Protein 1YIR (pdb70)

Foldseek 3Di:
DFAFLADPDFQDALLQFFQQLLVVLQLCVVPPQQWKFKKKKDFVVLPQLQVCQVVLVVVVVVQQVGADDPVLLVLVVPPVLQDPVSSVVSNPAGADCVQWDWDDDPSHTIIMGITGCSRCSSCFQSSQSSSLQSVLCVVPVRDHLVLQVVVLVVQQVVCPVPDDLVLLAQAAEEEEARRQFNGPSNVLSLVVCCVPRRSHHYQFYRRRVSCVVVVHDHDDAHDLVLLQQLCPPDDPNLCSNVVSLVSSCVSRVQPSQEEEQFQPEVVLSLVPCAPVNLVRHQYYEYADDDPVVSCVSVLVSCVVNVHQQQSHEYEYEHQDDVVVSSVSCVVCPPRHRYHYYHYCNRRPDGVPDDTGRMGIGIADMNPGGTGGDGPDDPCVVVVSCVSSVD/DDFFLADDAFQDALLQFFQQLLLVLQLCVVPPQQWKFKKKKDFPPQPALQVLVVVLVVNLVVQQVGADDPVLLVVVVPPVLQDPVSSVCSNPAGQDSVQWDWHDDPNGTIIMGIDGCSRCSSCFQSSQSSSLQSVLCVVPVRHGLVLLLVVLVVQQVVVLVPDDLVLQAQAAEEAEARRQFNGPSNVLSLVVCCVVRRSHHYQFYRRRVSCVVVVHDHDDAHDLVLLQQLCPPDDDNLCSNVVSLVSSCVSRVLPSQEEEQFQPENVLSLVPCAPVNVVSHQYYEYADDDPVVSVVVVLVSCVVNVHQQQSHEYEYEHQDDVVVSSVVSVVCPPRHRYYYYYYCNRRPDGVPDDTTRMGMDIADMNPHGTGTCGNPHPVVVVVSCVSSVD/DFAWLADDDFQPALLQFFQQLLVVLQLCVVPPQQKKFKWKKDFPVQDALQVCQVVLVVVLVVQQPGADDPVLLVLVVPPVQQDPVSSVCSNVAGQDSVQKDWDADPNHTIMMGITGPSRCSSVFQSSQSSSLQSCLCVVPVRHGLVQLVVVLVVLQVVPPVPDDLVLQAQAAEEEEARRQFNGVSNVLVLQLCCVVRRSHHHQYYRRRVSCVVVVHDHDDAHDLVLLQQLCPPDDPLLCSNVVSLVSSCVSRVQPSQEEECFQPEVVLSLVPCAPVNVVRHQEYEYADDDPVVSVVVVLVSCVVNVHQQQSHEYEYEHQDDVVVSSVSCVVCPPSHRYYYYYYCNRRPDGPPDDTTRMGIDIADMNPHGTGGCGPDHPPVSVVSCVSSVD/DFAALADDAFQDALLQFFQQLLVVLQLCVVPPQQKKFKWKKDFPVLPALQVLVVVLVVNVVVQQPGADDPVLLVVVVPPVLQDPVSSVCSNPAGQDCVQWDWHDDPSHTIIMGIDGCSRCSSVFQSSQSSSLQSVLCVVPVRHHLVLLVVVLVVLQVVCLVVDDLVLLAQAAEEAEARRQFNTVSNVLSLVLCCVVRRSHHHQYYRRRVSCVVVVHDRDDAHDLVLLQQLCPPDDPLLCSNVVSLVSSCVSRVLPSQEEEQFQPENVLSLVPCAPVSVVRHQYYEYADDDPVVSVVVVLVSCVVRVHQQQSHEYEYEHQDAVVVSVVVSVVCPVRHRYYYYHYCNRRPDGPPDDTGRMGIGIADMNPDGTGGCGNDHPVVVVVSCVSSVD

Radius of gyration: 48.15 Å; Cα contacts (8 Å, |Δi|>4): 2791; chains: 4; bounding box: 116×134×105 Å

Nearest PDB structures (foldseek):
  1yir-assembly2_B  TM=9.984E-01  e=4.464E-80  Pseudomonas aeruginosa
  3os4-assembly1_A  TM=9.663E-01  e=4.888E-51  Yersinia pestis CO92
  3os4-assembly2_B  TM=9.591E-01  e=9.462E-46  Yersinia pestis CO92
  4hl7-assembly1_A  TM=9.679E-01  e=1.176E-43  Vibrio cholerae O1 biovar El Tor str. N16961
  4hl7-assembly2_B  TM=9.626E-01  e=1.882E-43  Vibrio cholerae O1 biovar El Tor str. N16961

Solvent-accessible surface area: 65249 Å² total; per-residue (Å²): 227,54,66,52,0,25,24,151,90,5,1,16,23,19,3,1,2,5,3,29,7,7,0,0,0,2,0,0,34,74,48,46,65,133,4,49,0,41,11,76,19,112,24,112,77,147,43,84,4,89,160,20,19,92,40,0,111,119,28,16,130,64,0,24,53,18,63,22,32,121,101,23,30,30,37,3,107,167,20,127,53,8,30,115,72,0,10,151,42,7,26,117,8,134,11,38,71,196,44,18,108,24,5,76,83,141,109,99,14,39,2,88,2,118,8,44,0,9,56,0,0,6,0,8,1,7,0,3,1,0,0,1,0,9,6,1,70,63,114,45,92,84,9,23,0,76,60,6,116,110,94,11,82,101,31,4,54,82,0,106,199,78,7,57,85,128,28,18,74,21,0,93,0,4,0,47,2,0,55,55,1,0,0,12,64,1,0,37,13,4,0,39,20,1,92,126,56,18,18,13,44,38,54,0,0,6,0,1,20,0,1,81,118,27,124,26,140,28,28,20,17,0,10,28,9,0,2,12,0,1,4,12,32,25,32,38,14,42,46,2,5,29,29,0,4,62,11,2,12,165,36,10,192,27,99,40,7,26,0,0,1,3,2,2,22,3,53,0,2,14,129,54,1,75,77,117,15,0,137,59,4,76,0,1,24,5,35,8,28,84,32,42,34,7,0,5,34,1,8,19,20,1,109,158,45,70,19,80,14,95,92,17,35,0,14,0,20,59,50,9,26,1,47,105,0,3,140,6,21,94,52,3,85,57,62,2,73,11,21,2,2,0,20,29,86,3,0,5,38,7,60,80,21,125,48,6,46,0,32,10,87,5,35,12,0,59,48,61,48,9,13,95,36,13,57,84,148,131,72,8,61,105,20,0,80,94,25,3,128,117,236,70,158,26,0,19,16,152,101,3,2,11,19,15,3,2,3,3,5,28,8,7,0,1,0,2,0,0,32,71,57,46,67,132,5,39,0,44,10,82,20,112,28,96,62,165,36,77,4,48,97,15,0,34,42,0,48,124,31,27,130,65,2,29,53,21,56,21,30,124,102,22,31,34,32,1,110,163,22,125,53,9,29,114,72,0,8,153,39,3,29,112,8,132,10,48,82,200,48,18,112,23,5,23,67,143,108,113,11,35,3,80,2,117,8,43,0,8,60,0,0,7,4,7,1,5,0,7,0,0,0,1,0,7,3,0,72,56,108,43,90,88,8,47,13,97,54,4,114,120,67,6,64,106,41,0,74,100,0,106,210,84,7,54,87,126,30,19,67,23,0,67,0,4,0,47,1,0,52,69,1,0,0,10,59,0,0,42,11,3,0,39,12,2,94,134,47,19,18,14,37,38,58,0,0,6,0,2,19,0,1,82,115,29,124,30,144,25,33,19,19,0,6,30,8,0,2,13,0,0,8,52,32,67,45,163,20,47,56,1,7,30,29,0,4,52,17,2,15,160,38,11,180,27,100,36,6,26,0,0,1,2,2,1,19,0,73,0,3,16,128,58,2,71,76,107,15,0,137,60,1,73,0,0,23,6,35,9,30,69,32,64,122,8,0,71,77,1,9,58,24,1,107,159,47,71,22,81,13,94,95,19,40,0,13,0,19,61,44,10,26,2,55,104,0,2,144,5,15,90,51,2,84,58,103,3,71,12,23,2,1,0,17,28,70,4,0,4,36,4,61,78,22,110,48,5,44,0,31,11,80,5,34,12,0,65,53,101,55,8,15,95,36,14,47,86,147,125,128,27,69,134,123,0,84,125,32,2,128,123,239,65,92,48,0,20,17,143,84,7,1,15,18,14,1,2,2,4,3,28,4,3,0,0,0,1,0,0,36,71,54,46,68,131,5,44,0,45,8,79,21,115,18,109,62,154,49,83,5,87,162,23,22,93,46,0,108,123,30,18,125,69,0,24,52,17,63,20,36,127,103,20,34,34,32,1,109,163,20,129,56,8,29,114,70,0,10,151,42,4,27,114,8,131,8,44,70,213,47,17,119,24,6,76,75,144,112,93,12,38,2,85,2,124,7,44,0,7,58,0,0,4,0,12,2,6,0,8,1,0,0,1,0,9,3,1,70,65,111,44,88,87,8,27,2,95,53,6,116,102,72,8,76,101,42,0,58,89,0,110,200,82,9,58,85,147,39,19,71,21,0,77,0,4,0,47,2,0,74,63,0,0,0,10,64,0,0,45,11,4,0,37,17,1,87,122,66,18,23,15,44,33,57,0,0,7,0,0,18,0,0,68,111,26,116,28,145,30,31,21,16,0,6,29,7,0,1,12,0,0,3,9,31,24,31,35,14,41,46,1,4,27,28,0,4,56,16,2,17,161,37,11,179,28,101,35,7,26,0,0,2,3,2,1,20,4,66,1,2,17,133,54,1,74,74,105,15,0,131,60,1,74,0,0,23,4,34,10,26,79,37,45,44,8,0,0,67,1,4,13,15,1,70,158,50,70,22,78,12,95,90,17,38,0,13,0,18,60,44,10,33,1,40,102,0,3,131,6,23,89,47,4,90,45,26,4,70,12,22,2,2,0,16,24,82,4,0,5,35,3,65,83,20,117,43,2,39,4,42,10,96,4,29,12,0,58,50,64,54,8,15,96,36,13,58,82,154,132,46,6,60,103,19,0,86,100,25,8,132,117,231,55,75,46,0,25,15,136,103,9,1,8,20,14,2,1,2,4,4,26,4,5,0,0,0,2,0,0,32,73,50,46,65,132,4,49,0,47,10,65,19,123,25,105,64,155,42,82,4,84,163,26,18,99,47,0,113,96,20,24,120,60,1,24,52,23,61,16,33,92,21,26,31,13,32,2,106,101,20,124,54,8,29,114,72,0,10,153,42,2,26,115,7,128,8,46,87,212,50,19,118,28,4,85,74,125,106,97,19,36,1,88,1,124,8,42,0,8,58,0,0,4,3,13,2,7,0,8,1,0,0,1,0,9,6,0,69,62,122,48,94,86,10,27,2,79,74,4,111,114,82,6,62,95,33,0,61,84,0,107,211,81,8,60,88,154,38,13,70,28,0,90,0,3,0,48,2,0,76,70,1,0,0,12,57,1,0,42,6,2,0,36,17,1,84,123,62,18,26,16,46,34,55,0,0,6,0,0,20,0,1,28,38,31,81,25,141,27,30,20,16,0,8,27,8,0,1,14,0,1,6,51,31,66,48,166,25,49,53,1,5,31,29,0,4,60,16,1,16,163,36,10,184,25,101,36,5,26,0,0,1,2,0,0,28,2,79,1,3,14,128,52,2,73,82,114,14,0,140,58,0,78,0,1,25,3,37,10,31,78,23,61,106,9,0,73,67,2,4,54,24,2,110,172,49,71,20,80,12,89,90,22,38,0,14,0,19,54,48,10,34,3,63,96,0,4,102,0,18,92,53,5,96,59,104,3,62,11,20,2,2,0,17,24,80,4,0,4,37,4,67,78,22,128,43,2,45,2,46,10,100,6,36,11,0,62,50,100,62,9,12,94,37,14,53,88,150,137,127,29,75,133,127,0,82,128,32,2,123,125

CATH classification: 3.20.140.10

Secondary structure (DSSP, 8-state):
-PPBS--S-SS-STTSSBHHHHHHHHHHHHH-TT-EEEEEEEETT----GGGHHHHHHHHHHHHH----HHHHHHHHTSTTS-HHHHHHHHH----GGGEEEEEETTEEEEEEEEEHHHHGGGHHHHHHHHHHHHHHHH-TT-BHHHHHHHHHHHHHHHHTTS-HHHHTT-EEEE--STT-S-HHHHHHHHHHHHHH-SSEEEEESBHHHHHHTT--B-----HHHHHHHHHHSB-GGGHHHHHHHHHHHHHTTSS-EEES-SS-HHHHHHH--HHHHHH--EEEE-SS-HHHHHHHHHHHHHHHT--GGGSEEEE-SS--HHHHHHHHHHHTTTSEEEEEE-HHHHS--TT-----EEEEEEEETTEE-----S---HHHHHHHHHHT-/---SS--S-SS-STTSSBHHHHHHHHHHHHH-TT-EEEEEEEETT----GGGHHHHHHHHHHHHH----HHHHHHHHTSTTS-HHHHHHHHH----GGGEEEEEETTEEEEEEEEEHHHHGGGHHHHHHHHHHHHHHHH-TT--HHHHHHHHHHHHHHHHHHS-HHHHHH-EEEE--STT-S-HHHHHHHHHHHHHH-SSEEEEESBHHHHHHTT--B-----HHHHHHTTTSSS-GGGHHHHHHHHHHHHHTTSS-EEE--SS-HHHHHHT--HHHHHH--EEEE-SS-HHHHHHHHHHHHHHTT--GGGSEEEE-SS--HHHHHHHHHHHTTTSEEEEEE-HHHHT--TT-----EEEEEEEETTEE-----S---HHHHHHHHHTT-/-PPBS--S-SS-STTSSBHHHHHHHHHHHHH-TT-EEEEEEEETT----GGGHHHHHHHHHHHHH----HHHHHHHHTSTTS-HHHHHHHHH----GGGEEEEEETTEEEEEEEEEHHHHGGGHHHHHHHHHHHHHHHH-TT-BHHHHHHHHHHHHHHHHHHS-HHHHTT-EEEE--STT-S-HHHHHHHHHHHHHH-SSEEEEESBHHHHHHTT--B-----HHHHHHTTTSSB-GGGHHHHHHHHHHHHHTTSS-EEES-SS-HHHHHHH--HHHHHH--EEEE-SS-HHHHHHHHHHHHHHHT--GGGSEEEE-SS--HHHHHHHHHHHTTTSEEEEEE-HHHHS--TT-PPP-EEEEEEEETTEE-----S---HHHHHHHHHTT-/-PPBS--S-SS-STTSSBHHHHHHHHHHHHH-TT-EEEEEEEETT----GGGHHHHHHHHHHHHH----HHHHHHHHTSTTS-HHHHHHHHH----GGGEEEEEETTEEEEEEEEEHHHHGGGHHHHHHHHHHHHHHHH-TT-BHHHHHHHHHHHHHHHHHHS-HHHHHT-EEEE--STT-S-HHHHHHHHHHHHHH-SSEEEEESBHHHHHHTT--B-----HHHHHHTTTSSS-GGGHHHHHHHHHHHHHTTSS-EEES-SS-HHHHHHT--HHHHHH--EEEE-SS-HHHHHHHHHHHHHHHT--GGGSEEEE-SS--HHHHHHHHHHHTTTSEEEEEE-HHHHS--TT-----EEEEEEEETTEE-----S---HHHHHHHHHTT-

Structure (mmCIF, N/CA/C/O backbone):
data_1YIR
#
_entry.id   1YIR
#
_cell.length_a   222.599
_cell.length_b   113.355
_cell.length_c   93.231
_cell.angle_alpha   90.00
_cell.angle_beta   104.07
_cell.angle_gamma   90.00
#
_symmetry.space_group_name_H-M   'C 1 2 1'
#
loop_
_entity.id
_entity.type
_entity.pdbx_description
1 polymer 'Nicotinate phosphoribosyltransferase 2'
2 non-polymer 'SULFATE ION'
3 water water
#
loop_
_atom_site.group_PDB
_atom_site.id
_atom_site.type_symbol
_atom_site.label_atom_id
_atom_site.label_alt_id
_atom_site.label_comp_id
_atom_site.label_asym_id
_atom_site.label_entity_id
_atom_site.label_seq_id
_atom_site.pdbx_PDB_ins_code
_atom_site.Cartn_x
_atom_site.Cartn_y
_atom_site.Cartn_z
_atom_site.occupancy
_atom_site.B_iso_or_equiv
_atom_site.auth_seq_id
_atom_site.auth_comp_id
_atom_site.auth_asym_id
_atom_site.auth_atom_id
_atom_site.pdbx_PDB_model_num
ATOM 1 N N . LEU A 1 3 ? 1.059 68.624 -46.513 1.00 54.64 3 LEU A N 1
ATOM 2 C CA . LEU A 1 3 ? 2.017 68.119 -47.540 1.00 55.11 3 LEU A CA 1
ATOM 3 C C . LEU A 1 3 ? 3.313 67.645 -46.880 1.00 54.98 3 LEU A C 1
ATOM 4 O O . LEU A 1 3 ? 4.095 66.910 -47.480 1.00 55.99 3 LEU A O 1
ATOM 9 N N . ALA A 1 4 ? 3.529 68.065 -45.637 1.00 54.32 4 ALA A N 1
ATOM 10 C CA . ALA A 1 4 ? 4.725 67.687 -44.888 1.00 53.93 4 ALA A CA 1
ATOM 11 C C . ALA A 1 4 ? 4.696 66.215 -44.471 1.00 53.26 4 ALA A C 1
ATOM 12 O O . ALA A 1 4 ? 3.625 65.612 -44.343 1.00 52.39 4 ALA A O 1
ATOM 14 N N . GLU A 1 5 ? 5.880 65.645 -44.261 1.00 51.99 5 GLU A N 1
ATOM 15 C CA . GLU A 1 5 ? 6.006 64.250 -43.849 1.00 50.78 5 GLU A CA 1
ATOM 16 C C . GLU A 1 5 ? 5.482 64.078 -42.424 1.00 49.35 5 GLU A C 1
ATOM 17 O O . GLU A 1 5 ? 5.991 64.704 -41.489 1.00 49.62 5 GLU A O 1
ATOM 23 N N . SER A 1 6 ? 4.470 63.231 -42.258 1.00 46.34 6 SER A N 1
ATOM 24 C CA . SER A 1 6 ? 3.899 62.991 -40.940 1.00 44.50 6 SER A CA 1
ATOM 25 C C . SER A 1 6 ? 4.968 62.467 -39.992 1.00 43.64 6 SER A C 1
ATOM 26 O O . SER A 1 6 ? 5.864 61.725 -40.397 1.00 42.30 6 SER A O 1
ATOM 29 N N . ALA A 1 7 ? 4.860 62.854 -38.726 1.00 42.82 7 ALA A N 1
ATOM 30 C CA . ALA A 1 7 ? 5.823 62.445 -37.711 1.00 43.08 7 ALA A CA 1
ATOM 31 C C . ALA A 1 7 ? 5.680 60.984 -37.293 1.00 42.24 7 ALA A C 1
ATOM 32 O O . ALA A 1 7 ? 6.586 60.423 -36.674 1.00 42.79 7 ALA A O 1
ATOM 34 N N . PHE A 1 8 ? 4.555 60.366 -37.634 1.00 40.52 8 PHE A N 1
ATOM 35 C CA . PHE A 1 8 ? 4.327 58.979 -37.247 1.00 40.83 8 PHE A CA 1
ATOM 36 C C . PHE A 1 8 ? 4.378 57.973 -38.399 1.00 41.03 8 PHE A C 1
ATOM 37 O O . PHE A 1 8 ? 3.840 58.212 -39.483 1.00 41.04 8 PHE A O 1
ATOM 45 N N . SER A 1 9 ? 5.038 56.846 -38.149 1.00 38.90 9 SER A N 1
ATOM 46 C CA . SER A 1 9 ? 5.163 55.783 -39.136 1.00 38.66 9 SER A CA 1
ATOM 47 C C . SER A 1 9 ? 4.048 54.768 -38.908 1.00 38.39 9 SER A C 1
ATOM 48 O O . SER A 1 9 ? 3.171 54.978 -38.069 1.00 37.53 9 SER A O 1
ATOM 51 N N . GLU A 1 10 ? 4.086 53.668 -39.651 1.00 38.58 10 GLU A N 1
ATOM 52 C CA . GLU A 1 10 ? 3.061 52.638 -39.522 1.00 39.92 10 GLU A CA 1
ATOM 53 C C . GLU A 1 10 ? 3.116 51.922 -38.169 1.00 38.08 10 GLU A C 1
ATOM 54 O O . GLU A 1 10 ? 2.090 51.738 -37.512 1.00 37.25 10 GLU A O 1
ATOM 60 N N . ARG A 1 11 ? 4.313 51.524 -37.754 1.00 36.88 11 ARG A N 1
ATOM 61 C CA . ARG A 1 11 ? 4.489 50.825 -36.484 1.00 36.18 11 ARG A CA 1
ATOM 62 C C . ARG A 1 11 ? 5.221 51.687 -35.458 1.00 34.53 11 ARG A C 1
ATOM 63 O O . ARG A 1 11 ? 6.086 52.489 -35.818 1.00 34.73 11 ARG A O 1
ATOM 71 N N . ILE A 1 12 ? 4.863 51.527 -34.184 1.00 30.96 12 ILE A N 1
ATOM 72 C CA . ILE A 1 12 ? 5.494 52.293 -33.112 1.00 29.90 12 ILE A CA 1
ATOM 73 C C . ILE A 1 12 ? 6.817 51.628 -32.739 1.00 28.33 12 ILE A C 1
ATOM 74 O O . ILE A 1 12 ? 7.881 52.209 -32.947 1.00 27.61 12 ILE A O 1
ATOM 79 N N . VAL A 1 13 ? 6.760 50.419 -32.191 1.00 27.36 13 VAL A N 1
ATOM 80 C CA . VAL A 1 13 ? 7.984 49.693 -31.873 1.00 26.49 13 VAL A CA 1
ATOM 81 C C . VAL A 1 13 ? 8.270 48.926 -33.158 1.00 25.62 13 VAL A C 1
ATOM 82 O O . VAL A 1 13 ? 7.481 48.084 -33.568 1.00 26.70 13 VAL A O 1
ATOM 86 N N . GLN A 1 14 ? 9.392 49.221 -33.799 1.00 24.91 14 GLN A N 1
ATOM 87 C CA . GLN A 1 14 ? 9.705 48.591 -35.072 1.00 25.00 14 GLN A CA 1
ATOM 88 C C . GLN A 1 14 ? 9.884 47.082 -35.033 1.00 26.26 14 GLN A C 1
ATOM 89 O O . GLN A 1 14 ? 9.197 46.356 -35.745 1.00 26.68 14 GLN A O 1
ATOM 95 N N . ASN A 1 15 ? 10.804 46.612 -34.202 1.00 26.12 15 ASN A N 1
ATOM 96 C CA . ASN A 1 15 ? 11.082 45.187 -34.104 1.00 24.49 15 ASN A CA 1
ATOM 97 C C . ASN A 1 15 ? 11.737 44.892 -32.760 1.00 24.72 15 ASN A C 1
ATOM 98 O O . ASN A 1 15 ? 11.683 45.716 -31.848 1.00 21.90 15 ASN A O 1
ATOM 103 N N . LEU A 1 16 ? 12.356 43.723 -32.642 1.00 23.24 16 LEU A N 1
ATOM 104 C CA . LEU A 1 16 ? 13.007 43.329 -31.395 1.00 24.70 16 LEU A CA 1
ATOM 105 C C . LEU A 1 16 ? 14.306 44.091 -31.157 1.00 23.41 16 LEU A C 1
ATOM 106 O O . LEU A 1 16 ? 14.820 44.110 -30.040 1.00 21.97 16 LEU A O 1
ATOM 111 N N . LEU A 1 17 ? 14.825 44.722 -32.208 1.00 22.29 17 LEU A N 1
ATOM 112 C CA . LEU A 1 17 ? 16.053 45.500 -32.117 1.00 22.43 17 LEU A CA 1
ATOM 113 C C . LEU A 1 17 ? 15.795 46.951 -31.728 1.00 22.35 17 LEU A C 1
ATOM 114 O O . LEU A 1 17 ? 16.726 47.663 -31.359 1.00 24.74 17 LEU A O 1
ATOM 119 N N . ASP A 1 18 ? 14.540 47.385 -31.820 1.00 21.56 18 ASP A N 1
ATOM 120 C CA . ASP A 1 18 ? 14.166 48.760 -31.485 1.00 21.10 18 ASP A CA 1
ATOM 121 C C . ASP A 1 18 ? 14.157 48.919 -29.970 1.00 20.07 18 ASP A C 1
ATOM 122 O O . ASP A 1 18 ? 13.102 48.959 -29.334 1.00 16.77 18 ASP A O 1
ATOM 127 N N . THR A 1 19 ? 15.355 49.004 -29.403 1.00 21.49 19 THR A N 1
ATOM 128 C CA . THR A 1 19 ? 15.529 49.129 -27.960 1.00 22.78 19 THR A CA 1
ATOM 129 C C . THR A 1 19 ? 16.957 49.593 -27.714 1.00 23.22 19 THR A C 1
ATOM 130 O O . THR A 1 19 ? 17.718 49.792 -28.667 1.00 24.42 19 THR A O 1
ATOM 134 N N . ASP A 1 20 ? 17.328 49.765 -26.447 1.00 22.78 20 ASP A N 1
ATOM 135 C CA . ASP A 1 20 ? 18.687 50.192 -26.125 1.00 22.88 20 ASP A CA 1
ATOM 136 C C . ASP A 1 20 ? 19.593 48.973 -25.995 1.00 21.87 20 ASP A C 1
ATOM 137 O O . ASP A 1 20 ? 19.232 47.973 -25.377 1.00 21.58 20 ASP A O 1
ATOM 142 N N . PHE A 1 21 ? 20.772 49.071 -26.594 1.00 21.01 21 PHE A N 1
ATOM 143 C CA . PHE A 1 21 ? 21.754 47.994 -26.609 1.00 20.01 21 PHE A CA 1
ATOM 144 C C . PHE A 1 21 ? 22.119 47.389 -25.254 1.00 19.79 21 PHE A C 1
ATOM 145 O O . PHE A 1 21 ? 22.246 46.166 -25.139 1.00 19.15 21 PHE A O 1
ATOM 153 N N . TYR A 1 22 ? 22.298 48.232 -24.238 1.00 20.98 22 TYR A N 1
ATOM 154 C CA . TYR A 1 22 ? 22.689 47.736 -22.920 1.00 21.61 22 TYR A CA 1
ATOM 155 C C . TYR A 1 22 ? 21.619 46.872 -22.274 1.00 20.80 22 TYR A C 1
ATOM 156 O O . TYR A 1 22 ? 21.849 46.270 -21.224 1.00 21.07 22 TYR A O 1
ATOM 165 N N . LYS A 1 23 ? 20.447 46.810 -22.900 1.00 20.19 23 LYS A N 1
ATOM 166 C CA . LYS A 1 23 ? 19.378 45.960 -22.386 1.00 21.19 23 LYS A CA 1
ATOM 167 C C . LYS A 1 23 ? 19.725 44.537 -22.816 1.00 20.54 23 LYS A C 1
ATOM 168 O O . LYS A 1 23 ? 19.470 43.582 -22.088 1.00 20.45 23 LYS A O 1
ATOM 174 N N . LEU A 1 24 ? 20.325 44.414 -23.999 1.00 19.68 24 LEU A N 1
ATOM 175 C CA . LEU A 1 24 ? 20.734 43.113 -24.530 1.00 21.12 24 LEU A CA 1
ATOM 176 C C . LEU A 1 24 ? 21.975 42.586 -23.804 1.00 18.74 24 LEU A C 1
ATOM 177 O O . LEU A 1 24 ? 22.004 41.433 -23.365 1.00 19.02 24 LEU A O 1
ATOM 182 N N . THR A 1 25 ? 23.002 43.423 -23.676 1.00 19.43 25 THR A N 1
ATOM 183 C CA . THR A 1 25 ? 24.225 43.004 -22.989 1.00 17.48 25 THR A CA 1
ATOM 184 C C . THR A 1 25 ? 23.899 42.593 -21.550 1.00 16.89 25 THR A C 1
ATOM 185 O O . THR A 1 25 ? 24.464 41.640 -21.021 1.00 17.22 25 THR A O 1
ATOM 189 N N . MET A 1 26 ? 22.992 43.323 -20.913 1.00 15.44 26 MET A N 1
ATOM 190 C CA . MET A 1 26 ? 22.604 43.001 -19.547 1.00 19.10 26 MET A CA 1
ATOM 191 C C . MET A 1 26 ? 21.796 41.704 -19.542 1.00 19.44 26 MET A C 1
ATOM 192 O O . MET A 1 26 ? 21.960 40.861 -18.666 1.00 19.05 26 MET A O 1
ATOM 197 N N . MET A 1 27 ? 20.920 41.549 -20.530 1.00 20.78 27 MET A N 1
ATOM 198 C CA . MET A 1 27 ? 20.107 40.344 -20.633 1.00 20.59 27 MET A CA 1
ATOM 199 C C . MET A 1 27 ? 20.999 39.112 -20.716 1.00 19.89 27 MET A C 1
ATOM 200 O O . MET A 1 27 ? 20.717 38.082 -20.094 1.00 17.19 27 MET A O 1
ATOM 205 N N . GLN A 1 28 ? 22.074 39.216 -21.490 1.00 17.36 28 GLN A N 1
ATOM 206 C CA . GLN A 1 28 ? 22.997 38.099 -21.614 1.00 19.09 28 GLN A CA 1
ATOM 207 C C . GLN A 1 28 ? 23.640 37.788 -20.271 1.00 18.19 28 GLN A C 1
ATOM 208 O O . GLN A 1 28 ? 23.852 36.628 -19.933 1.00 16.95 28 GLN A O 1
ATOM 214 N N . ALA A 1 29 ? 23.968 38.834 -19.518 1.00 18.40 29 ALA A N 1
ATOM 215 C CA . ALA A 1 29 ? 24.601 38.659 -18.215 1.00 17.97 29 ALA A CA 1
ATOM 216 C C . ALA A 1 29 ? 23.659 37.892 -17.290 1.00 17.72 29 ALA A C 1
ATOM 217 O O . ALA A 1 29 ? 24.096 37.089 -16.466 1.00 18.01 29 ALA A O 1
ATOM 219 N N . VAL A 1 30 ? 22.360 38.147 -17.440 1.00 19.00 30 VAL A N 1
ATOM 220 C CA . VAL A 1 30 ? 21.341 37.481 -16.634 1.00 18.24 30 VAL A CA 1
ATOM 221 C C . VAL A 1 30 ? 21.219 36.006 -17.027 1.00 19.02 30 VAL A C 1
ATOM 222 O O . VAL A 1 30 ? 21.141 35.130 -16.164 1.00 17.54 30 VAL A O 1
ATOM 226 N N . LEU A 1 31 ? 21.207 35.736 -18.328 1.00 17.10 31 LEU A N 1
ATOM 227 C CA . LEU A 1 31 ? 21.095 34.360 -18.806 1.00 18.63 31 LEU A CA 1
ATOM 228 C C . LEU A 1 31 ? 22.226 33.513 -18.215 1.00 19.29 31 LEU A C 1
ATOM 229 O O . LEU A 1 31 ? 21.997 32.423 -17.679 1.00 18.50 31 LEU A O 1
ATOM 234 N N . HIS A 1 32 ? 23.444 34.037 -18.312 1.00 17.92 32 HIS A N 1
ATOM 235 C CA . HIS A 1 32 ? 24.630 33.330 -17.834 1.00 18.93 32 HIS A CA 1
ATOM 236 C C . HIS A 1 32 ? 24.851 33.287 -16.322 1.00 17.96 32 HIS A C 1
ATOM 237 O O . HIS A 1 32 ? 25.446 32.335 -15.817 1.00 19.03 32 HIS A O 1
ATOM 244 N N . ASN A 1 33 ? 24.375 34.296 -15.597 1.00 18.96 33 ASN A N 1
ATOM 245 C CA . ASN A 1 33 ? 24.607 34.352 -14.148 1.00 17.33 33 ASN A CA 1
ATOM 246 C C . ASN A 1 33 ? 23.404 34.220 -13.218 1.00 17.68 33 ASN A C 1
ATOM 247 O O . ASN A 1 33 ? 23.521 33.643 -12.131 1.00 16.13 33 ASN A O 1
ATOM 252 N N . TYR A 1 34 ? 22.259 34.764 -13.615 1.00 15.25 34 TYR A N 1
ATOM 253 C CA . TYR A 1 34 ? 21.071 34.677 -12.766 1.00 16.42 34 TYR A CA 1
ATOM 254 C C . TYR A 1 34 ? 19.859 34.323 -13.615 1.00 17.63 34 TYR A C 1
ATOM 255 O O . TYR A 1 34 ? 18.828 34.993 -13.563 1.00 18.62 34 TYR A O 1
ATOM 264 N N . PRO A 1 35 ? 19.959 33.228 -14.382 1.00 20.39 35 PRO A N 1
ATOM 265 C CA . PRO A 1 35 ? 18.888 32.764 -15.268 1.00 20.26 35 PRO A CA 1
ATOM 266 C C . PRO A 1 35 ? 17.498 32.622 -14.657 1.00 20.50 35 PRO A C 1
ATOM 267 O O . PRO A 1 35 ? 16.504 32.915 -15.317 1.00 20.31 35 PRO A O 1
ATOM 271 N N . ASN A 1 36 ? 17.420 32.182 -13.407 1.00 19.43 36 ASN A N 1
ATOM 272 C CA . ASN A 1 36 ? 16.119 31.990 -12.784 1.00 21.19 36 ASN A CA 1
ATOM 273 C C . ASN A 1 36 ? 15.701 33.067 -11.789 1.00 20.60 36 ASN A C 1
ATOM 274 O O . ASN A 1 36 ? 14.790 32.849 -10.995 1.00 18.39 36 ASN A O 1
ATOM 279 N N . ALA A 1 37 ? 16.352 34.224 -11.825 1.00 19.18 37 ALA A N 1
ATOM 280 C CA . ALA A 1 37 ? 15.989 35.289 -10.900 1.00 19.63 37 ALA A CA 1
ATOM 281 C C . ALA A 1 37 ? 14.660 35.907 -11.334 1.00 21.38 37 ALA A C 1
ATOM 282 O O . ALA A 1 37 ? 14.334 35.936 -12.524 1.00 19.23 37 ALA A O 1
ATOM 284 N N . GLU A 1 38 ? 13.895 36.387 -10.361 1.00 23.30 38 GLU A N 1
ATOM 285 C CA . GLU A 1 38 ? 12.607 37.011 -10.625 1.00 25.64 38 GLU A CA 1
ATOM 286 C C . GLU A 1 38 ? 12.666 38.468 -10.201 1.00 26.15 38 GLU A C 1
ATOM 287 O O . GLU A 1 38 ? 13.355 38.822 -9.238 1.00 25.87 38 GLU A O 1
ATOM 293 N N . VAL A 1 39 ? 11.943 39.314 -10.920 1.00 25.32 39 VAL A N 1
ATOM 294 C CA . VAL A 1 39 ? 11.937 40.733 -10.609 1.00 24.81 39 VAL A CA 1
ATOM 295 C C . VAL A 1 39 ? 10.555 41.347 -10.778 1.00 25.00 39 VAL A C 1
ATOM 296 O O . VAL A 1 39 ? 9.657 40.738 -11.355 1.00 24.60 39 VAL A O 1
ATOM 300 N N . GLU A 1 40 ? 10.399 42.559 -10.258 1.00 22.97 40 GLU A N 1
ATOM 301 C CA . GLU A 1 40 ? 9.148 43.285 -10.359 1.00 23.40 40 GLU A CA 1
ATOM 302 C C . GLU A 1 40 ? 9.436 44.716 -10.774 1.00 24.34 40 GLU A C 1
ATOM 303 O O . GLU A 1 40 ? 10.412 45.321 -10.328 1.00 20.39 40 GLU A O 1
ATOM 309 N N . TRP A 1 41 ? 8.591 45.245 -11.653 1.00 24.75 41 TRP A N 1
ATOM 310 C CA . TRP A 1 41 ? 8.748 46.607 -12.147 1.00 25.78 41 TRP A CA 1
ATOM 311 C C . TRP A 1 41 ? 7.409 47.322 -12.102 1.00 27.32 41 TRP A C 1
ATOM 312 O O . TRP A 1 41 ? 6.351 46.695 -12.101 1.00 24.69 41 TRP A O 1
ATOM 323 N N . GLU A 1 42 ? 7.456 48.645 -12.071 1.00 28.74 42 GLU A N 1
ATOM 324 C CA . GLU A 1 42 ? 6.226 49.406 -12.068 1.00 32.95 42 GLU A CA 1
ATOM 325 C C . GLU A 1 42 ? 6.398 50.728 -12.788 1.00 32.44 42 GLU A C 1
ATOM 326 O O . GLU A 1 42 ? 7.349 51.476 -12.545 1.00 32.36 42 GLU A O 1
ATOM 332 N N . PHE A 1 43 ? 5.479 50.967 -13.714 1.00 31.34 43 PHE A N 1
ATOM 333 C CA . PHE A 1 43 ? 5.439 52.175 -14.513 1.00 31.37 43 PHE A CA 1
ATOM 334 C C . PHE A 1 43 ? 5.015 53.318 -13.603 1.00 32.45 43 PHE A C 1
ATOM 335 O O . PHE A 1 43 ? 4.265 53.115 -12.648 1.00 30.63 43 PHE A O 1
ATOM 343 N N . ARG A 1 44 ? 5.475 54.520 -13.916 1.00 34.78 44 ARG A N 1
ATOM 344 C CA . ARG A 1 44 ? 5.122 55.685 -13.124 1.00 38.03 44 ARG A CA 1
ATOM 345 C C . ARG A 1 44 ? 5.171 56.963 -13.956 1.00 38.64 44 ARG A C 1
ATOM 346 O O . ARG A 1 44 ? 6.132 57.201 -14.688 1.00 38.33 44 ARG A O 1
ATOM 354 N N . CYS A 1 45 ? 4.116 57.768 -13.858 1.00 39.90 45 CYS A N 1
ATOM 355 C CA . CYS A 1 45 ? 4.053 59.044 -14.565 1.00 42.84 45 CYS A CA 1
ATOM 356 C C . CYS A 1 45 ? 4.281 60.094 -13.486 1.00 44.40 45 CYS A C 1
ATOM 357 O O . CYS A 1 45 ? 3.442 60.265 -12.604 1.00 46.13 45 CYS A O 1
ATOM 360 N N . ARG A 1 46 ? 5.410 60.793 -13.547 1.00 45.76 46 ARG A N 1
ATOM 361 C CA . ARG A 1 46 ? 5.728 61.789 -12.529 1.00 48.16 46 ARG A CA 1
ATOM 362 C C . ARG A 1 46 ? 4.970 63.116 -12.519 1.00 48.73 46 ARG A C 1
ATOM 363 O O . ARG A 1 46 ? 5.073 63.861 -11.547 1.00 48.78 46 ARG A O 1
ATOM 371 N N . ASN A 1 47 ? 4.222 63.423 -13.576 1.00 49.89 47 ASN A N 1
ATOM 372 C CA . ASN A 1 47 ? 3.458 64.673 -13.621 1.00 50.70 47 ASN A CA 1
ATOM 373 C C . ASN A 1 47 ? 2.000 64.382 -13.335 1.00 50.54 47 ASN A C 1
ATOM 374 O O . ASN A 1 47 ? 1.169 65.290 -13.320 1.00 49.59 47 ASN A O 1
ATOM 379 N N . GLN A 1 48 ? 1.682 63.113 -13.124 1.00 51.24 48 GLN A N 1
ATOM 380 C CA . GLN A 1 48 ? 0.301 62.733 -12.886 1.00 52.23 48 GLN A CA 1
ATOM 381 C C . GLN A 1 48 ? -0.548 63.154 -14.086 1.00 51.69 48 GLN A C 1
ATOM 382 O O . GLN A 1 48 ? -1.678 63.620 -13.934 1.00 52.44 48 GLN A O 1
ATOM 388 N N . GLU A 1 49 ? 0.018 63.012 -15.280 1.00 50.39 49 GLU A N 1
ATOM 389 C CA . GLU A 1 49 ? -0.697 63.335 -16.510 1.00 48.92 49 GLU A CA 1
ATOM 390 C C . GLU A 1 49 ? -1.738 62.230 -16.676 1.00 48.84 49 GLU A C 1
ATOM 391 O O . GLU A 1 49 ? -1.425 61.055 -16.481 1.00 49.50 49 GLU A O 1
ATOM 397 N N . ASP A 1 50 ? -2.971 62.603 -17.012 1.00 48.02 50 ASP A N 1
ATOM 398 C CA . ASP A 1 50 ? -4.053 61.633 -17.175 1.00 46.71 50 ASP A CA 1
ATOM 399 C C . ASP A 1 50 ? -3.837 60.767 -18.409 1.00 46.17 50 ASP A C 1
ATOM 400 O O . ASP A 1 50 ? -4.084 61.204 -19.531 1.00 46.57 50 ASP A O 1
ATOM 405 N N . LEU A 1 51 ? -3.383 59.536 -18.192 1.00 45.12 51 LEU A N 1
ATOM 406 C CA . LEU A 1 51 ? -3.118 58.600 -19.282 1.00 44.03 51 LEU A CA 1
ATOM 407 C C . LEU A 1 51 ? -4.224 57.569 -19.463 1.00 42.31 51 LEU A C 1
ATOM 408 O O . LEU A 1 51 ? -4.110 56.668 -20.292 1.00 42.66 51 LEU A O 1
ATOM 413 N N . ARG A 1 52 ? -5.297 57.711 -18.695 1.00 40.60 52 ARG A N 1
ATOM 414 C CA . ARG A 1 52 ? -6.413 56.774 -18.751 1.00 39.62 52 ARG A CA 1
ATOM 415 C C . ARG A 1 52 ? -6.998 56.490 -20.129 1.00 39.45 52 ARG A C 1
ATOM 416 O O . ARG A 1 52 ? -7.419 55.367 -20.399 1.00 37.27 52 ARG A O 1
ATOM 424 N N . LEU A 1 53 ? -7.026 57.493 -21.001 1.00 39.53 53 LEU A N 1
ATOM 425 C CA . LEU A 1 53 ? -7.596 57.298 -22.329 1.00 40.31 53 LEU A CA 1
ATOM 426 C C . LEU A 1 53 ? -6.682 56.570 -23.300 1.00 40.31 53 LEU A C 1
ATOM 427 O O . LEU A 1 53 ? -7.083 56.256 -24.420 1.00 41.15 53 LEU A O 1
ATOM 432 N N . TYR A 1 54 ? -5.459 56.292 -22.875 1.00 39.24 54 TYR A N 1
ATOM 433 C CA . TYR A 1 54 ? -4.519 55.604 -23.742 1.00 37.62 54 TYR A CA 1
ATOM 434 C C . TYR A 1 54 ? -4.515 54.100 -23.486 1.00 37.15 54 TYR A C 1
ATOM 435 O O . TYR A 1 54 ? -3.952 53.337 -24.270 1.00 35.91 54 TYR A O 1
ATOM 444 N N . LEU A 1 55 ? -5.151 53.680 -22.394 1.00 35.91 55 LEU A N 1
ATOM 445 C CA . LEU A 1 55 ? -5.194 52.267 -22.031 1.00 34.85 55 LEU A CA 1
ATOM 446 C C . LEU A 1 55 ? -5.505 51.330 -23.202 1.00 34.51 55 LEU A C 1
ATOM 447 O O . LEU A 1 55 ? -4.782 50.361 -23.428 1.00 34.46 55 LEU A O 1
ATOM 452 N N . PRO A 1 56 ? -6.581 51.608 -23.966 1.00 34.73 56 PRO A N 1
ATOM 453 C CA . PRO A 1 56 ? -6.951 50.762 -25.110 1.00 33.56 56 PRO A CA 1
ATOM 454 C C . PRO A 1 56 ? -5.821 50.606 -26.124 1.00 32.78 56 PRO A C 1
ATOM 455 O O . PRO A 1 56 ? -5.460 49.492 -26.507 1.00 32.31 56 PRO A O 1
ATOM 459 N N . ALA A 1 57 ? -5.271 51.732 -26.560 1.00 31.12 57 ALA A N 1
ATOM 460 C CA . ALA A 1 57 ? -4.182 51.722 -27.526 1.00 31.55 57 ALA A CA 1
ATOM 461 C C . ALA A 1 57 ? -2.964 51.015 -26.940 1.00 30.78 57 ALA A C 1
ATOM 462 O O . ALA A 1 57 ? -2.299 50.238 -27.625 1.00 31.61 57 ALA A O 1
ATOM 464 N N . ILE A 1 58 ? -2.674 51.291 -25.670 1.00 30.55 58 ILE A N 1
ATOM 465 C CA . ILE A 1 58 ? -1.535 50.675 -25.001 1.00 29.87 58 ILE A CA 1
ATOM 466 C C . ILE A 1 58 ? -1.670 49.158 -25.069 1.00 29.64 58 ILE A C 1
ATOM 467 O O . ILE A 1 58 ? -0.766 48.470 -25.538 1.00 29.10 58 ILE A O 1
ATOM 472 N N . ARG A 1 59 ? -2.809 48.643 -24.617 1.00 30.86 59 ARG A N 1
ATOM 473 C CA . ARG A 1 59 ? -3.053 47.205 -24.643 1.00 31.24 59 ARG A CA 1
ATOM 474 C C . ARG A 1 59 ? -2.948 46.669 -26.062 1.00 32.15 59 ARG A C 1
ATOM 475 O O . ARG A 1 59 ? -2.485 45.553 -26.289 1.00 32.35 59 ARG A O 1
ATOM 483 N N . GLU A 1 60 ? -3.378 47.478 -27.020 1.00 31.92 60 GLU A N 1
ATOM 484 C CA . GLU A 1 60 ? -3.316 47.080 -28.411 1.00 33.68 60 GLU A CA 1
ATOM 485 C C . GLU A 1 60 ? -1.849 46.903 -28.792 1.00 32.60 60 GLU A C 1
ATOM 486 O O . GLU A 1 60 ? -1.491 45.956 -29.484 1.00 32.65 60 GLU A O 1
ATOM 492 N N . GLN A 1 61 ? -0.998 47.818 -28.338 1.00 32.41 61 GLN A N 1
ATOM 493 C CA . GLN A 1 61 ? 0.427 47.723 -28.634 1.00 32.51 61 GLN A CA 1
ATOM 494 C C . GLN A 1 61 ? 1.046 46.530 -27.921 1.00 32.00 61 GLN A C 1
ATOM 495 O O . GLN A 1 61 ? 2.000 45.934 -28.412 1.00 31.95 61 GLN A O 1
ATOM 501 N N . LEU A 1 62 ? 0.488 46.182 -26.766 1.00 32.67 62 LEU A N 1
ATOM 502 C CA . LEU A 1 62 ? 0.965 45.040 -25.992 1.00 33.20 62 LEU A CA 1
ATOM 503 C C . LEU A 1 62 ? 0.802 43.760 -26.821 1.00 33.55 62 LEU A C 1
ATOM 504 O O . LEU A 1 62 ? 1.695 42.908 -26.845 1.00 33.45 62 LEU A O 1
ATOM 509 N N . GLU A 1 63 ? -0.340 43.628 -27.498 1.00 33.74 63 GLU A N 1
ATOM 510 C CA . GLU A 1 63 ? -0.595 42.463 -28.348 1.00 32.86 63 GLU A CA 1
ATOM 511 C C . GLU A 1 63 ? 0.473 42.427 -29.425 1.00 31.43 63 GLU A C 1
ATOM 512 O O . GLU A 1 63 ? 1.051 41.379 -29.711 1.00 30.56 63 GLU A O 1
ATOM 518 N N . TYR A 1 64 ? 0.721 43.587 -30.025 1.00 30.59 64 TYR A N 1
ATOM 519 C CA . TYR A 1 64 ? 1.719 43.710 -31.073 1.00 30.19 64 TYR A CA 1
ATOM 520 C C . TYR A 1 64 ? 3.063 43.183 -30.571 1.00 29.50 64 TYR A C 1
ATOM 521 O O . TYR A 1 64 ? 3.723 42.394 -31.249 1.00 30.00 64 TYR A O 1
ATOM 530 N N . LEU A 1 65 ? 3.464 43.621 -29.380 1.00 29.39 65 LEU A N 1
ATOM 531 C CA . LEU A 1 65 ? 4.727 43.182 -28.799 1.00 26.92 65 LEU A CA 1
ATOM 532 C C . LEU A 1 65 ? 4.796 41.669 -28.707 1.00 24.80 65 LEU A C 1
ATOM 533 O O . LEU A 1 65 ? 5.807 41.071 -29.041 1.00 25.50 65 LEU A O 1
ATOM 538 N N . ALA A 1 66 ? 3.711 41.055 -28.255 1.00 26.08 66 ALA A N 1
ATOM 539 C CA . ALA A 1 66 ? 3.653 39.605 -28.123 1.00 26.74 66 ALA A CA 1
ATOM 540 C C . ALA A 1 66 ? 3.786 38.918 -29.482 1.00 26.73 66 ALA A C 1
ATOM 541 O O . ALA A 1 66 ? 4.168 37.752 -29.563 1.00 26.17 66 ALA A O 1
ATOM 543 N N . GLY A 1 67 ? 3.479 39.649 -30.548 1.00 27.53 67 GLY A N 1
ATOM 544 C CA . GLY A 1 67 ? 3.574 39.076 -31.878 1.00 25.61 67 GLY A CA 1
ATOM 545 C C . GLY A 1 67 ? 4.978 39.105 -32.455 1.00 24.40 67 GLY A C 1
ATOM 546 O O . GLY A 1 67 ? 5.278 38.372 -33.391 1.00 22.54 67 GLY A O 1
ATOM 547 N N . LEU A 1 68 ? 5.843 39.947 -31.895 1.00 23.71 68 LEU A N 1
ATOM 548 C CA . LEU A 1 68 ? 7.216 40.078 -32.375 1.00 24.35 68 LEU A CA 1
ATOM 549 C C . LEU A 1 68 ? 8.094 38.840 -32.215 1.00 24.21 68 LEU A C 1
ATOM 550 O O . LEU A 1 68 ? 8.158 38.242 -31.142 1.00 24.97 68 LEU A O 1
ATOM 555 N N . ALA A 1 69 ? 8.778 38.482 -33.297 1.00 24.20 69 ALA A N 1
ATOM 556 C CA . ALA A 1 69 ? 9.716 37.366 -33.338 1.00 25.51 69 ALA A CA 1
ATOM 557 C C . ALA A 1 69 ? 10.868 37.945 -34.147 1.00 24.33 69 ALA A C 1
ATOM 558 O O . ALA A 1 69 ? 10.643 38.553 -35.190 1.00 24.85 69 ALA A O 1
ATOM 560 N N . ILE A 1 70 ? 12.093 37.771 -33.668 1.00 24.59 70 ILE A N 1
ATOM 561 C CA . ILE A 1 70 ? 13.250 38.326 -34.351 1.00 25.52 70 ILE A CA 1
ATOM 562 C C . ILE A 1 70 ? 13.457 37.703 -35.725 1.00 25.45 70 ILE A C 1
ATOM 563 O O . ILE A 1 70 ? 13.331 36.490 -35.890 1.00 23.10 70 ILE A O 1
ATOM 568 N N . SER A 1 71 ? 13.755 38.542 -36.716 1.00 25.12 71 SER A N 1
ATOM 569 C CA . SER A 1 71 ? 13.979 38.054 -38.073 1.00 25.51 71 SER A CA 1
ATOM 570 C C . SER A 1 71 ? 15.394 37.489 -38.151 1.00 26.77 71 SER A C 1
ATOM 571 O O . SER A 1 71 ? 16.234 37.780 -37.299 1.00 25.54 71 SER A O 1
ATOM 574 N N . ASP A 1 72 ? 15.658 36.684 -39.172 1.00 26.32 72 ASP A N 1
ATOM 575 C CA . ASP A 1 72 ? 16.976 36.102 -39.321 1.00 27.35 72 ASP A CA 1
ATOM 576 C C . ASP A 1 72 ? 18.037 37.159 -39.606 1.00 26.79 72 ASP A C 1
ATOM 577 O O . ASP A 1 72 ? 19.172 37.038 -39.149 1.00 26.03 72 ASP A O 1
ATOM 582 N N . GLU A 1 73 ? 17.666 38.195 -40.353 1.00 24.58 73 GLU A N 1
ATOM 583 C CA . GLU A 1 73 ? 18.605 39.257 -40.683 1.00 26.17 73 GLU A CA 1
ATOM 584 C C . GLU A 1 73 ? 18.938 40.062 -39.426 1.00 23.17 73 GLU A C 1
ATOM 585 O O . GLU A 1 73 ? 20.074 40.477 -39.221 1.00 21.80 73 GLU A O 1
ATOM 591 N N . GLN A 1 74 ? 17.935 40.274 -38.582 1.00 22.17 74 GLN A N 1
ATOM 592 C CA . GLN A 1 74 ? 18.126 41.007 -37.337 1.00 21.68 74 GLN A CA 1
ATOM 593 C C . GLN A 1 74 ? 19.075 40.234 -36.428 1.00 21.39 74 GLN A C 1
ATOM 594 O O . GLN A 1 74 ? 20.079 40.771 -35.953 1.00 18.59 74 GLN A O 1
ATOM 600 N N . LEU A 1 75 ? 18.751 38.963 -36.206 1.00 20.36 75 LEU A N 1
ATOM 601 C CA . LEU A 1 75 ? 19.557 38.101 -35.345 1.00 20.99 75 LEU A CA 1
ATOM 602 C C . LEU A 1 75 ? 20.989 37.959 -35.859 1.00 22.44 75 LEU A C 1
ATOM 603 O O . LEU A 1 75 ? 21.933 37.918 -35.073 1.00 21.82 75 LEU A O 1
ATOM 608 N N . ALA A 1 76 ? 21.157 37.900 -37.177 1.00 23.32 76 ALA A N 1
ATOM 609 C CA . ALA A 1 76 ? 22.489 37.781 -37.765 1.00 23.18 76 ALA A CA 1
ATOM 610 C C . ALA A 1 76 ? 23.323 39.033 -37.462 1.00 24.10 76 ALA A C 1
ATOM 611 O O . ALA A 1 76 ? 24.534 38.949 -37.234 1.00 24.86 76 ALA A O 1
ATOM 613 N N . PHE A 1 77 ? 22.675 40.194 -37.477 1.00 23.69 77 PHE A N 1
ATOM 614 C CA . PHE A 1 77 ? 23.358 41.452 -37.176 1.00 24.14 77 PHE A CA 1
ATOM 615 C C . PHE A 1 77 ? 23.962 41.344 -35.769 1.00 24.46 77 PHE A C 1
ATOM 616 O O . PHE A 1 77 ? 25.130 41.681 -35.541 1.00 23.27 77 PHE A O 1
ATOM 624 N N . LEU A 1 78 ? 23.150 40.860 -34.833 1.00 24.42 78 LEU A N 1
ATOM 625 C CA . LEU A 1 78 ? 23.569 40.676 -33.446 1.00 25.73 78 LEU A CA 1
ATOM 626 C C . LEU A 1 78 ? 24.651 39.612 -33.353 1.00 25.23 78 LEU A C 1
ATOM 627 O O . LEU A 1 78 ? 25.647 39.769 -32.642 1.00 26.38 78 LEU A O 1
ATOM 632 N N . GLU A 1 79 ? 24.451 38.529 -34.087 1.00 26.22 79 GLU A N 1
ATOM 633 C CA . GLU A 1 79 ? 25.385 37.419 -34.075 1.00 26.32 79 GLU A CA 1
ATOM 634 C C . GLU A 1 79 ? 26.797 37.844 -34.457 1.00 26.16 79 GLU A C 1
ATOM 635 O O . GLU A 1 79 ? 27.777 37.277 -33.969 1.00 24.58 79 GLU A O 1
ATOM 641 N N . ARG A 1 80 ? 26.905 38.851 -35.318 1.00 26.70 80 ARG A N 1
ATOM 642 C CA . ARG A 1 80 ? 28.213 39.331 -35.741 1.00 28.01 80 ARG A CA 1
ATOM 643 C C . ARG A 1 80 ? 28.965 40.077 -34.646 1.00 28.10 80 ARG A C 1
ATOM 644 O O . ARG A 1 80 ? 30.149 40.370 -34.799 1.00 28.70 80 ARG A O 1
ATOM 652 N N . ILE A 1 81 ? 28.280 40.397 -33.550 1.00 26.33 81 ILE A N 1
ATOM 653 C CA . ILE A 1 81 ? 28.920 41.093 -32.434 1.00 26.23 81 ILE A CA 1
ATOM 654 C C . ILE A 1 81 ? 29.620 40.020 -31.602 1.00 26.67 81 ILE A C 1
ATOM 655 O O . ILE A 1 81 ? 28.974 39.190 -30.956 1.00 28.56 81 ILE A O 1
ATOM 660 N N . PRO A 1 82 ? 30.961 40.026 -31.618 1.00 27.33 82 PRO A N 1
ATOM 661 C CA . PRO A 1 82 ? 31.828 39.083 -30.909 1.00 27.79 82 PRO A CA 1
ATOM 662 C C . PRO A 1 82 ? 31.569 38.770 -29.442 1.00 27.64 82 PRO A C 1
ATOM 663 O O . PRO A 1 82 ? 31.814 37.643 -29.018 1.00 30.16 82 PRO A O 1
ATOM 667 N N . PHE A 1 83 ? 31.088 39.734 -28.659 1.00 26.12 83 PHE A N 1
ATOM 668 C CA . PHE A 1 83 ? 30.841 39.444 -27.252 1.00 24.36 83 PHE A CA 1
ATOM 669 C C . PHE A 1 83 ? 29.440 38.901 -26.951 1.00 23.29 83 PHE A C 1
ATOM 670 O O . PHE A 1 83 ? 29.069 38.718 -25.789 1.00 23.58 83 PHE A O 1
ATOM 678 N N . LEU A 1 84 ? 28.662 38.631 -27.996 1.00 24.06 84 LEU A N 1
ATOM 679 C CA . LEU A 1 84 ? 27.331 38.054 -27.808 1.00 23.56 84 LEU A CA 1
ATOM 680 C C . LEU A 1 84 ? 27.480 36.566 -28.097 1.00 23.15 84 LEU A C 1
ATOM 681 O O . LEU A 1 84 ? 27.734 36.172 -29.232 1.00 24.85 84 LEU A O 1
ATOM 686 N N . ALA A 1 85 ? 27.331 35.747 -27.060 1.00 22.53 85 ALA A N 1
ATOM 687 C CA . ALA A 1 85 ? 27.504 34.295 -27.168 1.00 21.51 85 ALA A CA 1
ATOM 688 C C . ALA A 1 85 ? 26.404 33.517 -27.895 1.00 19.78 85 ALA A C 1
ATOM 689 O O . ALA A 1 85 ? 25.227 33.879 -27.854 1.00 17.01 85 ALA A O 1
ATOM 691 N N . PRO A 1 86 ? 26.783 32.414 -28.560 1.00 20.74 86 PRO A N 1
ATOM 692 C CA . PRO A 1 86 ? 25.828 31.576 -29.300 1.00 20.77 86 PRO A CA 1
ATOM 693 C C . PRO A 1 86 ? 24.636 31.077 -28.485 1.00 20.25 86 PRO A C 1
ATOM 694 O O . PRO A 1 86 ? 23.534 30.943 -29.014 1.00 19.10 86 PRO A O 1
ATOM 698 N N . ASP A 1 87 ? 24.834 30.796 -27.200 1.00 19.88 87 ASP A N 1
ATOM 699 C CA . ASP A 1 87 ? 23.698 30.332 -26.414 1.00 19.11 87 ASP A CA 1
ATOM 700 C C . ASP A 1 87 ? 22.716 31.489 -26.268 1.00 18.10 87 ASP A C 1
ATOM 701 O O . ASP A 1 87 ? 21.505 31.294 -26.338 1.00 17.83 87 ASP A O 1
ATOM 706 N N . PHE A 1 88 ? 23.241 32.700 -26.090 1.00 17.70 88 PHE A N 1
ATOM 707 C CA . PHE A 1 88 ? 22.384 33.878 -25.938 1.00 17.11 88 PHE A CA 1
ATOM 708 C C . PHE A 1 88 ? 21.689 34.226 -27.253 1.00 17.09 88 PHE A C 1
ATOM 709 O O . PHE A 1 88 ? 20.519 34.611 -27.262 1.00 17.43 88 PHE A O 1
ATOM 717 N N . ILE A 1 89 ? 22.419 34.104 -28.359 1.00 17.22 89 ILE A N 1
ATOM 718 C CA . ILE A 1 89 ? 21.859 34.382 -29.679 1.00 17.69 89 ILE A CA 1
ATOM 719 C C . ILE A 1 89 ? 20.697 33.411 -29.937 1.00 17.73 89 ILE A C 1
ATOM 720 O O . ILE A 1 89 ? 19.648 33.815 -30.426 1.00 16.94 89 ILE A O 1
ATOM 725 N N . ARG A 1 90 ? 20.876 32.137 -29.595 1.00 18.25 90 ARG A N 1
ATOM 726 C CA . ARG A 1 90 ? 19.802 31.162 -29.792 1.00 19.86 90 ARG A CA 1
ATOM 727 C C . ARG A 1 90 ? 18.601 31.526 -28.925 1.00 20.49 90 ARG A C 1
ATOM 728 O O . ARG A 1 90 ? 17.452 31.405 -29.360 1.00 20.92 90 ARG A O 1
ATOM 736 N N . PHE A 1 91 ? 18.866 31.976 -27.700 1.00 20.63 91 PHE A N 1
ATOM 737 C CA . PHE A 1 91 ? 17.789 32.368 -26.798 1.00 19.81 91 PHE A CA 1
ATOM 738 C C . PHE A 1 91 ? 16.983 33.493 -27.436 1.00 19.04 91 PHE A C 1
ATOM 739 O O . PHE A 1 91 ? 15.752 33.478 -27.413 1.00 17.55 91 PHE A O 1
ATOM 747 N N . LEU A 1 92 ? 17.678 34.483 -27.991 1.00 16.76 92 LEU A N 1
ATOM 748 C CA . LEU A 1 92 ? 16.990 35.598 -28.633 1.00 17.21 92 LEU A CA 1
ATOM 749 C C . LEU A 1 92 ? 16.214 35.089 -29.850 1.00 17.58 92 LEU A C 1
ATOM 750 O O . LEU A 1 92 ? 15.134 35.577 -30.158 1.00 16.33 92 LEU A O 1
ATOM 755 N N . GLY A 1 93 ? 16.770 34.097 -30.532 1.00 16.80 93 GLY A N 1
ATOM 756 C CA . GLY A 1 93 ? 16.097 33.549 -31.695 1.00 20.69 93 GLY A CA 1
ATOM 757 C C . GLY A 1 93 ? 14.748 32.946 -31.339 1.00 20.52 93 GLY A C 1
ATOM 758 O O . GLY A 1 93 ? 13.828 32.961 -32.147 1.00 20.36 93 GLY A O 1
ATOM 759 N N . LEU A 1 94 ? 14.626 32.429 -30.122 1.00 20.97 94 LEU A N 1
ATOM 760 C CA . LEU A 1 94 ? 13.381 31.813 -29.671 1.00 19.10 94 LEU A CA 1
ATOM 761 C C . LEU A 1 94 ? 12.525 32.723 -28.793 1.00 19.42 94 LEU A C 1
ATOM 762 O O . LEU A 1 94 ? 11.383 32.387 -28.493 1.00 18.50 94 LEU A O 1
ATOM 767 N N . PHE A 1 95 ? 13.062 33.872 -28.390 1.00 18.01 95 PHE A N 1
ATOM 768 C CA . PHE A 1 95 ? 12.327 34.773 -27.500 1.00 18.13 95 PHE A CA 1
ATOM 769 C C . PHE A 1 95 ? 11.017 35.372 -28.002 1.00 19.56 95 PHE A C 1
ATOM 770 O O . PHE A 1 95 ? 10.893 35.780 -29.153 1.00 20.98 95 PHE A O 1
ATOM 778 N N . ARG A 1 96 ? 10.053 35.440 -27.092 1.00 19.47 96 ARG A N 1
ATOM 779 C CA . ARG A 1 96 ? 8.742 36.014 -27.350 1.00 21.30 96 ARG A CA 1
ATOM 780 C C . ARG A 1 96 ? 8.299 36.682 -26.054 1.00 21.70 96 ARG A C 1
ATOM 781 O O . ARG A 1 96 ? 8.460 36.118 -24.965 1.00 20.38 96 ARG A O 1
ATOM 789 N N . PHE A 1 97 ? 7.748 37.883 -26.180 1.00 21.98 97 PHE A N 1
ATOM 790 C CA . PHE A 1 97 ? 7.240 38.625 -25.038 1.00 21.17 97 PHE A CA 1
ATOM 791 C C . PHE A 1 97 ? 6.051 37.863 -24.481 1.00 22.28 97 PHE A C 1
ATOM 792 O O . PHE A 1 97 ? 5.201 37.404 -25.233 1.00 23.87 97 PHE A O 1
ATOM 800 N N . ASN A 1 98 ? 6.000 37.717 -23.163 1.00 20.63 98 ASN A N 1
ATOM 801 C CA . ASN A 1 98 ? 4.907 37.007 -22.516 1.00 21.08 98 ASN A CA 1
ATOM 802 C C . ASN A 1 98 ? 3.949 38.014 -21.883 1.00 23.13 98 ASN A C 1
ATOM 803 O O . ASN A 1 98 ? 4.237 38.585 -20.833 1.00 24.10 98 ASN A O 1
ATOM 808 N N . PRO A 1 99 ? 2.782 38.236 -22.509 1.00 25.50 99 PRO A N 1
ATOM 809 C CA . PRO A 1 99 ? 1.821 39.194 -21.954 1.00 26.75 99 PRO A CA 1
ATOM 810 C C . PRO A 1 99 ? 1.393 38.881 -20.524 1.00 26.54 99 PRO A C 1
ATOM 811 O O . PRO A 1 99 ? 0.850 39.740 -19.832 1.00 25.15 99 PRO A O 1
ATOM 815 N N . ARG A 1 100 ? 1.644 37.656 -20.076 1.00 26.98 100 ARG A N 1
ATOM 816 C CA . ARG A 1 100 ? 1.260 37.278 -18.723 1.00 28.47 100 ARG A CA 1
ATOM 817 C C . ARG A 1 100 ? 2.129 37.943 -17.655 1.00 28.00 100 ARG A C 1
ATOM 818 O O . ARG A 1 100 ? 1.771 37.943 -16.479 1.00 28.45 100 ARG A O 1
ATOM 826 N N . TYR A 1 101 ? 3.265 38.510 -18.056 1.00 25.69 101 TYR A N 1
ATOM 827 C CA . TYR A 1 101 ? 4.147 39.170 -17.098 1.00 26.05 101 TYR A CA 1
ATOM 828 C C . TYR A 1 101 ? 3.806 40.652 -16.994 1.00 27.75 101 TYR A C 1
ATOM 829 O O . TYR A 1 101 ? 4.469 41.403 -16.272 1.00 27.74 101 TYR A O 1
ATOM 838 N N . VAL A 1 102 ? 2.767 41.066 -17.712 1.00 27.08 102 VAL A N 1
ATOM 839 C CA . VAL A 1 102 ? 2.353 42.460 -17.709 1.00 29.25 102 VAL A CA 1
ATOM 840 C C . VAL A 1 102 ? 0.929 42.641 -17.202 1.00 30.50 102 VAL A C 1
ATOM 841 O O . VAL A 1 102 ? 0.030 41.880 -17.554 1.00 29.34 102 VAL A O 1
ATOM 845 N N . GLN A 1 103 ? 0.736 43.648 -16.360 1.00 31.73 103 GLN A N 1
ATOM 846 C CA . GLN A 1 103 ? -0.585 43.960 -15.834 1.00 34.40 103 GLN A CA 1
ATOM 847 C C . GLN A 1 103 ? -0.800 45.449 -16.025 1.00 34.37 103 GLN A C 1
ATOM 848 O O . GLN A 1 103 ? -0.022 46.268 -15.537 1.00 33.62 103 GLN A O 1
ATOM 854 N N . THR A 1 104 ? -1.857 45.794 -16.743 1.00 35.01 104 THR A N 1
ATOM 855 C CA . THR A 1 104 ? -2.164 47.184 -17.013 1.00 37.04 104 THR A CA 1
ATOM 856 C C . THR A 1 104 ? -3.653 47.425 -16.821 1.00 38.57 104 THR A C 1
ATOM 857 O O . THR A 1 104 ? -4.471 46.524 -17.029 1.00 39.26 104 THR A O 1
ATOM 861 N N . GLY A 1 105 ? -3.997 48.644 -16.418 1.00 39.06 105 GLY A N 1
ATOM 862 C CA . GLY A 1 105 ? -5.388 48.990 -16.199 1.00 40.15 105 GLY A CA 1
ATOM 863 C C . GLY A 1 105 ? -5.520 50.332 -15.508 1.00 39.78 105 GLY A C 1
ATOM 864 O O . GLY A 1 105 ? -4.637 51.181 -15.616 1.00 40.17 105 GLY A O 1
ATOM 865 N N . ILE A 1 106 ? -6.621 50.522 -14.792 1.00 40.11 106 ILE A N 1
ATOM 866 C CA . ILE A 1 106 ? -6.857 51.769 -14.083 1.00 40.88 106 ILE A CA 1
ATOM 867 C C . ILE A 1 106 ? -7.283 51.516 -12.640 1.00 41.98 106 ILE A C 1
ATOM 868 O O . ILE A 1 106 ? -8.185 50.720 -12.377 1.00 42.62 106 ILE A O 1
ATOM 873 N N . GLU A 1 107 ? -6.606 52.190 -11.714 1.00 43.17 107 GLU A N 1
ATOM 874 C CA . GLU A 1 107 ? -6.883 52.096 -10.280 1.00 43.98 107 GLU A CA 1
ATOM 875 C C . GLU A 1 107 ? -6.778 53.521 -9.762 1.00 43.25 107 GLU A C 1
ATOM 876 O O . GLU A 1 107 ? -5.943 54.287 -10.240 1.00 43.15 107 GLU A O 1
ATOM 882 N N . ASN A 1 108 ? -7.615 53.884 -8.795 1.00 43.46 108 ASN A N 1
ATOM 883 C CA . ASN A 1 108 ? -7.574 55.238 -8.251 1.00 43.93 108 ASN A CA 1
ATOM 884 C C . ASN A 1 108 ? -7.733 56.263 -9.361 1.00 44.23 108 ASN A C 1
ATOM 885 O O . ASN A 1 108 ? -7.223 57.378 -9.255 1.00 45.12 108 ASN A O 1
ATOM 890 N N . ASP A 1 109 ? -8.427 55.885 -10.430 1.00 44.43 109 ASP A N 1
ATOM 891 C CA . ASP A 1 109 ? -8.637 56.790 -11.553 1.00 44.80 109 ASP A CA 1
ATOM 892 C C . ASP A 1 109 ? -7.279 57.211 -12.084 1.00 44.81 109 ASP A C 1
ATOM 893 O O . ASP A 1 109 ? -7.041 58.383 -12.372 1.00 45.61 109 ASP A O 1
ATOM 898 N N . GLU A 1 110 ? -6.395 56.230 -12.216 1.00 44.60 110 GLU A N 1
ATOM 899 C CA . GLU A 1 110 ? -5.042 56.466 -12.686 1.00 43.14 110 GLU A CA 1
ATOM 900 C C . GLU A 1 110 ? -4.574 55.244 -13.470 1.00 42.08 110 GLU A C 1
ATOM 901 O O . GLU A 1 110 ? -4.807 54.105 -13.060 1.00 41.63 110 GLU A O 1
ATOM 907 N N . PHE A 1 111 ? -3.925 55.483 -14.602 1.00 40.40 111 PHE A N 1
ATOM 908 C CA . PHE A 1 111 ? -3.410 54.395 -15.420 1.00 38.09 111 PHE A CA 1
ATOM 909 C C . PHE A 1 111 ? -2.282 53.719 -14.661 1.00 37.99 111 PHE A C 1
ATOM 910 O O . PHE A 1 111 ? -1.516 54.378 -13.958 1.00 36.79 111 PHE A O 1
ATOM 918 N N . PHE A 1 112 ? -2.182 52.403 -14.796 1.00 36.38 112 PHE A N 1
ATOM 919 C CA . PHE A 1 112 ? -1.117 51.670 -14.130 1.00 35.67 112 PHE A CA 1
ATOM 920 C C . PHE A 1 112 ? -0.616 50.533 -15.004 1.00 34.48 112 PHE A C 1
ATOM 921 O O . PHE A 1 112 ? -1.359 49.989 -15.827 1.00 33.26 112 PHE A O 1
ATOM 929 N N . LEU A 1 113 ? 0.654 50.190 -14.818 1.00 32.22 113 LEU A N 1
ATOM 930 C CA . LEU A 1 113 ? 1.283 49.107 -15.551 1.00 31.26 113 LEU A CA 1
ATOM 931 C C . LEU A 1 113 ? 2.367 48.520 -14.655 1.00 31.96 113 LEU A C 1
ATOM 932 O O . LEU A 1 113 ? 3.235 49.239 -14.157 1.00 30.45 113 LEU A O 1
ATOM 937 N N . ARG A 1 114 ? 2.301 47.213 -14.438 1.00 31.58 114 ARG A N 1
ATOM 938 C CA . ARG A 1 114 ? 3.274 46.527 -13.602 1.00 32.48 114 ARG A CA 1
ATOM 939 C C . ARG A 1 114 ? 3.826 45.302 -14.311 1.00 32.05 114 ARG A C 1
ATOM 940 O O . ARG A 1 114 ? 3.155 44.697 -15.150 1.00 31.75 114 ARG A O 1
ATOM 948 N N . LEU A 1 115 ? 5.060 44.948 -13.976 1.00 30.17 115 LEU A N 1
ATOM 949 C CA . LEU A 1 115 ? 5.701 43.780 -14.565 1.00 29.95 115 LEU A CA 1
ATOM 950 C C . LEU A 1 115 ? 6.157 42.875 -13.431 1.00 28.86 115 LEU A C 1
ATOM 951 O O . LEU A 1 115 ? 6.614 43.356 -12.392 1.00 29.21 115 LEU A O 1
ATOM 956 N N . LYS A 1 116 ? 6.011 41.570 -13.629 1.00 28.40 116 LYS A N 1
ATOM 957 C CA . LYS A 1 116 ? 6.442 40.582 -12.647 1.00 27.32 116 LYS A CA 1
ATOM 958 C C . LYS A 1 116 ? 6.726 39.303 -13.421 1.00 26.61 116 LYS A C 1
ATOM 959 O O . LYS A 1 116 ? 5.863 38.811 -14.147 1.00 25.41 116 LYS A O 1
ATOM 965 N N . GLY A 1 117 ? 7.938 38.776 -13.282 1.00 24.81 117 GLY A N 1
ATOM 966 C CA . GLY A 1 117 ? 8.289 37.553 -13.981 1.00 22.21 117 GLY A CA 1
ATOM 967 C C . GLY A 1 117 ? 9.778 37.303 -13.923 1.00 21.96 117 GLY A C 1
ATOM 968 O O . GLY A 1 117 ? 10.498 38.062 -13.268 1.00 21.27 117 GLY A O 1
ATOM 969 N N . PRO A 1 118 ? 10.276 36.240 -14.579 1.00 21.60 118 PRO A N 1
ATOM 970 C CA . PRO A 1 118 ? 11.714 35.964 -14.555 1.00 21.22 118 PRO A CA 1
ATOM 971 C C . PRO A 1 118 ? 12.449 37.166 -15.137 1.00 21.14 118 PRO A C 1
ATOM 972 O O . PRO A 1 118 ? 12.071 37.696 -16.185 1.00 21.41 118 PRO A O 1
ATOM 976 N N . TRP A 1 119 ? 13.491 37.602 -14.445 1.00 20.19 119 TRP A N 1
ATOM 977 C CA . TRP A 1 119 ? 14.275 38.749 -14.882 1.00 21.40 119 TRP A CA 1
ATOM 978 C C . TRP A 1 119 ? 14.691 38.597 -16.345 1.00 21.26 119 TRP A C 1
ATOM 979 O O . TRP A 1 119 ? 14.678 39.563 -17.102 1.00 19.56 119 TRP A O 1
ATOM 990 N N . LEU A 1 120 ? 15.028 37.371 -16.740 1.00 20.01 120 LEU A N 1
ATOM 991 C CA . LEU A 1 120 ? 15.455 37.079 -18.112 1.00 20.75 120 LEU A CA 1
ATOM 992 C C . LEU A 1 120 ? 14.404 37.451 -19.167 1.00 20.11 120 LEU A C 1
ATOM 993 O O . LEU A 1 120 ? 14.736 37.998 -20.220 1.00 16.96 120 LEU A O 1
ATOM 998 N N . HIS A 1 121 ? 13.147 37.137 -18.874 1.00 17.85 121 HIS A N 1
ATOM 999 C CA . HIS A 1 121 ? 12.037 37.375 -19.800 1.00 21.25 121 HIS A CA 1
ATOM 1000 C C . HIS A 1 121 ? 11.346 38.728 -19.722 1.00 21.52 121 HIS A C 1
ATOM 1001 O O . HIS A 1 121 ? 10.601 39.094 -20.637 1.00 23.45 121 HIS A O 1
ATOM 1008 N N . VAL A 1 122 ? 11.583 39.473 -18.646 1.00 20.49 122 VAL A N 1
ATOM 1009 C CA . VAL A 1 122 ? 10.940 40.775 -18.490 1.00 23.01 122 VAL A CA 1
ATOM 1010 C C . VAL A 1 122 ? 11.834 41.972 -18.830 1.00 23.46 122 VAL A C 1
ATOM 1011 O O . VAL A 1 122 ? 11.343 43.057 -19.142 1.00 24.67 122 VAL A O 1
ATOM 1015 N N . ILE A 1 123 ? 13.144 41.762 -18.792 1.00 24.72 123 ILE A N 1
ATOM 1016 C CA . ILE A 1 123 ? 14.099 42.829 -19.056 1.00 26.38 123 ILE A CA 1
ATOM 1017 C C . ILE A 1 123 ? 13.855 43.579 -20.368 1.00 26.84 123 ILE A C 1
ATOM 1018 O O . ILE A 1 123 ? 13.992 44.799 -20.419 1.00 25.84 123 ILE A O 1
ATOM 1023 N N . LEU A 1 124 ? 13.460 42.864 -21.416 1.00 26.39 124 LEU A N 1
ATOM 1024 C CA . LEU A 1 124 ? 13.216 43.493 -22.710 1.00 25.91 124 LEU A CA 1
ATOM 1025 C C . LEU A 1 124 ? 11.970 44.376 -22.809 1.00 26.99 124 LEU A C 1
ATOM 1026 O O . LEU A 1 124 ? 11.812 45.113 -23.779 1.00 25.09 124 LEU A O 1
ATOM 1031 N N . PHE A 1 125 ? 11.086 44.316 -21.816 1.00 28.24 125 PHE A N 1
ATOM 1032 C CA . PHE A 1 125 ? 9.871 45.136 -21.842 1.00 27.87 125 PHE A CA 1
ATOM 1033 C C . PHE A 1 125 ? 10.154 46.628 -21.640 1.00 27.93 125 PHE A C 1
ATOM 1034 O O . PHE A 1 125 ? 9.596 47.476 -22.329 1.00 27.76 125 PHE A O 1
ATOM 1042 N N . GLU A 1 126 ? 11.028 46.928 -20.686 1.00 27.72 126 GLU A N 1
ATOM 1043 C CA . GLU A 1 126 ? 11.381 48.294 -20.301 1.00 28.79 126 GLU A CA 1
ATOM 1044 C C . GLU A 1 126 ? 11.389 49.426 -21.322 1.00 26.31 126 GLU A C 1
ATOM 1045 O O . GLU A 1 126 ? 10.533 50.307 -21.277 1.00 23.90 126 GLU A O 1
ATOM 1051 N N . VAL A 1 127 ? 12.358 49.419 -22.225 1.00 23.39 127 VAL A N 1
ATOM 1052 C CA . VAL A 1 127 ? 12.466 50.490 -23.203 1.00 24.66 127 VAL A CA 1
ATOM 1053 C C . VAL A 1 127 ? 11.282 50.589 -24.161 1.00 25.17 127 VAL A C 1
ATOM 1054 O O . VAL A 1 127 ? 10.651 51.642 -24.254 1.00 24.77 127 VAL A O 1
ATOM 1058 N N . PRO A 1 128 ? 10.955 49.493 -24.876 1.00 25.41 128 PRO A N 1
ATOM 1059 C CA . PRO A 1 128 ? 9.827 49.523 -25.815 1.00 24.35 128 PRO A CA 1
ATOM 1060 C C . PRO A 1 128 ? 8.531 50.039 -25.192 1.00 24.75 128 PRO A C 1
ATOM 1061 O O . PRO A 1 128 ? 7.794 50.790 -25.823 1.00 25.03 128 PRO A O 1
ATOM 1065 N N . LEU A 1 129 ? 8.248 49.642 -23.957 1.00 24.77 129 LEU A N 1
ATOM 1066 C CA . LEU A 1 129 ? 7.032 50.103 -23.299 1.00 25.05 129 LEU A CA 1
ATOM 1067 C C . LEU A 1 129 ? 7.004 51.621 -23.166 1.00 25.52 129 LEU A C 1
ATOM 1068 O O . LEU A 1 129 ? 5.974 52.249 -23.404 1.00 27.30 129 LEU A O 1
ATOM 1073 N N . LEU A 1 130 ? 8.135 52.204 -22.774 1.00 24.42 130 LEU A N 1
ATOM 1074 C CA . LEU A 1 130 ? 8.240 53.650 -22.609 1.00 23.89 130 LEU A CA 1
ATOM 1075 C C . LEU A 1 130 ? 8.109 54.359 -23.956 1.00 23.93 130 LEU A C 1
ATOM 1076 O O . LEU A 1 130 ? 7.307 55.288 -24.106 1.00 23.24 130 LEU A O 1
ATOM 1081 N N . ALA A 1 131 ? 8.897 53.921 -24.935 1.00 23.58 131 ALA A N 1
ATOM 1082 C CA . ALA A 1 131 ? 8.840 54.519 -26.264 1.00 25.61 131 ALA A CA 1
ATOM 1083 C C . ALA A 1 131 ? 7.431 54.379 -26.833 1.00 26.26 131 ALA A C 1
ATOM 1084 O O . ALA A 1 131 ? 6.940 55.263 -27.533 1.00 26.30 131 ALA A O 1
ATOM 1086 N N . MET A 1 132 ? 6.778 53.269 -26.511 1.00 26.38 132 MET A N 1
ATOM 1087 C CA . MET A 1 132 ? 5.440 53.009 -27.011 1.00 28.43 132 MET A CA 1
ATOM 1088 C C . MET A 1 132 ? 4.381 53.886 -26.358 1.00 28.61 132 MET A C 1
ATOM 1089 O O . MET A 1 132 ? 3.523 54.439 -27.046 1.00 27.71 132 MET A O 1
ATOM 1094 N N . ILE A 1 133 ? 4.429 54.003 -25.034 1.00 28.73 133 ILE A N 1
ATOM 1095 C CA . ILE A 1 133 ? 3.463 54.825 -24.314 1.00 29.07 133 ILE A CA 1
ATOM 1096 C C . ILE A 1 133 ? 3.655 56.282 -24.716 1.00 29.89 133 ILE A C 1
ATOM 1097 O O . ILE A 1 133 ? 2.689 57.038 -24.854 1.00 30.43 133 ILE A O 1
ATOM 1102 N N . SER A 1 134 ? 4.910 56.664 -24.919 1.00 30.43 134 SER A N 1
ATOM 1103 C CA . SER A 1 134 ? 5.238 58.018 -25.332 1.00 30.51 134 SER A CA 1
ATOM 1104 C C . SER A 1 134 ? 4.565 58.327 -26.667 1.00 31.48 134 SER A C 1
ATOM 1105 O O . SER A 1 134 ? 3.801 59.290 -26.779 1.00 31.87 134 SER A O 1
ATOM 1108 N N . GLU A 1 135 ? 4.832 57.497 -27.670 1.00 31.29 135 GLU A N 1
ATOM 1109 C CA . GLU A 1 135 ? 4.267 57.707 -28.994 1.00 31.49 135 GLU A CA 1
ATOM 1110 C C . GLU A 1 135 ? 2.744 57.573 -29.085 1.00 31.87 135 GLU A C 1
ATOM 1111 O O . GLU A 1 135 ? 2.126 58.251 -29.905 1.00 31.34 135 GLU A O 1
ATOM 1117 N N . VAL A 1 136 ? 2.116 56.724 -28.273 1.00 31.07 136 VAL A N 1
ATOM 1118 C CA . VAL A 1 136 ? 0.665 56.648 -28.375 1.00 32.45 136 VAL A CA 1
ATOM 1119 C C . VAL A 1 136 ? 0.103 57.953 -27.821 1.00 33.57 136 VAL A C 1
ATOM 1120 O O . VAL A 1 136 ? -0.898 58.459 -28.320 1.00 32.78 136 VAL A O 1
ATOM 1124 N N . ARG A 1 137 ? 0.757 58.508 -26.800 1.00 34.33 137 ARG A N 1
ATOM 1125 C CA . ARG A 1 137 ? 0.286 59.762 -26.219 1.00 33.64 137 ARG A CA 1
ATOM 1126 C C . ARG A 1 137 ? 0.420 60.875 -27.246 1.00 33.85 137 ARG A C 1
ATOM 1127 O O . ARG A 1 137 ? -0.497 61.673 -27.443 1.00 33.31 137 ARG A O 1
ATOM 1135 N N . ASN A 1 138 ? 1.579 60.917 -27.893 1.00 33.13 138 ASN A N 1
ATOM 1136 C CA . ASN A 1 138 ? 1.866 61.929 -28.892 1.00 33.39 138 ASN A CA 1
ATOM 1137 C C . ASN A 1 138 ? 0.992 61.807 -30.132 1.00 34.99 138 ASN A C 1
ATOM 1138 O O . ASN A 1 138 ? 0.695 62.812 -30.782 1.00 34.35 138 ASN A O 1
ATOM 1143 N N . ARG A 1 139 ? 0.583 60.586 -30.465 1.00 34.25 139 ARG A N 1
ATOM 1144 C CA . ARG A 1 139 ? -0.273 60.389 -31.622 1.00 33.37 139 ARG A CA 1
ATOM 1145 C C . ARG A 1 139 ? -1.657 60.921 -31.296 1.00 34.83 139 ARG A C 1
ATOM 1146 O O . ARG A 1 139 ? -2.411 61.311 -32.189 1.00 34.91 139 ARG A O 1
ATOM 1154 N N . ALA A 1 140 ? -1.984 60.945 -30.009 1.00 35.73 140 ALA A N 1
ATOM 1155 C CA . ALA A 1 140 ? -3.277 61.442 -29.565 1.00 37.22 140 ALA A CA 1
ATOM 1156 C C . ALA A 1 140 ? -3.222 62.940 -29.276 1.00 38.09 140 ALA A C 1
ATOM 1157 O O . ALA A 1 140 ? -4.138 63.676 -29.636 1.00 39.71 140 ALA A O 1
ATOM 1159 N N . ARG A 1 141 ? -2.144 63.385 -28.635 1.00 38.44 141 ARG A N 1
ATOM 1160 C CA . ARG A 1 141 ? -1.975 64.793 -28.284 1.00 39.03 141 ARG A CA 1
ATOM 1161 C C . ARG A 1 141 ? -1.567 65.687 -29.448 1.00 38.31 141 ARG A C 1
ATOM 1162 O O . ARG A 1 141 ? -2.018 66.827 -29.541 1.00 37.95 141 ARG A O 1
ATOM 1170 N N . TYR A 1 142 ? -0.715 65.179 -30.330 1.00 36.67 142 TYR A N 1
ATOM 1171 C CA . TYR A 1 142 ? -0.228 65.971 -31.457 1.00 37.22 142 TYR A CA 1
ATOM 1172 C C . TYR A 1 142 ? -0.273 65.224 -32.793 1.00 36.76 142 TYR A C 1
ATOM 1173 O O . TYR A 1 142 ? 0.759 65.022 -33.433 1.00 36.71 142 TYR A O 1
ATOM 1182 N N . PRO A 1 143 ? -1.475 64.831 -33.244 1.00 37.67 143 PRO A N 1
ATOM 1183 C CA . PRO A 1 143 ? -1.658 64.102 -34.507 1.00 37.32 143 PRO A CA 1
ATOM 1184 C C . PRO A 1 143 ? -1.153 64.792 -35.772 1.00 36.54 143 PRO A C 1
ATOM 1185 O O . PRO A 1 143 ? -0.851 64.129 -36.766 1.00 36.28 143 PRO A O 1
ATOM 1189 N N . ALA A 1 144 ? -1.051 66.115 -35.740 1.00 36.81 144 ALA A N 1
ATOM 1190 C CA . ALA A 1 144 ? -0.588 66.859 -36.908 1.00 36.06 144 ALA A CA 1
ATOM 1191 C C . ALA A 1 144 ? 0.926 67.028 -36.924 1.00 36.04 144 ALA A C 1
ATOM 1192 O O . ALA A 1 144 ? 1.494 67.517 -37.904 1.00 35.43 144 ALA A O 1
ATOM 1194 N N . ALA A 1 145 ? 1.579 66.617 -35.840 1.00 35.92 145 ALA A N 1
ATOM 1195 C CA . ALA A 1 145 ? 3.035 66.723 -35.731 1.00 35.17 145 ALA A CA 1
ATOM 1196 C C . ALA A 1 145 ? 3.706 66.205 -36.999 1.00 34.75 145 ALA A C 1
ATOM 1197 O O . ALA A 1 145 ? 3.235 65.245 -37.610 1.00 34.63 145 ALA A O 1
ATOM 1199 N N . THR A 1 146 ? 4.812 66.831 -37.389 1.00 34.32 146 THR A N 1
ATOM 1200 C CA . THR A 1 146 ? 5.515 66.428 -38.602 1.00 35.43 146 THR A CA 1
ATOM 1201 C C . THR A 1 146 ? 7.015 66.271 -38.383 1.00 35.58 146 THR A C 1
ATOM 1202 O O . THR A 1 146 ? 7.592 66.899 -37.492 1.00 35.55 146 THR A O 1
ATOM 1206 N N . VAL A 1 147 ? 7.644 65.436 -39.205 1.00 35.33 147 VAL A N 1
ATOM 1207 C CA . VAL A 1 147 ? 9.081 65.222 -39.114 1.00 35.13 147 VAL A CA 1
ATOM 1208 C C . VAL A 1 147 ? 9.737 66.569 -39.350 1.00 37.44 147 VAL A C 1
ATOM 1209 O O . VAL A 1 147 ? 10.694 66.940 -38.670 1.00 36.33 147 VAL A O 1
ATOM 1213 N N . GLU A 1 148 ? 9.192 67.300 -40.316 1.00 38.52 148 GLU A N 1
ATOM 1214 C CA . GLU A 1 148 ? 9.689 68.617 -40.678 1.00 41.01 148 GLU A CA 1
ATOM 1215 C C . GLU A 1 148 ? 9.998 69.462 -39.441 1.00 39.65 148 GLU A C 1
ATOM 1216 O O . GLU A 1 148 ? 11.089 70.008 -39.309 1.00 39.40 148 GLU A O 1
ATOM 1222 N N . GLN A 1 149 ? 9.027 69.571 -38.543 1.00 38.96 149 GLN A N 1
ATOM 1223 C CA . GLN A 1 149 ? 9.195 70.358 -37.326 1.00 40.07 149 GLN A CA 1
ATOM 1224 C C . GLN A 1 149 ? 10.388 69.875 -36.508 1.00 40.25 149 GLN A C 1
ATOM 1225 O O . GLN A 1 149 ? 11.089 70.670 -35.880 1.00 39.87 149 GLN A O 1
ATOM 1231 N N . ALA A 1 150 ? 10.613 68.565 -36.517 1.00 40.41 150 ALA A N 1
ATOM 1232 C CA . ALA A 1 150 ? 11.726 67.984 -35.777 1.00 39.85 150 ALA A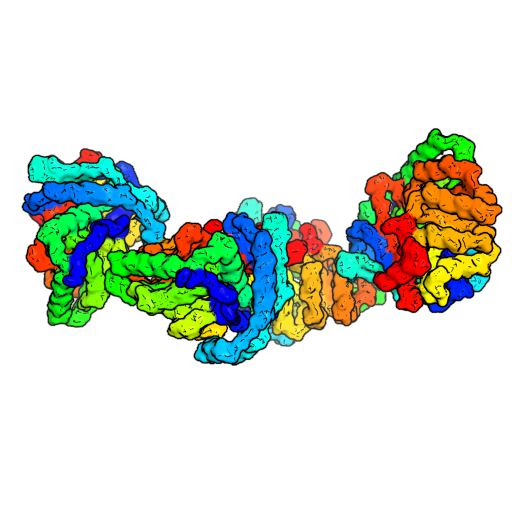 CA 1
ATOM 1233 C C . ALA A 1 150 ? 13.050 68.403 -36.402 1.00 39.50 150 ALA A C 1
ATOM 1234 O O . ALA A 1 150 ? 13.911 68.948 -35.719 1.00 40.56 150 ALA A O 1
ATOM 1236 N N . ARG A 1 151 ? 13.214 68.160 -37.700 1.00 40.05 151 ARG A N 1
ATOM 1237 C CA . ARG A 1 151 ? 14.451 68.537 -38.379 1.00 41.37 151 ARG A CA 1
ATOM 1238 C C . ARG A 1 151 ? 14.757 70.016 -38.165 1.00 42.55 151 ARG A C 1
ATOM 1239 O O . ARG A 1 151 ? 15.918 70.410 -38.066 1.00 42.03 151 ARG A O 1
ATOM 1247 N N . GLU A 1 152 ? 13.708 70.828 -38.100 1.00 42.66 152 GLU A N 1
ATOM 1248 C CA . GLU A 1 152 ? 13.854 72.266 -37.907 1.00 44.03 152 GLU A CA 1
ATOM 1249 C C . GLU A 1 152 ? 14.637 72.589 -36.640 1.00 43.18 152 GLU A C 1
ATOM 1250 O O . GLU A 1 152 ? 15.719 73.176 -36.701 1.00 41.93 152 GLU A O 1
ATOM 1256 N N . ARG A 1 153 ? 14.084 72.204 -35.495 1.00 42.44 153 ARG A N 1
ATOM 1257 C CA . ARG A 1 153 ? 14.726 72.463 -34.212 1.00 41.60 153 ARG A CA 1
ATOM 1258 C C . ARG A 1 153 ? 16.093 71.800 -34.115 1.00 39.96 153 ARG A C 1
ATOM 1259 O O . ARG A 1 153 ? 16.961 72.256 -33.367 1.00 39.07 153 ARG A O 1
ATOM 1267 N N . LEU A 1 154 ? 16.290 70.730 -34.878 1.00 37.98 154 LEU A N 1
ATOM 1268 C CA . LEU A 1 154 ? 17.569 70.037 -34.868 1.00 37.22 154 LEU A CA 1
ATOM 1269 C C . LEU A 1 154 ? 18.597 70.931 -35.550 1.00 37.15 154 LEU A C 1
ATOM 1270 O O . LEU A 1 154 ? 19.728 71.073 -35.080 1.00 37.12 154 LEU A O 1
ATOM 1275 N N . GLN A 1 155 ? 18.191 71.532 -36.664 1.00 37.36 155 GLN A N 1
ATOM 1276 C CA . GLN A 1 155 ? 19.065 72.412 -37.429 1.00 37.37 155 GLN A CA 1
ATOM 1277 C C . GLN A 1 155 ? 19.432 73.645 -36.601 1.00 36.66 155 GLN A C 1
ATOM 1278 O O . GLN A 1 155 ? 20.568 74.105 -36.631 1.00 36.25 155 GLN A O 1
ATOM 1284 N N . GLU A 1 156 ? 18.465 74.171 -35.859 1.00 37.03 156 GLU A N 1
ATOM 1285 C CA . GLU A 1 156 ? 18.703 75.347 -35.026 1.00 39.20 156 GLU A CA 1
ATOM 1286 C C . GLU A 1 156 ? 19.821 75.043 -34.025 1.00 37.97 156 GLU A C 1
ATOM 1287 O O . GLU A 1 156 ? 20.782 75.810 -33.899 1.00 38.09 156 GLU A O 1
ATOM 1293 N N . LYS A 1 157 ? 19.696 73.916 -33.326 1.00 36.09 157 LYS A N 1
ATOM 1294 C CA . LYS A 1 157 ? 20.689 73.516 -32.338 1.00 35.46 157 LYS A CA 1
ATOM 1295 C C . LYS A 1 157 ? 22.042 73.224 -32.968 1.00 34.60 157 LYS A C 1
ATOM 1296 O O . LYS A 1 157 ? 23.083 73.524 -32.385 1.00 33.22 157 LYS A O 1
ATOM 1302 N N . PHE A 1 158 ? 22.032 72.650 -34.163 1.00 34.46 158 PHE A N 1
ATOM 1303 C CA . PHE A 1 158 ? 23.277 72.358 -34.855 1.00 35.53 158 PHE A CA 1
ATOM 1304 C C . PHE A 1 158 ? 23.971 73.669 -35.226 1.00 35.97 158 PHE A C 1
ATOM 1305 O O . PHE A 1 158 ? 25.194 73.785 -35.120 1.00 36.85 158 PHE A O 1
ATOM 1313 N N . ASP A 1 159 ? 23.186 74.655 -35.655 1.00 35.64 159 ASP A N 1
ATOM 1314 C CA . ASP A 1 159 ? 23.737 75.954 -36.026 1.00 36.76 159 ASP A CA 1
ATOM 1315 C C . ASP A 1 159 ? 24.346 76.608 -34.792 1.00 37.34 159 ASP A C 1
ATOM 1316 O O . ASP A 1 159 ? 25.449 77.151 -34.843 1.00 35.94 159 ASP A O 1
ATOM 1321 N N . TRP A 1 160 ? 23.613 76.551 -33.682 1.00 38.23 160 TRP A N 1
ATOM 1322 C CA . TRP A 1 160 ? 24.083 77.121 -32.428 1.00 38.21 160 TRP A CA 1
ATOM 1323 C C . TRP A 1 160 ? 25.456 76.551 -32.090 1.00 38.49 160 TRP A C 1
ATOM 1324 O O . TRP A 1 160 ? 26.386 77.291 -31.771 1.00 37.91 160 TRP A O 1
ATOM 1335 N N . LEU A 1 161 ? 25.578 75.229 -32.167 1.00 38.04 161 LEU A N 1
ATOM 1336 C CA . LEU A 1 161 ? 26.838 74.569 -31.855 1.00 38.46 161 LEU A CA 1
ATOM 1337 C C . LEU A 1 161 ? 27.966 75.055 -32.761 1.00 40.02 161 LEU A C 1
ATOM 1338 O O . LEU A 1 161 ? 29.060 75.370 -32.281 1.00 39.06 161 LEU A O 1
ATOM 1343 N N . ARG A 1 162 ? 27.701 75.115 -34.065 1.00 42.18 162 ARG A N 1
ATOM 1344 C CA . ARG A 1 162 ? 28.695 75.574 -35.038 1.00 45.83 162 ARG A CA 1
ATOM 1345 C C . ARG A 1 162 ? 29.099 77.009 -34.730 1.00 46.66 162 ARG A C 1
ATOM 1346 O O . ARG A 1 162 ? 30.273 77.371 -34.793 1.00 45.44 162 ARG A O 1
ATOM 1354 N N . ARG A 1 163 ? 28.099 77.822 -34.415 1.00 48.34 163 ARG A N 1
ATOM 1355 C CA . ARG A 1 163 ? 28.311 79.222 -34.098 1.00 50.90 163 ARG A CA 1
ATOM 1356 C C . ARG A 1 163 ? 28.430 79.358 -32.587 1.00 51.62 163 ARG A C 1
ATOM 1357 O O . ARG A 1 163 ? 27.621 80.029 -31.945 1.00 52.69 163 ARG A O 1
ATOM 1365 N N . GLU A 1 164 ? 29.439 78.703 -32.023 1.00 51.01 164 GLU A N 1
ATOM 1366 C CA . GLU A 1 164 ? 29.669 78.739 -30.585 1.00 50.54 164 GLU A CA 1
ATOM 1367 C C . GLU A 1 164 ? 30.962 78.020 -30.234 1.00 49.68 164 GLU A C 1
ATOM 1368 O O . GLU A 1 164 ? 31.763 78.509 -29.442 1.00 49.20 164 GLU A O 1
ATOM 1374 N N . ALA A 1 165 ? 31.156 76.853 -30.833 1.00 48.68 165 ALA A N 1
ATOM 1375 C CA . ALA A 1 165 ? 32.346 76.061 -30.583 1.00 48.65 165 ALA A CA 1
ATOM 1376 C C . ALA A 1 165 ? 33.278 76.113 -31.782 1.00 48.24 165 ALA A C 1
ATOM 1377 O O . ALA A 1 165 ? 32.828 76.135 -32.926 1.00 47.71 165 ALA A O 1
ATOM 1379 N N . SER A 1 166 ? 34.578 76.137 -31.515 1.00 47.98 166 SER A N 1
ATOM 1380 C CA . SER A 1 166 ? 35.565 76.168 -32.581 1.00 49.27 166 SER A CA 1
ATOM 1381 C C . SER A 1 166 ? 35.615 74.788 -33.215 1.00 50.44 166 SER A C 1
ATOM 1382 O O . SER A 1 166 ? 35.146 73.811 -32.628 1.00 50.79 166 SER A O 1
ATOM 1385 N N . ALA A 1 167 ? 36.182 74.704 -34.412 1.00 50.67 167 ALA A N 1
ATOM 1386 C CA . ALA A 1 167 ? 36.288 73.427 -35.100 1.00 51.93 167 ALA A CA 1
ATOM 1387 C C . ALA A 1 167 ? 37.214 72.526 -34.297 1.00 52.46 167 ALA A C 1
ATOM 1388 O O . ALA A 1 167 ? 37.089 71.301 -34.326 1.00 53.90 167 ALA A O 1
ATOM 1390 N N . GLU A 1 168 ? 38.140 73.148 -33.573 1.00 51.99 168 GLU A N 1
ATOM 1391 C CA . GLU A 1 168 ? 39.096 72.419 -32.754 1.00 52.28 168 GLU A CA 1
ATOM 1392 C C . GLU A 1 168 ? 38.393 71.734 -31.584 1.00 50.23 168 GLU A C 1
ATOM 1393 O O . GLU A 1 168 ? 38.724 70.603 -31.228 1.00 51.03 168 GLU A O 1
ATOM 1399 N N . GLU A 1 169 ? 37.420 72.415 -30.988 1.00 47.40 169 GLU A N 1
ATOM 1400 C CA . GLU A 1 169 ? 36.679 71.832 -29.879 1.00 45.99 169 GLU A CA 1
ATOM 1401 C C . GLU A 1 169 ? 35.756 70.751 -30.421 1.00 44.48 169 GLU A C 1
ATOM 1402 O O . GLU A 1 169 ? 35.647 69.669 -29.849 1.00 44.26 169 GLU A O 1
ATOM 1408 N N . LEU A 1 170 ? 35.093 71.058 -31.531 1.00 43.25 170 LEU A N 1
ATOM 1409 C CA . LEU A 1 170 ? 34.162 70.128 -32.153 1.00 42.01 170 LEU A CA 1
ATOM 1410 C C . LEU A 1 170 ? 34.823 68.825 -32.583 1.00 41.37 170 LEU A C 1
ATOM 1411 O O . LEU A 1 170 ? 34.163 67.789 -32.655 1.00 41.52 170 LEU A O 1
ATOM 1416 N N . ALA A 1 171 ? 36.121 68.867 -32.860 1.00 39.86 171 ALA A N 1
ATOM 1417 C CA . ALA A 1 171 ? 36.835 67.658 -33.264 1.00 39.11 171 ALA A CA 1
ATOM 1418 C C . ALA A 1 171 ? 36.981 66.701 -32.082 1.00 38.70 171 ALA A C 1
ATOM 1419 O O . ALA A 1 171 ? 37.330 65.533 -32.258 1.00 38.46 171 ALA A O 1
ATOM 1421 N N . GLY A 1 172 ? 36.719 67.202 -30.879 1.00 37.06 172 GLY A N 1
ATOM 1422 C CA . GLY A 1 172 ? 36.846 66.368 -29.699 1.00 35.74 172 GLY A CA 1
ATOM 1423 C C . GLY A 1 172 ? 35.552 66.217 -28.928 1.00 34.17 172 GLY A C 1
ATOM 1424 O O . GLY A 1 172 ? 35.505 65.515 -27.921 1.00 35.81 172 GLY A O 1
ATOM 1425 N N . PHE A 1 173 ? 34.499 66.868 -29.403 1.00 32.30 173 PHE A N 1
ATOM 1426 C CA . PHE A 1 173 ? 33.201 66.807 -28.746 1.00 32.16 173 PHE A CA 1
ATOM 1427 C C . PHE A 1 173 ? 32.478 65.516 -29.145 1.00 32.09 173 PHE A C 1
ATOM 1428 O O . PHE A 1 173 ? 31.787 65.470 -30.162 1.00 32.03 173 PHE A O 1
ATOM 1436 N N . LYS A 1 174 ? 32.645 64.472 -28.337 1.00 31.33 174 LYS A N 1
ATOM 1437 C CA . LYS A 1 174 ? 32.031 63.168 -28.605 1.00 30.17 174 LYS A CA 1
ATOM 1438 C C . LYS A 1 174 ? 30.584 63.068 -28.126 1.00 29.30 174 LYS A C 1
ATOM 1439 O O . LYS A 1 174 ? 30.301 63.171 -26.930 1.00 29.79 174 LYS A O 1
ATOM 1445 N N . MET A 1 175 ? 29.671 62.839 -29.068 1.00 27.22 175 MET A N 1
ATOM 1446 C CA . MET A 1 175 ? 28.251 62.763 -28.753 1.00 25.28 175 MET A CA 1
ATOM 1447 C C . MET A 1 175 ? 27.553 61.487 -29.211 1.00 27.01 175 MET A C 1
ATOM 1448 O O . MET A 1 175 ? 27.807 60.967 -30.306 1.00 26.05 175 MET A O 1
ATOM 1453 N N . ALA A 1 176 ? 26.642 61.003 -28.376 1.00 25.99 176 ALA A N 1
ATOM 1454 C CA . ALA A 1 176 ? 25.896 59.799 -28.694 1.00 26.96 176 ALA A CA 1
ATOM 1455 C C . ALA A 1 176 ? 24.409 60.016 -28.458 1.00 25.77 176 ALA A C 1
ATOM 1456 O O . ALA A 1 176 ? 24.018 60.917 -27.716 1.00 26.51 176 ALA A O 1
ATOM 1458 N N . ASP A 1 177 ? 23.586 59.200 -29.108 1.00 24.93 177 ASP A N 1
ATOM 1459 C CA . ASP A 1 177 ? 22.140 59.264 -28.937 1.00 24.87 177 ASP A CA 1
ATOM 1460 C C . ASP A 1 177 ? 21.716 58.172 -27.960 1.00 24.94 177 ASP A C 1
ATOM 1461 O O . ASP A 1 177 ? 22.059 57.005 -28.136 1.00 25.27 177 ASP A O 1
ATOM 1466 N N . PHE A 1 178 ? 20.968 58.563 -26.935 1.00 24.62 178 PHE A N 1
ATOM 1467 C CA . PHE A 1 178 ? 20.467 57.641 -25.923 1.00 25.57 178 PHE A CA 1
ATOM 1468 C C . PHE A 1 178 ? 18.962 57.874 -25.795 1.00 25.35 178 PHE A C 1
ATOM 1469 O O . PHE A 1 178 ? 18.346 57.423 -24.831 1.00 25.58 178 PHE A O 1
ATOM 1477 N N . GLY A 1 179 ? 18.370 58.556 -26.775 1.00 26.19 179 GLY A N 1
ATOM 1478 C CA . GLY A 1 179 ? 16.955 58.899 -26.688 1.00 25.94 179 GLY A CA 1
ATOM 1479 C C . GLY A 1 179 ? 15.816 58.004 -27.140 1.00 27.00 179 GLY A C 1
ATOM 1480 O O . GLY A 1 179 ? 14.805 58.512 -27.612 1.00 27.80 179 GLY A O 1
ATOM 1481 N N . THR A 1 180 ? 15.937 56.694 -26.969 1.00 26.74 180 THR A N 1
ATOM 1482 C CA . THR A 1 180 ? 14.875 55.782 -27.388 1.00 25.63 180 THR A CA 1
ATOM 1483 C C . THR A 1 180 ? 13.611 55.862 -26.532 1.00 26.54 180 THR A C 1
ATOM 1484 O O . THR A 1 180 ? 12.505 56.079 -27.044 1.00 23.18 180 THR A O 1
ATOM 1488 N N . ARG A 1 181 ? 13.787 55.696 -25.225 1.00 26.60 181 ARG A N 1
ATOM 1489 C CA . ARG A 1 181 ? 12.673 55.659 -24.282 1.00 30.13 181 ARG A CA 1
ATOM 1490 C C . ARG A 1 181 ? 11.618 56.756 -24.277 1.00 31.44 181 ARG A C 1
ATOM 1491 O O . ARG A 1 181 ? 10.439 56.461 -24.075 1.00 32.84 181 ARG A O 1
ATOM 1499 N N . ARG A 1 182 ? 12.001 58.009 -24.480 1.00 33.10 182 ARG A N 1
ATOM 1500 C CA . ARG A 1 182 ? 10.996 59.068 -24.461 1.00 34.70 182 ARG A CA 1
ATOM 1501 C C . ARG A 1 182 ? 10.905 59.845 -25.757 1.00 33.93 182 ARG A C 1
ATOM 1502 O O . ARG A 1 182 ? 10.452 60.993 -25.782 1.00 34.17 182 ARG A O 1
ATOM 1510 N N . ARG A 1 183 ? 11.324 59.200 -26.838 1.00 31.16 183 ARG A N 1
ATOM 1511 C CA . ARG A 1 183 ? 11.283 59.810 -28.152 1.00 28.28 183 ARG A CA 1
ATOM 1512 C C . ARG A 1 183 ? 9.858 60.259 -28.460 1.00 27.07 183 ARG A C 1
ATOM 1513 O O . ARG A 1 183 ? 8.891 59.739 -27.903 1.00 26.15 183 ARG A O 1
ATOM 1521 N N . PHE A 1 184 ? 9.732 61.243 -29.338 1.00 26.28 184 PHE A N 1
ATOM 1522 C CA . PHE A 1 184 ? 8.417 61.730 -29.718 1.00 25.41 184 PHE A CA 1
ATOM 1523 C C . PHE A 1 184 ? 7.712 60.597 -30.462 1.00 23.15 184 PHE A C 1
ATOM 1524 O O . PHE A 1 184 ? 6.556 60.289 -30.193 1.00 22.74 184 PHE A O 1
ATOM 1532 N N . SER A 1 185 ? 8.436 59.977 -31.388 1.00 22.00 185 SER A N 1
ATOM 1533 C CA . SER A 1 185 ? 7.912 58.874 -32.184 1.00 22.92 185 SER A CA 1
ATOM 1534 C C . SER A 1 185 ? 9.100 58.155 -32.798 1.00 23.07 185 SER A C 1
ATOM 1535 O O . SER A 1 185 ? 10.208 58.687 -32.805 1.00 22.15 185 SER A O 1
ATOM 1538 N N . TYR A 1 186 ? 8.879 56.956 -33.330 1.00 23.45 186 TYR A N 1
ATOM 1539 C CA . TYR A 1 186 ? 9.979 56.241 -33.958 1.00 23.20 186 TYR A CA 1
ATOM 1540 C C . TYR A 1 186 ? 10.523 57.033 -35.137 1.00 23.74 186 TYR A C 1
ATOM 1541 O O . TYR A 1 186 ? 11.731 57.205 -35.264 1.00 22.16 186 TYR A O 1
ATOM 1550 N N . ARG A 1 187 ? 9.631 57.493 -36.013 1.00 26.42 187 ARG A N 1
ATOM 1551 C CA . ARG A 1 187 ? 10.057 58.244 -37.199 1.00 27.68 187 ARG A CA 1
ATOM 1552 C C . ARG A 1 187 ? 10.925 59.452 -36.850 1.00 26.00 187 ARG A C 1
ATOM 1553 O O . ARG A 1 187 ? 11.961 59.681 -37.474 1.00 26.14 187 ARG A O 1
ATOM 1561 N N . VAL A 1 188 ? 10.504 60.224 -35.853 1.00 26.50 188 VAL A N 1
ATOM 1562 C CA . VAL A 1 188 ? 11.283 61.386 -35.432 1.00 26.40 188 VAL A CA 1
ATOM 1563 C C . VAL A 1 188 ? 12.669 60.916 -34.980 1.00 26.11 188 VAL A C 1
ATOM 1564 O O . VAL A 1 188 ? 13.696 61.458 -35.404 1.00 24.79 188 VAL A O 1
ATOM 1568 N N . HIS A 1 189 ? 12.689 59.889 -34.131 1.00 26.63 189 HIS A N 1
ATOM 1569 C CA . HIS A 1 189 ? 13.944 59.342 -33.618 1.00 25.61 189 HIS A CA 1
ATOM 1570 C C . HIS A 1 189 ? 14.870 58.974 -34.777 1.00 25.41 189 HIS A C 1
ATOM 1571 O O . HIS A 1 189 ? 16.044 59.342 -34.787 1.00 25.56 189 HIS A O 1
ATOM 1578 N N . GLU A 1 190 ? 14.339 58.254 -35.758 1.00 26.47 190 GLU A N 1
ATOM 1579 C CA . GLU A 1 190 ? 15.130 57.852 -36.916 1.00 29.18 190 GLU A CA 1
ATOM 1580 C C . GLU A 1 190 ? 15.678 59.082 -37.657 1.00 27.47 190 GLU A C 1
ATOM 1581 O O . GLU A 1 190 ? 16.836 59.108 -38.063 1.00 28.25 190 GLU A O 1
ATOM 1587 N N . ALA A 1 191 ? 14.836 60.099 -37.828 1.00 27.16 191 ALA A N 1
ATOM 1588 C CA . ALA A 1 191 ? 15.238 61.325 -38.520 1.00 27.80 191 ALA A CA 1
ATOM 1589 C C . ALA A 1 191 ? 16.341 62.051 -37.745 1.00 27.90 191 ALA A C 1
ATOM 1590 O O . ALA A 1 191 ? 17.350 62.474 -38.315 1.00 27.36 191 ALA A O 1
ATOM 1592 N N . VAL A 1 192 ? 16.143 62.188 -36.440 1.00 26.86 192 VAL A N 1
ATOM 1593 C CA . VAL A 1 192 ? 17.127 62.853 -35.592 1.00 26.20 192 VAL A CA 1
ATOM 1594 C C . VAL A 1 192 ? 18.484 62.166 -35.698 1.00 26.30 192 VAL A C 1
ATOM 1595 O O . VAL A 1 192 ? 19.506 62.813 -35.937 1.00 26.72 192 VAL A O 1
ATOM 1599 N N . VAL A 1 193 ? 18.491 60.848 -35.534 1.00 26.63 193 VAL A N 1
ATOM 1600 C CA . VAL A 1 193 ? 19.739 60.104 -35.597 1.00 25.69 193 VAL A CA 1
ATOM 1601 C C . VAL A 1 193 ? 20.392 60.175 -36.972 1.00 26.87 193 VAL A C 1
ATOM 1602 O O . VAL A 1 193 ? 21.617 60.209 -37.076 1.00 28.44 193 VAL A O 1
ATOM 1606 N N . SER A 1 194 ? 19.591 60.188 -38.030 1.00 28.95 194 SER A N 1
ATOM 1607 C CA . SER A 1 194 ? 20.159 60.299 -39.370 1.00 29.49 194 SER A CA 1
ATOM 1608 C C . SER A 1 194 ? 20.770 61.694 -39.473 1.00 28.55 194 SER A C 1
ATOM 1609 O O . SER A 1 194 ? 21.855 61.873 -40.026 1.00 27.31 194 SER A O 1
ATOM 1612 N N . GLY A 1 195 ? 20.054 62.678 -38.934 1.00 29.46 195 GLY A N 1
ATOM 1613 C CA . GLY A 1 195 ? 20.539 64.049 -38.953 1.00 29.68 195 GLY A CA 1
ATOM 1614 C C . GLY A 1 195 ? 21.869 64.152 -38.233 1.00 30.40 195 GLY A C 1
ATOM 1615 O O . GLY A 1 195 ? 22.788 64.819 -38.702 1.00 30.43 195 GLY A O 1
ATOM 1616 N N . LEU A 1 196 ? 21.976 63.480 -37.090 1.00 30.72 196 LEU A N 1
ATOM 1617 C CA . LEU A 1 196 ? 23.213 63.488 -36.315 1.00 31.31 196 LEU A CA 1
ATOM 1618 C C . LEU A 1 196 ? 24.344 62.885 -37.128 1.00 30.49 196 LEU A C 1
ATOM 1619 O O . LEU A 1 196 ? 25.408 63.482 -37.262 1.00 31.89 196 LEU A O 1
ATOM 1624 N N . LYS A 1 197 ? 24.103 61.701 -37.679 1.00 30.30 197 LYS A N 1
ATOM 1625 C CA . LYS A 1 197 ? 25.112 61.012 -38.475 1.00 31.78 197 LYS A CA 1
ATOM 1626 C C . LYS A 1 197 ? 25.623 61.864 -39.628 1.00 33.34 197 LYS A C 1
ATOM 1627 O O . LYS A 1 197 ? 26.816 61.871 -39.938 1.00 33.09 197 LYS A O 1
ATOM 1633 N N . GLU A 1 198 ? 24.711 62.586 -40.261 1.00 35.64 198 GLU A N 1
ATOM 1634 C CA . GLU A 1 198 ? 25.070 63.400 -41.405 1.00 38.50 198 GLU A CA 1
ATOM 1635 C C . GLU A 1 198 ? 25.523 64.822 -41.111 1.00 38.23 198 GLU A C 1
ATOM 1636 O O . GLU A 1 198 ? 26.502 65.281 -41.693 1.00 39.93 198 GLU A O 1
ATOM 1642 N N . ASP A 1 199 ? 24.845 65.513 -40.201 1.00 38.31 199 ASP A N 1
ATOM 1643 C CA . ASP A 1 199 ? 25.196 66.903 -39.945 1.00 37.42 199 ASP A CA 1
ATOM 1644 C C . ASP A 1 199 ? 25.533 67.352 -38.520 1.00 35.74 199 ASP A C 1
ATOM 1645 O O . ASP A 1 199 ? 25.334 68.522 -38.185 1.00 35.34 199 ASP A O 1
ATOM 1650 N N . PHE A 1 200 ? 26.044 66.456 -37.680 1.00 33.82 200 PHE A N 1
ATOM 1651 C CA . PHE A 1 200 ? 26.411 66.861 -36.322 1.00 31.39 200 PHE A CA 1
ATOM 1652 C C . PHE A 1 200 ? 27.767 67.577 -36.350 1.00 29.82 200 PHE A C 1
ATOM 1653 O O . PHE A 1 200 ? 28.774 67.009 -36.778 1.00 29.37 200 PHE A O 1
ATOM 1661 N N . PRO A 1 201 ? 27.804 68.841 -35.898 1.00 30.10 201 PRO A N 1
ATOM 1662 C CA . PRO A 1 201 ? 29.024 69.657 -35.863 1.00 31.04 201 PRO A CA 1
ATOM 1663 C C . PRO A 1 201 ? 30.191 68.990 -35.140 1.00 31.34 201 PRO A C 1
ATOM 1664 O O . PRO A 1 201 ? 31.350 69.171 -35.523 1.00 31.48 201 PRO A O 1
ATOM 1668 N N . GLY A 1 202 ? 29.883 68.233 -34.090 1.00 30.80 202 GLY A N 1
ATOM 1669 C CA . GLY A 1 202 ? 30.922 67.546 -33.343 1.00 30.91 202 GLY A CA 1
ATOM 1670 C C . GLY A 1 202 ? 31.138 66.144 -33.880 1.00 31.22 202 GLY A C 1
ATOM 1671 O O . GLY A 1 202 ? 30.925 65.902 -35.070 1.00 30.90 202 GLY A O 1
ATOM 1672 N N . CYS A 1 203 ? 31.557 65.227 -33.008 1.00 31.07 203 CYS A N 1
ATOM 1673 C CA . CYS A 1 203 ? 31.796 63.832 -33.384 1.00 32.54 203 CYS A CA 1
ATOM 1674 C C . CYS A 1 203 ? 30.666 62.933 -32.916 1.00 31.47 203 CYS A C 1
ATOM 1675 O O . CYS A 1 203 ? 30.568 62.625 -31.727 1.00 30.30 203 CYS A O 1
ATOM 1678 N N . PHE A 1 204 ? 29.814 62.510 -33.842 1.00 29.42 204 PHE A N 1
ATOM 1679 C CA . PHE A 1 204 ? 28.719 61.621 -33.484 1.00 29.35 204 PHE A CA 1
ATOM 1680 C C . PHE A 1 204 ? 29.346 60.228 -33.374 1.00 29.24 204 PHE A C 1
ATOM 1681 O O . PHE A 1 204 ? 29.877 59.698 -34.352 1.00 27.81 204 PHE A O 1
ATOM 1689 N N . VAL A 1 205 ? 29.305 59.642 -32.181 1.00 28.32 205 VAL A N 1
ATOM 1690 C CA . VAL A 1 205 ? 29.920 58.335 -31.983 1.00 28.50 205 VAL A CA 1
ATOM 1691 C C . VAL A 1 205 ? 28.992 57.139 -32.117 1.00 27.94 205 VAL A C 1
ATOM 1692 O O . VAL A 1 205 ? 29.462 56.010 -32.239 1.00 29.18 205 VAL A O 1
ATOM 1696 N N . GLY A 1 206 ? 27.685 57.370 -32.101 1.00 26.78 206 GLY A N 1
ATOM 1697 C CA . GLY A 1 206 ? 26.774 56.250 -32.237 1.00 26.00 206 GLY A CA 1
ATOM 1698 C C . GLY A 1 206 ? 25.418 56.412 -31.583 1.00 26.17 206 GLY A C 1
ATOM 1699 O O . GLY A 1 206 ? 25.024 57.505 -31.177 1.00 28.67 206 GLY A O 1
ATOM 1700 N N . THR A 1 207 ? 24.697 55.301 -31.482 1.00 24.04 207 THR A N 1
ATOM 1701 C CA . THR A 1 207 ? 23.378 55.307 -30.885 1.00 23.75 207 THR A CA 1
ATOM 1702 C C . THR A 1 207 ? 23.204 54.083 -30.001 1.00 24.23 207 THR A C 1
ATOM 1703 O O . THR A 1 207 ? 23.872 53.063 -30.192 1.00 24.22 207 THR A O 1
ATOM 1707 N N . SER A 1 208 ? 22.318 54.195 -29.021 1.00 23.92 208 SER A N 1
ATOM 1708 C CA . SER A 1 208 ? 22.055 53.085 -28.124 1.00 24.00 208 SER A CA 1
ATOM 1709 C C . SER A 1 208 ? 20.976 52.208 -28.755 1.00 24.40 208 SER A C 1
ATOM 1710 O O . SER A 1 208 ? 20.793 51.053 -28.376 1.00 24.90 208 SER A O 1
ATOM 1713 N N . ASN A 1 209 ? 20.269 52.765 -29.730 1.00 22.92 209 ASN A N 1
ATOM 1714 C CA . ASN A 1 209 ? 19.206 52.031 -30.397 1.00 22.74 209 ASN A CA 1
ATOM 1715 C C . ASN A 1 209 ? 19.811 51.049 -31.387 1.00 21.73 209 ASN A C 1
ATOM 1716 O O . ASN A 1 209 ? 20.423 51.445 -32.383 1.00 18.81 209 ASN A O 1
ATOM 1721 N N . VAL A 1 210 ? 19.642 49.761 -31.103 1.00 22.30 210 VAL A N 1
ATOM 1722 C CA . VAL A 1 210 ? 20.214 48.730 -31.958 1.00 23.82 210 VAL A CA 1
ATOM 1723 C C . VAL A 1 210 ? 19.666 48.762 -33.378 1.00 21.49 210 VAL A C 1
ATOM 1724 O O . VAL A 1 210 ? 20.425 48.653 -34.334 1.00 22.85 210 VAL A O 1
ATOM 1728 N N . HIS A 1 211 ? 18.355 48.912 -33.516 1.00 23.59 211 HIS A N 1
ATOM 1729 C CA . HIS A 1 211 ? 17.738 48.946 -34.839 1.00 23.65 211 HIS A CA 1
ATOM 1730 C C . HIS A 1 211 ? 18.336 50.057 -35.702 1.00 24.59 211 HIS A C 1
ATOM 1731 O O . HIS A 1 211 ? 18.693 49.830 -36.859 1.00 24.94 211 HIS A O 1
ATOM 1738 N N . LEU A 1 212 ? 18.462 51.255 -35.138 1.00 24.36 212 LEU A N 1
ATOM 1739 C CA . LEU A 1 212 ? 19.022 52.365 -35.898 1.00 24.18 212 LEU A CA 1
ATOM 1740 C C . LEU A 1 212 ? 20.500 52.152 -36.147 1.00 23.73 212 LEU A C 1
ATOM 1741 O O . LEU A 1 212 ? 21.038 52.611 -37.155 1.00 25.93 212 LEU A O 1
ATOM 1746 N N . ALA A 1 213 ? 21.161 51.448 -35.237 1.00 23.81 213 ALA A N 1
ATOM 1747 C CA . ALA A 1 213 ? 22.581 51.171 -35.402 1.00 24.22 213 ALA A CA 1
ATOM 1748 C C . ALA A 1 213 ? 22.747 50.262 -36.620 1.00 24.70 213 ALA A C 1
ATOM 1749 O O . ALA A 1 213 ? 23.695 50.407 -37.395 1.00 26.01 213 ALA A O 1
ATOM 1751 N N . ARG A 1 214 ? 21.827 49.319 -36.789 1.00 26.22 214 ARG A N 1
ATOM 1752 C CA . ARG A 1 214 ? 21.899 48.431 -37.942 1.00 27.98 214 ARG A CA 1
ATOM 1753 C C . ARG A 1 214 ? 21.456 49.201 -39.183 1.00 28.94 214 ARG A C 1
ATOM 1754 O O . ARG A 1 214 ? 22.169 49.245 -40.185 1.00 29.57 214 ARG A O 1
ATOM 1762 N N . LYS A 1 215 ? 20.275 49.804 -39.093 1.00 30.07 215 LYS A N 1
ATOM 1763 C CA . LYS A 1 215 ? 19.683 50.583 -40.180 1.00 32.71 215 LYS A CA 1
ATOM 1764 C C . LYS A 1 215 ? 20.608 51.662 -40.750 1.00 33.14 215 LYS A C 1
ATOM 1765 O O . LYS A 1 215 ? 20.774 51.765 -41.965 1.00 33.02 215 LYS A O 1
ATOM 1771 N N . LEU A 1 216 ? 21.207 52.461 -39.872 1.00 33.54 216 LEU A N 1
ATOM 1772 C CA . LEU A 1 216 ? 22.090 53.544 -40.297 1.00 32.95 216 LEU A CA 1
ATOM 1773 C C . LEU A 1 216 ? 23.576 53.211 -40.270 1.00 33.75 216 LEU A C 1
ATOM 1774 O O . LEU A 1 216 ? 24.415 54.064 -40.561 1.00 35.20 216 LEU A O 1
ATOM 1779 N N . ASP A 1 217 ? 23.903 51.974 -39.921 1.00 34.90 217 ASP A N 1
ATOM 1780 C CA . ASP A 1 217 ? 25.292 51.544 -39.869 1.00 34.27 217 ASP A CA 1
ATOM 1781 C C . ASP A 1 217 ? 26.101 52.362 -38.865 1.00 33.75 217 ASP A C 1
ATOM 1782 O O . ASP A 1 217 ? 27.132 52.944 -39.202 1.00 34.79 217 ASP A O 1
ATOM 1787 N N . LEU A 1 218 ? 25.620 52.392 -37.627 1.00 31.60 218 LEU A N 1
ATOM 1788 C CA . LEU A 1 218 ? 26.280 53.112 -36.547 1.00 31.28 218 LEU A CA 1
ATOM 1789 C C . LEU A 1 218 ? 26.668 52.120 -35.447 1.00 31.29 218 LEU A C 1
ATOM 1790 O O . LEU A 1 218 ? 26.093 51.035 -35.345 1.00 30.42 218 LEU A O 1
ATOM 1795 N N . LYS A 1 219 ? 27.642 52.496 -34.627 1.00 29.94 219 LYS A N 1
ATOM 1796 C CA . LYS A 1 219 ? 28.084 51.636 -33.537 1.00 29.49 219 LYS A CA 1
ATOM 1797 C C . LYS A 1 219 ? 27.031 51.605 -32.427 1.00 28.27 219 LYS A C 1
ATOM 1798 O O . LYS A 1 219 ? 26.596 52.655 -31.947 1.00 27.47 219 LYS A O 1
ATOM 1804 N N . PRO A 1 220 ? 26.580 50.402 -32.027 1.00 27.37 220 PRO A N 1
ATOM 1805 C CA . PRO A 1 220 ? 25.581 50.347 -30.957 1.00 26.23 220 PRO A CA 1
ATOM 1806 C C . PRO A 1 220 ? 26.291 50.663 -29.639 1.00 26.19 220 PRO A C 1
ATOM 1807 O O . PRO A 1 220 ? 27.352 50.117 -29.358 1.00 26.89 220 PRO A O 1
ATOM 1811 N N . LEU A 1 221 ? 25.710 51.544 -28.833 1.00 26.91 221 LEU A N 1
ATOM 1812 C CA . LEU A 1 221 ? 26.347 51.939 -27.580 1.00 27.22 221 LEU A CA 1
ATOM 1813 C C . LEU A 1 221 ? 25.557 51.558 -26.335 1.00 27.64 221 LEU A C 1
ATOM 1814 O O . LEU A 1 221 ? 24.335 51.434 -26.375 1.00 27.12 221 LEU A O 1
ATOM 1819 N N . GLY A 1 222 ? 26.258 51.376 -25.220 1.00 30.74 222 GLY A N 1
ATOM 1820 C CA . GLY A 1 222 ? 25.564 51.017 -23.997 1.00 35.45 222 GLY A CA 1
ATOM 1821 C C . GLY A 1 222 ? 26.425 50.448 -22.888 1.00 37.86 222 GLY A C 1
ATOM 1822 O O . GLY A 1 222 ? 27.080 49.414 -23.050 1.00 39.03 222 GLY A O 1
ATOM 1823 N N . THR A 1 223 ? 26.402 51.129 -21.748 1.00 38.01 223 THR A N 1
ATOM 1824 C CA . THR A 1 223 ? 27.167 50.726 -20.572 1.00 39.92 223 THR A CA 1
ATOM 1825 C C . THR A 1 223 ? 26.393 49.661 -19.783 1.00 38.11 223 THR A C 1
ATOM 1826 O O . THR A 1 223 ? 26.076 48.589 -20.303 1.00 40.15 223 THR A O 1
ATOM 1830 N N . MET A 1 224 ? 26.119 49.961 -18.519 1.00 35.54 224 MET A N 1
ATOM 1831 C CA . MET A 1 224 ? 25.355 49.077 -17.656 1.00 32.12 224 MET A CA 1
ATOM 1832 C C . MET A 1 224 ? 24.247 49.957 -17.105 1.00 30.25 224 MET A C 1
ATOM 1833 O O . MET A 1 224 ? 24.365 51.177 -17.134 1.00 29.87 224 MET A O 1
ATOM 1838 N N . ALA A 1 225 ? 23.170 49.349 -16.622 1.00 28.27 225 ALA A N 1
ATOM 1839 C CA . ALA A 1 225 ? 22.055 50.121 -16.094 1.00 26.16 225 ALA A CA 1
ATOM 1840 C C . ALA A 1 225 ? 21.940 49.987 -14.584 1.00 23.75 225 ALA A C 1
ATOM 1841 O O . ALA A 1 225 ? 22.514 49.080 -13.989 1.00 22.81 225 ALA A O 1
ATOM 1843 N N . HIS A 1 226 ? 21.203 50.905 -13.967 1.00 21.99 226 HIS A N 1
ATOM 1844 C CA . HIS A 1 226 ? 21.021 50.880 -12.522 1.00 21.09 226 HIS A CA 1
ATOM 1845 C C . HIS A 1 226 ? 20.467 49.532 -12.112 1.00 20.35 226 HIS A C 1
ATOM 1846 O O . HIS A 1 226 ? 20.852 48.969 -11.087 1.00 19.69 226 HIS A O 1
ATOM 1853 N N . GLU A 1 227 ? 19.556 49.037 -12.944 1.00 19.62 227 GLU A N 1
ATOM 1854 C CA . GLU A 1 227 ? 18.884 47.761 -12.765 1.00 19.92 227 GLU A CA 1
ATOM 1855 C C . GLU A 1 227 ? 19.849 46.663 -12.311 1.00 18.84 227 GLU A C 1
ATOM 1856 O O . GLU A 1 227 ? 19.589 45.954 -11.340 1.00 19.18 227 GLU A O 1
ATOM 1862 N N . TRP A 1 228 ? 20.964 46.540 -13.020 1.00 18.50 228 TRP A N 1
ATOM 1863 C CA . TRP A 1 228 ? 21.972 45.535 -12.710 1.00 19.19 228 TRP A CA 1
ATOM 1864 C C . TRP A 1 228 ? 22.493 45.689 -11.280 1.00 19.08 228 TRP A C 1
ATOM 1865 O O . TRP A 1 228 ? 22.591 44.717 -10.526 1.00 19.41 228 TRP A O 1
ATOM 1876 N N . LEU A 1 229 ? 22.815 46.920 -10.912 1.00 18.77 229 LEU A N 1
ATOM 1877 C CA . LEU A 1 229 ? 23.323 47.224 -9.580 1.00 19.30 229 LEU A CA 1
ATOM 1878 C C . LEU A 1 229 ? 22.244 47.020 -8.509 1.00 19.01 229 LEU A C 1
ATOM 1879 O O . LEU A 1 229 ? 22.517 46.481 -7.443 1.00 17.63 229 LEU A O 1
ATOM 1884 N N . MET A 1 230 ? 21.018 47.439 -8.808 1.00 18.92 230 MET A N 1
ATOM 1885 C CA . MET A 1 230 ? 19.895 47.313 -7.881 1.00 18.23 230 MET A CA 1
ATOM 1886 C C . MET A 1 230 ? 19.532 45.862 -7.553 1.00 18.53 230 MET A C 1
ATOM 1887 O O . MET A 1 230 ? 19.312 45.516 -6.394 1.00 18.29 230 MET A O 1
ATOM 1892 N N . ALA A 1 231 ? 19.476 45.016 -8.579 1.00 18.35 231 ALA A N 1
ATOM 1893 C CA . ALA A 1 231 ? 19.123 43.616 -8.398 1.00 17.11 231 ALA A CA 1
ATOM 1894 C C . ALA A 1 231 ? 20.036 42.900 -7.409 1.00 16.32 231 ALA A C 1
ATOM 1895 O O . ALA A 1 231 ? 19.574 42.104 -6.595 1.00 13.49 231 ALA A O 1
ATOM 1897 N N . HIS A 1 232 ? 21.331 43.192 -7.476 1.00 15.84 232 HIS A N 1
ATOM 1898 C CA . HIS A 1 232 ? 22.293 42.548 -6.589 1.00 16.59 232 HIS A CA 1
ATOM 1899 C C . HIS A 1 232 ? 22.032 42.773 -5.114 1.00 17.32 232 HIS A C 1
ATOM 1900 O O . HIS A 1 232 ? 22.619 42.092 -4.262 1.00 18.14 232 HIS A O 1
ATOM 1907 N N . GLN A 1 233 ? 21.133 43.706 -4.812 1.00 16.28 233 GLN A N 1
ATOM 1908 C CA . GLN A 1 233 ? 20.766 43.993 -3.428 1.00 16.72 233 GLN A CA 1
ATOM 1909 C C . GLN A 1 233 ? 19.943 42.844 -2.847 1.00 15.50 233 GLN A C 1
ATOM 1910 O O . GLN A 1 233 ? 19.727 42.782 -1.634 1.00 16.28 233 GLN A O 1
ATOM 1916 N N . GLN A 1 234 ? 19.477 41.935 -3.704 1.00 16.85 234 GLN A N 1
ATOM 1917 C CA . GLN A 1 234 ? 18.688 40.801 -3.226 1.00 17.40 234 GLN A CA 1
ATOM 1918 C C . GLN A 1 234 ? 19.132 39.451 -3.793 1.00 16.98 234 GLN A C 1
ATOM 1919 O O . GLN A 1 234 ? 18.684 38.405 -3.321 1.00 17.76 234 GLN A O 1
ATOM 1925 N N . LEU A 1 235 ? 20.014 39.476 -4.789 1.00 15.62 235 LEU A N 1
ATOM 1926 C CA . LEU A 1 235 ? 20.496 38.253 -5.429 1.00 17.38 235 LEU A CA 1
ATOM 1927 C C . LEU A 1 235 ? 21.394 37.343 -4.585 1.00 17.12 235 LEU A C 1
ATOM 1928 O O . LEU A 1 235 ? 21.596 36.180 -4.940 1.00 15.78 235 LEU A O 1
ATOM 1933 N N . GLY A 1 236 ? 21.946 37.839 -3.485 1.00 16.94 236 GLY A N 1
ATOM 1934 C CA . GLY A 1 236 ? 22.797 36.963 -2.693 1.00 17.33 236 GLY A CA 1
ATOM 1935 C C . GLY A 1 236 ? 23.749 37.572 -1.674 1.00 17.13 236 GLY A C 1
ATOM 1936 O O . GLY A 1 236 ? 23.792 37.116 -0.535 1.00 17.49 236 GLY A O 1
ATOM 1937 N N . PRO A 1 237 ? 24.532 38.593 -2.037 1.00 17.82 237 PRO A N 1
ATOM 1938 C CA . PRO A 1 237 ? 25.453 39.168 -1.047 1.00 18.74 237 PRO A CA 1
ATOM 1939 C C . PRO A 1 237 ? 24.834 40.152 -0.062 1.00 19.54 237 PRO A C 1
ATOM 1940 O O . PRO A 1 237 ? 23.715 40.624 -0.265 1.00 18.05 237 PRO A O 1
ATOM 1944 N N . ARG A 1 238 ? 25.577 40.461 1.000 1.00 19.81 238 ARG A N 1
ATOM 1945 C CA . ARG A 1 238 ? 25.131 41.433 1.992 1.00 21.03 238 ARG A CA 1
ATOM 1946 C C . ARG A 1 238 ? 24.799 42.708 1.244 1.00 21.28 238 ARG A C 1
ATOM 1947 O O . ARG A 1 238 ? 25.391 42.992 0.210 1.00 21.16 238 ARG A O 1
ATOM 1955 N N . LEU A 1 239 ? 23.874 43.490 1.783 1.00 20.80 239 LEU A N 1
ATOM 1956 C CA . LEU A 1 239 ? 23.481 44.746 1.155 1.00 20.65 239 LEU A CA 1
ATOM 1957 C C . LEU A 1 239 ? 24.713 45.632 0.920 1.00 20.20 239 LEU A C 1
ATOM 1958 O O . LEU A 1 239 ? 24.904 46.183 -0.165 1.00 18.80 239 LEU A O 1
ATOM 1963 N N . ILE A 1 240 ? 25.556 45.745 1.940 1.00 19.91 240 ILE A N 1
ATOM 1964 C CA . ILE A 1 240 ? 26.763 46.556 1.857 1.00 21.64 240 ILE A CA 1
ATOM 1965 C C . ILE A 1 240 ? 27.746 46.075 0.774 1.00 22.45 240 ILE A C 1
ATOM 1966 O O . ILE A 1 240 ? 28.591 46.846 0.323 1.00 21.04 240 ILE A O 1
ATOM 1971 N N . ASP A 1 241 ? 27.634 44.814 0.347 1.00 21.33 241 ASP A N 1
ATOM 1972 C CA . ASP A 1 241 ? 28.529 44.286 -0.696 1.00 21.25 241 ASP A CA 1
ATOM 1973 C C . ASP A 1 241 ? 27.863 44.212 -2.068 1.00 20.72 241 ASP A C 1
ATOM 1974 O O . ASP A 1 241 ? 28.520 43.926 -3.068 1.00 20.75 241 ASP A O 1
ATOM 1979 N N . SER A 1 242 ? 26.563 44.466 -2.112 1.00 19.78 242 SER A N 1
ATOM 1980 C CA . SER A 1 242 ? 25.807 44.381 -3.357 1.00 20.45 242 SER A CA 1
ATOM 1981 C C . SER A 1 242 ? 26.388 45.141 -4.546 1.00 20.56 242 SER A C 1
ATOM 1982 O O . SER A 1 242 ? 26.421 44.622 -5.666 1.00 18.54 242 SER A O 1
ATOM 1985 N N . GLN A 1 243 ? 26.854 46.362 -4.313 1.00 19.22 243 GLN A N 1
ATOM 1986 C CA . GLN A 1 243 ? 27.403 47.170 -5.398 1.00 19.13 243 GLN A CA 1
ATOM 1987 C C . GLN A 1 243 ? 28.700 46.576 -5.950 1.00 18.12 243 GLN A C 1
ATOM 1988 O O . GLN A 1 243 ? 28.879 46.474 -7.163 1.00 17.12 243 GLN A O 1
ATOM 1994 N N . SER A 1 244 ? 29.597 46.157 -5.065 1.00 17.74 244 SER A N 1
ATOM 1995 C CA . SER A 1 244 ? 30.847 45.560 -5.515 1.00 17.66 244 SER A CA 1
ATOM 1996 C C . SER A 1 244 ? 30.592 44.203 -6.189 1.00 16.07 244 SER A C 1
ATOM 1997 O O . SER A 1 244 ? 31.287 43.832 -7.131 1.00 15.03 244 SER A O 1
ATOM 2000 N N . ALA A 1 245 ? 29.594 43.470 -5.706 1.00 16.83 245 ALA A N 1
ATOM 2001 C CA . ALA A 1 245 ? 29.262 42.166 -6.282 1.00 17.50 245 ALA A CA 1
ATOM 2002 C C . ALA A 1 245 ? 28.729 42.345 -7.703 1.00 15.62 245 ALA A C 1
ATOM 2003 O O . ALA A 1 245 ? 29.031 41.547 -8.587 1.00 17.80 245 ALA A O 1
ATOM 2005 N N . ALA A 1 246 ? 27.937 43.393 -7.919 1.00 14.40 246 ALA A N 1
ATOM 2006 C CA . ALA A 1 246 ? 27.390 43.670 -9.244 1.00 15.25 246 ALA A CA 1
ATOM 2007 C C . ALA A 1 246 ? 28.505 43.970 -10.250 1.00 14.77 246 ALA A C 1
ATOM 2008 O O . ALA A 1 246 ? 28.471 43.490 -11.384 1.00 13.95 246 ALA A O 1
ATOM 2010 N N . LEU A 1 247 ? 29.489 44.765 -9.829 1.00 14.99 247 LEU A N 1
ATOM 2011 C CA . LEU A 1 247 ? 30.605 45.129 -10.698 1.00 15.66 247 LEU A CA 1
ATOM 2012 C C . LEU A 1 247 ? 31.462 43.914 -10.975 1.00 16.49 247 LEU A C 1
ATOM 2013 O O . LEU A 1 247 ? 31.951 43.727 -12.085 1.00 12.97 247 LEU A O 1
ATOM 2018 N N . ASP A 1 248 ? 31.650 43.101 -9.940 1.00 16.38 248 ASP A N 1
ATOM 2019 C CA . ASP A 1 248 ? 32.456 41.894 -10.037 1.00 18.80 248 ASP A CA 1
ATOM 2020 C C . ASP A 1 248 ? 31.861 40.919 -11.052 1.00 18.54 248 ASP A C 1
ATOM 2021 O O . ASP A 1 248 ? 32.583 40.326 -11.863 1.00 15.03 248 ASP A O 1
ATOM 2026 N N . CYS A 1 249 ? 30.542 40.748 -11.003 1.00 18.04 249 CYS A N 1
ATOM 2027 C CA . CYS A 1 249 ? 29.879 39.839 -11.933 1.00 19.70 249 CYS A CA 1
ATOM 2028 C C . CYS A 1 249 ? 29.975 40.390 -13.360 1.00 18.68 249 CYS A C 1
ATOM 2029 O O . CYS A 1 249 ? 30.177 39.639 -14.314 1.00 18.67 249 CYS A O 1
ATOM 2032 N N . TRP A 1 250 ? 29.859 41.706 -13.505 1.00 19.49 250 TRP A N 1
ATOM 2033 C CA . TRP A 1 250 ? 29.930 42.311 -14.834 1.00 19.82 250 TRP A CA 1
ATOM 2034 C C . TRP A 1 250 ? 31.286 42.082 -15.488 1.00 20.43 250 TRP A C 1
ATOM 2035 O O . TRP A 1 250 ? 31.373 41.667 -16.652 1.00 19.20 250 TRP A O 1
ATOM 2046 N N . VAL A 1 251 ? 32.344 42.340 -14.729 1.00 21.08 251 VAL A N 1
ATOM 2047 C CA . VAL A 1 251 ? 33.702 42.185 -15.228 1.00 23.97 251 VAL A CA 1
ATOM 2048 C C . VAL A 1 251 ? 34.023 40.710 -15.494 1.00 24.57 251 VAL A C 1
ATOM 2049 O O . VAL A 1 251 ? 34.741 40.372 -16.438 1.00 24.22 251 VAL A O 1
ATOM 2053 N N . ARG A 1 252 ? 33.467 39.831 -14.671 1.00 24.78 252 ARG A N 1
ATOM 2054 C CA . ARG A 1 252 ? 33.669 38.402 -14.835 1.00 26.74 252 ARG A CA 1
ATOM 2055 C C . ARG A 1 252 ? 32.921 37.923 -16.086 1.00 26.30 252 ARG A C 1
ATOM 2056 O O . ARG A 1 252 ? 33.340 36.979 -16.756 1.00 23.71 252 ARG A O 1
ATOM 2064 N N . GLU A 1 253 ? 31.814 38.581 -16.404 1.00 24.36 253 GLU A N 1
ATOM 2065 C CA . GLU A 1 253 ? 31.040 38.208 -17.591 1.00 24.66 253 GLU A CA 1
ATOM 2066 C C . GLU A 1 253 ? 31.706 38.713 -18.872 1.00 22.56 253 GLU A C 1
ATOM 2067 O O . GLU A 1 253 ? 31.901 37.954 -19.825 1.00 21.28 253 GLU A O 1
ATOM 2073 N N . TYR A 1 254 ? 32.077 39.989 -18.879 1.00 21.01 254 TYR A N 1
ATOM 2074 C CA . TYR A 1 254 ? 32.667 40.595 -20.063 1.00 20.19 254 TYR A CA 1
ATOM 2075 C C . TYR A 1 254 ? 34.181 40.781 -20.113 1.00 20.24 254 TYR A C 1
ATOM 2076 O O . TYR A 1 254 ? 34.706 41.403 -21.040 1.00 18.30 254 TYR A O 1
ATOM 2085 N N . ARG A 1 255 ? 34.871 40.240 -19.115 1.00 20.08 255 ARG A N 1
ATOM 2086 C CA . ARG A 1 255 ? 36.329 40.278 -19.051 1.00 20.52 255 ARG A CA 1
ATOM 2087 C C . ARG A 1 255 ? 37.001 41.575 -19.524 1.00 20.97 255 ARG A C 1
ATOM 2088 O O . ARG A 1 255 ? 37.977 41.529 -20.274 1.00 21.88 255 ARG A O 1
ATOM 2096 N N . GLY A 1 256 ? 36.491 42.725 -19.107 1.00 21.03 256 GLY A N 1
ATOM 2097 C CA . GLY A 1 256 ? 37.126 43.967 -19.516 1.00 22.18 256 GLY A CA 1
ATOM 2098 C C . GLY A 1 256 ? 36.413 44.781 -20.581 1.00 23.94 256 GLY A C 1
ATOM 2099 O O . GLY A 1 256 ? 36.718 45.957 -20.749 1.00 24.17 256 GLY A O 1
ATOM 2100 N N . LEU A 1 257 ? 35.478 44.167 -21.305 1.00 23.26 257 LEU A N 1
ATOM 2101 C CA . LEU A 1 257 ? 34.725 44.876 -22.340 1.00 22.30 257 LEU A CA 1
ATOM 2102 C C . LEU A 1 257 ? 33.535 45.569 -21.678 1.00 21.45 257 LEU A C 1
ATOM 2103 O O . LEU A 1 257 ? 33.178 45.241 -20.549 1.00 21.22 257 LEU A O 1
ATOM 2108 N N . LEU A 1 258 ? 32.929 46.525 -22.377 1.00 21.53 258 LEU A N 1
ATOM 2109 C CA . LEU A 1 258 ? 31.779 47.257 -21.848 1.00 22.93 258 LEU A CA 1
ATOM 2110 C C . LEU A 1 258 ? 32.115 47.743 -20.436 1.00 23.96 258 LEU A C 1
ATOM 2111 O O . LEU A 1 258 ? 31.316 47.608 -19.510 1.00 26.31 258 LEU A O 1
ATOM 2116 N N . GLY A 1 259 ? 33.298 48.330 -20.290 1.00 23.27 259 GLY A N 1
ATOM 2117 C CA . GLY A 1 259 ? 33.743 48.782 -18.985 1.00 23.75 259 GLY A CA 1
ATOM 2118 C C . GLY A 1 259 ? 33.448 50.185 -18.485 1.00 23.18 259 GLY A C 1
ATOM 2119 O O . GLY A 1 259 ? 34.354 50.861 -18.012 1.00 23.81 259 GLY A O 1
ATOM 2120 N N . ILE A 1 260 ? 32.202 50.635 -18.581 1.00 23.08 260 ILE A N 1
ATOM 2121 C CA . ILE A 1 260 ? 31.841 51.953 -18.057 1.00 21.48 260 ILE A CA 1
ATOM 2122 C C . ILE A 1 260 ? 30.833 51.694 -16.934 1.00 21.53 260 ILE A C 1
ATOM 2123 O O . ILE A 1 260 ? 29.756 51.159 -17.182 1.00 19.61 260 ILE A O 1
ATOM 2128 N N . ALA A 1 261 ? 31.181 52.063 -15.703 1.00 20.62 261 ALA A N 1
ATOM 2129 C CA . ALA A 1 261 ? 30.291 51.828 -14.562 1.00 20.65 261 ALA A CA 1
ATOM 2130 C C . ALA A 1 261 ? 29.539 53.056 -14.056 1.00 20.40 261 ALA A C 1
ATOM 2131 O O . ALA A 1 261 ? 30.064 54.162 -14.080 1.00 22.93 261 ALA A O 1
ATOM 2133 N N . LEU A 1 262 ? 28.308 52.843 -13.598 1.00 21.30 262 LEU A N 1
ATOM 2134 C CA . LEU A 1 262 ? 27.473 53.908 -13.042 1.00 22.34 262 LEU A CA 1
ATOM 2135 C C . LEU A 1 262 ? 27.907 54.044 -11.595 1.00 21.85 262 LEU A C 1
ATOM 2136 O O . LEU A 1 262 ? 28.188 53.038 -10.940 1.00 20.97 262 LEU A O 1
ATOM 2141 N N . THR A 1 263 ? 27.951 55.272 -11.087 1.00 19.73 263 THR A N 1
ATOM 2142 C CA . THR A 1 263 ? 28.391 55.488 -9.711 1.00 19.49 263 THR A CA 1
ATOM 2143 C C . THR A 1 263 ? 27.294 55.892 -8.735 1.00 19.65 263 THR A C 1
ATOM 2144 O O . THR A 1 263 ? 27.544 55.972 -7.529 1.00 18.42 263 THR A O 1
ATOM 2148 N N . ASP A 1 264 ? 26.082 56.125 -9.226 1.00 18.65 264 ASP A N 1
ATOM 2149 C CA . ASP A 1 264 ? 25.038 56.608 -8.329 1.00 21.42 264 ASP A CA 1
ATOM 2150 C C . ASP A 1 264 ? 23.877 55.710 -7.916 1.00 20.57 264 ASP A C 1
ATOM 2151 O O . ASP A 1 264 ? 22.855 56.217 -7.469 1.00 22.99 264 ASP A O 1
ATOM 2156 N N . CYS A 1 265 ? 24.014 54.395 -8.047 1.00 20.30 265 CYS A N 1
ATOM 2157 C CA . CYS A 1 265 ? 22.929 53.518 -7.618 1.00 21.86 265 CYS A CA 1
ATOM 2158 C C . CYS A 1 265 ? 22.665 53.808 -6.137 1.00 21.09 265 CYS A C 1
ATOM 2159 O O . CYS A 1 265 ? 21.532 53.728 -5.669 1.00 21.03 265 CYS A O 1
ATOM 2162 N N . ILE A 1 266 ? 23.732 54.131 -5.408 1.00 20.73 266 ILE A N 1
ATOM 2163 C CA . ILE A 1 266 ? 23.645 54.483 -3.993 1.00 20.57 266 ILE A CA 1
ATOM 2164 C C . ILE A 1 266 ? 24.002 55.972 -3.990 1.00 20.71 266 ILE A C 1
ATOM 2165 O O . ILE A 1 266 ? 23.126 56.818 -4.145 1.00 22.34 266 ILE A O 1
ATOM 2170 N N . THR A 1 267 ? 25.283 56.287 -3.823 1.00 19.12 267 THR A N 1
ATOM 2171 C CA . THR A 1 267 ? 25.763 57.665 -3.884 1.00 19.93 267 THR A CA 1
ATOM 2172 C C . THR A 1 267 ? 27.171 57.560 -4.438 1.00 20.82 267 THR A C 1
ATOM 2173 O O . THR A 1 267 ? 27.856 56.562 -4.204 1.00 20.92 267 THR A O 1
ATOM 2177 N N . THR A 1 268 ? 27.614 58.572 -5.174 1.00 19.10 268 THR A N 1
ATOM 2178 C CA . THR A 1 268 ? 28.953 58.510 -5.729 1.00 19.68 268 THR A CA 1
ATOM 2179 C C . THR A 1 268 ? 30.000 58.335 -4.615 1.00 20.62 268 THR A C 1
ATOM 2180 O O . THR A 1 268 ? 30.970 57.598 -4.788 1.00 19.70 268 THR A O 1
ATOM 2184 N N . ASP A 1 269 ? 29.804 58.987 -3.469 1.00 22.15 269 ASP A N 1
ATOM 2185 C CA . ASP A 1 269 ? 30.760 58.842 -2.360 1.00 23.13 269 ASP A CA 1
ATOM 2186 C C . ASP A 1 269 ? 30.883 57.370 -1.967 1.00 23.49 269 ASP A C 1
ATOM 2187 O O . ASP A 1 269 ? 31.984 56.844 -1.839 1.00 24.65 269 ASP A O 1
ATOM 2192 N N . ALA A 1 270 ? 29.743 56.712 -1.770 1.00 22.76 270 ALA A N 1
ATOM 2193 C CA . ALA A 1 270 ? 29.722 55.301 -1.384 1.00 23.73 270 ALA A CA 1
ATOM 2194 C C . ALA A 1 270 ? 30.363 54.412 -2.460 1.00 23.98 270 ALA A C 1
ATOM 2195 O O . ALA A 1 270 ? 31.108 53.477 -2.157 1.00 23.45 270 ALA A O 1
ATOM 2197 N N . PHE A 1 271 ? 30.077 54.711 -3.720 1.00 22.89 271 PHE A N 1
ATOM 2198 C CA . PHE A 1 271 ? 30.640 53.947 -4.823 1.00 23.69 271 PHE A CA 1
ATOM 2199 C C . PHE A 1 271 ? 32.167 54.061 -4.813 1.00 24.57 271 PHE A C 1
ATOM 2200 O O . PHE A 1 271 ? 32.891 53.063 -4.914 1.00 23.12 271 PHE A O 1
ATOM 2208 N N . LEU A 1 272 ? 32.647 55.294 -4.692 1.00 25.04 272 LEU A N 1
ATOM 2209 C CA . LEU A 1 272 ? 34.077 55.573 -4.691 1.00 26.27 272 LEU A CA 1
ATOM 2210 C C . LEU A 1 272 ? 34.842 54.911 -3.550 1.00 26.51 272 LEU A C 1
ATOM 2211 O O . LEU A 1 272 ? 35.994 54.517 -3.720 1.00 25.46 272 LEU A O 1
ATOM 2216 N N . ARG A 1 273 ? 34.214 54.788 -2.388 1.00 28.25 273 ARG A N 1
ATOM 2217 C CA . ARG A 1 273 ? 34.891 54.163 -1.263 1.00 30.84 273 ARG A CA 1
ATOM 2218 C C . ARG A 1 273 ? 35.177 52.701 -1.574 1.00 30.64 273 ARG A C 1
ATOM 2219 O O . ARG A 1 273 ? 36.144 52.134 -1.068 1.00 29.69 273 ARG A O 1
ATOM 2227 N N . ASP A 1 274 ? 34.342 52.100 -2.419 1.00 30.21 274 ASP A N 1
ATOM 2228 C CA . ASP A 1 274 ? 34.505 50.698 -2.788 1.00 29.47 274 ASP A CA 1
ATOM 2229 C C . ASP A 1 274 ? 35.099 50.466 -4.172 1.00 27.98 274 ASP A C 1
ATOM 2230 O O . ASP A 1 274 ? 35.270 49.323 -4.591 1.00 28.37 274 ASP A O 1
ATOM 2235 N N . PHE A 1 275 ? 35.414 51.541 -4.883 1.00 26.45 275 PHE A N 1
ATOM 2236 C CA . PHE A 1 275 ? 35.976 51.423 -6.225 1.00 25.38 275 PHE A CA 1
ATOM 2237 C C . PHE A 1 275 ? 37.492 51.329 -6.074 1.00 25.39 275 PHE A C 1
ATOM 2238 O O . PHE A 1 275 ? 38.228 52.237 -6.468 1.00 25.26 275 PHE A O 1
ATOM 2246 N N . ASP A 1 276 ? 37.953 50.223 -5.496 1.00 24.31 276 ASP A N 1
ATOM 2247 C CA . ASP A 1 276 ? 39.378 50.030 -5.268 1.00 23.35 276 ASP A CA 1
ATOM 2248 C C . ASP A 1 276 ? 40.193 49.816 -6.538 1.00 22.74 276 ASP A C 1
ATOM 2249 O O . ASP A 1 276 ? 39.652 49.795 -7.644 1.00 23.66 276 ASP A O 1
ATOM 2254 N N . LEU A 1 277 ? 41.502 49.667 -6.362 1.00 21.82 277 LEU A N 1
ATOM 2255 C CA . LEU A 1 277 ? 42.434 49.486 -7.471 1.00 22.16 277 LEU A CA 1
ATOM 2256 C C . LEU A 1 277 ? 42.003 48.407 -8.461 1.00 20.25 277 LEU A C 1
ATOM 2257 O O . LEU A 1 277 ? 42.103 48.596 -9.672 1.00 21.57 277 LEU A O 1
ATOM 2262 N N . TYR A 1 278 ? 41.529 47.277 -7.947 1.00 20.37 278 TYR A N 1
ATOM 2263 C CA . TYR A 1 278 ? 41.074 46.179 -8.799 1.00 20.02 278 TYR A CA 1
ATOM 2264 C C . TYR A 1 278 ? 40.044 46.695 -9.810 1.00 19.64 278 TYR A C 1
ATOM 2265 O O . TYR A 1 278 ? 40.245 46.583 -11.020 1.00 20.48 278 TYR A O 1
ATOM 2274 N N . PHE A 1 279 ? 38.949 47.268 -9.312 1.00 20.08 279 PHE A N 1
ATOM 2275 C CA . PHE A 1 279 ? 37.895 47.807 -10.181 1.00 20.17 279 PHE A CA 1
ATOM 2276 C C . PHE A 1 279 ? 38.376 48.987 -11.028 1.00 20.04 279 PHE A C 1
ATOM 2277 O O . PHE A 1 279 ? 38.057 49.075 -12.213 1.00 21.09 279 PHE A O 1
ATOM 2285 N N . ALA A 1 280 ? 39.140 49.892 -10.421 1.00 19.96 280 ALA A N 1
ATOM 2286 C CA . ALA A 1 280 ? 39.641 51.070 -11.135 1.00 20.82 280 ALA A CA 1
ATOM 2287 C C . ALA A 1 280 ? 40.501 50.715 -12.349 1.00 21.42 280 ALA A C 1
ATOM 2288 O O . ALA A 1 280 ? 40.472 51.423 -13.358 1.00 21.30 280 ALA A O 1
ATOM 2290 N N . LYS A 1 281 ? 41.262 49.625 -12.254 1.00 21.05 281 LYS A N 1
ATOM 2291 C CA . LYS A 1 281 ? 42.107 49.178 -13.365 1.00 21.74 281 LYS A CA 1
ATOM 2292 C C . LYS A 1 281 ? 41.280 48.521 -14.465 1.00 22.99 281 LYS A C 1
ATOM 2293 O O . LYS A 1 281 ? 41.507 48.750 -15.655 1.00 23.62 281 LYS A O 1
ATOM 2299 N N . LEU A 1 282 ? 40.320 47.698 -14.061 1.00 22.08 282 LEU A N 1
ATOM 2300 C CA . LEU A 1 282 ? 39.474 46.990 -15.013 1.00 22.02 282 LEU A CA 1
ATOM 2301 C C . LEU A 1 282 ? 38.557 47.896 -15.829 1.00 23.32 282 LEU A C 1
ATOM 2302 O O . LEU A 1 282 ? 38.542 47.831 -17.056 1.00 23.82 282 LEU A O 1
ATOM 2307 N N . PHE A 1 283 ? 37.799 48.747 -15.154 1.00 24.21 283 PHE A N 1
ATOM 2308 C CA . PHE A 1 283 ? 36.880 49.644 -15.840 1.00 24.64 283 PHE A CA 1
ATOM 2309 C C . PHE A 1 283 ? 37.572 50.781 -16.589 1.00 25.19 283 PHE A C 1
ATOM 2310 O O . PHE A 1 283 ? 38.508 51.392 -16.082 1.00 26.27 283 PHE A O 1
ATOM 2318 N N . ASP A 1 284 ? 37.106 51.059 -17.805 1.00 25.88 284 ASP A N 1
ATOM 2319 C CA . ASP A 1 284 ? 37.687 52.129 -18.605 1.00 26.76 284 ASP A CA 1
ATOM 2320 C C . ASP A 1 284 ? 37.172 53.495 -18.166 1.00 26.17 284 ASP A C 1
ATOM 2321 O O . ASP A 1 284 ? 37.743 54.524 -18.523 1.00 26.39 284 ASP A O 1
ATOM 2326 N N . GLY A 1 285 ? 36.094 53.510 -17.395 1.00 24.79 285 GLY A N 1
ATOM 2327 C CA . GLY A 1 285 ? 35.558 54.783 -16.958 1.00 23.49 285 GLY A CA 1
ATOM 2328 C C . GLY A 1 285 ? 34.247 54.730 -16.204 1.00 23.35 285 GLY A C 1
ATOM 2329 O O . GLY A 1 285 ? 33.764 53.657 -15.835 1.00 21.65 285 GLY A O 1
ATOM 2330 N N . LEU A 1 286 ? 33.660 55.905 -15.996 1.00 22.96 286 LEU A N 1
ATOM 2331 C CA . LEU A 1 286 ? 32.415 56.022 -15.252 1.00 23.67 286 LEU A CA 1
ATOM 2332 C C . LEU A 1 286 ? 31.394 56.912 -15.951 1.00 23.78 286 LEU A C 1
ATOM 2333 O O . LEU A 1 286 ? 31.746 57.746 -16.791 1.00 22.34 286 LEU A O 1
ATOM 2338 N N . ARG A 1 287 ? 30.126 56.727 -15.594 1.00 23.93 287 ARG A N 1
ATOM 2339 C CA . ARG A 1 287 ? 29.051 57.518 -16.171 1.00 26.24 287 ARG A CA 1
ATOM 2340 C C . ARG A 1 287 ? 28.306 58.320 -15.109 1.00 26.30 287 ARG A C 1
ATOM 2341 O O . ARG A 1 287 ? 27.921 57.799 -14.058 1.00 25.63 287 ARG A O 1
ATOM 2349 N N . HIS A 1 288 ? 28.105 59.598 -15.403 1.00 25.95 288 HIS A N 1
ATOM 2350 C CA . HIS A 1 288 ? 27.406 60.505 -14.505 1.00 25.46 288 HIS A CA 1
ATOM 2351 C C . HIS A 1 288 ? 25.929 60.507 -14.860 1.00 26.01 288 HIS A C 1
ATOM 2352 O O . HIS A 1 288 ? 25.575 60.665 -16.025 1.00 25.92 288 HIS A O 1
ATOM 2359 N N . ASP A 1 289 ? 25.067 60.336 -13.862 1.00 26.70 289 ASP A N 1
ATOM 2360 C CA . ASP A 1 289 ? 23.634 60.313 -14.120 1.00 27.44 289 ASP A CA 1
ATOM 2361 C C . ASP A 1 289 ? 22.791 61.119 -13.136 1.00 27.44 289 ASP A C 1
ATOM 2362 O O . ASP A 1 289 ? 21.566 61.136 -13.247 1.00 27.30 289 ASP A O 1
ATOM 2367 N N . SER A 1 290 ? 23.433 61.779 -12.174 1.00 27.19 290 SER A N 1
ATOM 2368 C CA . SER A 1 290 ? 22.707 62.592 -11.197 1.00 27.03 290 SER A CA 1
ATOM 2369 C C . SER A 1 290 ? 23.646 63.503 -10.409 1.00 27.48 290 SER A C 1
ATOM 2370 O O . SER A 1 290 ? 24.843 63.233 -10.295 1.00 25.93 290 SER A O 1
ATOM 2373 N N . GLY A 1 291 ? 23.090 64.584 -9.868 1.00 27.42 291 GLY A N 1
ATOM 2374 C CA . GLY A 1 291 ? 23.887 65.524 -9.100 1.00 26.91 291 GLY A CA 1
ATOM 2375 C C . GLY A 1 291 ? 24.668 66.434 -10.028 1.00 26.52 291 GLY A C 1
ATOM 2376 O O . GLY A 1 291 ? 24.579 66.309 -11.245 1.00 26.28 291 GLY A O 1
ATOM 2377 N N . ASP A 1 292 ? 25.440 67.352 -9.464 1.00 26.41 292 ASP A N 1
ATOM 2378 C CA . ASP A 1 292 ? 26.217 68.261 -10.287 1.00 26.26 292 ASP A CA 1
ATOM 2379 C C . ASP A 1 292 ? 27.315 67.510 -11.021 1.00 24.36 292 ASP A C 1
ATOM 2380 O O . ASP A 1 292 ? 28.106 66.796 -10.412 1.00 25.28 292 ASP A O 1
ATOM 2385 N N . PRO A 1 293 ? 27.400 67.695 -12.343 1.00 25.22 293 PRO A N 1
ATOM 2386 C CA . PRO A 1 293 ? 28.410 67.023 -13.167 1.00 23.64 293 PRO A CA 1
ATOM 2387 C C . PRO A 1 293 ? 29.867 67.391 -12.889 1.00 23.39 293 PRO A C 1
ATOM 2388 O O . PRO A 1 293 ? 30.751 66.541 -12.990 1.00 23.52 293 PRO A O 1
ATOM 2392 N N . LEU A 1 294 ? 30.125 68.650 -12.553 1.00 20.76 294 LEU A N 1
ATOM 2393 C CA . LEU A 1 294 ? 31.496 69.085 -12.313 1.00 21.31 294 LEU A CA 1
ATOM 2394 C C . LEU A 1 294 ? 32.035 68.662 -10.952 1.00 20.68 294 LEU A C 1
ATOM 2395 O O . LEU A 1 294 ? 33.219 68.354 -10.816 1.00 21.54 294 LEU A O 1
ATOM 2400 N N . LEU A 1 295 ? 31.174 68.645 -9.945 1.00 20.09 295 LEU A N 1
ATOM 2401 C CA . LEU A 1 295 ? 31.596 68.213 -8.620 1.00 22.59 295 LEU A CA 1
ATOM 2402 C C . LEU A 1 295 ? 31.842 66.708 -8.726 1.00 22.72 295 LEU A C 1
ATOM 2403 O O . LEU A 1 295 ? 32.813 66.188 -8.184 1.00 20.98 295 LEU A O 1
ATOM 2408 N N . TRP A 1 296 ? 30.959 66.017 -9.449 1.00 23.72 296 TRP A N 1
ATOM 2409 C CA . TRP A 1 296 ? 31.084 64.572 -9.651 1.00 23.11 296 TRP A CA 1
ATOM 2410 C C . TRP A 1 296 ? 32.443 64.266 -10.276 1.00 22.85 296 TRP A C 1
ATOM 2411 O O . TRP A 1 296 ? 33.146 63.362 -9.840 1.00 22.07 296 TRP A O 1
ATOM 2422 N N . ALA A 1 297 ? 32.814 65.036 -11.296 1.00 23.77 297 ALA A N 1
ATOM 2423 C CA . ALA A 1 297 ? 34.098 64.842 -11.969 1.00 23.09 297 ALA A CA 1
ATOM 2424 C C . ALA A 1 297 ? 35.277 65.027 -11.006 1.00 22.06 297 ALA A C 1
ATOM 2425 O O . ALA A 1 297 ? 36.238 64.262 -11.046 1.00 23.34 297 ALA A O 1
ATOM 2427 N N . GLU A 1 298 ? 35.200 66.035 -10.141 1.00 21.82 298 GLU A N 1
ATOM 2428 C CA . GLU A 1 298 ? 36.265 66.291 -9.171 1.00 21.48 298 GLU A CA 1
ATOM 2429 C C . GLU A 1 298 ? 36.466 65.082 -8.271 1.00 21.43 298 GLU A C 1
ATOM 2430 O O . GLU A 1 298 ? 37.599 64.706 -7.949 1.00 22.16 298 GLU A O 1
ATOM 2436 N N . LYS A 1 299 ? 35.359 64.485 -7.850 1.00 20.05 299 LYS A N 1
ATOM 2437 C CA . LYS A 1 299 ? 35.414 63.318 -6.983 1.00 20.32 299 LYS A CA 1
ATOM 2438 C C . LYS A 1 299 ? 36.003 62.110 -7.706 1.00 19.31 299 LYS A C 1
ATOM 2439 O O . LYS A 1 299 ? 36.882 61.439 -7.167 1.00 19.03 299 LYS A O 1
ATOM 2445 N N . THR A 1 300 ? 35.527 61.827 -8.919 1.00 18.95 300 THR A N 1
ATOM 2446 C CA . THR A 1 300 ? 36.051 60.686 -9.666 1.00 19.67 300 THR A CA 1
ATOM 2447 C C . THR A 1 300 ? 37.526 60.899 -10.012 1.00 20.42 300 THR A C 1
ATOM 2448 O O . THR A 1 300 ? 38.352 60.000 -9.829 1.00 19.81 300 THR A O 1
ATOM 2452 N N . ILE A 1 301 ? 37.869 62.088 -10.497 1.00 20.72 301 ILE A N 1
ATOM 2453 C CA . ILE A 1 301 ? 39.262 62.375 -10.837 1.00 21.12 301 ILE A CA 1
ATOM 2454 C C . ILE A 1 301 ? 40.169 62.301 -9.607 1.00 21.55 301 ILE A C 1
ATOM 2455 O O . ILE A 1 301 ? 41.270 61.765 -9.673 1.00 23.57 301 ILE A O 1
ATOM 2460 N N . ALA A 1 302 ? 39.708 62.844 -8.486 1.00 23.13 302 ALA A N 1
ATOM 2461 C CA . ALA A 1 302 ? 40.496 62.815 -7.258 1.00 24.28 302 ALA A CA 1
ATOM 2462 C C . ALA A 1 302 ? 40.753 61.375 -6.817 1.00 24.07 302 ALA A C 1
ATOM 2463 O O . ALA A 1 302 ? 41.846 61.047 -6.357 1.00 22.74 302 ALA A O 1
ATOM 2465 N N . HIS A 1 303 ? 39.738 60.524 -6.954 1.00 23.36 303 HIS A N 1
ATOM 2466 C CA . HIS A 1 303 ? 39.858 59.122 -6.567 1.00 23.29 303 HIS A CA 1
ATOM 2467 C C . HIS A 1 303 ? 40.898 58.408 -7.437 1.00 23.47 303 HIS A C 1
ATOM 2468 O O . HIS A 1 303 ? 41.704 57.622 -6.939 1.00 22.06 303 HIS A O 1
ATOM 2475 N N . TYR A 1 304 ? 40.876 58.666 -8.742 1.00 22.37 304 TYR A N 1
ATOM 2476 C CA . TYR A 1 304 ? 41.855 58.041 -9.619 1.00 23.75 304 TYR A CA 1
ATOM 2477 C C . TYR A 1 304 ? 43.264 58.434 -9.168 1.00 24.99 304 TYR A C 1
ATOM 2478 O O . TYR A 1 304 ? 44.153 57.589 -9.054 1.00 25.76 304 TYR A O 1
ATOM 2487 N N . LEU A 1 305 ? 43.458 59.720 -8.900 1.00 25.28 305 LEU A N 1
ATOM 2488 C CA . LEU A 1 305 ? 44.759 60.206 -8.474 1.00 26.39 305 LEU A CA 1
ATOM 2489 C C . LEU A 1 305 ? 45.275 59.530 -7.213 1.00 26.58 305 LEU A C 1
ATOM 2490 O O . LEU A 1 305 ? 46.437 59.134 -7.157 1.00 28.06 305 LEU A O 1
ATOM 2495 N N . LYS A 1 306 ? 44.427 59.381 -6.203 1.00 27.32 306 LYS A N 1
ATOM 2496 C CA . LYS A 1 306 ? 44.890 58.739 -4.988 1.00 29.42 306 LYS A CA 1
ATOM 2497 C C . LYS A 1 306 ? 45.241 57.271 -5.208 1.00 29.62 306 LYS A C 1
ATOM 2498 O O . LYS A 1 306 ? 46.111 56.737 -4.524 1.00 29.47 306 LYS A O 1
ATOM 2504 N N . LEU A 1 307 ? 44.575 56.619 -6.158 1.00 28.19 307 LEU A N 1
ATOM 2505 C CA . LEU A 1 307 ? 44.871 55.219 -6.449 1.00 27.59 307 LEU A CA 1
ATOM 2506 C C . LEU A 1 307 ? 46.138 55.108 -7.298 1.00 28.18 307 LEU A C 1
ATOM 2507 O O . LEU A 1 307 ? 46.650 54.012 -7.521 1.00 29.47 307 LEU A O 1
ATOM 2512 N N . GLY A 1 308 ? 46.638 56.246 -7.775 1.00 29.51 308 GLY A N 1
ATOM 2513 C CA . GLY A 1 308 ? 47.842 56.246 -8.590 1.00 26.61 308 GLY A CA 1
ATOM 2514 C C . GLY A 1 308 ? 47.539 56.010 -10.057 1.00 27.13 308 GLY A C 1
ATOM 2515 O O . GLY A 1 308 ? 48.419 55.632 -10.835 1.00 26.96 308 GLY A O 1
ATOM 2516 N N . ILE A 1 309 ? 46.284 56.245 -10.433 1.00 25.73 309 ILE A N 1
ATOM 2517 C CA . ILE A 1 309 ? 45.827 56.057 -11.805 1.00 24.46 309 ILE A CA 1
ATOM 2518 C C . ILE A 1 309 ? 45.805 57.381 -12.566 1.00 25.19 309 ILE A C 1
ATOM 2519 O O . ILE A 1 309 ? 45.287 58.381 -12.067 1.00 25.74 309 ILE A O 1
ATOM 2524 N N . ASP A 1 310 ? 46.375 57.376 -13.770 1.00 25.91 310 ASP A N 1
ATOM 2525 C CA . ASP A 1 310 ? 46.427 58.563 -14.618 1.00 28.04 310 ASP A CA 1
ATOM 2526 C C . ASP A 1 310 ? 45.058 58.823 -15.232 1.00 26.78 310 ASP A C 1
ATOM 2527 O O . ASP A 1 310 ? 44.619 58.096 -16.117 1.00 28.88 310 ASP A O 1
ATOM 2532 N N . PRO A 1 311 ? 44.373 59.883 -14.777 1.00 26.66 311 PRO A N 1
ATOM 2533 C CA . PRO A 1 311 ? 43.043 60.251 -15.269 1.00 26.26 311 PRO A CA 1
ATOM 2534 C C . PRO A 1 311 ? 42.913 60.253 -16.785 1.00 26.66 311 PRO A C 1
ATOM 2535 O O . PRO A 1 311 ? 41.881 59.853 -17.326 1.00 26.62 311 PRO A O 1
ATOM 2539 N N . LEU A 1 312 ? 43.955 60.701 -17.474 1.00 26.64 312 LEU A N 1
ATOM 2540 C CA . LEU A 1 312 ? 43.901 60.762 -18.926 1.00 27.87 312 LEU A CA 1
ATOM 2541 C C . LEU A 1 312 ? 43.855 59.409 -19.615 1.00 28.19 312 LEU A C 1
ATOM 2542 O O . LEU A 1 312 ? 43.838 59.345 -20.841 1.00 28.44 312 LEU A O 1
ATOM 2547 N N . THR A 1 313 ? 43.840 58.327 -18.840 1.00 28.41 313 THR A N 1
ATOM 2548 C CA . THR A 1 313 ? 43.751 56.996 -19.436 1.00 27.64 313 THR A CA 1
ATOM 2549 C C . THR A 1 313 ? 42.337 56.473 -19.215 1.00 27.48 313 THR A C 1
ATOM 2550 O O . THR A 1 313 ? 41.999 55.375 -19.650 1.00 27.24 313 THR A O 1
ATOM 2554 N N . LYS A 1 314 ? 41.514 57.272 -18.538 1.00 26.29 314 LYS A N 1
ATOM 2555 C CA . LYS A 1 314 ? 40.134 56.888 -18.247 1.00 24.87 314 LYS A CA 1
ATOM 2556 C C . LYS A 1 314 ? 39.115 57.778 -18.958 1.00 23.94 314 LYS A C 1
ATOM 2557 O O . LYS A 1 314 ? 39.466 58.801 -19.550 1.00 24.20 314 LYS A O 1
ATOM 2563 N N . THR A 1 315 ? 37.849 57.386 -18.891 1.00 23.45 315 THR A N 1
ATOM 2564 C CA . THR A 1 315 ? 36.787 58.140 -19.542 1.00 23.24 315 THR A CA 1
ATOM 2565 C C . THR A 1 315 ? 35.576 58.401 -18.665 1.00 22.89 315 THR A C 1
ATOM 2566 O O . THR A 1 315 ? 35.136 57.537 -17.910 1.00 22.18 315 THR A O 1
ATOM 2570 N N . LEU A 1 316 ? 35.032 59.605 -18.779 1.00 22.94 316 LEU A N 1
ATOM 2571 C CA . LEU A 1 316 ? 33.843 59.969 -18.028 1.00 23.43 316 LEU A CA 1
ATOM 2572 C C . LEU A 1 316 ? 32.737 60.236 -19.046 1.00 22.73 316 LEU A C 1
ATOM 2573 O O . LEU A 1 316 ? 32.919 61.004 -19.989 1.00 23.59 316 LEU A O 1
ATOM 2578 N N . VAL A 1 317 ? 31.598 59.581 -18.856 1.00 23.10 317 VAL A N 1
ATOM 2579 C CA . VAL A 1 317 ? 30.454 59.725 -19.750 1.00 22.42 317 VAL A CA 1
ATOM 2580 C C . VAL A 1 317 ? 29.343 60.459 -19.005 1.00 22.71 317 VAL A C 1
ATOM 2581 O O . VAL A 1 317 ? 28.942 60.044 -17.919 1.00 22.44 317 VAL A O 1
ATOM 2585 N N . PHE A 1 318 ? 28.865 61.554 -19.588 1.00 23.07 318 PHE A N 1
ATOM 2586 C CA . PHE A 1 318 ? 27.799 62.359 -18.984 1.00 23.60 318 PHE A CA 1
ATOM 2587 C C . PHE A 1 318 ? 26.492 62.143 -19.749 1.00 23.59 318 PHE A C 1
ATOM 2588 O O . PHE A 1 318 ? 26.464 62.234 -20.971 1.00 24.25 318 PHE A O 1
ATOM 2596 N N . SER A 1 319 ? 25.409 61.859 -19.039 1.00 25.46 319 SER A N 1
ATOM 2597 C CA . SER A 1 319 ? 24.133 61.634 -19.711 1.00 27.59 319 SER A CA 1
ATOM 2598 C C . SER A 1 319 ? 22.939 61.967 -18.832 1.00 27.77 319 SER A C 1
ATOM 2599 O O . SER A 1 319 ? 21.898 61.316 -18.925 1.00 27.67 319 SER A O 1
ATOM 2602 N N . ASP A 1 320 ? 23.078 62.983 -17.986 1.00 29.59 320 ASP A N 1
ATOM 2603 C CA . ASP A 1 320 ? 21.981 63.370 -17.106 1.00 30.74 320 ASP A CA 1
ATOM 2604 C C . ASP A 1 320 ? 21.145 64.519 -17.676 1.00 31.52 320 ASP A C 1
ATOM 2605 O O . ASP A 1 320 ? 21.396 65.685 -17.381 1.00 32.23 320 ASP A O 1
ATOM 2610 N N . GLY A 1 321 ? 20.154 64.177 -18.496 1.00 30.91 321 GLY A N 1
ATOM 2611 C CA . GLY A 1 321 ? 19.285 65.184 -19.087 1.00 30.11 321 GLY A CA 1
ATOM 2612 C C . GLY A 1 321 ? 20.041 66.324 -19.736 1.00 30.00 321 GLY A C 1
ATOM 2613 O O . GLY A 1 321 ? 19.728 67.499 -19.530 1.00 29.33 321 GLY A O 1
ATOM 2614 N N . LEU A 1 322 ? 21.039 65.976 -20.532 1.00 29.07 322 LEU A N 1
ATOM 2615 C CA . LEU A 1 322 ? 21.855 66.975 -21.202 1.00 30.34 322 LEU A CA 1
ATOM 2616 C C . LEU A 1 322 ? 21.243 67.526 -22.476 1.00 30.81 322 LEU A C 1
ATOM 2617 O O . LEU A 1 322 ? 20.364 66.916 -23.085 1.00 30.26 322 LEU A O 1
ATOM 2622 N N . ASP A 1 323 ? 21.723 68.707 -22.847 1.00 31.54 323 ASP A N 1
ATOM 2623 C CA . ASP A 1 323 ? 21.332 69.380 -24.074 1.00 32.62 323 ASP A CA 1
ATOM 2624 C C . ASP A 1 323 ? 22.692 69.813 -24.604 1.00 32.13 323 ASP A C 1
ATOM 2625 O O . ASP A 1 323 ? 23.697 69.634 -23.915 1.00 32.49 323 ASP A O 1
ATOM 2630 N N . LEU A 1 324 ? 22.757 70.360 -25.809 1.00 31.54 324 LEU A N 1
ATOM 2631 C CA . LEU A 1 324 ? 24.057 70.746 -26.343 1.00 33.72 324 LEU A CA 1
ATOM 2632 C C . LEU A 1 324 ? 24.816 71.764 -25.490 1.00 33.53 324 LEU A C 1
ATOM 2633 O O . LEU A 1 324 ? 26.017 71.607 -25.258 1.00 35.09 324 LEU A O 1
ATOM 2638 N N . PRO A 1 325 ? 24.132 72.817 -25.010 1.00 32.82 325 PRO A N 1
ATOM 2639 C CA . PRO A 1 325 ? 24.821 73.819 -24.187 1.00 32.23 325 PRO A CA 1
ATOM 2640 C C . PRO A 1 325 ? 25.430 73.225 -22.920 1.00 30.59 325 PRO A C 1
ATOM 2641 O O . PRO A 1 325 ? 26.626 73.362 -22.681 1.00 31.11 325 PRO A O 1
ATOM 2645 N N . ARG A 1 326 ? 24.603 72.573 -22.108 1.00 29.17 326 ARG A N 1
ATOM 2646 C CA . ARG A 1 326 ? 25.090 71.972 -20.872 1.00 29.55 326 ARG A CA 1
ATOM 2647 C C . ARG A 1 326 ? 26.208 70.966 -21.127 1.00 28.77 326 ARG A C 1
ATOM 2648 O O . ARG A 1 326 ? 27.152 70.870 -20.348 1.00 27.76 326 ARG A O 1
ATOM 2656 N N . ALA A 1 327 ? 26.101 70.226 -22.226 1.00 27.96 327 ALA A N 1
ATOM 2657 C CA . ALA A 1 327 ? 27.110 69.235 -22.567 1.00 28.20 327 ALA A CA 1
ATOM 2658 C C . ALA A 1 327 ? 28.413 69.907 -22.976 1.00 28.39 327 ALA A C 1
ATOM 2659 O O . ALA A 1 327 ? 29.497 69.438 -22.628 1.00 28.77 327 ALA A O 1
ATOM 2661 N N . LEU A 1 328 ? 28.306 71.007 -23.715 1.00 27.73 328 LEU A N 1
ATOM 2662 C CA . LEU A 1 328 ? 29.490 71.729 -24.169 1.00 28.51 328 LEU A CA 1
ATOM 2663 C C . LEU A 1 328 ? 30.234 72.343 -22.988 1.00 28.79 328 LEU A C 1
ATOM 2664 O O . LEU A 1 328 ? 31.466 72.332 -22.946 1.00 27.67 328 LEU A O 1
ATOM 2669 N N . LYS A 1 329 ? 29.481 72.871 -22.027 1.00 28.82 329 LYS A N 1
ATOM 2670 C CA . LYS A 1 329 ? 30.086 73.476 -20.849 1.00 31.24 329 LYS A CA 1
ATOM 2671 C C . LYS A 1 329 ? 30.938 72.460 -20.098 1.00 30.20 329 LYS A C 1
ATOM 2672 O O . LYS A 1 329 ? 32.055 72.764 -19.673 1.00 30.33 329 LYS A O 1
ATOM 2678 N N . ILE A 1 330 ? 30.413 71.248 -19.945 1.00 28.50 330 ILE A N 1
ATOM 2679 C CA . ILE A 1 330 ? 31.145 70.200 -19.246 1.00 26.16 330 ILE A CA 1
ATOM 2680 C C . ILE A 1 330 ? 32.426 69.860 -19.993 1.00 26.69 330 ILE A C 1
ATOM 2681 O O . ILE A 1 330 ? 33.485 69.708 -19.392 1.00 27.05 330 ILE A O 1
ATOM 2686 N N . TYR A 1 331 ? 32.323 69.747 -21.311 1.00 27.61 331 TYR A N 1
ATOM 2687 C CA . TYR A 1 331 ? 33.473 69.426 -22.143 1.00 27.87 331 TYR A CA 1
ATOM 2688 C C . TYR A 1 331 ? 34.569 70.474 -22.006 1.00 28.72 331 TYR A C 1
ATOM 2689 O O . TYR A 1 331 ? 35.746 70.149 -21.835 1.00 27.97 331 TYR A O 1
ATOM 2698 N N . ARG A 1 332 ? 34.178 71.736 -22.094 1.00 29.63 332 ARG A N 1
ATOM 2699 C CA . ARG A 1 332 ? 35.137 72.819 -21.992 1.00 30.41 332 ARG A CA 1
ATOM 2700 C C . ARG A 1 332 ? 35.798 72.809 -20.627 1.00 30.69 332 ARG A C 1
ATOM 2701 O O . ARG A 1 332 ? 36.998 73.044 -20.506 1.00 31.39 332 ARG A O 1
ATOM 2709 N N . ALA A 1 333 ? 35.019 72.505 -19.600 1.00 29.77 333 ALA A N 1
ATOM 2710 C CA . ALA A 1 333 ? 35.555 72.474 -18.248 1.00 30.67 333 ALA A CA 1
ATOM 2711 C C . ALA A 1 333 ? 36.536 71.330 -17.998 1.00 30.42 333 ALA A C 1
ATOM 2712 O O . ALA A 1 333 ? 37.595 71.537 -17.408 1.00 29.43 333 ALA A O 1
ATOM 2714 N N . LEU A 1 334 ? 36.198 70.132 -18.464 1.00 30.00 334 LEU A N 1
ATOM 2715 C CA . LEU A 1 334 ? 37.038 68.965 -18.217 1.00 30.91 334 LEU A CA 1
ATOM 2716 C C . LEU A 1 334 ? 38.010 68.537 -19.310 1.00 32.93 334 LEU A C 1
ATOM 2717 O O . LEU A 1 334 ? 38.919 67.752 -19.046 1.00 34.22 334 LEU A O 1
ATOM 2722 N N . GLN A 1 335 ? 37.831 69.028 -20.531 1.00 34.19 335 GLN A N 1
ATOM 2723 C CA . GLN A 1 335 ? 38.734 68.638 -21.611 1.00 36.96 335 GLN A CA 1
ATOM 2724 C C . GLN A 1 335 ? 40.167 68.887 -21.148 1.00 36.57 335 GLN A C 1
ATOM 2725 O O . GLN A 1 335 ? 40.456 69.916 -20.546 1.00 39.41 335 GLN A O 1
ATOM 2731 N N . GLY A 1 336 ? 41.058 67.937 -21.406 1.00 35.50 336 GLY A N 1
ATOM 2732 C CA . GLY A 1 336 ? 42.440 68.109 -20.991 1.00 34.48 336 GLY A CA 1
ATOM 2733 C C . GLY A 1 336 ? 42.802 67.453 -19.667 1.00 34.91 336 GLY A C 1
ATOM 2734 O O . GLY A 1 336 ? 43.974 67.163 -19.421 1.00 34.50 336 GLY A O 1
ATOM 2735 N N . ARG A 1 337 ? 41.811 67.218 -18.809 1.00 33.26 337 ARG A N 1
ATOM 2736 C CA . ARG A 1 337 ? 42.060 66.589 -17.511 1.00 31.41 337 ARG A CA 1
ATOM 2737 C C . ARG A 1 337 ? 41.734 65.103 -17.540 1.00 28.34 337 ARG A C 1
ATOM 2738 O O . ARG A 1 337 ? 42.364 64.305 -16.845 1.00 26.61 337 ARG A O 1
ATOM 2746 N N . ILE A 1 338 ? 40.733 64.748 -18.337 1.00 26.16 338 ILE A N 1
ATOM 2747 C CA . ILE A 1 338 ? 40.282 63.369 -18.452 1.00 25.03 338 ILE A CA 1
ATOM 2748 C C . ILE A 1 338 ? 39.422 63.209 -19.708 1.00 25.78 338 ILE A C 1
ATOM 2749 O O . ILE A 1 338 ? 38.766 64.157 -20.140 1.00 24.85 338 ILE A O 1
ATOM 2754 N N . ASN A 1 339 ? 39.425 62.019 -20.301 1.00 27.52 339 ASN A N 1
ATOM 2755 C CA . ASN A 1 339 ? 38.623 61.796 -21.498 1.00 27.06 339 ASN A CA 1
ATOM 2756 C C . ASN A 1 339 ? 37.155 61.896 -21.141 1.00 26.78 339 ASN A C 1
ATOM 2757 O O . ASN A 1 339 ? 36.720 61.379 -20.108 1.00 25.62 339 ASN A O 1
ATOM 2762 N N . VAL A 1 340 ? 36.387 62.559 -21.999 1.00 25.94 340 VAL A N 1
ATOM 2763 C CA . VAL A 1 340 ? 34.961 62.709 -21.758 1.00 25.38 340 VAL A CA 1
ATOM 2764 C C . VAL A 1 340 ? 34.179 62.486 -23.045 1.00 25.58 340 VAL A C 1
ATOM 2765 O O . VAL A 1 340 ? 34.684 62.734 -24.140 1.00 24.81 340 VAL A O 1
ATOM 2769 N N . SER A 1 341 ? 32.952 62.002 -22.899 1.00 24.70 341 SER A N 1
ATOM 2770 C CA . SER A 1 341 ? 32.061 61.756 -24.028 1.00 25.81 341 SER A CA 1
ATOM 2771 C C . SER A 1 341 ? 30.690 62.077 -23.473 1.00 25.61 341 SER A C 1
ATOM 2772 O O . SER A 1 341 ? 30.521 62.143 -22.252 1.00 27.31 341 SER A O 1
ATOM 2775 N N . PHE A 1 342 ? 29.707 62.272 -24.343 1.00 25.20 342 PHE A N 1
ATOM 2776 C CA . PHE A 1 342 ? 28.377 62.628 -23.873 1.00 24.79 342 PHE A CA 1
ATOM 2777 C C . PHE A 1 342 ? 27.242 61.856 -24.515 1.00 26.15 342 PHE A C 1
ATOM 2778 O O . PHE A 1 342 ? 27.378 61.302 -25.608 1.00 25.53 342 PHE A O 1
ATOM 2786 N N . GLY A 1 343 ? 26.116 61.829 -23.814 1.00 24.98 343 GLY A N 1
ATOM 2787 C CA . GLY A 1 343 ? 24.947 61.144 -24.321 1.00 26.69 343 GLY A CA 1
ATOM 2788 C C . GLY A 1 343 ? 23.713 61.995 -24.108 1.00 26.71 343 GLY A C 1
ATOM 2789 O O . GLY A 1 343 ? 23.419 62.407 -22.987 1.00 28.01 343 GLY A O 1
ATOM 2790 N N . ILE A 1 344 ? 22.996 62.285 -25.186 1.00 26.85 344 ILE A N 1
ATOM 2791 C CA . ILE A 1 344 ? 21.784 63.075 -25.069 1.00 26.39 344 ILE A CA 1
ATOM 2792 C C . ILE A 1 344 ? 20.570 62.231 -25.432 1.00 26.78 344 ILE A C 1
ATOM 2793 O O . ILE A 1 344 ? 20.573 61.500 -26.425 1.00 24.85 344 ILE A O 1
ATOM 2798 N N . GLY A 1 345 ? 19.530 62.334 -24.615 1.00 27.51 345 GLY A N 1
ATOM 2799 C CA . GLY A 1 345 ? 18.332 61.559 -24.861 1.00 30.72 345 GLY A CA 1
ATOM 2800 C C . GLY A 1 345 ? 17.160 62.332 -25.422 1.00 33.48 345 GLY A C 1
ATOM 2801 O O . GLY A 1 345 ? 17.157 62.723 -26.589 1.00 34.79 345 GLY A O 1
ATOM 2802 N N . THR A 1 346 ? 16.162 62.603 -24.599 1.00 35.49 346 THR A N 1
ATOM 2803 C CA . THR A 1 346 ? 14.912 63.240 -24.977 1.00 37.80 346 THR A CA 1
ATOM 2804 C C . THR A 1 346 ? 15.172 64.612 -25.573 1.00 37.47 346 THR A C 1
ATOM 2805 O O . THR A 1 346 ? 14.341 65.054 -26.437 1.00 37.23 346 THR A O 1
ATOM 2809 N N . HIS A 1 347 ? 16.164 65.381 -25.174 1.00 36.69 347 HIS A N 1
ATOM 2810 C CA . HIS A 1 347 ? 16.389 66.714 -25.730 1.00 37.40 347 HIS A CA 1
ATOM 2811 C C . HIS A 1 347 ? 16.774 66.632 -27.205 1.00 38.00 347 HIS A C 1
ATOM 2812 O O . HIS A 1 347 ? 16.923 67.654 -27.877 1.00 37.62 347 HIS A O 1
ATOM 2819 N N . PHE A 1 348 ? 16.930 65.406 -27.696 1.00 37.72 348 PHE A N 1
ATOM 2820 C CA . PHE A 1 348 ? 17.287 65.151 -29.088 1.00 38.08 348 PHE A CA 1
ATOM 2821 C C . PHE A 1 348 ? 16.128 64.501 -29.829 1.00 37.49 348 PHE A C 1
ATOM 2822 O O . PHE A 1 348 ? 15.733 64.942 -30.910 1.00 38.62 348 PHE A O 1
ATOM 2830 N N . THR A 1 349 ? 15.593 63.444 -29.227 1.00 35.52 349 THR A N 1
ATOM 2831 C CA . THR A 1 349 ? 14.515 62.665 -29.810 1.00 33.39 349 THR A CA 1
ATOM 2832 C C . THR A 1 349 ? 13.095 63.160 -29.546 1.00 32.60 349 THR A C 1
ATOM 2833 O O . THR A 1 349 ? 12.143 62.641 -30.126 1.00 31.96 349 THR A O 1
ATOM 2837 N N . CYS A 1 350 ? 12.937 64.144 -28.670 1.00 31.10 350 CYS A N 1
ATOM 2838 C CA . CYS A 1 350 ? 11.606 64.669 -28.401 1.00 31.16 350 CYS A CA 1
ATOM 2839 C C . CYS A 1 350 ? 11.639 66.173 -28.176 1.00 31.42 350 CYS A C 1
ATOM 2840 O O . CYS A 1 350 ? 11.310 66.662 -27.095 1.00 30.82 350 CYS A O 1
ATOM 2843 N N . ASP A 1 351 ? 12.050 66.897 -29.211 1.00 32.12 351 ASP A N 1
ATOM 2844 C CA . ASP A 1 351 ? 12.118 68.351 -29.173 1.00 33.61 351 ASP A CA 1
ATOM 2845 C C . ASP A 1 351 ? 11.273 68.902 -30.325 1.00 33.85 351 ASP A C 1
ATOM 2846 O O . ASP A 1 351 ? 11.796 69.240 -31.389 1.00 32.70 351 ASP A O 1
ATOM 2851 N N . LEU A 1 352 ? 9.963 68.962 -30.108 1.00 35.80 352 LEU A N 1
ATOM 2852 C CA . LEU A 1 352 ? 9.022 69.471 -31.107 1.00 37.71 352 LEU A CA 1
ATOM 2853 C C . LEU A 1 352 ? 8.393 70.756 -30.591 1.00 38.08 352 LEU A C 1
ATOM 2854 O O . LEU A 1 352 ? 8.085 70.868 -29.402 1.00 38.44 352 LEU A O 1
ATOM 2859 N N . PRO A 1 353 ? 8.193 71.745 -31.476 1.00 38.25 353 PRO A N 1
ATOM 2860 C CA . PRO A 1 353 ? 7.589 73.006 -31.040 1.00 38.75 353 PRO A CA 1
ATOM 2861 C C . PRO A 1 353 ? 6.249 72.782 -30.340 1.00 38.71 353 PRO A C 1
ATOM 2862 O O . PRO A 1 353 ? 5.391 72.059 -30.846 1.00 40.51 353 PRO A O 1
ATOM 2866 N N . GLY A 1 354 ? 6.089 73.388 -29.168 1.00 37.71 354 GLY A N 1
ATOM 2867 C CA . GLY A 1 354 ? 4.851 73.258 -28.418 1.00 37.31 354 GLY A CA 1
ATOM 2868 C C . GLY A 1 354 ? 4.597 71.912 -27.762 1.00 37.21 354 GLY A C 1
ATOM 2869 O O . GLY A 1 354 ? 3.549 71.713 -27.149 1.00 37.43 354 GLY A O 1
ATOM 2870 N N . VAL A 1 355 ? 5.542 70.985 -27.879 1.00 37.54 355 VAL A N 1
ATOM 2871 C CA . VAL A 1 355 ? 5.371 69.664 -27.276 1.00 37.36 355 VAL A CA 1
ATOM 2872 C C . VAL A 1 355 ? 6.257 69.445 -26.056 1.00 36.44 355 VAL A C 1
ATOM 2873 O O . VAL A 1 355 ? 7.438 69.783 -26.063 1.00 35.78 355 VAL A O 1
ATOM 2877 N N . GLU A 1 356 ? 5.683 68.873 -25.006 1.00 37.06 356 GLU A N 1
ATOM 2878 C CA . GLU A 1 356 ? 6.452 68.603 -23.801 1.00 38.56 356 GLU A CA 1
ATOM 2879 C C . GLU A 1 356 ? 6.607 67.100 -23.632 1.00 37.08 356 GLU A C 1
ATOM 2880 O O . GLU A 1 356 ? 5.617 66.370 -23.576 1.00 36.72 356 GLU A O 1
ATOM 2886 N N . PRO A 1 357 ? 7.858 66.616 -23.551 1.00 37.11 357 PRO A N 1
ATOM 2887 C CA . PRO A 1 357 ? 8.118 65.181 -23.389 1.00 36.70 357 PRO A CA 1
ATOM 2888 C C . PRO A 1 357 ? 7.359 64.607 -22.202 1.00 36.90 357 PRO A C 1
ATOM 2889 O O . PRO A 1 357 ? 7.094 65.311 -21.225 1.00 36.95 357 PRO A O 1
ATOM 2893 N N . MET A 1 358 ? 6.998 63.332 -22.291 1.00 36.75 358 MET A N 1
ATOM 2894 C CA . MET A 1 358 ? 6.294 62.686 -21.194 1.00 36.75 358 MET A CA 1
ATOM 2895 C C . MET A 1 358 ? 7.296 62.446 -20.076 1.00 37.23 358 MET A C 1
ATOM 2896 O O . MET A 1 358 ? 8.478 62.204 -20.334 1.00 36.72 358 MET A O 1
ATOM 2901 N N . ASN A 1 359 ? 6.830 62.524 -18.835 1.00 35.62 359 ASN A N 1
ATOM 2902 C CA . ASN A 1 359 ? 7.701 62.283 -17.696 1.00 34.01 359 ASN A CA 1
ATOM 2903 C C . ASN A 1 359 ? 7.288 60.933 -17.142 1.00 33.52 359 ASN A C 1
ATOM 2904 O O . ASN A 1 359 ? 6.541 60.846 -16.167 1.00 33.96 359 ASN A O 1
ATOM 2909 N N . ILE A 1 360 ? 7.776 59.878 -17.784 1.00 32.08 360 ILE A N 1
ATOM 2910 C CA . ILE A 1 360 ? 7.439 58.524 -17.383 1.00 31.08 360 ILE A CA 1
ATOM 2911 C C . ILE A 1 360 ? 8.658 57.638 -17.188 1.00 30.51 360 ILE A C 1
ATOM 2912 O O . ILE A 1 360 ? 9.726 57.878 -17.755 1.00 28.21 360 ILE A O 1
ATOM 2917 N N . VAL A 1 361 ? 8.476 56.599 -16.386 1.00 30.57 361 VAL A N 1
ATOM 2918 C CA . VAL A 1 361 ? 9.547 55.662 -16.109 1.00 31.76 361 VAL A CA 1
ATOM 2919 C C . VAL A 1 361 ? 8.979 54.297 -15.743 1.00 31.11 361 VAL A C 1
ATOM 2920 O O . VAL A 1 361 ? 7.817 54.176 -15.340 1.00 31.80 361 VAL A O 1
ATOM 2924 N N . VAL A 1 362 ? 9.804 53.272 -15.915 1.00 29.86 362 VAL A N 1
ATOM 2925 C CA . VAL A 1 362 ? 9.439 51.905 -15.558 1.00 30.35 362 VAL A CA 1
ATOM 2926 C C . VAL A 1 362 ? 10.597 51.483 -14.671 1.00 30.63 362 VAL A C 1
ATOM 2927 O O . VAL A 1 362 ? 11.630 51.036 -15.161 1.00 30.69 362 VAL A O 1
ATOM 2931 N N . LYS A 1 363 ? 10.426 51.648 -13.366 1.00 31.62 363 LYS A N 1
ATOM 2932 C CA . LYS A 1 363 ? 11.482 51.324 -12.415 1.00 31.88 363 LYS A CA 1
ATOM 2933 C C . LYS A 1 363 ? 11.357 49.968 -11.743 1.00 30.81 363 LYS A C 1
ATOM 2934 O O . LYS A 1 363 ? 10.258 49.514 -11.432 1.00 29.90 363 LYS A O 1
ATOM 2940 N N . MET A 1 364 ? 12.503 49.331 -11.520 1.00 29.62 364 MET A N 1
ATOM 2941 C CA . MET A 1 364 ? 12.544 48.037 -10.861 1.00 27.85 364 MET A CA 1
ATOM 2942 C C . MET A 1 364 ? 12.178 48.288 -9.411 1.00 26.30 364 MET A C 1
ATOM 2943 O O . MET A 1 364 ? 12.704 49.209 -8.787 1.00 26.28 364 MET A O 1
ATOM 2948 N N . SER A 1 365 ? 11.280 47.474 -8.874 1.00 24.03 365 SER A N 1
ATOM 2949 C CA . SER A 1 365 ? 10.849 47.645 -7.496 1.00 22.76 365 SER A CA 1
ATOM 2950 C C . SER A 1 365 ? 11.250 46.492 -6.576 1.00 22.10 365 SER A C 1
ATOM 2951 O O . SER A 1 365 ? 11.337 46.664 -5.360 1.00 21.31 365 SER A O 1
ATOM 2954 N N . ALA A 1 366 ? 11.498 45.319 -7.148 1.00 20.06 366 ALA A N 1
ATOM 2955 C CA . ALA A 1 366 ? 11.872 44.176 -6.329 1.00 19.23 366 ALA A CA 1
ATOM 2956 C C . ALA A 1 366 ? 12.621 43.126 -7.118 1.00 19.88 366 ALA A C 1
ATOM 2957 O O . ALA A 1 366 ? 12.607 43.124 -8.346 1.00 20.30 366 ALA A O 1
ATOM 2959 N N . CYS A 1 367 ? 13.285 42.236 -6.392 1.00 20.46 367 CYS A N 1
ATOM 2960 C CA . CYS A 1 367 ? 14.038 41.143 -6.985 1.00 21.93 367 CYS A CA 1
ATOM 2961 C C . CYS A 1 367 ? 13.881 39.983 -6.026 1.00 21.96 367 CYS A C 1
ATOM 2962 O O . CYS A 1 367 ? 14.118 40.122 -4.833 1.00 21.72 367 CYS A O 1
ATOM 2965 N N . ASN A 1 368 ? 13.455 38.849 -6.565 1.00 23.62 368 ASN A N 1
ATOM 2966 C CA . ASN A 1 368 ? 13.224 37.642 -5.790 1.00 23.98 368 ASN A CA 1
ATOM 2967 C C . ASN A 1 368 ? 12.370 37.871 -4.544 1.00 25.62 368 ASN A C 1
ATOM 2968 O O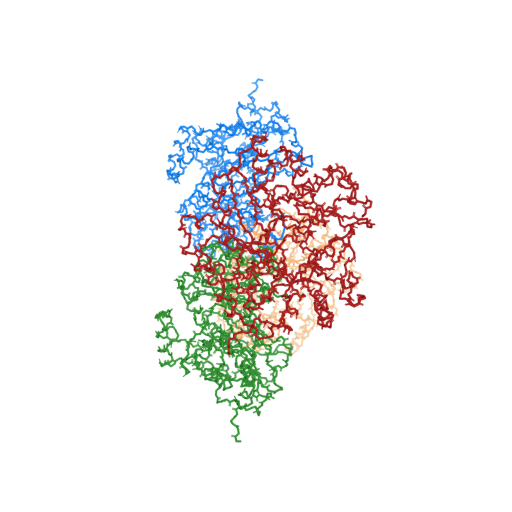 . ASN A 1 368 ? 12.690 37.400 -3.454 1.00 27.11 368 ASN A O 1
ATOM 2973 N N . GLY A 1 369 ? 11.272 38.599 -4.732 1.00 27.40 369 GLY A N 1
ATOM 2974 C CA . GLY A 1 369 ? 10.338 38.868 -3.650 1.00 26.44 369 GLY A CA 1
ATOM 2975 C C . GLY A 1 369 ? 10.755 39.883 -2.605 1.00 27.95 369 GLY A C 1
ATOM 2976 O O . GLY A 1 369 ? 10.117 39.993 -1.552 1.00 26.98 369 GLY A O 1
ATOM 2977 N N . HIS A 1 370 ? 11.813 40.636 -2.878 1.00 26.93 370 HIS A N 1
ATOM 2978 C CA . HIS A 1 370 ? 12.274 41.618 -1.909 1.00 26.81 370 HIS A CA 1
ATOM 2979 C C . HIS A 1 370 ? 12.662 42.934 -2.550 1.00 25.53 370 HIS A C 1
ATOM 2980 O O . HIS A 1 370 ? 13.152 42.978 -3.675 1.00 24.09 370 HIS A O 1
ATOM 2987 N N . PRO A 1 371 ? 12.461 44.032 -1.822 1.00 24.32 371 PRO A N 1
ATOM 2988 C CA . PRO A 1 371 ? 12.779 45.360 -2.338 1.00 23.46 371 PRO A CA 1
ATOM 2989 C C . PRO A 1 371 ? 14.219 45.637 -2.734 1.00 22.41 371 PRO A C 1
ATOM 2990 O O . PRO A 1 371 ? 15.161 45.075 -2.173 1.00 23.66 371 PRO A O 1
ATOM 2994 N N . VAL A 1 372 ? 14.354 46.495 -3.741 1.00 20.43 372 VAL A N 1
ATOM 2995 C CA . VAL A 1 372 ? 15.640 46.977 -4.223 1.00 21.68 372 VAL A CA 1
ATOM 2996 C C . VAL A 1 372 ? 15.365 48.462 -4.409 1.00 22.38 372 VAL A C 1
ATOM 2997 O O . VAL A 1 372 ? 14.201 48.870 -4.537 1.00 20.85 372 VAL A O 1
ATOM 3001 N N . ALA A 1 373 ? 16.408 49.281 -4.408 1.00 22.54 373 ALA A N 1
ATOM 3002 C CA . ALA A 1 373 ? 16.190 50.706 -4.573 1.00 23.15 373 ALA A CA 1
ATOM 3003 C C . ALA A 1 373 ? 17.410 51.431 -5.094 1.00 23.64 373 ALA A C 1
ATOM 3004 O O . ALA A 1 373 ? 18.522 50.911 -5.063 1.00 22.78 373 ALA A O 1
ATOM 3006 N N . LYS A 1 374 ? 17.172 52.638 -5.590 1.00 25.37 374 LYS A N 1
ATOM 3007 C CA . LYS A 1 374 ? 18.224 53.506 -6.091 1.00 24.70 374 LYS A CA 1
ATOM 3008 C C . LYS A 1 374 ? 18.101 54.784 -5.269 1.00 24.59 374 LYS A C 1
ATOM 3009 O O . LYS A 1 374 ? 16.995 55.256 -5.006 1.00 21.50 374 LYS A O 1
ATOM 3015 N N . ILE A 1 375 ? 19.230 55.336 -4.851 1.00 25.05 375 ILE A N 1
ATOM 3016 C CA . ILE A 1 375 ? 19.207 56.568 -4.079 1.00 26.36 375 ILE A CA 1
ATOM 3017 C C . ILE A 1 375 ? 19.653 57.727 -4.969 1.00 26.14 375 ILE A C 1
ATOM 3018 O O . ILE A 1 375 ? 18.933 58.709 -5.118 1.00 26.83 375 ILE A O 1
ATOM 3023 N N . SER A 1 376 ? 20.829 57.589 -5.570 1.00 27.30 376 SER A N 1
ATOM 3024 C CA . SER A 1 376 ? 21.397 58.602 -6.460 1.00 28.83 376 SER A CA 1
ATOM 3025 C C . SER A 1 376 ? 21.871 59.816 -5.674 1.00 30.12 376 SER A C 1
ATOM 3026 O O . SER A 1 376 ? 21.589 59.941 -4.483 1.00 28.01 376 SER A O 1
ATOM 3029 N N . ASP A 1 377 ? 22.584 60.708 -6.356 1.00 31.53 377 ASP A N 1
ATOM 3030 C CA . ASP A 1 377 ? 23.102 61.919 -5.733 1.00 35.04 377 ASP A CA 1
ATOM 3031 C C . ASP A 1 377 ? 22.087 63.068 -5.763 1.00 38.01 377 ASP A C 1
ATOM 3032 O O . ASP A 1 377 ? 22.387 64.179 -5.330 1.00 37.54 377 ASP A O 1
ATOM 3037 N N . THR A 1 378 ? 20.888 62.795 -6.269 1.00 40.79 378 THR A N 1
ATOM 3038 C CA . THR A 1 378 ? 19.842 63.812 -6.356 1.00 44.41 378 THR A CA 1
ATOM 3039 C C . THR A 1 378 ? 18.891 63.753 -5.166 1.00 46.16 378 THR A C 1
ATOM 3040 O O . THR A 1 378 ? 18.668 62.690 -4.589 1.00 46.76 378 THR A O 1
ATOM 3044 N N . PRO A 1 379 ? 18.331 64.906 -4.808 1.00 49.47 379 PRO A N 1
ATOM 3045 C CA . PRO A 1 379 ? 17.393 64.998 -3.692 1.00 50.88 379 PRO A CA 1
ATOM 3046 C C . PRO A 1 379 ? 15.996 64.544 -4.117 1.00 52.09 379 PRO A C 1
ATOM 3047 O O . PRO A 1 379 ? 15.723 63.345 -4.230 1.00 52.90 379 PRO A O 1
ATOM 3049 N N . PRO A 1 387 ? 9.981 52.419 2.307 1.00 44.95 387 PRO A N 1
ATOM 3050 C CA . PRO A 1 387 ? 9.849 51.593 3.513 1.00 44.79 387 PRO A CA 1
ATOM 3051 C C . PRO A 1 387 ? 11.085 51.605 4.417 1.00 43.38 387 PRO A C 1
ATOM 3052 O O . PRO A 1 387 ? 11.910 52.520 4.362 1.00 42.55 387 PRO A O 1
ATOM 3056 N N . ASP A 1 388 ? 11.197 50.574 5.250 1.00 42.03 388 ASP A N 1
ATOM 3057 C CA . ASP A 1 388 ? 12.322 50.435 6.156 1.00 40.09 388 ASP A CA 1
ATOM 3058 C C . ASP A 1 388 ? 13.559 49.957 5.394 1.00 38.91 388 ASP A C 1
ATOM 3059 O O . ASP A 1 388 ? 14.678 50.089 5.883 1.00 38.89 388 ASP A O 1
ATOM 3064 N N . PHE A 1 389 ? 13.357 49.391 4.203 1.00 36.15 389 PHE A N 1
ATOM 3065 C CA . PHE A 1 389 ? 14.479 48.898 3.406 1.00 34.09 389 PHE A CA 1
ATOM 3066 C C . PHE A 1 389 ? 15.433 50.028 3.052 1.00 32.88 389 PHE A C 1
ATOM 3067 O O . PHE A 1 389 ? 16.647 49.895 3.200 1.00 32.99 389 PHE A O 1
ATOM 3075 N N . ILE A 1 390 ? 14.874 51.133 2.570 1.00 32.43 390 ILE A N 1
ATOM 3076 C CA . ILE A 1 390 ? 15.672 52.293 2.185 1.00 32.82 390 ILE A CA 1
ATOM 3077 C C . ILE A 1 390 ? 16.447 52.867 3.374 1.00 32.19 390 ILE A C 1
ATOM 3078 O O . ILE A 1 390 ? 17.557 53.384 3.220 1.00 31.34 390 ILE A O 1
ATOM 3083 N N . HIS A 1 391 ? 15.858 52.764 4.558 1.00 31.81 391 HIS A N 1
ATOM 3084 C CA . HIS A 1 391 ? 16.496 53.260 5.769 1.00 32.21 391 HIS A CA 1
ATOM 3085 C C . HIS A 1 391 ? 17.739 52.422 6.081 1.00 31.63 391 HIS A C 1
ATOM 3086 O O . HIS A 1 391 ? 18.821 52.968 6.286 1.00 30.30 391 HIS A O 1
ATOM 3093 N N . TYR A 1 392 ? 17.588 51.099 6.104 1.00 31.12 392 TYR A N 1
ATOM 3094 C CA . TYR A 1 392 ? 18.723 50.225 6.390 1.00 30.11 392 TYR A CA 1
ATOM 3095 C C . TYR A 1 392 ? 19.768 50.327 5.281 1.00 30.20 392 TYR A C 1
ATOM 3096 O O . TYR A 1 392 ? 20.965 50.274 5.555 1.00 29.75 392 TYR A O 1
ATOM 3105 N N . LEU A 1 393 ? 19.317 50.480 4.035 1.00 28.15 393 LEU A N 1
ATOM 3106 C CA . LEU A 1 393 ? 20.236 50.594 2.903 1.00 26.84 393 LEU A CA 1
ATOM 3107 C C . LEU A 1 393 ? 21.102 51.839 3.069 1.00 26.99 393 LEU A C 1
ATOM 3108 O O . LEU A 1 393 ? 22.319 51.784 2.899 1.00 26.36 393 LEU A O 1
ATOM 3113 N N . LYS A 1 394 ? 20.469 52.963 3.392 1.00 27.61 394 LYS A N 1
ATOM 3114 C CA . LYS A 1 394 ? 21.205 54.207 3.585 1.00 28.37 394 LYS A CA 1
ATOM 3115 C C . LYS A 1 394 ? 22.130 54.032 4.772 1.00 27.63 394 LYS A C 1
ATOM 3116 O O . LYS A 1 394 ? 23.273 54.477 4.750 1.00 25.60 394 LYS A O 1
ATOM 3122 N N . HIS A 1 395 ? 21.635 53.364 5.807 1.00 27.47 395 HIS A N 1
ATOM 3123 C CA . HIS A 1 395 ? 22.446 53.160 6.994 1.00 26.91 395 HIS A CA 1
ATOM 3124 C C . HIS A 1 395 ? 23.737 52.382 6.749 1.00 27.02 395 HIS A C 1
ATOM 3125 O O . HIS A 1 395 ? 24.822 52.855 7.115 1.00 25.10 395 HIS A O 1
ATOM 3132 N N . VAL A 1 396 ? 23.642 51.204 6.135 1.00 24.34 396 VAL A N 1
ATOM 3133 C CA . VAL A 1 396 ? 24.853 50.420 5.901 1.00 24.28 396 VAL A CA 1
ATOM 3134 C C . VAL A 1 396 ? 25.819 51.126 4.963 1.00 25.33 396 VAL A C 1
ATOM 3135 O O . VAL A 1 396 ? 27.033 50.936 5.063 1.00 26.66 396 VAL A O 1
ATOM 3139 N N . PHE A 1 397 ? 25.298 51.940 4.051 1.00 23.73 397 PHE A N 1
ATOM 3140 C CA . PHE A 1 397 ? 26.183 52.654 3.139 1.00 25.63 397 PHE A CA 1
ATOM 3141 C C . PHE A 1 397 ? 26.536 54.022 3.707 1.00 27.75 397 PHE A C 1
ATOM 3142 O O . PHE A 1 397 ? 27.312 54.771 3.114 1.00 27.28 397 PHE A O 1
ATOM 3150 N N . 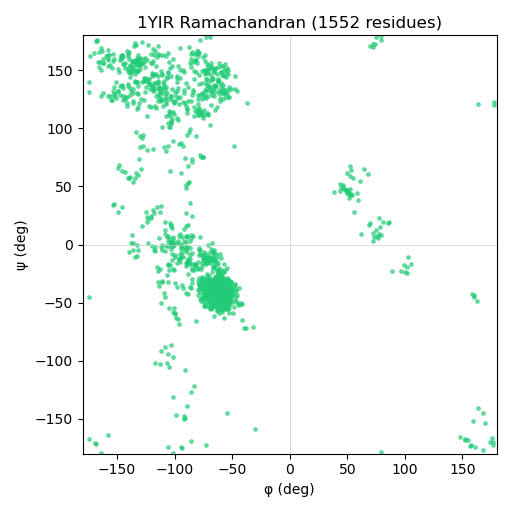GLN A 1 398 ? 25.966 54.327 4.869 1.00 30.80 398 GLN A N 1
ATOM 3151 C CA . GLN A 1 398 ? 26.200 55.596 5.540 1.00 34.06 398 GLN A CA 1
ATOM 3152 C C . GLN A 1 398 ? 25.558 56.686 4.680 1.00 36.25 398 GLN A C 1
ATOM 3153 O O . GLN A 1 398 ? 26.214 57.605 4.188 1.00 37.61 398 GLN A O 1
ATOM 3159 N N . VAL A 1 399 ? 24.241 56.528 4.540 1.00 37.57 399 VAL A N 1
ATOM 3160 C CA . VAL A 1 399 ? 23.308 57.358 3.774 1.00 39.20 399 VAL A CA 1
ATOM 3161 C C . VAL A 1 399 ? 23.705 57.643 2.338 1.00 40.60 399 VAL A C 1
ATOM 3162 O O . VAL A 1 399 ? 23.535 58.802 1.899 1.00 42.84 399 VAL A O 1
ATOM 3166 N N . LEU B 1 3 ? 25.618 92.528 -17.491 1.00 75.13 3 LEU B N 1
ATOM 3167 C CA . LEU B 1 3 ? 25.655 93.786 -16.689 1.00 74.90 3 LEU B CA 1
ATOM 3168 C C . LEU B 1 3 ? 24.726 93.694 -15.479 1.00 73.85 3 LEU B C 1
ATOM 3169 O O . LEU B 1 3 ? 23.587 93.235 -15.592 1.00 74.68 3 LEU B O 1
ATOM 3174 N N . ALA B 1 4 ? 25.221 94.133 -14.324 1.00 71.32 4 ALA B N 1
ATOM 3175 C CA . ALA B 1 4 ? 24.451 94.108 -13.083 1.00 67.32 4 ALA B CA 1
ATOM 3176 C C . ALA B 1 4 ? 25.246 94.808 -11.996 1.00 63.87 4 ALA B C 1
ATOM 3177 O O . ALA B 1 4 ? 26.461 94.647 -11.927 1.00 63.35 4 ALA B O 1
ATOM 3179 N N . GLU B 1 5 ? 24.567 95.590 -11.157 1.00 60.15 5 GLU B N 1
ATOM 3180 C CA . GLU B 1 5 ? 25.241 96.301 -10.070 1.00 55.01 5 GLU B CA 1
ATOM 3181 C C . GLU B 1 5 ? 25.008 95.649 -8.708 1.00 50.54 5 GLU B C 1
ATOM 3182 O O . GLU B 1 5 ? 24.413 96.230 -7.795 1.00 49.82 5 GLU B O 1
ATOM 3188 N N . SER B 1 6 ? 25.494 94.418 -8.608 1.00 44.54 6 SER B N 1
ATOM 3189 C CA . SER B 1 6 ? 25.413 93.615 -7.401 1.00 38.60 6 SER B CA 1
ATOM 3190 C C . SER B 1 6 ? 26.792 93.700 -6.755 1.00 34.17 6 SER B C 1
ATOM 3191 O O . SER B 1 6 ? 27.684 94.366 -7.281 1.00 31.32 6 SER B O 1
ATOM 3194 N N . ALA B 1 7 ? 26.970 93.018 -5.631 1.00 30.89 7 ALA B N 1
ATOM 3195 C CA . ALA B 1 7 ? 28.253 93.032 -4.934 1.00 29.19 7 ALA B CA 1
ATOM 3196 C C . ALA B 1 7 ? 29.355 92.342 -5.735 1.00 28.20 7 ALA B C 1
ATOM 3197 O O . ALA B 1 7 ? 30.530 92.430 -5.378 1.00 28.06 7 ALA B O 1
ATOM 3199 N N . PHE B 1 8 ? 28.981 91.668 -6.821 1.00 27.11 8 PHE B N 1
ATOM 3200 C CA . PHE B 1 8 ? 29.958 90.951 -7.634 1.00 27.75 8 PHE B CA 1
ATOM 3201 C C . PHE B 1 8 ? 30.160 91.559 -9.013 1.00 30.72 8 PHE B C 1
ATOM 3202 O O . PHE B 1 8 ? 29.202 91.901 -9.704 1.00 29.76 8 PHE B O 1
ATOM 3210 N N . SER B 1 9 ? 31.421 91.684 -9.410 1.00 32.14 9 SER B N 1
ATOM 3211 C CA . SER B 1 9 ? 31.760 92.247 -10.709 1.00 34.72 9 SER B CA 1
ATOM 3212 C C . SER B 1 9 ? 32.205 91.141 -11.656 1.00 34.47 9 SER B C 1
ATOM 3213 O O . SER B 1 9 ? 32.144 89.961 -11.314 1.00 34.50 9 SER B O 1
ATOM 3216 N N . GLU B 1 10 ? 32.650 91.536 -12.844 1.00 35.96 10 GLU B N 1
ATOM 3217 C CA . GLU B 1 10 ? 33.122 90.603 -13.864 1.00 36.72 10 GLU B CA 1
ATOM 3218 C C . GLU B 1 10 ? 34.297 89.764 -13.359 1.00 34.91 10 GLU B C 1
ATOM 3219 O O . GLU B 1 10 ? 34.236 88.533 -13.347 1.00 34.23 10 GLU B O 1
ATOM 3225 N N . ARG B 1 11 ? 35.358 90.452 -12.946 1.00 31.52 11 ARG B N 1
ATOM 3226 C CA . ARG B 1 11 ? 36.574 89.823 -12.436 1.00 29.86 11 ARG B CA 1
ATOM 3227 C C . ARG B 1 11 ? 36.588 89.778 -10.910 1.00 26.47 11 ARG B C 1
ATOM 3228 O O . ARG B 1 11 ? 35.970 90.609 -10.249 1.00 24.78 11 ARG B O 1
ATOM 3236 N N . ILE B 1 12 ? 37.303 88.805 -10.360 1.00 24.81 12 ILE B N 1
ATOM 3237 C CA . ILE B 1 12 ? 37.418 88.674 -8.911 1.00 24.63 12 ILE B CA 1
ATOM 3238 C C . ILE B 1 12 ? 38.733 89.341 -8.539 1.00 24.15 12 ILE B C 1
ATOM 3239 O O . ILE B 1 12 ? 38.747 90.346 -7.837 1.00 24.92 12 ILE B O 1
ATOM 3244 N N . VAL B 1 13 ? 39.837 88.782 -9.016 1.00 23.35 13 VAL B N 1
ATOM 3245 C CA . VAL B 1 13 ? 41.148 89.377 -8.784 1.00 22.33 13 VAL B CA 1
ATOM 3246 C C . VAL B 1 13 ? 41.286 90.325 -9.975 1.00 23.46 13 VAL B C 1
ATOM 3247 O O . VAL B 1 13 ? 41.298 89.889 -11.130 1.00 26.11 13 VAL B O 1
ATOM 3251 N N . GLN B 1 14 ? 41.370 91.618 -9.695 1.00 21.97 14 GLN B N 1
ATOM 3252 C CA . GLN B 1 14 ? 41.430 92.622 -10.749 1.00 22.19 14 GLN B CA 1
ATOM 3253 C C . GLN B 1 14 ? 42.658 92.617 -11.641 1.00 21.91 14 GLN B C 1
ATOM 3254 O O . GLN B 1 14 ? 42.544 92.702 -12.867 1.00 19.96 14 GLN B O 1
ATOM 3260 N N . ASN B 1 15 ? 43.831 92.539 -11.024 1.00 21.17 15 ASN B N 1
ATOM 3261 C CA . ASN B 1 15 ? 45.082 92.546 -11.765 1.00 19.61 15 ASN B CA 1
ATOM 3262 C C . ASN B 1 15 ? 46.212 92.180 -10.812 1.00 19.27 15 ASN B C 1
ATOM 3263 O O . ASN B 1 15 ? 45.957 91.770 -9.677 1.00 19.36 15 ASN B O 1
ATOM 3268 N N . LEU B 1 16 ? 47.453 92.314 -11.266 1.00 19.87 16 LEU B N 1
ATOM 3269 C CA . LEU B 1 16 ? 48.598 91.971 -10.423 1.00 22.05 16 LEU B CA 1
ATOM 3270 C C . LEU B 1 16 ? 48.750 92.886 -9.214 1.00 19.94 16 LEU B C 1
ATOM 3271 O O . LEU B 1 16 ? 49.496 92.571 -8.296 1.00 19.35 16 LEU B O 1
ATOM 3276 N N . LEU B 1 17 ? 48.051 94.014 -9.223 1.00 19.80 17 LEU B N 1
ATOM 3277 C CA . LEU B 1 17 ? 48.124 94.970 -8.124 1.00 19.37 17 LEU B CA 1
ATOM 3278 C C . LEU B 1 17 ? 47.088 94.674 -7.047 1.00 20.62 17 LEU B C 1
ATOM 3279 O O . LEU B 1 17 ? 47.175 95.192 -5.927 1.00 20.94 17 LEU B O 1
ATOM 3284 N N . ASP B 1 18 ? 46.106 93.840 -7.383 1.00 19.69 18 ASP B N 1
ATOM 3285 C CA . ASP B 1 18 ? 45.050 93.507 -6.431 1.00 20.44 18 ASP B CA 1
ATOM 3286 C C . ASP B 1 18 ? 45.587 92.534 -5.383 1.00 19.01 18 ASP B C 1
ATOM 3287 O O . ASP B 1 18 ? 45.295 91.334 -5.412 1.00 15.07 18 ASP B O 1
ATOM 3292 N N . THR B 1 19 ? 46.373 93.073 -4.456 1.00 17.27 19 THR B N 1
ATOM 3293 C CA . THR B 1 19 ? 46.990 92.276 -3.402 1.00 16.93 19 THR B CA 1
ATOM 3294 C C . THR B 1 19 ? 47.557 93.210 -2.337 1.00 16.88 19 THR B C 1
ATOM 3295 O O . THR B 1 19 ? 47.531 94.428 -2.500 1.00 19.20 19 THR B O 1
ATOM 3299 N N . ASP B 1 20 ? 48.084 92.652 -1.254 1.00 16.61 20 ASP B N 1
ATOM 3300 C CA . ASP B 1 20 ? 48.629 93.494 -0.196 1.00 17.17 20 ASP B CA 1
ATOM 3301 C C . ASP B 1 20 ? 50.072 93.929 -0.459 1.00 17.16 20 ASP B C 1
ATOM 3302 O O . ASP B 1 20 ? 50.938 93.122 -0.804 1.00 17.10 20 ASP B O 1
ATOM 3307 N N . PHE B 1 21 ? 50.302 95.230 -0.311 1.00 14.47 21 PHE B N 1
ATOM 3308 C CA . PHE B 1 21 ? 51.603 95.839 -0.545 1.00 16.39 21 PHE B CA 1
ATOM 3309 C C . PHE B 1 21 ? 52.781 95.136 0.121 1.00 16.94 21 PHE B C 1
ATOM 3310 O O . PHE B 1 21 ? 53.833 94.996 -0.490 1.00 17.06 21 PHE B O 1
ATOM 3318 N N . TYR B 1 22 ? 52.618 94.693 1.364 1.00 18.04 22 TYR B N 1
ATOM 3319 C CA . TYR B 1 22 ? 53.733 94.047 2.043 1.00 20.58 22 TYR B CA 1
ATOM 3320 C C . TYR B 1 22 ? 54.154 92.740 1.375 1.00 20.78 22 TYR B C 1
ATOM 3321 O O . TYR B 1 22 ? 55.232 92.218 1.649 1.00 19.29 22 TYR B O 1
ATOM 3330 N N . LYS B 1 23 ? 53.317 92.217 0.484 1.00 21.49 23 LYS B N 1
ATOM 3331 C CA . LYS B 1 23 ? 53.670 90.987 -0.221 1.00 22.88 23 LYS B CA 1
ATOM 3332 C C . LYS B 1 23 ? 54.710 91.312 -1.287 1.00 22.10 23 LYS B C 1
ATOM 3333 O O . LYS B 1 23 ? 55.585 90.498 -1.584 1.00 22.15 23 LYS B O 1
ATOM 3339 N N . LEU B 1 24 ? 54.610 92.516 -1.845 1.00 22.39 24 LEU B N 1
ATOM 3340 C CA . LEU B 1 24 ? 55.545 92.983 -2.862 1.00 21.73 24 LEU B CA 1
ATOM 3341 C C . LEU B 1 24 ? 56.881 93.369 -2.230 1.00 20.29 24 LEU B C 1
ATOM 3342 O O . LEU B 1 24 ? 57.942 93.055 -2.765 1.00 21.14 24 LEU B O 1
ATOM 3347 N N . THR B 1 25 ? 56.835 94.065 -1.100 1.00 18.28 25 THR B N 1
ATOM 3348 C CA . THR B 1 25 ? 58.075 94.471 -0.447 1.00 17.96 25 THR B CA 1
ATOM 3349 C C . THR B 1 25 ? 58.845 93.241 0.016 1.00 17.68 25 THR B C 1
ATOM 3350 O O . THR B 1 25 ? 60.071 93.206 -0.063 1.00 19.57 25 THR B O 1
ATOM 3354 N N . MET B 1 26 ? 58.131 92.229 0.498 1.00 17.41 26 MET B N 1
ATOM 3355 C CA . MET B 1 26 ? 58.797 91.013 0.939 1.00 19.70 26 MET B CA 1
ATOM 3356 C C . MET B 1 26 ? 59.376 90.281 -0.269 1.00 20.69 26 MET B C 1
ATOM 3357 O O . MET B 1 26 ? 60.488 89.759 -0.216 1.00 20.54 26 MET B O 1
ATOM 3362 N N . MET B 1 27 ? 58.617 90.260 -1.360 1.00 21.78 27 MET B N 1
ATOM 3363 C CA . MET B 1 27 ? 59.048 89.607 -2.593 1.00 21.66 27 MET B CA 1
ATOM 3364 C C . MET B 1 27 ? 60.376 90.178 -3.085 1.00 20.79 27 MET B C 1
ATOM 3365 O O . MET B 1 27 ? 61.272 89.429 -3.484 1.00 19.71 27 MET B O 1
ATOM 3370 N N . GLN B 1 28 ? 60.508 91.502 -3.058 1.00 19.54 28 GLN B N 1
ATOM 3371 C CA . GLN B 1 28 ? 61.750 92.121 -3.497 1.00 19.23 28 GLN B CA 1
ATOM 3372 C C . GLN B 1 28 ? 62.899 91.669 -2.593 1.00 19.04 28 GLN B C 1
ATOM 3373 O O . GLN B 1 28 ? 64.002 91.379 -3.072 1.00 18.12 28 GLN B O 1
ATOM 3379 N N . ALA B 1 29 ? 62.639 91.609 -1.289 1.00 18.44 29 ALA B N 1
ATOM 3380 C CA . ALA B 1 29 ? 63.651 91.165 -0.339 1.00 16.44 29 ALA B CA 1
ATOM 3381 C C . ALA B 1 29 ? 64.065 89.728 -0.673 1.00 16.20 29 ALA B C 1
ATOM 3382 O O . ALA B 1 29 ? 65.240 89.374 -0.582 1.00 17.26 29 ALA B O 1
ATOM 3384 N N . VAL B 1 30 ? 63.095 88.902 -1.057 1.00 15.24 30 VAL B N 1
ATOM 3385 C CA . VAL B 1 30 ? 63.374 87.510 -1.419 1.00 17.22 30 VAL B CA 1
ATOM 3386 C C . VAL B 1 30 ? 64.222 87.451 -2.701 1.00 17.75 30 VAL B C 1
ATOM 3387 O O . VAL B 1 30 ? 65.196 86.702 -2.785 1.00 18.75 30 VAL B O 1
ATOM 3391 N N . LEU B 1 31 ? 63.849 88.244 -3.699 1.00 18.27 31 LEU B N 1
ATOM 3392 C CA . LEU B 1 31 ? 64.588 88.292 -4.964 1.00 17.54 31 LEU B CA 1
ATOM 3393 C C . LEU B 1 31 ? 66.053 88.651 -4.683 1.00 16.75 31 LEU B C 1
ATOM 3394 O O . LEU B 1 31 ? 66.977 88.012 -5.185 1.00 12.27 31 LEU B O 1
ATOM 3399 N N . HIS B 1 32 ? 66.255 89.678 -3.863 1.00 16.13 32 HIS B N 1
ATOM 3400 C CA . HIS B 1 32 ? 67.605 90.149 -3.543 1.00 17.93 32 HIS B CA 1
ATOM 3401 C C . HIS B 1 32 ? 68.418 89.312 -2.558 1.00 16.42 32 HIS B C 1
ATOM 3402 O O . HIS B 1 32 ? 69.644 89.264 -2.652 1.00 14.88 32 HIS B O 1
ATOM 3409 N N . ASN B 1 33 ? 67.746 88.642 -1.627 1.00 17.73 33 ASN B N 1
ATOM 3410 C CA . ASN B 1 33 ? 68.454 87.873 -0.612 1.00 18.04 33 ASN B CA 1
ATOM 3411 C C . ASN B 1 33 ? 68.346 86.360 -0.666 1.00 19.52 33 ASN B C 1
ATOM 3412 O O . ASN B 1 33 ? 69.286 85.665 -0.285 1.00 17.56 33 ASN B O 1
ATOM 3417 N N . TYR B 1 34 ? 67.214 85.833 -1.124 1.00 18.56 34 TYR B N 1
ATOM 3418 C CA . TYR B 1 34 ? 67.068 84.378 -1.200 1.00 18.60 34 TYR B CA 1
ATOM 3419 C C . TYR B 1 34 ? 66.366 84.001 -2.502 1.00 19.02 34 TYR B C 1
ATOM 3420 O O . TYR B 1 34 ? 65.327 83.351 -2.483 1.00 17.01 34 TYR B O 1
ATOM 3429 N N . PRO B 1 35 ? 66.944 84.392 -3.652 1.00 18.87 35 PRO B N 1
ATOM 3430 C CA . PRO B 1 35 ? 66.342 84.093 -4.955 1.00 19.62 35 PRO B CA 1
ATOM 3431 C C . PRO B 1 35 ? 66.006 82.644 -5.275 1.00 19.71 35 PRO B C 1
ATOM 3432 O O . PRO B 1 35 ? 65.006 82.382 -5.941 1.00 18.93 35 PRO B O 1
ATOM 3436 N N . ASN B 1 36 ? 66.820 81.704 -4.812 1.00 20.56 36 ASN B N 1
ATOM 3437 C CA . ASN B 1 36 ? 66.560 80.299 -5.114 1.00 23.43 36 ASN B CA 1
ATOM 3438 C C . ASN B 1 36 ? 65.932 79.513 -3.972 1.00 22.78 36 ASN B C 1
ATOM 3439 O O . ASN B 1 36 ? 65.898 78.285 -4.013 1.00 21.65 36 ASN B O 1
ATOM 3444 N N . ALA B 1 37 ? 65.428 80.210 -2.959 1.00 21.18 37 ALA B N 1
ATOM 3445 C CA . ALA B 1 37 ? 64.794 79.535 -1.830 1.00 21.41 37 ALA B CA 1
ATOM 3446 C C . ALA B 1 37 ? 63.489 78.860 -2.265 1.00 21.58 37 ALA B C 1
ATOM 3447 O O . ALA B 1 37 ? 62.823 79.310 -3.197 1.00 21.56 37 ALA B O 1
ATOM 3449 N N . GLU B 1 38 ? 63.133 77.777 -1.587 1.00 21.25 38 GLU B N 1
ATOM 3450 C CA . GLU B 1 38 ? 61.912 77.037 -1.891 1.00 22.64 38 GLU B CA 1
ATOM 3451 C C . GLU B 1 38 ? 61.009 77.035 -0.667 1.00 21.37 38 GLU B C 1
ATOM 3452 O O . GLU B 1 38 ? 61.496 77.039 0.461 1.00 20.96 38 GLU B O 1
ATOM 3458 N N . VAL B 1 39 ? 59.697 77.033 -0.890 1.00 22.95 39 VAL B N 1
ATOM 3459 C CA . VAL B 1 39 ? 58.737 77.002 0.211 1.00 22.99 39 VAL B CA 1
ATOM 3460 C C . VAL B 1 39 ? 57.490 76.205 -0.154 1.00 22.92 39 VAL B C 1
ATOM 3461 O O . VAL B 1 39 ? 57.224 75.938 -1.330 1.00 23.28 39 VAL B O 1
ATOM 3465 N N . GLU B 1 40 ? 56.732 75.827 0.870 1.00 22.74 40 GLU B N 1
ATOM 3466 C CA . GLU B 1 40 ? 55.503 75.070 0.697 1.00 23.49 40 GLU B CA 1
ATOM 3467 C C . GLU B 1 40 ? 54.406 75.678 1.568 1.00 25.52 40 GLU B C 1
ATOM 3468 O O . GLU B 1 40 ? 54.652 76.090 2.708 1.00 24.26 40 GLU B O 1
ATOM 3474 N N . TRP B 1 41 ? 53.197 75.731 1.021 1.00 25.82 41 TRP B N 1
ATOM 3475 C CA . TRP B 1 41 ? 52.049 76.289 1.723 1.00 27.62 41 TRP B CA 1
ATOM 3476 C C . TRP B 1 41 ? 50.863 75.336 1.710 1.00 27.66 41 TRP B C 1
ATOM 3477 O O . TRP B 1 41 ? 50.737 74.479 0.834 1.00 26.11 41 TRP B O 1
ATOM 3488 N N . GLU B 1 42 ? 49.985 75.514 2.685 1.00 26.90 42 GLU B N 1
ATOM 3489 C CA . GLU B 1 42 ? 48.779 74.717 2.791 1.00 28.36 42 GLU B CA 1
ATOM 3490 C C . GLU B 1 42 ? 47.620 75.647 3.111 1.00 27.71 42 GLU B C 1
ATOM 3491 O O . GLU B 1 42 ? 47.729 76.525 3.977 1.00 25.11 42 GLU B O 1
ATOM 3497 N N . PHE B 1 43 ? 46.521 75.463 2.387 1.00 27.16 43 PHE B N 1
ATOM 3498 C CA . PHE B 1 43 ? 45.311 76.241 2.604 1.00 28.18 43 PHE B CA 1
ATOM 3499 C C . PHE B 1 43 ? 44.587 75.553 3.748 1.00 29.16 43 PHE B C 1
ATOM 3500 O O . PHE B 1 43 ? 44.699 74.341 3.922 1.00 27.76 43 PHE B O 1
ATOM 3508 N N . ARG B 1 44 ? 43.847 76.319 4.535 1.00 30.87 44 ARG B N 1
ATOM 3509 C CA . ARG B 1 44 ? 43.118 75.718 5.628 1.00 32.89 44 ARG B CA 1
ATOM 3510 C C . ARG B 1 44 ? 41.865 76.492 5.985 1.00 34.25 44 ARG B C 1
ATOM 3511 O O . ARG B 1 44 ? 41.899 77.711 6.167 1.00 33.68 44 ARG B O 1
ATOM 3519 N N . CYS B 1 45 ? 40.754 75.768 6.058 1.00 33.05 45 CYS B N 1
ATOM 3520 C CA . CYS B 1 45 ? 39.475 76.346 6.427 1.00 34.16 45 CYS B CA 1
ATOM 3521 C C . CYS B 1 45 ? 39.249 75.902 7.868 1.00 35.30 45 CYS B C 1
ATOM 3522 O O . CYS B 1 45 ? 39.053 74.715 8.133 1.00 34.60 45 CYS B O 1
ATOM 3525 N N . ARG B 1 46 ? 39.305 76.845 8.801 1.00 37.86 46 ARG B N 1
ATOM 3526 C CA . ARG B 1 46 ? 39.118 76.515 10.209 1.00 41.20 46 ARG B CA 1
ATOM 3527 C C . ARG B 1 46 ? 37.654 76.312 10.558 1.00 42.60 46 ARG B C 1
ATOM 3528 O O . ARG B 1 46 ? 37.327 75.879 11.659 1.00 43.08 46 ARG B O 1
ATOM 3536 N N . ASN B 1 47 ? 36.783 76.624 9.605 1.00 44.39 47 ASN B N 1
ATOM 3537 C CA . ASN B 1 47 ? 35.339 76.519 9.781 1.00 46.13 47 ASN B CA 1
ATOM 3538 C C . ASN B 1 47 ? 34.768 75.139 9.515 1.00 46.15 47 ASN B C 1
ATOM 3539 O O . ASN B 1 47 ? 33.680 74.809 9.989 1.00 46.10 47 ASN B O 1
ATOM 3544 N N . GLN B 1 48 ? 35.495 74.337 8.751 1.00 45.84 48 GLN B N 1
ATOM 3545 C CA . GLN B 1 48 ? 35.012 73.012 8.402 1.00 46.64 48 GLN B CA 1
ATOM 3546 C C . GLN B 1 48 ? 33.839 73.204 7.436 1.00 44.81 48 GLN B C 1
ATOM 3547 O O . GLN B 1 48 ? 33.018 72.308 7.244 1.00 45.37 48 GLN B O 1
ATOM 3553 N N . GLU B 1 49 ? 33.760 74.394 6.847 1.00 42.05 49 GLU B N 1
ATOM 3554 C CA . GLU B 1 49 ? 32.717 74.706 5.874 1.00 38.18 49 GLU B CA 1
ATOM 3555 C C . GLU B 1 49 ? 33.037 73.889 4.620 1.00 37.11 49 GLU B C 1
ATOM 3556 O O . GLU B 1 49 ? 34.192 73.819 4.208 1.00 37.12 49 GLU B O 1
ATOM 3562 N N . ASP B 1 50 ? 32.028 73.271 4.015 1.00 34.65 50 ASP B N 1
ATOM 3563 C CA . ASP B 1 50 ? 32.261 72.454 2.823 1.00 33.36 50 ASP B CA 1
ATOM 3564 C C . ASP B 1 50 ? 32.519 73.315 1.592 1.00 31.38 50 ASP B C 1
ATOM 3565 O O . ASP B 1 50 ? 31.642 74.044 1.150 1.00 31.91 50 ASP B O 1
ATOM 3570 N N . LEU B 1 51 ? 33.717 73.211 1.030 1.00 29.08 51 LEU B N 1
ATOM 3571 C CA . LEU B 1 51 ? 34.084 74.000 -0.140 1.00 27.30 51 LEU B CA 1
ATOM 3572 C C . LEU B 1 51 ? 34.244 73.187 -1.425 1.00 27.49 51 LEU B C 1
ATOM 3573 O O . LEU B 1 51 ? 34.531 73.749 -2.481 1.00 26.28 51 LEU B O 1
ATOM 3578 N N . ARG B 1 52 ? 34.053 71.873 -1.348 1.00 27.22 52 ARG B N 1
ATOM 3579 C CA . ARG B 1 52 ? 34.206 71.021 -2.530 1.00 26.80 52 ARG B CA 1
ATOM 3580 C C . ARG B 1 52 ? 33.447 71.510 -3.762 1.00 27.00 52 ARG B C 1
ATOM 3581 O O . ARG B 1 52 ? 33.978 71.502 -4.878 1.00 26.53 52 ARG B O 1
ATOM 3589 N N . LEU B 1 53 ? 32.208 71.938 -3.563 1.00 27.03 53 LEU B N 1
ATOM 3590 C CA . LEU B 1 53 ? 31.394 72.410 -4.674 1.00 26.64 53 LEU B CA 1
ATOM 3591 C C . LEU B 1 53 ? 31.952 73.643 -5.370 1.00 26.16 53 LEU B C 1
ATOM 3592 O O . LEU B 1 53 ? 31.480 74.023 -6.444 1.00 25.65 53 LEU B O 1
ATOM 3597 N N . TYR B 1 54 ? 32.962 74.273 -4.779 1.00 24.72 54 TYR B N 1
ATOM 3598 C CA . TYR B 1 54 ? 33.532 75.464 -5.400 1.00 23.33 54 TYR B CA 1
ATOM 3599 C C . TYR B 1 54 ? 34.743 75.172 -6.271 1.00 22.77 54 TYR B C 1
ATOM 3600 O O . TYR B 1 54 ? 35.269 76.071 -6.929 1.00 22.40 54 TYR B O 1
ATOM 3609 N N . LEU B 1 55 ? 35.173 73.913 -6.294 1.00 21.63 55 LEU B N 1
ATOM 3610 C CA . LEU B 1 55 ? 36.340 73.530 -7.081 1.00 22.50 55 LEU B CA 1
ATOM 3611 C C . LEU B 1 55 ? 36.286 73.965 -8.539 1.00 22.84 55 LEU B C 1
ATOM 3612 O O . LEU B 1 55 ? 37.244 74.533 -9.052 1.00 23.84 55 LEU B O 1
ATOM 3617 N N . PRO B 1 56 ? 35.168 73.702 -9.231 1.00 24.17 56 PRO B N 1
ATOM 3618 C CA . PRO B 1 56 ? 35.080 74.109 -10.638 1.00 23.91 56 PRO B CA 1
ATOM 3619 C C . PRO B 1 56 ? 35.366 75.601 -10.829 1.00 24.04 56 PRO B C 1
ATOM 3620 O O . PRO B 1 56 ? 36.182 75.983 -11.665 1.00 23.05 56 PRO B O 1
ATOM 3624 N N . ALA B 1 57 ? 34.694 76.434 -10.041 1.00 22.84 57 ALA B N 1
ATOM 3625 C CA . ALA B 1 57 ? 34.864 77.881 -10.121 1.00 23.16 57 ALA B CA 1
ATOM 3626 C C . ALA B 1 57 ? 36.287 78.302 -9.767 1.00 23.27 57 ALA B C 1
ATOM 3627 O O . ALA B 1 57 ? 36.852 79.216 -10.379 1.00 24.81 57 ALA B O 1
ATOM 3629 N N . ILE B 1 58 ? 36.856 77.638 -8.769 1.00 22.51 58 ILE B N 1
ATOM 3630 C CA . ILE B 1 58 ? 38.208 77.939 -8.322 1.00 23.10 58 ILE B CA 1
ATOM 3631 C C . ILE B 1 58 ? 39.216 77.646 -9.435 1.00 23.83 58 ILE B C 1
ATOM 3632 O O . ILE B 1 58 ? 40.127 78.438 -9.677 1.00 23.24 58 ILE B O 1
ATOM 3637 N N . ARG B 1 59 ? 39.041 76.527 -10.131 1.00 24.71 59 ARG B N 1
ATOM 3638 C CA . ARG B 1 59 ? 39.950 76.189 -11.221 1.00 25.81 59 ARG B CA 1
ATOM 3639 C C . ARG B 1 59 ? 39.856 77.223 -12.339 1.00 25.32 59 ARG B C 1
ATOM 3640 O O . ARG B 1 59 ? 40.866 77.590 -12.943 1.00 24.94 59 ARG B O 1
ATOM 3648 N N . GLU B 1 60 ? 38.643 77.694 -12.610 1.00 26.44 60 GLU B N 1
ATOM 3649 C CA . GLU B 1 60 ? 38.450 78.697 -13.648 1.00 27.14 60 GLU B CA 1
ATOM 3650 C C . GLU B 1 60 ? 39.283 79.924 -13.274 1.00 25.53 60 GLU B C 1
ATOM 3651 O O . GLU B 1 60 ? 39.977 80.498 -14.109 1.00 25.12 60 GLU B O 1
ATOM 3657 N N . GLN B 1 61 ? 39.215 80.309 -12.004 1.00 24.24 61 GLN B N 1
ATOM 3658 C CA . GLN B 1 61 ? 39.959 81.464 -11.514 1.00 24.07 61 GLN B CA 1
ATOM 3659 C C . GLN B 1 61 ? 41.461 81.214 -11.601 1.00 23.70 61 GLN B C 1
ATOM 3660 O O . GLN B 1 61 ? 42.237 82.122 -11.907 1.00 22.86 61 GLN B O 1
ATOM 3666 N N . LEU B 1 62 ? 41.869 79.979 -11.337 1.00 23.75 62 LEU B N 1
ATOM 3667 C CA . LEU B 1 62 ? 43.276 79.629 -11.415 1.00 25.29 62 LEU B CA 1
ATOM 3668 C C . LEU B 1 62 ? 43.781 79.889 -12.837 1.00 25.14 62 LEU B C 1
ATOM 3669 O O . LEU B 1 62 ? 44.883 80.406 -13.020 1.00 24.39 62 LEU B O 1
ATOM 3674 N N . GLU B 1 63 ? 42.972 79.547 -13.840 1.00 26.29 63 GLU B N 1
ATOM 3675 C CA . GLU B 1 63 ? 43.349 79.783 -15.236 1.00 28.36 63 GLU B CA 1
ATOM 3676 C C . GLU B 1 63 ? 43.448 81.284 -15.478 1.00 27.35 63 GLU B C 1
ATOM 3677 O O . GLU B 1 63 ? 44.364 81.763 -16.154 1.00 26.70 63 GLU B O 1
ATOM 3683 N N . TYR B 1 64 ? 42.485 82.023 -14.940 1.00 26.94 64 TYR B N 1
ATOM 3684 C CA . TYR B 1 64 ? 42.494 83.472 -15.078 1.00 26.18 64 TYR B CA 1
ATOM 3685 C C . TYR B 1 64 ? 43.831 83.970 -14.521 1.00 24.88 64 TYR B C 1
ATOM 3686 O O . TYR B 1 64 ? 44.531 84.747 -15.168 1.00 23.69 64 TYR B O 1
ATOM 3695 N N . LEU B 1 65 ? 44.193 83.505 -13.329 1.00 23.94 65 LEU B N 1
ATOM 3696 C CA . LEU B 1 65 ? 45.458 83.921 -12.726 1.00 23.97 65 LEU B CA 1
ATOM 3697 C C . LEU B 1 65 ? 46.655 83.653 -13.639 1.00 23.93 65 LEU B C 1
ATOM 3698 O O . LEU B 1 65 ? 47.563 84.475 -13.728 1.00 22.35 65 LEU B O 1
ATOM 3703 N N . ALA B 1 66 ? 46.653 82.508 -14.319 1.00 23.41 66 ALA B N 1
ATOM 3704 C CA . ALA B 1 66 ? 47.754 82.149 -15.214 1.00 23.08 66 ALA B CA 1
ATOM 3705 C C . ALA B 1 66 ? 47.847 83.065 -16.432 1.00 22.06 66 ALA B C 1
ATOM 3706 O O . ALA B 1 66 ? 48.894 83.151 -17.084 1.00 19.23 66 ALA B O 1
ATOM 3708 N N . GLY B 1 67 ? 46.751 83.749 -16.742 1.00 22.04 67 GLY B N 1
ATOM 3709 C CA . GLY B 1 67 ? 46.747 84.638 -17.890 1.00 21.47 67 GLY B CA 1
ATOM 3710 C C . GLY B 1 67 ? 47.088 86.067 -17.533 1.00 22.60 67 GLY B C 1
ATOM 3711 O O . GLY B 1 67 ? 47.274 86.907 -18.409 1.00 22.36 67 GLY B O 1
ATOM 3712 N N . LEU B 1 68 ? 47.190 86.336 -16.237 1.00 22.48 68 LEU B N 1
ATOM 3713 C CA . LEU B 1 68 ? 47.493 87.676 -15.740 1.00 23.61 68 LEU B CA 1
ATOM 3714 C C . LEU B 1 68 ? 48.908 88.163 -16.070 1.00 22.34 68 LEU B C 1
ATOM 3715 O O . LEU B 1 68 ? 49.882 87.444 -15.865 1.00 23.51 68 LEU B O 1
ATOM 3720 N N . ALA B 1 69 ? 49.006 89.386 -16.582 1.00 21.32 69 ALA B N 1
ATOM 3721 C CA . ALA B 1 69 ? 50.285 90.008 -16.927 1.00 23.25 69 ALA B CA 1
ATOM 3722 C C . ALA B 1 69 ? 50.162 91.499 -16.625 1.00 24.24 69 ALA B C 1
ATOM 3723 O O . ALA B 1 69 ? 49.268 92.168 -17.145 1.00 24.17 69 ALA B O 1
ATOM 3725 N N . ILE B 1 70 ? 51.061 92.021 -15.795 1.00 23.23 70 ILE B N 1
ATOM 3726 C CA . ILE B 1 70 ? 51.007 93.426 -15.402 1.00 24.72 70 ILE B CA 1
ATOM 3727 C C . ILE B 1 70 ? 51.059 94.403 -16.574 1.00 24.28 70 ILE B C 1
ATOM 3728 O O . ILE B 1 70 ? 51.830 94.225 -17.513 1.00 25.09 70 ILE B O 1
ATOM 3733 N N . SER B 1 71 ? 50.217 95.431 -16.521 1.00 22.89 71 SER B N 1
ATOM 3734 C CA . SER B 1 71 ? 50.163 96.436 -17.581 1.00 23.59 71 SER B CA 1
ATOM 3735 C C . SER B 1 71 ? 51.261 97.469 -17.374 1.00 25.00 71 SER B C 1
ATOM 3736 O O . SER B 1 71 ? 51.739 97.651 -16.256 1.00 24.54 71 SER B O 1
ATOM 3739 N N . ASP B 1 72 ? 51.649 98.161 -18.442 1.00 25.73 72 ASP B N 1
ATOM 3740 C CA . ASP B 1 72 ? 52.693 99.175 -18.327 1.00 27.88 72 ASP B CA 1
ATOM 3741 C C . ASP B 1 72 ? 52.347 100.238 -17.292 1.00 27.65 72 ASP B C 1
ATOM 3742 O O . ASP B 1 72 ? 53.209 100.675 -16.532 1.00 27.68 72 ASP B O 1
ATOM 3747 N N . GLU B 1 73 ? 51.084 100.652 -17.262 1.00 27.31 73 GLU B N 1
ATOM 3748 C CA . GLU B 1 73 ? 50.644 101.676 -16.321 1.00 27.77 73 GLU B CA 1
ATOM 3749 C C . GLU B 1 73 ? 50.681 101.181 -14.876 1.00 24.47 73 GLU B C 1
ATOM 3750 O O . GLU B 1 73 ? 51.016 101.930 -13.964 1.00 25.48 73 GLU B O 1
ATOM 3756 N N . GLN B 1 74 ? 50.327 99.919 -14.667 1.00 23.24 74 GLN B N 1
ATOM 3757 C CA . GLN B 1 74 ? 50.347 99.347 -13.324 1.00 21.91 74 GLN B CA 1
ATOM 3758 C C . GLN B 1 74 ? 51.786 99.257 -12.830 1.00 20.29 74 GLN B C 1
ATOM 3759 O O . GLN B 1 74 ? 52.081 99.601 -11.686 1.00 20.82 74 GLN B O 1
ATOM 3765 N N . LEU B 1 75 ? 52.676 98.792 -13.703 1.00 19.77 75 LEU B N 1
ATOM 3766 C CA . LEU B 1 75 ? 54.084 98.647 -13.360 1.00 19.68 75 LEU B CA 1
ATOM 3767 C C . LEU B 1 75 ? 54.725 100.017 -13.128 1.00 21.31 75 LEU B C 1
ATOM 3768 O O . LEU B 1 75 ? 55.576 100.171 -12.252 1.00 20.94 75 LEU B O 1
ATOM 3773 N N . ALA B 1 76 ? 54.311 101.007 -13.915 1.00 21.26 76 ALA B N 1
ATOM 3774 C CA . ALA B 1 76 ? 54.847 102.352 -13.785 1.00 22.56 76 ALA B CA 1
ATOM 3775 C C . ALA B 1 76 ? 54.461 102.930 -12.429 1.00 23.63 76 ALA B C 1
ATOM 3776 O O . ALA B 1 76 ? 55.214 103.706 -11.839 1.00 24.32 76 ALA B O 1
ATOM 3778 N N . PHE B 1 77 ? 53.287 102.554 -11.935 1.00 22.96 77 PHE B N 1
ATOM 3779 C CA . PHE B 1 77 ? 52.841 103.024 -10.628 1.00 22.23 77 PHE B CA 1
ATOM 3780 C C . PHE B 1 77 ? 53.849 102.526 -9.590 1.00 22.29 77 PHE B C 1
ATOM 3781 O O . PHE B 1 77 ? 54.253 103.254 -8.679 1.00 21.87 77 PHE B O 1
ATOM 3789 N N . LEU B 1 78 ? 54.241 101.268 -9.739 1.00 22.35 78 LEU B N 1
ATOM 3790 C CA . LEU B 1 78 ? 55.198 100.639 -8.836 1.00 23.64 78 LEU B CA 1
ATOM 3791 C C . LEU B 1 78 ? 56.584 101.266 -8.990 1.00 24.13 78 LEU B C 1
ATOM 3792 O O . LEU B 1 78 ? 57.279 101.542 -8.002 1.00 22.31 78 LEU B O 1
ATOM 3797 N N . GLU B 1 79 ? 56.972 101.497 -10.237 1.00 22.80 79 GLU B N 1
ATOM 3798 C CA . GLU B 1 79 ? 58.274 102.066 -10.547 1.00 25.70 79 GLU B CA 1
ATOM 3799 C C . GLU B 1 79 ? 58.499 103.420 -9.853 1.00 25.15 79 GLU B C 1
ATOM 3800 O O . GLU B 1 79 ? 59.631 103.769 -9.512 1.00 24.33 79 GLU B O 1
ATOM 3806 N N . ARG B 1 80 ? 57.420 104.167 -9.627 1.00 25.27 80 ARG B N 1
ATOM 3807 C CA . ARG B 1 80 ? 57.526 105.469 -8.980 1.00 25.33 80 ARG B CA 1
ATOM 3808 C C . ARG B 1 80 ? 57.761 105.394 -7.472 1.00 24.98 80 ARG B C 1
ATOM 3809 O O . ARG B 1 80 ? 58.089 106.398 -6.842 1.00 24.52 80 ARG B O 1
ATOM 3817 N N . ILE B 1 81 ? 57.579 104.215 -6.882 1.00 24.65 81 ILE B N 1
ATOM 3818 C CA . ILE B 1 81 ? 57.830 104.058 -5.457 1.00 24.03 81 ILE B CA 1
ATOM 3819 C C . ILE B 1 81 ? 59.351 103.925 -5.369 1.00 23.83 81 ILE B C 1
ATOM 3820 O O . ILE B 1 81 ? 59.929 102.930 -5.806 1.00 21.76 81 ILE B O 1
ATOM 3825 N N . PRO B 1 82 ? 60.016 104.935 -4.792 1.00 22.85 82 PRO B N 1
ATOM 3826 C CA . PRO B 1 82 ? 61.476 104.979 -4.646 1.00 23.27 82 PRO B CA 1
ATOM 3827 C C . PRO B 1 82 ? 62.226 103.760 -4.118 1.00 24.55 82 PRO B C 1
ATOM 3828 O O . PRO B 1 82 ? 63.344 103.489 -4.559 1.00 24.58 82 PRO B O 1
ATOM 3832 N N . PHE B 1 83 ? 61.638 103.013 -3.191 1.00 23.85 83 PHE B N 1
ATOM 3833 C CA . PHE B 1 83 ? 62.361 101.872 -2.656 1.00 23.24 83 PHE B CA 1
ATOM 3834 C C . PHE B 1 83 ? 62.129 100.533 -3.356 1.00 23.71 83 PHE B C 1
ATOM 3835 O O . PHE B 1 83 ? 62.499 99.488 -2.830 1.00 24.88 83 PHE B O 1
ATOM 3843 N N . LEU B 1 84 ? 61.520 100.560 -4.541 1.00 23.61 84 LEU B N 1
ATOM 3844 C CA . LEU B 1 84 ? 61.324 99.332 -5.316 1.00 22.17 84 LEU B CA 1
ATOM 3845 C C . LEU B 1 84 ? 62.380 99.435 -6.416 1.00 22.91 84 LEU B C 1
ATOM 3846 O O . LEU B 1 84 ? 62.323 100.324 -7.264 1.00 22.41 84 LEU B O 1
ATOM 3851 N N . ALA B 1 85 ? 63.356 98.533 -6.381 1.00 21.65 85 ALA B N 1
ATOM 3852 C CA . ALA B 1 85 ? 64.479 98.545 -7.321 1.00 21.07 85 ALA B CA 1
ATOM 3853 C C . ALA B 1 85 ? 64.184 98.115 -8.759 1.00 19.45 85 ALA B C 1
ATOM 3854 O O . ALA B 1 85 ? 63.313 97.291 -9.005 1.00 18.78 85 ALA B O 1
ATOM 3856 N N . PRO B 1 86 ? 64.939 98.660 -9.728 1.00 20.32 86 PRO B N 1
ATOM 3857 C CA . PRO B 1 86 ? 64.769 98.346 -11.151 1.00 20.54 86 PRO B CA 1
ATOM 3858 C C . PRO B 1 86 ? 64.807 96.867 -11.517 1.00 19.86 86 PRO B C 1
ATOM 3859 O O . PRO B 1 86 ? 64.020 96.414 -12.357 1.00 18.22 86 PRO B O 1
ATOM 3863 N N . ASP B 1 87 ? 65.704 96.104 -10.898 1.00 17.45 87 ASP B N 1
ATOM 3864 C CA . ASP B 1 87 ? 65.769 94.684 -11.221 1.00 18.99 87 ASP B CA 1
ATOM 3865 C C . ASP B 1 87 ? 64.465 94.025 -10.781 1.00 18.86 87 ASP B C 1
ATOM 3866 O O . ASP B 1 87 ? 63.968 93.108 -11.432 1.00 18.37 87 ASP B O 1
ATOM 3871 N N . PHE B 1 88 ? 63.900 94.512 -9.684 1.00 17.95 88 PHE B N 1
ATOM 3872 C CA . PHE B 1 88 ? 62.644 93.967 -9.187 1.00 18.46 88 PHE B CA 1
ATOM 3873 C C . PHE B 1 88 ? 61.488 94.367 -10.101 1.00 18.74 88 PHE B C 1
ATOM 3874 O O . PHE B 1 88 ? 60.615 93.556 -10.405 1.00 18.37 88 PHE B O 1
ATOM 3882 N N . ILE B 1 89 ? 61.487 95.623 -10.533 1.00 19.00 89 ILE B N 1
ATOM 3883 C CA . ILE B 1 89 ? 60.442 96.127 -11.418 1.00 20.25 89 ILE B CA 1
ATOM 3884 C C . ILE B 1 89 ? 60.400 95.298 -12.707 1.00 21.80 89 ILE B C 1
ATOM 3885 O O . ILE B 1 89 ? 59.323 94.911 -13.170 1.00 22.02 89 ILE B O 1
ATOM 3890 N N . ARG B 1 90 ? 61.571 95.015 -13.278 1.00 22.11 90 ARG B N 1
ATOM 3891 C CA . ARG B 1 90 ? 61.633 94.220 -14.499 1.00 21.85 90 ARG B CA 1
ATOM 3892 C C . ARG B 1 90 ? 61.125 92.813 -14.225 1.00 21.87 90 ARG B C 1
ATOM 3893 O O . ARG B 1 90 ? 60.445 92.214 -15.062 1.00 22.07 90 ARG B O 1
ATOM 3901 N N . PHE B 1 91 ? 61.443 92.287 -13.048 1.00 20.59 91 PHE B N 1
ATOM 3902 C CA . PHE B 1 91 ? 60.984 90.951 -12.698 1.00 20.14 91 PHE B CA 1
ATOM 3903 C C . PHE B 1 91 ? 59.454 90.904 -12.732 1.00 18.28 91 PHE B C 1
ATOM 3904 O O . PHE B 1 91 ? 58.866 89.974 -13.287 1.00 16.88 91 PHE B O 1
ATOM 3912 N N . LEU B 1 92 ? 58.810 91.900 -12.126 1.00 17.86 92 LEU B N 1
ATOM 3913 C CA . LEU B 1 92 ? 57.350 91.949 -12.116 1.00 16.60 92 LEU B CA 1
ATOM 3914 C C . LEU B 1 92 ? 56.822 92.086 -13.540 1.00 18.79 92 LEU B C 1
ATOM 3915 O O . LEU B 1 92 ? 55.800 91.500 -13.890 1.00 19.61 92 LEU B O 1
ATOM 3920 N N . GLY B 1 93 ? 57.526 92.855 -14.360 1.00 17.15 93 GLY B N 1
ATOM 3921 C CA . GLY B 1 93 ? 57.091 93.030 -15.731 1.00 20.93 93 GLY B CA 1
ATOM 3922 C C . GLY B 1 93 ? 57.078 91.729 -16.514 1.00 22.60 93 GLY B C 1
ATOM 3923 O O . GLY B 1 93 ? 56.326 91.588 -17.473 1.00 23.49 93 GLY B O 1
ATOM 3924 N N . LEU B 1 94 ? 57.900 90.769 -16.102 1.00 22.32 94 LEU B N 1
ATOM 3925 C CA . LEU B 1 94 ? 57.979 89.482 -16.789 1.00 21.58 94 LEU B CA 1
ATOM 3926 C C . LEU B 1 94 ? 57.225 88.390 -16.041 1.00 21.56 94 LEU B C 1
ATOM 3927 O O . LEU B 1 94 ? 56.967 87.315 -16.581 1.00 21.47 94 LEU B O 1
ATOM 3932 N N . PHE B 1 95 ? 56.861 88.669 -14.796 1.00 21.46 95 PHE B N 1
ATOM 3933 C CA . PHE B 1 95 ? 56.180 87.671 -13.987 1.00 19.58 95 PHE B CA 1
ATOM 3934 C C . PHE B 1 95 ? 54.845 87.134 -14.489 1.00 19.68 95 PHE B C 1
ATOM 3935 O O . PHE B 1 95 ? 53.980 87.885 -14.941 1.00 19.26 95 PHE B O 1
ATOM 3943 N N . ARG B 1 96 ? 54.699 85.819 -14.378 1.00 18.49 96 ARG B N 1
ATOM 3944 C CA . ARG B 1 96 ? 53.479 85.109 -14.743 1.00 19.45 96 ARG B CA 1
ATOM 3945 C C . ARG B 1 96 ? 53.273 84.037 -13.684 1.00 19.92 96 ARG B C 1
ATOM 3946 O O . ARG B 1 96 ? 54.229 83.372 -13.282 1.00 19.96 96 ARG B O 1
ATOM 3954 N N . PHE B 1 97 ? 52.040 83.880 -13.217 1.00 20.93 97 PHE B N 1
ATOM 3955 C CA . PHE B 1 97 ? 51.734 82.850 -12.229 1.00 22.08 97 PHE B CA 1
ATOM 3956 C C . PHE B 1 97 ? 51.932 81.496 -12.888 1.00 23.04 97 PHE B C 1
ATOM 3957 O O . PHE B 1 97 ? 51.473 81.273 -14.010 1.00 23.72 97 PHE B O 1
ATOM 3965 N N . ASN B 1 98 ? 52.614 80.592 -12.195 1.00 21.73 98 ASN B N 1
ATOM 3966 C CA . ASN B 1 98 ? 52.867 79.260 -12.732 1.00 21.86 98 ASN B CA 1
ATOM 3967 C C . ASN B 1 98 ? 51.833 78.293 -12.165 1.00 21.80 98 ASN B C 1
ATOM 3968 O O . ASN B 1 98 ? 51.877 77.956 -10.983 1.00 20.46 98 ASN B O 1
ATOM 3973 N N . PRO B 1 99 ? 50.886 77.833 -13.001 1.00 22.06 99 PRO B N 1
ATOM 3974 C CA . PRO B 1 99 ? 49.869 76.900 -12.503 1.00 23.01 99 PRO B CA 1
ATOM 3975 C C . PRO B 1 99 ? 50.447 75.614 -11.924 1.00 23.25 99 PRO B C 1
ATOM 3976 O O . PRO B 1 99 ? 49.805 74.950 -11.117 1.00 23.17 99 PRO B O 1
ATOM 3980 N N . ARG B 1 100 ? 51.666 75.267 -12.312 1.00 23.73 100 ARG B N 1
ATOM 3981 C CA . ARG B 1 100 ? 52.280 74.051 -11.798 1.00 25.94 100 ARG B CA 1
ATOM 3982 C C . ARG B 1 100 ? 52.656 74.089 -10.314 1.00 25.98 100 ARG B C 1
ATOM 3983 O O . ARG B 1 100 ? 52.948 73.049 -9.730 1.00 26.27 100 ARG B O 1
ATOM 3991 N N . TYR B 1 101 ? 52.659 75.269 -9.696 1.00 24.86 101 TYR B N 1
ATOM 3992 C CA . TYR B 1 101 ? 53.014 75.343 -8.275 1.00 25.07 101 TYR B CA 1
ATOM 3993 C C . TYR B 1 101 ? 51.790 75.190 -7.385 1.00 26.27 101 TYR B C 1
ATOM 3994 O O . TYR B 1 101 ? 51.901 75.152 -6.158 1.00 25.99 101 TYR B O 1
ATOM 4003 N N . VAL B 1 102 ? 50.623 75.097 -8.009 1.00 25.38 102 VAL B N 1
ATOM 4004 C CA . VAL B 1 102 ? 49.382 74.966 -7.269 1.00 25.26 102 VAL B CA 1
ATOM 4005 C C . VAL B 1 102 ? 48.754 73.601 -7.451 1.00 25.53 102 VAL B C 1
ATOM 4006 O O . VAL B 1 102 ? 48.616 73.115 -8.572 1.00 26.53 102 VAL B O 1
ATOM 4010 N N . GLN B 1 103 ? 48.382 72.987 -6.337 1.00 25.42 103 GLN B N 1
ATOM 4011 C CA . GLN B 1 103 ? 47.717 71.691 -6.347 1.00 26.33 103 GLN B CA 1
ATOM 4012 C C . GLN B 1 103 ? 46.442 71.857 -5.535 1.00 23.29 103 GLN B C 1
ATOM 4013 O O . GLN B 1 103 ? 46.484 72.281 -4.381 1.00 19.57 103 GLN B O 1
ATOM 4019 N N . THR B 1 104 ? 45.309 71.532 -6.141 1.00 22.20 104 THR B N 1
ATOM 4020 C CA . THR B 1 104 ? 44.031 71.660 -5.462 1.00 22.52 104 THR B CA 1
ATOM 4021 C C . THR B 1 104 ? 43.111 70.522 -5.899 1.00 23.53 104 THR B C 1
ATOM 4022 O O . THR B 1 104 ? 43.283 69.957 -6.983 1.00 22.82 104 THR B O 1
ATOM 4026 N N . GLY B 1 105 ? 42.151 70.183 -5.044 1.00 23.57 105 GLY B N 1
ATOM 4027 C CA . GLY B 1 105 ? 41.227 69.106 -5.345 1.00 23.77 105 GLY B CA 1
ATOM 4028 C C . GLY B 1 105 ? 40.507 68.635 -4.099 1.00 24.92 105 GLY B C 1
ATOM 4029 O O . GLY B 1 105 ? 40.143 69.439 -3.244 1.00 26.26 105 GLY B O 1
ATOM 4030 N N . ILE B 1 106 ? 40.311 67.326 -3.988 1.00 25.90 106 ILE B N 1
ATOM 4031 C CA . ILE B 1 106 ? 39.631 66.747 -2.837 1.00 26.92 106 ILE B CA 1
ATOM 4032 C C . ILE B 1 106 ? 40.473 65.666 -2.170 1.00 28.32 106 ILE B C 1
ATOM 4033 O O . ILE B 1 106 ? 41.000 64.770 -2.828 1.00 26.65 106 ILE B O 1
ATOM 4038 N N . GLU B 1 107 ? 40.597 65.767 -0.855 1.00 30.94 107 GLU B N 1
ATOM 4039 C CA . GLU B 1 107 ? 41.334 64.798 -0.059 1.00 32.60 107 GLU B CA 1
ATOM 4040 C C . GLU B 1 107 ? 40.529 64.560 1.206 1.00 33.16 107 GLU B C 1
ATOM 4041 O O . GLU B 1 107 ? 40.042 65.506 1.824 1.00 31.73 107 GLU B O 1
ATOM 4047 N N . ASN B 1 108 ? 40.382 63.294 1.578 1.00 35.80 108 ASN B N 1
ATOM 4048 C CA . ASN B 1 108 ? 39.630 62.924 2.770 1.00 36.52 108 ASN B CA 1
ATOM 4049 C C . ASN B 1 108 ? 38.299 63.670 2.816 1.00 35.44 108 ASN B C 1
ATOM 4050 O O . ASN B 1 108 ? 37.950 64.271 3.834 1.00 35.72 108 ASN B O 1
ATOM 4055 N N . ASP B 1 109 ? 37.571 63.635 1.700 1.00 33.14 109 ASP B N 1
ATOM 4056 C CA . ASP B 1 109 ? 36.269 64.290 1.594 1.00 33.07 109 ASP B CA 1
ATOM 4057 C C . ASP B 1 109 ? 36.370 65.753 1.982 1.00 31.70 109 ASP B C 1
ATOM 4058 O O . ASP B 1 109 ? 35.500 66.288 2.670 1.00 30.80 109 ASP B O 1
ATOM 4063 N N . GLU B 1 110 ? 37.422 66.410 1.518 1.00 30.23 110 GLU B N 1
ATOM 4064 C CA . GLU B 1 110 ? 37.632 67.799 1.878 1.00 29.85 110 GLU B CA 1
ATOM 4065 C C . GLU B 1 110 ? 38.390 68.548 0.790 1.00 28.69 110 GLU B C 1
ATOM 4066 O O . GLU B 1 110 ? 39.317 68.007 0.181 1.00 26.33 110 GLU B O 1
ATOM 4072 N N . PHE B 1 111 ? 37.981 69.785 0.536 1.00 26.43 111 PHE B N 1
ATOM 4073 C CA . PHE B 1 111 ? 38.667 70.611 -0.448 1.00 26.05 111 PHE B CA 1
ATOM 4074 C C . PHE B 1 111 ? 40.053 70.894 0.127 1.00 24.75 111 PHE B C 1
ATOM 4075 O O . PHE B 1 111 ? 40.200 71.080 1.335 1.00 24.39 111 PHE B O 1
ATOM 4083 N N . PHE B 1 112 ? 41.065 70.914 -0.731 1.00 24.14 112 PHE B N 1
ATOM 4084 C CA . PHE B 1 112 ? 42.425 71.208 -0.282 1.00 23.56 112 PHE B CA 1
ATOM 4085 C C . PHE B 1 112 ? 43.131 72.022 -1.356 1.00 22.63 112 PHE B C 1
ATOM 4086 O O . PHE B 1 112 ? 42.749 71.984 -2.522 1.00 23.48 112 PHE B O 1
ATOM 4094 N N . LEU B 1 113 ? 44.150 72.767 -0.948 1.00 21.37 113 LEU B N 1
ATOM 4095 C CA . LEU B 1 113 ? 44.948 73.557 -1.872 1.00 20.33 113 LEU B CA 1
ATOM 4096 C C . LEU B 1 113 ? 46.333 73.713 -1.264 1.00 19.71 113 LEU B C 1
ATOM 4097 O O . LEU B 1 113 ? 46.479 74.067 -0.088 1.00 19.79 113 LEU B O 1
ATOM 4102 N N . ARG B 1 114 ? 47.344 73.414 -2.068 1.00 17.64 114 ARG B N 1
ATOM 4103 C CA . ARG B 1 114 ? 48.722 73.507 -1.635 1.00 19.42 114 ARG B CA 1
ATOM 4104 C C . ARG B 1 114 ? 49.557 74.249 -2.669 1.00 19.11 114 ARG B C 1
ATOM 4105 O O . ARG B 1 114 ? 49.267 74.215 -3.862 1.00 18.76 114 ARG B O 1
ATOM 4113 N N . LEU B 1 115 ? 50.586 74.934 -2.190 1.00 19.24 115 LEU B N 1
ATOM 4114 C CA . LEU B 1 115 ? 51.502 75.670 -3.048 1.00 18.04 115 LEU B CA 1
ATOM 4115 C C . LEU B 1 115 ? 52.880 75.093 -2.769 1.00 18.98 115 LEU B C 1
ATOM 4116 O O . LEU B 1 115 ? 53.200 74.767 -1.624 1.00 17.52 115 LEU B O 1
ATOM 4121 N N . LYS B 1 116 ? 53.687 74.971 -3.814 1.00 17.75 116 LYS B N 1
ATOM 4122 C CA . LYS B 1 116 ? 55.038 74.444 -3.684 1.00 18.94 116 LYS B CA 1
ATOM 4123 C C . LYS B 1 116 ? 55.862 74.966 -4.849 1.00 18.15 116 LYS B C 1
ATOM 4124 O O . LYS B 1 116 ? 55.461 74.851 -6.006 1.00 18.64 116 LYS B O 1
ATOM 4130 N N . GLY B 1 117 ? 57.011 75.555 -4.543 1.00 19.11 117 GLY B N 1
ATOM 4131 C CA . GLY B 1 117 ? 57.856 76.084 -5.595 1.00 17.43 117 GLY B CA 1
ATOM 4132 C C . GLY B 1 117 ? 58.776 77.165 -5.083 1.00 18.98 117 GLY B C 1
ATOM 4133 O O . GLY B 1 117 ? 58.826 77.418 -3.872 1.00 21.73 117 GLY B O 1
ATOM 4134 N N . PRO B 1 118 ? 59.522 77.828 -5.981 1.00 18.01 118 PRO B N 1
ATOM 4135 C CA . PRO B 1 118 ? 60.440 78.890 -5.562 1.00 16.51 118 PRO B CA 1
ATOM 4136 C C . PRO B 1 118 ? 59.679 79.943 -4.772 1.00 17.09 118 PRO B C 1
ATOM 4137 O O . PRO B 1 118 ? 58.664 80.454 -5.230 1.00 17.82 118 PRO B O 1
ATOM 4141 N N . TRP B 1 119 ? 60.172 80.255 -3.580 1.00 16.94 119 TRP B N 1
ATOM 4142 C CA . TRP B 1 119 ? 59.548 81.246 -2.718 1.00 16.34 119 TRP B CA 1
ATOM 4143 C C . TRP B 1 119 ? 59.188 82.491 -3.535 1.00 17.12 119 TRP B C 1
ATOM 4144 O O . TRP B 1 119 ? 58.055 82.968 -3.498 1.00 17.51 119 TRP B O 1
ATOM 4155 N N . LEU B 1 120 ? 60.164 82.980 -4.292 1.00 16.01 120 LEU B N 1
ATOM 4156 C CA . LEU B 1 120 ? 60.038 84.170 -5.138 1.00 18.40 120 LEU B CA 1
ATOM 4157 C C . LEU B 1 120 ? 58.843 84.129 -6.091 1.00 20.40 120 LEU B C 1
ATOM 4158 O O . LEU B 1 120 ? 58.181 85.143 -6.316 1.00 21.17 120 LEU B O 1
ATOM 4163 N N . HIS B 1 121 ? 58.585 82.954 -6.656 1.00 19.40 121 HIS B N 1
ATOM 4164 C CA . HIS B 1 121 ? 57.511 82.766 -7.617 1.00 19.29 121 HIS B CA 1
ATOM 4165 C C . HIS B 1 121 ? 56.152 82.403 -7.052 1.00 18.00 121 HIS B C 1
ATOM 4166 O O . HIS B 1 121 ? 55.153 82.546 -7.742 1.00 19.82 121 HIS B O 1
ATOM 4173 N N . VAL B 1 122 ? 56.101 81.947 -5.806 1.00 17.43 122 VAL B N 1
ATOM 4174 C CA . VAL B 1 122 ? 54.835 81.551 -5.207 1.00 18.04 122 VAL B CA 1
ATOM 4175 C C . VAL B 1 122 ? 54.203 82.581 -4.268 1.00 19.78 122 VAL B C 1
ATOM 4176 O O . VAL B 1 122 ? 52.995 82.560 -4.044 1.00 20.27 122 VAL B O 1
ATOM 4180 N N . ILE B 1 123 ? 55.010 83.490 -3.735 1.00 20.30 123 ILE B N 1
ATOM 4181 C CA . ILE B 1 123 ? 54.515 84.502 -2.804 1.00 22.87 123 ILE B CA 1
ATOM 4182 C C . ILE B 1 123 ? 53.263 85.273 -3.242 1.00 22.83 123 ILE B C 1
ATOM 4183 O O . ILE B 1 123 ? 52.386 85.544 -2.424 1.00 24.09 123 ILE B O 1
ATOM 4188 N N . LEU B 1 124 ? 53.169 85.621 -4.522 1.00 21.93 124 LEU B N 1
ATOM 4189 C CA . LEU B 1 124 ? 52.019 86.374 -5.014 1.00 20.96 124 LEU B CA 1
ATOM 4190 C C . LEU B 1 124 ? 50.697 85.605 -5.069 1.00 21.39 124 LEU B C 1
ATOM 4191 O O . LEU B 1 124 ? 49.643 86.204 -5.283 1.00 22.12 124 LEU B O 1
ATOM 4196 N N . PHE B 1 125 ? 50.743 84.290 -4.879 1.00 21.39 125 PHE B N 1
ATOM 4197 C CA . PHE B 1 125 ? 49.527 83.467 -4.892 1.00 20.96 125 PHE B CA 1
ATOM 4198 C C . PHE B 1 125 ? 48.695 83.648 -3.613 1.00 21.93 125 PHE B C 1
ATOM 4199 O O . PHE B 1 125 ? 47.466 83.655 -3.642 1.00 21.82 125 PHE B O 1
ATOM 4207 N N . GLU B 1 126 ? 49.390 83.785 -2.493 1.00 20.88 126 GLU B N 1
ATOM 4208 C CA . GLU B 1 126 ? 48.778 83.880 -1.173 1.00 22.86 126 GLU B CA 1
ATOM 4209 C C . GLU B 1 126 ? 47.528 84.731 -0.996 1.00 23.33 126 GLU B C 1
ATOM 4210 O O . GLU B 1 126 ? 46.464 84.203 -0.675 1.00 23.77 126 GLU B O 1
ATOM 4216 N N . VAL B 1 127 ? 47.650 86.040 -1.194 1.00 20.42 127 VAL B N 1
ATOM 4217 C CA . VAL B 1 127 ? 46.517 86.938 -1.007 1.00 19.81 127 VAL B CA 1
ATOM 4218 C C . VAL B 1 127 ? 45.397 86.762 -2.021 1.00 19.90 127 VAL B C 1
ATOM 4219 O O . VAL B 1 127 ? 44.249 86.558 -1.640 1.00 19.68 127 VAL B O 1
ATOM 4223 N N . PRO B 1 128 ? 45.704 86.838 -3.325 1.00 20.76 128 PRO B N 1
ATOM 4224 C CA . PRO B 1 128 ? 44.607 86.665 -4.279 1.00 21.52 128 PRO B CA 1
ATOM 4225 C C . PRO B 1 128 ? 43.892 85.316 -4.218 1.00 21.40 128 PRO B C 1
ATOM 4226 O O . PRO B 1 128 ? 42.728 85.236 -4.574 1.00 21.00 128 PRO B O 1
ATOM 4230 N N . LEU B 1 129 ? 44.567 84.261 -3.763 1.00 21.11 129 LEU B N 1
ATOM 4231 C CA . LEU B 1 129 ? 43.903 82.962 -3.660 1.00 21.23 129 LEU B CA 1
ATOM 4232 C C . LEU B 1 129 ? 42.821 83.030 -2.585 1.00 19.46 129 LEU B C 1
ATOM 4233 O O . LEU B 1 129 ? 41.729 82.484 -2.751 1.00 18.80 129 LEU B O 1
ATOM 4238 N N . LEU B 1 130 ? 43.129 83.703 -1.481 1.00 17.96 130 LEU B N 1
ATOM 4239 C CA . LEU B 1 130 ? 42.164 83.846 -0.397 1.00 16.74 130 LEU B CA 1
ATOM 4240 C C . LEU B 1 130 ? 41.024 84.771 -0.819 1.00 17.16 130 LEU B C 1
ATOM 4241 O O . LEU B 1 130 ? 39.857 84.477 -0.578 1.00 17.77 130 LEU B O 1
ATOM 4246 N N . ALA B 1 131 ? 41.360 85.885 -1.456 1.00 15.87 131 ALA B N 1
ATOM 4247 C CA . ALA B 1 131 ? 40.337 86.822 -1.897 1.00 18.16 131 ALA B CA 1
ATOM 4248 C C . ALA B 1 131 ? 39.416 86.149 -2.908 1.00 18.08 131 ALA B C 1
ATOM 4249 O O . ALA B 1 131 ? 38.199 86.346 -2.890 1.00 20.18 131 ALA B O 1
ATOM 4251 N N . MET B 1 132 ? 40.006 85.336 -3.779 1.00 19.37 132 MET B N 1
ATOM 4252 C CA . MET B 1 132 ? 39.257 84.640 -4.813 1.00 20.56 132 MET B CA 1
ATOM 4253 C C . MET B 1 132 ? 38.370 83.516 -4.276 1.00 19.81 132 MET B C 1
ATOM 4254 O O . MET B 1 132 ? 37.231 83.357 -4.710 1.00 18.19 132 MET B O 1
ATOM 4259 N N . ILE B 1 133 ? 38.883 82.731 -3.337 1.00 20.13 133 ILE B N 1
ATOM 4260 C CA . ILE B 1 133 ? 38.088 81.659 -2.761 1.00 19.56 133 ILE B CA 1
ATOM 4261 C C . ILE B 1 133 ? 36.911 82.273 -1.997 1.00 22.70 133 ILE B C 1
ATOM 4262 O O . ILE B 1 133 ? 35.785 81.765 -2.054 1.00 23.69 133 ILE B O 1
ATOM 4267 N N . SER B 1 134 ? 37.169 83.370 -1.288 1.00 21.31 134 SER B N 1
ATOM 4268 C CA . SER B 1 134 ? 36.123 84.035 -0.524 1.00 20.96 134 SER B CA 1
ATOM 4269 C C . SER B 1 134 ? 34.981 84.511 -1.433 1.00 21.89 134 SER B C 1
ATOM 4270 O O . SER B 1 134 ? 33.810 84.221 -1.186 1.00 21.20 134 SER B O 1
ATOM 4273 N N . GLU B 1 135 ? 35.325 85.239 -2.489 1.00 19.64 135 GLU B N 1
ATOM 4274 C CA . GLU B 1 135 ? 34.312 85.739 -3.400 1.00 21.16 135 GLU B CA 1
ATOM 4275 C C . GLU B 1 135 ? 33.573 84.634 -4.168 1.00 21.27 135 GLU B C 1
ATOM 4276 O O . GLU B 1 135 ? 32.370 84.773 -4.436 1.00 18.87 135 GLU B O 1
ATOM 4282 N N . VAL B 1 136 ? 34.264 83.547 -4.525 1.00 20.95 136 VAL B N 1
ATOM 4283 C CA . VAL B 1 136 ? 33.579 82.469 -5.240 1.00 21.81 136 VAL B CA 1
ATOM 4284 C C . VAL B 1 136 ? 32.559 81.841 -4.299 1.00 22.14 136 VAL B C 1
ATOM 4285 O O . VAL B 1 136 ? 31.465 81.462 -4.724 1.00 20.61 136 VAL B O 1
ATOM 4289 N N . ARG B 1 137 ? 32.904 81.750 -3.017 1.00 22.53 137 ARG B N 1
ATOM 4290 C CA . ARG B 1 137 ? 31.969 81.186 -2.049 1.00 23.56 137 ARG B CA 1
ATOM 4291 C C . ARG B 1 137 ? 30.785 82.124 -1.884 1.00 23.15 137 ARG B C 1
ATOM 4292 O O . ARG B 1 137 ? 29.632 81.700 -1.881 1.00 25.30 137 ARG B O 1
ATOM 4300 N N . ASN B 1 138 ? 31.080 83.408 -1.724 1.00 24.86 138 ASN B N 1
ATOM 4301 C CA . ASN B 1 138 ? 30.038 84.407 -1.539 1.00 25.05 138 ASN B CA 1
ATOM 4302 C C . ASN B 1 138 ? 29.113 84.536 -2.752 1.00 24.87 138 ASN B C 1
ATOM 4303 O O . ASN B 1 138 ? 27.924 84.786 -2.597 1.00 24.92 138 ASN B O 1
ATOM 4308 N N . ARG B 1 139 ? 29.653 84.352 -3.951 1.00 26.33 139 ARG B N 1
ATOM 4309 C CA . ARG B 1 139 ? 28.836 84.408 -5.164 1.00 28.34 139 ARG B CA 1
ATOM 4310 C C . ARG B 1 139 ? 27.801 83.273 -5.128 1.00 28.28 139 ARG B C 1
ATOM 4311 O O . ARG B 1 139 ? 26.709 83.391 -5.686 1.00 26.97 139 ARG B O 1
ATOM 4319 N N . ALA B 1 140 ? 28.150 82.173 -4.470 1.00 27.30 140 ALA B N 1
ATOM 4320 C CA . ALA B 1 140 ? 27.246 81.032 -4.393 1.00 28.41 140 ALA B CA 1
ATOM 4321 C C . ALA B 1 140 ? 26.346 81.051 -3.158 1.00 27.95 140 ALA B C 1
ATOM 4322 O O . ALA B 1 140 ? 25.183 80.670 -3.236 1.00 28.31 140 ALA B O 1
ATOM 4324 N N . ARG B 1 141 ? 26.877 81.492 -2.023 1.00 29.54 141 ARG B N 1
ATOM 4325 C CA . ARG B 1 141 ? 26.094 81.549 -0.788 1.00 31.37 141 ARG B CA 1
ATOM 4326 C C . ARG B 1 141 ? 25.140 82.738 -0.747 1.00 31.36 141 ARG B C 1
ATOM 4327 O O . ARG B 1 141 ? 24.024 82.622 -0.237 1.00 31.99 141 ARG B O 1
ATOM 4335 N N . TYR B 1 142 ? 25.578 83.877 -1.282 1.00 29.35 142 TYR B N 1
ATOM 4336 C CA . TYR B 1 142 ? 24.770 85.095 -1.253 1.00 28.33 142 TYR B CA 1
ATOM 4337 C C . TYR B 1 142 ? 24.644 85.746 -2.625 1.00 27.41 142 TYR B C 1
ATOM 4338 O O . TYR B 1 142 ? 25.095 86.872 -2.829 1.00 27.39 142 TYR B O 1
ATOM 4347 N N . PRO B 1 143 ? 23.993 85.054 -3.574 1.00 27.11 143 PRO B N 1
ATOM 4348 C CA . PRO B 1 143 ? 23.778 85.506 -4.955 1.00 25.85 143 PRO B CA 1
ATOM 4349 C C . PRO B 1 143 ? 23.183 86.901 -5.112 1.00 25.05 143 PRO B C 1
ATOM 4350 O O . PRO B 1 143 ? 23.557 87.638 -6.019 1.00 24.37 143 PRO B O 1
ATOM 4354 N N . ALA B 1 144 ? 22.253 87.256 -4.229 1.00 24.93 144 ALA B N 1
ATOM 4355 C CA . ALA B 1 144 ? 21.571 88.549 -4.302 1.00 26.25 144 ALA B CA 1
ATOM 4356 C C . ALA B 1 144 ? 22.215 89.717 -3.545 1.00 25.69 144 ALA B C 1
ATOM 4357 O O . ALA B 1 144 ? 21.622 90.793 -3.459 1.00 26.48 144 ALA B O 1
ATOM 4359 N N . ALA B 1 145 ? 23.412 89.520 -3.000 1.00 24.83 145 ALA B N 1
ATOM 4360 C CA . ALA B 1 145 ? 24.076 90.589 -2.259 1.00 24.50 145 ALA B CA 1
ATOM 4361 C C . ALA B 1 145 ? 24.353 91.786 -3.166 1.00 25.05 145 ALA B C 1
ATOM 4362 O O . ALA B 1 145 ? 24.731 91.629 -4.326 1.00 24.67 145 ALA B O 1
ATOM 4364 N N . THR B 1 146 ? 24.168 92.987 -2.633 1.00 24.61 146 THR B N 1
ATOM 4365 C CA . THR B 1 146 ? 24.401 94.202 -3.408 1.00 25.89 146 THR B CA 1
ATOM 4366 C C . THR B 1 146 ? 25.478 95.066 -2.764 1.00 24.11 146 THR B C 1
ATOM 4367 O O . THR B 1 146 ? 25.717 94.977 -1.560 1.00 24.62 146 THR B O 1
ATOM 4371 N N . VAL B 1 147 ? 26.124 95.906 -3.563 1.00 23.28 147 VAL B N 1
ATOM 4372 C CA . VAL B 1 147 ? 27.149 96.787 -3.031 1.00 24.10 147 VAL B CA 1
ATOM 4373 C C . VAL B 1 147 ? 26.470 97.780 -2.088 1.00 24.06 147 VAL B C 1
ATOM 4374 O O . VAL B 1 147 ? 27.051 98.214 -1.090 1.00 20.81 147 VAL B O 1
ATOM 4378 N N . GLU B 1 148 ? 25.224 98.121 -2.397 1.00 23.20 148 GLU B N 1
ATOM 4379 C CA . GLU B 1 148 ? 24.499 99.064 -1.568 1.00 23.65 148 GLU B CA 1
ATOM 4380 C C . GLU B 1 148 ? 24.398 98.581 -0.119 1.00 23.17 148 GLU B C 1
ATOM 4381 O O . GLU B 1 148 ? 24.503 99.385 0.801 1.00 22.73 148 GLU B O 1
ATOM 4387 N N . GLN B 1 149 ? 24.216 97.277 0.094 1.00 23.51 149 GLN B N 1
ATOM 4388 C CA . GLN B 1 149 ? 24.128 96.750 1.464 1.00 25.18 149 GLN B CA 1
ATOM 4389 C C . GLN B 1 149 ? 25.422 97.004 2.240 1.00 23.26 149 GLN B C 1
ATOM 4390 O O . GLN B 1 149 ? 25.393 97.356 3.421 1.00 23.46 149 GLN B O 1
ATOM 4396 N N . ALA B 1 150 ? 26.555 96.801 1.576 1.00 21.21 150 ALA B N 1
ATOM 4397 C CA . ALA B 1 150 ? 27.850 97.018 2.208 1.00 20.35 150 ALA B CA 1
ATOM 4398 C C . ALA B 1 150 ? 28.012 98.501 2.502 1.00 21.58 150 ALA B C 1
ATOM 4399 O O . ALA B 1 150 ? 28.439 98.885 3.587 1.00 22.35 150 ALA B O 1
ATOM 4401 N N . ARG B 1 151 ? 27.654 99.326 1.522 1.00 21.56 151 ARG B N 1
ATOM 4402 C CA . ARG B 1 151 ? 27.754 100.771 1.633 1.00 21.83 151 ARG B CA 1
ATOM 4403 C C . ARG B 1 151 ? 26.994 101.284 2.869 1.00 24.03 151 ARG B C 1
ATOM 4404 O O . ARG B 1 151 ? 27.512 102.098 3.636 1.00 21.71 151 ARG B O 1
ATOM 4412 N N . GLU B 1 152 ? 25.777 100.788 3.067 1.00 23.96 152 GLU B N 1
ATOM 4413 C CA . GLU B 1 152 ? 24.945 101.187 4.199 1.00 27.70 152 GLU B CA 1
ATOM 4414 C C . GLU B 1 152 ? 25.539 100.793 5.544 1.00 25.68 152 GLU B C 1
ATOM 4415 O O . GLU B 1 152 ? 25.583 101.603 6.477 1.00 24.20 152 GLU B O 1
ATOM 4421 N N . ARG B 1 153 ? 25.974 99.540 5.643 1.00 24.96 153 ARG B N 1
ATOM 4422 C CA . ARG B 1 153 ? 26.573 99.035 6.875 1.00 25.73 153 ARG B CA 1
ATOM 4423 C C . ARG B 1 153 ? 27.757 99.897 7.272 1.00 23.41 153 ARG B C 1
ATOM 4424 O O . ARG B 1 153 ? 27.907 100.266 8.428 1.00 22.97 153 ARG B O 1
ATOM 4432 N N . LEU B 1 154 ? 28.596 100.222 6.299 1.00 23.31 154 LEU B N 1
ATOM 4433 C CA . LEU B 1 154 ? 29.776 101.032 6.563 1.00 23.10 154 LEU B CA 1
ATOM 4434 C C . LEU B 1 154 ? 29.389 102.362 7.215 1.00 23.00 154 LEU B C 1
ATOM 4435 O O . LEU B 1 154 ? 29.882 102.691 8.294 1.00 21.39 154 LEU B O 1
ATOM 4440 N N . GLN B 1 155 ? 28.508 103.123 6.571 1.00 21.32 155 GLN B N 1
ATOM 4441 C CA . GLN B 1 155 ? 28.097 104.412 7.126 1.00 22.51 155 GLN B CA 1
ATOM 4442 C C . GLN B 1 155 ? 27.490 104.239 8.508 1.00 22.20 155 GLN B C 1
ATOM 4443 O O . GLN B 1 155 ? 27.654 105.082 9.379 1.00 22.37 155 GLN B O 1
ATOM 4449 N N . GLU B 1 156 ? 26.795 103.127 8.697 1.00 22.44 156 GLU B N 1
ATOM 4450 C CA . GLU B 1 156 ? 26.165 102.804 9.967 1.00 24.10 156 GLU B CA 1
ATOM 4451 C C . GLU B 1 156 ? 27.240 102.781 11.056 1.00 24.71 156 GLU B C 1
ATOM 4452 O O . GLU B 1 156 ? 27.042 103.308 12.149 1.00 22.44 156 GLU B O 1
ATOM 4458 N N . LYS B 1 157 ? 28.383 102.168 10.750 1.00 23.67 157 LYS B N 1
ATOM 4459 C CA . LYS B 1 157 ? 29.481 102.099 11.703 1.00 23.32 157 LYS B CA 1
ATOM 4460 C C . LYS B 1 157 ? 30.184 103.448 11.837 1.00 24.18 157 LYS B C 1
ATOM 4461 O O . LYS B 1 157 ? 30.666 103.798 12.915 1.00 23.43 157 LYS B O 1
ATOM 4467 N N . PHE B 1 158 ? 30.244 104.212 10.749 1.00 22.86 158 PHE B N 1
ATOM 4468 C CA . PHE B 1 158 ? 30.874 105.527 10.814 1.00 22.48 158 PHE B CA 1
ATOM 4469 C C . PHE B 1 158 ? 30.061 106.417 11.761 1.00 24.31 158 PHE B C 1
ATOM 4470 O O . PHE B 1 158 ? 30.631 107.146 12.575 1.00 24.95 158 PHE B O 1
ATOM 4478 N N . ASP B 1 159 ? 28.731 106.343 11.660 1.00 25.18 159 ASP B N 1
ATOM 4479 C CA . ASP B 1 159 ? 27.857 107.138 12.522 1.00 27.41 159 ASP B CA 1
ATOM 4480 C C . ASP B 1 159 ? 28.176 106.851 13.986 1.00 27.22 159 ASP B C 1
ATOM 4481 O O . ASP B 1 159 ? 28.294 107.769 14.795 1.00 25.23 159 ASP B O 1
ATOM 4486 N N . TRP B 1 160 ? 28.315 105.572 14.326 1.00 26.92 160 TRP B N 1
ATOM 4487 C CA . TRP B 1 160 ? 28.630 105.199 15.701 1.00 27.75 160 TRP B CA 1
ATOM 4488 C C . TRP B 1 160 ? 29.907 105.897 16.172 1.00 26.63 160 TRP B C 1
ATOM 4489 O O . TRP B 1 160 ? 29.924 106.548 17.216 1.00 27.05 160 TRP B O 1
ATOM 4500 N N . LEU B 1 161 ? 30.975 105.756 15.396 1.00 26.62 161 LEU B N 1
ATOM 4501 C CA . LEU B 1 161 ? 32.257 106.366 15.733 1.00 27.84 161 LEU B CA 1
ATOM 4502 C C . LEU B 1 161 ? 32.186 107.886 15.868 1.00 29.71 161 LEU B C 1
ATOM 4503 O O . LEU B 1 161 ? 32.811 108.473 16.759 1.00 29.96 161 LEU B O 1
ATOM 4508 N N . ARG B 1 162 ? 31.429 108.518 14.976 1.00 30.41 162 ARG B N 1
ATOM 4509 C CA . ARG B 1 162 ? 31.287 109.967 14.982 1.00 31.82 162 ARG B CA 1
ATOM 4510 C C . ARG B 1 162 ? 30.579 110.462 16.247 1.00 32.21 162 ARG B C 1
ATOM 4511 O O . ARG B 1 162 ? 30.920 111.515 16.783 1.00 31.04 162 ARG B O 1
ATOM 4519 N N . ARG B 1 163 ? 29.608 109.694 16.732 1.00 34.40 163 ARG B N 1
ATOM 4520 C CA . ARG B 1 163 ? 28.872 110.072 17.934 1.00 36.51 163 ARG B CA 1
ATOM 4521 C C . ARG B 1 163 ? 29.665 109.797 19.214 1.00 35.81 163 ARG B C 1
ATOM 4522 O O . ARG B 1 163 ? 29.660 110.605 20.143 1.00 35.85 163 ARG B O 1
ATOM 4530 N N . GLU B 1 164 ? 30.339 108.650 19.249 1.00 34.29 164 GLU B N 1
ATOM 4531 C CA . GLU B 1 164 ? 31.109 108.219 20.416 1.00 31.68 164 GLU B CA 1
ATOM 4532 C C . GLU B 1 164 ? 32.418 108.958 20.707 1.00 31.43 164 GLU B C 1
ATOM 4533 O O . GLU B 1 164 ? 32.688 109.325 21.849 1.00 32.23 164 GLU B O 1
ATOM 4539 N N . ALA B 1 165 ? 33.232 109.175 19.681 1.00 31.50 165 ALA B N 1
ATOM 4540 C CA . ALA B 1 165 ? 34.520 109.834 19.860 1.00 31.39 165 ALA B CA 1
ATOM 4541 C C . ALA B 1 165 ? 34.473 111.339 19.676 1.00 32.41 165 ALA B C 1
ATOM 4542 O O . ALA B 1 165 ? 33.695 111.854 18.881 1.00 33.17 165 ALA B O 1
ATOM 4544 N N . SER B 1 166 ? 35.325 112.046 20.411 1.00 33.52 166 SER B N 1
ATOM 4545 C CA . SER B 1 166 ? 35.379 113.494 20.308 1.00 34.90 166 SER B CA 1
ATOM 4546 C C . SER B 1 166 ? 36.177 113.873 19.071 1.00 35.24 166 SER B C 1
ATOM 4547 O O . SER B 1 166 ? 36.867 113.034 18.482 1.00 32.63 166 SER B O 1
ATOM 4550 N N . ALA B 1 167 ? 36.080 115.140 18.681 1.00 36.49 167 ALA B N 1
ATOM 4551 C CA . ALA B 1 167 ? 36.802 115.629 17.519 1.00 37.46 167 ALA B CA 1
ATOM 4552 C C . ALA B 1 167 ? 38.290 115.474 17.784 1.00 37.43 167 ALA B C 1
ATOM 4553 O O . ALA B 1 167 ? 39.062 115.144 16.885 1.00 37.63 167 ALA B O 1
ATOM 4555 N N . GLU B 1 168 ? 38.681 115.705 19.033 1.00 37.19 168 GLU B N 1
ATOM 4556 C CA . GLU B 1 168 ? 40.078 115.599 19.437 1.00 37.95 168 GLU B CA 1
ATOM 4557 C C . GLU B 1 168 ? 40.581 114.169 19.283 1.00 35.92 168 GLU B C 1
ATOM 4558 O O . GLU B 1 168 ? 41.679 113.943 18.784 1.00 35.86 168 GLU B O 1
ATOM 4564 N N . GLU B 1 169 ? 39.777 113.204 19.711 1.00 32.36 169 GLU B N 1
ATOM 4565 C CA . GLU B 1 169 ? 40.164 111.805 19.590 1.00 31.96 169 GLU B CA 1
ATOM 4566 C C . GLU B 1 169 ? 40.292 111.394 18.126 1.00 31.24 169 GLU B C 1
ATOM 4567 O O . GLU B 1 169 ? 41.291 110.790 17.728 1.00 30.39 169 GLU B O 1
ATOM 4573 N N . LEU B 1 170 ? 39.282 111.732 17.327 1.00 30.24 170 LEU B N 1
ATOM 4574 C CA . LEU B 1 170 ? 39.269 111.384 15.910 1.00 30.06 170 LEU B CA 1
ATOM 4575 C C . LEU B 1 170 ? 40.465 111.954 15.150 1.00 29.93 170 LEU B C 1
ATOM 4576 O O . LEU B 1 170 ? 40.956 111.342 14.198 1.00 30.11 170 LEU B O 1
ATOM 4581 N N . ALA B 1 171 ? 40.942 113.120 15.578 1.00 27.49 171 ALA B N 1
ATOM 4582 C CA . ALA B 1 171 ? 42.086 113.748 14.933 1.00 26.47 171 ALA B CA 1
ATOM 4583 C C . ALA B 1 171 ? 43.350 112.889 15.059 1.00 27.10 171 ALA B C 1
ATOM 4584 O O . ALA B 1 171 ? 44.248 112.981 14.226 1.00 27.31 171 ALA B O 1
ATOM 4586 N N . GLY B 1 172 ? 43.424 112.062 16.099 1.00 26.33 172 GLY B N 1
ATOM 4587 C CA . GLY B 1 172 ? 44.600 111.223 16.283 1.00 24.78 172 GLY B CA 1
ATOM 4588 C C . GLY B 1 172 ? 44.353 109.728 16.128 1.00 24.55 172 GLY B C 1
ATOM 4589 O O . GLY B 1 172 ? 45.250 108.920 16.367 1.00 24.30 172 GLY B O 1
ATOM 4590 N N . PHE B 1 173 ? 43.139 109.363 15.726 1.00 22.11 173 PHE B N 1
ATOM 4591 C CA . PHE B 1 173 ? 42.749 107.962 15.546 1.00 21.28 173 PHE B CA 1
ATOM 4592 C C . PHE B 1 173 ? 43.075 107.558 14.109 1.00 22.40 173 PHE B C 1
ATOM 4593 O O . PHE B 1 173 ? 42.280 107.773 13.195 1.00 22.21 173 PHE B O 1
ATOM 4601 N N . LYS B 1 174 ? 44.259 106.979 13.927 1.00 21.51 174 LYS B N 1
ATOM 4602 C CA . LYS B 1 174 ? 44.749 106.568 12.614 1.00 20.54 174 LYS B CA 1
ATOM 4603 C C . LYS B 1 174 ? 44.262 105.172 12.211 1.00 21.25 174 LYS B C 1
ATOM 4604 O O . LYS B 1 174 ? 44.502 104.192 12.910 1.00 19.27 174 LYS B O 1
ATOM 4610 N N . MET B 1 175 ? 43.594 105.088 11.067 1.00 20.15 175 MET B N 1
ATOM 4611 C CA . MET B 1 175 ? 43.040 103.820 10.605 1.00 19.70 175 MET B CA 1
ATOM 4612 C C . MET B 1 175 ? 43.454 103.450 9.192 1.00 19.55 175 MET B C 1
ATOM 4613 O O . MET B 1 175 ? 43.556 104.309 8.321 1.00 20.42 175 MET B O 1
ATOM 4618 N N . ALA B 1 176 ? 43.670 102.161 8.966 1.00 20.90 176 ALA B N 1
ATOM 4619 C CA . ALA B 1 176 ? 44.062 101.665 7.651 1.00 20.08 176 ALA B CA 1
ATOM 4620 C C . ALA B 1 176 ? 43.244 100.431 7.275 1.00 20.22 176 ALA B C 1
ATOM 4621 O O . ALA B 1 176 ? 42.707 99.733 8.138 1.00 18.19 176 ALA B O 1
ATOM 4623 N N . ASP B 1 177 ? 43.148 100.173 5.978 1.00 19.90 177 ASP B N 1
ATOM 4624 C CA . ASP B 1 177 ? 42.424 99.008 5.481 1.00 18.32 177 ASP B CA 1
ATOM 4625 C C . ASP B 1 177 ? 43.430 97.911 5.139 1.00 20.11 177 ASP B C 1
ATOM 4626 O O . ASP B 1 177 ? 44.349 98.129 4.348 1.00 19.80 177 ASP B O 1
ATOM 4631 N N . PHE B 1 178 ? 43.259 96.750 5.768 1.00 20.40 178 PHE B N 1
ATOM 4632 C CA . PHE B 1 178 ? 44.105 95.574 5.551 1.00 20.83 178 PHE B CA 1
ATOM 4633 C C . PHE B 1 178 ? 43.174 94.430 5.157 1.00 21.19 178 PHE B C 1
ATOM 4634 O O . PHE B 1 178 ? 43.530 93.270 5.323 1.00 22.81 178 PHE B O 1
ATOM 4642 N N . GLY B 1 179 ? 41.995 94.748 4.632 1.00 20.97 179 GLY B N 1
ATOM 4643 C CA . GLY B 1 179 ? 41.027 93.708 4.318 1.00 21.48 179 GLY B CA 1
ATOM 4644 C C . GLY B 1 179 ? 40.952 92.950 3.004 1.00 21.26 179 GLY B C 1
ATOM 4645 O O . GLY B 1 179 ? 39.937 92.303 2.745 1.00 22.03 179 GLY B O 1
ATOM 4646 N N . THR B 1 180 ? 41.994 92.986 2.183 1.00 21.02 180 THR B N 1
ATOM 4647 C CA . THR B 1 180 ? 41.955 92.274 0.906 1.00 20.59 180 THR B CA 1
ATOM 4648 C C . THR B 1 180 ? 41.625 90.777 0.985 1.00 21.37 180 THR B C 1
ATOM 4649 O O . THR B 1 180 ? 40.686 90.304 0.340 1.00 18.67 180 THR B O 1
ATOM 4653 N N . ARG B 1 181 ? 42.402 90.041 1.778 1.00 21.44 181 ARG B N 1
ATOM 4654 C CA . ARG B 1 181 ? 42.262 88.589 1.880 1.00 24.05 181 ARG B CA 1
ATOM 4655 C C . ARG B 1 181 ? 40.915 87.968 2.216 1.00 24.24 181 ARG B C 1
ATOM 4656 O O . ARG B 1 181 ? 40.602 86.893 1.709 1.00 26.17 181 ARG B O 1
ATOM 4664 N N . ARG B 1 182 ? 40.092 88.611 3.055 1.00 25.53 182 ARG B N 1
ATOM 4665 C CA . ARG B 1 182 ? 38.817 87.989 3.381 1.00 26.75 182 ARG B CA 1
ATOM 4666 C C . ARG B 1 182 ? 37.646 88.875 2.983 1.00 25.11 182 ARG B C 1
ATOM 4667 O O . ARG B 1 182 ? 36.524 88.702 3.516 1.00 23.47 182 ARG B O 1
ATOM 4675 N N . ARG B 1 183 ? 37.852 89.778 2.042 1.00 21.92 183 ARG B N 1
ATOM 4676 C CA . ARG B 1 183 ? 36.785 90.655 1.574 1.00 21.70 183 ARG B CA 1
ATOM 4677 C C . ARG B 1 183 ? 35.638 89.818 1.013 1.00 20.49 183 ARG B C 1
ATOM 4678 O O . ARG B 1 183 ? 35.838 88.690 0.553 1.00 19.16 183 ARG B O 1
ATOM 4686 N N . PHE B 1 184 ? 34.435 90.380 1.062 1.00 20.17 184 PHE B N 1
ATOM 4687 C CA . PHE B 1 184 ? 33.243 89.714 0.559 1.00 19.68 184 PHE B CA 1
ATOM 4688 C C . PHE B 1 184 ? 33.378 89.552 -0.952 1.00 19.04 184 PHE B C 1
ATOM 4689 O O . PHE B 1 184 ? 33.026 88.511 -1.513 1.00 19.58 184 PHE B O 1
ATOM 4697 N N . SER B 1 185 ? 33.899 90.594 -1.595 1.00 18.88 185 SER B N 1
ATOM 4698 C CA . SER B 1 185 ? 34.090 90.627 -3.044 1.00 18.72 185 SER B CA 1
ATOM 4699 C C . SER B 1 185 ? 34.921 91.859 -3.381 1.00 17.63 185 SER B C 1
ATOM 4700 O O . SER B 1 185 ? 35.050 92.753 -2.556 1.00 17.28 185 SER B O 1
ATOM 4703 N N . TYR B 1 186 ? 35.476 91.923 -4.586 1.00 17.09 186 TYR B N 1
ATOM 4704 C CA . TYR B 1 186 ? 36.267 93.096 -4.942 1.00 18.78 186 TYR B CA 1
ATOM 4705 C C . TYR B 1 186 ? 35.422 94.366 -4.898 1.00 21.04 186 TYR B C 1
ATOM 4706 O O . TYR B 1 186 ? 35.860 95.402 -4.396 1.00 20.76 186 TYR B O 1
ATOM 4715 N N . ARG B 1 187 ? 34.214 94.277 -5.438 1.00 20.16 187 ARG B N 1
ATOM 4716 C CA . ARG B 1 187 ? 33.313 95.415 -5.492 1.00 22.36 187 ARG B CA 1
ATOM 4717 C C . ARG B 1 187 ? 33.047 96.019 -4.115 1.00 20.86 187 ARG B C 1
ATOM 4718 O O . ARG B 1 187 ? 33.090 97.239 -3.945 1.00 19.97 187 ARG B O 1
ATOM 4726 N N . VAL B 1 188 ? 32.774 95.168 -3.134 1.00 19.36 188 VAL B N 1
ATOM 4727 C CA . VAL B 1 188 ? 32.524 95.645 -1.781 1.00 18.67 188 VAL B CA 1
ATOM 4728 C C . VAL B 1 188 ? 33.784 96.279 -1.183 1.00 18.22 188 VAL B C 1
ATOM 4729 O O . VAL B 1 188 ? 33.709 97.298 -0.494 1.00 19.83 188 VAL B O 1
ATOM 4733 N N . HIS B 1 189 ? 34.939 95.680 -1.457 1.00 18.43 189 HIS B N 1
ATOM 4734 C CA . HIS B 1 189 ? 36.207 96.191 -0.949 1.00 18.12 189 HIS B CA 1
ATOM 4735 C C . HIS B 1 189 ? 36.444 97.582 -1.520 1.00 18.97 189 HIS B C 1
ATOM 4736 O O . HIS B 1 189 ? 36.884 98.493 -0.820 1.00 19.36 189 HIS B O 1
ATOM 4743 N N . GLU B 1 190 ? 36.147 97.740 -2.804 1.00 19.08 190 GLU B N 1
ATOM 4744 C CA . GLU B 1 190 ? 36.316 99.024 -3.469 1.00 18.92 190 GLU B CA 1
ATOM 4745 C C . GLU B 1 190 ? 35.391 100.058 -2.826 1.00 18.88 190 GLU B C 1
ATOM 4746 O O . GLU B 1 190 ? 35.797 101.179 -2.532 1.00 16.60 190 GLU B O 1
ATOM 4752 N N . ALA B 1 191 ? 34.144 99.662 -2.603 1.00 18.64 191 ALA B N 1
ATOM 4753 C CA . ALA B 1 191 ? 33.152 100.544 -2.002 1.00 18.12 191 ALA B CA 1
ATOM 4754 C C . ALA B 1 191 ? 33.526 100.946 -0.577 1.00 17.71 191 ALA B C 1
ATOM 4755 O O . ALA B 1 191 ? 33.315 102.096 -0.176 1.00 16.28 191 ALA B O 1
ATOM 4757 N N . VAL B 1 192 ? 34.072 99.999 0.185 1.00 17.53 192 VAL B N 1
ATOM 4758 C CA . VAL B 1 192 ? 34.469 100.261 1.566 1.00 18.47 192 VAL B CA 1
ATOM 4759 C C . VAL B 1 192 ? 35.636 101.250 1.622 1.00 19.37 192 VAL B C 1
ATOM 4760 O O . VAL B 1 192 ? 35.628 102.188 2.423 1.00 19.93 192 VAL B O 1
ATOM 4764 N N . VAL B 1 193 ? 36.641 101.045 0.779 1.00 19.59 193 VAL B N 1
ATOM 4765 C CA . VAL B 1 193 ? 37.782 101.951 0.775 1.00 18.39 193 VAL B CA 1
ATOM 4766 C C . VAL B 1 193 ? 37.337 103.312 0.276 1.00 19.68 193 VAL B C 1
ATOM 4767 O O . VAL B 1 193 ? 37.799 104.349 0.760 1.00 17.82 193 VAL B O 1
ATOM 4771 N N . SER B 1 194 ? 36.440 103.305 -0.704 1.00 19.20 194 SER B N 1
ATOM 4772 C CA . SER B 1 194 ? 35.915 104.545 -1.239 1.00 19.85 194 SER B CA 1
ATOM 4773 C C . SER B 1 194 ? 35.258 105.317 -0.084 1.00 18.87 194 SER B C 1
ATOM 4774 O O . SER B 1 194 ? 35.484 106.510 0.077 1.00 19.71 194 SER B O 1
ATOM 4777 N N . GLY B 1 195 ? 34.458 104.617 0.721 1.00 18.64 195 GLY B N 1
ATOM 4778 C CA . GLY B 1 195 ? 33.791 105.243 1.855 1.00 18.04 195 GLY B CA 1
ATOM 4779 C C . GLY B 1 195 ? 34.777 105.788 2.878 1.00 19.88 195 GLY B C 1
ATOM 4780 O O . GLY B 1 195 ? 34.630 106.911 3.366 1.00 17.30 195 GLY B O 1
ATOM 4781 N N . LEU B 1 196 ? 35.784 104.985 3.208 1.00 19.51 196 LEU B N 1
ATOM 4782 C CA . LEU B 1 196 ? 36.808 105.387 4.160 1.00 20.69 196 LEU B CA 1
ATOM 4783 C C . LEU B 1 196 ? 37.496 106.668 3.707 1.00 21.93 196 LEU B C 1
ATOM 4784 O O . LEU B 1 196 ? 37.765 107.554 4.509 1.00 22.48 196 LEU B O 1
ATOM 4789 N N . LYS B 1 197 ? 37.778 106.769 2.416 1.00 23.07 197 LYS B N 1
ATOM 4790 C CA . LYS B 1 197 ? 38.433 107.957 1.886 1.00 24.00 197 LYS B CA 1
ATOM 4791 C C . LYS B 1 197 ? 37.521 109.182 1.948 1.00 25.10 197 LYS B C 1
ATOM 4792 O O . LYS B 1 197 ? 37.968 110.293 2.232 1.00 23.64 197 LYS B O 1
ATOM 4798 N N . GLU B 1 198 ? 36.238 108.964 1.689 1.00 26.25 198 GLU B N 1
ATOM 4799 C CA . GLU B 1 198 ? 35.259 110.040 1.668 1.00 28.37 198 GLU B CA 1
ATOM 4800 C C . GLU B 1 198 ? 34.656 110.427 3.010 1.00 27.68 198 GLU B C 1
ATOM 4801 O O . GLU B 1 198 ? 34.366 111.595 3.239 1.00 28.71 198 GLU B O 1
ATOM 4807 N N . ASP B 1 199 ? 34.492 109.463 3.907 1.00 26.79 199 ASP B N 1
ATOM 4808 C CA . ASP B 1 199 ? 33.779 109.742 5.149 1.00 24.73 199 ASP B CA 1
ATOM 4809 C C . ASP B 1 199 ? 34.296 109.207 6.491 1.00 22.68 199 ASP B C 1
ATOM 4810 O O . ASP B 1 199 ? 33.591 109.320 7.498 1.00 19.22 199 ASP B O 1
ATOM 4815 N N . PHE B 1 200 ? 35.487 108.619 6.542 1.00 20.92 200 PHE B N 1
ATOM 4816 C CA . PHE B 1 200 ? 35.936 108.082 7.831 1.00 21.18 200 PHE B CA 1
ATOM 4817 C C . PHE B 1 200 ? 36.027 109.188 8.881 1.00 18.92 200 PHE B C 1
ATOM 4818 O O . PHE B 1 200 ? 36.729 110.177 8.684 1.00 17.31 200 PHE B O 1
ATOM 4826 N N . PRO B 1 201 ? 35.316 109.036 10.010 1.00 19.10 201 PRO B N 1
ATOM 4827 C CA . PRO B 1 201 ? 35.352 110.062 11.063 1.00 20.87 201 PRO B CA 1
ATOM 4828 C C . PRO B 1 201 ? 36.744 110.321 11.634 1.00 22.45 201 PRO B C 1
ATOM 4829 O O . PRO B 1 201 ? 37.040 111.436 12.073 1.00 21.89 201 PRO B O 1
ATOM 4833 N N . GLY B 1 202 ? 37.597 109.295 11.626 1.00 23.20 202 GLY B N 1
ATOM 4834 C CA . GLY B 1 202 ? 38.949 109.458 12.145 1.00 20.86 202 GLY B CA 1
ATOM 4835 C C . GLY B 1 202 ? 39.917 109.856 11.051 1.00 21.97 202 GLY B C 1
ATOM 4836 O O . GLY B 1 202 ? 39.540 110.562 10.118 1.00 21.36 202 GLY B O 1
ATOM 4837 N N . CYS B 1 203 ? 41.166 109.415 11.167 1.00 20.20 203 CYS B N 1
ATOM 4838 C CA . CYS B 1 203 ? 42.182 109.710 10.161 1.00 22.69 203 CYS B CA 1
ATOM 4839 C C . CYS B 1 203 ? 42.465 108.460 9.328 1.00 21.71 203 CYS B C 1
ATOM 4840 O O . CYS B 1 203 ? 43.124 107.527 9.800 1.00 19.55 203 CYS B O 1
ATOM 4843 N N . PHE B 1 204 ? 41.957 108.431 8.099 1.00 21.11 204 PHE B N 1
ATOM 4844 C CA . PHE B 1 204 ? 42.190 107.288 7.223 1.00 20.61 204 PHE B CA 1
ATOM 4845 C C . PHE B 1 204 ? 43.583 107.452 6.619 1.00 21.31 204 PHE B C 1
ATOM 4846 O O . PHE B 1 204 ? 43.831 108.381 5.855 1.00 19.90 204 PHE B O 1
ATOM 4854 N N . VAL B 1 205 ? 44.492 106.545 6.960 1.00 21.58 205 VAL B N 1
ATOM 4855 C CA . VAL B 1 205 ? 45.861 106.651 6.475 1.00 21.95 205 VAL B CA 1
ATOM 4856 C C . VAL B 1 205 ? 46.172 105.960 5.149 1.00 20.78 205 VAL B C 1
ATOM 4857 O O . VAL B 1 205 ? 47.171 106.277 4.517 1.00 19.86 205 VAL B O 1
ATOM 4861 N N . GLY B 1 206 ? 45.322 105.029 4.722 1.00 19.57 206 GLY B N 1
ATOM 4862 C CA . GLY B 1 206 ? 45.569 104.341 3.465 1.00 18.48 206 GLY B CA 1
ATOM 4863 C C . GLY B 1 206 ? 45.089 102.901 3.436 1.00 17.54 206 GLY B C 1
ATOM 4864 O O . GLY B 1 206 ? 44.322 102.475 4.296 1.00 17.94 206 GLY B O 1
ATOM 4865 N N . THR B 1 207 ? 45.544 102.143 2.443 1.00 18.68 207 THR B N 1
ATOM 4866 C CA . THR B 1 207 ? 45.150 100.749 2.311 1.00 16.92 207 THR B CA 1
ATOM 4867 C C . THR B 1 207 ? 46.334 99.866 1.923 1.00 18.33 207 THR B C 1
ATOM 4868 O O . THR B 1 207 ? 47.299 100.336 1.314 1.00 15.42 207 THR B O 1
ATOM 4872 N N . SER B 1 208 ? 46.259 98.588 2.286 1.00 17.17 208 SER B N 1
ATOM 4873 C CA . SER B 1 208 ? 47.317 97.649 1.949 1.00 18.70 208 SER B CA 1
ATOM 4874 C C . SER B 1 208 ? 47.132 97.168 0.509 1.00 19.34 208 SER B C 1
ATOM 4875 O O . SER B 1 208 ? 48.064 96.653 -0.103 1.00 21.74 208 SER B O 1
ATOM 4878 N N . ASN B 1 209 ? 45.931 97.350 -0.037 1.00 18.88 209 ASN B N 1
ATOM 4879 C CA . ASN B 1 209 ? 45.662 96.917 -1.403 1.00 18.86 209 ASN B CA 1
ATOM 4880 C C . ASN B 1 209 ? 46.251 97.908 -2.395 1.00 19.76 209 ASN B C 1
ATOM 4881 O O . ASN B 1 209 ? 45.819 99.058 -2.474 1.00 21.39 209 ASN B O 1
ATOM 4886 N N . VAL B 1 210 ? 47.232 97.447 -3.164 1.00 19.47 210 VAL B N 1
ATOM 4887 C CA . VAL B 1 210 ? 47.921 98.310 -4.108 1.00 18.85 210 VAL B CA 1
ATOM 4888 C C . VAL B 1 210 ? 47.036 98.820 -5.236 1.00 19.31 210 VAL B C 1
ATOM 4889 O O . VAL B 1 210 ? 47.136 99.981 -5.624 1.00 16.80 210 VAL B O 1
ATOM 4893 N N . HIS B 1 211 ? 46.174 97.957 -5.757 1.00 19.30 211 HIS B N 1
ATOM 4894 C CA . HIS B 1 211 ? 45.279 98.361 -6.827 1.00 19.45 211 HIS B CA 1
ATOM 4895 C C . HIS B 1 211 ? 44.375 99.509 -6.378 1.00 20.03 211 HIS B C 1
ATOM 4896 O O . HIS B 1 211 ? 44.217 100.503 -7.087 1.00 20.71 211 HIS B O 1
ATOM 4903 N N . LEU B 1 212 ? 43.769 99.365 -5.205 1.00 21.00 212 LEU B N 1
ATOM 4904 C CA . LEU B 1 212 ? 42.900 100.414 -4.690 1.00 21.97 212 LEU B CA 1
ATOM 4905 C C . LEU B 1 212 ? 43.698 101.664 -4.320 1.00 21.88 212 LEU B C 1
ATOM 4906 O O . LEU B 1 212 ? 43.188 102.778 -4.427 1.00 20.17 212 LEU B O 1
ATOM 4911 N N . ALA B 1 213 ? 44.948 101.489 -3.901 1.00 21.45 213 ALA B N 1
ATOM 4912 C CA . ALA B 1 213 ? 45.776 102.636 -3.545 1.00 20.72 213 ALA B CA 1
ATOM 4913 C C . ALA B 1 213 ? 45.992 103.490 -4.795 1.00 22.37 213 ALA B C 1
ATOM 4914 O O . ALA B 1 213 ? 45.908 104.714 -4.747 1.00 22.24 213 ALA B O 1
ATOM 4916 N N . ARG B 1 214 ? 46.265 102.835 -5.918 1.00 21.70 214 ARG B N 1
ATOM 4917 C CA . ARG B 1 214 ? 46.472 103.550 -7.170 1.00 24.58 214 ARG B CA 1
ATOM 4918 C C . ARG B 1 214 ? 45.150 104.129 -7.681 1.00 24.18 214 ARG B C 1
ATOM 4919 O O . ARG B 1 214 ? 45.067 105.308 -8.028 1.00 22.15 214 ARG B O 1
ATOM 4927 N N . LYS B 1 215 ? 44.119 103.293 -7.705 1.00 23.06 215 LYS B N 1
ATOM 4928 C CA . LYS B 1 215 ? 42.810 103.697 -8.195 1.00 25.81 215 LYS B CA 1
ATOM 4929 C C . LYS B 1 215 ? 42.163 104.840 -7.420 1.00 25.48 215 LYS B C 1
ATOM 4930 O O . LYS B 1 215 ? 41.563 105.731 -8.021 1.00 24.29 215 LYS B O 1
ATOM 4936 N N . LEU B 1 216 ? 42.273 104.823 -6.094 1.00 25.98 216 LEU B N 1
ATOM 4937 C CA . LEU B 1 216 ? 41.662 105.879 -5.283 1.00 25.04 216 LEU B CA 1
ATOM 4938 C C . LEU B 1 216 ? 42.670 106.905 -4.765 1.00 26.07 216 LEU B C 1
ATOM 4939 O O . LEU B 1 216 ? 42.372 107.688 -3.857 1.00 25.73 216 LEU B O 1
ATOM 4944 N N . ASP B 1 217 ? 43.858 106.910 -5.363 1.00 25.34 217 ASP B N 1
ATOM 4945 C CA . ASP B 1 217 ? 44.907 107.835 -4.969 1.00 27.81 217 ASP B CA 1
ATOM 4946 C C . ASP B 1 217 ? 45.120 107.829 -3.450 1.00 27.57 217 ASP B C 1
ATOM 4947 O O . ASP B 1 217 ? 44.939 108.840 -2.772 1.00 27.01 217 ASP B O 1
ATOM 4952 N N . LEU B 1 218 ? 45.499 106.668 -2.929 1.00 24.47 218 LEU B N 1
ATOM 4953 C CA . LEU B 1 218 ? 45.752 106.496 -1.505 1.00 24.01 218 LEU B CA 1
ATOM 4954 C C . LEU B 1 218 ? 47.145 105.928 -1.337 1.00 23.23 218 LEU B C 1
ATOM 4955 O O . LEU B 1 218 ? 47.707 105.371 -2.273 1.00 23.95 218 LEU B O 1
ATOM 4960 N N . LYS B 1 219 ? 47.699 106.067 -0.141 1.00 22.45 219 LYS B N 1
ATOM 4961 C CA . LYS B 1 219 ? 49.031 105.553 0.132 1.00 23.00 219 LYS B CA 1
ATOM 4962 C C . LYS B 1 219 ? 48.987 104.051 0.402 1.00 20.65 219 LYS B C 1
ATOM 4963 O O . LYS B 1 219 ? 48.199 103.585 1.219 1.00 21.62 219 LYS B O 1
ATOM 4969 N N . PRO B 1 220 ? 49.825 103.269 -0.303 1.00 21.17 220 PRO B N 1
ATOM 4970 C CA . PRO B 1 220 ? 49.859 101.816 -0.105 1.00 19.57 220 PRO B CA 1
ATOM 4971 C C . PRO B 1 220 ? 50.607 101.516 1.186 1.00 20.47 220 PRO B C 1
ATOM 4972 O O . PRO B 1 220 ? 51.708 102.024 1.414 1.00 22.44 220 PRO B O 1
ATOM 4976 N N . LEU B 1 221 ? 50.016 100.688 2.035 1.00 19.89 221 LEU B N 1
ATOM 4977 C CA . LEU B 1 221 ? 50.627 100.382 3.321 1.00 21.37 221 LEU B CA 1
ATOM 4978 C C . LEU B 1 221 ? 50.982 98.911 3.492 1.00 23.75 221 LEU B C 1
ATOM 4979 O O . LEU B 1 221 ? 50.272 98.026 3.014 1.00 21.97 221 LEU B O 1
ATOM 4984 N N . GLY B 1 222 ? 52.076 98.656 4.199 1.00 25.84 222 GLY B N 1
ATOM 4985 C CA . GLY B 1 222 ? 52.501 97.286 4.423 1.00 29.34 222 GLY B CA 1
ATOM 4986 C C . GLY B 1 222 ? 53.686 97.198 5.360 1.00 32.92 222 GLY B C 1
ATOM 4987 O O . GLY B 1 222 ? 54.684 97.908 5.182 1.00 34.80 222 GLY B O 1
ATOM 4988 N N . THR B 1 223 ? 53.581 96.321 6.355 1.00 32.94 223 THR B N 1
ATOM 4989 C CA . THR B 1 223 ? 54.642 96.140 7.332 1.00 33.55 223 THR B CA 1
ATOM 4990 C C . THR B 1 223 ? 55.477 94.885 7.040 1.00 33.39 223 THR B C 1
ATOM 4991 O O . THR B 1 223 ? 55.925 94.662 5.916 1.00 32.55 223 THR B O 1
ATOM 4995 N N . MET B 1 224 ? 55.676 94.073 8.068 1.00 31.77 224 MET B N 1
ATOM 4996 C CA . MET B 1 224 ? 56.460 92.850 7.960 1.00 32.05 224 MET B CA 1
ATOM 4997 C C . MET B 1 224 ? 55.511 91.656 7.970 1.00 28.62 224 MET B C 1
ATOM 4998 O O . MET B 1 224 ? 54.457 91.709 8.591 1.00 29.06 224 MET B O 1
ATOM 5003 N N . ALA B 1 225 ? 55.881 90.586 7.278 1.00 26.22 225 ALA B N 1
ATOM 5004 C CA . ALA B 1 225 ? 55.034 89.403 7.235 1.00 24.61 225 ALA B CA 1
ATOM 5005 C C . ALA B 1 225 ? 55.587 88.268 8.088 1.00 24.55 225 ALA B C 1
ATOM 5006 O O . ALA B 1 225 ? 56.799 88.112 8.223 1.00 25.56 225 ALA B O 1
ATOM 5008 N N . HIS B 1 226 ? 54.683 87.478 8.659 1.00 21.87 226 HIS B N 1
ATOM 5009 C CA . HIS B 1 226 ? 55.065 86.334 9.469 1.00 20.69 226 HIS B CA 1
ATOM 5010 C C . HIS B 1 226 ? 55.956 85.372 8.685 1.00 20.22 226 HIS B C 1
ATOM 5011 O O . HIS B 1 226 ? 56.964 84.890 9.208 1.00 19.18 226 HIS B O 1
ATOM 5018 N N . GLU B 1 227 ? 55.588 85.106 7.432 1.00 18.78 227 GLU B N 1
ATOM 5019 C CA . GLU B 1 227 ? 56.339 84.161 6.600 1.00 19.66 227 GLU B CA 1
ATOM 5020 C C . GLU B 1 227 ? 57.810 84.519 6.445 1.00 18.48 227 GLU B C 1
ATOM 5021 O O . GLU B 1 227 ? 58.654 83.638 6.273 1.00 18.67 227 GLU B O 1
ATOM 5027 N N . TRP B 1 228 ? 58.121 85.810 6.491 1.00 17.94 228 TRP B N 1
ATOM 5028 C CA . TRP B 1 228 ? 59.510 86.242 6.377 1.00 16.87 228 TRP B CA 1
ATOM 5029 C C . TRP B 1 228 ? 60.258 85.749 7.621 1.00 17.77 228 TRP B C 1
ATOM 5030 O O . TRP B 1 228 ? 61.369 85.229 7.528 1.00 17.69 228 TRP B O 1
ATOM 5041 N N . LEU B 1 229 ? 59.632 85.890 8.781 1.00 16.50 229 LEU B N 1
ATOM 5042 C CA . LEU B 1 229 ? 60.245 85.452 10.036 1.00 17.53 229 LEU B CA 1
ATOM 5043 C C . LEU B 1 229 ? 60.300 83.925 10.106 1.00 17.49 229 LEU B C 1
ATOM 5044 O O . LEU B 1 229 ? 61.285 83.348 10.560 1.00 17.73 229 LEU B O 1
ATOM 5049 N N . MET B 1 230 ? 59.242 83.270 9.637 1.00 17.00 230 MET B N 1
ATOM 5050 C CA . MET B 1 230 ? 59.184 81.813 9.656 1.00 17.92 230 MET B CA 1
ATOM 5051 C C . MET B 1 230 ? 60.221 81.172 8.739 1.00 17.45 230 MET B C 1
ATOM 5052 O O . MET B 1 230 ? 60.903 80.227 9.126 1.00 16.44 230 MET B O 1
ATOM 5057 N N . ALA B 1 231 ? 60.333 81.689 7.520 1.00 17.84 231 ALA B N 1
ATOM 5058 C CA . ALA B 1 231 ? 61.271 81.153 6.541 1.00 17.34 231 ALA B CA 1
ATOM 5059 C C . ALA B 1 231 ? 62.712 81.120 7.043 1.00 16.39 231 ALA B C 1
ATOM 5060 O O . ALA B 1 231 ? 63.468 80.207 6.723 1.00 17.03 231 ALA B O 1
ATOM 5062 N N . HIS B 1 232 ? 63.099 82.109 7.832 1.00 16.41 232 HIS B N 1
ATOM 5063 C CA . HIS B 1 232 ? 64.462 82.151 8.341 1.00 14.96 232 HIS B CA 1
ATOM 5064 C C . HIS B 1 232 ? 64.776 81.020 9.320 1.00 15.30 232 HIS B C 1
ATOM 5065 O O . HIS B 1 232 ? 65.920 80.852 9.745 1.00 15.84 232 HIS B O 1
ATOM 5072 N N . GLN B 1 233 ? 63.760 80.232 9.657 1.00 14.83 233 GLN B N 1
ATOM 5073 C CA . GLN B 1 233 ? 63.944 79.101 10.555 1.00 15.61 233 GLN B CA 1
ATOM 5074 C C . GLN B 1 233 ? 64.663 77.964 9.839 1.00 15.58 233 GLN B C 1
ATOM 5075 O O . GLN B 1 233 ? 65.113 77.020 10.477 1.00 16.02 233 GLN B O 1
ATOM 5081 N N . GLN B 1 234 ? 64.781 78.061 8.519 1.00 15.18 234 GLN B N 1
ATOM 5082 C CA . GLN B 1 234 ? 65.464 77.025 7.744 1.00 16.65 234 GLN B CA 1
ATOM 5083 C C . GLN B 1 234 ? 66.438 77.587 6.712 1.00 17.69 234 GLN B C 1
ATOM 5084 O O . GLN B 1 234 ? 67.229 76.841 6.140 1.00 20.28 234 GLN B O 1
ATOM 5090 N N . LEU B 1 235 ? 66.391 78.898 6.491 1.00 18.18 235 LEU B N 1
ATOM 5091 C CA . LEU B 1 235 ? 67.246 79.543 5.499 1.00 17.67 235 LEU B CA 1
ATOM 5092 C C . LEU B 1 235 ? 68.745 79.537 5.765 1.00 18.62 235 LEU B C 1
ATOM 5093 O O . LEU B 1 235 ? 69.528 79.793 4.854 1.00 16.74 235 LEU B O 1
ATOM 5098 N N . GLY B 1 236 ? 69.161 79.277 6.999 1.00 19.73 236 GLY B N 1
ATOM 5099 C CA . GLY B 1 236 ? 70.591 79.261 7.257 1.00 19.70 236 GLY B CA 1
ATOM 5100 C C . GLY B 1 236 ? 71.026 79.426 8.697 1.00 20.00 236 GLY B C 1
ATOM 5101 O O . GLY B 1 236 ? 71.898 78.693 9.173 1.00 17.84 236 GLY B O 1
ATOM 5102 N N . PRO B 1 237 ? 70.445 80.383 9.424 1.00 19.10 237 PRO B N 1
ATOM 5103 C CA . PRO B 1 237 ? 70.877 80.537 10.813 1.00 19.99 237 PRO B CA 1
ATOM 5104 C C . PRO B 1 237 ? 70.365 79.484 11.784 1.00 19.74 237 PRO B C 1
ATOM 5105 O O . PRO B 1 237 ? 69.394 78.771 11.518 1.00 18.99 237 PRO B O 1
ATOM 5109 N N . ARG B 1 238 ? 71.056 79.402 12.914 1.00 17.63 238 ARG B N 1
ATOM 5110 C CA . ARG B 1 238 ? 70.723 78.504 14.005 1.00 18.72 238 ARG B CA 1
ATOM 5111 C C . ARG B 1 238 ? 69.277 78.871 14.379 1.00 19.21 238 ARG B C 1
ATOM 5112 O O . ARG B 1 238 ? 68.887 80.038 14.301 1.00 16.92 238 ARG B O 1
ATOM 5120 N N . LEU B 1 239 ? 68.478 77.889 14.774 1.00 17.97 239 LEU B N 1
ATOM 5121 C CA . LEU B 1 239 ? 67.083 78.158 15.104 1.00 19.84 239 LEU B CA 1
ATOM 5122 C C . LEU B 1 239 ? 66.891 79.308 16.097 1.00 20.78 239 LEU B C 1
ATOM 5123 O O . LEU B 1 239 ? 66.051 80.194 15.896 1.00 22.42 239 LEU B O 1
ATOM 5128 N N . ILE B 1 240 ? 67.681 79.304 17.160 1.00 19.38 240 ILE B N 1
ATOM 5129 C CA . ILE B 1 240 ? 67.583 80.333 18.181 1.00 18.28 240 ILE B CA 1
ATOM 5130 C C . ILE B 1 240 ? 67.912 81.740 17.656 1.00 18.40 240 ILE B C 1
ATOM 5131 O O . ILE B 1 240 ? 67.482 82.733 18.238 1.00 17.83 240 ILE B O 1
ATOM 5136 N N . ASP B 1 241 ? 68.660 81.823 16.556 1.00 17.20 241 ASP B N 1
ATOM 5137 C CA . ASP B 1 241 ? 69.020 83.113 15.965 1.00 18.57 241 ASP B CA 1
ATOM 5138 C C . ASP B 1 241 ? 68.160 83.466 14.745 1.00 18.13 241 ASP B C 1
ATOM 5139 O O . ASP B 1 241 ? 68.328 84.531 14.157 1.00 19.45 241 ASP B O 1
ATOM 5144 N N . SER B 1 242 ? 67.250 82.573 14.367 1.00 18.50 242 SER B N 1
ATOM 5145 C CA . SER B 1 242 ? 66.418 82.773 13.184 1.00 18.53 242 SER B CA 1
ATOM 5146 C C . SER B 1 242 ? 65.605 84.061 13.144 1.00 19.35 242 SER B C 1
ATOM 5147 O O . SER B 1 242 ? 65.569 84.741 12.121 1.00 19.68 242 SER B O 1
ATOM 5150 N N . GLN B 1 243 ? 64.953 84.400 14.246 1.00 17.92 243 GLN B N 1
ATOM 5151 C CA . GLN B 1 243 ? 64.143 85.610 14.295 1.00 18.27 243 GLN B CA 1
ATOM 5152 C C . GLN B 1 243 ? 65.001 86.878 14.188 1.00 19.44 243 GLN B C 1
ATOM 5153 O O . GLN B 1 243 ? 64.636 87.828 13.486 1.00 17.68 243 GLN B O 1
ATOM 5159 N N . SER B 1 244 ? 66.144 86.894 14.867 1.00 18.35 244 SER B N 1
ATOM 5160 C CA . SER B 1 244 ? 67.027 88.057 14.800 1.00 19.15 244 SER B CA 1
ATOM 5161 C C . SER B 1 244 ? 67.621 88.165 13.395 1.00 18.60 244 SER B C 1
ATOM 5162 O O . SER B 1 244 ? 67.807 89.259 12.869 1.00 17.29 244 SER B O 1
ATOM 5165 N N . ALA B 1 245 ? 67.915 87.021 12.785 1.00 18.20 245 ALA B N 1
ATOM 5166 C CA . ALA B 1 245 ? 68.482 87.023 11.441 1.00 17.36 245 ALA B CA 1
ATOM 5167 C C . ALA B 1 245 ? 67.443 87.587 10.487 1.00 15.57 245 ALA B C 1
ATOM 5168 O O . ALA B 1 245 ? 67.777 88.297 9.540 1.00 14.32 245 ALA B O 1
ATOM 5170 N N . ALA B 1 246 ? 66.176 87.271 10.741 1.00 15.83 246 ALA B N 1
ATOM 5171 C CA . ALA B 1 246 ? 65.097 87.772 9.894 1.00 18.42 246 ALA B CA 1
ATOM 5172 C C . ALA B 1 246 ? 65.034 89.301 9.972 1.00 18.29 246 ALA B C 1
ATOM 5173 O O . ALA B 1 246 ? 65.038 89.989 8.946 1.00 20.01 246 ALA B O 1
ATOM 5175 N N . LEU B 1 247 ? 64.972 89.838 11.185 1.00 18.13 247 LEU B N 1
ATOM 5176 C CA . LEU B 1 247 ? 64.924 91.291 11.342 1.00 19.91 247 LEU B CA 1
ATOM 5177 C C . LEU B 1 247 ? 66.159 91.929 10.714 1.00 20.31 247 LEU B C 1
ATOM 5178 O O . LEU B 1 247 ? 66.069 92.954 10.036 1.00 19.19 247 LEU B O 1
ATOM 5183 N N . ASP B 1 248 ? 67.318 91.312 10.930 1.00 21.84 248 ASP B N 1
ATOM 5184 C CA . ASP B 1 248 ? 68.564 91.858 10.400 1.00 21.73 248 ASP B CA 1
ATOM 5185 C C . ASP B 1 248 ? 68.594 91.966 8.880 1.00 20.92 248 ASP B C 1
ATOM 5186 O O . ASP B 1 248 ? 69.039 92.977 8.329 1.00 18.97 248 ASP B O 1
ATOM 5191 N N . CYS B 1 249 ? 68.143 90.917 8.202 1.00 20.74 249 CYS B N 1
ATOM 5192 C CA . CYS B 1 249 ? 68.135 90.913 6.751 1.00 19.23 249 CYS B CA 1
ATOM 5193 C C . CYS B 1 249 ? 67.142 91.950 6.220 1.00 19.58 249 CYS B C 1
ATOM 5194 O O . CYS B 1 249 ? 67.366 92.560 5.181 1.00 21.04 249 CYS B O 1
ATOM 5197 N N . TRP B 1 250 ? 66.051 92.153 6.949 1.00 19.20 250 TRP B N 1
ATOM 5198 C CA . TRP B 1 250 ? 65.032 93.114 6.554 1.00 19.24 250 TRP B CA 1
ATOM 5199 C C . TRP B 1 250 ? 65.582 94.539 6.598 1.00 22.34 250 TRP B C 1
ATOM 5200 O O . TRP B 1 250 ? 65.441 95.306 5.642 1.00 19.52 250 TRP B O 1
ATOM 5211 N N . VAL B 1 251 ? 66.217 94.885 7.713 1.00 22.19 251 VAL B N 1
ATOM 5212 C CA . VAL B 1 251 ? 66.793 96.211 7.874 1.00 24.50 251 VAL B CA 1
ATOM 5213 C C . VAL B 1 251 ? 67.930 96.454 6.886 1.00 24.85 251 VAL B C 1
ATOM 5214 O O . VAL B 1 251 ? 68.152 97.580 6.452 1.00 25.18 251 VAL B O 1
ATOM 5218 N N . ARG B 1 252 ? 68.649 95.400 6.526 1.00 25.93 252 ARG B N 1
ATOM 5219 C CA . ARG B 1 252 ? 69.757 95.545 5.598 1.00 27.29 252 ARG B CA 1
ATOM 5220 C C . ARG B 1 252 ? 69.241 95.716 4.167 1.00 26.40 252 ARG B C 1
ATOM 5221 O O . ARG B 1 252 ? 69.894 96.338 3.324 1.00 26.37 252 ARG B O 1
ATOM 5229 N N . GLU B 1 253 ? 68.062 95.166 3.899 1.00 23.73 253 GLU B N 1
ATOM 5230 C CA . GLU B 1 253 ? 67.460 95.280 2.581 1.00 23.11 253 GLU B CA 1
ATOM 5231 C C . GLU B 1 253 ? 66.870 96.679 2.387 1.00 22.65 253 GLU B C 1
ATOM 5232 O O . GLU B 1 253 ? 67.088 97.314 1.357 1.00 22.18 253 GLU B O 1
ATOM 5238 N N . TYR B 1 254 ? 66.145 97.159 3.392 1.00 21.39 254 TYR B N 1
ATOM 5239 C CA . TYR B 1 254 ? 65.491 98.460 3.309 1.00 22.22 254 TYR B CA 1
ATOM 5240 C C . TYR B 1 254 ? 66.148 99.616 4.048 1.00 22.04 254 TYR B C 1
ATOM 5241 O O . TYR B 1 254 ? 65.641 100.742 4.025 1.00 21.30 254 TYR B O 1
ATOM 5250 N N . ARG B 1 255 ? 67.273 99.332 4.698 1.00 22.70 255 ARG B N 1
ATOM 5251 C CA . ARG B 1 255 ? 68.058 100.336 5.413 1.00 21.01 255 ARG B CA 1
ATOM 5252 C C . ARG B 1 255 ? 67.279 101.325 6.270 1.00 22.65 255 ARG B C 1
ATOM 5253 O O . ARG B 1 255 ? 67.458 102.535 6.130 1.00 23.70 255 ARG B O 1
ATOM 5261 N N . GLY B 1 256 ? 66.420 100.833 7.156 1.00 21.79 256 GLY B N 1
ATOM 5262 C CA . GLY B 1 256 ? 65.673 101.745 8.005 1.00 23.32 256 GLY B CA 1
ATOM 5263 C C . GLY B 1 256 ? 64.232 102.005 7.606 1.00 25.18 256 GLY B C 1
ATOM 5264 O O . GLY B 1 256 ? 63.417 102.372 8.455 1.00 25.71 256 GLY B O 1
ATOM 5265 N N . LEU B 1 257 ? 63.912 101.831 6.325 1.00 23.96 257 LEU B N 1
ATOM 5266 C CA . LEU B 1 257 ? 62.544 102.039 5.844 1.00 24.59 257 LEU B CA 1
ATOM 5267 C C . LEU B 1 257 ? 61.693 100.804 6.139 1.00 24.96 257 LEU B C 1
ATOM 5268 O O . LEU B 1 257 ? 62.225 99.732 6.415 1.00 26.98 257 LEU B O 1
ATOM 5273 N N . LEU B 1 258 ? 60.374 100.954 6.073 1.00 25.72 258 LEU B N 1
ATOM 5274 C CA . LEU B 1 258 ? 59.457 99.839 6.332 1.00 25.50 258 LEU B CA 1
ATOM 5275 C C . LEU B 1 258 ? 59.820 99.199 7.669 1.00 25.23 258 LEU B C 1
ATOM 5276 O O . LEU B 1 258 ? 59.855 97.968 7.799 1.00 26.52 258 LEU B O 1
ATOM 5281 N N . GLY B 1 259 ? 60.066 100.047 8.663 1.00 23.47 259 GLY B N 1
ATOM 5282 C CA . GLY B 1 259 ? 60.470 99.577 9.976 1.00 22.27 259 GLY B CA 1
ATOM 5283 C C . GLY B 1 259 ? 59.441 99.222 11.034 1.00 22.26 259 GLY B C 1
ATOM 5284 O O . GLY B 1 259 ? 59.517 99.726 12.149 1.00 22.79 259 GLY B O 1
ATOM 5285 N N . ILE B 1 260 ? 58.484 98.363 10.700 1.00 20.99 260 ILE B N 1
ATOM 5286 C CA . ILE B 1 260 ? 57.489 97.922 11.669 1.00 22.86 260 ILE B CA 1
ATOM 5287 C C . ILE B 1 260 ? 57.634 96.399 11.770 1.00 23.69 260 ILE B C 1
ATOM 5288 O O . ILE B 1 260 ? 57.453 95.685 10.783 1.00 21.29 260 ILE B O 1
ATOM 5293 N N . ALA B 1 261 ? 57.964 95.901 12.957 1.00 23.06 261 ALA B N 1
ATOM 5294 C CA . ALA B 1 261 ? 58.166 94.463 13.133 1.00 23.21 261 ALA B CA 1
ATOM 5295 C C . ALA B 1 261 ? 57.070 93.711 13.877 1.00 23.62 261 ALA B C 1
ATOM 5296 O O . ALA B 1 261 ? 56.463 94.241 14.802 1.00 24.91 261 ALA B O 1
ATOM 5298 N N . LEU B 1 262 ? 56.820 92.471 13.458 1.00 23.64 262 LEU B N 1
ATOM 5299 C CA . LEU B 1 262 ? 55.844 91.611 14.129 1.00 23.74 262 LEU B CA 1
ATOM 5300 C C . LEU B 1 262 ? 56.604 91.043 15.323 1.00 22.57 262 LEU B C 1
ATOM 5301 O O . LEU B 1 262 ? 57.808 90.820 15.240 1.00 24.45 262 LEU B O 1
ATOM 5306 N N . THR B 1 263 ? 55.907 90.784 16.421 1.00 22.16 263 THR B N 1
ATOM 5307 C CA . THR B 1 263 ? 56.569 90.283 17.614 1.00 22.06 263 THR B CA 1
ATOM 5308 C C . THR B 1 263 ? 56.131 88.897 18.051 1.00 20.87 263 THR B C 1
ATOM 5309 O O . THR B 1 263 ? 56.679 88.351 19.010 1.00 20.56 263 THR B O 1
ATOM 5313 N N . ASP B 1 264 ? 55.173 88.312 17.342 1.00 20.33 264 ASP B N 1
ATOM 5314 C CA . ASP B 1 264 ? 54.657 87.009 17.749 1.00 22.23 264 ASP B CA 1
ATOM 5315 C C . ASP B 1 264 ? 54.930 85.808 16.853 1.00 21.75 264 ASP B C 1
ATOM 5316 O O . ASP B 1 264 ? 54.142 84.869 16.842 1.00 23.76 264 ASP B O 1
ATOM 5321 N N . CYS B 1 265 ? 56.020 85.817 16.096 1.00 20.75 265 CYS B N 1
ATOM 5322 C CA . CYS B 1 265 ? 56.303 84.652 15.271 1.00 21.33 265 CYS B CA 1
ATOM 5323 C C . CYS B 1 265 ? 56.507 83.513 16.274 1.00 22.16 265 CYS B C 1
ATOM 5324 O O . CYS B 1 265 ? 56.037 82.395 16.077 1.00 20.53 265 CYS B O 1
ATOM 5327 N N . ILE B 1 266 ? 57.206 83.822 17.362 1.00 22.26 266 ILE B N 1
ATOM 5328 C CA . ILE B 1 266 ? 57.436 82.862 18.435 1.00 23.86 266 ILE B CA 1
ATOM 5329 C C . ILE B 1 266 ? 56.453 83.297 19.517 1.00 25.51 266 ILE B C 1
ATOM 5330 O O . ILE B 1 266 ? 55.332 82.795 19.586 1.00 27.41 266 ILE B O 1
ATOM 5335 N N . THR B 1 267 ? 56.877 84.237 20.354 1.00 24.51 267 THR B N 1
ATOM 5336 C CA . THR B 1 267 ? 56.024 84.810 21.396 1.00 23.54 267 THR B CA 1
ATOM 5337 C C . THR B 1 267 ? 56.622 86.177 21.637 1.00 22.13 267 THR B C 1
ATOM 5338 O O . THR B 1 267 ? 57.825 86.369 21.435 1.00 22.47 267 THR B O 1
ATOM 5342 N N . THR B 1 268 ? 55.802 87.131 22.059 1.00 21.23 268 THR B N 1
ATOM 5343 C CA . THR B 1 268 ? 56.325 88.463 22.309 1.00 21.24 268 THR B CA 1
ATOM 5344 C C . THR B 1 268 ? 57.427 88.448 23.370 1.00 21.13 268 THR B C 1
ATOM 5345 O O . THR B 1 268 ? 58.449 89.123 23.212 1.00 19.25 268 THR B O 1
ATOM 5349 N N . ASP B 1 269 ? 57.243 87.674 24.437 1.00 22.26 269 ASP B N 1
ATOM 5350 C CA . ASP B 1 269 ? 58.265 87.618 25.479 1.00 23.87 269 ASP B CA 1
ATOM 5351 C C . ASP B 1 269 ? 59.614 87.214 24.892 1.00 23.88 269 ASP B C 1
ATOM 5352 O O . ASP B 1 269 ? 60.644 87.806 25.215 1.00 24.81 269 ASP B O 1
ATOM 5357 N N . ALA B 1 270 ? 59.608 86.213 24.022 1.00 21.66 270 ALA B N 1
ATOM 5358 C CA . ALA B 1 270 ? 60.844 85.763 23.400 1.00 21.57 270 ALA B CA 1
ATOM 5359 C C . ALA B 1 270 ? 61.381 86.882 22.508 1.00 20.19 270 ALA B C 1
ATOM 5360 O O . ALA B 1 270 ? 62.570 87.201 22.535 1.00 21.18 270 ALA B O 1
ATOM 5362 N N . PHE B 1 271 ? 60.495 87.479 21.719 1.00 19.27 271 PHE B N 1
ATOM 5363 C CA . PHE B 1 271 ? 60.887 88.563 20.830 1.00 19.95 271 PHE B CA 1
ATOM 5364 C C . PHE B 1 271 ? 61.589 89.696 21.582 1.00 19.74 271 PHE B C 1
ATOM 5365 O O . PHE B 1 271 ? 62.657 90.154 21.176 1.00 21.09 271 PHE B O 1
ATOM 5373 N N . LEU B 1 272 ? 60.974 90.155 22.667 1.00 20.13 272 LEU B N 1
ATOM 5374 C CA . LEU B 1 272 ? 61.532 91.253 23.464 1.00 21.81 272 LEU B CA 1
ATOM 5375 C C . LEU B 1 272 ? 62.881 90.923 24.095 1.00 21.44 272 LEU B C 1
ATOM 5376 O O . LEU B 1 272 ? 63.749 91.787 24.205 1.00 19.51 272 LEU B O 1
ATOM 5381 N N . ARG B 1 273 ? 63.065 89.679 24.515 1.00 23.86 273 ARG B N 1
ATOM 5382 C CA . ARG B 1 273 ? 64.335 89.304 25.116 1.00 24.93 273 ARG B CA 1
ATOM 5383 C C . ARG B 1 273 ? 65.469 89.561 24.128 1.00 24.26 273 ARG B C 1
ATOM 5384 O O . ARG B 1 273 ? 66.588 89.853 24.533 1.00 24.90 273 ARG B O 1
ATOM 5392 N N . ASP B 1 274 ? 65.185 89.463 22.831 1.00 23.78 274 ASP B N 1
ATOM 5393 C CA . ASP B 1 274 ? 66.222 89.698 21.826 1.00 22.33 274 ASP B CA 1
ATOM 5394 C C . ASP B 1 274 ? 66.099 91.037 21.091 1.00 21.14 274 ASP B C 1
ATOM 5395 O O . ASP B 1 274 ? 66.875 91.324 20.179 1.00 20.23 274 ASP B O 1
ATOM 5400 N N . PHE B 1 275 ? 65.123 91.853 21.474 1.00 21.27 275 PHE B N 1
ATOM 5401 C CA . PHE B 1 275 ? 64.933 93.146 20.825 1.00 22.71 275 PHE B CA 1
ATOM 5402 C C . PHE B 1 275 ? 65.869 94.125 21.516 1.00 22.89 275 PHE B C 1
ATOM 5403 O O . PHE B 1 275 ? 65.435 94.968 22.291 1.00 25.16 275 PHE B O 1
ATOM 5411 N N . ASP B 1 276 ? 67.160 94.003 21.226 1.00 22.74 276 ASP B N 1
ATOM 5412 C CA . ASP B 1 276 ? 68.166 94.860 21.839 1.00 23.89 276 ASP B CA 1
ATOM 5413 C C . ASP B 1 276 ? 68.128 96.283 21.306 1.00 23.76 276 ASP B C 1
ATOM 5414 O O . ASP B 1 276 ? 67.321 96.611 20.435 1.00 23.21 276 ASP B O 1
ATOM 5419 N N . LEU B 1 277 ? 69.000 97.123 21.850 1.00 23.34 277 LEU B N 1
ATOM 5420 C CA . LEU B 1 277 ? 69.084 98.525 21.465 1.00 24.31 277 LEU B CA 1
ATOM 5421 C C . LEU B 1 277 ? 69.262 98.680 19.957 1.00 23.73 277 LEU B C 1
ATOM 5422 O O . LEU B 1 277 ? 68.646 99.544 19.333 1.00 23.91 277 LEU B O 1
ATOM 5427 N N . TYR B 1 278 ? 70.109 97.837 19.377 1.00 23.86 278 TYR B N 1
ATOM 5428 C CA . TYR B 1 278 ? 70.363 97.859 17.937 1.00 23.57 278 TYR B CA 1
ATOM 5429 C C . TYR B 1 278 ? 69.040 97.789 17.166 1.00 23.16 278 TYR B C 1
ATOM 5430 O O . TYR B 1 278 ? 68.753 98.648 16.324 1.00 22.57 278 TYR B O 1
ATOM 5439 N N . PHE B 1 279 ? 68.240 96.763 17.454 1.00 20.77 279 PHE B N 1
ATOM 5440 C CA . PHE B 1 279 ? 66.959 96.597 16.775 1.00 22.00 279 PHE B CA 1
ATOM 5441 C C . PHE B 1 279 ? 65.924 97.646 17.183 1.00 21.68 279 PHE B C 1
ATOM 5442 O O . PHE B 1 279 ? 65.141 98.104 16.350 1.00 21.21 279 PHE B O 1
ATOM 5450 N N . ALA B 1 280 ? 65.909 98.010 18.464 1.00 21.41 280 ALA B N 1
ATOM 5451 C CA . ALA B 1 280 ? 64.941 98.990 18.957 1.00 21.23 280 ALA B CA 1
ATOM 5452 C C . ALA B 1 280 ? 65.164 100.363 18.331 1.00 22.23 280 ALA B C 1
ATOM 5453 O O . ALA B 1 280 ? 64.218 101.129 18.132 1.00 19.63 280 ALA B O 1
ATOM 5455 N N . LYS B 1 281 ? 66.419 100.671 18.019 1.00 21.83 281 LYS B N 1
ATOM 5456 C CA . LYS B 1 281 ? 66.751 101.941 17.394 1.00 22.22 281 LYS B CA 1
ATOM 5457 C C . LYS B 1 281 ? 66.349 101.964 15.923 1.00 22.04 281 LYS B C 1
ATOM 5458 O O . LYS B 1 281 ? 65.753 102.924 15.446 1.00 21.02 281 LYS B O 1
ATOM 5464 N N . LEU B 1 282 ? 66.686 100.901 15.203 1.00 20.54 282 LEU B N 1
ATOM 5465 C CA . LEU B 1 282 ? 66.380 100.822 13.786 1.00 20.28 282 LEU B CA 1
ATOM 5466 C C . LEU B 1 282 ? 64.896 100.814 13.445 1.00 21.73 282 LEU B C 1
ATOM 5467 O O . LEU B 1 282 ? 64.450 101.545 12.562 1.00 22.71 282 LEU B O 1
ATOM 5472 N N . PHE B 1 283 ? 64.133 99.979 14.141 1.00 22.23 283 PHE B N 1
ATOM 5473 C CA . PHE B 1 283 ? 62.706 99.873 13.892 1.00 21.18 283 PHE B CA 1
ATOM 5474 C C . PHE B 1 283 ? 61.910 101.033 14.474 1.00 20.02 283 PHE B C 1
ATOM 5475 O O . PHE B 1 283 ? 62.176 101.497 15.583 1.00 19.39 283 PHE B O 1
ATOM 5483 N N . ASP B 1 284 ? 60.929 101.500 13.712 1.00 21.51 284 ASP B N 1
ATOM 5484 C CA . ASP B 1 284 ? 60.080 102.606 14.140 1.00 20.85 284 ASP B CA 1
ATOM 5485 C C . ASP B 1 284 ? 58.960 102.148 15.046 1.00 19.20 284 ASP B C 1
ATOM 5486 O O . ASP B 1 284 ? 58.343 102.960 15.724 1.00 20.16 284 ASP B O 1
ATOM 5491 N N . GLY B 1 285 ? 58.693 100.848 15.052 1.00 18.87 285 GLY B N 1
ATOM 5492 C CA . GLY B 1 285 ? 57.619 100.340 15.881 1.00 18.54 285 GLY B CA 1
ATOM 5493 C C . GLY B 1 285 ? 57.359 98.855 15.725 1.00 20.03 285 GLY B C 1
ATOM 5494 O O . GLY B 1 285 ? 58.096 98.142 15.035 1.00 18.36 285 GLY B O 1
ATOM 5495 N N . LEU B 1 286 ? 56.282 98.398 16.355 1.00 19.95 286 LEU B N 1
ATOM 5496 C CA . LEU B 1 286 ? 55.923 96.988 16.354 1.00 21.60 286 LEU B CA 1
ATOM 5497 C C . LEU B 1 286 ? 54.446 96.774 16.030 1.00 21.94 286 LEU B C 1
ATOM 5498 O O . LEU B 1 286 ? 53.622 97.663 16.251 1.00 21.33 286 LEU B O 1
ATOM 5503 N N . ARG B 1 287 ? 54.123 95.586 15.524 1.00 20.78 287 ARG B N 1
ATOM 5504 C CA . ARG B 1 287 ? 52.752 95.239 15.187 1.00 20.77 287 ARG B CA 1
ATOM 5505 C C . ARG B 1 287 ? 52.202 94.133 16.085 1.00 20.70 287 ARG B C 1
ATOM 5506 O O . ARG B 1 287 ? 52.858 93.120 16.330 1.00 19.79 287 ARG B O 1
ATOM 5514 N N . HIS B 1 288 ? 50.986 94.341 16.572 1.00 22.91 288 HIS B N 1
ATOM 5515 C CA . HIS B 1 288 ? 50.315 93.373 17.430 1.00 21.92 288 HIS B CA 1
ATOM 5516 C C . HIS B 1 288 ? 49.411 92.490 16.578 1.00 23.88 288 HIS B C 1
ATOM 5517 O O . HIS B 1 288 ? 48.578 92.998 15.833 1.00 23.62 288 HIS B O 1
ATOM 5524 N N . ASP B 1 289 ? 49.560 91.173 16.683 1.00 24.40 289 ASP B N 1
ATOM 5525 C CA . ASP B 1 289 ? 48.720 90.292 15.887 1.00 24.58 289 ASP B CA 1
ATOM 5526 C C . ASP B 1 289 ? 48.087 89.138 16.663 1.00 25.38 289 ASP B C 1
ATOM 5527 O O . ASP B 1 289 ? 47.353 88.336 16.087 1.00 25.95 289 ASP B O 1
ATOM 5532 N N . SER B 1 290 ? 48.360 89.051 17.963 1.00 24.49 290 SER B N 1
ATOM 5533 C CA . SER B 1 290 ? 47.771 87.990 18.776 1.00 24.62 290 SER B CA 1
ATOM 5534 C C . SER B 1 290 ? 47.851 88.311 20.264 1.00 24.90 290 SER B C 1
ATOM 5535 O O . SER B 1 290 ? 48.701 89.090 20.696 1.00 23.81 290 SER B O 1
ATOM 5538 N N . GLY B 1 291 ? 46.957 87.707 21.042 1.00 25.32 291 GLY B N 1
ATOM 5539 C CA . GLY B 1 291 ? 46.940 87.942 22.476 1.00 24.71 291 GLY B CA 1
ATOM 5540 C C . GLY B 1 291 ? 46.270 89.258 22.830 1.00 24.68 291 GLY B C 1
ATOM 5541 O O . GLY B 1 291 ? 45.881 90.022 21.947 1.00 23.22 291 GLY B O 1
ATOM 5542 N N . ASP B 1 292 ? 46.124 89.524 24.124 1.00 24.49 292 ASP B N 1
ATOM 5543 C CA . ASP B 1 292 ? 45.497 90.761 24.579 1.00 24.92 292 ASP B CA 1
ATOM 5544 C C . ASP B 1 292 ? 46.314 91.948 24.080 1.00 22.90 292 ASP B C 1
ATOM 5545 O O . ASP B 1 292 ? 47.514 92.017 24.315 1.00 24.64 292 ASP B O 1
ATOM 5550 N N . PRO B 1 293 ? 45.674 92.901 23.384 1.00 22.36 293 PRO B N 1
ATOM 5551 C CA . PRO B 1 293 ? 46.414 94.059 22.879 1.00 21.17 293 PRO B CA 1
ATOM 5552 C C . PRO B 1 293 ? 46.995 94.973 23.960 1.00 20.75 293 PRO B C 1
ATOM 5553 O O . PRO B 1 293 ? 48.077 95.533 23.779 1.00 18.92 293 PRO B O 1
ATOM 5557 N N . LEU B 1 294 ? 46.292 95.130 25.080 1.00 20.46 294 LEU B N 1
ATOM 5558 C CA . LEU B 1 294 ? 46.795 96.008 26.137 1.00 23.03 294 LEU B CA 1
ATOM 5559 C C . LEU B 1 294 ? 47.912 95.366 26.954 1.00 24.14 294 LEU B C 1
ATOM 5560 O O . LEU B 1 294 ? 48.846 96.046 27.370 1.00 24.53 294 LEU B O 1
ATOM 5565 N N . LEU B 1 295 ? 47.828 94.060 27.182 1.00 25.45 295 LEU B N 1
ATOM 5566 C CA . LEU B 1 295 ? 48.884 93.377 27.924 1.00 26.06 295 LEU B CA 1
ATOM 5567 C C . LEU B 1 295 ? 50.134 93.394 27.042 1.00 25.40 295 LEU B C 1
ATOM 5568 O O . LEU B 1 295 ? 51.254 93.557 27.526 1.00 23.83 295 LEU B O 1
ATOM 5573 N N . TRP B 1 296 ? 49.926 93.254 25.737 1.00 24.29 296 TRP B N 1
ATOM 5574 C CA . TRP B 1 296 ? 51.023 93.268 24.773 1.00 22.26 296 TRP B CA 1
ATOM 5575 C C . TRP B 1 296 ? 51.670 94.646 24.762 1.00 20.53 296 TRP B C 1
ATOM 5576 O O . TRP B 1 296 ? 52.887 94.769 24.843 1.00 21.41 296 TRP B O 1
ATOM 5587 N N . ALA B 1 297 ? 50.847 95.682 24.658 1.00 22.47 297 ALA B N 1
ATOM 5588 C CA . ALA B 1 297 ? 51.353 97.051 24.614 1.00 23.34 297 ALA B CA 1
ATOM 5589 C C . ALA B 1 297 ? 52.225 97.360 25.818 1.00 23.19 297 ALA B C 1
ATOM 5590 O O . ALA B 1 297 ? 53.295 97.954 25.677 1.00 22.10 297 ALA B O 1
ATOM 5592 N N . GLU B 1 298 ? 51.766 96.958 27.001 1.00 23.99 298 GLU B N 1
ATOM 5593 C CA . GLU B 1 298 ? 52.522 97.199 28.231 1.00 27.13 298 GLU B CA 1
ATOM 5594 C C . GLU B 1 298 ? 53.911 96.581 28.157 1.00 26.73 298 GLU B C 1
ATOM 5595 O O . GLU B 1 298 ? 54.895 97.199 28.558 1.00 28.02 298 GLU B O 1
ATOM 5601 N N . LYS B 1 299 ? 53.992 95.363 27.638 1.00 25.65 299 LYS B N 1
ATOM 5602 C CA . LYS B 1 299 ? 55.279 94.691 27.501 1.00 23.92 299 LYS B CA 1
ATOM 5603 C C . LYS B 1 299 ? 56.217 95.533 26.652 1.00 23.29 299 LYS B C 1
ATOM 5604 O O . LYS B 1 299 ? 57.366 95.765 27.034 1.00 22.13 299 LYS B O 1
ATOM 5610 N N . THR B 1 300 ? 55.728 95.997 25.502 1.00 22.89 300 THR B N 1
ATOM 5611 C CA . THR B 1 300 ? 56.552 96.792 24.594 1.00 21.09 300 THR B CA 1
ATOM 5612 C C . THR B 1 300 ? 56.965 98.143 25.176 1.00 21.13 300 THR B C 1
ATOM 5613 O O . THR B 1 300 ? 58.093 98.583 24.973 1.00 21.44 300 THR B O 1
ATOM 5617 N N . ILE B 1 301 ? 56.061 98.799 25.900 1.00 23.73 301 ILE B N 1
ATOM 5618 C CA . ILE B 1 301 ? 56.371 100.097 26.504 1.00 23.56 301 ILE B CA 1
ATOM 5619 C C . ILE B 1 301 ? 57.410 99.957 27.620 1.00 25.45 301 ILE B C 1
ATOM 5620 O O . ILE B 1 301 ? 58.338 100.757 27.715 1.00 27.15 301 ILE B O 1
ATOM 5625 N N . ALA B 1 302 ? 57.248 98.940 28.459 1.00 25.24 302 ALA B N 1
ATOM 5626 C CA . ALA B 1 302 ? 58.182 98.701 29.554 1.00 26.02 302 ALA B CA 1
ATOM 5627 C C . ALA B 1 302 ? 59.561 98.341 28.998 1.00 26.62 302 ALA B C 1
ATOM 5628 O O . ALA B 1 302 ? 60.584 98.671 29.591 1.00 26.95 302 ALA B O 1
ATOM 5630 N N . HIS B 1 303 ? 59.589 97.657 27.859 1.00 26.03 303 HIS B N 1
ATOM 5631 C CA . HIS B 1 303 ? 60.858 97.276 27.255 1.00 24.31 303 HIS B CA 1
ATOM 5632 C C . HIS B 1 303 ? 61.588 98.504 26.690 1.00 22.93 303 HIS B C 1
ATOM 5633 O O . HIS B 1 303 ? 62.797 98.632 26.850 1.00 20.12 303 HIS B O 1
ATOM 5640 N N . TYR B 1 304 ? 60.867 99.402 26.027 1.00 22.19 304 TYR B N 1
ATOM 5641 C CA . TYR B 1 304 ? 61.506 100.601 25.494 1.00 22.77 304 TYR B CA 1
ATOM 5642 C C . TYR B 1 304 ? 62.106 101.422 26.632 1.00 23.34 304 TYR B C 1
ATOM 5643 O O . TYR B 1 304 ? 63.184 102.001 26.496 1.00 22.18 304 TYR B O 1
ATOM 5652 N N . LEU B 1 305 ? 61.397 101.475 27.752 1.00 24.28 305 LEU B N 1
ATOM 5653 C CA . LEU B 1 305 ? 61.872 102.233 28.902 1.00 26.33 305 LEU B CA 1
ATOM 5654 C C . LEU B 1 305 ? 63.164 101.643 29.457 1.00 27.86 305 LEU B C 1
ATOM 5655 O O . LEU B 1 305 ? 64.131 102.371 29.682 1.00 27.51 305 LEU B O 1
ATOM 5660 N N . LYS B 1 306 ? 63.200 100.329 29.660 1.00 29.59 306 LYS B N 1
ATOM 5661 C CA . LYS B 1 306 ? 64.407 99.708 30.192 1.00 32.45 306 LYS B CA 1
ATOM 5662 C C . LYS B 1 306 ? 65.596 99.900 29.254 1.00 32.44 306 LYS B C 1
ATOM 5663 O O . LYS B 1 306 ? 66.748 99.857 29.691 1.00 31.92 306 LYS B O 1
ATOM 5669 N N . LEU B 1 307 ? 65.323 100.123 27.970 1.00 32.28 307 LEU B N 1
ATOM 5670 C CA . LEU B 1 307 ? 66.392 100.344 26.997 1.00 30.18 307 LEU B CA 1
ATOM 5671 C C . LEU B 1 307 ? 66.727 101.832 26.919 1.00 30.68 307 LEU B C 1
ATOM 5672 O O . LEU B 1 307 ? 67.622 102.240 26.175 1.00 32.03 307 LEU B O 1
ATOM 5677 N N . GLY B 1 308 ? 65.996 102.642 27.676 1.00 29.84 308 GLY B N 1
ATOM 5678 C CA . GLY B 1 308 ? 66.248 104.071 27.669 1.00 28.79 308 GLY B CA 1
ATOM 5679 C C . GLY B 1 308 ? 65.693 104.765 26.443 1.00 29.15 308 GLY B C 1
ATOM 5680 O O . GLY B 1 308 ? 66.145 105.842 26.065 1.00 29.38 308 GLY B O 1
ATOM 5681 N N . ILE B 1 309 ? 64.705 104.145 25.812 1.00 29.41 309 ILE B N 1
ATOM 5682 C CA . ILE B 1 309 ? 64.096 104.726 24.627 1.00 27.68 309 ILE B CA 1
ATOM 5683 C C . ILE B 1 309 ? 62.760 105.374 24.968 1.00 27.71 309 ILE B C 1
ATOM 5684 O O . ILE B 1 309 ? 61.940 104.792 25.674 1.00 25.96 309 ILE B O 1
ATOM 5689 N N . ASP B 1 310 ? 62.550 106.588 24.470 1.00 28.04 310 ASP B N 1
ATOM 5690 C CA . ASP B 1 310 ? 61.303 107.308 24.718 1.00 30.78 310 ASP B CA 1
ATOM 5691 C C . ASP B 1 310 ? 60.199 106.673 23.866 1.00 29.93 310 ASP B C 1
ATOM 5692 O O . ASP B 1 310 ? 60.221 106.783 22.642 1.00 30.46 310 ASP B O 1
ATOM 5697 N N . PRO B 1 311 ? 59.218 106.010 24.506 1.00 30.12 311 PRO B N 1
ATOM 5698 C CA . PRO B 1 311 ? 58.106 105.354 23.805 1.00 28.59 311 PRO B CA 1
ATOM 5699 C C . PRO B 1 311 ? 57.382 106.272 22.829 1.00 29.14 311 PRO B C 1
ATOM 5700 O O . PRO B 1 311 ? 56.864 105.820 21.798 1.00 28.02 311 PRO B O 1
ATOM 5704 N N . LEU B 1 312 ? 57.348 107.560 23.157 1.00 27.05 312 LEU B N 1
ATOM 5705 C CA . LEU B 1 312 ? 56.676 108.531 22.313 1.00 27.17 312 LEU B CA 1
ATOM 5706 C C . LEU B 1 312 ? 57.353 108.738 20.969 1.00 26.90 312 LEU B C 1
ATOM 5707 O O . LEU B 1 312 ? 56.824 109.445 20.113 1.00 26.45 312 LEU B O 1
ATOM 5712 N N . THR B 1 313 ? 58.519 108.124 20.779 1.00 25.50 313 THR B N 1
ATOM 5713 C CA . THR B 1 313 ? 59.221 108.232 19.502 1.00 25.22 313 THR B CA 1
ATOM 5714 C C . THR B 1 313 ? 58.976 106.957 18.683 1.00 24.65 313 THR B C 1
ATOM 5715 O O . THR B 1 313 ? 59.468 106.821 17.561 1.00 25.13 313 THR B O 1
ATOM 5719 N N . LYS B 1 314 ? 58.209 106.030 19.254 1.00 23.76 314 LYS B N 1
ATOM 5720 C CA . LYS B 1 314 ? 57.898 104.763 18.592 1.00 21.52 314 LYS B CA 1
ATOM 5721 C C . LYS B 1 314 ? 56.400 104.607 18.338 1.00 21.78 314 LYS B C 1
ATOM 5722 O O . LYS B 1 314 ? 55.580 105.302 18.941 1.00 19.89 314 LYS B O 1
ATOM 5728 N N . THR B 1 315 ? 56.050 103.676 17.455 1.00 21.34 315 THR B N 1
ATOM 5729 C CA . THR B 1 315 ? 54.659 103.445 17.110 1.00 22.20 315 THR B CA 1
ATOM 5730 C C . THR B 1 315 ? 54.234 101.994 17.288 1.00 23.96 315 THR B C 1
ATOM 5731 O O . THR B 1 315 ? 55.013 101.077 17.033 1.00 22.53 315 THR B O 1
ATOM 5735 N N . LEU B 1 316 ? 52.993 101.795 17.731 1.00 22.61 316 LEU B N 1
ATOM 5736 C CA . LEU B 1 316 ? 52.445 100.452 17.885 1.00 21.37 316 LEU B CA 1
ATOM 5737 C C . LEU B 1 316 ? 51.295 100.314 16.880 1.00 21.09 316 LEU B C 1
ATOM 5738 O O . LEU B 1 316 ? 50.412 101.170 16.821 1.00 20.88 316 LEU B O 1
ATOM 5743 N N . VAL B 1 317 ? 51.321 99.242 16.090 1.00 21.01 317 VAL B N 1
ATOM 5744 C CA . VAL B 1 317 ? 50.293 98.983 15.078 1.00 20.25 317 VAL B CA 1
ATOM 5745 C C . VAL B 1 317 ? 49.445 97.791 15.496 1.00 21.80 317 VAL B C 1
ATOM 5746 O O . VAL B 1 317 ? 49.952 96.676 15.653 1.00 21.41 317 VAL B O 1
ATOM 5750 N N . PHE B 1 318 ? 48.152 98.033 15.673 1.00 19.89 318 PHE B N 1
ATOM 5751 C CA . PHE B 1 318 ? 47.218 96.998 16.094 1.00 21.66 318 PHE B CA 1
ATOM 5752 C C . PHE B 1 318 ? 46.390 96.530 14.898 1.00 21.04 318 PHE B C 1
ATOM 5753 O O . PHE B 1 318 ? 45.794 97.345 14.201 1.00 22.15 318 PHE B O 1
ATOM 5761 N N . SER B 1 319 ? 46.342 95.224 14.658 1.00 21.61 319 SER B N 1
ATOM 5762 C CA . SER B 1 319 ? 45.575 94.725 13.517 1.00 23.68 319 SER B CA 1
ATOM 5763 C C . SER B 1 319 ? 45.064 93.299 13.672 1.00 23.21 319 SER B C 1
ATOM 5764 O O . SER B 1 319 ? 44.970 92.565 12.689 1.00 22.78 319 SER B O 1
ATOM 5767 N N . ASP B 1 320 ? 44.715 92.910 14.891 1.00 23.86 320 ASP B N 1
ATOM 5768 C CA . ASP B 1 320 ? 44.228 91.556 15.134 1.00 25.46 320 ASP B CA 1
ATOM 5769 C C . ASP B 1 320 ? 42.708 91.469 15.261 1.00 23.90 320 ASP B C 1
ATOM 5770 O O . ASP B 1 320 ? 42.161 91.572 16.358 1.00 24.67 320 ASP B O 1
ATOM 5775 N N . GLY B 1 321 ? 42.037 91.283 14.128 1.00 23.38 321 GLY B N 1
ATOM 5776 C CA . GLY B 1 321 ? 40.584 91.163 14.107 1.00 23.31 321 GLY B CA 1
ATOM 5777 C C . GLY B 1 321 ? 39.815 92.277 14.787 1.00 21.51 321 GLY B C 1
ATOM 5778 O O . GLY B 1 321 ? 38.840 92.031 15.493 1.00 21.96 321 GLY B O 1
ATOM 5779 N N . LEU B 1 322 ? 40.232 93.512 14.559 1.00 20.79 322 LEU B N 1
ATOM 5780 C CA . LEU B 1 322 ? 39.582 94.654 15.192 1.00 20.75 322 LEU B CA 1
ATOM 5781 C C . LEU B 1 322 ? 38.367 95.180 14.448 1.00 22.41 322 LEU B C 1
ATOM 5782 O O . LEU B 1 322 ? 38.190 94.929 13.257 1.00 18.30 322 LEU B O 1
ATOM 5787 N N . ASP B 1 323 ? 37.529 95.901 15.191 1.00 23.09 323 ASP B N 1
ATOM 5788 C CA . ASP B 1 323 ? 36.356 96.578 14.653 1.00 24.16 323 ASP B CA 1
ATOM 5789 C C . ASP B 1 323 ? 36.502 97.956 15.299 1.00 24.72 323 ASP B C 1
ATOM 5790 O O . ASP B 1 323 ? 37.378 98.134 16.144 1.00 24.60 323 ASP B O 1
ATOM 5795 N N . LEU B 1 324 ? 35.687 98.930 14.917 1.00 25.86 324 LEU B N 1
ATOM 5796 C CA . LEU B 1 324 ? 35.838 100.269 15.482 1.00 28.00 324 LEU B CA 1
ATOM 5797 C C . LEU B 1 324 ? 35.781 100.364 17.006 1.00 27.45 324 LEU B C 1
ATOM 5798 O O . LEU B 1 324 ? 36.601 101.039 17.613 1.00 28.20 324 LEU B O 1
ATOM 5803 N N . PRO B 1 325 ? 34.810 99.699 17.643 1.00 28.80 325 PRO B N 1
ATOM 5804 C CA . PRO B 1 325 ? 34.744 99.781 19.104 1.00 29.31 325 PRO B CA 1
ATOM 5805 C C . PRO B 1 325 ? 36.020 99.304 19.807 1.00 29.05 325 PRO B C 1
ATOM 5806 O O . PRO B 1 325 ? 36.502 99.948 20.737 1.00 30.42 325 PRO B O 1
ATOM 5810 N N . ARG B 1 326 ? 36.566 98.178 19.362 1.00 28.36 326 ARG B N 1
ATOM 5811 C CA . ARG B 1 326 ? 37.776 97.644 19.978 1.00 27.01 326 ARG B CA 1
ATOM 5812 C C . ARG B 1 326 ? 38.997 98.502 19.661 1.00 26.70 326 ARG B C 1
ATOM 5813 O O . ARG B 1 326 ? 39.853 98.714 20.515 1.00 27.55 326 ARG B O 1
ATOM 5821 N N . ALA B 1 327 ? 39.079 99.006 18.437 1.00 23.67 327 ALA B N 1
ATOM 5822 C CA . ALA B 1 327 ? 40.212 99.842 18.071 1.00 22.03 327 ALA B CA 1
ATOM 5823 C C . ALA B 1 327 ? 40.201 101.101 18.924 1.00 22.24 327 ALA B C 1
ATOM 5824 O O . ALA B 1 327 ? 41.244 101.533 19.422 1.00 19.49 327 ALA B O 1
ATOM 5826 N N . LEU B 1 328 ? 39.013 101.681 19.098 1.00 22.22 328 LEU B N 1
ATOM 5827 C CA . LEU B 1 328 ? 38.870 102.901 19.880 1.00 22.45 328 LEU B CA 1
ATOM 5828 C C . LEU B 1 328 ? 39.252 102.700 21.344 1.00 23.36 328 LEU B C 1
ATOM 5829 O O . LEU B 1 328 ? 39.833 103.594 21.955 1.00 23.57 328 LEU B O 1
ATOM 5834 N N . LYS B 1 329 ? 38.926 101.538 21.908 1.00 23.59 329 LYS B N 1
ATOM 5835 C CA . LYS B 1 329 ? 39.286 101.246 23.298 1.00 26.29 329 LYS B CA 1
ATOM 5836 C C . LYS B 1 329 ? 40.804 101.308 23.451 1.00 24.51 329 LYS B C 1
ATOM 5837 O O . LYS B 1 329 ? 41.327 101.963 24.351 1.00 23.77 329 LYS B O 1
ATOM 5843 N N . ILE B 1 330 ? 41.508 100.623 22.558 1.00 22.59 330 ILE B N 1
ATOM 5844 C CA . ILE B 1 330 ? 42.960 100.599 22.598 1.00 22.04 330 ILE B CA 1
ATOM 5845 C C . ILE B 1 330 ? 43.531 102.003 22.497 1.00 21.94 330 ILE B C 1
ATOM 5846 O O . ILE B 1 330 ? 44.429 102.376 23.259 1.00 20.17 330 ILE B O 1
ATOM 5851 N N . TYR B 1 331 ? 43.007 102.784 21.557 1.00 21.11 331 TYR B N 1
ATOM 5852 C CA . TYR B 1 331 ? 43.480 104.149 21.364 1.00 21.60 331 TYR B CA 1
ATOM 5853 C C . TYR B 1 331 ? 43.357 104.966 22.646 1.00 23.02 331 TYR B C 1
ATOM 5854 O O . TYR B 1 331 ? 44.299 105.657 23.048 1.00 20.40 331 TYR B O 1
ATOM 5863 N N . ARG B 1 332 ? 42.189 104.887 23.277 1.00 22.92 332 ARG B N 1
ATOM 5864 C CA . ARG B 1 332 ? 41.925 105.622 24.512 1.00 25.98 332 ARG B CA 1
ATOM 5865 C C . ARG B 1 332 ? 42.839 105.212 25.661 1.00 26.58 332 ARG B C 1
ATOM 5866 O O . ARG B 1 332 ? 43.274 106.054 26.447 1.00 27.64 332 ARG B O 1
ATOM 5874 N N . ALA B 1 333 ? 43.141 103.924 25.758 1.00 25.29 333 ALA B N 1
ATOM 5875 C CA . ALA B 1 333 ? 44.006 103.456 26.832 1.00 25.92 333 ALA B CA 1
ATOM 5876 C C . ALA B 1 333 ? 45.462 103.855 26.645 1.00 25.81 333 ALA B C 1
ATOM 5877 O O . ALA B 1 333 ? 46.156 104.127 27.621 1.00 26.53 333 ALA B O 1
ATOM 5879 N N . LEU B 1 334 ? 45.913 103.923 25.395 1.00 25.65 334 LEU B N 1
ATOM 5880 C CA . LEU B 1 334 ? 47.312 104.219 25.108 1.00 25.47 334 LEU B CA 1
ATOM 5881 C C . LEU B 1 334 ? 47.697 105.589 24.570 1.00 28.11 334 LEU B C 1
ATOM 5882 O O . LEU B 1 334 ? 48.872 105.946 24.613 1.00 29.00 334 LEU B O 1
ATOM 5887 N N . GLN B 1 335 ? 46.750 106.364 24.058 1.00 29.32 335 GLN B N 1
ATOM 5888 C CA . GLN B 1 335 ? 47.123 107.667 23.530 1.00 32.67 335 GLN B CA 1
ATOM 5889 C C . GLN B 1 335 ? 47.842 108.504 24.589 1.00 33.17 335 GLN B C 1
ATOM 5890 O O . GLN B 1 335 ? 47.418 108.578 25.739 1.00 34.37 335 GLN B O 1
ATOM 5896 N N . GLY B 1 336 ? 48.954 109.111 24.197 1.00 32.73 336 GLY B N 1
ATOM 5897 C CA . GLY B 1 336 ? 49.711 109.921 25.131 1.00 32.84 336 GLY B CA 1
ATOM 5898 C C . GLY B 1 336 ? 50.926 109.209 25.703 1.00 33.03 336 GLY B C 1
ATOM 5899 O O . GLY B 1 336 ? 51.876 109.854 26.145 1.00 34.16 336 GLY B O 1
ATOM 5900 N N . ARG B 1 337 ? 50.900 107.881 25.697 1.00 31.42 337 ARG B N 1
ATOM 5901 C CA . ARG B 1 337 ? 52.009 107.095 26.223 1.00 30.14 337 ARG B CA 1
ATOM 5902 C C . ARG B 1 337 ? 52.920 106.644 25.096 1.00 29.87 337 ARG B C 1
ATOM 5903 O O . ARG B 1 337 ? 54.140 106.577 25.255 1.00 30.40 337 ARG B O 1
ATOM 5911 N N . ILE B 1 338 ? 52.314 106.326 23.957 1.00 27.05 338 ILE B N 1
ATOM 5912 C CA . ILE B 1 338 ? 53.054 105.880 22.787 1.00 24.47 338 ILE B CA 1
ATOM 5913 C C . ILE B 1 338 ? 52.197 106.136 21.551 1.00 23.83 338 ILE B C 1
ATOM 5914 O O . ILE B 1 338 ? 50.974 106.211 21.648 1.00 23.98 338 ILE B O 1
ATOM 5919 N N . ASN B 1 339 ? 52.825 106.312 20.395 1.00 24.94 339 ASN B N 1
ATOM 5920 C CA . ASN B 1 339 ? 52.050 106.545 19.182 1.00 25.29 339 ASN B CA 1
ATOM 5921 C C . ASN B 1 339 ? 51.380 105.231 18.793 1.00 24.45 339 ASN B C 1
ATOM 5922 O O . ASN B 1 339 ? 51.968 104.164 18.950 1.00 24.66 339 ASN B O 1
ATOM 5927 N N . VAL B 1 340 ? 50.146 105.306 18.301 1.00 23.66 340 VAL B N 1
ATOM 5928 C CA . VAL B 1 340 ? 49.424 104.103 17.894 1.00 23.79 340 VAL B CA 1
ATOM 5929 C C . VAL B 1 340 ? 48.631 104.336 16.615 1.00 23.92 340 VAL B C 1
ATOM 5930 O O . VAL B 1 340 ? 48.231 105.458 16.320 1.00 23.37 340 VAL B O 1
ATOM 5934 N N . SER B 1 341 ? 48.428 103.265 15.852 1.00 23.45 341 SER B N 1
ATOM 5935 C CA . SER B 1 341 ? 47.652 103.315 14.624 1.00 23.16 341 SER B CA 1
ATOM 5936 C C . SER B 1 341 ? 46.973 101.963 14.524 1.00 22.99 341 SER B C 1
ATOM 5937 O O . SER B 1 341 ? 47.378 101.005 15.184 1.00 22.71 341 SER B O 1
ATOM 5940 N N . PHE B 1 342 ? 45.941 101.875 13.701 1.00 23.06 342 PHE B N 1
ATOM 5941 C CA . PHE B 1 342 ? 45.213 100.628 13.591 1.00 22.47 342 PHE B CA 1
ATOM 5942 C C . PHE B 1 342 ? 44.944 100.193 12.162 1.00 22.52 342 PHE B C 1
ATOM 5943 O O . PHE B 1 342 ? 45.005 100.987 11.227 1.00 21.92 342 PHE B O 1
ATOM 5951 N N . GLY B 1 343 ? 44.650 98.909 12.017 1.00 21.80 343 GLY B N 1
ATOM 5952 C CA . GLY B 1 343 ? 44.338 98.349 10.720 1.00 22.44 343 GLY B CA 1
ATOM 5953 C C . GLY B 1 343 ? 43.176 97.395 10.911 1.00 23.36 343 GLY B C 1
ATOM 5954 O O . GLY B 1 343 ? 43.210 96.543 11.804 1.00 24.54 343 GLY B O 1
ATOM 5955 N N . ILE B 1 344 ? 42.133 97.551 10.105 1.00 21.58 344 ILE B N 1
ATOM 5956 C CA . ILE B 1 344 ? 40.978 96.671 10.193 1.00 22.40 344 ILE B CA 1
ATOM 5957 C C . ILE B 1 344 ? 40.833 95.920 8.879 1.00 24.29 344 ILE B C 1
ATOM 5958 O O . ILE B 1 344 ? 40.956 96.501 7.792 1.00 25.38 344 ILE B O 1
ATOM 5963 N N . GLY B 1 345 ? 40.596 94.618 8.978 1.00 23.37 345 GLY B N 1
ATOM 5964 C CA . GLY B 1 345 ? 40.452 93.821 7.779 1.00 25.03 345 GLY B CA 1
ATOM 5965 C C . GLY B 1 345 ? 39.022 93.402 7.505 1.00 26.39 345 GLY B C 1
ATOM 5966 O O . GLY B 1 345 ? 38.202 94.190 7.028 1.00 26.82 345 GLY B O 1
ATOM 5967 N N . THR B 1 346 ? 38.720 92.152 7.832 1.00 28.27 346 THR B N 1
ATOM 5968 C CA . THR B 1 346 ? 37.402 91.586 7.595 1.00 29.40 346 THR B CA 1
ATOM 5969 C C . THR B 1 346 ? 36.214 92.393 8.131 1.00 28.56 346 THR B C 1
ATOM 5970 O O . THR B 1 346 ? 35.156 92.417 7.505 1.00 27.97 346 THR B O 1
ATOM 5974 N N . HIS B 1 347 ? 36.370 93.056 9.272 1.00 26.44 347 HIS B N 1
ATOM 5975 C CA . HIS B 1 347 ? 35.259 93.827 9.814 1.00 26.36 347 HIS B CA 1
ATOM 5976 C C . HIS B 1 347 ? 34.890 95.018 8.939 1.00 24.80 347 HIS B C 1
ATOM 5977 O O . HIS B 1 347 ? 33.832 95.616 9.113 1.00 25.15 347 HIS B O 1
ATOM 5984 N N . PHE B 1 348 ? 35.766 95.346 7.993 1.00 23.72 348 PHE B N 1
ATOM 5985 C CA . PHE B 1 348 ? 35.534 96.432 7.041 1.00 22.77 348 PHE B CA 1
ATOM 5986 C C . PHE B 1 348 ? 35.046 95.849 5.708 1.00 21.94 348 PHE B C 1
ATOM 5987 O O . PHE B 1 348 ? 33.948 96.152 5.247 1.00 24.20 348 PHE B O 1
ATOM 5995 N N . THR B 1 349 ? 35.879 94.995 5.119 1.00 22.04 349 THR B N 1
ATOM 5996 C CA . THR B 1 349 ? 35.634 94.388 3.810 1.00 21.55 349 THR B CA 1
ATOM 5997 C C . THR B 1 349 ? 34.670 93.213 3.669 1.00 22.16 349 THR B C 1
ATOM 5998 O O . THR B 1 349 ? 34.448 92.735 2.555 1.00 22.44 349 THR B O 1
ATOM 6002 N N . CYS B 1 350 ? 34.115 92.728 4.772 1.00 21.02 350 CYS B N 1
ATOM 6003 C CA . CYS B 1 350 ? 33.151 91.642 4.702 1.00 22.24 350 CYS B CA 1
ATOM 6004 C C . CYS B 1 350 ? 32.170 91.783 5.847 1.00 22.39 350 CYS B C 1
ATOM 6005 O O . CYS B 1 350 ? 32.131 90.953 6.754 1.00 23.67 350 CYS B O 1
ATOM 6008 N N . ASP B 1 351 ? 31.392 92.855 5.804 1.00 23.27 351 ASP B N 1
ATOM 6009 C CA . ASP B 1 351 ? 30.386 93.129 6.825 1.00 24.32 351 ASP B CA 1
ATOM 6010 C C . ASP B 1 351 ? 29.074 93.440 6.113 1.00 24.45 351 ASP B C 1
ATOM 6011 O O . ASP B 1 351 ? 28.741 94.602 5.865 1.00 22.98 351 ASP B O 1
ATOM 6016 N N . LEU B 1 352 ? 28.362 92.374 5.759 1.00 26.06 352 LEU B N 1
ATOM 6017 C CA . LEU B 1 352 ? 27.071 92.446 5.078 1.00 27.27 352 LEU B CA 1
ATOM 6018 C C . LEU B 1 352 ? 26.059 91.812 6.023 1.00 28.76 352 LEU B C 1
ATOM 6019 O O . LEU B 1 352 ? 26.343 90.782 6.642 1.00 26.63 352 LEU B O 1
ATOM 6024 N N . PRO B 1 353 ? 24.862 92.407 6.143 1.00 30.48 353 PRO B N 1
ATOM 6025 C CA . PRO B 1 353 ? 23.855 91.831 7.041 1.00 30.42 353 PRO B CA 1
ATOM 6026 C C . PRO B 1 353 ? 23.541 90.392 6.652 1.00 30.70 353 PRO B C 1
ATOM 6027 O O . PRO B 1 353 ? 23.318 90.096 5.479 1.00 31.12 353 PRO B O 1
ATOM 6031 N N . GLY B 1 354 ? 23.547 89.498 7.634 1.00 31.01 354 GLY B N 1
ATOM 6032 C CA . GLY B 1 354 ? 23.247 88.103 7.363 1.00 31.46 354 GLY B CA 1
ATOM 6033 C C . GLY B 1 354 ? 24.364 87.313 6.703 1.00 32.11 354 GLY B C 1
ATOM 6034 O O . GLY B 1 354 ? 24.174 86.156 6.336 1.00 31.52 354 GLY B O 1
ATOM 6035 N N . VAL B 1 355 ? 25.531 87.929 6.545 1.00 31.53 355 VAL B N 1
ATOM 6036 C CA . VAL B 1 355 ? 26.663 87.251 5.929 1.00 30.14 355 VAL B CA 1
ATOM 6037 C C . VAL B 1 355 ? 27.725 86.929 6.974 1.00 31.80 355 VAL B C 1
ATOM 6038 O O . VAL B 1 355 ? 28.126 87.787 7.761 1.00 33.02 355 VAL B O 1
ATOM 6042 N N . GLU B 1 356 ? 28.164 85.676 6.983 1.00 32.04 356 GLU B N 1
ATOM 6043 C CA . GLU B 1 356 ? 29.179 85.210 7.918 1.00 33.30 356 GLU B CA 1
ATOM 6044 C C . GLU B 1 356 ? 30.489 85.057 7.143 1.00 32.45 356 GLU B C 1
ATOM 6045 O O . GLU B 1 356 ? 30.589 84.224 6.242 1.00 30.86 356 GLU B O 1
ATOM 6051 N N . PRO B 1 357 ? 31.506 85.870 7.477 1.00 31.36 357 PRO B N 1
ATOM 6052 C CA . PRO B 1 357 ? 32.814 85.830 6.810 1.00 29.42 357 PRO B CA 1
ATOM 6053 C C . PRO B 1 357 ? 33.431 84.433 6.808 1.00 28.77 357 PRO B C 1
ATOM 6054 O O . PRO B 1 357 ? 33.238 83.663 7.745 1.00 27.42 357 PRO B O 1
ATOM 6058 N N . MET B 1 358 ? 34.171 84.108 5.754 1.00 26.61 358 MET B N 1
ATOM 6059 C CA . MET B 1 358 ? 34.826 82.812 5.679 1.00 27.38 358 MET B CA 1
ATOM 6060 C C . MET B 1 358 ? 35.966 82.785 6.687 1.00 26.76 358 MET B C 1
ATOM 6061 O O . MET B 1 358 ? 36.511 83.827 7.047 1.00 27.19 358 MET B O 1
ATOM 6066 N N . ASN B 1 359 ? 36.314 81.593 7.153 1.00 26.39 359 ASN B N 1
ATOM 6067 C CA . ASN B 1 359 ? 37.423 81.447 8.086 1.00 27.13 359 ASN B CA 1
ATOM 6068 C C . ASN B 1 359 ? 38.449 80.557 7.385 1.00 26.12 359 ASN B C 1
ATOM 6069 O O . ASN B 1 359 ? 38.510 79.346 7.603 1.00 26.35 359 ASN B O 1
ATOM 6074 N N . ILE B 1 360 ? 39.245 81.181 6.527 1.00 23.82 360 ILE B N 1
ATOM 6075 C CA . ILE B 1 360 ? 40.251 80.477 5.755 1.00 22.13 360 ILE B CA 1
ATOM 6076 C C . ILE B 1 360 ? 41.592 81.179 5.854 1.00 21.82 360 ILE B C 1
ATOM 6077 O O . ILE B 1 360 ? 41.665 82.364 6.179 1.00 21.47 360 ILE B O 1
ATOM 6082 N N . VAL B 1 361 ? 42.648 80.439 5.553 1.00 21.86 361 VAL B N 1
ATOM 6083 C CA . VAL B 1 361 ? 43.995 80.970 5.595 1.00 24.77 361 VAL B CA 1
ATOM 6084 C C . VAL B 1 361 ? 44.912 80.123 4.721 1.00 26.37 361 VAL B C 1
ATOM 6085 O O . VAL B 1 361 ? 44.536 79.034 4.275 1.00 26.94 361 VAL B O 1
ATOM 6089 N N . VAL B 1 362 ? 46.106 80.647 4.470 1.00 28.07 362 VAL B N 1
ATOM 6090 C CA . VAL B 1 362 ? 47.131 79.974 3.680 1.00 30.33 362 VAL B CA 1
ATOM 6091 C C . VAL B 1 362 ? 48.413 80.121 4.484 1.00 30.90 362 VAL B C 1
ATOM 6092 O O . VAL B 1 362 ? 49.081 81.152 4.408 1.00 32.50 362 VAL B O 1
ATOM 6096 N N . LYS B 1 363 ? 48.746 79.091 5.261 1.00 30.47 363 LYS B N 1
ATOM 6097 C CA . LYS B 1 363 ? 49.939 79.116 6.106 1.00 30.71 363 LYS B CA 1
ATOM 6098 C C . LYS B 1 363 ? 51.170 78.419 5.523 1.00 29.57 363 LYS B C 1
ATOM 6099 O O . LYS B 1 363 ? 51.070 77.352 4.909 1.00 27.99 363 LYS B O 1
ATOM 6105 N N . MET B 1 364 ? 52.331 79.036 5.723 1.00 27.37 364 MET B N 1
ATOM 6106 C CA . MET B 1 364 ? 53.588 78.482 5.246 1.00 26.67 364 MET B CA 1
ATOM 6107 C C . MET B 1 364 ? 53.888 77.276 6.122 1.00 25.53 364 MET B C 1
ATOM 6108 O O . MET B 1 364 ? 53.882 77.379 7.343 1.00 27.79 364 MET B O 1
ATOM 6113 N N . SER B 1 365 ? 54.142 76.134 5.499 1.00 25.99 365 SER B N 1
ATOM 6114 C CA . SER B 1 365 ? 54.414 74.916 6.246 1.00 24.70 365 SER B CA 1
ATOM 6115 C C . SER B 1 365 ? 55.876 74.485 6.218 1.00 23.69 365 SER B C 1
ATOM 6116 O O . SER B 1 365 ? 56.337 73.806 7.133 1.00 23.45 365 SER B O 1
ATOM 6119 N N . ALA B 1 366 ? 56.606 74.872 5.174 1.00 22.05 366 ALA B N 1
ATOM 6120 C CA . ALA B 1 366 ? 58.009 74.489 5.071 1.00 21.58 366 ALA B CA 1
ATOM 6121 C C . ALA B 1 366 ? 58.853 75.449 4.242 1.00 20.84 366 ALA B C 1
ATOM 6122 O O . ALA B 1 366 ? 58.327 76.278 3.492 1.00 20.97 366 ALA B O 1
ATOM 6124 N N . CYS B 1 367 ? 60.170 75.328 4.404 1.00 19.13 367 CYS B N 1
ATOM 6125 C CA . CYS B 1 367 ? 61.146 76.134 3.673 1.00 19.70 367 CYS B CA 1
ATOM 6126 C C . CYS B 1 367 ? 62.344 75.238 3.354 1.00 20.77 367 CYS B C 1
ATOM 6127 O O . CYS B 1 367 ? 62.930 74.624 4.246 1.00 19.07 367 CYS B O 1
ATOM 6130 N N . ASN B 1 368 ? 62.691 75.160 2.076 1.00 21.14 368 ASN B N 1
ATOM 6131 C CA . ASN B 1 368 ? 63.793 74.324 1.624 1.00 23.66 368 ASN B CA 1
ATOM 6132 C C . ASN B 1 368 ? 63.686 72.876 2.104 1.00 24.71 368 ASN B C 1
ATOM 6133 O O . ASN B 1 368 ? 64.677 72.274 2.525 1.00 24.80 368 ASN B O 1
ATOM 6138 N N . GLY B 1 369 ? 62.472 72.332 2.035 1.00 25.50 369 GLY B N 1
ATOM 6139 C CA . GLY B 1 369 ? 62.228 70.949 2.413 1.00 25.59 369 GLY B CA 1
ATOM 6140 C C . GLY B 1 369 ? 62.147 70.655 3.896 1.00 25.50 369 GLY B C 1
ATOM 6141 O O . GLY B 1 369 ? 62.102 69.488 4.299 1.00 24.49 369 GLY B O 1
ATOM 6142 N N . HIS B 1 370 ? 62.113 71.703 4.712 1.00 24.58 370 HIS B N 1
ATOM 6143 C CA . HIS B 1 370 ? 62.054 71.523 6.152 1.00 23.08 370 HIS B CA 1
ATOM 6144 C C . HIS B 1 370 ? 60.996 72.408 6.807 1.00 22.00 370 HIS B C 1
ATOM 6145 O O . HIS B 1 370 ? 60.638 73.466 6.290 1.00 20.11 370 HIS B O 1
ATOM 6152 N N . PRO B 1 371 ? 60.489 71.979 7.965 1.00 20.18 371 PRO B N 1
ATOM 6153 C CA . PRO B 1 371 ? 59.456 72.710 8.697 1.00 21.23 371 PRO B CA 1
ATOM 6154 C C . PRO B 1 371 ? 59.795 74.076 9.285 1.00 22.07 371 PRO B C 1
ATOM 6155 O O . PRO B 1 371 ? 60.934 74.357 9.667 1.00 22.94 371 PRO B O 1
ATOM 6159 N N . VAL B 1 372 ? 58.772 74.924 9.326 1.00 22.27 372 VAL B N 1
ATOM 6160 C CA . VAL B 1 372 ? 58.846 76.256 9.912 1.00 20.33 372 VAL B CA 1
ATOM 6161 C C . VAL B 1 372 ? 57.510 76.350 10.634 1.00 21.09 372 VAL B C 1
ATOM 6162 O O . VAL B 1 372 ? 56.590 75.601 10.310 1.00 19.34 372 VAL B O 1
ATOM 6166 N N . ALA B 1 373 ? 57.390 77.246 11.606 1.00 21.07 373 ALA B N 1
ATOM 6167 C CA . ALA B 1 373 ? 56.134 77.364 12.325 1.00 21.36 373 ALA B CA 1
ATOM 6168 C C . ALA B 1 373 ? 55.971 78.690 13.036 1.00 22.01 373 ALA B C 1
ATOM 6169 O O . ALA B 1 373 ? 56.934 79.414 13.259 1.00 20.90 373 ALA B O 1
ATOM 6171 N N . LYS B 1 374 ? 54.725 78.990 13.384 1.00 22.86 374 LYS B N 1
ATOM 6172 C CA . LYS B 1 374 ? 54.391 80.190 14.119 1.00 23.17 374 LYS B CA 1
ATOM 6173 C C . LYS B 1 374 ? 53.777 79.694 15.413 1.00 25.39 374 LYS B C 1
ATOM 6174 O O . LYS B 1 374 ? 52.969 78.765 15.406 1.00 24.66 374 LYS B O 1
ATOM 6180 N N . ILE B 1 375 ? 54.183 80.286 16.527 1.00 25.45 375 ILE B N 1
ATOM 6181 C CA . ILE B 1 375 ? 53.641 79.910 17.818 1.00 25.81 375 ILE B CA 1
ATOM 6182 C C . ILE B 1 375 ? 52.604 80.973 18.194 1.00 26.51 375 ILE B C 1
ATOM 6183 O O . ILE B 1 375 ? 51.432 80.658 18.395 1.00 25.68 375 ILE B O 1
ATOM 6188 N N . SER B 1 376 ? 53.046 82.226 18.250 1.00 26.48 376 SER B N 1
ATOM 6189 C CA . SER B 1 376 ? 52.199 83.378 18.570 1.00 26.77 376 SER B CA 1
ATOM 6190 C C . SER B 1 376 ? 51.795 83.447 20.040 1.00 27.10 376 SER B C 1
ATOM 6191 O O . SER B 1 376 ? 52.072 82.528 20.810 1.00 27.12 376 SER B O 1
ATOM 6194 N N . ASP B 1 377 ? 51.151 84.546 20.431 1.00 28.04 377 ASP B N 1
ATOM 6195 C CA . ASP B 1 377 ? 50.737 84.722 21.819 1.00 30.35 377 ASP B CA 1
ATOM 6196 C C . ASP B 1 377 ? 49.378 84.103 22.161 1.00 32.82 377 ASP B C 1
ATOM 6197 O O . ASP B 1 377 ? 48.869 84.278 23.265 1.00 32.28 377 ASP B O 1
ATOM 6202 N N . THR B 1 378 ? 48.800 83.382 21.205 1.00 34.85 378 THR B N 1
ATOM 6203 C CA . THR B 1 378 ? 47.522 82.703 21.397 1.00 37.95 378 THR B CA 1
ATOM 6204 C C . THR B 1 378 ? 47.802 81.229 21.693 1.00 39.14 378 THR B C 1
ATOM 6205 O O . THR B 1 378 ? 48.460 80.550 20.904 1.00 39.62 378 THR B O 1
ATOM 6209 N N . PRO B 1 379 ? 47.304 80.742 22.825 1.00 40.67 379 PRO B N 1
ATOM 6210 C CA . PRO B 1 379 ? 47.516 79.350 23.233 1.00 40.76 379 PRO B CA 1
ATOM 6211 C C . PRO B 1 379 ? 47.494 78.360 22.065 1.00 39.73 379 PRO B C 1
ATOM 6212 O O . PRO B 1 379 ? 46.528 78.292 21.301 1.00 40.33 379 PRO B O 1
ATOM 6214 N N . PRO B 1 387 ? 55.589 68.328 15.412 1.00 47.77 387 PRO B N 1
ATOM 6215 C CA . PRO B 1 387 ? 56.488 67.188 15.622 1.00 45.98 387 PRO B CA 1
ATOM 6216 C C . PRO B 1 387 ? 57.663 67.540 16.533 1.00 44.52 387 PRO B C 1
ATOM 6217 O O . PRO B 1 387 ? 57.515 68.318 17.476 1.00 44.48 387 PRO B O 1
ATOM 6221 N N . ASP B 1 388 ? 58.823 66.957 16.246 1.00 43.22 388 ASP B N 1
ATOM 6222 C CA . ASP B 1 388 ? 60.029 67.212 17.023 1.00 41.87 388 ASP B CA 1
ATOM 6223 C C . ASP B 1 388 ? 60.488 68.651 16.823 1.00 39.95 388 ASP B C 1
ATOM 6224 O O . ASP B 1 388 ? 61.204 69.199 17.659 1.00 39.15 388 ASP B O 1
ATOM 6229 N N . PHE B 1 389 ? 60.087 69.251 15.705 1.00 38.14 389 PHE B N 1
ATOM 6230 C CA . PHE B 1 389 ? 60.484 70.621 15.401 1.00 33.90 389 PHE B CA 1
ATOM 6231 C C . PHE B 1 389 ? 59.906 71.622 16.386 1.00 33.55 389 PHE B C 1
ATOM 6232 O O . PHE B 1 389 ? 60.643 72.318 17.083 1.00 34.15 389 PHE B O 1
ATOM 6240 N N . ILE B 1 390 ? 58.582 71.691 16.436 1.00 34.13 390 ILE B N 1
ATOM 6241 C CA . ILE B 1 390 ? 57.900 72.619 17.327 1.00 32.82 390 ILE B CA 1
ATOM 6242 C C . ILE B 1 390 ? 58.365 72.450 18.763 1.00 32.61 390 ILE B C 1
ATOM 6243 O O . ILE B 1 390 ? 58.388 73.405 19.540 1.00 32.64 390 ILE B O 1
ATOM 6248 N N . HIS B 1 391 ? 58.758 71.233 19.110 1.00 31.59 391 HIS B N 1
ATOM 6249 C CA . HIS B 1 391 ? 59.234 70.965 20.454 1.00 31.75 391 HIS B CA 1
ATOM 6250 C C . HIS B 1 391 ? 60.622 71.566 20.655 1.00 30.71 391 HIS B C 1
ATOM 6251 O O . HIS B 1 391 ? 60.891 72.197 21.678 1.00 30.74 391 HIS B O 1
ATOM 6258 N N . TYR B 1 392 ? 61.511 71.372 19.686 1.00 27.56 392 TYR B N 1
ATOM 6259 C CA . TYR B 1 392 ? 62.848 71.940 19.810 1.00 27.13 392 TYR B CA 1
ATOM 6260 C C . TYR B 1 392 ? 62.763 73.468 19.691 1.00 24.96 392 TYR B C 1
ATOM 6261 O O . TYR B 1 392 ? 63.484 74.191 20.377 1.00 24.59 392 TYR B O 1
ATOM 6270 N N . LEU B 1 393 ? 61.868 73.950 18.830 1.00 24.44 393 LEU B N 1
ATOM 6271 C CA . LEU B 1 393 ? 61.677 75.389 18.626 1.00 22.96 393 LEU B CA 1
ATOM 6272 C C . LEU B 1 393 ? 61.272 76.060 19.940 1.00 22.59 393 LEU B C 1
ATOM 6273 O O . LEU B 1 393 ? 61.861 77.064 20.358 1.00 20.79 393 LEU B O 1
ATOM 6278 N N . LYS B 1 394 ? 60.259 75.498 20.589 1.00 22.72 394 LYS B N 1
ATOM 6279 C CA . LYS B 1 394 ? 59.793 76.042 21.855 1.00 24.65 394 LYS B CA 1
ATOM 6280 C C . LYS B 1 394 ? 60.900 75.964 22.894 1.00 24.13 394 LYS B C 1
ATOM 6281 O O . LYS B 1 394 ? 61.075 76.879 23.699 1.00 24.21 394 LYS B O 1
ATOM 6287 N N . HIS B 1 395 ? 61.658 74.877 22.869 1.00 23.39 395 HIS B N 1
ATOM 6288 C CA . HIS B 1 395 ? 62.727 74.709 23.837 1.00 24.58 395 HIS B CA 1
ATOM 6289 C C . HIS B 1 395 ? 63.805 75.790 23.767 1.00 25.26 395 HIS B C 1
ATOM 6290 O O . HIS B 1 395 ? 64.107 76.432 24.775 1.00 24.37 395 HIS B O 1
ATOM 6297 N N . VAL B 1 396 ? 64.376 76.011 22.586 1.00 24.49 396 VAL B N 1
ATOM 6298 C CA . VAL B 1 396 ? 65.437 77.004 22.462 1.00 22.59 396 VAL B CA 1
ATOM 6299 C C . VAL B 1 396 ? 64.972 78.426 22.759 1.00 24.26 396 VAL B C 1
ATOM 6300 O O . VAL B 1 396 ? 65.752 79.250 23.227 1.00 24.76 396 VAL B O 1
ATOM 6304 N N . PHE B 1 397 ? 63.704 78.716 22.496 1.00 24.19 397 PHE B N 1
ATOM 6305 C CA . PHE B 1 397 ? 63.174 80.042 22.788 1.00 25.51 397 PHE B CA 1
ATOM 6306 C C . PHE B 1 397 ? 62.493 80.041 24.157 1.00 27.03 397 PHE B C 1
ATOM 6307 O O . PHE B 1 397 ? 61.824 81.006 24.524 1.00 23.85 397 PHE B O 1
ATOM 6315 N N . GLN B 1 398 ? 62.666 78.949 24.897 1.00 29.33 398 GLN B N 1
ATOM 6316 C CA . GLN B 1 398 ? 62.065 78.800 26.220 1.00 32.70 398 GLN B CA 1
ATOM 6317 C C . GLN B 1 398 ? 60.561 79.070 26.142 1.00 33.77 398 GLN B C 1
ATOM 6318 O O . GLN B 1 398 ? 60.062 80.046 26.691 1.00 32.83 398 GLN B O 1
ATOM 6324 N N . VAL B 1 399 ? 59.862 78.163 25.461 1.00 36.22 399 VAL B N 1
ATOM 6325 C CA . VAL B 1 399 ? 58.421 78.209 25.215 1.00 39.41 399 VAL B CA 1
ATOM 6326 C C . VAL B 1 399 ? 57.963 79.534 24.630 1.00 40.78 399 VAL B C 1
ATOM 6327 O O . VAL B 1 399 ? 57.229 80.276 25.316 1.00 43.83 399 VAL B O 1
ATOM 6331 N N . LEU C 1 3 ? 39.966 19.664 58.012 1.00 64.11 3 LEU C N 1
ATOM 6332 C CA . LEU C 1 3 ? 40.231 18.269 57.551 1.00 64.35 3 LEU C CA 1
ATOM 6333 C C . LEU C 1 3 ? 39.528 17.993 56.220 1.00 63.07 3 LEU C C 1
ATOM 6334 O O . LEU C 1 3 ? 39.886 17.060 55.500 1.00 63.06 3 LEU C O 1
ATOM 6339 N N . ALA C 1 4 ? 38.529 18.810 55.899 1.00 60.62 4 ALA C N 1
ATOM 6340 C CA . ALA C 1 4 ? 37.778 18.651 54.657 1.00 58.08 4 ALA C CA 1
ATOM 6341 C C . ALA C 1 4 ? 38.432 19.421 53.512 1.00 55.80 4 ALA C C 1
ATOM 6342 O O . ALA C 1 4 ? 38.634 20.632 53.605 1.00 55.49 4 ALA C O 1
ATOM 6344 N N . GLU C 1 5 ? 38.751 18.711 52.433 1.00 52.89 5 GLU C N 1
ATOM 6345 C CA . GLU C 1 5 ? 39.385 19.317 51.266 1.00 49.95 5 GLU C CA 1
ATOM 6346 C C . GLU C 1 5 ? 38.638 20.556 50.776 1.00 47.51 5 GLU C C 1
ATOM 6347 O O . GLU C 1 5 ? 37.413 20.549 50.652 1.00 46.57 5 GLU C O 1
ATOM 6353 N N . SER C 1 6 ? 39.389 21.619 50.501 1.00 44.76 6 SER C N 1
ATOM 6354 C CA . SER C 1 6 ? 38.816 22.870 50.017 1.00 42.29 6 SER C CA 1
ATOM 6355 C C . SER C 1 6 ? 38.190 22.648 48.645 1.00 41.65 6 SER C C 1
ATOM 6356 O O . SER C 1 6 ? 38.621 21.774 47.895 1.00 41.55 6 SER C O 1
ATOM 6359 N N . ALA C 1 7 ? 37.177 23.442 48.319 1.00 41.78 7 ALA C N 1
ATOM 6360 C CA . ALA C 1 7 ? 36.508 23.315 47.028 1.00 41.61 7 ALA C CA 1
ATOM 6361 C C . ALA C 1 7 ? 37.373 23.918 45.927 1.00 42.23 7 ALA C C 1
ATOM 6362 O O . ALA C 1 7 ? 37.160 23.653 44.743 1.00 40.59 7 ALA C O 1
ATOM 6364 N N . PHE C 1 8 ? 38.359 24.720 46.326 1.00 42.17 8 PHE C N 1
ATOM 6365 C CA . PHE C 1 8 ? 39.245 25.370 45.369 1.00 41.60 8 PHE C CA 1
ATOM 6366 C C . PHE C 1 8 ? 40.611 24.707 45.278 1.00 41.86 8 PHE C C 1
ATOM 6367 O O . PHE C 1 8 ? 41.280 24.502 46.289 1.00 43.66 8 PHE C O 1
ATOM 6375 N N . SER C 1 9 ? 41.024 24.381 44.058 1.00 41.32 9 SER C N 1
ATOM 6376 C CA . SER C 1 9 ? 42.317 23.750 43.820 1.00 39.86 9 SER C CA 1
ATOM 6377 C C . SER C 1 9 ? 43.393 24.824 43.699 1.00 39.65 9 SER C C 1
ATOM 6378 O O . SER C 1 9 ? 43.150 25.994 43.994 1.00 39.12 9 SER C O 1
ATOM 6381 N N . GLU C 1 10 ? 44.580 24.423 43.262 1.00 40.79 10 GLU C N 1
ATOM 6382 C CA . GLU C 1 10 ? 45.687 25.359 43.094 1.00 41.99 10 GLU C CA 1
ATOM 6383 C C . GLU C 1 10 ? 45.439 26.323 41.930 1.00 40.76 10 GLU C C 1
ATOM 6384 O O . GLU C 1 10 ? 45.518 27.541 42.098 1.00 40.97 10 GLU C O 1
ATOM 6390 N N . ARG C 1 11 ? 45.135 25.769 40.757 1.00 38.56 11 ARG C N 1
ATOM 6391 C CA . ARG C 1 11 ? 44.882 26.569 39.556 1.00 36.38 11 ARG C CA 1
ATOM 6392 C C . ARG C 1 11 ? 43.383 26.704 39.276 1.00 34.32 11 ARG C C 1
ATOM 6393 O O . ARG C 1 11 ? 42.585 25.913 39.770 1.00 34.08 11 ARG C O 1
ATOM 6401 N N . ILE C 1 12 ? 43.005 27.712 38.491 1.00 32.23 12 ILE C N 1
ATOM 6402 C CA . ILE C 1 12 ? 41.599 27.916 38.132 1.00 30.17 12 ILE C CA 1
ATOM 6403 C C . ILE C 1 12 ? 41.372 27.268 36.760 1.00 28.66 12 ILE C C 1
ATOM 6404 O O . ILE C 1 12 ? 40.672 26.262 36.656 1.00 26.82 12 ILE C O 1
ATOM 6409 N N . VAL C 1 13 ? 41.959 27.836 35.709 1.00 27.35 13 VAL C N 1
ATOM 6410 C CA . VAL C 1 13 ? 41.839 27.232 34.383 1.00 26.19 13 VAL C CA 1
ATOM 6411 C C . VAL C 1 13 ? 43.032 26.287 34.344 1.00 27.89 13 VAL C C 1
ATOM 6412 O O . VAL C 1 13 ? 44.183 26.727 34.368 1.00 29.94 13 VAL C O 1
ATOM 6416 N N . GLN C 1 14 ? 42.759 24.988 34.308 1.00 27.29 14 GLN C N 1
ATOM 6417 C CA . GLN C 1 14 ? 43.823 23.995 34.339 1.00 26.93 14 GLN C CA 1
ATOM 6418 C C . GLN C 1 14 ? 44.817 24.039 33.197 1.00 27.41 14 GLN C C 1
ATOM 6419 O O . GLN C 1 14 ? 46.019 23.900 33.416 1.00 28.03 14 GLN C O 1
ATOM 6425 N N . ASN C 1 15 ? 44.322 24.231 31.981 1.00 26.04 15 ASN C N 1
ATOM 6426 C CA . ASN C 1 15 ? 45.191 24.251 30.816 1.00 25.43 15 ASN C CA 1
ATOM 6427 C C . ASN C 1 15 ? 44.389 24.629 29.579 1.00 25.93 15 ASN C C 1
ATOM 6428 O O . ASN C 1 15 ? 43.245 25.067 29.685 1.00 25.96 15 ASN C O 1
ATOM 6433 N N . LEU C 1 16 ? 44.982 24.443 28.406 1.00 26.65 16 LEU C N 1
ATOM 6434 C CA . LEU C 1 16 ? 44.307 24.794 27.159 1.00 28.81 16 LEU C CA 1
ATOM 6435 C C . LEU C 1 16 ? 43.122 23.883 26.822 1.00 26.52 16 LEU C C 1
ATOM 6436 O O . LEU C 1 16 ? 42.320 24.204 25.946 1.00 27.20 16 LEU C O 1
ATOM 6441 N N . LEU C 1 17 ? 43.013 22.759 27.525 1.00 25.63 17 LEU C N 1
ATOM 6442 C CA . LEU C 1 17 ? 41.925 21.799 27.316 1.00 24.55 17 LEU C CA 1
ATOM 6443 C C . LEU C 1 17 ? 40.768 22.050 28.278 1.00 24.68 17 LEU C C 1
ATOM 6444 O O . LEU C 1 17 ? 39.691 21.466 28.141 1.00 24.87 17 LEU C O 1
ATOM 6449 N N . ASP C 1 18 ? 40.995 22.908 29.265 1.00 24.93 18 ASP C N 1
ATOM 6450 C CA . ASP C 1 18 ? 39.959 23.230 30.237 1.00 24.01 18 ASP C CA 1
ATOM 6451 C C . ASP C 1 18 ? 38.996 24.192 29.561 1.00 22.64 18 ASP C C 1
ATOM 6452 O O . ASP C 1 18 ? 39.011 25.398 29.827 1.00 21.18 18 ASP C O 1
ATOM 6457 N N . THR C 1 19 ? 38.162 23.646 28.681 1.00 21.97 19 THR C N 1
ATOM 6458 C CA . THR C 1 19 ? 37.200 24.450 27.937 1.00 19.99 19 THR C CA 1
ATOM 6459 C C . THR C 1 19 ? 36.191 23.535 27.231 1.00 20.63 19 THR C C 1
ATOM 6460 O O . THR C 1 19 ? 36.322 22.308 27.270 1.00 19.65 19 THR C O 1
ATOM 6464 N N . ASP C 1 20 ? 35.189 24.125 26.585 1.00 20.56 20 ASP C N 1
ATOM 6465 C CA . ASP C 1 20 ? 34.185 23.313 25.893 1.00 19.83 20 ASP C CA 1
ATOM 6466 C C . ASP C 1 20 ? 34.630 22.903 24.483 1.00 18.61 20 ASP C C 1
ATOM 6467 O O . ASP C 1 20 ? 35.128 23.716 23.694 1.00 18.07 20 ASP C O 1
ATOM 6472 N N . PHE C 1 21 ? 34.442 21.622 24.189 1.00 17.61 21 PHE C N 1
ATOM 6473 C CA . PHE C 1 21 ? 34.836 21.028 22.923 1.00 18.59 21 PHE C CA 1
ATOM 6474 C C . PHE C 1 21 ? 34.356 21.758 21.673 1.00 20.55 21 PHE C C 1
ATOM 6475 O O . PHE C 1 21 ? 35.108 21.876 20.702 1.00 19.98 21 PHE C O 1
ATOM 6483 N N . TYR C 1 22 ? 33.117 22.249 21.688 1.00 19.66 22 TYR C N 1
ATOM 6484 C CA . TYR C 1 22 ? 32.589 22.920 20.506 1.00 21.76 22 TYR C CA 1
ATOM 6485 C C . TYR C 1 22 ? 33.290 24.225 20.156 1.00 20.50 22 TYR C C 1
ATOM 6486 O O . TYR C 1 22 ? 33.103 24.750 19.061 1.00 23.07 22 TYR C O 1
ATOM 6495 N N . LYS C 1 23 ? 34.094 24.750 21.076 1.00 20.77 23 LYS C N 1
ATOM 6496 C CA . LYS C 1 23 ? 34.840 25.977 20.808 1.00 20.63 23 LYS C CA 1
ATOM 6497 C C . LYS C 1 23 ? 35.982 25.557 19.900 1.00 19.71 23 LYS C C 1
ATOM 6498 O O . LYS C 1 23 ? 36.443 26.320 19.050 1.00 20.85 23 LYS C O 1
ATOM 6504 N N . LEU C 1 24 ? 36.440 24.326 20.100 1.00 18.23 24 LEU C N 1
ATOM 6505 C CA . LEU C 1 24 ? 37.522 23.768 19.304 1.00 18.55 24 LEU C CA 1
ATOM 6506 C C . LEU C 1 24 ? 37.024 23.426 17.906 1.00 17.37 24 LEU C C 1
ATOM 6507 O O . LEU C 1 24 ? 37.603 23.856 16.917 1.00 17.88 24 LEU C O 1
ATOM 6512 N N . THR C 1 25 ? 35.943 22.661 17.821 1.00 16.83 25 THR C N 1
ATOM 6513 C CA . THR C 1 25 ? 35.418 22.280 16.515 1.00 17.28 25 THR C CA 1
ATOM 6514 C C . THR C 1 25 ? 35.048 23.521 15.703 1.00 17.27 25 THR C C 1
ATOM 6515 O O . THR C 1 25 ? 35.240 23.553 14.492 1.00 21.14 25 THR C O 1
ATOM 6519 N N . MET C 1 26 ? 34.535 24.552 16.367 1.00 17.86 26 MET C N 1
ATOM 6520 C CA . MET C 1 26 ? 34.175 25.782 15.669 1.00 18.20 26 MET C CA 1
ATOM 6521 C C . MET C 1 26 ? 35.430 26.532 15.226 1.00 18.42 26 MET C C 1
ATOM 6522 O O . MET C 1 26 ? 35.492 27.073 14.120 1.00 18.15 26 MET C O 1
ATOM 6527 N N . MET C 1 27 ? 36.435 26.560 16.093 1.00 17.33 27 MET C N 1
ATOM 6528 C CA . MET C 1 27 ? 37.680 27.250 15.781 1.00 17.71 27 MET C CA 1
ATOM 6529 C C . MET C 1 27 ? 38.324 26.674 14.518 1.00 16.54 27 MET C C 1
ATOM 6530 O O . MET C 1 27 ? 38.862 27.415 13.700 1.00 16.99 27 MET C O 1
ATOM 6535 N N . GLN C 1 28 ? 38.267 25.356 14.357 1.00 17.96 28 GLN C N 1
ATOM 6536 C CA . GLN C 1 28 ? 38.846 24.731 13.173 1.00 17.84 28 GLN C CA 1
ATOM 6537 C C . GLN C 1 28 ? 38.071 25.189 11.943 1.00 16.49 28 GLN C C 1
ATOM 6538 O O . GLN C 1 28 ? 38.656 25.484 10.900 1.00 16.87 28 GLN C O 1
ATOM 6544 N N . ALA C 1 29 ? 36.750 25.238 12.070 1.00 18.45 29 ALA C N 1
ATOM 6545 C CA . ALA C 1 29 ? 35.900 25.682 10.972 1.00 16.47 29 ALA C CA 1
ATOM 6546 C C . ALA C 1 29 ? 36.262 27.119 10.605 1.00 16.39 29 ALA C C 1
ATOM 6547 O O . ALA C 1 29 ? 36.229 27.494 9.433 1.00 17.61 29 ALA C O 1
ATOM 6549 N N . VAL C 1 30 ? 36.609 27.921 11.608 1.00 15.83 30 VAL C N 1
ATOM 6550 C CA . VAL C 1 30 ? 36.978 29.312 11.367 1.00 17.48 30 VAL C CA 1
ATOM 6551 C C . VAL C 1 30 ? 38.319 29.387 10.644 1.00 18.47 30 VAL C C 1
ATOM 6552 O O . VAL C 1 30 ? 38.488 30.172 9.712 1.00 18.67 30 VAL C O 1
ATOM 6556 N N . LEU C 1 31 ? 39.269 28.566 11.083 1.00 17.70 31 LEU C N 1
ATOM 6557 C CA . LEU C 1 31 ? 40.592 28.530 10.473 1.00 18.84 31 LEU C CA 1
ATOM 6558 C C . LEU C 1 31 ? 40.491 28.137 8.997 1.00 18.90 31 LEU C C 1
ATOM 6559 O O . LEU C 1 31 ? 41.154 28.719 8.137 1.00 19.68 31 LEU C O 1
ATOM 6564 N N . HIS C 1 32 ? 39.644 27.156 8.712 1.00 17.48 32 HIS C N 1
ATOM 6565 C CA . HIS C 1 32 ? 39.480 26.657 7.350 1.00 16.99 32 HIS C CA 1
ATOM 6566 C C . HIS C 1 32 ? 38.606 27.506 6.438 1.00 15.36 32 HIS C C 1
ATOM 6567 O O . HIS C 1 32 ? 38.825 27.538 5.229 1.00 16.66 32 HIS C O 1
ATOM 6574 N N . ASN C 1 33 ? 37.643 28.222 7.008 1.00 16.56 33 ASN C N 1
ATOM 6575 C CA . ASN C 1 33 ? 36.715 29.010 6.200 1.00 18.09 33 ASN C CA 1
ATOM 6576 C C . ASN C 1 33 ? 36.748 30.528 6.314 1.00 18.52 33 ASN C C 1
ATOM 6577 O O . ASN C 1 33 ? 36.473 31.226 5.342 1.00 18.04 33 ASN C O 1
ATOM 6582 N N . TYR C 1 34 ? 37.068 31.051 7.490 1.00 20.05 34 TYR C N 1
ATOM 6583 C CA . TYR C 1 34 ? 37.110 32.500 7.671 1.00 19.76 34 TYR C CA 1
ATOM 6584 C C . TYR C 1 34 ? 38.314 32.859 8.529 1.00 19.79 34 TYR C C 1
ATOM 6585 O O . TYR C 1 34 ? 38.182 33.506 9.569 1.00 20.79 34 TYR C O 1
ATOM 6594 N N . PRO C 1 35 ? 39.513 32.458 8.091 1.00 17.92 35 PRO C N 1
ATOM 6595 C CA . PRO C 1 35 ? 40.728 32.744 8.855 1.00 18.42 35 PRO C CA 1
ATOM 6596 C C . PRO C 1 35 ? 41.009 34.196 9.217 1.00 19.25 35 PRO C C 1
ATOM 6597 O O . PRO C 1 35 ? 41.644 34.456 10.241 1.00 20.68 35 PRO C O 1
ATOM 6601 N N . ASN C 1 36 ? 40.540 35.144 8.409 1.00 19.29 36 ASN C N 1
ATOM 6602 C CA . ASN C 1 36 ? 40.829 36.545 8.692 1.00 21.83 36 ASN C CA 1
ATOM 6603 C C . ASN C 1 36 ? 39.666 37.386 9.199 1.00 21.33 36 ASN C C 1
ATOM 6604 O O . ASN C 1 36 ? 39.759 38.614 9.238 1.00 20.29 36 ASN C O 1
ATOM 6609 N N . ALA C 1 37 ? 38.577 36.735 9.589 1.00 19.08 37 ALA C N 1
ATOM 6610 C CA . ALA C 1 37 ? 37.427 37.453 10.117 1.00 20.53 37 ALA C CA 1
ATOM 6611 C C . ALA C 1 37 ? 37.792 38.066 11.468 1.00 21.39 37 ALA C C 1
ATOM 6612 O O . ALA C 1 37 ? 38.661 37.561 12.185 1.00 19.49 37 ALA C O 1
ATOM 6614 N N . GLU C 1 38 ? 37.132 39.161 11.808 1.00 22.22 38 GLU C N 1
ATOM 6615 C CA . GLU C 1 38 ? 37.382 39.834 13.073 1.00 26.11 38 GLU C CA 1
ATOM 6616 C C . GLU C 1 38 ? 36.061 39.903 13.810 1.00 26.44 38 GLU C C 1
ATOM 6617 O O . GLU C 1 38 ? 35.016 40.071 13.189 1.00 26.14 38 GLU C O 1
ATOM 6623 N N . VAL C 1 39 ? 36.100 39.743 15.127 1.00 25.47 39 VAL C N 1
ATOM 6624 C CA . VAL C 1 39 ? 34.883 39.809 15.923 1.00 23.96 39 VAL C CA 1
ATOM 6625 C C . VAL C 1 39 ? 35.097 40.645 17.177 1.00 23.01 39 VAL C C 1
ATOM 6626 O O . VAL C 1 39 ? 36.219 41.035 17.498 1.00 21.17 39 VAL C O 1
ATOM 6630 N N . GLU C 1 40 ? 34.004 40.918 17.872 1.00 22.44 40 GLU C N 1
ATOM 6631 C CA . GLU C 1 40 ? 34.032 41.688 19.098 1.00 25.92 40 GLU C CA 1
ATOM 6632 C C . GLU C 1 40 ? 33.041 41.072 20.079 1.00 26.86 40 GLU C C 1
ATOM 6633 O O . GLU C 1 40 ? 31.945 40.670 19.691 1.00 27.70 40 GLU C O 1
ATOM 6639 N N . TRP C 1 41 ? 33.445 40.985 21.342 1.00 28.48 41 TRP C N 1
ATOM 6640 C CA . TRP C 1 41 ? 32.609 40.422 22.394 1.00 30.22 41 TRP C CA 1
ATOM 6641 C C . TRP C 1 41 ? 32.550 41.385 23.575 1.00 31.11 41 TRP C C 1
ATOM 6642 O O . TRP C 1 41 ? 33.446 42.209 23.759 1.00 29.43 41 TRP C O 1
ATOM 6653 N N . GLU C 1 42 ? 31.495 41.266 24.374 1.00 31.81 42 GLU C N 1
ATOM 6654 C CA . GLU C 1 42 ? 31.322 42.104 25.554 1.00 33.63 42 GLU C CA 1
ATOM 6655 C C . GLU C 1 42 ? 30.952 41.221 26.733 1.00 32.97 42 GLU C C 1
ATOM 6656 O O . GLU C 1 42 ? 30.061 40.381 26.624 1.00 32.77 42 GLU C O 1
ATOM 6662 N N . PHE C 1 43 ? 31.646 41.396 27.851 1.00 32.95 43 PHE C N 1
ATOM 6663 C CA . PHE C 1 43 ? 31.337 40.635 29.055 1.00 34.46 43 PHE C CA 1
ATOM 6664 C C . PHE C 1 43 ? 30.040 41.232 29.583 1.00 36.14 43 PHE C C 1
ATOM 6665 O O . PHE C 1 43 ? 29.706 42.370 29.268 1.00 35.67 43 PHE C O 1
ATOM 6673 N N . ARG C 1 44 ? 29.309 40.475 30.388 1.00 38.20 44 ARG C N 1
ATOM 6674 C CA . ARG C 1 44 ? 28.069 40.995 30.930 1.00 40.12 44 ARG C CA 1
ATOM 6675 C C . ARG C 1 44 ? 27.569 40.190 32.110 1.00 39.99 44 ARG C C 1
ATOM 6676 O O . ARG C 1 44 ? 27.445 38.970 32.036 1.00 38.82 44 ARG C O 1
ATOM 6684 N N . CYS C 1 45 ? 27.295 40.895 33.202 1.00 40.84 45 CYS C N 1
ATOM 6685 C CA . CYS C 1 45 ? 26.771 40.296 34.420 1.00 42.12 45 CYS C CA 1
ATOM 6686 C C . CYS C 1 45 ? 25.343 40.810 34.539 1.00 43.06 45 CYS C C 1
ATOM 6687 O O . CYS C 1 45 ? 25.123 41.955 34.945 1.00 41.91 45 CYS C O 1
ATOM 6690 N N . ARG C 1 46 ? 24.375 39.978 34.170 1.00 44.45 46 ARG C N 1
ATOM 6691 C CA . ARG C 1 46 ? 22.977 40.387 34.234 1.00 46.89 46 ARG C CA 1
ATOM 6692 C C . ARG C 1 46 ? 22.468 40.463 35.663 1.00 48.51 46 ARG C C 1
ATOM 6693 O O . ARG C 1 46 ? 21.377 40.968 35.907 1.00 48.54 46 ARG C O 1
ATOM 6701 N N . ASN C 1 47 ? 23.260 39.953 36.601 1.00 50.57 47 ASN C N 1
ATOM 6702 C CA . ASN C 1 47 ? 22.899 39.987 38.013 1.00 52.26 47 ASN C CA 1
ATOM 6703 C C . ASN C 1 47 ? 23.119 41.403 38.517 1.00 53.42 47 ASN C C 1
ATOM 6704 O O . ASN C 1 47 ? 22.439 41.867 39.432 1.00 53.40 47 ASN C O 1
ATOM 6709 N N . GLN C 1 48 ? 24.085 42.082 37.911 1.00 54.47 48 GLN C N 1
ATOM 6710 C CA . GLN C 1 48 ? 24.416 43.448 38.281 1.00 55.54 48 GLN C CA 1
ATOM 6711 C C . GLN C 1 48 ? 25.194 43.479 39.599 1.00 53.79 48 GLN C C 1
ATOM 6712 O O . GLN C 1 48 ? 25.441 44.552 40.151 1.00 53.45 48 GLN C O 1
ATOM 6718 N N . GLU C 1 49 ? 25.580 42.308 40.106 1.00 51.20 49 GLU C N 1
ATOM 6719 C CA . GLU C 1 49 ? 26.333 42.272 41.354 1.00 49.19 49 GLU C CA 1
ATOM 6720 C C . GLU C 1 49 ? 27.716 42.882 41.145 1.00 48.33 49 GLU C C 1
ATOM 6721 O O . GLU C 1 49 ? 28.338 42.702 40.098 1.00 47.17 49 GLU C O 1
ATOM 6727 N N . ASP C 1 50 ? 28.179 43.611 42.155 1.00 46.75 50 ASP C N 1
ATOM 6728 C CA . ASP C 1 50 ? 29.465 44.300 42.118 1.00 45.25 50 ASP C CA 1
ATOM 6729 C C . ASP C 1 50 ? 30.657 43.355 41.995 1.00 44.68 50 ASP C C 1
ATOM 6730 O O . ASP C 1 50 ? 30.897 42.528 42.873 1.00 43.86 50 ASP C O 1
ATOM 6735 N N . LEU C 1 51 ? 31.401 43.495 40.901 1.00 43.10 51 LEU C N 1
ATOM 6736 C CA . LEU C 1 51 ? 32.575 42.666 40.638 1.00 43.25 51 LEU C CA 1
ATOM 6737 C C . LEU C 1 51 ? 33.878 43.466 40.726 1.00 42.55 51 LEU C C 1
ATOM 6738 O O . LEU C 1 51 ? 34.970 42.903 40.623 1.00 41.93 51 LEU C O 1
ATOM 6743 N N . ARG C 1 52 ? 33.754 44.775 40.928 1.00 43.10 52 ARG C N 1
ATOM 6744 C CA . ARG C 1 52 ? 34.910 45.669 41.003 1.00 42.75 52 ARG C CA 1
ATOM 6745 C C . ARG C 1 52 ? 36.097 45.193 41.828 1.00 41.74 52 ARG C C 1
ATOM 6746 O O . ARG C 1 52 ? 37.240 45.431 41.450 1.00 41.90 52 ARG C O 1
ATOM 6754 N N . LEU C 1 53 ? 35.840 44.526 42.946 1.00 42.80 53 LEU C N 1
ATOM 6755 C CA . LEU C 1 53 ? 36.925 44.052 43.800 1.00 42.91 53 LEU C CA 1
ATOM 6756 C C . LEU C 1 53 ? 37.666 42.851 43.227 1.00 42.53 53 LEU C C 1
ATOM 6757 O O . LEU C 1 53 ? 38.696 42.441 43.766 1.00 43.38 53 LEU C O 1
ATOM 6762 N N . TYR C 1 54 ? 37.149 42.287 42.139 1.00 41.15 54 TYR C N 1
ATOM 6763 C CA . TYR C 1 54 ? 37.779 41.126 41.521 1.00 39.71 54 TYR C CA 1
ATOM 6764 C C . TYR C 1 54 ? 38.711 41.491 40.368 1.00 39.24 54 TYR C C 1
ATOM 6765 O O . TYR C 1 54 ? 39.428 40.635 39.851 1.00 38.79 54 TYR C O 1
ATOM 6774 N N . LEU C 1 55 ? 38.706 42.762 39.976 1.00 38.67 55 LEU C N 1
ATOM 6775 C CA . LEU C 1 55 ? 39.544 43.218 38.876 1.00 37.50 55 LEU C CA 1
ATOM 6776 C C . LEU C 1 55 ? 40.991 42.757 39.007 1.00 37.20 55 LEU C C 1
ATOM 6777 O O . LEU C 1 55 ? 41.535 42.153 38.082 1.00 36.85 55 LEU C O 1
ATOM 6782 N N . PRO C 1 56 ? 41.637 43.033 40.157 1.00 37.48 56 PRO C N 1
ATOM 6783 C CA . PRO C 1 56 ? 43.032 42.623 40.365 1.00 35.64 56 PRO C CA 1
ATOM 6784 C C . PRO C 1 56 ? 43.255 41.134 40.123 1.00 33.42 56 PRO C C 1
ATOM 6785 O O . PRO C 1 56 ? 44.135 40.744 39.357 1.00 33.80 56 PRO C O 1
ATOM 6789 N N . ALA C 1 57 ? 42.460 40.306 40.791 1.00 33.22 57 ALA C N 1
ATOM 6790 C CA . ALA C 1 57 ? 42.570 38.857 40.651 1.00 32.48 57 ALA C CA 1
ATOM 6791 C C . ALA C 1 57 ? 42.266 38.440 39.219 1.00 31.67 57 ALA C C 1
ATOM 6792 O O . ALA C 1 57 ? 42.875 37.512 38.685 1.00 31.16 57 ALA C O 1
ATOM 6794 N N . ILE C 1 58 ? 41.311 39.126 38.603 1.00 30.86 58 ILE C N 1
ATOM 6795 C CA . ILE C 1 58 ? 40.939 38.819 37.232 1.00 30.98 58 ILE C CA 1
ATOM 6796 C C . ILE C 1 58 ? 42.124 39.092 36.310 1.00 31.54 58 ILE C C 1
ATOM 6797 O O . ILE C 1 58 ? 42.439 38.279 35.440 1.00 31.65 58 ILE C O 1
ATOM 6802 N N . ARG C 1 59 ? 42.797 40.220 36.522 1.00 32.51 59 ARG C N 1
ATOM 6803 C CA . ARG C 1 59 ? 43.950 40.574 35.703 1.00 33.25 59 ARG C CA 1
ATOM 6804 C C . ARG C 1 59 ? 45.119 39.615 35.870 1.00 33.07 59 ARG C C 1
ATOM 6805 O O . ARG C 1 59 ? 45.843 39.350 34.910 1.00 33.88 59 ARG C O 1
ATOM 6813 N N . GLU C 1 60 ? 45.310 39.089 37.074 1.00 32.63 60 GLU C N 1
ATOM 6814 C CA . GLU C 1 60 ? 46.403 38.155 37.286 1.00 33.94 60 GLU C CA 1
ATOM 6815 C C . GLU C 1 60 ? 46.124 36.876 36.512 1.00 34.04 60 GLU C C 1
ATOM 6816 O O . GLU C 1 60 ? 47.017 36.331 35.860 1.00 33.10 60 GLU C O 1
ATOM 6822 N N . GLN C 1 61 ? 44.884 36.396 36.587 1.00 33.92 61 GLN C N 1
ATOM 6823 C CA . GLN C 1 61 ? 44.500 35.188 35.865 1.00 33.14 61 GLN C CA 1
ATOM 6824 C C . GLN C 1 61 ? 44.715 35.426 34.378 1.00 32.48 61 GLN C C 1
ATOM 6825 O O . GLN C 1 61 ? 45.149 34.534 33.648 1.00 31.65 61 GLN C O 1
ATOM 6831 N N . LEU C 1 62 ? 44.422 36.648 33.948 1.00 32.29 62 LEU C N 1
ATOM 6832 C CA . LEU C 1 62 ? 44.586 37.048 32.559 1.00 33.01 62 LEU C CA 1
ATOM 6833 C C . LEU C 1 62 ? 46.039 36.786 32.145 1.00 33.99 62 LEU C C 1
ATOM 6834 O O . LEU C 1 62 ? 46.308 36.234 31.072 1.00 32.13 62 LEU C O 1
ATOM 6839 N N . GLU C 1 63 ? 46.979 37.169 33.008 1.00 34.78 63 GLU C N 1
ATOM 6840 C CA . GLU C 1 63 ? 48.399 36.961 32.724 1.00 35.35 63 GLU C CA 1
ATOM 6841 C C . GLU C 1 63 ? 48.709 35.467 32.687 1.00 34.46 63 GLU C C 1
ATOM 6842 O O . GLU C 1 63 ? 49.532 35.013 31.888 1.00 34.32 63 GLU C O 1
ATOM 6848 N N . TYR C 1 64 ? 48.046 34.706 33.555 1.00 32.55 64 TYR C N 1
ATOM 6849 C CA . TYR C 1 64 ? 48.231 33.256 33.607 1.00 32.08 64 TYR C CA 1
ATOM 6850 C C . TYR C 1 64 ? 47.833 32.650 32.257 1.00 29.86 64 TYR C C 1
ATOM 6851 O O . TYR C 1 64 ? 48.549 31.817 31.715 1.00 29.66 64 TYR C O 1
ATOM 6860 N N . LEU C 1 65 ? 46.696 33.076 31.713 1.00 28.94 65 LEU C N 1
ATOM 6861 C CA . LEU C 1 65 ? 46.250 32.561 30.418 1.00 29.24 65 LEU C CA 1
ATOM 6862 C C . LEU C 1 65 ? 47.294 32.866 29.352 1.00 30.14 65 LEU C C 1
ATOM 6863 O O . LEU C 1 65 ? 47.564 32.038 28.477 1.00 29.49 65 LEU C O 1
ATOM 6868 N N . ALA C 1 66 ? 47.874 34.063 29.433 1.00 28.63 66 ALA C N 1
ATOM 6869 C CA . ALA C 1 66 ? 48.890 34.496 28.479 1.00 29.63 66 ALA C CA 1
ATOM 6870 C C . ALA C 1 66 ? 50.096 33.567 28.479 1.00 28.86 66 ALA C C 1
ATOM 6871 O O . ALA C 1 66 ? 50.807 33.457 27.476 1.00 28.93 66 ALA C O 1
ATOM 6873 N N . GLY C 1 67 ? 50.331 32.906 29.610 1.00 28.54 67 GLY C N 1
ATOM 6874 C CA . GLY C 1 67 ? 51.457 31.995 29.712 1.00 26.16 67 GLY C CA 1
ATOM 6875 C C . GLY C 1 67 ? 51.138 30.593 29.224 1.00 26.95 67 GLY C C 1
ATOM 6876 O O . GLY C 1 67 ? 52.041 29.800 28.963 1.00 25.68 67 GLY C O 1
ATOM 6877 N N . LEU C 1 68 ? 49.852 30.289 29.089 1.00 27.14 68 LEU C N 1
ATOM 6878 C CA . LEU C 1 68 ? 49.416 28.970 28.648 1.00 29.29 68 LEU C CA 1
ATOM 6879 C C . LEU C 1 68 ? 49.923 28.563 27.266 1.00 29.70 68 LEU C C 1
ATOM 6880 O O . LEU C 1 68 ? 49.808 29.316 26.298 1.00 29.87 68 LEU C O 1
ATOM 6885 N N . ALA C 1 69 ? 50.474 27.357 27.193 1.00 28.46 69 ALA C N 1
ATOM 6886 C CA . ALA C 1 69 ? 50.985 26.786 25.953 1.00 28.42 69 ALA C CA 1
ATOM 6887 C C . ALA C 1 69 ? 50.640 25.304 26.044 1.00 28.91 69 ALA C C 1
ATOM 6888 O O . ALA C 1 69 ? 50.977 24.652 27.030 1.00 29.45 69 ALA C O 1
ATOM 6890 N N . ILE C 1 70 ? 49.969 24.773 25.026 1.00 28.05 70 ILE C N 1
ATOM 6891 C CA . ILE C 1 70 ? 49.553 23.373 25.042 1.00 27.68 70 ILE C CA 1
ATOM 6892 C C . ILE C 1 70 ? 50.706 22.375 25.172 1.00 27.29 70 ILE C C 1
ATOM 6893 O O . ILE C 1 70 ? 51.760 22.537 24.555 1.00 25.41 70 ILE C O 1
ATOM 6898 N N . SER C 1 71 ? 50.501 21.342 25.985 1.00 26.01 71 SER C N 1
ATOM 6899 C CA . SER C 1 71 ? 51.532 20.329 26.190 1.00 25.96 71 SER C CA 1
ATOM 6900 C C . SER C 1 71 ? 51.471 19.303 25.075 1.00 25.37 71 SER C C 1
ATOM 6901 O O . SER C 1 71 ? 50.482 19.225 24.354 1.00 22.89 71 SER C O 1
ATOM 6904 N N . ASP C 1 72 ? 52.529 18.513 24.937 1.00 27.07 72 ASP C N 1
ATOM 6905 C CA . ASP C 1 72 ? 52.573 17.490 23.901 1.00 30.68 72 ASP C CA 1
ATOM 6906 C C . ASP C 1 72 ? 51.499 16.432 24.148 1.00 30.39 72 ASP C C 1
ATOM 6907 O O . ASP C 1 72 ? 50.841 15.976 23.213 1.00 29.74 72 ASP C O 1
ATOM 6912 N N . GLU C 1 73 ? 51.328 16.050 25.411 1.00 29.97 73 GLU C N 1
ATOM 6913 C CA . GLU C 1 73 ? 50.337 15.047 25.791 1.00 32.00 73 GLU C CA 1
ATOM 6914 C C . GLU C 1 73 ? 48.935 15.551 25.460 1.00 30.08 73 GLU C C 1
ATOM 6915 O O . GLU C 1 73 ? 48.115 14.824 24.898 1.00 30.01 73 GLU C O 1
ATOM 6921 N N . GLN C 1 74 ? 48.673 16.803 25.814 1.00 28.45 74 GLN C N 1
ATOM 6922 C CA . GLN C 1 74 ? 47.379 17.422 25.557 1.00 26.07 74 GLN C CA 1
ATOM 6923 C C . GLN C 1 74 ? 47.094 17.472 24.061 1.00 24.27 74 GLN C C 1
ATOM 6924 O O . GLN C 1 74 ? 46.037 17.049 23.608 1.00 24.80 74 GLN C O 1
ATOM 6930 N N . LEU C 1 75 ? 48.053 17.982 23.300 1.00 23.79 75 LEU C N 1
ATOM 6931 C CA . LEU C 1 75 ? 47.912 18.102 21.856 1.00 22.18 75 LEU C CA 1
ATOM 6932 C C . LEU C 1 75 ? 47.733 16.727 21.223 1.00 22.70 75 LEU C C 1
ATOM 6933 O O . LEU C 1 75 ? 46.936 16.556 20.302 1.00 21.86 75 LEU C O 1
ATOM 6938 N N . ALA C 1 76 ? 48.473 15.745 21.729 1.00 22.21 76 ALA C N 1
ATOM 6939 C CA . ALA C 1 76 ? 48.381 14.390 21.207 1.00 23.08 76 ALA C CA 1
ATOM 6940 C C . ALA C 1 76 ? 46.973 13.839 21.414 1.00 24.57 76 ALA C C 1
ATOM 6941 O O . ALA C 1 76 ? 46.451 13.117 20.561 1.00 25.40 76 ALA C O 1
ATOM 6943 N N . PHE C 1 77 ? 46.360 14.179 22.545 1.00 25.08 77 PHE C N 1
ATOM 6944 C CA . PHE C 1 77 ? 45.002 13.717 22.832 1.00 24.94 77 PHE C CA 1
ATOM 6945 C C . PHE C 1 77 ? 44.057 14.226 21.741 1.00 24.99 77 PHE C C 1
ATOM 6946 O O . PHE C 1 77 ? 43.205 13.486 21.237 1.00 24.77 77 PHE C O 1
ATOM 6954 N N . LEU C 1 78 ? 44.215 15.499 21.388 1.00 24.22 78 LEU C N 1
ATOM 6955 C CA . LEU C 1 78 ? 43.399 16.138 20.361 1.00 23.46 78 LEU C CA 1
ATOM 6956 C C . LEU C 1 78 ? 43.673 15.518 18.994 1.00 24.30 78 LEU C C 1
ATOM 6957 O O . LEU C 1 78 ? 42.753 15.252 18.218 1.00 22.77 78 LEU C O 1
ATOM 6962 N N . GLU C 1 79 ? 44.949 15.278 18.718 1.00 24.64 79 GLU C N 1
ATOM 6963 C CA . GLU C 1 79 ? 45.382 14.717 17.447 1.00 26.92 79 GLU C CA 1
ATOM 6964 C C . GLU C 1 79 ? 44.780 13.346 17.163 1.00 27.09 79 GLU C C 1
ATOM 6965 O O . GLU C 1 79 ? 44.619 12.965 16.007 1.00 26.23 79 GLU C O 1
ATOM 6971 N N . ARG C 1 80 ? 44.445 12.604 18.214 1.00 27.19 80 ARG C N 1
ATOM 6972 C CA . ARG C 1 80 ? 43.848 11.286 18.032 1.00 26.42 80 ARG C CA 1
ATOM 6973 C C . ARG C 1 80 ? 42.381 11.372 17.592 1.00 26.15 80 ARG C C 1
ATOM 6974 O O . ARG C 1 80 ? 41.776 10.366 17.229 1.00 27.43 80 ARG C O 1
ATOM 6982 N N . ILE C 1 81 ? 41.804 12.568 17.633 1.00 25.65 81 ILE C N 1
ATOM 6983 C CA . ILE C 1 81 ? 40.420 12.738 17.202 1.00 24.37 81 ILE C CA 1
ATOM 6984 C C . ILE C 1 81 ? 40.464 12.871 15.681 1.00 23.43 81 ILE C C 1
ATOM 6985 O O . ILE C 1 81 ? 41.023 13.826 15.138 1.00 23.95 81 ILE C O 1
ATOM 6990 N N . PRO C 1 82 ? 39.882 11.893 14.974 1.00 24.08 82 PRO C N 1
ATOM 6991 C CA . PRO C 1 82 ? 39.828 11.823 13.511 1.00 23.90 82 PRO C CA 1
ATOM 6992 C C . PRO C 1 82 ? 39.439 13.096 12.768 1.00 24.01 82 PRO C C 1
ATOM 6993 O O . PRO C 1 82 ? 40.061 13.440 11.760 1.00 25.66 82 PRO C O 1
ATOM 6997 N N . PHE C 1 83 ? 38.430 13.809 13.254 1.00 22.15 83 PHE C N 1
ATOM 6998 C CA . PHE C 1 83 ? 37.996 15.001 12.538 1.00 21.27 83 PHE C CA 1
ATOM 6999 C C . PHE C 1 83 ? 38.742 16.305 12.805 1.00 20.77 83 PHE C C 1
ATOM 7000 O O . PHE C 1 83 ? 38.333 17.358 12.329 1.00 20.87 83 PHE C O 1
ATOM 7008 N N . LEU C 1 84 ? 39.837 16.250 13.553 1.00 20.12 84 LEU C N 1
ATOM 7009 C CA . LEU C 1 84 ? 40.617 17.460 13.776 1.00 20.03 84 LEU C CA 1
ATOM 7010 C C . LEU C 1 84 ? 41.794 17.330 12.818 1.00 21.41 84 LEU C C 1
ATOM 7011 O O . LEU C 1 84 ? 42.621 16.435 12.957 1.00 21.57 84 LEU C O 1
ATOM 7016 N N . ALA C 1 85 ? 41.842 18.219 11.831 1.00 20.96 85 ALA C N 1
ATOM 7017 C CA . ALA C 1 85 ? 42.879 18.208 10.804 1.00 20.42 85 ALA C CA 1
ATOM 7018 C C . ALA C 1 85 ? 44.271 18.622 11.281 1.00 20.07 85 ALA C C 1
ATOM 7019 O O . ALA C 1 85 ? 44.412 19.420 12.203 1.00 20.64 85 ALA C O 1
ATOM 7021 N N . PRO C 1 86 ? 45.323 18.089 10.638 1.00 20.87 86 PRO C N 1
ATOM 7022 C CA . PRO C 1 86 ? 46.706 18.413 11.006 1.00 21.52 86 PRO C CA 1
ATOM 7023 C C . PRO C 1 86 ? 47.066 19.903 10.999 1.00 21.83 86 PRO C C 1
ATOM 7024 O O . PRO C 1 86 ? 47.849 20.347 11.840 1.00 21.58 86 PRO C O 1
ATOM 7028 N N . ASP C 1 87 ? 46.506 20.687 10.077 1.00 19.40 87 ASP C N 1
ATOM 7029 C CA . ASP C 1 87 ? 46.844 22.107 10.068 1.00 19.65 87 ASP C CA 1
ATOM 7030 C C . ASP C 1 87 ? 46.271 22.781 11.307 1.00 19.09 87 ASP C C 1
ATOM 7031 O O . ASP C 1 87 ? 46.848 23.729 11.836 1.00 19.62 87 ASP C O 1
ATOM 7036 N N . PHE C 1 88 ? 45.138 22.275 11.781 1.00 18.12 88 PHE C N 1
ATOM 7037 C CA . PHE C 1 88 ? 44.500 22.824 12.965 1.00 19.51 88 PHE C CA 1
ATOM 7038 C C . PHE C 1 88 ? 45.316 22.413 14.192 1.00 22.26 88 PHE C C 1
ATOM 7039 O O . PHE C 1 88 ? 45.572 23.226 15.084 1.00 22.90 88 PHE C O 1
ATOM 7047 N N . ILE C 1 89 ? 45.713 21.144 14.232 1.00 23.03 89 ILE C N 1
ATOM 7048 C CA . ILE C 1 89 ? 46.511 20.621 15.340 1.00 23.15 89 ILE C CA 1
ATOM 7049 C C . ILE C 1 89 ? 47.798 21.445 15.502 1.00 23.76 89 ILE C C 1
ATOM 7050 O O . ILE C 1 89 ? 48.175 21.816 16.615 1.00 23.60 89 ILE C O 1
ATOM 7055 N N . ARG C 1 90 ? 48.470 21.741 14.394 1.00 24.30 90 ARG C N 1
ATOM 7056 C CA . ARG C 1 90 ? 49.702 22.525 14.471 1.00 24.01 90 ARG C CA 1
ATOM 7057 C C . ARG C 1 90 ? 49.414 23.927 14.987 1.00 23.65 90 ARG C C 1
ATOM 7058 O O . ARG C 1 90 ? 50.160 24.457 15.808 1.00 26.65 90 ARG C O 1
ATOM 7066 N N . PHE C 1 91 ? 48.330 24.528 14.510 1.00 22.67 91 PHE C N 1
ATOM 7067 C CA . PHE C 1 91 ? 47.963 25.869 14.949 1.00 21.37 91 PHE C CA 1
ATOM 7068 C C . PHE C 1 91 ? 47.786 25.875 16.467 1.00 20.35 91 PHE C C 1
ATOM 7069 O O . PHE C 1 91 ? 48.271 26.777 17.156 1.00 19.92 91 PHE C O 1
ATOM 7077 N N . LEU C 1 92 ? 47.077 24.875 16.986 1.00 19.13 92 LEU C N 1
ATOM 7078 C CA . LEU C 1 92 ? 46.872 24.779 18.427 1.00 19.11 92 LEU C CA 1
ATOM 7079 C C . LEU C 1 92 ? 48.230 24.637 19.103 1.00 19.35 92 LEU C C 1
ATOM 7080 O O . LEU C 1 92 ? 48.468 25.216 20.153 1.00 19.93 92 LEU C O 1
ATOM 7085 N N . GLY C 1 93 ? 49.114 23.857 18.491 1.00 19.63 93 GLY C N 1
ATOM 7086 C CA . GLY C 1 93 ? 50.439 23.668 19.047 1.00 21.04 93 GLY C CA 1
ATOM 7087 C C . GLY C 1 93 ? 51.184 24.984 19.190 1.00 22.03 93 GLY C C 1
ATOM 7088 O O . GLY C 1 93 ? 52.006 25.137 20.090 1.00 18.23 93 GLY C O 1
ATOM 7089 N N . LEU C 1 94 ? 50.886 25.939 18.310 1.00 21.00 94 LEU C N 1
ATOM 7090 C CA . LEU C 1 94 ? 51.536 27.249 18.337 1.00 21.02 94 LEU C CA 1
ATOM 7091 C C . LEU C 1 94 ? 50.708 28.352 18.998 1.00 21.54 94 LEU C C 1
ATOM 7092 O O . LEU C 1 94 ? 51.217 29.442 19.262 1.00 21.02 94 LEU C O 1
ATOM 7097 N N . PHE C 1 95 ? 49.440 28.076 19.275 1.00 20.01 95 PHE C N 1
ATOM 7098 C CA . PHE C 1 95 ? 48.583 29.100 19.852 1.00 19.55 95 PHE C CA 1
ATOM 7099 C C . PHE C 1 95 ? 48.985 29.635 21.217 1.00 20.60 95 PHE C C 1
ATOM 7100 O O . PHE C 1 95 ? 49.446 28.896 22.080 1.00 20.22 95 PHE C O 1
ATOM 7108 N N . ARG C 1 96 ? 48.778 30.936 21.389 1.00 21.93 96 ARG C N 1
ATOM 7109 C CA . ARG C 1 96 ? 49.045 31.638 22.639 1.00 23.04 96 ARG C CA 1
ATOM 7110 C C . ARG C 1 96 ? 47.979 32.728 22.758 1.00 23.52 96 ARG C C 1
ATOM 7111 O O . ARG C 1 96 ? 47.658 33.394 21.771 1.00 22.99 96 ARG C O 1
ATOM 7119 N N . PHE C 1 97 ? 47.419 32.899 23.951 1.00 23.63 97 PHE C N 1
ATOM 7120 C CA . PHE C 1 97 ? 46.421 33.941 24.164 1.00 24.05 97 PHE C CA 1
ATOM 7121 C C . PHE C 1 97 ? 47.103 35.300 24.058 1.00 24.86 97 PHE C C 1
ATOM 7122 O O . PHE C 1 97 ? 48.141 35.539 24.679 1.00 23.96 97 PHE C O 1
ATOM 7130 N N . ASN C 1 98 ? 46.505 36.188 23.275 1.00 23.68 98 ASN C N 1
ATOM 7131 C CA . ASN C 1 98 ? 47.047 37.523 23.055 1.00 24.61 98 ASN C CA 1
ATOM 7132 C C . ASN C 1 98 ? 46.383 38.561 23.962 1.00 24.55 98 ASN C C 1
ATOM 7133 O O . ASN C 1 98 ? 45.233 38.944 23.741 1.00 24.03 98 ASN C O 1
ATOM 7138 N N . PRO C 1 99 ? 47.110 39.042 24.986 1.00 24.73 99 PRO C N 1
ATOM 7139 C CA . PRO C 1 99 ? 46.604 40.042 25.939 1.00 25.85 99 PRO C CA 1
ATOM 7140 C C . PRO C 1 99 ? 45.997 41.281 25.280 1.00 25.37 99 PRO C C 1
ATOM 7141 O O . PRO C 1 99 ? 45.058 41.880 25.807 1.00 23.87 99 PRO C O 1
ATOM 7145 N N . ARG C 1 100 ? 46.538 41.660 24.127 1.00 26.60 100 ARG C N 1
ATOM 7146 C CA . ARG C 1 100 ? 46.066 42.839 23.415 1.00 28.38 100 ARG C CA 1
ATOM 7147 C C . ARG C 1 100 ? 44.640 42.746 22.881 1.00 28.75 100 ARG C C 1
ATOM 7148 O O . ARG C 1 100 ? 44.068 43.757 22.472 1.00 29.99 100 ARG C O 1
ATOM 7156 N N . TYR C 1 101 ? 44.057 41.551 22.877 1.00 26.32 101 TYR C N 1
ATOM 7157 C CA . TYR C 1 101 ? 42.691 41.410 22.380 1.00 26.96 101 TYR C CA 1
ATOM 7158 C C . TYR C 1 101 ? 41.681 41.517 23.520 1.00 28.78 101 TYR C C 1
ATOM 7159 O O . TYR C 1 101 ? 40.469 41.424 23.303 1.00 28.78 101 TYR C O 1
ATOM 7168 N N . VAL C 1 102 ? 42.179 41.713 24.735 1.00 30.11 102 VAL C N 1
ATOM 7169 C CA . VAL C 1 102 ? 41.302 41.820 25.892 1.00 31.41 102 VAL C CA 1
ATOM 7170 C C . VAL C 1 102 ? 41.442 43.164 26.586 1.00 33.15 102 VAL C C 1
ATOM 7171 O O . VAL C 1 102 ? 42.548 43.645 26.807 1.00 33.58 102 VAL C O 1
ATOM 7175 N N . GLN C 1 103 ? 40.313 43.771 26.920 1.00 34.56 103 GLN C N 1
ATOM 7176 C CA . GLN C 1 103 ? 40.322 45.038 27.626 1.00 36.37 103 GLN C CA 1
ATOM 7177 C C . GLN C 1 103 ? 39.410 44.886 28.828 1.00 36.60 103 GLN C C 1
ATOM 7178 O O . GLN C 1 103 ? 38.249 44.498 28.699 1.00 35.28 103 GLN C O 1
ATOM 7184 N N . THR C 1 104 ? 39.954 45.173 30.003 1.00 37.81 104 THR C N 1
ATOM 7185 C CA . THR C 1 104 ? 39.202 45.040 31.237 1.00 39.39 104 THR C CA 1
ATOM 7186 C C . THR C 1 104 ? 39.447 46.244 32.145 1.00 40.55 104 THR C C 1
ATOM 7187 O O . THR C 1 104 ? 40.470 46.918 32.032 1.00 39.60 104 THR C O 1
ATOM 7191 N N . GLY C 1 105 ? 38.495 46.513 33.033 1.00 41.34 105 GLY C N 1
ATOM 7192 C CA . GLY C 1 105 ? 38.627 47.637 33.940 1.00 41.76 105 GLY C CA 1
ATOM 7193 C C . GLY C 1 105 ? 37.330 47.952 34.661 1.00 42.53 105 GLY C C 1
ATOM 7194 O O . GLY C 1 105 ? 36.558 47.051 34.999 1.00 41.65 105 GLY C O 1
ATOM 7195 N N . ILE C 1 106 ? 37.089 49.237 34.898 1.00 43.22 106 ILE C N 1
ATOM 7196 C CA . ILE C 1 106 ? 35.878 49.675 35.576 1.00 43.99 106 ILE C CA 1
ATOM 7197 C C . ILE C 1 106 ? 35.333 50.960 34.962 1.00 44.89 106 ILE C C 1
ATOM 7198 O O . ILE C 1 106 ? 36.005 51.989 34.952 1.00 44.97 106 ILE C O 1
ATOM 7203 N N . GLU C 1 107 ? 34.111 50.877 34.441 1.00 46.29 107 GLU C N 1
ATOM 7204 C CA . GLU C 1 107 ? 33.428 52.014 33.827 1.00 46.42 107 GLU C CA 1
ATOM 7205 C C . GLU C 1 107 ? 32.118 52.233 34.565 1.00 46.31 107 GLU C C 1
ATOM 7206 O O . GLU C 1 107 ? 31.422 51.270 34.892 1.00 45.24 107 GLU C O 1
ATOM 7212 N N . ASN C 1 108 ? 31.776 53.494 34.806 1.00 46.47 108 ASN C N 1
ATOM 7213 C CA . ASN C 1 108 ? 30.536 53.823 35.497 1.00 46.85 108 ASN C CA 1
ATOM 7214 C C . ASN C 1 108 ? 30.357 52.938 36.724 1.00 46.09 108 ASN C C 1
ATOM 7215 O O . ASN C 1 108 ? 29.310 52.320 36.903 1.00 45.18 108 ASN C O 1
ATOM 7220 N N . ASP C 1 109 ? 31.393 52.883 37.557 1.00 46.80 109 ASP C N 1
ATOM 7221 C CA . ASP C 1 109 ? 31.383 52.085 38.780 1.00 47.38 109 ASP C CA 1
ATOM 7222 C C . ASP C 1 109 ? 30.932 50.652 38.524 1.00 47.07 109 ASP C C 1
ATOM 7223 O O . ASP C 1 109 ? 30.133 50.096 39.279 1.00 47.19 109 ASP C O 1
ATOM 7228 N N . GLU C 1 110 ? 31.456 50.054 37.459 1.00 45.89 110 GLU C N 1
ATOM 7229 C CA . GLU C 1 110 ? 31.103 48.687 37.109 1.00 43.99 110 GLU C CA 1
ATOM 7230 C C . GLU C 1 110 ? 32.227 47.997 36.338 1.00 41.57 110 GLU C C 1
ATOM 7231 O O . GLU C 1 110 ? 32.827 48.587 35.440 1.00 41.06 110 GLU C O 1
ATOM 7237 N N . PHE C 1 111 ? 32.518 46.752 36.705 1.00 37.84 111 PHE C N 1
ATOM 7238 C CA . PHE C 1 111 ? 33.554 45.979 36.029 1.00 34.68 111 PHE C CA 1
ATOM 7239 C C . PHE C 1 111 ? 33.142 45.767 34.575 1.00 33.87 111 PHE C C 1
ATOM 7240 O O . PHE C 1 111 ? 31.956 45.647 34.269 1.00 32.92 111 PHE C O 1
ATOM 7248 N N . PHE C 1 112 ? 34.123 45.719 33.682 1.00 32.14 112 PHE C N 1
ATOM 7249 C CA . PHE C 1 112 ? 33.838 45.499 32.277 1.00 31.76 112 PHE C CA 1
ATOM 7250 C C . PHE C 1 112 ? 34.969 44.697 31.670 1.00 30.91 112 PHE C C 1
ATOM 7251 O O . PHE C 1 112 ? 36.058 44.622 32.227 1.00 31.52 112 PHE C O 1
ATOM 7259 N N . LEU C 1 113 ? 34.696 44.089 30.524 1.00 29.89 113 LEU C N 1
ATOM 7260 C CA . LEU C 1 113 ? 35.689 43.304 29.812 1.00 27.40 113 LEU C CA 1
ATOM 7261 C C . LEU C 1 113 ? 35.191 43.143 28.395 1.00 27.62 113 LEU C C 1
ATOM 7262 O O . LEU C 1 113 ? 34.035 42.779 28.165 1.00 29.29 113 LEU C O 1
ATOM 7267 N N . ARG C 1 114 ? 36.065 43.433 27.442 1.00 28.21 114 ARG C N 1
ATOM 7268 C CA . ARG C 1 114 ? 35.722 43.326 26.037 1.00 28.68 114 ARG C CA 1
ATOM 7269 C C . ARG C 1 114 ? 36.821 42.616 25.260 1.00 28.10 114 ARG C C 1
ATOM 7270 O O . ARG C 1 114 ? 38.004 42.725 25.593 1.00 28.76 114 ARG C O 1
ATOM 7278 N N . LEU C 1 115 ? 36.417 41.876 24.233 1.00 27.63 115 LEU C N 1
ATOM 7279 C CA . LEU C 1 115 ? 37.350 41.148 23.383 1.00 26.38 115 LEU C CA 1
ATOM 7280 C C . LEU C 1 115 ? 37.240 41.700 21.976 1.00 27.11 115 LEU C C 1
ATOM 7281 O O . LEU C 1 115 ? 36.144 41.992 21.501 1.00 28.15 115 LEU C O 1
ATOM 7286 N N . LYS C 1 116 ? 38.377 41.852 21.311 1.00 27.16 116 LYS C N 1
ATOM 7287 C CA . LYS C 1 116 ? 38.384 42.353 19.946 1.00 26.30 116 LYS C CA 1
ATOM 7288 C C . LYS C 1 116 ? 39.630 41.882 19.220 1.00 24.23 116 LYS C C 1
ATOM 7289 O O . LYS C 1 116 ? 40.749 42.103 19.676 1.00 24.19 116 LYS C O 1
ATOM 7295 N N . GLY C 1 117 ? 39.425 41.216 18.092 1.00 23.50 117 GLY C N 1
ATOM 7296 C CA . GLY C 1 117 ? 40.547 40.727 17.315 1.00 22.46 117 GLY C CA 1
ATOM 7297 C C . GLY C 1 117 ? 40.145 39.630 16.353 1.00 22.11 117 GLY C C 1
ATOM 7298 O O . GLY C 1 117 ? 38.961 39.324 16.217 1.00 22.14 117 GLY C O 1
ATOM 7299 N N . PRO C 1 118 ? 41.115 39.018 15.662 1.00 21.53 118 PRO C N 1
ATOM 7300 C CA . PRO C 1 118 ? 40.784 37.948 14.718 1.00 20.78 118 PRO C CA 1
ATOM 7301 C C . PRO C 1 118 ? 39.928 36.887 15.407 1.00 18.60 118 PRO C C 1
ATOM 7302 O O . PRO C 1 118 ? 40.282 36.371 16.469 1.00 19.51 118 PRO C O 1
ATOM 7306 N N . TRP C 1 119 ? 38.789 36.580 14.803 1.00 18.83 119 TRP C N 1
ATOM 7307 C CA . TRP C 1 119 ? 37.878 35.580 15.339 1.00 17.49 119 TRP C CA 1
ATOM 7308 C C . TRP C 1 119 ? 38.636 34.310 15.745 1.00 18.85 119 TRP C C 1
ATOM 7309 O O . TRP C 1 119 ? 38.419 33.759 16.822 1.00 18.44 119 TRP C O 1
ATOM 7320 N N . LEU C 1 120 ? 39.532 33.861 14.875 1.00 17.24 120 LEU C N 1
ATOM 7321 C CA . LEU C 1 120 ? 40.315 32.654 15.110 1.00 20.29 120 LEU C CA 1
ATOM 7322 C C . LEU C 1 120 ? 41.120 32.710 16.417 1.00 21.77 120 LEU C C 1
ATOM 7323 O O . LEU C 1 120 ? 41.250 31.706 17.116 1.00 20.00 120 LEU C O 1
ATOM 7328 N N . HIS C 1 121 ? 41.653 33.885 16.735 1.00 21.04 121 HIS C N 1
ATOM 7329 C CA . HIS C 1 121 ? 42.480 34.065 17.922 1.00 23.45 121 HIS C CA 1
ATOM 7330 C C . HIS C 1 121 ? 41.744 34.420 19.202 1.00 23.92 121 HIS C C 1
ATOM 7331 O O . HIS C 1 121 ? 42.332 34.349 20.279 1.00 23.92 121 HIS C O 1
ATOM 7338 N N . VAL C 1 122 ? 40.468 34.788 19.101 1.00 23.51 122 VAL C N 1
ATOM 7339 C CA . VAL C 1 122 ? 39.707 35.155 20.288 1.00 24.36 122 VAL C CA 1
ATOM 7340 C C . VAL C 1 122 ? 38.708 34.097 20.781 1.00 25.57 122 VAL C C 1
ATOM 7341 O O . VAL C 1 122 ? 38.268 34.142 21.937 1.00 23.74 122 VAL C O 1
ATOM 7345 N N . ILE C 1 123 ? 38.368 33.140 19.922 1.00 24.64 123 ILE C N 1
ATOM 7346 C CA . ILE C 1 123 ? 37.411 32.101 20.291 1.00 26.87 123 ILE C CA 1
ATOM 7347 C C . ILE C 1 123 ? 37.692 31.422 21.625 1.00 27.33 123 ILE C C 1
ATOM 7348 O O . ILE C 1 123 ? 36.794 31.289 22.454 1.00 27.67 123 ILE C O 1
ATOM 7353 N N . LEU C 1 124 ? 38.931 30.986 21.833 1.00 25.21 124 LEU C N 1
ATOM 7354 C CA . LEU C 1 124 ? 39.274 30.292 23.071 1.00 23.98 124 LEU C CA 1
ATOM 7355 C C . LEU C 1 124 ? 39.110 31.096 24.364 1.00 24.30 124 LEU C C 1
ATOM 7356 O O . LEU C 1 124 ? 39.067 30.514 25.445 1.00 24.61 124 LEU C O 1
ATOM 7361 N N . PHE C 1 125 ? 38.999 32.418 24.261 1.00 24.81 125 PHE C N 1
ATOM 7362 C CA . PHE C 1 125 ? 38.837 33.268 25.447 1.00 26.59 125 PHE C CA 1
ATOM 7363 C C . PHE C 1 125 ? 37.493 33.087 26.157 1.00 27.53 125 PHE C C 1
ATOM 7364 O O . PHE C 1 125 ? 37.423 33.083 27.384 1.00 27.19 125 PHE C O 1
ATOM 7372 N N . GLU C 1 126 ? 36.431 32.956 25.370 1.00 27.16 126 GLU C N 1
ATOM 7373 C CA . GLU C 1 126 ? 35.062 32.825 25.872 1.00 28.74 126 GLU C CA 1
ATOM 7374 C C . GLU C 1 126 ? 34.811 32.005 27.141 1.00 27.46 126 GLU C C 1
ATOM 7375 O O . GLU C 1 126 ? 34.488 32.562 28.192 1.00 27.67 126 GLU C O 1
ATOM 7381 N N . VAL C 1 127 ? 34.932 30.685 27.032 1.00 25.33 127 VAL C N 1
ATOM 7382 C CA . VAL C 1 127 ? 34.672 29.792 28.158 1.00 25.81 127 VAL C CA 1
ATOM 7383 C C . VAL C 1 127 ? 35.613 29.977 29.342 1.00 24.90 127 VAL C C 1
ATOM 7384 O O . VAL C 1 127 ? 35.159 30.159 30.465 1.00 26.01 127 VAL C O 1
ATOM 7388 N N . PRO C 1 128 ? 36.933 29.932 29.110 1.00 26.11 128 PRO C N 1
ATOM 7389 C CA . PRO C 1 128 ? 37.884 30.105 30.210 1.00 25.09 128 PRO C CA 1
ATOM 7390 C C . PRO C 1 128 ? 37.643 31.368 31.030 1.00 25.56 128 PRO C C 1
ATOM 7391 O O . PRO C 1 128 ? 37.701 31.329 32.258 1.00 27.02 128 PRO C O 1
ATOM 7395 N N . LEU C 1 129 ? 37.370 32.483 30.359 1.00 24.77 129 LEU C N 1
ATOM 7396 C CA . LEU C 1 129 ? 37.125 33.736 31.065 1.00 24.72 129 LEU C CA 1
ATOM 7397 C C . LEU C 1 129 ? 35.939 33.648 32.023 1.00 25.08 129 LEU C C 1
ATOM 7398 O O . LEU C 1 129 ? 36.005 34.145 33.146 1.00 25.75 129 LEU C O 1
ATOM 7403 N N . LEU C 1 130 ? 34.853 33.021 31.581 1.00 23.26 130 LEU C N 1
ATOM 7404 C CA . LEU C 1 130 ? 33.679 32.887 32.434 1.00 23.88 130 LEU C CA 1
ATOM 7405 C C . LEU C 1 130 ? 33.953 31.945 33.599 1.00 23.72 130 LEU C C 1
ATOM 7406 O O . LEU C 1 130 ? 33.575 32.229 34.731 1.00 25.22 130 LEU C O 1
ATOM 7411 N N . ALA C 1 131 ? 34.615 30.828 33.325 1.00 23.35 131 ALA C N 1
ATOM 7412 C CA . ALA C 1 131 ? 34.925 29.865 34.374 1.00 23.72 131 ALA C CA 1
ATOM 7413 C C . ALA C 1 131 ? 35.890 30.491 35.372 1.00 24.86 131 ALA C C 1
ATOM 7414 O O . ALA C 1 131 ? 35.802 30.248 36.575 1.00 25.64 131 ALA C O 1
ATOM 7416 N N . MET C 1 132 ? 36.815 31.297 34.864 1.00 25.54 132 MET C N 1
ATOM 7417 C CA . MET C 1 132 ? 37.795 31.945 35.716 1.00 27.40 132 MET C CA 1
ATOM 7418 C C . MET C 1 132 ? 37.161 33.030 36.583 1.00 27.64 132 MET C C 1
ATOM 7419 O O . MET C 1 132 ? 37.428 33.101 37.779 1.00 28.34 132 MET C O 1
ATOM 7424 N N . ILE C 1 133 ? 36.313 33.863 35.990 1.00 28.19 133 ILE C N 1
ATOM 7425 C CA . ILE C 1 133 ? 35.660 34.927 36.745 1.00 27.39 133 ILE C CA 1
ATOM 7426 C C . ILE C 1 133 ? 34.731 34.331 37.797 1.00 29.05 133 ILE C C 1
ATOM 7427 O O . ILE C 1 133 ? 34.587 34.871 38.898 1.00 29.64 133 ILE C O 1
ATOM 7432 N N . SER C 1 134 ? 34.108 33.211 37.458 1.00 28.19 134 SER C N 1
ATOM 7433 C CA . SER C 1 134 ? 33.210 32.546 38.386 1.00 28.45 134 SER C CA 1
ATOM 7434 C C . SER C 1 134 ? 33.989 32.033 39.595 1.00 28.35 134 SER C C 1
ATOM 7435 O O . SER C 1 134 ? 33.580 32.239 40.736 1.00 29.26 134 SER C O 1
ATOM 7438 N N . GLU C 1 135 ? 35.119 31.382 39.350 1.00 28.28 135 GLU C N 1
ATOM 7439 C CA . GLU C 1 135 ? 35.912 30.847 40.442 1.00 28.94 135 GLU C CA 1
ATOM 7440 C C . GLU C 1 135 ? 36.608 31.901 41.301 1.00 30.75 135 GLU C C 1
ATOM 7441 O O . GLU C 1 135 ? 36.817 31.669 42.489 1.00 30.48 135 GLU C O 1
ATOM 7447 N N . VAL C 1 136 ? 36.975 33.049 40.733 1.00 30.46 136 VAL C N 1
ATOM 7448 C CA . VAL C 1 136 ? 37.623 34.059 41.559 1.00 31.13 136 VAL C CA 1
ATOM 7449 C C . VAL C 1 136 ? 36.585 34.625 42.520 1.00 32.15 136 VAL C C 1
ATOM 7450 O O . VAL C 1 136 ? 36.877 34.829 43.693 1.00 32.55 136 VAL C O 1
ATOM 7454 N N . ARG C 1 137 ? 35.369 34.847 42.024 1.00 34.05 137 ARG C N 1
ATOM 7455 C CA . ARG C 1 137 ? 34.285 35.382 42.843 1.00 34.34 137 ARG C CA 1
ATOM 7456 C C . ARG C 1 137 ? 33.916 34.417 43.958 1.00 34.06 137 ARG C C 1
ATOM 7457 O O . ARG C 1 137 ? 33.615 34.831 45.072 1.00 33.80 137 ARG C O 1
ATOM 7465 N N . ASN C 1 138 ? 33.922 33.126 43.649 1.00 34.47 138 ASN C N 1
ATOM 7466 C CA . ASN C 1 138 ? 33.570 32.116 44.637 1.00 35.30 138 ASN C CA 1
ATOM 7467 C C . ASN C 1 138 ? 34.675 31.932 45.667 1.00 36.15 138 ASN C C 1
ATOM 7468 O O . ASN C 1 138 ? 34.406 31.594 46.819 1.00 36.35 138 ASN C O 1
ATOM 7473 N N . ARG C 1 139 ? 35.918 32.154 45.259 1.00 36.99 139 ARG C N 1
ATOM 7474 C CA . ARG C 1 139 ? 37.028 32.026 46.193 1.00 38.79 139 ARG C CA 1
ATOM 7475 C C . ARG C 1 139 ? 36.942 33.141 47.230 1.00 39.18 139 ARG C C 1
ATOM 7476 O O . ARG C 1 139 ? 37.289 32.944 48.394 1.00 40.09 139 ARG C O 1
ATOM 7484 N N . ALA C 1 140 ? 36.458 34.302 46.806 1.00 38.28 140 ALA C N 1
ATOM 7485 C CA . ALA C 1 140 ? 36.326 35.445 47.700 1.00 39.94 140 ALA C CA 1
ATOM 7486 C C . ALA C 1 140 ? 35.008 35.427 48.472 1.00 40.51 140 ALA C C 1
ATOM 7487 O O . ALA C 1 140 ? 34.966 35.795 49.647 1.00 41.21 140 ALA C O 1
ATOM 7489 N N . ARG C 1 141 ? 33.937 34.996 47.813 1.00 40.30 141 ARG C N 1
ATOM 7490 C CA . ARG C 1 141 ? 32.613 34.939 48.430 1.00 41.25 141 ARG C CA 1
ATOM 7491 C C . ARG C 1 141 ? 32.398 33.751 49.359 1.00 40.82 141 ARG C C 1
ATOM 7492 O O . ARG C 1 141 ? 31.733 33.871 50.387 1.00 42.51 141 ARG C O 1
ATOM 7500 N N . TYR C 1 142 ? 32.952 32.602 48.989 1.00 39.62 142 TYR C N 1
ATOM 7501 C CA . TYR C 1 142 ? 32.789 31.385 49.776 1.00 37.44 142 TYR C CA 1
ATOM 7502 C C . TYR C 1 142 ? 34.131 30.681 49.923 1.00 36.69 142 TYR C C 1
ATOM 7503 O O . TYR C 1 142 ? 34.275 29.512 49.570 1.00 35.31 142 TYR C O 1
ATOM 7512 N N . PRO C 1 143 ? 35.131 31.388 50.472 1.00 36.23 143 PRO C N 1
ATOM 7513 C CA . PRO C 1 143 ? 36.481 30.853 50.672 1.00 35.70 143 PRO C CA 1
ATOM 7514 C C . PRO C 1 143 ? 36.567 29.552 51.467 1.00 35.60 143 PRO C C 1
ATOM 7515 O O . PRO C 1 143 ? 37.560 28.828 51.375 1.00 35.06 143 PRO C O 1
ATOM 7519 N N . ALA C 1 144 ? 35.527 29.249 52.238 1.00 37.13 144 ALA C N 1
ATOM 7520 C CA . ALA C 1 144 ? 35.523 28.041 53.055 1.00 37.54 144 ALA C CA 1
ATOM 7521 C C . ALA C 1 144 ? 34.667 26.905 52.499 1.00 37.58 144 ALA C C 1
ATOM 7522 O O . ALA C 1 144 ? 34.303 25.985 53.232 1.00 38.51 144 ALA C O 1
ATOM 7524 N N . ALA C 1 145 ? 34.345 26.959 51.210 1.00 38.05 145 ALA C N 1
ATOM 7525 C CA . ALA C 1 145 ? 33.538 25.906 50.599 1.00 36.59 145 ALA C CA 1
ATOM 7526 C C . ALA C 1 145 ? 34.387 24.652 50.443 1.00 36.48 145 ALA C C 1
ATOM 7527 O O . ALA C 1 145 ? 35.575 24.730 50.130 1.00 35.53 145 ALA C O 1
ATOM 7529 N N . THR C 1 146 ? 33.779 23.494 50.664 1.00 36.27 146 THR C N 1
ATOM 7530 C CA . THR C 1 146 ? 34.503 22.235 50.545 1.00 36.73 146 THR C CA 1
ATOM 7531 C C . THR C 1 146 ? 33.939 21.394 49.408 1.00 37.12 146 THR C C 1
ATOM 7532 O O . THR C 1 146 ? 32.811 21.607 48.961 1.00 36.52 146 THR C O 1
ATOM 7536 N N . VAL C 1 147 ? 34.731 20.434 48.948 1.00 36.86 147 VAL C N 1
ATOM 7537 C CA . VAL C 1 147 ? 34.312 19.550 47.877 1.00 37.34 147 VAL C CA 1
ATOM 7538 C C . VAL C 1 147 ? 33.165 18.665 48.362 1.00 38.60 147 VAL C C 1
ATOM 7539 O O . VAL C 1 147 ? 32.234 18.382 47.607 1.00 38.97 147 VAL C O 1
ATOM 7543 N N . GLU C 1 148 ? 33.233 18.250 49.627 1.00 39.21 148 GLU C N 1
ATOM 7544 C CA . GLU C 1 148 ? 32.214 17.385 50.225 1.00 38.59 148 GLU C CA 1
ATOM 7545 C C . GLU C 1 148 ? 30.815 17.965 50.142 1.00 37.31 148 GLU C C 1
ATOM 7546 O O . GLU C 1 148 ? 29.835 17.228 50.061 1.00 36.46 148 GLU C O 1
ATOM 7552 N N . GLN C 1 149 ? 30.719 19.286 50.182 1.00 36.86 149 GLN C N 1
ATOM 7553 C CA . GLN C 1 149 ? 29.420 19.931 50.102 1.00 38.06 149 GLN C CA 1
ATOM 7554 C C . GLN C 1 149 ? 28.819 19.686 48.724 1.00 37.94 149 GLN C C 1
ATOM 7555 O O . GLN C 1 149 ? 27.640 19.351 48.597 1.00 37.15 149 GLN C O 1
ATOM 7561 N N . ALA C 1 150 ? 29.642 19.854 47.694 1.00 37.56 150 ALA C N 1
ATOM 7562 C CA . ALA C 1 150 ? 29.186 19.648 46.325 1.00 37.83 150 ALA C CA 1
ATOM 7563 C C . ALA C 1 150 ? 28.788 18.193 46.116 1.00 36.91 150 ALA C C 1
ATOM 7564 O O . ALA C 1 150 ? 27.748 17.904 45.528 1.00 35.86 150 ALA C O 1
ATOM 7566 N N . ARG C 1 151 ? 29.622 17.284 46.612 1.00 36.51 151 ARG C N 1
ATOM 7567 C CA . ARG C 1 151 ? 29.388 15.852 46.475 1.00 38.29 151 ARG C CA 1
ATOM 7568 C C . ARG C 1 151 ? 28.103 15.330 47.096 1.00 38.46 151 ARG C C 1
ATOM 7569 O O . ARG C 1 151 ? 27.404 14.522 46.488 1.00 38.10 151 ARG C O 1
ATOM 7577 N N . GLU C 1 152 ? 27.789 15.768 48.308 1.00 38.96 152 GLU C N 1
ATOM 7578 C CA . GLU C 1 152 ? 26.579 15.278 48.944 1.00 41.14 152 GLU C CA 1
ATOM 7579 C C . GLU C 1 152 ? 25.322 15.818 48.268 1.00 39.22 152 GLU C C 1
ATOM 7580 O O . GLU C 1 152 ? 24.278 15.176 48.298 1.00 38.70 152 GLU C O 1
ATOM 7586 N N . ARG C 1 153 ? 25.418 16.988 47.645 1.00 37.92 153 ARG C N 1
ATOM 7587 C CA . ARG C 1 153 ? 24.261 17.542 46.948 1.00 38.44 153 ARG C CA 1
ATOM 7588 C C . ARG C 1 153 ? 24.053 16.756 45.661 1.00 36.63 153 ARG C C 1
ATOM 7589 O O . ARG C 1 153 ? 22.921 16.482 45.265 1.00 36.54 153 ARG C O 1
ATOM 7597 N N . LEU C 1 154 ? 25.156 16.392 45.015 1.00 33.73 154 LEU C N 1
ATOM 7598 C CA . LEU C 1 154 ? 25.100 15.629 43.775 1.00 33.14 154 LEU C CA 1
ATOM 7599 C C . LEU C 1 154 ? 24.418 14.294 44.058 1.00 33.52 154 LEU C C 1
ATOM 7600 O O . LEU C 1 154 ? 23.455 13.919 43.385 1.00 32.71 154 LEU C O 1
ATOM 7605 N N . GLN C 1 155 ? 24.931 13.586 45.061 1.00 32.92 155 GLN C N 1
ATOM 7606 C CA . GLN C 1 155 ? 24.400 12.285 45.442 1.00 34.65 155 GLN C CA 1
ATOM 7607 C C . GLN C 1 155 ? 22.941 12.424 45.863 1.00 34.04 155 GLN C C 1
ATOM 7608 O O . GLN C 1 155 ? 22.125 11.533 45.644 1.00 32.89 155 GLN C O 1
ATOM 7614 N N . GLU C 1 156 ? 22.626 13.561 46.466 1.00 34.51 156 GLU C N 1
ATOM 7615 C CA . GLU C 1 156 ? 21.275 13.851 46.914 1.00 36.16 156 GLU C CA 1
ATOM 7616 C C . GLU C 1 156 ? 20.336 13.827 45.698 1.00 35.56 156 GLU C C 1
ATOM 7617 O O . GLU C 1 156 ? 19.274 13.199 45.725 1.00 35.25 156 GLU C O 1
ATOM 7623 N N . LYS C 1 157 ? 20.742 14.503 44.627 1.00 32.15 157 LYS C N 1
ATOM 7624 C CA . LYS C 1 157 ? 19.937 14.559 43.414 1.00 31.07 157 LYS C CA 1
ATOM 7625 C C . LYS C 1 157 ? 19.906 13.213 42.707 1.00 30.16 157 LYS C C 1
ATOM 7626 O O . LYS C 1 157 ? 18.906 12.866 42.080 1.00 28.24 157 LYS C O 1
ATOM 7632 N N . PHE C 1 158 ? 20.990 12.449 42.823 1.00 30.46 158 PHE C N 1
ATOM 7633 C CA . PHE C 1 158 ? 21.051 11.126 42.210 1.00 29.87 158 PHE C CA 1
ATOM 7634 C C . PHE C 1 158 ? 20.001 10.216 42.845 1.00 31.21 158 PHE C C 1
ATOM 7635 O O . PHE C 1 158 ? 19.328 9.444 42.156 1.00 29.37 158 PHE C O 1
ATOM 7643 N N . ASP C 1 159 ? 19.878 10.306 44.168 1.00 32.42 159 ASP C N 1
ATOM 7644 C CA . ASP C 1 159 ? 18.920 9.489 44.899 1.00 33.98 159 ASP C CA 1
ATOM 7645 C C . ASP C 1 159 ? 17.501 9.825 44.451 1.00 33.99 159 ASP C C 1
ATOM 7646 O O . ASP C 1 159 ? 16.690 8.930 44.208 1.00 35.74 159 ASP C O 1
ATOM 7651 N N . TRP C 1 160 ? 17.208 11.116 44.334 1.00 32.77 160 TRP C N 1
ATOM 7652 C CA . TRP C 1 160 ? 15.885 11.545 43.898 1.00 33.07 160 TRP C CA 1
ATOM 7653 C C . TRP C 1 160 ? 15.528 10.885 42.566 1.00 32.52 160 TRP C C 1
ATOM 7654 O O . TRP C 1 160 ? 14.423 10.378 42.388 1.00 32.74 160 TRP C O 1
ATOM 7665 N N . LEU C 1 161 ? 16.477 10.896 41.634 1.00 32.68 161 LEU C N 1
ATOM 7666 C CA . LEU C 1 161 ? 16.267 10.315 40.312 1.00 32.47 161 LEU C CA 1
ATOM 7667 C C . LEU C 1 161 ? 16.051 8.804 40.336 1.00 32.50 161 LEU C C 1
ATOM 7668 O O . LEU C 1 161 ? 15.158 8.284 39.657 1.00 30.79 161 LEU C O 1
ATOM 7673 N N . ARG C 1 162 ? 16.871 8.104 41.116 1.00 32.19 162 ARG C N 1
ATOM 7674 C CA . ARG C 1 162 ? 16.783 6.652 41.221 1.00 32.71 162 ARG C CA 1
ATOM 7675 C C . ARG C 1 162 ? 15.453 6.217 41.830 1.00 31.55 162 ARG C C 1
ATOM 7676 O O . ARG C 1 162 ? 14.908 5.172 41.481 1.00 31.10 162 ARG C O 1
ATOM 7684 N N . ARG C 1 163 ? 14.939 7.022 42.748 1.00 31.11 163 ARG C N 1
ATOM 7685 C CA . ARG C 1 163 ? 13.682 6.702 43.408 1.00 32.60 163 ARG C CA 1
ATOM 7686 C C . ARG C 1 163 ? 12.451 7.120 42.605 1.00 32.09 163 ARG C C 1
ATOM 7687 O O . ARG C 1 163 ? 11.368 6.578 42.803 1.00 33.01 163 ARG C O 1
ATOM 7695 N N . GLU C 1 164 ? 12.617 8.077 41.700 1.00 31.98 164 GLU C N 1
ATOM 7696 C CA . GLU C 1 164 ? 11.498 8.574 40.906 1.00 31.75 164 GLU C CA 1
ATOM 7697 C C . GLU C 1 164 ? 11.331 7.885 39.557 1.00 30.49 164 GLU C C 1
ATOM 7698 O O . GLU C 1 164 ? 10.209 7.681 39.091 1.00 28.87 164 GLU C O 1
ATOM 7704 N N . ALA C 1 165 ? 12.446 7.523 38.937 1.00 31.06 165 ALA C N 1
ATOM 7705 C CA . ALA C 1 165 ? 12.422 6.883 37.629 1.00 30.91 165 ALA C CA 1
ATOM 7706 C C . ALA C 1 165 ? 12.642 5.383 37.719 1.00 31.74 165 ALA C C 1
ATOM 7707 O O . ALA C 1 165 ? 13.283 4.894 38.647 1.00 32.39 165 ALA C O 1
ATOM 7709 N N . SER C 1 166 ? 12.117 4.654 36.739 1.00 31.22 166 SER C N 1
ATOM 7710 C CA . SER C 1 166 ? 12.272 3.210 36.719 1.00 32.06 166 SER C CA 1
ATOM 7711 C C . SER C 1 166 ? 13.568 2.834 36.019 1.00 32.72 166 SER C C 1
ATOM 7712 O O . SER C 1 166 ? 14.228 3.673 35.404 1.00 31.16 166 SER C O 1
ATOM 7715 N N . ALA C 1 167 ? 13.923 1.560 36.118 1.00 33.90 167 ALA C N 1
ATOM 7716 C CA . ALA C 1 167 ? 15.133 1.052 35.494 1.00 34.16 167 ALA C CA 1
ATOM 7717 C C . ALA C 1 167 ? 15.058 1.254 33.985 1.00 33.97 167 ALA C C 1
ATOM 7718 O O . ALA C 1 167 ? 16.024 1.688 33.365 1.00 33.39 167 ALA C O 1
ATOM 7720 N N . GLU C 1 168 ? 13.903 0.939 33.402 1.00 35.03 168 GLU C N 1
ATOM 7721 C CA . GLU C 1 168 ? 13.707 1.086 31.963 1.00 34.47 168 GLU C CA 1
ATOM 7722 C C . GLU C 1 168 ? 13.891 2.537 31.540 1.00 32.51 168 GLU C C 1
ATOM 7723 O O . GLU C 1 168 ? 14.510 2.818 30.518 1.00 32.14 168 GLU C O 1
ATOM 7729 N N . GLU C 1 169 ? 13.347 3.461 32.323 1.00 31.22 169 GLU C N 1
ATOM 7730 C CA . GLU C 1 169 ? 13.486 4.875 32.005 1.00 30.84 169 GLU C CA 1
ATOM 7731 C C . GLU C 1 169 ? 14.944 5.304 32.103 1.00 30.25 169 GLU C C 1
ATOM 7732 O O . GLU C 1 169 ? 15.469 5.933 31.189 1.00 29.87 169 GLU C O 1
ATOM 7738 N N . LEU C 1 170 ? 15.593 4.948 33.210 1.00 29.81 170 LEU C N 1
ATOM 7739 C CA . LEU C 1 170 ? 16.987 5.309 33.444 1.00 29.44 170 LEU C CA 1
ATOM 7740 C C . LEU C 1 170 ? 17.935 4.832 32.351 1.00 29.58 170 LEU C C 1
ATOM 7741 O O . LEU C 1 170 ? 18.939 5.485 32.062 1.00 30.67 170 LEU C O 1
ATOM 7746 N N . ALA C 1 171 ? 17.619 3.696 31.745 1.00 29.67 171 ALA C N 1
ATOM 7747 C CA . ALA C 1 171 ? 18.448 3.154 30.679 1.00 29.54 171 ALA C CA 1
ATOM 7748 C C . ALA C 1 171 ? 18.289 3.985 29.400 1.00 29.90 171 ALA C C 1
ATOM 7749 O O . ALA C 1 171 ? 19.087 3.869 28.470 1.00 29.77 171 ALA C O 1
ATOM 7751 N N . GLY C 1 172 ? 17.254 4.818 29.350 1.00 28.57 172 GLY C N 1
ATOM 7752 C CA . GLY C 1 172 ? 17.044 5.638 28.169 1.00 28.22 172 GLY C CA 1
ATOM 7753 C C . GLY C 1 172 ? 17.270 7.114 28.432 1.00 27.37 172 GLY C C 1
ATOM 7754 O O . GLY C 1 172 ? 17.168 7.938 27.528 1.00 28.80 172 GLY C O 1
ATOM 7755 N N . PHE C 1 173 ? 17.583 7.448 29.677 1.00 26.35 173 PHE C N 1
ATOM 7756 C CA . PHE C 1 173 ? 17.813 8.836 30.076 1.00 26.36 173 PHE C CA 1
ATOM 7757 C C . PHE C 1 173 ? 19.278 9.226 29.833 1.00 26.16 173 PHE C C 1
ATOM 7758 O O . PHE C 1 173 ? 20.160 8.894 30.628 1.00 27.29 173 PHE C O 1
ATOM 7766 N N . LYS C 1 174 ? 19.522 9.920 28.721 1.00 25.60 174 LYS C N 1
ATOM 7767 C CA . LYS C 1 174 ? 20.861 10.365 28.317 1.00 24.63 174 LYS C CA 1
ATOM 7768 C C . LYS C 1 174 ? 21.209 11.740 28.871 1.00 23.66 174 LYS C C 1
ATOM 7769 O O . LYS C 1 174 ? 20.555 12.727 28.542 1.00 24.55 174 LYS C O 1
ATOM 7775 N N . MET C 1 175 ? 22.265 11.799 29.678 1.00 22.94 175 MET C N 1
ATOM 7776 C CA . MET C 1 175 ? 22.704 13.040 30.316 1.00 23.24 175 MET C CA 1
ATOM 7777 C C . MET C 1 175 ? 24.166 13.390 30.035 1.00 22.74 175 MET C C 1
ATOM 7778 O O . MET C 1 175 ? 25.048 12.535 30.113 1.00 21.90 175 MET C O 1
ATOM 7783 N N . ALA C 1 176 ? 24.413 14.655 29.716 1.00 21.95 176 ALA C N 1
ATOM 7784 C CA . ALA C 1 176 ? 25.766 15.122 29.451 1.00 21.38 176 ALA C CA 1
ATOM 7785 C C . ALA C 1 176 ? 26.066 16.319 30.344 1.00 22.51 176 ALA C C 1
ATOM 7786 O O . ALA C 1 176 ? 25.157 17.038 30.765 1.00 21.82 176 ALA C O 1
ATOM 7788 N N . ASP C 1 177 ? 27.345 16.519 30.647 1.00 22.66 177 ASP C N 1
ATOM 7789 C CA . ASP C 1 177 ? 27.764 17.658 31.456 1.00 21.60 177 ASP C CA 1
ATOM 7790 C C . ASP C 1 177 ? 28.214 18.787 30.535 1.00 21.63 177 ASP C C 1
ATOM 7791 O O . ASP C 1 177 ? 29.135 18.610 29.744 1.00 23.50 177 ASP C O 1
ATOM 7796 N N . PHE C 1 178 ? 27.566 19.941 30.649 1.00 22.15 178 PHE C N 1
ATOM 7797 C CA . PHE C 1 178 ? 27.908 21.121 29.854 1.00 22.23 178 PHE C CA 1
ATOM 7798 C C . PHE C 1 178 ? 28.236 22.278 30.809 1.00 23.06 178 PHE C C 1
ATOM 7799 O O . PHE C 1 178 ? 28.173 23.437 30.411 1.00 22.42 178 PHE C O 1
ATOM 7807 N N . GLY C 1 179 ? 28.607 21.970 32.053 1.00 23.15 179 GLY C N 1
ATOM 7808 C CA . GLY C 1 179 ? 28.846 23.027 33.035 1.00 24.17 179 GLY C CA 1
ATOM 7809 C C . GLY C 1 179 ? 30.184 23.714 33.275 1.00 24.46 179 GLY C C 1
ATOM 7810 O O . GLY C 1 179 ? 30.425 24.211 34.380 1.00 24.41 179 GLY C O 1
ATOM 7811 N N . THR C 1 180 ? 31.048 23.783 32.272 1.00 22.48 180 THR C N 1
ATOM 7812 C CA . THR C 1 180 ? 32.340 24.439 32.464 1.00 21.90 180 THR C CA 1
ATOM 7813 C C . THR C 1 180 ? 32.276 25.930 32.835 1.00 22.33 180 THR C C 1
ATOM 7814 O O . THR C 1 180 ? 32.829 26.349 33.854 1.00 19.47 180 THR C O 1
ATOM 7818 N N . ARG C 1 181 ? 31.596 26.716 32.005 1.00 22.67 181 ARG C N 1
ATOM 7819 C CA . ARG C 1 181 ? 31.524 28.170 32.161 1.00 25.59 181 ARG C CA 1
ATOM 7820 C C . ARG C 1 181 ? 31.079 28.815 33.459 1.00 25.83 181 ARG C C 1
ATOM 7821 O O . ARG C 1 181 ? 31.601 29.871 33.830 1.00 26.88 181 ARG C O 1
ATOM 7829 N N . ARG C 1 182 ? 30.109 28.225 34.141 1.00 26.64 182 ARG C N 1
ATOM 7830 C CA . ARG C 1 182 ? 29.640 28.817 35.389 1.00 29.54 182 ARG C CA 1
ATOM 7831 C C . ARG C 1 182 ? 29.869 27.891 36.567 1.00 28.36 182 ARG C C 1
ATOM 7832 O O . ARG C 1 182 ? 29.135 27.950 37.552 1.00 29.24 182 ARG C O 1
ATOM 7840 N N . ARG C 1 183 ? 30.870 27.026 36.461 1.00 26.97 183 ARG C N 1
ATOM 7841 C CA . ARG C 1 183 ? 31.170 26.096 37.535 1.00 27.76 183 ARG C CA 1
ATOM 7842 C C . ARG C 1 183 ? 31.565 26.871 38.789 1.00 28.47 183 ARG C C 1
ATOM 7843 O O . ARG C 1 183 ? 32.055 28.000 38.704 1.00 28.83 183 ARG C O 1
ATOM 7851 N N . PHE C 1 184 ? 31.331 26.271 39.951 1.00 29.44 184 PHE C N 1
ATOM 7852 C CA . PHE C 1 184 ? 31.688 26.908 41.213 1.00 28.73 184 PHE C CA 1
ATOM 7853 C C . PHE C 1 184 ? 33.198 27.102 41.206 1.00 27.07 184 PHE C C 1
ATOM 7854 O O . PHE C 1 184 ? 33.705 28.183 41.508 1.00 25.72 184 PHE C O 1
ATOM 7862 N N . SER C 1 185 ? 33.904 26.037 40.839 1.00 26.05 185 SER C N 1
ATOM 7863 C CA . SER C 1 185 ? 35.358 26.041 40.764 1.00 26.56 185 SER C CA 1
ATOM 7864 C C . SER C 1 185 ? 35.747 24.818 39.943 1.00 26.98 185 SER C C 1
ATOM 7865 O O . SER C 1 185 ? 34.906 23.956 39.681 1.00 26.92 185 SER C O 1
ATOM 7868 N N . TYR C 1 186 ? 37.009 24.722 39.544 1.00 25.82 186 TYR C N 1
ATOM 7869 C CA . TYR C 1 186 ? 37.426 23.559 38.768 1.00 25.87 186 TYR C CA 1
ATOM 7870 C C . TYR C 1 186 ? 37.342 22.253 39.566 1.00 27.10 186 TYR C C 1
ATOM 7871 O O . TYR C 1 186 ? 36.885 21.234 39.044 1.00 27.60 186 TYR C O 1
ATOM 7880 N N . ARG C 1 187 ? 37.791 22.278 40.819 1.00 26.31 187 ARG C N 1
ATOM 7881 C CA . ARG C 1 187 ? 37.787 21.071 41.644 1.00 27.42 187 ARG C CA 1
ATOM 7882 C C . ARG C 1 187 ? 36.404 20.472 41.813 1.00 26.79 187 ARG C C 1
ATOM 7883 O O . ARG C 1 187 ? 36.237 19.254 41.731 1.00 26.73 187 ARG C O 1
ATOM 7891 N N . VAL C 1 188 ? 35.418 21.327 42.057 1.00 26.49 188 VAL C N 1
ATOM 7892 C CA . VAL C 1 188 ? 34.046 20.870 42.210 1.00 26.76 188 VAL C CA 1
ATOM 7893 C C . VAL C 1 188 ? 33.583 20.273 40.879 1.00 27.33 188 VAL C C 1
ATOM 7894 O O . VAL C 1 188 ? 32.893 19.256 40.856 1.00 27.34 188 VAL C O 1
ATOM 7898 N N . HIS C 1 189 ? 33.983 20.904 39.775 1.00 27.34 189 HIS C N 1
ATOM 7899 C CA . HIS C 1 189 ? 33.613 20.434 38.442 1.00 27.27 189 HIS C CA 1
ATOM 7900 C C . HIS C 1 189 ? 34.164 19.029 38.207 1.00 27.66 189 HIS C C 1
ATOM 7901 O O . HIS C 1 189 ? 33.454 18.150 37.709 1.00 28.59 189 HIS C O 1
ATOM 7908 N N . GLU C 1 190 ? 35.427 18.815 38.568 1.00 27.24 190 GLU C N 1
ATOM 7909 C CA . GLU C 1 190 ? 36.043 17.505 38.390 1.00 26.83 190 GLU C CA 1
ATOM 7910 C C . GLU C 1 190 ? 35.322 16.466 39.247 1.00 26.47 190 GLU C C 1
ATOM 7911 O O . GLU C 1 190 ? 35.066 15.347 38.793 1.00 24.57 190 GLU C O 1
ATOM 7917 N N . ALA C 1 191 ? 34.997 16.839 40.483 1.00 23.95 191 ALA C N 1
ATOM 7918 C CA . ALA C 1 191 ? 34.306 15.926 41.394 1.00 25.11 191 ALA C CA 1
ATOM 7919 C C . ALA C 1 191 ? 32.932 15.555 40.826 1.00 24.18 191 ALA C C 1
ATOM 7920 O O . ALA C 1 191 ? 32.562 14.377 40.780 1.00 22.61 191 ALA C O 1
ATOM 7922 N N . VAL C 1 192 ? 32.189 16.565 40.381 1.00 24.62 192 VAL C N 1
ATOM 7923 C CA . VAL C 1 192 ? 30.867 16.347 39.803 1.00 24.39 192 VAL C CA 1
ATOM 7924 C C . VAL C 1 192 ? 30.924 15.404 38.602 1.00 24.41 192 VAL C C 1
ATOM 7925 O O . VAL C 1 192 ? 30.129 14.467 38.498 1.00 25.50 192 VAL C O 1
ATOM 7929 N N . VAL C 1 193 ? 31.860 15.638 37.692 1.00 25.29 193 VAL C N 1
ATOM 7930 C CA . VAL C 1 193 ? 31.954 14.767 36.526 1.00 25.15 193 VAL C CA 1
ATOM 7931 C C . VAL C 1 193 ? 32.369 13.360 36.932 1.00 25.42 193 VAL C C 1
ATOM 7932 O O . VAL C 1 193 ? 31.849 12.380 36.409 1.00 23.03 193 VAL C O 1
ATOM 7936 N N . SER C 1 194 ? 33.299 13.256 37.875 1.00 25.24 194 SER C N 1
ATOM 7937 C CA . SER C 1 194 ? 33.747 11.948 38.323 1.00 24.73 194 SER C CA 1
ATOM 7938 C C . SER C 1 194 ? 32.566 11.228 38.968 1.00 24.85 194 SER C C 1
ATOM 7939 O O . SER C 1 194 ? 32.392 10.019 38.796 1.00 24.08 194 SER C O 1
ATOM 7942 N N . GLY C 1 195 ? 31.750 11.981 39.702 1.00 24.63 195 GLY C N 1
ATOM 7943 C CA . GLY C 1 195 ? 30.587 11.399 40.350 1.00 26.97 195 GLY C CA 1
ATOM 7944 C C . GLY C 1 195 ? 29.594 10.888 39.324 1.00 27.86 195 GLY C C 1
ATOM 7945 O O . GLY C 1 195 ? 29.118 9.756 39.421 1.00 29.58 195 GLY C O 1
ATOM 7946 N N . LEU C 1 196 ? 29.286 11.724 38.335 1.00 27.71 196 LEU C N 1
ATOM 7947 C CA . LEU C 1 196 ? 28.362 11.351 37.270 1.00 27.58 196 LEU C CA 1
ATOM 7948 C C . LEU C 1 196 ? 28.838 10.074 36.592 1.00 28.38 196 LEU C C 1
ATOM 7949 O O . LEU C 1 196 ? 28.056 9.154 36.352 1.00 25.87 196 LEU C O 1
ATOM 7954 N N . LYS C 1 197 ? 30.129 10.022 36.289 1.00 28.41 197 LYS C N 1
ATOM 7955 C CA . LYS C 1 197 ? 30.693 8.862 35.621 1.00 30.41 197 LYS C CA 1
ATOM 7956 C C . LYS C 1 197 ? 30.536 7.582 36.439 1.00 30.55 197 LYS C C 1
ATOM 7957 O O . LYS C 1 197 ? 30.211 6.518 35.904 1.00 30.45 197 LYS C O 1
ATOM 7963 N N . GLU C 1 198 ? 30.751 7.692 37.740 1.00 31.31 198 GLU C N 1
ATOM 7964 C CA . GLU C 1 198 ? 30.666 6.535 38.616 1.00 33.63 198 GLU C CA 1
ATOM 7965 C C . GLU C 1 198 ? 29.274 6.220 39.151 1.00 32.66 198 GLU C C 1
ATOM 7966 O O . GLU C 1 198 ? 28.914 5.054 39.275 1.00 33.47 198 GLU C O 1
ATOM 7972 N N . ASP C 1 199 ? 28.482 7.245 39.444 1.00 32.14 199 ASP C N 1
ATOM 7973 C CA . ASP C 1 199 ? 27.173 7.005 40.042 1.00 30.54 199 ASP C CA 1
ATOM 7974 C C . ASP C 1 199 ? 25.894 7.518 39.385 1.00 29.25 199 ASP C C 1
ATOM 7975 O O . ASP C 1 199 ? 24.812 7.324 39.940 1.00 27.89 199 ASP C O 1
ATOM 7980 N N . PHE C 1 200 ? 25.976 8.166 38.228 1.00 27.02 200 PHE C N 1
ATOM 7981 C CA . PHE C 1 200 ? 24.737 8.660 37.622 1.00 24.70 200 PHE C CA 1
ATOM 7982 C C . PHE C 1 200 ? 23.776 7.500 37.387 1.00 24.09 200 PHE C C 1
ATOM 7983 O O . PHE C 1 200 ? 24.128 6.511 36.753 1.00 24.72 200 PHE C O 1
ATOM 7991 N N . PRO C 1 201 ? 22.550 7.604 37.918 1.00 24.49 201 PRO C N 1
ATOM 7992 C CA . PRO C 1 201 ? 21.530 6.558 37.765 1.00 25.35 201 PRO C CA 1
ATOM 7993 C C . PRO C 1 201 ? 21.163 6.292 36.302 1.00 25.63 201 PRO C C 1
ATOM 7994 O O . PRO C 1 201 ? 20.828 5.164 35.932 1.00 23.59 201 PRO C O 1
ATOM 7998 N N . GLY C 1 202 ? 21.221 7.336 35.474 1.00 25.37 202 GLY C N 1
ATOM 7999 C CA . GLY C 1 202 ? 20.889 7.175 34.066 1.00 26.15 202 GLY C CA 1
ATOM 8000 C C . GLY C 1 202 ? 22.122 6.830 33.254 1.00 26.38 202 GLY C C 1
ATOM 8001 O O . GLY C 1 202 ? 23.044 6.191 33.768 1.00 24.56 202 GLY C O 1
ATOM 8002 N N . CYS C 1 203 ? 22.137 7.252 31.991 1.00 25.87 203 CYS C N 1
ATOM 8003 C CA . CYS C 1 203 ? 23.261 7.007 31.095 1.00 26.37 203 CYS C CA 1
ATOM 8004 C C . CYS C 1 203 ? 24.038 8.302 30.929 1.00 25.28 203 CYS C C 1
ATOM 8005 O O . CYS C 1 203 ? 23.618 9.196 30.183 1.00 23.50 203 CYS C O 1
ATOM 8008 N N . PHE C 1 204 ? 25.159 8.420 31.628 1.00 22.77 204 PHE C N 1
ATOM 8009 C CA . PHE C 1 204 ? 25.971 9.622 31.511 1.00 22.93 204 PHE C CA 1
ATOM 8010 C C . PHE C 1 204 ? 26.733 9.461 30.205 1.00 22.50 204 PHE C C 1
ATOM 8011 O O . PHE C 1 204 ? 27.571 8.575 30.090 1.00 23.62 204 PHE C O 1
ATOM 8019 N N . VAL C 1 205 ? 26.442 10.303 29.215 1.00 23.06 205 VAL C N 1
ATOM 8020 C CA . VAL C 1 205 ? 27.092 10.158 27.918 1.00 23.12 205 VAL C CA 1
ATOM 8021 C C . VAL C 1 205 ? 28.455 10.813 27.737 1.00 22.42 205 VAL C C 1
ATOM 8022 O O . VAL C 1 205 ? 29.203 10.433 26.840 1.00 23.56 205 VAL C O 1
ATOM 8026 N N . GLY C 1 206 ? 28.792 11.783 28.575 1.00 22.48 206 GLY C N 1
ATOM 8027 C CA . GLY C 1 206 ? 30.087 12.425 28.433 1.00 21.44 206 GLY C CA 1
ATOM 8028 C C . GLY C 1 206 ? 30.092 13.851 28.930 1.00 20.67 206 GLY C C 1
ATOM 8029 O O . GLY C 1 206 ? 29.146 14.293 29.584 1.00 20.87 206 GLY C O 1
ATOM 8030 N N . THR C 1 207 ? 31.155 14.580 28.615 1.00 19.71 207 THR C N 1
ATOM 8031 C CA . THR C 1 207 ? 31.263 15.961 29.048 1.00 19.05 207 THR C CA 1
ATOM 8032 C C . THR C 1 207 ? 31.779 16.866 27.934 1.00 18.43 207 THR C C 1
ATOM 8033 O O . THR C 1 207 ? 32.497 16.418 27.044 1.00 16.02 207 THR C O 1
ATOM 8037 N N . SER C 1 208 ? 31.404 18.141 27.983 1.00 18.62 208 SER C N 1
ATOM 8038 C CA . SER C 1 208 ? 31.854 19.091 26.972 1.00 20.27 208 SER C CA 1
ATOM 8039 C C . SER C 1 208 ? 33.283 19.572 27.266 1.00 20.17 208 SER C C 1
ATOM 8040 O O . SER C 1 208 ? 33.985 20.057 26.373 1.00 18.40 208 SER C O 1
ATOM 8043 N N . ASN C 1 209 ? 33.708 19.429 28.520 1.00 20.71 209 ASN C N 1
ATOM 8044 C CA . ASN C 1 209 ? 35.041 19.853 28.940 1.00 19.15 209 ASN C CA 1
ATOM 8045 C C . ASN C 1 209 ? 36.083 18.854 28.452 1.00 18.92 209 ASN C C 1
ATOM 8046 O O . ASN C 1 209 ? 36.114 17.701 28.884 1.00 21.11 209 ASN C O 1
ATOM 8051 N N . VAL C 1 210 ? 36.941 19.309 27.551 1.00 18.76 210 VAL C N 1
ATOM 8052 C CA . VAL C 1 210 ? 37.963 18.452 26.964 1.00 20.93 210 VAL C CA 1
ATOM 8053 C C . VAL C 1 210 ? 38.977 17.915 27.974 1.00 20.75 210 VAL C C 1
ATOM 8054 O O . VAL C 1 210 ? 39.358 16.751 27.912 1.00 19.24 210 VAL C O 1
ATOM 8058 N N . HIS C 1 211 ? 39.419 18.768 28.892 1.00 23.08 211 HIS C N 1
ATOM 8059 C CA . HIS C 1 211 ? 40.378 18.353 29.905 1.00 24.88 211 HIS C CA 1
ATOM 8060 C C . HIS C 1 211 ? 39.802 17.209 30.735 1.00 25.43 211 HIS C C 1
ATOM 8061 O O . HIS C 1 211 ? 40.461 16.192 30.939 1.00 27.74 211 HIS C O 1
ATOM 8068 N N . LEU C 1 212 ? 38.573 17.374 31.212 1.00 25.50 212 LEU C N 1
ATOM 8069 C CA . LEU C 1 212 ? 37.941 16.327 31.999 1.00 24.70 212 LEU C CA 1
ATOM 8070 C C . LEU C 1 212 ? 37.683 15.108 31.124 1.00 24.71 212 LEU C C 1
ATOM 8071 O O . LEU C 1 212 ? 37.720 13.968 31.598 1.00 25.62 212 LEU C O 1
ATOM 8076 N N . ALA C 1 213 ? 37.444 15.343 29.838 1.00 23.72 213 ALA C N 1
ATOM 8077 C CA . ALA C 1 213 ? 37.201 14.239 28.923 1.00 24.29 213 ALA C CA 1
ATOM 8078 C C . ALA C 1 213 ? 38.445 13.352 28.861 1.00 25.30 213 ALA C C 1
ATOM 8079 O O . ALA C 1 213 ? 38.347 12.126 28.886 1.00 26.73 213 ALA C O 1
ATOM 8081 N N . ARG C 1 214 ? 39.617 13.971 28.780 1.00 25.79 214 ARG C N 1
ATOM 8082 C CA . ARG C 1 214 ? 40.854 13.200 28.732 1.00 27.81 214 ARG C CA 1
ATOM 8083 C C . ARG C 1 214 ? 41.154 12.611 30.108 1.00 27.35 214 ARG C C 1
ATOM 8084 O O . ARG C 1 214 ? 41.404 11.413 30.246 1.00 27.84 214 ARG C O 1
ATOM 8092 N N . LYS C 1 215 ? 41.135 13.473 31.115 1.00 27.26 215 LYS C N 1
ATOM 8093 C CA . LYS C 1 215 ? 41.396 13.080 32.493 1.00 29.22 215 LYS C CA 1
ATOM 8094 C C . LYS C 1 215 ? 40.558 11.862 32.889 1.00 28.20 215 LYS C C 1
ATOM 8095 O O . LYS C 1 215 ? 41.097 10.818 33.249 1.00 25.19 215 LYS C O 1
ATOM 8101 N N . LEU C 1 216 ? 39.238 11.997 32.798 1.00 27.74 216 LEU C N 1
ATOM 8102 C CA . LEU C 1 216 ? 38.329 10.922 33.186 1.00 27.14 216 LEU C CA 1
ATOM 8103 C C . LEU C 1 216 ? 37.987 9.938 32.081 1.00 27.35 216 LEU C C 1
ATOM 8104 O O . LEU C 1 216 ? 37.133 9.070 32.257 1.00 27.98 216 LEU C O 1
ATOM 8109 N N . ASP C 1 217 ? 38.658 10.072 30.944 1.00 27.76 217 ASP C N 1
ATOM 8110 C CA . ASP C 1 217 ? 38.430 9.186 29.812 1.00 27.19 217 ASP C CA 1
ATOM 8111 C C . ASP C 1 217 ? 36.955 9.086 29.421 1.00 26.97 217 ASP C C 1
ATOM 8112 O O . ASP C 1 217 ? 36.360 8.009 29.418 1.00 24.01 217 ASP C O 1
ATOM 8117 N N . LEU C 1 218 ? 36.371 10.231 29.089 1.00 26.60 218 LEU C N 1
ATOM 8118 C CA . LEU C 1 218 ? 34.978 10.297 28.676 1.00 25.72 218 LEU C CA 1
ATOM 8119 C C . LEU C 1 218 ? 34.947 10.842 27.256 1.00 26.49 218 LEU C C 1
ATOM 8120 O O . LEU C 1 218 ? 35.947 11.336 26.750 1.00 25.67 218 LEU C O 1
ATOM 8125 N N . LYS C 1 219 ? 33.792 10.749 26.616 1.00 27.66 219 LYS C N 1
ATOM 8126 C CA . LYS C 1 219 ? 33.645 11.237 25.259 1.00 28.43 219 LYS C CA 1
ATOM 8127 C C . LYS C 1 219 ? 33.499 12.748 25.299 1.00 26.74 219 LYS C C 1
ATOM 8128 O O . LYS C 1 219 ? 32.699 13.277 26.062 1.00 26.76 219 LYS C O 1
ATOM 8134 N N . PRO C 1 220 ? 34.308 13.471 24.513 1.00 26.15 220 PRO C N 1
ATOM 8135 C CA . PRO C 1 220 ? 34.198 14.932 24.507 1.00 25.67 220 PRO C CA 1
ATOM 8136 C C . PRO C 1 220 ? 32.947 15.268 23.688 1.00 25.96 220 PRO C C 1
ATOM 8137 O O . PRO C 1 220 ? 32.781 14.762 22.580 1.00 25.09 220 PRO C O 1
ATOM 8141 N N . LEU C 1 221 ? 32.065 16.102 24.233 1.00 25.80 221 LEU C N 1
ATOM 8142 C CA . LEU C 1 221 ? 30.817 16.439 23.540 1.00 26.44 221 LEU C CA 1
ATOM 8143 C C . LEU C 1 221 ? 30.701 17.902 23.125 1.00 26.55 221 LEU C C 1
ATOM 8144 O O . LEU C 1 221 ? 31.162 18.795 23.839 1.00 24.46 221 LEU C O 1
ATOM 8149 N N . GLY C 1 222 ? 30.071 18.144 21.978 1.00 28.80 222 GLY C N 1
ATOM 8150 C CA . GLY C 1 222 ? 29.910 19.512 21.510 1.00 32.89 222 GLY C CA 1
ATOM 8151 C C . GLY C 1 222 ? 29.227 19.683 20.163 1.00 35.37 222 GLY C C 1
ATOM 8152 O O . GLY C 1 222 ? 29.710 19.183 19.147 1.00 37.72 222 GLY C O 1
ATOM 8153 N N . THR C 1 223 ? 28.106 20.402 20.161 1.00 34.79 223 THR C N 1
ATOM 8154 C CA . THR C 1 223 ? 27.338 20.668 18.944 1.00 35.58 223 THR C CA 1
ATOM 8155 C C . THR C 1 223 ? 27.926 21.904 18.244 1.00 35.52 223 THR C C 1
ATOM 8156 O O . THR C 1 223 ? 29.123 21.950 17.947 1.00 36.97 223 THR C O 1
ATOM 8160 N N . MET C 1 224 ? 27.086 22.890 17.948 1.00 33.09 224 MET C N 1
ATOM 8161 C CA . MET C 1 224 ? 27.571 24.119 17.343 1.00 31.82 224 MET C CA 1
ATOM 8162 C C . MET C 1 224 ? 27.113 25.238 18.256 1.00 29.47 224 MET C C 1
ATOM 8163 O O . MET C 1 224 ? 26.187 25.050 19.046 1.00 27.44 224 MET C O 1
ATOM 8168 N N . ALA C 1 225 ? 27.773 26.387 18.178 1.00 27.14 225 ALA C N 1
ATOM 8169 C CA . ALA C 1 225 ? 27.410 27.509 19.034 1.00 26.39 225 ALA C CA 1
ATOM 8170 C C . ALA C 1 225 ? 26.678 28.619 18.307 1.00 24.50 225 ALA C C 1
ATOM 8171 O O . ALA C 1 225 ? 26.674 28.689 17.081 1.00 22.53 225 ALA C O 1
ATOM 8173 N N . HIS C 1 226 ? 26.069 29.498 19.089 1.00 23.70 226 HIS C N 1
ATOM 8174 C CA . HIS C 1 226 ? 25.333 30.618 18.543 1.00 22.18 226 HIS C CA 1
ATOM 8175 C C . HIS C 1 226 ? 26.229 31.560 17.750 1.00 21.16 226 HIS C C 1
ATOM 8176 O O . HIS C 1 226 ? 25.815 32.075 16.715 1.00 18.73 226 HIS C O 1
ATOM 8183 N N . GLU C 1 227 ? 27.457 31.776 18.220 1.00 19.51 227 GLU C N 1
ATOM 8184 C CA . GLU C 1 227 ? 28.364 32.701 17.536 1.00 21.03 227 GLU C CA 1
ATOM 8185 C C . GLU C 1 227 ? 28.620 32.331 16.083 1.00 19.00 227 GLU C C 1
ATOM 8186 O O . GLU C 1 227 ? 28.836 33.210 15.243 1.00 18.71 227 GLU C O 1
ATOM 8192 N N . TRP C 1 228 ? 28.609 31.034 15.789 1.00 18.17 228 TRP C N 1
ATOM 8193 C CA . TRP C 1 228 ? 28.824 30.575 14.421 1.00 19.18 228 TRP C CA 1
ATOM 8194 C C . TRP C 1 228 ? 27.687 31.103 13.535 1.00 18.73 228 TRP C C 1
ATOM 8195 O O . TRP C 1 228 ? 27.923 31.657 12.459 1.00 19.02 228 TRP C O 1
ATOM 8206 N N . LEU C 1 229 ? 26.455 30.940 14.002 1.00 18.51 229 LEU C N 1
ATOM 8207 C CA . LEU C 1 229 ? 25.287 31.414 13.261 1.00 19.83 229 LEU C CA 1
ATOM 8208 C C . LEU C 1 229 ? 25.254 32.942 13.211 1.00 19.78 229 LEU C C 1
ATOM 8209 O O . LEU C 1 229 ? 24.937 33.534 12.178 1.00 19.83 229 LEU C O 1
ATOM 8214 N N . MET C 1 230 ? 25.594 33.575 14.330 1.00 19.13 230 MET C N 1
ATOM 8215 C CA . MET C 1 230 ? 25.601 35.032 14.412 1.00 19.10 230 MET C CA 1
ATOM 8216 C C . MET C 1 230 ? 26.620 35.682 13.474 1.00 17.16 230 MET C C 1
ATOM 8217 O O . MET C 1 230 ? 26.303 36.637 12.777 1.00 15.26 230 MET C O 1
ATOM 8222 N N . ALA C 1 231 ? 27.843 35.164 13.460 1.00 17.07 231 ALA C N 1
ATOM 8223 C CA . ALA C 1 231 ? 28.892 35.728 12.620 1.00 17.46 231 ALA C CA 1
ATOM 8224 C C . ALA C 1 231 ? 28.511 35.782 11.148 1.00 16.96 231 ALA C C 1
ATOM 8225 O O . ALA C 1 231 ? 28.888 36.715 10.441 1.00 16.97 231 ALA C O 1
ATOM 8227 N N . HIS C 1 232 ? 27.766 34.784 10.688 1.00 17.52 232 HIS C N 1
ATOM 8228 C CA . HIS C 1 232 ? 27.358 34.736 9.287 1.00 19.38 232 HIS C CA 1
ATOM 8229 C C . HIS C 1 232 ? 26.449 35.880 8.857 1.00 18.67 232 HIS C C 1
ATOM 8230 O O . HIS C 1 232 ? 26.172 36.054 7.668 1.00 18.51 232 HIS C O 1
ATOM 8237 N N . GLN C 1 233 ? 26.000 36.668 9.828 1.00 18.72 233 GLN C N 1
ATOM 8238 C CA . GLN C 1 233 ? 25.155 37.821 9.539 1.00 19.06 233 GLN C CA 1
ATOM 8239 C C . GLN C 1 233 ? 26.002 38.940 8.933 1.00 19.49 233 GLN C C 1
ATOM 8240 O O . GLN C 1 233 ? 25.469 39.931 8.426 1.00 19.14 233 GLN C O 1
ATOM 8246 N N . GLN C 1 234 ? 27.322 38.780 8.975 1.00 17.70 234 GLN C N 1
ATOM 8247 C CA . GLN C 1 234 ? 28.212 39.797 8.423 1.00 18.57 234 GLN C CA 1
ATOM 8248 C C . GLN C 1 234 ? 29.360 39.226 7.601 1.00 18.61 234 GLN C C 1
ATOM 8249 O O . GLN C 1 234 ? 30.118 39.976 6.994 1.00 18.87 234 GLN C O 1
ATOM 8255 N N . LEU C 1 235 ? 29.477 37.904 7.565 1.00 17.55 235 LEU C N 1
ATOM 8256 C CA . LEU C 1 235 ? 30.559 37.264 6.822 1.00 19.94 235 LEU C CA 1
ATOM 8257 C C . LEU C 1 235 ? 30.439 37.300 5.302 1.00 20.78 235 LEU C C 1
ATOM 8258 O O . LEU C 1 235 ? 31.427 37.070 4.611 1.00 20.36 235 LEU C O 1
ATOM 8263 N N . GLY C 1 236 ? 29.249 37.579 4.773 1.00 22.56 236 GLY C N 1
ATOM 8264 C CA . GLY C 1 236 ? 29.106 37.620 3.324 1.00 21.25 236 GLY C CA 1
ATOM 8265 C C . GLY C 1 236 ? 27.716 37.487 2.721 1.00 20.18 236 GLY C C 1
ATOM 8266 O O . GLY C 1 236 ? 27.382 38.221 1.791 1.00 20.65 236 GLY C O 1
ATOM 8267 N N . PRO C 1 237 ? 26.880 36.561 3.202 1.00 19.15 237 PRO C N 1
ATOM 8268 C CA . PRO C 1 237 ? 25.545 36.449 2.602 1.00 20.16 237 PRO C CA 1
ATOM 8269 C C . PRO C 1 237 ? 24.536 37.492 3.080 1.00 20.07 237 PRO C C 1
ATOM 8270 O O . PRO C 1 237 ? 24.761 38.169 4.086 1.00 20.33 237 PRO C O 1
ATOM 8274 N N . ARG C 1 238 ? 23.436 37.622 2.340 1.00 20.33 238 ARG C N 1
ATOM 8275 C CA . ARG C 1 238 ? 22.350 38.532 2.719 1.00 21.11 238 ARG C CA 1
ATOM 8276 C C . ARG C 1 238 ? 21.918 38.095 4.107 1.00 20.78 238 ARG C C 1
ATOM 8277 O O . ARG C 1 238 ? 21.981 36.910 4.434 1.00 19.39 238 ARG C O 1
ATOM 8285 N N . LEU C 1 239 ? 21.439 39.043 4.897 1.00 20.09 239 LEU C N 1
ATOM 8286 C CA . LEU C 1 239 ? 20.976 38.757 6.244 1.00 19.23 239 LEU C CA 1
ATOM 8287 C C . LEU C 1 239 ? 19.966 37.599 6.239 1.00 20.02 239 LEU C C 1
ATOM 8288 O O . LEU C 1 239 ? 20.077 36.651 7.025 1.00 18.38 239 LEU C O 1
ATOM 8293 N N . ILE C 1 240 ? 18.993 37.660 5.334 1.00 18.14 240 ILE C N 1
ATOM 8294 C CA . ILE C 1 240 ? 17.973 36.619 5.261 1.00 18.89 240 ILE C CA 1
ATOM 8295 C C . ILE C 1 240 ? 18.525 35.220 4.939 1.00 17.32 240 ILE C C 1
ATOM 8296 O O . ILE C 1 240 ? 17.876 34.224 5.245 1.00 16.09 240 ILE C O 1
ATOM 8301 N N . ASP C 1 241 ? 19.712 35.141 4.328 1.00 19.11 241 ASP C N 1
ATOM 8302 C CA . ASP C 1 241 ? 20.321 33.844 4.005 1.00 18.71 241 ASP C CA 1
ATOM 8303 C C . ASP C 1 241 ? 21.437 33.457 4.981 1.00 18.74 241 ASP C C 1
ATOM 8304 O O . ASP C 1 241 ? 22.056 32.401 4.837 1.00 17.97 241 ASP C O 1
ATOM 8309 N N . SER C 1 242 ? 21.691 34.303 5.972 1.00 19.24 242 SER C N 1
ATOM 8310 C CA . SER C 1 242 ? 22.781 34.067 6.918 1.00 19.61 242 SER C CA 1
ATOM 8311 C C . SER C 1 242 ? 22.729 32.763 7.700 1.00 20.64 242 SER C C 1
ATOM 8312 O O . SER C 1 242 ? 23.751 32.102 7.876 1.00 18.99 242 SER C O 1
ATOM 8315 N N . GLN C 1 243 ? 21.546 32.403 8.176 1.00 20.10 243 GLN C N 1
ATOM 8316 C CA . GLN C 1 243 ? 21.380 31.190 8.958 1.00 20.61 243 GLN C CA 1
ATOM 8317 C C . GLN C 1 243 ? 21.620 29.954 8.092 1.00 20.40 243 GLN C C 1
ATOM 8318 O O . GLN C 1 243 ? 22.314 29.023 8.504 1.00 22.02 243 GLN C O 1
ATOM 8324 N N . SER C 1 244 ? 21.073 29.956 6.881 1.00 20.84 244 SER C N 1
ATOM 8325 C CA . SER C 1 244 ? 21.250 28.833 5.964 1.00 20.00 244 SER C CA 1
ATOM 8326 C C . SER C 1 244 ? 22.705 28.730 5.560 1.00 17.80 244 SER C C 1
ATOM 8327 O O . SER C 1 244 ? 23.252 27.638 5.448 1.00 16.56 244 SER C O 1
ATOM 8330 N N . ALA C 1 245 ? 23.331 29.879 5.337 1.00 16.94 245 ALA C N 1
ATOM 8331 C CA . ALA C 1 245 ? 24.734 29.893 4.954 1.00 15.65 245 ALA C CA 1
ATOM 8332 C C . ALA C 1 245 ? 25.584 29.290 6.070 1.00 15.66 245 ALA C C 1
ATOM 8333 O O . ALA C 1 245 ? 26.535 28.560 5.800 1.00 13.27 245 ALA C O 1
ATOM 8335 N N . ALA C 1 246 ? 25.238 29.590 7.323 1.00 14.66 246 ALA C N 1
ATOM 8336 C CA . ALA C 1 246 ? 26.003 29.073 8.454 1.00 16.16 246 ALA C CA 1
ATOM 8337 C C . ALA C 1 246 ? 25.908 27.560 8.535 1.00 16.60 246 ALA C C 1
ATOM 8338 O O . ALA C 1 246 ? 26.908 26.885 8.789 1.00 17.65 246 ALA C O 1
ATOM 8340 N N . LEU C 1 247 ? 24.705 27.026 8.329 1.00 15.91 247 LEU C N 1
ATOM 8341 C CA . LEU C 1 247 ? 24.505 25.578 8.376 1.00 15.71 247 LEU C CA 1
ATOM 8342 C C . LEU C 1 247 ? 25.229 24.906 7.221 1.00 17.95 247 LEU C C 1
ATOM 8343 O O . LEU C 1 247 ? 25.790 23.819 7.374 1.00 16.45 247 LEU C O 1
ATOM 8348 N N . ASP C 1 248 ? 25.208 25.557 6.060 1.00 17.98 248 ASP C N 1
ATOM 8349 C CA . ASP C 1 248 ? 25.846 25.008 4.868 1.00 18.76 248 ASP C CA 1
ATOM 8350 C C . ASP C 1 248 ? 27.363 24.949 4.999 1.00 17.45 248 ASP C C 1
ATOM 8351 O O . ASP C 1 248 ? 27.991 23.972 4.584 1.00 14.90 248 ASP C O 1
ATOM 8356 N N . CYS C 1 249 ? 27.957 26.002 5.552 1.00 15.20 249 CYS C N 1
ATOM 8357 C CA . CYS C 1 249 ? 29.401 26.011 5.725 1.00 15.46 249 CYS C CA 1
ATOM 8358 C C . CYS C 1 249 ? 29.780 24.932 6.739 1.00 15.32 249 CYS C C 1
ATOM 8359 O O . CYS C 1 249 ? 30.803 24.274 6.593 1.00 15.60 249 CYS C O 1
ATOM 8362 N N . TRP C 1 250 ? 28.939 24.733 7.754 1.00 16.08 250 TRP C N 1
ATOM 8363 C CA . TRP C 1 250 ? 29.221 23.723 8.769 1.00 16.31 250 TRP C CA 1
ATOM 8364 C C . TRP C 1 250 ? 29.202 22.319 8.169 1.00 17.39 250 TRP C C 1
ATOM 8365 O O . TRP C 1 250 ? 30.096 21.508 8.429 1.00 16.91 250 TRP C O 1
ATOM 8376 N N . VAL C 1 251 ? 28.179 22.028 7.374 1.00 17.09 251 VAL C N 1
ATOM 8377 C CA . VAL C 1 251 ? 28.071 20.719 6.745 1.00 19.39 251 VAL C CA 1
ATOM 8378 C C . VAL C 1 251 ? 29.193 20.539 5.720 1.00 20.65 251 VAL C C 1
ATOM 8379 O O . VAL C 1 251 ? 29.700 19.440 5.517 1.00 24.42 251 VAL C O 1
ATOM 8383 N N . ARG C 1 252 ? 29.595 21.634 5.093 1.00 20.98 252 ARG C N 1
ATOM 8384 C CA . ARG C 1 252 ? 30.675 21.594 4.121 1.00 24.81 252 ARG C CA 1
ATOM 8385 C C . ARG C 1 252 ? 31.985 21.258 4.847 1.00 23.53 252 ARG C C 1
ATOM 8386 O O . ARG C 1 252 ? 32.820 20.521 4.340 1.00 23.65 252 ARG C O 1
ATOM 8394 N N . GLU C 1 253 ? 32.152 21.809 6.044 1.00 21.30 253 GLU C N 1
ATOM 8395 C CA . GLU C 1 253 ? 33.351 21.580 6.841 1.00 20.30 253 GLU C CA 1
ATOM 8396 C C . GLU C 1 253 ? 33.459 20.165 7.392 1.00 19.29 253 GLU C C 1
ATOM 8397 O O . GLU C 1 253 ? 34.473 19.501 7.213 1.00 19.13 253 GLU C O 1
ATOM 8403 N N . TYR C 1 254 ? 32.401 19.704 8.047 1.00 17.35 254 TYR C N 1
ATOM 8404 C CA . TYR C 1 254 ? 32.414 18.397 8.671 1.00 19.44 254 TYR C CA 1
ATOM 8405 C C . TYR C 1 254 ? 31.791 17.226 7.914 1.00 20.36 254 TYR C C 1
ATOM 8406 O O . TYR C 1 254 ? 31.759 16.102 8.414 1.00 17.67 254 TYR C O 1
ATOM 8415 N N . ARG C 1 255 ? 31.305 17.495 6.707 1.00 20.25 255 ARG C N 1
ATOM 8416 C CA . ARG C 1 255 ? 30.735 16.458 5.850 1.00 19.73 255 ARG C CA 1
ATOM 8417 C C . ARG C 1 255 ? 29.809 15.453 6.531 1.00 19.04 255 ARG C C 1
ATOM 8418 O O . ARG C 1 255 ? 29.937 14.256 6.311 1.00 18.31 255 ARG C O 1
ATOM 8426 N N . GLY C 1 256 ? 28.877 15.919 7.355 1.00 19.89 256 GLY C N 1
ATOM 8427 C CA . GLY C 1 256 ? 27.969 14.981 7.994 1.00 21.54 256 GLY C CA 1
ATOM 8428 C C . GLY C 1 256 ? 28.232 14.635 9.448 1.00 21.90 256 GLY C C 1
ATOM 8429 O O . GLY C 1 256 ? 27.400 13.990 10.079 1.00 21.83 256 GLY C O 1
ATOM 8430 N N . LEU C 1 257 ? 29.385 15.026 9.983 1.00 21.05 257 LEU C N 1
ATOM 8431 C CA . LEU C 1 257 ? 29.681 14.749 11.389 1.00 21.84 257 LEU C CA 1
ATOM 8432 C C . LEU C 1 257 ? 29.301 15.979 12.203 1.00 20.36 257 LEU C C 1
ATOM 8433 O O . LEU C 1 257 ? 29.029 17.036 11.634 1.00 19.56 257 LEU C O 1
ATOM 8438 N N . LEU C 1 258 ? 29.284 15.839 13.526 1.00 20.75 258 LEU C N 1
ATOM 8439 C CA . LEU C 1 258 ? 28.950 16.949 14.414 1.00 20.67 258 LEU C CA 1
ATOM 8440 C C . LEU C 1 258 ? 27.664 17.600 13.908 1.00 21.99 258 LEU C C 1
ATOM 8441 O O . LEU C 1 258 ? 27.564 18.832 13.819 1.00 22.87 258 LEU C O 1
ATOM 8446 N N . GLY C 1 259 ? 26.681 16.762 13.591 1.00 20.24 259 GLY C N 1
ATOM 8447 C CA . GLY C 1 259 ? 25.429 17.251 13.049 1.00 20.63 259 GLY C CA 1
ATOM 8448 C C . GLY C 1 259 ? 24.255 17.625 13.938 1.00 22.04 259 GLY C C 1
ATOM 8449 O O . GLY C 1 259 ? 23.144 17.147 13.699 1.00 23.02 259 GLY C O 1
ATOM 8450 N N . ILE C 1 260 ? 24.478 18.457 14.955 1.00 20.39 260 ILE C N 1
ATOM 8451 C CA . ILE C 1 260 ? 23.374 18.923 15.802 1.00 20.51 260 ILE C CA 1
ATOM 8452 C C . ILE C 1 260 ? 23.309 20.441 15.609 1.00 20.99 260 ILE C C 1
ATOM 8453 O O . ILE C 1 260 ? 24.273 21.154 15.895 1.00 21.30 260 ILE C O 1
ATOM 8458 N N . ALA C 1 261 ? 22.181 20.943 15.117 1.00 18.86 261 ALA C N 1
ATOM 8459 C CA . ALA C 1 261 ? 22.063 22.380 14.877 1.00 20.02 261 ALA C CA 1
ATOM 8460 C C . ALA C 1 261 ? 21.225 23.121 15.912 1.00 20.31 261 ALA C C 1
ATOM 8461 O O . ALA C 1 261 ? 20.331 22.543 16.523 1.00 21.86 261 ALA C O 1
ATOM 8463 N N . LEU C 1 262 ? 21.537 24.399 16.111 1.00 21.71 262 LEU C N 1
ATOM 8464 C CA . LEU C 1 262 ? 20.791 25.258 17.031 1.00 20.72 262 LEU C CA 1
ATOM 8465 C C . LEU C 1 262 ? 19.685 25.885 16.197 1.00 21.01 262 LEU C C 1
ATOM 8466 O O . LEU C 1 262 ? 19.932 26.282 15.061 1.00 21.91 262 LEU C O 1
ATOM 8471 N N . THR C 1 263 ? 18.481 25.988 16.757 1.00 20.56 263 THR C N 1
ATOM 8472 C CA . THR C 1 263 ? 17.337 26.543 16.031 1.00 20.97 263 THR C CA 1
ATOM 8473 C C . THR C 1 263 ? 16.892 27.929 16.473 1.00 21.33 263 THR C C 1
ATOM 8474 O O . THR C 1 263 ? 15.954 28.481 15.897 1.00 19.00 263 THR C O 1
ATOM 8478 N N . ASP C 1 264 ? 17.546 28.505 17.474 1.00 21.44 264 ASP C N 1
ATOM 8479 C CA . ASP C 1 264 ? 17.092 29.801 17.963 1.00 23.42 264 ASP C CA 1
ATOM 8480 C C . ASP C 1 264 ? 18.012 31.013 17.807 1.00 24.11 264 ASP C C 1
ATOM 8481 O O . ASP C 1 264 ? 17.990 31.914 18.643 1.00 24.45 264 ASP C O 1
ATOM 8486 N N . CYS C 1 265 ? 18.815 31.061 16.750 1.00 23.40 265 CYS C N 1
ATOM 8487 C CA . CYS C 1 265 ? 19.665 32.229 16.572 1.00 22.40 265 CYS C CA 1
ATOM 8488 C C . CYS C 1 265 ? 18.722 33.397 16.281 1.00 22.16 265 CYS C C 1
ATOM 8489 O O . CYS C 1 265 ? 18.930 34.522 16.743 1.00 21.10 265 CYS C O 1
ATOM 8492 N N . ILE C 1 266 ? 17.679 33.109 15.507 1.00 19.94 266 ILE C N 1
ATOM 8493 C CA . ILE C 1 266 ? 16.658 34.094 15.175 1.00 20.47 266 ILE C CA 1
ATOM 8494 C C . ILE C 1 266 ? 15.455 33.614 15.981 1.00 20.89 266 ILE C C 1
ATOM 8495 O O . ILE C 1 266 ? 15.263 34.039 17.112 1.00 20.53 266 ILE C O 1
ATOM 8500 N N . THR C 1 267 ? 14.651 32.729 15.399 1.00 20.91 267 THR C N 1
ATOM 8501 C CA . THR C 1 267 ? 13.518 32.130 16.100 1.00 21.22 267 THR C CA 1
ATOM 8502 C C . THR C 1 267 ? 13.348 30.742 15.501 1.00 21.99 267 THR C C 1
ATOM 8503 O O . THR C 1 267 ? 13.685 30.516 14.338 1.00 22.74 267 THR C O 1
ATOM 8507 N N . THR C 1 268 ? 12.833 29.810 16.290 1.00 21.61 268 THR C N 1
ATOM 8508 C CA . THR C 1 268 ? 12.622 28.461 15.791 1.00 21.80 268 THR C CA 1
ATOM 8509 C C . THR C 1 268 ? 11.731 28.455 14.541 1.00 21.77 268 THR C C 1
ATOM 8510 O O . THR C 1 268 ? 11.979 27.702 13.607 1.00 22.42 268 THR C O 1
ATOM 8514 N N . ASP C 1 269 ? 10.701 29.291 14.508 1.00 21.08 269 ASP C N 1
ATOM 8515 C CA . ASP C 1 269 ? 9.831 29.319 13.330 1.00 21.54 269 ASP C CA 1
ATOM 8516 C C . ASP C 1 269 ? 10.614 29.691 12.080 1.00 22.72 269 ASP C C 1
ATOM 8517 O O . ASP C 1 269 ? 10.451 29.069 11.031 1.00 22.02 269 ASP C O 1
ATOM 8522 N N . ALA C 1 270 ? 11.463 30.706 12.204 1.00 20.55 270 ALA C N 1
ATOM 8523 C CA . ALA C 1 270 ? 12.279 31.169 11.091 1.00 21.21 270 ALA C CA 1
ATOM 8524 C C . ALA C 1 270 ? 13.193 30.038 10.664 1.00 20.74 270 ALA C C 1
ATOM 8525 O O . ALA C 1 270 ? 13.345 29.769 9.470 1.00 19.53 270 ALA C O 1
ATOM 8527 N N . PHE C 1 271 ? 13.787 29.368 11.649 1.00 19.03 271 PHE C N 1
ATOM 8528 C CA . PHE C 1 271 ? 14.684 28.249 11.381 1.00 19.48 271 PHE C CA 1
ATOM 8529 C C . PHE C 1 271 ? 13.985 27.138 10.587 1.00 19.05 271 PHE C C 1
ATOM 8530 O O . PHE C 1 271 ? 14.452 26.735 9.524 1.00 17.38 271 PHE C O 1
ATOM 8538 N N . LEU C 1 272 ? 12.866 26.643 11.107 1.00 17.41 272 LEU C N 1
ATOM 8539 C CA . LEU C 1 272 ? 12.158 25.572 10.430 1.00 18.62 272 LEU C CA 1
ATOM 8540 C C . LEU C 1 272 ? 11.748 25.938 8.999 1.00 20.25 272 LEU C C 1
ATOM 8541 O O . LEU C 1 272 ? 11.733 25.071 8.123 1.00 20.95 272 LEU C O 1
ATOM 8546 N N . ARG C 1 273 ? 11.440 27.208 8.747 1.00 21.39 273 ARG C N 1
ATOM 8547 C CA . ARG C 1 273 ? 11.068 27.615 7.397 1.00 25.18 273 ARG C CA 1
ATOM 8548 C C . ARG C 1 273 ? 12.206 27.323 6.420 1.00 25.34 273 ARG C C 1
ATOM 8549 O O . ARG C 1 273 ? 11.960 26.950 5.280 1.00 26.99 273 ARG C O 1
ATOM 8557 N N . ASP C 1 274 ? 13.448 27.473 6.867 1.00 26.10 274 ASP C N 1
ATOM 8558 C CA . ASP C 1 274 ? 14.588 27.217 5.986 1.00 27.62 274 ASP C CA 1
ATOM 8559 C C . ASP C 1 274 ? 15.279 25.870 6.197 1.00 26.15 274 ASP C C 1
ATOM 8560 O O . ASP C 1 274 ? 16.263 25.561 5.525 1.00 24.47 274 ASP C O 1
ATOM 8565 N N . PHE C 1 275 ? 14.769 25.073 7.130 1.00 24.93 275 PHE C N 1
ATOM 8566 C CA . PHE C 1 275 ? 15.343 23.756 7.392 1.00 23.44 275 PHE C CA 1
ATOM 8567 C C . PHE C 1 275 ? 14.702 22.803 6.390 1.00 22.76 275 PHE C C 1
ATOM 8568 O O . PHE C 1 275 ? 13.883 21.970 6.760 1.00 22.22 275 PHE C O 1
ATOM 8576 N N . ASP C 1 276 ? 15.072 22.926 5.118 1.00 23.07 276 ASP C N 1
ATOM 8577 C CA . ASP C 1 276 ? 14.485 22.075 4.089 1.00 22.02 276 ASP C CA 1
ATOM 8578 C C . ASP C 1 276 ? 14.974 20.629 4.140 1.00 22.16 276 ASP C C 1
ATOM 8579 O O . ASP C 1 276 ? 15.676 20.235 5.069 1.00 21.53 276 ASP C O 1
ATOM 8584 N N . LEU C 1 277 ? 14.592 19.838 3.142 1.00 21.64 277 LEU C N 1
ATOM 8585 C CA . LEU C 1 277 ? 14.962 18.429 3.092 1.00 21.11 277 LEU C CA 1
ATOM 8586 C C . LEU C 1 277 ? 16.476 18.234 3.105 1.00 20.74 277 LEU C C 1
ATOM 8587 O O . LEU C 1 277 ? 16.995 17.350 3.785 1.00 20.54 277 LEU C O 1
ATOM 8592 N N . TYR C 1 278 ? 17.180 19.067 2.349 1.00 19.14 278 TYR C N 1
ATOM 8593 C CA . TYR C 1 278 ? 18.631 18.995 2.275 1.00 18.10 278 TYR C CA 1
ATOM 8594 C C . TYR C 1 278 ? 19.249 19.055 3.679 1.00 17.53 278 TYR C C 1
ATOM 8595 O O . TYR C 1 278 ? 20.005 18.165 4.076 1.00 16.58 278 TYR C O 1
ATOM 8604 N N . PHE C 1 279 ? 18.925 20.103 4.431 1.00 17.32 279 PHE C N 1
ATOM 8605 C CA . PHE C 1 279 ? 19.460 20.243 5.783 1.00 17.95 279 PHE C CA 1
ATOM 8606 C C . PHE C 1 279 ? 18.903 19.192 6.745 1.00 19.51 279 PHE C C 1
ATOM 8607 O O . PHE C 1 279 ? 19.633 18.653 7.576 1.00 19.91 279 PHE C O 1
ATOM 8615 N N . ALA C 1 280 ? 17.610 18.899 6.638 1.00 20.35 280 ALA C N 1
ATOM 8616 C CA . ALA C 1 280 ? 16.994 17.921 7.536 1.00 21.04 280 ALA C CA 1
ATOM 8617 C C . ALA C 1 280 ? 17.596 16.518 7.402 1.00 20.32 280 ALA C C 1
ATOM 8618 O O . ALA C 1 280 ? 17.608 15.749 8.367 1.00 20.53 280 ALA C O 1
ATOM 8620 N N . LYS C 1 281 ? 18.100 16.191 6.213 1.00 20.48 281 LYS C N 1
ATOM 8621 C CA . LYS C 1 281 ? 18.713 14.886 5.968 1.00 20.29 281 LYS C CA 1
ATOM 8622 C C . LYS C 1 281 ? 20.143 14.832 6.505 1.00 21.03 281 LYS C C 1
ATOM 8623 O O . LYS C 1 281 ? 20.551 13.849 7.113 1.00 19.79 281 LYS C O 1
ATOM 8629 N N . LEU C 1 282 ? 20.904 15.893 6.263 1.00 18.81 282 LEU C N 1
ATOM 8630 C CA . LEU C 1 282 ? 22.288 15.954 6.702 1.00 19.43 282 LEU C CA 1
ATOM 8631 C C . LEU C 1 282 ? 22.448 15.959 8.218 1.00 19.41 282 LEU C C 1
ATOM 8632 O O . LEU C 1 282 ? 23.179 15.141 8.769 1.00 19.42 282 LEU C O 1
ATOM 8637 N N . PHE C 1 283 ? 21.766 16.878 8.890 1.00 19.56 283 PHE C N 1
ATOM 8638 C CA . PHE C 1 283 ? 21.858 16.981 10.344 1.00 20.48 283 PHE C CA 1
ATOM 8639 C C . PHE C 1 283 ? 21.215 15.811 11.069 1.00 20.33 283 PHE C C 1
ATOM 8640 O O . PHE C 1 283 ? 20.160 15.320 10.669 1.00 20.31 283 PHE C O 1
ATOM 8648 N N . ASP C 1 284 ? 21.866 15.367 12.140 1.00 21.70 284 ASP C N 1
ATOM 8649 C CA . ASP C 1 284 ? 21.375 14.255 12.942 1.00 21.44 284 ASP C CA 1
ATOM 8650 C C . ASP C 1 284 ? 20.333 14.703 13.957 1.00 21.62 284 ASP C C 1
ATOM 8651 O O . ASP C 1 284 ? 19.601 13.880 14.504 1.00 21.53 284 ASP C O 1
ATOM 8656 N N . GLY C 1 285 ? 20.276 16.003 14.221 1.00 21.13 285 GLY C N 1
ATOM 8657 C CA . GLY C 1 285 ? 19.313 16.491 15.188 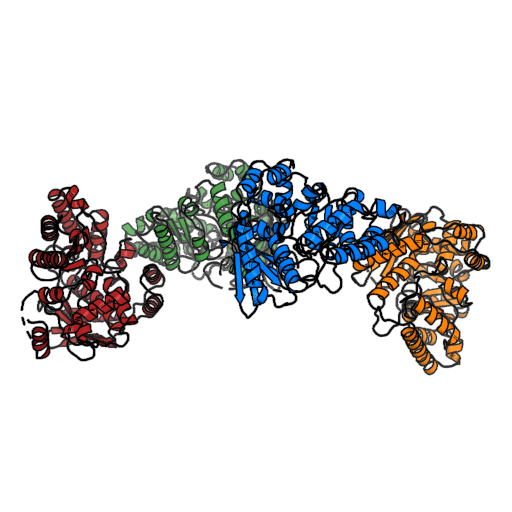1.00 20.16 285 GLY C CA 1
ATOM 8658 C C . GLY C 1 285 ? 19.395 17.975 15.473 1.00 20.72 285 GLY C C 1
ATOM 8659 O O . GLY C 1 285 ? 20.107 18.713 14.796 1.00 19.87 285 GLY C O 1
ATOM 8660 N N . LEU C 1 286 ? 18.674 18.403 16.504 1.00 20.14 286 LEU C N 1
ATOM 8661 C CA . LEU C 1 286 ? 18.614 19.809 16.873 1.00 19.51 286 LEU C CA 1
ATOM 8662 C C . LEU C 1 286 ? 18.763 20.014 18.373 1.00 19.26 286 LEU C C 1
ATOM 8663 O O . LEU C 1 286 ? 18.383 19.148 19.164 1.00 19.37 286 LEU C O 1
ATOM 8668 N N . ARG C 1 287 ? 19.311 21.161 18.762 1.00 17.02 287 ARG C N 1
ATOM 8669 C CA . ARG C 1 287 ? 19.485 21.480 20.174 1.00 19.52 287 ARG C CA 1
ATOM 8670 C C . ARG C 1 287 ? 18.533 22.590 20.599 1.00 19.73 287 ARG C C 1
ATOM 8671 O O . ARG C 1 287 ? 18.385 23.588 19.898 1.00 20.61 287 ARG C O 1
ATOM 8679 N N . HIS C 1 288 ? 17.884 22.400 21.743 1.00 20.13 288 HIS C N 1
ATOM 8680 C CA . HIS C 1 288 ? 16.949 23.387 22.284 1.00 21.40 288 HIS C CA 1
ATOM 8681 C C . HIS C 1 288 ? 17.669 24.235 23.319 1.00 21.47 288 HIS C C 1
ATOM 8682 O O . HIS C 1 288 ? 18.241 23.698 24.263 1.00 21.71 288 HIS C O 1
ATOM 8689 N N . ASP C 1 289 ? 17.626 25.556 23.165 1.00 22.16 289 ASP C N 1
ATOM 8690 C CA . ASP C 1 289 ? 18.316 26.419 24.115 1.00 24.47 289 ASP C CA 1
ATOM 8691 C C . ASP C 1 289 ? 17.487 27.586 24.662 1.00 24.39 289 ASP C C 1
ATOM 8692 O O . ASP C 1 289 ? 17.945 28.317 25.534 1.00 23.77 289 ASP C O 1
ATOM 8697 N N . SER C 1 290 ? 16.272 27.767 24.159 1.00 23.87 290 SER C N 1
ATOM 8698 C CA . SER C 1 290 ? 15.430 28.850 24.652 1.00 24.36 290 SER C CA 1
ATOM 8699 C C . SER C 1 290 ? 13.962 28.543 24.416 1.00 24.50 290 SER C C 1
ATOM 8700 O O . SER C 1 290 ? 13.617 27.779 23.515 1.00 24.41 290 SER C O 1
ATOM 8703 N N . GLY C 1 291 ? 13.103 29.139 25.235 1.00 23.40 291 GLY C N 1
ATOM 8704 C CA . GLY C 1 291 ? 11.677 28.921 25.088 1.00 23.92 291 GLY C CA 1
ATOM 8705 C C . GLY C 1 291 ? 11.169 27.617 25.675 1.00 23.66 291 GLY C C 1
ATOM 8706 O O . GLY C 1 291 ? 11.918 26.834 26.263 1.00 20.40 291 GLY C O 1
ATOM 8707 N N . ASP C 1 292 ? 9.870 27.400 25.513 1.00 22.67 292 ASP C N 1
ATOM 8708 C CA . ASP C 1 292 ? 9.196 26.211 26.011 1.00 23.25 292 ASP C CA 1
ATOM 8709 C C . ASP C 1 292 ? 9.741 24.990 25.276 1.00 21.10 292 ASP C C 1
ATOM 8710 O O . ASP C 1 292 ? 9.561 24.863 24.064 1.00 21.03 292 ASP C O 1
ATOM 8715 N N . PRO C 1 293 ? 10.401 24.072 26.003 1.00 18.89 293 PRO C N 1
ATOM 8716 C CA . PRO C 1 293 ? 10.973 22.860 25.409 1.00 18.00 293 PRO C CA 1
ATOM 8717 C C . PRO C 1 293 ? 9.964 21.946 24.715 1.00 18.27 293 PRO C C 1
ATOM 8718 O O . PRO C 1 293 ? 10.271 21.348 23.687 1.00 18.82 293 PRO C O 1
ATOM 8722 N N . LEU C 1 294 ? 8.764 21.835 25.273 1.00 16.35 294 LEU C N 1
ATOM 8723 C CA . LEU C 1 294 ? 7.755 20.969 24.686 1.00 17.63 294 LEU C CA 1
ATOM 8724 C C . LEU C 1 294 ? 7.115 21.549 23.419 1.00 18.55 294 LEU C C 1
ATOM 8725 O O . LEU C 1 294 ? 6.809 20.804 22.485 1.00 18.28 294 LEU C O 1
ATOM 8730 N N . LEU C 1 295 ? 6.912 22.862 23.367 1.00 17.23 295 LEU C N 1
ATOM 8731 C CA . LEU C 1 295 ? 6.340 23.448 22.151 1.00 19.72 295 LEU C CA 1
ATOM 8732 C C . LEU C 1 295 ? 7.385 23.306 21.044 1.00 20.13 295 LEU C C 1
ATOM 8733 O O . LEU C 1 295 ? 7.067 22.948 19.908 1.00 19.20 295 LEU C O 1
ATOM 8738 N N . TRP C 1 296 ? 8.638 23.590 21.396 1.00 20.13 296 TRP C N 1
ATOM 8739 C CA . TRP C 1 296 ? 9.760 23.476 20.465 1.00 17.69 296 TRP C CA 1
ATOM 8740 C C . TRP C 1 296 ? 9.823 22.059 19.881 1.00 17.81 296 TRP C C 1
ATOM 8741 O O . TRP C 1 296 ? 9.934 21.878 18.669 1.00 18.94 296 TRP C O 1
ATOM 8752 N N . ALA C 1 297 ? 9.745 21.057 20.749 1.00 18.40 297 ALA C N 1
ATOM 8753 C CA . ALA C 1 297 ? 9.800 19.663 20.317 1.00 18.53 297 ALA C CA 1
ATOM 8754 C C . ALA C 1 297 ? 8.661 19.324 19.356 1.00 19.50 297 ALA C C 1
ATOM 8755 O O . ALA C 1 297 ? 8.870 18.632 18.359 1.00 16.43 297 ALA C O 1
ATOM 8757 N N . GLU C 1 298 ? 7.458 19.807 19.655 1.00 18.79 298 GLU C N 1
ATOM 8758 C CA . GLU C 1 298 ? 6.307 19.542 18.798 1.00 20.45 298 GLU C CA 1
ATOM 8759 C C . GLU C 1 298 ? 6.572 20.117 17.408 1.00 20.38 298 GLU C C 1
ATOM 8760 O O . GLU C 1 298 ? 6.359 19.451 16.392 1.00 19.07 298 GLU C O 1
ATOM 8766 N N . LYS C 1 299 ? 7.034 21.360 17.365 1.00 19.86 299 LYS C N 1
ATOM 8767 C CA . LYS C 1 299 ? 7.323 21.994 16.086 1.00 19.45 299 LYS C CA 1
ATOM 8768 C C . LYS C 1 299 ? 8.379 21.220 15.292 1.00 20.10 299 LYS C C 1
ATOM 8769 O O . LYS C 1 299 ? 8.190 20.960 14.106 1.00 17.33 299 LYS C O 1
ATOM 8775 N N . THR C 1 300 ? 9.477 20.828 15.939 1.00 19.92 300 THR C N 1
ATOM 8776 C CA . THR C 1 300 ? 10.532 20.114 15.221 1.00 19.38 300 THR C CA 1
ATOM 8777 C C . THR C 1 300 ? 10.081 18.729 14.773 1.00 19.23 300 THR C C 1
ATOM 8778 O O . THR C 1 300 ? 10.418 18.284 13.674 1.00 19.62 300 THR C O 1
ATOM 8782 N N . ILE C 1 301 ? 9.314 18.048 15.616 1.00 18.87 301 ILE C N 1
ATOM 8783 C CA . ILE C 1 301 ? 8.821 16.725 15.261 1.00 19.68 301 ILE C CA 1
ATOM 8784 C C . ILE C 1 301 ? 7.843 16.825 14.089 1.00 19.87 301 ILE C C 1
ATOM 8785 O O . ILE C 1 301 ? 7.938 16.060 13.136 1.00 22.18 301 ILE C O 1
ATOM 8790 N N . ALA C 1 302 ? 6.911 17.772 14.152 1.00 20.10 302 ALA C N 1
ATOM 8791 C CA . ALA C 1 302 ? 5.945 17.940 13.073 1.00 20.88 302 ALA C CA 1
ATOM 8792 C C . ALA C 1 302 ? 6.646 18.278 11.753 1.00 22.09 302 ALA C C 1
ATOM 8793 O O . ALA C 1 302 ? 6.223 17.836 10.683 1.00 21.47 302 ALA C O 1
ATOM 8795 N N . HIS C 1 303 ? 7.711 19.072 11.828 1.00 19.95 303 HIS C N 1
ATOM 8796 C CA . HIS C 1 303 ? 8.440 19.448 10.628 1.00 19.43 303 HIS C CA 1
A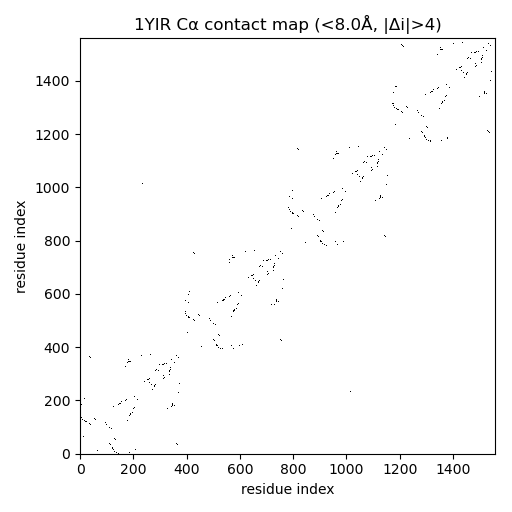TOM 8797 C C . HIS C 1 303 ? 9.073 18.211 9.973 1.00 19.49 303 HIS C C 1
ATOM 8798 O O . HIS C 1 303 ? 9.036 18.060 8.753 1.00 16.84 303 HIS C O 1
ATOM 8805 N N . TYR C 1 304 ? 9.662 17.329 10.779 1.00 18.04 304 TYR C N 1
ATOM 8806 C CA . TYR C 1 304 ? 10.263 16.120 10.234 1.00 17.33 304 TYR C CA 1
ATOM 8807 C C . TYR C 1 304 ? 9.169 15.278 9.559 1.00 18.85 304 TYR C C 1
ATOM 8808 O O . TYR C 1 304 ? 9.349 14.799 8.437 1.00 18.00 304 TYR C O 1
ATOM 8817 N N . LEU C 1 305 ? 8.035 15.105 10.236 1.00 18.20 305 LEU C N 1
ATOM 8818 C CA . LEU C 1 305 ? 6.946 14.311 9.662 1.00 20.19 305 LEU C CA 1
ATOM 8819 C C . LEU C 1 305 ? 6.498 14.932 8.345 1.00 21.73 305 LEU C C 1
ATOM 8820 O O . LEU C 1 305 ? 6.341 14.238 7.345 1.00 22.21 305 LEU C O 1
ATOM 8825 N N . LYS C 1 306 ? 6.309 16.245 8.347 1.00 21.47 306 LYS C N 1
ATOM 8826 C CA . LYS C 1 306 ? 5.899 16.945 7.140 1.00 23.80 306 LYS C CA 1
ATOM 8827 C C . LYS C 1 306 ? 6.879 16.630 6.001 1.00 25.31 306 LYS C C 1
ATOM 8828 O O . LYS C 1 306 ? 6.471 16.407 4.859 1.00 25.36 306 LYS C O 1
ATOM 8834 N N . LEU C 1 307 ? 8.170 16.594 6.320 1.00 23.96 307 LEU C N 1
ATOM 8835 C CA . LEU C 1 307 ? 9.187 16.309 5.313 1.00 22.89 307 LEU C CA 1
ATOM 8836 C C . LEU C 1 307 ? 9.250 14.835 4.951 1.00 22.41 307 LEU C C 1
ATOM 8837 O O . LEU C 1 307 ? 9.937 14.457 4.011 1.00 24.34 307 LEU C O 1
ATOM 8842 N N . GLY C 1 308 ? 8.539 13.998 5.694 1.00 22.25 308 GLY C N 1
ATOM 8843 C CA . GLY C 1 308 ? 8.568 12.579 5.398 1.00 19.50 308 GLY C CA 1
ATOM 8844 C C . GLY C 1 308 ? 9.805 11.920 5.978 1.00 20.13 308 GLY C C 1
ATOM 8845 O O . GLY C 1 308 ? 10.214 10.838 5.541 1.00 15.10 308 GLY C O 1
ATOM 8846 N N . ILE C 1 309 ? 10.417 12.579 6.957 1.00 19.96 309 ILE C N 1
ATOM 8847 C CA . ILE C 1 309 ? 11.601 12.038 7.609 1.00 20.24 309 ILE C CA 1
ATOM 8848 C C . ILE C 1 309 ? 11.186 11.343 8.898 1.00 21.13 309 ILE C C 1
ATOM 8849 O O . ILE C 1 309 ? 10.392 11.876 9.670 1.00 20.33 309 ILE C O 1
ATOM 8854 N N . ASP C 1 310 ? 11.721 10.149 9.124 1.00 22.39 310 ASP C N 1
ATOM 8855 C CA . ASP C 1 310 ? 11.406 9.381 10.329 1.00 23.22 310 ASP C CA 1
ATOM 8856 C C . ASP C 1 310 ? 12.061 10.044 11.545 1.00 21.53 310 ASP C C 1
ATOM 8857 O O . ASP C 1 310 ? 13.283 10.069 11.662 1.00 21.49 310 ASP C O 1
ATOM 8862 N N . PRO C 1 311 ? 11.248 10.596 12.461 1.00 20.92 311 PRO C N 1
ATOM 8863 C CA . PRO C 1 311 ? 11.753 11.263 13.668 1.00 20.96 311 PRO C CA 1
ATOM 8864 C C . PRO C 1 311 ? 12.641 10.368 14.537 1.00 20.31 311 PRO C C 1
ATOM 8865 O O . PRO C 1 311 ? 13.574 10.845 15.188 1.00 19.69 311 PRO C O 1
ATOM 8869 N N . LEU C 1 312 ? 12.355 9.072 14.542 1.00 18.97 312 LEU C N 1
ATOM 8870 C CA . LEU C 1 312 ? 13.131 8.144 15.344 1.00 20.61 312 LEU C CA 1
ATOM 8871 C C . LEU C 1 312 ? 14.564 7.965 14.858 1.00 20.60 312 LEU C C 1
ATOM 8872 O O . LEU C 1 312 ? 15.350 7.272 15.499 1.00 21.09 312 LEU C O 1
ATOM 8877 N N . THR C 1 313 ? 14.909 8.598 13.738 1.00 19.35 313 THR C N 1
ATOM 8878 C CA . THR C 1 313 ? 16.273 8.533 13.218 1.00 19.61 313 THR C CA 1
ATOM 8879 C C . THR C 1 313 ? 16.973 9.842 13.562 1.00 19.94 313 THR C C 1
ATOM 8880 O O . THR C 1 313 ? 18.143 10.040 13.220 1.00 20.85 313 THR C O 1
ATOM 8884 N N . LYS C 1 314 ? 16.253 10.739 14.233 1.00 18.17 314 LYS C N 1
ATOM 8885 C CA . LYS C 1 314 ? 16.816 12.032 14.615 1.00 18.65 314 LYS C CA 1
ATOM 8886 C C . LYS C 1 314 ? 16.881 12.193 16.131 1.00 18.70 314 LYS C C 1
ATOM 8887 O O . LYS C 1 314 ? 16.260 11.431 16.877 1.00 19.52 314 LYS C O 1
ATOM 8893 N N . THR C 1 315 ? 17.626 13.196 16.581 1.00 18.67 315 THR C N 1
ATOM 8894 C CA . THR C 1 315 ? 17.782 13.444 18.006 1.00 20.19 315 THR C CA 1
ATOM 8895 C C . THR C 1 315 ? 17.591 14.905 18.393 1.00 20.57 315 THR C C 1
ATOM 8896 O O . THR C 1 315 ? 18.031 15.813 17.686 1.00 21.66 315 THR C O 1
ATOM 8900 N N . LEU C 1 316 ? 16.916 15.123 19.514 1.00 18.69 316 LEU C N 1
ATOM 8901 C CA . LEU C 1 316 ? 16.706 16.472 20.026 1.00 17.03 316 LEU C CA 1
ATOM 8902 C C . LEU C 1 316 ? 17.518 16.554 21.316 1.00 17.77 316 LEU C C 1
ATOM 8903 O O . LEU C 1 316 ? 17.411 15.684 22.184 1.00 17.46 316 LEU C O 1
ATOM 8908 N N . VAL C 1 317 ? 18.340 17.590 21.427 1.00 17.77 317 VAL C N 1
ATOM 8909 C CA . VAL C 1 317 ? 19.167 17.798 22.607 1.00 17.78 317 VAL C CA 1
ATOM 8910 C C . VAL C 1 317 ? 18.624 18.988 23.397 1.00 18.72 317 VAL C C 1
ATOM 8911 O O . VAL C 1 317 ? 18.462 20.082 22.851 1.00 19.88 317 VAL C O 1
ATOM 8915 N N . PHE C 1 318 ? 18.343 18.770 24.677 1.00 19.21 318 PHE C N 1
ATOM 8916 C CA . PHE C 1 318 ? 17.818 19.827 25.544 1.00 19.09 318 PHE C CA 1
ATOM 8917 C C . PHE C 1 318 ? 18.905 20.273 26.526 1.00 21.23 318 PHE C C 1
ATOM 8918 O O . PHE C 1 318 ? 19.497 19.448 27.232 1.00 20.10 318 PHE C O 1
ATOM 8926 N N . SER C 1 319 ? 19.164 21.576 26.578 1.00 21.51 319 SER C N 1
ATOM 8927 C CA . SER C 1 319 ? 20.197 22.084 27.472 1.00 24.88 319 SER C CA 1
ATOM 8928 C C . SER C 1 319 ? 19.924 23.493 27.984 1.00 25.88 319 SER C C 1
ATOM 8929 O O . SER C 1 319 ? 20.864 24.222 28.297 1.00 25.10 319 SER C O 1
ATOM 8932 N N . ASP C 1 320 ? 18.655 23.881 28.083 1.00 26.90 320 ASP C N 1
ATOM 8933 C CA . ASP C 1 320 ? 18.342 25.229 28.552 1.00 28.12 320 ASP C CA 1
ATOM 8934 C C . ASP C 1 320 ? 18.108 25.311 30.059 1.00 28.49 320 ASP C C 1
ATOM 8935 O O . ASP C 1 320 ? 16.967 25.248 30.524 1.00 27.84 320 ASP C O 1
ATOM 8940 N N . GLY C 1 321 ? 19.199 25.453 30.809 1.00 26.51 321 GLY C N 1
ATOM 8941 C CA . GLY C 1 321 ? 19.117 25.556 32.257 1.00 25.73 321 GLY C CA 1
ATOM 8942 C C . GLY C 1 321 ? 18.318 24.451 32.924 1.00 25.40 321 GLY C C 1
ATOM 8943 O O . GLY C 1 321 ? 17.479 24.718 33.777 1.00 22.64 321 GLY C O 1
ATOM 8944 N N . LEU C 1 322 ? 18.589 23.208 32.549 1.00 24.78 322 LEU C N 1
ATOM 8945 C CA . LEU C 1 322 ? 17.867 22.071 33.110 1.00 26.75 322 LEU C CA 1
ATOM 8946 C C . LEU C 1 322 ? 18.459 21.534 34.412 1.00 26.48 322 LEU C C 1
ATOM 8947 O O . LEU C 1 322 ? 19.635 21.725 34.700 1.00 27.66 322 LEU C O 1
ATOM 8952 N N . ASP C 1 323 ? 17.611 20.877 35.196 1.00 27.31 323 ASP C N 1
ATOM 8953 C CA . ASP C 1 323 ? 18.014 20.217 36.430 1.00 28.07 323 ASP C CA 1
ATOM 8954 C C . ASP C 1 323 ? 17.425 18.829 36.186 1.00 27.92 323 ASP C C 1
ATOM 8955 O O . ASP C 1 323 ? 16.738 18.641 35.183 1.00 26.97 323 ASP C O 1
ATOM 8960 N N . LEU C 1 324 ? 17.671 17.854 37.054 1.00 27.85 324 LEU C N 1
ATOM 8961 C CA . LEU C 1 324 ? 17.142 16.516 36.791 1.00 28.74 324 LEU C CA 1
ATOM 8962 C C . LEU C 1 324 ? 15.627 16.400 36.613 1.00 28.15 324 LEU C C 1
ATOM 8963 O O . LEU C 1 324 ? 15.159 15.755 35.676 1.00 27.73 324 LEU C O 1
ATOM 8968 N N . PRO C 1 325 ? 14.839 17.000 37.515 1.00 27.47 325 PRO C N 1
ATOM 8969 C CA . PRO C 1 325 ? 13.379 16.913 37.382 1.00 26.30 325 PRO C CA 1
ATOM 8970 C C . PRO C 1 325 ? 12.853 17.419 36.034 1.00 25.56 325 PRO C C 1
ATOM 8971 O O . PRO C 1 325 ? 12.046 16.753 35.380 1.00 24.16 325 PRO C O 1
ATOM 8975 N N . ARG C 1 326 ? 13.310 18.595 35.624 1.00 25.00 326 ARG C N 1
ATOM 8976 C CA . ARG C 1 326 ? 12.868 19.168 34.361 1.00 25.57 326 ARG C CA 1
ATOM 8977 C C . ARG C 1 326 ? 13.246 18.301 33.168 1.00 23.67 326 ARG C C 1
ATOM 8978 O O . ARG C 1 326 ? 12.440 18.115 32.255 1.00 25.76 326 ARG C O 1
ATOM 8986 N N . ALA C 1 327 ? 14.462 17.764 33.176 1.00 20.78 327 ALA C N 1
ATOM 8987 C CA . ALA C 1 327 ? 14.913 16.921 32.078 1.00 20.98 327 ALA C CA 1
ATOM 8988 C C . ALA C 1 327 ? 14.070 15.653 32.028 1.00 22.40 327 ALA C C 1
ATOM 8989 O O . ALA C 1 327 ? 13.640 15.222 30.954 1.00 20.33 327 ALA C O 1
ATOM 8991 N N . LEU C 1 328 ? 13.826 15.063 33.195 1.00 22.95 328 LEU C N 1
ATOM 8992 C CA . LEU C 1 328 ? 13.031 13.846 33.269 1.00 23.59 328 LEU C CA 1
ATOM 8993 C C . LEU C 1 328 ? 11.625 14.099 32.733 1.00 23.81 328 LEU C C 1
ATOM 8994 O O . LEU C 1 328 ? 11.057 13.239 32.067 1.00 23.19 328 LEU C O 1
ATOM 8999 N N . LYS C 1 329 ? 11.067 15.276 33.011 1.00 25.36 329 LYS C N 1
ATOM 9000 C CA . LYS C 1 329 ? 9.723 15.605 32.520 1.00 26.11 329 LYS C CA 1
ATOM 9001 C C . LYS C 1 329 ? 9.687 15.637 30.995 1.00 24.55 329 LYS C C 1
ATOM 9002 O O . LYS C 1 329 ? 8.774 15.077 30.378 1.00 24.54 329 LYS C O 1
ATOM 9008 N N . ILE C 1 330 ? 10.672 16.302 30.393 1.00 22.85 330 ILE C N 1
ATOM 9009 C CA . ILE C 1 330 ? 10.749 16.385 28.938 1.00 20.09 330 ILE C CA 1
ATOM 9010 C C . ILE C 1 330 ? 10.854 14.973 28.387 1.00 21.71 330 ILE C C 1
ATOM 9011 O O . ILE C 1 330 ? 10.173 14.616 27.427 1.00 20.55 330 ILE C O 1
ATOM 9016 N N . TYR C 1 331 ? 11.699 14.167 29.023 1.00 20.80 331 TYR C N 1
ATOM 9017 C CA . TYR C 1 331 ? 11.906 12.789 28.611 1.00 21.24 331 TYR C CA 1
ATOM 9018 C C . TYR C 1 331 ? 10.626 11.959 28.630 1.00 21.80 331 TYR C C 1
ATOM 9019 O O . TYR C 1 331 ? 10.350 11.208 27.697 1.00 19.52 331 TYR C O 1
ATOM 9028 N N . ARG C 1 332 ? 9.850 12.084 29.699 1.00 20.66 332 ARG C N 1
ATOM 9029 C CA . ARG C 1 332 ? 8.625 11.310 29.813 1.00 21.85 332 ARG C CA 1
ATOM 9030 C C . ARG C 1 332 ? 7.579 11.725 28.785 1.00 22.84 332 ARG C C 1
ATOM 9031 O O . ARG C 1 332 ? 6.810 10.896 28.291 1.00 22.50 332 ARG C O 1
ATOM 9039 N N . ALA C 1 333 ? 7.568 13.004 28.439 1.00 22.26 333 ALA C N 1
ATOM 9040 C CA . ALA C 1 333 ? 6.609 13.507 27.467 1.00 23.07 333 ALA C CA 1
ATOM 9041 C C . ALA C 1 333 ? 6.918 13.085 26.026 1.00 23.09 333 ALA C C 1
ATOM 9042 O O . ALA C 1 333 ? 6.014 12.721 25.268 1.00 23.16 333 ALA C O 1
ATOM 9044 N N . LEU C 1 334 ? 8.194 13.104 25.657 1.00 21.90 334 LEU C N 1
ATOM 9045 C CA . LEU C 1 334 ? 8.579 12.788 24.286 1.00 21.75 334 LEU C CA 1
ATOM 9046 C C . LEU C 1 334 ? 9.014 11.360 24.000 1.00 22.41 334 LEU C C 1
ATOM 9047 O O . LEU C 1 334 ? 9.132 10.969 22.840 1.00 21.90 334 LEU C O 1
ATOM 9052 N N . GLN C 1 335 ? 9.248 10.578 25.044 1.00 22.74 335 GLN C N 1
ATOM 9053 C CA . GLN C 1 335 ? 9.693 9.203 24.869 1.00 25.43 335 GLN C CA 1
ATOM 9054 C C . GLN C 1 335 ? 8.886 8.468 23.795 1.00 25.45 335 GLN C C 1
ATOM 9055 O O . GLN C 1 335 ? 7.656 8.529 23.772 1.00 26.53 335 GLN C O 1
ATOM 9061 N N . GLY C 1 336 ? 9.601 7.798 22.894 1.00 24.23 336 GLY C N 1
ATOM 9062 C CA . GLY C 1 336 ? 8.966 7.058 21.817 1.00 22.94 336 GLY C CA 1
ATOM 9063 C C . GLY C 1 336 ? 8.693 7.840 20.536 1.00 23.33 336 GLY C C 1
ATOM 9064 O O . GLY C 1 336 ? 8.573 7.254 19.459 1.00 22.60 336 GLY C O 1
ATOM 9065 N N . ARG C 1 337 ? 8.601 9.161 20.637 1.00 21.62 337 ARG C N 1
ATOM 9066 C CA . ARG C 1 337 ? 8.308 9.989 19.469 1.00 21.73 337 ARG C CA 1
ATOM 9067 C C . ARG C 1 337 ? 9.547 10.417 18.691 1.00 21.86 337 ARG C C 1
ATOM 9068 O O . ARG C 1 337 ? 9.470 10.707 17.498 1.00 22.85 337 ARG C O 1
ATOM 9076 N N . ILE C 1 338 ? 10.683 10.465 19.373 1.00 19.96 338 ILE C N 1
ATOM 9077 C CA . ILE C 1 338 ? 11.939 10.869 18.748 1.00 20.44 338 ILE C CA 1
ATOM 9078 C C . ILE C 1 338 ? 13.019 10.626 19.800 1.00 20.91 338 ILE C C 1
ATOM 9079 O O . ILE C 1 338 ? 12.698 10.485 20.978 1.00 21.50 338 ILE C O 1
ATOM 9084 N N . ASN C 1 339 ? 14.283 10.556 19.395 1.00 19.94 339 ASN C N 1
ATOM 9085 C CA . ASN C 1 339 ? 15.339 10.337 20.377 1.00 20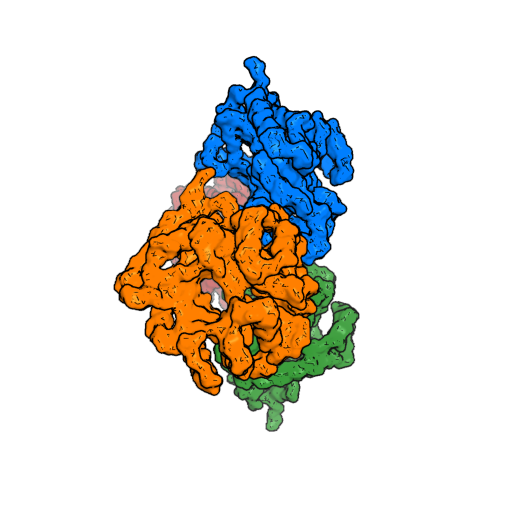.62 339 ASN C CA 1
ATOM 9086 C C . ASN C 1 339 ? 15.626 11.662 21.060 1.00 18.96 339 ASN C C 1
ATOM 9087 O O . ASN C 1 339 ? 15.531 12.719 20.444 1.00 18.53 339 ASN C O 1
ATOM 9092 N N . VAL C 1 340 ? 15.966 11.602 22.339 1.00 17.68 340 VAL C N 1
ATOM 9093 C CA . VAL C 1 340 ? 16.279 12.803 23.107 1.00 18.79 340 VAL C CA 1
ATOM 9094 C C . VAL C 1 340 ? 17.454 12.552 24.043 1.00 17.99 340 VAL C C 1
ATOM 9095 O O . VAL C 1 340 ? 17.674 11.425 24.498 1.00 16.59 340 VAL C O 1
ATOM 9099 N N . SER C 1 341 ? 18.219 13.604 24.306 1.00 17.63 341 SER C N 1
ATOM 9100 C CA . SER C 1 341 ? 19.337 13.529 25.233 1.00 18.72 341 SER C CA 1
ATOM 9101 C C . SER C 1 341 ? 19.352 14.890 25.901 1.00 20.01 341 SER C C 1
ATOM 9102 O O . SER C 1 341 ? 18.759 15.840 25.392 1.00 19.11 341 SER C O 1
ATOM 9105 N N . PHE C 1 342 ? 20.011 14.991 27.045 1.00 20.99 342 PHE C N 1
ATOM 9106 C CA . PHE C 1 342 ? 20.032 16.250 27.756 1.00 20.29 342 PHE C CA 1
ATOM 9107 C C . PHE C 1 342 ? 21.422 16.673 28.164 1.00 19.63 342 PHE C C 1
ATOM 9108 O O . PHE C 1 342 ? 22.329 15.855 28.291 1.00 20.45 342 PHE C O 1
ATOM 9116 N N . GLY C 1 343 ? 21.574 17.970 28.362 1.00 20.69 343 GLY C N 1
ATOM 9117 C CA . GLY C 1 343 ? 22.846 18.518 28.779 1.00 22.62 343 GLY C CA 1
ATOM 9118 C C . GLY C 1 343 ? 22.571 19.465 29.927 1.00 23.99 343 GLY C C 1
ATOM 9119 O O . GLY C 1 343 ? 21.856 20.454 29.765 1.00 23.78 343 GLY C O 1
ATOM 9120 N N . ILE C 1 344 ? 23.107 19.147 31.097 1.00 24.24 344 ILE C N 1
ATOM 9121 C CA . ILE C 1 344 ? 22.919 19.996 32.266 1.00 25.30 344 ILE C CA 1
ATOM 9122 C C . ILE C 1 344 ? 24.243 20.666 32.594 1.00 25.69 344 ILE C C 1
ATOM 9123 O O . ILE C 1 344 ? 25.300 20.045 32.497 1.00 25.20 344 ILE C O 1
ATOM 9128 N N . GLY C 1 345 ? 24.184 21.936 32.977 1.00 27.31 345 GLY C N 1
ATOM 9129 C CA . GLY C 1 345 ? 25.407 22.647 33.290 1.00 29.53 345 GLY C CA 1
ATOM 9130 C C . GLY C 1 345 ? 25.541 23.119 34.723 1.00 29.41 345 GLY C C 1
ATOM 9131 O O . GLY C 1 345 ? 25.846 22.341 35.625 1.00 29.46 345 GLY C O 1
ATOM 9132 N N . THR C 1 346 ? 25.304 24.409 34.919 1.00 31.32 346 THR C N 1
ATOM 9133 C CA . THR C 1 346 ? 25.417 25.040 36.222 1.00 32.55 346 THR C CA 1
ATOM 9134 C C . THR C 1 346 ? 24.659 24.322 37.342 1.00 32.04 346 THR C C 1
ATOM 9135 O O . THR C 1 346 ? 25.098 24.329 38.491 1.00 31.12 346 THR C O 1
ATOM 9139 N N . HIS C 1 347 ? 23.535 23.691 37.019 1.00 31.80 347 HIS C N 1
ATOM 9140 C CA . HIS C 1 347 ? 22.773 22.989 38.044 1.00 32.53 347 HIS C CA 1
ATOM 9141 C C . HIS C 1 347 ? 23.523 21.760 38.560 1.00 33.70 347 HIS C C 1
ATOM 9142 O O . HIS C 1 347 ? 23.149 21.169 39.577 1.00 35.21 347 HIS C O 1
ATOM 9149 N N . PHE C 1 348 ? 24.591 21.390 37.858 1.00 33.17 348 PHE C N 1
ATOM 9150 C CA . PHE C 1 348 ? 25.424 20.249 38.237 1.00 32.41 348 PHE C CA 1
ATOM 9151 C C . PHE C 1 348 ? 26.770 20.728 38.781 1.00 29.88 348 PHE C C 1
ATOM 9152 O O . PHE C 1 348 ? 27.250 20.241 39.806 1.00 30.02 348 PHE C O 1
ATOM 9160 N N . THR C 1 349 ? 27.366 21.688 38.077 1.00 27.97 349 THR C N 1
ATOM 9161 C CA . THR C 1 349 ? 28.675 22.217 38.430 1.00 25.66 349 THR C CA 1
ATOM 9162 C C . THR C 1 349 ? 28.712 23.395 39.396 1.00 25.75 349 THR C C 1
ATOM 9163 O O . THR C 1 349 ? 29.786 23.870 39.748 1.00 25.26 349 THR C O 1
ATOM 9167 N N . CYS C 1 350 ? 27.553 23.887 39.806 1.00 27.36 350 CYS C N 1
ATOM 9168 C CA . CYS C 1 350 ? 27.524 24.983 40.761 1.00 29.32 350 CYS C CA 1
ATOM 9169 C C . CYS C 1 350 ? 26.284 24.868 41.627 1.00 29.35 350 CYS C C 1
ATOM 9170 O O . CYS C 1 350 ? 25.367 25.672 41.535 1.00 30.48 350 CYS C O 1
ATOM 9173 N N . ASP C 1 351 ? 26.266 23.843 42.466 1.00 30.50 351 ASP C N 1
ATOM 9174 C CA . ASP C 1 351 ? 25.148 23.613 43.366 1.00 33.40 351 ASP C CA 1
ATOM 9175 C C . ASP C 1 351 ? 25.667 23.380 44.786 1.00 33.18 351 ASP C C 1
ATOM 9176 O O . ASP C 1 351 ? 25.683 22.249 45.269 1.00 32.62 351 ASP C O 1
ATOM 9181 N N . LEU C 1 352 ? 26.115 24.454 45.431 1.00 34.09 352 LEU C N 1
ATOM 9182 C CA . LEU C 1 352 ? 26.620 24.390 46.801 1.00 36.10 352 LEU C CA 1
ATOM 9183 C C . LEU C 1 352 ? 25.613 25.095 47.703 1.00 37.59 352 LEU C C 1
ATOM 9184 O O . LEU C 1 352 ? 25.089 26.152 47.350 1.00 38.02 352 LEU C O 1
ATOM 9189 N N . PRO C 1 353 ? 25.340 24.524 48.887 1.00 39.67 353 PRO C N 1
ATOM 9190 C CA . PRO C 1 353 ? 24.384 25.112 49.831 1.00 40.48 353 PRO C CA 1
ATOM 9191 C C . PRO C 1 353 ? 24.599 26.606 50.060 1.00 41.37 353 PRO C C 1
ATOM 9192 O O . PRO C 1 353 ? 25.727 27.061 50.259 1.00 41.43 353 PRO C O 1
ATOM 9196 N N . GLY C 1 354 ? 23.509 27.364 50.016 1.00 41.93 354 GLY C N 1
ATOM 9197 C CA . GLY C 1 354 ? 23.592 28.797 50.228 1.00 41.71 354 GLY C CA 1
ATOM 9198 C C . GLY C 1 354 ? 24.434 29.549 49.216 1.00 42.45 354 GLY C C 1
ATOM 9199 O O . GLY C 1 354 ? 24.707 30.734 49.400 1.00 42.19 354 GLY C O 1
ATOM 9200 N N . VAL C 1 355 ? 24.844 28.868 48.148 1.00 42.76 355 VAL C N 1
ATOM 9201 C CA . VAL C 1 355 ? 25.658 29.486 47.105 1.00 42.21 355 VAL C CA 1
ATOM 9202 C C . VAL C 1 355 ? 24.849 29.714 45.834 1.00 42.32 355 VAL C C 1
ATOM 9203 O O . VAL C 1 355 ? 24.294 28.772 45.264 1.00 42.00 355 VAL C O 1
ATOM 9207 N N . GLU C 1 356 ? 24.780 30.961 45.387 1.00 42.13 356 GLU C N 1
ATOM 9208 C CA . GLU C 1 356 ? 24.044 31.270 44.168 1.00 41.79 356 GLU C CA 1
ATOM 9209 C C . GLU C 1 356 ? 25.026 31.469 43.011 1.00 39.57 356 GLU C C 1
ATOM 9210 O O . GLU C 1 356 ? 25.948 32.285 43.097 1.00 37.76 356 GLU C O 1
ATOM 9216 N N . PRO C 1 357 ? 24.851 30.705 41.919 1.00 38.35 357 PRO C N 1
ATOM 9217 C CA . PRO C 1 357 ? 25.727 30.802 40.743 1.00 36.53 357 PRO C CA 1
ATOM 9218 C C . PRO C 1 357 ? 25.736 32.217 40.176 1.00 35.14 357 PRO C C 1
ATOM 9219 O O . PRO C 1 357 ? 24.773 32.961 40.351 1.00 35.01 357 PRO C O 1
ATOM 9223 N N . MET C 1 358 ? 26.823 32.588 39.507 1.00 34.67 358 MET C N 1
ATOM 9224 C CA . MET C 1 358 ? 26.916 33.911 38.902 1.00 33.62 358 MET C CA 1
ATOM 9225 C C . MET C 1 358 ? 26.080 33.967 37.626 1.00 34.30 358 MET C C 1
ATOM 9226 O O . MET C 1 358 ? 25.911 32.967 36.934 1.00 33.04 358 MET C O 1
ATOM 9231 N N . ASN C 1 359 ? 25.554 35.144 37.325 1.00 34.30 359 ASN C N 1
ATOM 9232 C CA . ASN C 1 359 ? 24.756 35.333 36.127 1.00 35.19 359 ASN C CA 1
ATOM 9233 C C . ASN C 1 359 ? 25.622 36.183 35.208 1.00 33.89 359 ASN C C 1
ATOM 9234 O O . ASN C 1 359 ? 25.493 37.408 35.165 1.00 34.26 359 ASN C O 1
ATOM 9239 N N . ILE C 1 360 ? 26.515 35.514 34.487 1.00 32.75 360 ILE C N 1
ATOM 9240 C CA . ILE C 1 360 ? 27.450 36.175 33.588 1.00 32.25 360 ILE C CA 1
ATOM 9241 C C . ILE C 1 360 ? 27.511 35.514 32.212 1.00 32.55 360 ILE C C 1
ATOM 9242 O O . ILE C 1 360 ? 27.326 34.302 32.074 1.00 32.25 360 ILE C O 1
ATOM 9247 N N . VAL C 1 361 ? 27.790 36.324 31.198 1.00 31.37 361 VAL C N 1
ATOM 9248 C CA . VAL C 1 361 ? 27.889 35.837 29.834 1.00 32.16 361 VAL C CA 1
ATOM 9249 C C . VAL C 1 361 ? 28.938 36.649 29.082 1.00 32.92 361 VAL C C 1
ATOM 9250 O O . VAL C 1 361 ? 29.307 37.748 29.501 1.00 31.68 361 VAL C O 1
ATOM 9254 N N . VAL C 1 362 ? 29.435 36.085 27.988 1.00 32.91 362 VAL C N 1
ATOM 9255 C CA . VAL C 1 362 ? 30.397 36.763 27.130 1.00 33.27 362 VAL C CA 1
ATOM 9256 C C . VAL C 1 362 ? 29.778 36.626 25.747 1.00 33.47 362 VAL C C 1
ATOM 9257 O O . VAL C 1 362 ? 30.003 35.628 25.064 1.00 34.49 362 VAL C O 1
ATOM 9261 N N . LYS C 1 363 ? 28.986 37.620 25.346 1.00 32.38 363 LYS C N 1
ATOM 9262 C CA . LYS C 1 363 ? 28.305 37.566 24.057 1.00 32.07 363 LYS C CA 1
ATOM 9263 C C . LYS C 1 363 ? 28.963 38.322 22.910 1.00 30.55 363 LYS C C 1
ATOM 9264 O O . LYS C 1 363 ? 29.560 39.392 23.096 1.00 29.93 363 LYS C O 1
ATOM 9270 N N . MET C 1 364 ? 28.831 37.746 21.718 1.00 27.53 364 MET C N 1
ATOM 9271 C CA . MET C 1 364 ? 29.379 38.325 20.504 1.00 25.88 364 MET C CA 1
ATOM 9272 C C . MET C 1 364 ? 28.524 39.525 20.143 1.00 24.21 364 MET C C 1
ATOM 9273 O O . MET C 1 364 ? 27.299 39.439 20.132 1.00 22.50 364 MET C O 1
ATOM 9278 N N . SER C 1 365 ? 29.171 40.643 19.846 1.00 21.98 365 SER C N 1
ATOM 9279 C CA . SER C 1 365 ? 28.444 41.858 19.516 1.00 22.82 365 SER C CA 1
ATOM 9280 C C . SER C 1 365 ? 28.647 42.340 18.087 1.00 21.65 365 SER C C 1
ATOM 9281 O O . SER C 1 365 ? 27.849 43.120 17.571 1.00 19.61 365 SER C O 1
ATOM 9284 N N . ALA C 1 366 ? 29.708 41.878 17.440 1.00 20.90 366 ALA C N 1
ATOM 9285 C CA . ALA C 1 366 ? 29.966 42.323 16.084 1.00 19.92 366 ALA C CA 1
ATOM 9286 C C . ALA C 1 366 ? 30.927 41.406 15.356 1.00 20.23 366 ALA C C 1
ATOM 9287 O O . ALA C 1 366 ? 31.706 40.680 15.975 1.00 20.37 366 ALA C O 1
ATOM 9289 N N . CYS C 1 367 ? 30.848 41.433 14.031 1.00 19.44 367 CYS C N 1
ATOM 9290 C CA . CYS C 1 367 ? 31.730 40.638 13.189 1.00 21.13 367 CYS C CA 1
ATOM 9291 C C . CYS C 1 367 ? 32.165 41.563 12.064 1.00 21.70 367 CYS C C 1
ATOM 9292 O O . CYS C 1 367 ? 31.335 42.228 11.439 1.00 20.27 367 CYS C O 1
ATOM 9295 N N . ASN C 1 368 ? 33.468 41.624 11.823 1.00 20.94 368 ASN C N 1
ATOM 9296 C CA . ASN C 1 368 ? 34.004 42.487 10.777 1.00 23.55 368 ASN C CA 1
ATOM 9297 C C . ASN C 1 368 ? 33.500 43.937 10.856 1.00 23.47 368 ASN C C 1
ATOM 9298 O O . ASN C 1 368 ? 33.134 44.541 9.844 1.00 21.77 368 ASN C O 1
ATOM 9303 N N . GLY C 1 369 ? 33.480 44.486 12.068 1.00 23.48 369 GLY C N 1
ATOM 9304 C CA . GLY C 1 369 ? 33.059 45.867 12.262 1.00 23.92 369 GLY C CA 1
ATOM 9305 C C . GLY C 1 369 ? 31.583 46.185 12.120 1.00 24.59 369 GLY C C 1
ATOM 9306 O O . GLY C 1 369 ? 31.196 47.357 12.094 1.00 24.15 369 GLY C O 1
ATOM 9307 N N . HIS C 1 370 ? 30.751 45.158 12.023 1.00 25.20 370 HIS C N 1
ATOM 9308 C CA . HIS C 1 370 ? 29.322 45.374 11.894 1.00 25.21 370 HIS C CA 1
ATOM 9309 C C . HIS C 1 370 ? 28.576 44.512 12.902 1.00 24.60 370 HIS C C 1
ATOM 9310 O O . HIS C 1 370 ? 29.072 43.476 13.340 1.00 24.41 370 HIS C O 1
ATOM 9317 N N . PRO C 1 371 ? 27.368 44.934 13.288 1.00 24.02 371 PRO C N 1
ATOM 9318 C CA . PRO C 1 371 ? 26.598 44.169 14.268 1.00 24.26 371 PRO C CA 1
ATOM 9319 C C . PRO C 1 371 ? 26.066 42.809 13.850 1.00 24.42 371 PRO C C 1
ATOM 9320 O O . PRO C 1 371 ? 25.858 42.533 12.666 1.00 25.19 371 PRO C O 1
ATOM 9324 N N . VAL C 1 372 ? 25.887 41.958 14.855 1.00 21.23 372 VAL C N 1
ATOM 9325 C CA . VAL C 1 372 ? 25.325 40.624 14.695 1.00 21.79 372 VAL C CA 1
ATOM 9326 C C . VAL C 1 372 ? 24.447 40.519 15.928 1.00 21.08 372 VAL C C 1
ATOM 9327 O O . VAL C 1 372 ? 24.603 41.304 16.860 1.00 21.78 372 VAL C O 1
ATOM 9331 N N . ALA C 1 373 ? 23.527 39.568 15.955 1.00 21.33 373 ALA C N 1
ATOM 9332 C CA . ALA C 1 373 ? 22.674 39.454 17.123 1.00 20.99 373 ALA C CA 1
ATOM 9333 C C . ALA C 1 373 ? 21.930 38.137 17.215 1.00 21.64 373 ALA C C 1
ATOM 9334 O O . ALA C 1 373 ? 21.731 37.448 16.213 1.00 22.56 373 ALA C O 1
ATOM 9336 N N . LYS C 1 374 ? 21.541 37.790 18.438 1.00 20.75 374 LYS C N 1
ATOM 9337 C CA . LYS C 1 374 ? 20.756 36.591 18.683 1.00 22.59 374 LYS C CA 1
ATOM 9338 C C . LYS C 1 374 ? 19.395 37.087 19.165 1.00 23.02 374 LYS C C 1
ATOM 9339 O O . LYS C 1 374 ? 19.316 37.987 20.002 1.00 23.38 374 LYS C O 1
ATOM 9345 N N . ILE C 1 375 ? 18.329 36.521 18.620 1.00 23.97 375 ILE C N 1
ATOM 9346 C CA . ILE C 1 375 ? 16.987 36.909 19.027 1.00 25.93 375 ILE C CA 1
ATOM 9347 C C . ILE C 1 375 ? 16.457 35.859 20.003 1.00 26.99 375 ILE C C 1
ATOM 9348 O O . ILE C 1 375 ? 16.079 36.182 21.128 1.00 27.21 375 ILE C O 1
ATOM 9353 N N . SER C 1 376 ? 16.471 34.603 19.565 1.00 27.63 376 SER C N 1
ATOM 9354 C CA . SER C 1 376 ? 16.018 33.457 20.352 1.00 28.66 376 SER C CA 1
ATOM 9355 C C . SER C 1 376 ? 14.510 33.455 20.550 1.00 29.39 376 SER C C 1
ATOM 9356 O O . SER C 1 376 ? 13.834 34.427 20.228 1.00 30.53 376 SER C O 1
ATOM 9359 N N . ASP C 1 377 ? 13.993 32.352 21.085 1.00 31.23 377 ASP C N 1
ATOM 9360 C CA . ASP C 1 377 ? 12.566 32.221 21.329 1.00 34.25 377 ASP C CA 1
ATOM 9361 C C . ASP C 1 377 ? 12.170 32.824 22.679 1.00 37.67 377 ASP C C 1
ATOM 9362 O O . ASP C 1 377 ? 11.033 32.671 23.120 1.00 38.55 377 ASP C O 1
ATOM 9367 N N . THR C 1 378 ? 13.110 33.506 23.328 1.00 40.01 378 THR C N 1
ATOM 9368 C CA . THR C 1 378 ? 12.850 34.139 24.619 1.00 43.90 378 THR C CA 1
ATOM 9369 C C . THR C 1 378 ? 12.915 35.660 24.502 1.00 45.63 378 THR C C 1
ATOM 9370 O O . THR C 1 378 ? 13.905 36.212 24.027 1.00 45.96 378 THR C O 1
ATOM 9374 N N . PRO C 1 379 ? 11.855 36.331 24.941 1.00 48.51 379 PRO C N 1
ATOM 9375 C CA . PRO C 1 379 ? 11.788 37.791 24.890 1.00 49.78 379 PRO C CA 1
ATOM 9376 C C . PRO C 1 379 ? 12.887 38.434 25.737 1.00 49.91 379 PRO C C 1
ATOM 9377 O O . PRO C 1 379 ? 13.833 39.022 25.209 1.00 49.88 379 PRO C O 1
ATOM 9379 N N . PRO C 1 387 ? 19.682 48.459 17.508 1.00 38.01 387 PRO C N 1
ATOM 9380 C CA . PRO C 1 387 ? 18.896 49.565 16.949 1.00 36.65 387 PRO C CA 1
ATOM 9381 C C . PRO C 1 387 ? 18.330 49.251 15.559 1.00 35.26 387 PRO C C 1
ATOM 9382 O O . PRO C 1 387 ? 17.414 48.441 15.416 1.00 35.01 387 PRO C O 1
ATOM 9386 N N . ASP C 1 388 ? 18.885 49.889 14.535 1.00 33.05 388 ASP C N 1
ATOM 9387 C CA . ASP C 1 388 ? 18.426 49.670 13.171 1.00 33.04 388 ASP C CA 1
ATOM 9388 C C . ASP C 1 388 ? 18.621 48.224 12.719 1.00 30.83 388 ASP C C 1
ATOM 9389 O O . ASP C 1 388 ? 17.777 47.673 12.012 1.00 28.36 388 ASP C O 1
ATOM 9394 N N . PHE C 1 389 ? 19.735 47.616 13.126 1.00 29.03 389 PHE C N 1
ATOM 9395 C CA . PHE C 1 389 ? 20.051 46.238 12.740 1.00 27.09 389 PHE C CA 1
ATOM 9396 C C . PHE C 1 389 ? 19.006 45.235 13.226 1.00 27.21 389 PHE C C 1
ATOM 9397 O O . PHE C 1 389 ? 18.409 44.515 12.427 1.00 26.06 389 PHE C O 1
ATOM 9405 N N . ILE C 1 390 ? 18.799 45.180 14.538 1.00 27.93 390 ILE C N 1
ATOM 9406 C CA . ILE C 1 390 ? 17.827 44.259 15.122 1.00 29.09 390 ILE C CA 1
ATOM 9407 C C . ILE C 1 390 ? 16.444 44.424 14.491 1.00 28.38 390 ILE C C 1
ATOM 9408 O O . ILE C 1 390 ? 15.724 43.443 14.282 1.00 27.96 390 ILE C O 1
ATOM 9413 N N . HIS C 1 391 ? 16.080 45.665 14.187 1.00 27.32 391 HIS C N 1
ATOM 9414 C CA . HIS C 1 391 ? 14.786 45.946 13.580 1.00 28.26 391 HIS C CA 1
ATOM 9415 C C . HIS C 1 391 ? 14.733 45.423 12.153 1.00 27.60 391 HIS C C 1
ATOM 9416 O O . HIS C 1 391 ? 13.705 44.919 11.710 1.00 27.36 391 HIS C O 1
ATOM 9423 N N . TYR C 1 392 ? 15.842 45.547 11.431 1.00 26.16 392 TYR C N 1
ATOM 9424 C CA . TYR C 1 392 ? 15.889 45.069 10.057 1.00 27.28 392 TYR C CA 1
ATOM 9425 C C . TYR C 1 392 ? 15.979 43.547 10.062 1.00 25.81 392 TYR C C 1
ATOM 9426 O O . TYR C 1 392 ? 15.362 42.883 9.232 1.00 26.24 392 TYR C O 1
ATOM 9435 N N . LEU C 1 393 ? 16.749 43.006 11.004 1.00 23.98 393 LEU C N 1
ATOM 9436 C CA . LEU C 1 393 ? 16.913 41.563 11.127 1.00 23.04 393 LEU C CA 1
ATOM 9437 C C . LEU C 1 393 ? 15.557 40.905 11.382 1.00 23.43 393 LEU C C 1
ATOM 9438 O O . LEU C 1 393 ? 15.206 39.921 10.734 1.00 23.04 393 LEU C O 1
ATOM 9443 N N . LYS C 1 394 ? 14.797 41.455 12.325 1.00 25.15 394 LYS C N 1
ATOM 9444 C CA . LYS C 1 394 ? 13.478 40.925 12.647 1.00 25.52 394 LYS C CA 1
ATOM 9445 C C . LYS C 1 394 ? 12.548 41.022 11.447 1.00 24.85 394 LYS C C 1
ATOM 9446 O O . LYS C 1 394 ? 11.699 40.156 11.231 1.00 24.23 394 LYS C O 1
ATOM 9452 N N . HIS C 1 395 ? 12.709 42.075 10.658 1.00 24.23 395 HIS C N 1
ATOM 9453 C CA . HIS C 1 395 ? 11.857 42.251 9.489 1.00 24.36 395 HIS C CA 1
ATOM 9454 C C . HIS C 1 395 ? 12.078 41.207 8.387 1.00 23.18 395 HIS C C 1
ATOM 9455 O O . HIS C 1 395 ? 11.124 40.591 7.923 1.00 20.16 395 HIS C O 1
ATOM 9462 N N . VAL C 1 396 ? 13.324 40.990 7.977 1.00 21.72 396 VAL C N 1
ATOM 9463 C CA . VAL C 1 396 ? 13.576 40.029 6.907 1.00 23.19 396 VAL C CA 1
ATOM 9464 C C . VAL C 1 396 ? 13.216 38.604 7.306 1.00 23.58 396 VAL C C 1
ATOM 9465 O O . VAL C 1 396 ? 12.830 37.802 6.459 1.00 23.42 396 VAL C O 1
ATOM 9469 N N . PHE C 1 397 ? 13.332 38.293 8.593 1.00 23.53 397 PHE C N 1
ATOM 9470 C CA . PHE C 1 397 ? 12.982 36.962 9.082 1.00 24.24 397 PHE C CA 1
ATOM 9471 C C . PHE C 1 397 ? 11.533 36.929 9.578 1.00 24.96 397 PHE C C 1
ATOM 9472 O O . PHE C 1 397 ? 11.075 35.927 10.137 1.00 22.19 397 PHE C O 1
ATOM 9480 N N . GLN C 1 398 ? 10.819 38.030 9.371 1.00 26.79 398 GLN C N 1
ATOM 9481 C CA . GLN C 1 398 ? 9.426 38.136 9.793 1.00 30.25 398 GLN C CA 1
ATOM 9482 C C . GLN C 1 398 ? 9.311 37.827 11.285 1.00 32.76 398 GLN C C 1
ATOM 9483 O O . GLN C 1 398 ? 8.574 36.941 11.702 1.00 32.63 398 GLN C O 1
ATOM 9489 N N . VAL C 1 399 ? 10.062 38.609 12.060 1.00 35.86 399 VAL C N 1
ATOM 9490 C CA . VAL C 1 399 ? 10.184 38.555 13.520 1.00 40.27 399 VAL C CA 1
ATOM 9491 C C . VAL C 1 399 ? 10.713 37.233 14.043 1.00 41.61 399 VAL C C 1
ATOM 9492 O O . VAL C 1 399 ? 10.269 36.811 15.131 1.00 44.41 399 VAL C O 1
ATOM 9496 N N . LEU D 1 3 ? 6.973 -8.082 39.742 1.00 58.67 3 LEU D N 1
ATOM 9497 C CA . LEU D 1 3 ? 7.922 -7.180 39.024 1.00 57.88 3 LEU D CA 1
ATOM 9498 C C . LEU D 1 3 ? 7.305 -6.634 37.737 1.00 55.39 3 LEU D C 1
ATOM 9499 O O . LEU D 1 3 ? 7.738 -5.602 37.222 1.00 55.45 3 LEU D O 1
ATOM 9504 N N . ALA D 1 4 ? 6.297 -7.332 37.218 1.00 52.39 4 ALA D N 1
ATOM 9505 C CA . ALA D 1 4 ? 5.627 -6.906 35.992 1.00 48.68 4 ALA D CA 1
ATOM 9506 C C . ALA D 1 4 ? 5.060 -5.503 36.174 1.00 45.60 4 ALA D C 1
ATOM 9507 O O . ALA D 1 4 ? 4.627 -5.135 37.265 1.00 45.00 4 ALA D O 1
ATOM 9509 N N . GLU D 1 5 ? 5.065 -4.720 35.103 1.00 42.89 5 GLU D N 1
ATOM 9510 C CA . GLU D 1 5 ? 4.546 -3.364 35.176 1.00 38.82 5 GLU D CA 1
ATOM 9511 C C . GLU D 1 5 ? 3.052 -3.405 35.462 1.00 35.73 5 GLU D C 1
ATOM 9512 O O . GLU D 1 5 ? 2.321 -4.208 34.878 1.00 33.85 5 GLU D O 1
ATOM 9518 N N . SER D 1 6 ? 2.603 -2.543 36.369 1.00 30.42 6 SER D N 1
ATOM 9519 C CA . SER D 1 6 ? 1.190 -2.485 36.712 1.00 27.10 6 SER D CA 1
ATOM 9520 C C . SER D 1 6 ? 0.374 -2.019 35.507 1.00 25.99 6 SER D C 1
ATOM 9521 O O . SER D 1 6 ? 0.869 -1.275 34.661 1.00 25.44 6 SER D O 1
ATOM 9524 N N . ALA D 1 7 ? -0.877 -2.457 35.432 1.00 23.84 7 ALA D N 1
ATOM 9525 C CA . ALA D 1 7 ? -1.745 -2.066 34.329 1.00 24.21 7 ALA D CA 1
ATOM 9526 C C . ALA D 1 7 ? -2.214 -0.630 34.527 1.00 24.67 7 ALA D C 1
ATOM 9527 O O . ALA D 1 7 ? -2.802 -0.026 33.625 1.00 24.13 7 ALA D O 1
ATOM 9529 N N . PHE D 1 8 ? -1.943 -0.076 35.706 1.00 23.50 8 PHE D N 1
ATOM 9530 C CA . PHE D 1 8 ? -2.373 1.284 35.999 1.00 25.20 8 PHE D CA 1
ATOM 9531 C C . PHE D 1 8 ? -1.237 2.302 36.128 1.00 25.97 8 PHE D C 1
ATOM 9532 O O . PHE D 1 8 ? -0.247 2.059 36.818 1.00 26.71 8 PHE D O 1
ATOM 9540 N N . SER D 1 9 ? -1.396 3.431 35.437 1.00 26.09 9 SER D N 1
ATOM 9541 C CA . SER D 1 9 ? -0.433 4.534 35.472 1.00 28.73 9 SER D CA 1
ATOM 9542 C C . SER D 1 9 ? -0.931 5.492 36.557 1.00 29.56 9 SER D C 1
ATOM 9543 O O . SER D 1 9 ? -1.905 5.189 37.242 1.00 30.24 9 SER D O 1
ATOM 9546 N N . GLU D 1 10 ? -0.280 6.638 36.721 1.00 31.86 10 GLU D N 1
ATOM 9547 C CA . GLU D 1 10 ? -0.699 7.591 37.756 1.00 33.30 10 GLU D CA 1
ATOM 9548 C C . GLU D 1 10 ? -1.994 8.318 37.397 1.00 30.72 10 GLU D C 1
ATOM 9549 O O . GLU D 1 10 ? -2.950 8.332 38.175 1.00 30.64 10 GLU D O 1
ATOM 9555 N N . ARG D 1 11 ? -2.019 8.923 36.215 1.00 29.09 11 ARG D N 1
ATOM 9556 C CA . ARG D 1 11 ? -3.197 9.641 35.743 1.00 25.60 11 ARG D CA 1
ATOM 9557 C C . ARG D 1 11 ? -4.139 8.664 35.061 1.00 24.79 11 ARG D C 1
ATOM 9558 O O . ARG D 1 11 ? -3.701 7.640 34.542 1.00 26.99 11 ARG D O 1
ATOM 9566 N N . ILE D 1 12 ? -5.430 8.982 35.066 1.00 22.54 12 ILE D N 1
ATOM 9567 C CA . ILE D 1 12 ? -6.421 8.140 34.417 1.00 20.34 12 ILE D CA 1
ATOM 9568 C C . ILE D 1 12 ? -6.707 8.750 33.054 1.00 20.05 12 ILE D C 1
ATOM 9569 O O . ILE D 1 12 ? -6.453 8.123 32.032 1.00 19.84 12 ILE D O 1
ATOM 9574 N N . VAL D 1 13 ? -7.248 9.963 33.034 1.00 17.76 13 VAL D N 1
ATOM 9575 C CA . VAL D 1 13 ? -7.467 10.655 31.770 1.00 19.14 13 VAL D CA 1
ATOM 9576 C C . VAL D 1 13 ? -6.141 11.408 31.663 1.00 19.03 13 VAL D C 1
ATOM 9577 O O . VAL D 1 13 ? -5.783 12.176 32.556 1.00 19.39 13 VAL D O 1
ATOM 9581 N N . GLN D 1 14 ? -5.404 11.179 30.586 1.00 18.75 14 GLN D N 1
ATOM 9582 C CA . GLN D 1 14 ? -4.094 11.796 30.445 1.00 18.17 14 GLN D CA 1
ATOM 9583 C C . GLN D 1 14 ? -4.087 13.297 30.264 1.00 19.60 14 GLN D C 1
ATOM 9584 O O . GLN D 1 14 ? -3.341 14.010 30.936 1.00 17.32 14 GLN D O 1
ATOM 9590 N N . ASN D 1 15 ? -4.921 13.775 29.353 1.00 16.91 15 ASN D N 1
ATOM 9591 C CA . ASN D 1 15 ? -4.969 15.189 29.057 1.00 17.78 15 ASN D CA 1
ATOM 9592 C C . ASN D 1 15 ? -6.198 15.447 28.196 1.00 17.95 15 ASN D C 1
ATOM 9593 O O . ASN D 1 15 ? -7.016 14.554 27.988 1.00 15.27 15 ASN D O 1
ATOM 9598 N N . LEU D 1 16 ? -6.317 16.661 27.680 1.00 17.95 16 LEU D N 1
ATOM 9599 C CA . LEU D 1 16 ? -7.477 17.027 26.875 1.00 20.26 16 LEU D CA 1
ATOM 9600 C C . LEU D 1 16 ? -7.590 16.275 25.550 1.00 18.54 16 LEU D C 1
ATOM 9601 O O . LEU D 1 16 ? -8.667 16.222 24.959 1.00 18.94 16 LEU D O 1
ATOM 9606 N N . LEU D 1 17 ? -6.486 15.693 25.093 1.00 16.73 17 LEU D N 1
ATOM 9607 C CA . LEU D 1 17 ? -6.460 14.947 23.835 1.00 16.82 17 LEU D CA 1
ATOM 9608 C C . LEU D 1 17 ? -6.866 13.496 24.043 1.00 16.52 17 LEU D C 1
ATOM 9609 O O . LEU D 1 17 ? -7.107 12.773 23.079 1.00 16.79 17 LEU D O 1
ATOM 9614 N N . ASP D 1 18 ? -6.925 13.065 25.302 1.00 18.06 18 ASP D N 1
ATOM 9615 C CA . ASP D 1 18 ? -7.286 11.687 25.619 1.00 17.40 18 ASP D CA 1
ATOM 9616 C C . ASP D 1 18 ? -8.787 11.541 25.486 1.00 17.78 18 ASP D C 1
ATOM 9617 O O . ASP D 1 18 ? -9.522 11.497 26.481 1.00 17.99 18 ASP D O 1
ATOM 9622 N N . THR D 1 19 ? -9.238 11.460 24.241 1.00 15.30 19 THR D N 1
ATOM 9623 C CA . THR D 1 19 ? -10.654 11.339 23.949 1.00 15.85 19 THR D CA 1
ATOM 9624 C C . THR D 1 19 ? -10.779 10.962 22.477 1.00 14.95 19 THR D C 1
ATOM 9625 O O . THR D 1 19 ? -9.773 10.914 21.766 1.00 15.88 19 THR D O 1
ATOM 9629 N N . ASP D 1 20 ? -11.999 10.700 22.020 1.00 14.54 20 ASP D N 1
ATOM 9630 C CA . ASP D 1 20 ? -12.211 10.310 20.631 1.00 17.02 20 ASP D CA 1
ATOM 9631 C C . ASP D 1 20 ? -12.322 11.501 19.684 1.00 16.22 20 ASP D C 1
ATOM 9632 O O . ASP D 1 20 ? -13.108 12.430 19.903 1.00 14.62 20 ASP D O 1
ATOM 9637 N N . PHE D 1 21 ? -11.532 11.439 18.619 1.00 15.79 21 PHE D N 1
ATOM 9638 C CA . PHE D 1 21 ? -11.451 12.490 17.612 1.00 16.75 21 PHE D CA 1
ATOM 9639 C C . PHE D 1 21 ? -12.773 13.036 17.093 1.00 16.74 21 PHE D C 1
ATOM 9640 O O . PHE D 1 21 ? -12.905 14.245 16.895 1.00 18.24 21 PHE D O 1
ATOM 9648 N N . TYR D 1 22 ? -13.757 12.170 16.878 1.00 15.81 22 TYR D N 1
ATOM 9649 C CA . TYR D 1 22 ? -15.028 12.651 16.357 1.00 19.29 22 TYR D CA 1
ATOM 9650 C C . TYR D 1 22 ? -15.795 13.529 17.340 1.00 18.88 22 TYR D C 1
ATOM 9651 O O . TYR D 1 22 ? -16.764 14.179 16.958 1.00 18.46 22 TYR D O 1
ATOM 9660 N N . LYS D 1 23 ? -15.371 13.558 18.601 1.00 20.45 23 LYS D N 1
ATOM 9661 C CA . LYS D 1 23 ? -16.030 14.431 19.574 1.00 20.63 23 LYS D CA 1
ATOM 9662 C C . LYS D 1 23 ? -15.588 15.850 19.222 1.00 20.50 23 LYS D C 1
ATOM 9663 O O . LYS D 1 23 ? -16.354 16.805 19.352 1.00 20.28 23 LYS D O 1
ATOM 9669 N N . LEU D 1 24 ? -14.341 15.964 18.764 1.00 19.16 24 LEU D N 1
ATOM 9670 C CA . LEU D 1 24 ? -13.756 17.240 18.366 1.00 18.83 24 LEU D CA 1
ATOM 9671 C C . LEU D 1 24 ? -14.381 17.781 17.076 1.00 18.69 24 LEU D C 1
ATOM 9672 O O . LEU D 1 24 ? -14.785 18.943 17.020 1.00 21.21 24 LEU D O 1
ATOM 9677 N N . THR D 1 25 ? -14.462 16.940 16.045 1.00 15.20 25 THR D N 1
ATOM 9678 C CA . THR D 1 25 ? -15.031 17.368 14.771 1.00 15.84 25 THR D CA 1
ATOM 9679 C C . THR D 1 25 ? -16.484 17.776 14.953 1.00 14.95 25 THR D C 1
ATOM 9680 O O . THR D 1 25 ? -16.937 18.760 14.373 1.00 14.16 25 THR D O 1
ATOM 9684 N N . MET D 1 26 ? -17.219 17.024 15.767 1.00 15.62 26 MET D N 1
ATOM 9685 C CA . MET D 1 26 ? -18.608 17.369 16.013 1.00 17.88 26 MET D CA 1
ATOM 9686 C C . MET D 1 26 ? -18.675 18.688 16.780 1.00 16.63 26 MET D C 1
ATOM 9687 O O . MET D 1 26 ? -19.492 19.553 16.472 1.00 17.30 26 MET D O 1
ATOM 9692 N N . MET D 1 27 ? -17.803 18.838 17.773 1.00 17.68 27 MET D N 1
ATOM 9693 C CA . MET D 1 27 ? -17.762 20.056 18.584 1.00 15.40 27 MET D CA 1
ATOM 9694 C C . MET D 1 27 ? -17.545 21.295 17.725 1.00 14.83 27 MET D C 1
ATOM 9695 O O . MET D 1 27 ? -18.151 22.346 17.969 1.00 10.90 27 MET D O 1
ATOM 9700 N N . GLN D 1 28 ? -16.677 21.184 16.726 1.00 14.08 28 GLN D N 1
ATOM 9701 C CA . GLN D 1 28 ? -16.434 22.316 15.840 1.00 15.45 28 GLN D CA 1
ATOM 9702 C C . GLN D 1 28 ? -17.702 22.591 15.040 1.00 14.94 28 GLN D C 1
ATOM 9703 O O . GLN D 1 28 ? -18.056 23.740 14.788 1.00 17.11 28 GLN D O 1
ATOM 9709 N N . ALA D 1 29 ? -18.382 21.525 14.635 1.00 16.68 29 ALA D N 1
ATOM 9710 C CA . ALA D 1 29 ? -19.617 21.668 13.872 1.00 16.52 29 ALA D CA 1
ATOM 9711 C C . ALA D 1 29 ? -20.664 22.384 14.737 1.00 15.85 29 ALA D C 1
ATOM 9712 O O . ALA D 1 29 ? -21.455 23.186 14.238 1.00 16.29 29 ALA D O 1
ATOM 9714 N N . VAL D 1 30 ? -20.650 22.107 16.038 1.00 15.07 30 VAL D N 1
ATOM 9715 C CA . VAL D 1 30 ? -21.598 22.728 16.961 1.00 16.22 30 VAL D CA 1
ATOM 9716 C C . VAL D 1 30 ? -21.251 24.205 17.168 1.00 17.71 30 VAL D C 1
ATOM 9717 O O . VAL D 1 30 ? -22.142 25.064 17.220 1.00 17.51 30 VAL D O 1
ATOM 9721 N N . LEU D 1 31 ? -19.956 24.499 17.275 1.00 16.73 31 LEU D N 1
ATOM 9722 C CA . LEU D 1 31 ? -19.506 25.874 17.463 1.00 18.21 31 LEU D CA 1
ATOM 9723 C C . LEU D 1 31 ? -19.912 26.696 16.232 1.00 18.79 31 LEU D C 1
ATOM 9724 O O . LEU D 1 31 ? -20.433 27.805 16.344 1.00 17.87 31 LEU D O 1
ATOM 9729 N N . HIS D 1 32 ? -19.688 26.132 15.053 1.00 17.36 32 HIS D N 1
ATOM 9730 C CA . HIS D 1 32 ? -19.999 26.843 13.822 1.00 17.78 32 HIS D CA 1
ATOM 9731 C C . HIS D 1 32 ? -21.474 26.951 13.470 1.00 17.65 32 HIS D C 1
ATOM 9732 O O . HIS D 1 32 ? -21.889 27.959 12.902 1.00 19.10 32 HIS D O 1
ATOM 9739 N N . ASN D 1 33 ? -22.264 25.937 13.816 1.00 17.19 33 ASN D N 1
ATOM 9740 C CA . ASN D 1 33 ? -23.682 25.921 13.461 1.00 15.85 33 ASN D CA 1
ATOM 9741 C C . ASN D 1 33 ? -24.723 26.078 14.575 1.00 17.00 33 ASN D C 1
ATOM 9742 O O . ASN D 1 33 ? -25.809 26.606 14.324 1.00 15.36 33 ASN D O 1
ATOM 9747 N N . TYR D 1 34 ? -24.422 25.612 15.784 1.00 14.84 34 TYR D N 1
ATOM 9748 C CA . TYR D 1 34 ? -25.382 25.714 16.891 1.00 17.24 34 TYR D CA 1
ATOM 9749 C C . TYR D 1 34 ? -24.668 26.067 18.197 1.00 18.06 34 TYR D C 1
ATOM 9750 O O . TYR D 1 34 ? -24.783 25.349 19.187 1.00 17.80 34 TYR D O 1
ATOM 9759 N N . PRO D 1 35 ? -23.940 27.194 18.218 1.00 17.99 35 PRO D N 1
ATOM 9760 C CA . PRO D 1 35 ? -23.200 27.627 19.408 1.00 18.20 35 PRO D CA 1
ATOM 9761 C C . PRO D 1 35 ? -23.990 27.776 20.709 1.00 17.33 35 PRO D C 1
ATOM 9762 O O . PRO D 1 35 ? -23.473 27.465 21.784 1.00 16.85 35 PRO D O 1
ATOM 9766 N N . ASN D 1 36 ? -25.234 28.233 20.621 1.00 18.11 36 ASN D N 1
ATOM 9767 C CA . ASN D 1 36 ? -26.049 28.428 21.822 1.00 19.27 36 ASN D CA 1
ATOM 9768 C C . ASN D 1 36 ? -27.000 27.276 22.162 1.00 18.11 36 ASN D C 1
ATOM 9769 O O . ASN D 1 36 ? -27.829 27.403 23.063 1.00 16.14 36 ASN D O 1
ATOM 9774 N N . ALA D 1 37 ? -26.889 26.163 21.447 1.00 15.34 37 ALA D N 1
ATOM 9775 C CA . ALA D 1 37 ? -27.762 25.028 21.709 1.00 16.86 37 ALA D CA 1
ATOM 9776 C C . ALA D 1 37 ? -27.478 24.445 23.092 1.00 17.63 37 ALA D C 1
ATOM 9777 O O . ALA D 1 37 ? -26.359 24.504 23.585 1.00 15.65 37 ALA D O 1
ATOM 9779 N N . GLU D 1 38 ? -28.508 23.887 23.714 1.00 18.58 38 GLU D N 1
ATOM 9780 C CA . GLU D 1 38 ? -28.374 23.278 25.023 1.00 20.67 38 GLU D CA 1
ATOM 9781 C C . GLU D 1 38 ? -28.766 21.815 24.895 1.00 20.59 38 GLU D C 1
ATOM 9782 O O . GLU D 1 38 ? -29.650 21.476 24.111 1.00 19.28 38 GLU D O 1
ATOM 9788 N N . VAL D 1 39 ? -28.093 20.952 25.648 1.00 21.61 39 VAL D N 1
ATOM 9789 C CA . VAL D 1 39 ? -28.385 19.525 25.640 1.00 21.99 39 VAL D CA 1
ATOM 9790 C C . VAL D 1 39 ? -28.295 18.967 27.059 1.00 22.49 39 VAL D C 1
ATOM 9791 O O . VAL D 1 39 ? -27.715 19.591 27.946 1.00 22.80 39 VAL D O 1
ATOM 9795 N N . GLU D 1 40 ? -28.881 17.791 27.254 1.00 20.67 40 GLU D N 1
ATOM 9796 C CA . GLU D 1 40 ? -28.878 17.103 28.534 1.00 21.23 40 GLU D CA 1
ATOM 9797 C C . GLU D 1 40 ? -28.479 15.646 28.317 1.00 22.43 40 GLU D C 1
ATOM 9798 O O . GLU D 1 40 ? -28.939 15.002 27.369 1.00 21.72 40 GLU D O 1
ATOM 9804 N N . TRP D 1 41 ? -27.617 15.133 29.192 1.00 22.43 41 TRP D N 1
ATOM 9805 C CA . TRP D 1 41 ? -27.157 13.749 29.104 1.00 25.08 41 TRP D CA 1
ATOM 9806 C C . TRP D 1 41 ? -27.260 13.066 30.455 1.00 25.50 41 TRP D C 1
ATOM 9807 O O . TRP D 1 41 ? -27.352 13.716 31.493 1.00 23.26 41 TRP D O 1
ATOM 9818 N N . GLU D 1 42 ? -27.212 11.743 30.439 1.00 25.62 42 GLU D N 1
ATOM 9819 C CA . GLU D 1 42 ? -27.234 11.005 31.684 1.00 28.61 42 GLU D CA 1
ATOM 9820 C C . GLU D 1 42 ? -26.454 9.714 31.576 1.00 27.21 42 GLU D C 1
ATOM 9821 O O . GLU D 1 42 ? -26.579 8.963 30.605 1.00 26.30 42 GLU D O 1
ATOM 9827 N N . PHE D 1 43 ? -25.609 9.499 32.575 1.00 25.88 43 PHE D N 1
ATOM 9828 C CA . PHE D 1 43 ? -24.797 8.304 32.663 1.00 25.53 43 PHE D CA 1
ATOM 9829 C C . PHE D 1 43 ? -25.745 7.163 32.959 1.00 24.43 43 PHE D C 1
ATOM 9830 O O . PHE D 1 43 ? -26.748 7.343 33.647 1.00 23.30 43 PHE D O 1
ATOM 9838 N N . ARG D 1 44 ? -25.431 5.990 32.434 1.00 25.89 44 ARG D N 1
ATOM 9839 C CA . ARG D 1 44 ? -26.247 4.825 32.704 1.00 25.99 44 ARG D CA 1
ATOM 9840 C C . ARG D 1 44 ? -25.408 3.555 32.685 1.00 25.61 44 ARG D C 1
ATOM 9841 O O . ARG D 1 44 ? -24.605 3.336 31.776 1.00 25.47 44 ARG D O 1
ATOM 9849 N N . CYS D 1 45 ? -25.586 2.737 33.712 1.00 25.40 45 CYS D N 1
ATOM 9850 C CA . CYS D 1 45 ? -24.898 1.463 33.815 1.00 27.11 45 CYS D CA 1
ATOM 9851 C C . CYS D 1 45 ? -25.983 0.428 33.556 1.00 28.58 45 CYS D C 1
ATOM 9852 O O . CYS D 1 45 ? -26.888 0.275 34.367 1.00 27.66 45 CYS D O 1
ATOM 9855 N N . ARG D 1 46 ? -25.912 -0.261 32.422 1.00 31.90 46 ARG D N 1
ATOM 9856 C CA . ARG D 1 46 ? -26.920 -1.266 32.094 1.00 35.62 46 ARG D CA 1
ATOM 9857 C C . ARG D 1 46 ? -26.721 -2.584 32.825 1.00 36.63 46 ARG D C 1
ATOM 9858 O O . ARG D 1 46 ? -27.540 -3.485 32.704 1.00 40.10 46 ARG D O 1
ATOM 9866 N N . ASN D 1 47 ? -25.626 -2.688 33.573 1.00 38.66 47 ASN D N 1
ATOM 9867 C CA . ASN D 1 47 ? -25.307 -3.883 34.361 1.00 38.94 47 ASN D CA 1
ATOM 9868 C C . ASN D 1 47 ? -26.145 -3.863 35.625 1.00 38.01 47 ASN D C 1
ATOM 9869 O O . ASN D 1 47 ? -26.530 -4.903 36.154 1.00 36.49 47 ASN D O 1
ATOM 9874 N N . GLN D 1 48 ? -26.381 -2.650 36.111 1.00 38.23 48 GLN D N 1
ATOM 9875 C CA . GLN D 1 48 ? -27.069 -2.426 37.372 1.00 39.04 48 GLN D CA 1
ATOM 9876 C C . GLN D 1 48 ? -25.947 -2.709 38.386 1.00 37.34 48 GLN D C 1
ATOM 9877 O O . GLN D 1 48 ? -26.188 -2.905 39.575 1.00 37.16 48 GLN D O 1
ATOM 9883 N N . GLU D 1 49 ? -24.712 -2.736 37.878 1.00 34.40 49 GLU D N 1
ATOM 9884 C CA . GLU D 1 49 ? -23.523 -2.960 38.695 1.00 31.76 49 GLU D CA 1
ATOM 9885 C C . GLU D 1 49 ? -23.448 -1.819 39.707 1.00 30.15 49 GLU D C 1
ATOM 9886 O O . GLU D 1 49 ? -23.599 -0.655 39.342 1.00 30.01 49 GLU D O 1
ATOM 9892 N N . ASP D 1 50 ? -23.220 -2.153 40.973 1.00 28.02 50 ASP D N 1
ATOM 9893 C CA . ASP D 1 50 ? -23.163 -1.145 42.029 1.00 27.02 50 ASP D CA 1
ATOM 9894 C C . ASP D 1 50 ? -21.896 -0.296 41.961 1.00 25.63 50 ASP D C 1
ATOM 9895 O O . ASP D 1 50 ? -20.796 -0.792 42.196 1.00 26.73 50 ASP D O 1
ATOM 9900 N N . LEU D 1 51 ? -22.066 0.987 41.648 1.00 23.75 51 LEU D N 1
ATOM 9901 C CA . LEU D 1 51 ? -20.944 1.924 41.525 1.00 23.15 51 LEU D CA 1
ATOM 9902 C C . LEU D 1 51 ? -20.854 2.950 42.665 1.00 22.49 51 LEU D C 1
ATOM 9903 O O . LEU D 1 51 ? -20.050 3.885 42.605 1.00 22.33 51 LEU D O 1
ATOM 9908 N N . ARG D 1 52 ? -21.664 2.774 43.703 1.00 20.72 52 ARG D N 1
ATOM 9909 C CA . ARG D 1 52 ? -21.662 3.713 44.823 1.00 21.47 52 ARG D CA 1
ATOM 9910 C C . ARG D 1 52 ? -20.323 3.928 45.515 1.00 21.57 52 ARG D C 1
ATOM 9911 O O . ARG D 1 52 ? -19.985 5.054 45.873 1.00 21.55 52 ARG D O 1
ATOM 9919 N N . LEU D 1 53 ? -19.555 2.864 45.708 1.00 19.79 53 LEU D N 1
ATOM 9920 C CA . LEU D 1 53 ? -18.277 3.002 46.385 1.00 20.28 53 LEU D CA 1
ATOM 9921 C C . LEU D 1 53 ? -17.202 3.738 45.583 1.00 21.03 53 LEU D C 1
ATOM 9922 O O . LEU D 1 53 ? -16.129 4.030 46.115 1.00 20.25 53 LEU D O 1
ATOM 9927 N N . TYR D 1 54 ? -17.486 4.047 44.318 1.00 19.28 54 TYR D N 1
ATOM 9928 C CA . TYR D 1 54 ? -16.518 4.753 43.478 1.00 19.30 54 TYR D CA 1
ATOM 9929 C C . TYR D 1 54 ? -16.722 6.272 43.458 1.00 19.39 54 TYR D C 1
ATOM 9930 O O . TYR D 1 54 ? -15.947 6.996 42.838 1.00 19.41 54 TYR D O 1
ATOM 9939 N N . LEU D 1 55 ? -17.751 6.750 44.151 1.00 19.59 55 LEU D N 1
ATOM 9940 C CA . LEU D 1 55 ? -18.055 8.175 44.176 1.00 18.77 55 LEU D CA 1
ATOM 9941 C C . LEU D 1 55 ? -16.892 9.099 44.572 1.00 20.71 55 LEU D C 1
ATOM 9942 O O . LEU D 1 55 ? -16.610 10.070 43.869 1.00 19.50 55 LEU D O 1
ATOM 9947 N N . PRO D 1 56 ? -16.204 8.822 45.697 1.00 20.62 56 PRO D N 1
ATOM 9948 C CA . PRO D 1 56 ? -15.090 9.695 46.090 1.00 20.17 56 PRO D CA 1
ATOM 9949 C C . PRO D 1 56 ? -14.042 9.866 44.992 1.00 20.95 56 PRO D C 1
ATOM 9950 O O . PRO D 1 56 ? -13.631 10.990 44.691 1.00 21.57 56 PRO D O 1
ATOM 9954 N N . ALA D 1 57 ? -13.606 8.756 44.401 1.00 18.09 57 ALA D N 1
ATOM 9955 C CA . ALA D 1 57 ? -12.613 8.817 43.334 1.00 17.69 57 ALA D CA 1
ATOM 9956 C C . ALA D 1 57 ? -13.215 9.520 42.111 1.00 17.50 57 ALA D C 1
ATOM 9957 O O . ALA D 1 57 ? -12.569 10.368 41.501 1.00 18.44 57 ALA D O 1
ATOM 9959 N N . ILE D 1 58 ? -14.449 9.177 41.759 1.00 17.68 58 ILE D N 1
ATOM 9960 C CA . ILE D 1 58 ? -15.095 9.812 40.615 1.00 17.64 58 ILE D CA 1
ATOM 9961 C C . ILE D 1 58 ? -15.093 11.335 40.801 1.00 20.34 58 ILE D C 1
ATOM 9962 O O . ILE D 1 58 ? -14.689 12.073 39.898 1.00 20.80 58 ILE D O 1
ATOM 9967 N N . ARG D 1 59 ? -15.517 11.815 41.968 1.00 16.95 59 ARG D N 1
ATOM 9968 C CA . ARG D 1 59 ? -15.511 13.261 42.209 1.00 21.04 59 ARG D CA 1
ATOM 9969 C C . ARG D 1 59 ? -14.117 13.880 42.099 1.00 22.14 59 ARG D C 1
ATOM 9970 O O . ARG D 1 59 ? -13.958 14.991 41.580 1.00 23.00 59 ARG D O 1
ATOM 9978 N N . GLU D 1 60 ? -13.111 13.160 42.579 1.00 19.92 60 GLU D N 1
ATOM 9979 C CA . GLU D 1 60 ? -11.742 13.643 42.530 1.00 21.32 60 GLU D CA 1
ATOM 9980 C C . GLU D 1 60 ? -11.280 13.750 41.077 1.00 21.99 60 GLU D C 1
ATOM 9981 O O . GLU D 1 60 ? -10.535 14.662 40.719 1.00 22.07 60 GLU D O 1
ATOM 9987 N N . GLN D 1 61 ? -11.725 12.816 40.240 1.00 22.44 61 GLN D N 1
ATOM 9988 C CA . GLN D 1 61 ? -11.349 12.839 38.836 1.00 22.28 61 GLN D CA 1
ATOM 9989 C C . GLN D 1 61 ? -12.040 13.984 38.109 1.00 22.50 61 GLN D C 1
ATOM 9990 O O . GLN D 1 61 ? -11.457 14.588 37.210 1.00 20.78 61 GLN D O 1
ATOM 9996 N N . LEU D 1 62 ? -13.278 14.283 38.499 1.00 22.24 62 LEU D N 1
ATOM 9997 C CA . LEU D 1 62 ? -14.021 15.385 37.884 1.00 21.76 62 LEU D CA 1
ATOM 9998 C C . LEU D 1 62 ? -13.254 16.676 38.146 1.00 21.65 62 LEU D C 1
ATOM 9999 O O . LEU D 1 62 ? -13.180 17.552 37.287 1.00 20.99 62 LEU D O 1
ATOM 10004 N N . GLU D 1 63 ? -12.683 16.789 39.342 1.00 21.85 63 GLU D N 1
ATOM 10005 C CA . GLU D 1 63 ? -11.918 17.980 39.701 1.00 20.61 63 GLU D CA 1
ATOM 10006 C C . GLU D 1 63 ? -10.682 18.048 38.832 1.00 19.14 63 GLU D C 1
ATOM 10007 O O . GLU D 1 63 ? -10.322 19.114 38.323 1.00 17.79 63 GLU D O 1
ATOM 10013 N N . TYR D 1 64 ? -10.024 16.901 38.689 1.00 19.39 64 TYR D N 1
ATOM 10014 C CA . TYR D 1 64 ? -8.834 16.801 37.859 1.00 19.61 64 TYR D CA 1
ATOM 10015 C C . TYR D 1 64 ? -9.187 17.337 36.468 1.00 18.61 64 TYR D C 1
ATOM 10016 O O . TYR D 1 64 ? -8.453 18.140 35.896 1.00 19.19 64 TYR D O 1
ATOM 10025 N N . LEU D 1 65 ? -10.324 16.902 35.935 1.00 19.71 65 LEU D N 1
ATOM 10026 C CA . LEU D 1 65 ? -10.765 17.357 34.617 1.00 20.26 65 LEU D CA 1
ATOM 10027 C C . LEU D 1 65 ? -10.978 18.867 34.589 1.00 20.50 65 LEU D C 1
ATOM 10028 O O . LEU D 1 65 ? -10.562 19.536 33.647 1.00 18.01 65 LEU D O 1
ATOM 10033 N N . ALA D 1 66 ? -11.631 19.394 35.622 1.00 20.16 66 ALA D N 1
ATOM 10034 C CA . ALA D 1 66 ? -11.894 20.823 35.704 1.00 21.17 66 ALA D CA 1
ATOM 10035 C C . ALA D 1 66 ? -10.591 21.617 35.777 1.00 19.64 66 ALA D C 1
ATOM 10036 O O . ALA D 1 66 ? -10.587 22.818 35.547 1.00 22.55 66 ALA D O 1
ATOM 10038 N N . GLY D 1 67 ? -9.491 20.946 36.105 1.00 20.10 67 GLY D N 1
ATOM 10039 C CA . GLY D 1 67 ? -8.202 21.621 36.173 1.00 17.32 67 GLY D CA 1
ATOM 10040 C C . GLY D 1 67 ? -7.427 21.539 34.857 1.00 20.05 67 GLY D C 1
ATOM 10041 O O . GLY D 1 67 ? -6.411 22.213 34.682 1.00 15.83 67 GLY D O 1
ATOM 10042 N N . LEU D 1 68 ? -7.903 20.710 33.928 1.00 19.61 68 LEU D N 1
ATOM 10043 C CA . LEU D 1 68 ? -7.236 20.542 32.637 1.00 21.28 68 LEU D CA 1
ATOM 10044 C C . LEU D 1 68 ? -7.329 21.756 31.722 1.00 21.43 68 LEU D C 1
ATOM 10045 O O . LEU D 1 68 ? -8.388 22.365 31.571 1.00 21.04 68 LEU D O 1
ATOM 10050 N N . ALA D 1 69 ? -6.202 22.091 31.108 1.00 20.98 69 ALA D N 1
ATOM 10051 C CA . ALA D 1 69 ? -6.115 23.195 30.166 1.00 21.57 69 ALA D CA 1
ATOM 10052 C C . ALA D 1 69 ? -5.175 22.665 29.093 1.00 22.39 69 ALA D C 1
ATOM 10053 O O . ALA D 1 69 ? -4.046 22.283 29.394 1.00 22.39 69 ALA D O 1
ATOM 10055 N N . ILE D 1 70 ? -5.641 22.624 27.848 1.00 20.47 70 ILE D N 1
ATOM 10056 C CA . ILE D 1 70 ? -4.822 22.104 26.757 1.00 19.72 70 ILE D CA 1
ATOM 10057 C C . ILE D 1 70 ? -3.506 22.888 26.638 1.00 19.03 70 ILE D C 1
ATOM 10058 O O . ILE D 1 70 ? -3.493 24.116 26.703 1.00 18.89 70 ILE D O 1
ATOM 10063 N N . SER D 1 71 ? -2.395 22.170 26.495 1.00 18.74 71 SER D N 1
ATOM 10064 C CA . SER D 1 71 ? -1.088 22.812 26.396 1.00 18.48 71 SER D CA 1
ATOM 10065 C C . SER D 1 71 ? -0.821 23.302 24.985 1.00 18.12 71 SER D C 1
ATOM 10066 O O . SER D 1 71 ? -1.428 22.819 24.031 1.00 18.31 71 SER D O 1
ATOM 10069 N N . ASP D 1 72 ? 0.090 24.261 24.854 1.00 16.72 72 ASP D N 1
ATOM 10070 C CA . ASP D 1 72 ? 0.419 24.803 23.550 1.00 17.01 72 ASP D CA 1
ATOM 10071 C C . ASP D 1 72 ? 0.899 23.718 22.589 1.00 16.52 72 ASP D C 1
ATOM 10072 O O . ASP D 1 72 ? 0.586 23.772 21.402 1.00 15.41 72 ASP D O 1
ATOM 10077 N N . GLU D 1 73 ? 1.652 22.736 23.089 1.00 16.54 73 GLU D N 1
ATOM 10078 C CA . GLU D 1 73 ? 2.160 21.684 22.214 1.00 16.60 73 GLU D CA 1
ATOM 10079 C C . GLU D 1 73 ? 1.055 20.734 21.781 1.00 17.44 73 GLU D C 1
ATOM 10080 O O . GLU D 1 73 ? 1.107 20.164 20.687 1.00 18.44 73 GLU D O 1
ATOM 10086 N N . GLN D 1 74 ? 0.046 20.562 22.628 1.00 17.94 74 GLN D N 1
ATOM 10087 C CA . GLN D 1 74 ? -1.068 19.695 22.274 1.00 18.41 74 GLN D CA 1
ATOM 10088 C C . GLN D 1 74 ? -1.945 20.403 21.247 1.00 18.49 74 GLN D C 1
ATOM 10089 O O . GLN D 1 74 ? -2.435 19.792 20.297 1.00 17.79 74 GLN D O 1
ATOM 10095 N N . LEU D 1 75 ? -2.129 21.702 21.443 1.00 17.55 75 LEU D N 1
ATOM 10096 C CA . LEU D 1 75 ? -2.944 22.502 20.543 1.00 18.15 75 LEU D CA 1
ATOM 10097 C C . LEU D 1 75 ? -2.270 22.618 19.174 1.00 20.18 75 LEU D C 1
ATOM 10098 O O . LEU D 1 75 ? -2.946 22.625 18.144 1.00 18.90 75 LEU D O 1
ATOM 10103 N N . ALA D 1 76 ? -0.939 22.696 19.173 1.00 19.12 76 ALA D N 1
ATOM 10104 C CA . ALA D 1 76 ? -0.167 22.808 17.933 1.00 21.24 76 ALA D CA 1
ATOM 10105 C C . ALA D 1 76 ? -0.375 21.581 17.054 1.00 21.10 76 ALA D C 1
ATOM 10106 O O . ALA D 1 76 ? -0.355 21.675 15.827 1.00 22.81 76 ALA D O 1
ATOM 10108 N N . PHE D 1 77 ? -0.561 20.429 17.689 1.00 19.74 77 PHE D N 1
ATOM 10109 C CA . PHE D 1 77 ? -0.786 19.181 16.969 1.00 18.91 77 PHE D CA 1
ATOM 10110 C C . PHE D 1 77 ? -2.122 19.267 16.242 1.00 18.50 77 PHE D C 1
ATOM 10111 O O . PHE D 1 77 ? -2.222 18.960 15.057 1.00 18.18 77 PHE D O 1
ATOM 10119 N N . LEU D 1 78 ? -3.147 19.678 16.978 1.00 18.43 78 LEU D N 1
ATOM 10120 C CA . LEU D 1 78 ? -4.501 19.813 16.449 1.00 19.22 78 LEU D CA 1
ATOM 10121 C C . LEU D 1 78 ? -4.559 20.864 15.343 1.00 20.50 78 LEU D C 1
ATOM 10122 O O . LEU D 1 78 ? -5.248 20.696 14.328 1.00 20.01 78 LEU D O 1
ATOM 10127 N N . GLU D 1 79 ? -3.828 21.950 15.556 1.00 20.56 79 GLU D N 1
ATOM 10128 C CA . GLU D 1 79 ? -3.792 23.063 14.625 1.00 21.58 79 GLU D CA 1
ATOM 10129 C C . GLU D 1 79 ? -3.303 22.666 13.238 1.00 22.17 79 GLU D C 1
ATOM 10130 O O . GLU D 1 79 ? -3.680 23.287 12.246 1.00 19.98 79 GLU D O 1
ATOM 10136 N N . ARG D 1 80 ? -2.478 21.625 13.169 1.00 23.66 80 ARG D N 1
ATOM 10137 C CA . ARG D 1 80 ? -1.953 21.152 11.892 1.00 24.95 80 ARG D CA 1
ATOM 10138 C C . ARG D 1 80 ? -2.983 20.372 11.074 1.00 23.86 80 ARG D C 1
ATOM 10139 O O . ARG D 1 80 ? -2.764 20.089 9.899 1.00 23.20 80 ARG D O 1
ATOM 10147 N N . ILE D 1 81 ? -4.101 20.012 11.693 1.00 24.57 81 ILE D N 1
ATOM 10148 C CA . ILE D 1 81 ? -5.140 19.278 10.983 1.00 22.79 81 ILE D CA 1
ATOM 10149 C C . ILE D 1 81 ? -5.911 20.311 10.170 1.00 24.02 81 ILE D C 1
ATOM 10150 O O . ILE D 1 81 ? -6.587 21.175 10.726 1.00 24.80 81 ILE D O 1
ATOM 10155 N N . PRO D 1 82 ? -5.810 20.225 8.830 1.00 25.04 82 PRO D N 1
ATOM 10156 C CA . PRO D 1 82 ? -6.432 21.101 7.830 1.00 24.47 82 PRO D CA 1
ATOM 10157 C C . PRO D 1 82 ? -7.869 21.534 8.070 1.00 23.90 82 PRO D C 1
ATOM 10158 O O . PRO D 1 82 ? -8.173 22.723 8.008 1.00 25.15 82 PRO D O 1
ATOM 10162 N N . PHE D 1 83 ? -8.752 20.573 8.328 1.00 22.40 83 PHE D N 1
ATOM 10163 C CA . PHE D 1 83 ? -10.158 20.882 8.538 1.00 21.69 83 PHE D CA 1
ATOM 10164 C C . PHE D 1 83 ? -10.544 21.451 9.906 1.00 22.26 83 PHE D C 1
ATOM 10165 O O . PHE D 1 83 ? -11.733 21.619 10.198 1.00 21.91 83 PHE D O 1
ATOM 10173 N N . LEU D 1 84 ? -9.557 21.750 10.747 1.00 20.61 84 LEU D N 1
ATOM 10174 C CA . LEU D 1 84 ? -9.857 22.349 12.052 1.00 21.23 84 LEU D CA 1
ATOM 10175 C C . LEU D 1 84 ? -9.557 23.838 11.931 1.00 20.12 84 LEU D C 1
ATOM 10176 O O . LEU D 1 84 ? -8.399 24.241 11.859 1.00 21.29 84 LEU D O 1
ATOM 10181 N N . ALA D 1 85 ? -10.615 24.646 11.900 1.00 20.55 85 ALA D N 1
ATOM 10182 C CA . ALA D 1 85 ? -10.505 26.095 11.735 1.00 18.05 85 ALA D CA 1
ATOM 10183 C C . ALA D 1 85 ? -9.889 26.862 12.900 1.00 19.50 85 ALA D C 1
ATOM 10184 O O . ALA D 1 85 ? -9.918 26.408 14.037 1.00 16.34 85 ALA D O 1
ATOM 10186 N N . PRO D 1 86 ? -9.327 28.055 12.618 1.00 20.21 86 PRO D N 1
ATOM 10187 C CA . PRO D 1 86 ? -8.688 28.937 13.601 1.00 20.23 86 PRO D CA 1
ATOM 10188 C C . PRO D 1 86 ? -9.581 29.325 14.775 1.00 20.82 86 PRO D C 1
ATOM 10189 O O . PRO D 1 86 ? -9.133 29.323 15.926 1.00 21.63 86 PRO D O 1
ATOM 10193 N N . ASP D 1 87 ? -10.835 29.677 14.503 1.00 17.61 87 ASP D N 1
ATOM 10194 C CA . ASP D 1 87 ? -11.714 30.063 15.601 1.00 17.35 87 ASP D CA 1
ATOM 10195 C C . ASP D 1 87 ? -11.947 28.889 16.558 1.00 16.26 87 ASP D C 1
ATOM 10196 O O . ASP D 1 87 ? -12.068 29.084 17.758 1.00 15.65 87 ASP D O 1
ATOM 10201 N N . PHE D 1 88 ? -11.980 27.670 16.024 1.00 16.43 88 PHE D N 1
ATOM 10202 C CA . PHE D 1 88 ? -12.180 26.475 16.839 1.00 16.34 88 PHE D CA 1
ATOM 10203 C C . PHE D 1 88 ? -10.924 26.161 17.661 1.00 17.40 88 PHE D C 1
ATOM 10204 O O . PHE D 1 88 ? -11.009 25.759 18.828 1.00 17.29 88 PHE D O 1
ATOM 10212 N N . ILE D 1 89 ? -9.761 26.329 17.041 1.00 16.61 89 ILE D N 1
ATOM 10213 C CA . ILE D 1 89 ? -8.491 26.093 17.713 1.00 18.13 89 ILE D CA 1
ATOM 10214 C C . ILE D 1 89 ? -8.338 27.044 18.894 1.00 17.63 89 ILE D C 1
ATOM 10215 O O . ILE D 1 89 ? -7.842 26.657 19.950 1.00 18.63 89 ILE D O 1
ATOM 10220 N N . ARG D 1 90 ? -8.761 28.287 18.712 1.00 18.05 90 ARG D N 1
ATOM 10221 C CA . ARG D 1 90 ? -8.669 29.272 19.779 1.00 19.09 90 ARG D CA 1
ATOM 10222 C C . ARG D 1 90 ? -9.662 28.935 20.887 1.00 19.53 90 ARG D C 1
ATOM 10223 O O . ARG D 1 90 ? -9.362 29.113 22.071 1.00 18.95 90 ARG D O 1
ATOM 10231 N N . PHE D 1 91 ? -10.840 28.445 20.505 1.00 20.31 91 PHE D N 1
ATOM 10232 C CA . PHE D 1 91 ? -11.849 28.073 21.494 1.00 20.02 91 PHE D CA 1
ATOM 10233 C C . PHE D 1 91 ? -11.282 26.978 22.392 1.00 18.35 91 PHE D C 1
ATOM 10234 O O . PHE D 1 91 ? -11.429 27.023 23.616 1.00 19.18 91 PHE D O 1
ATOM 10242 N N . LEU D 1 92 ? -10.636 25.990 21.779 1.00 15.50 92 LEU D N 1
ATOM 10243 C CA . LEU D 1 92 ? -10.055 24.896 22.547 1.00 15.98 92 LEU D CA 1
ATOM 10244 C C . LEU D 1 92 ? -8.974 25.419 23.474 1.00 15.26 92 LEU D C 1
ATOM 10245 O O . LEU D 1 92 ? -8.854 24.973 24.608 1.00 17.45 92 LEU D O 1
ATOM 10250 N N . GLY D 1 93 ? -8.179 26.362 22.989 1.00 12.41 93 GLY D N 1
ATOM 10251 C CA . GLY D 1 93 ? -7.127 26.910 23.826 1.00 16.77 93 GLY D CA 1
ATOM 10252 C C . GLY D 1 93 ? -7.680 27.516 25.107 1.00 17.21 93 GLY D C 1
ATOM 10253 O O . GLY D 1 93 ? -7.037 27.470 26.156 1.00 18.60 93 GLY D O 1
ATOM 10254 N N . LEU D 1 94 ? -8.892 28.053 25.030 1.00 16.07 94 LEU D N 1
ATOM 10255 C CA . LEU D 1 94 ? -9.527 28.691 26.176 1.00 16.51 94 LEU D CA 1
ATOM 10256 C C . LEU D 1 94 ? -10.480 27.789 26.948 1.00 15.76 94 LEU D C 1
ATOM 10257 O O . LEU D 1 94 ? -10.902 28.130 28.053 1.00 17.06 94 LEU D O 1
ATOM 10262 N N . PHE D 1 95 ? -10.822 26.639 26.380 1.00 15.27 95 PHE D N 1
ATOM 10263 C CA . PHE D 1 95 ? -11.766 25.750 27.038 1.00 15.13 95 PHE D CA 1
ATOM 10264 C C . PHE D 1 95 ? -11.318 25.204 28.389 1.00 15.79 95 PHE D C 1
ATOM 10265 O O . PHE D 1 95 ? -10.156 24.877 28.585 1.00 15.31 95 PHE D O 1
ATOM 10273 N N . ARG D 1 96 ? -12.279 25.109 29.302 1.00 16.76 96 ARG D N 1
ATOM 10274 C CA . ARG D 1 96 ? -12.091 24.558 30.645 1.00 18.81 96 ARG D CA 1
ATOM 10275 C C . ARG D 1 96 ? -13.405 23.843 30.953 1.00 18.72 96 ARG D C 1
ATOM 10276 O O . ARG D 1 96 ? -14.476 24.387 30.687 1.00 19.84 96 ARG D O 1
ATOM 10284 N N . PHE D 1 97 ? -13.337 22.630 31.484 1.00 18.62 97 PHE D N 1
ATOM 10285 C CA . PHE D 1 97 ? -14.548 21.904 31.851 1.00 18.18 97 PHE D CA 1
ATOM 10286 C C . PHE D 1 97 ? -15.252 22.688 32.964 1.00 17.33 97 PHE D C 1
ATOM 10287 O O . PHE D 1 97 ? -14.598 23.161 33.890 1.00 19.39 97 PHE D O 1
ATOM 10295 N N . ASN D 1 98 ? -16.571 22.826 32.880 1.00 15.97 98 ASN D N 1
ATOM 10296 C CA . ASN D 1 98 ? -17.325 23.570 33.891 1.00 16.75 98 ASN D CA 1
ATOM 10297 C C . ASN D 1 98 ? -18.047 22.621 34.853 1.00 17.51 98 ASN D C 1
ATOM 10298 O O . ASN D 1 98 ? -19.044 22.006 34.490 1.00 15.85 98 ASN D O 1
ATOM 10303 N N . PRO D 1 99 ? -17.554 22.500 36.099 1.00 18.05 99 PRO D N 1
ATOM 10304 C CA . PRO D 1 99 ? -18.199 21.607 37.065 1.00 19.37 99 PRO D CA 1
ATOM 10305 C C . PRO D 1 99 ? -19.675 21.896 37.310 1.00 19.48 99 PRO D C 1
ATOM 10306 O O . PRO D 1 99 ? -20.411 21.011 37.744 1.00 18.34 99 PRO D O 1
ATOM 10310 N N . ARG D 1 100 ? -20.122 23.115 37.015 1.00 19.59 100 ARG D N 1
ATOM 10311 C CA . ARG D 1 100 ? -21.530 23.441 37.214 1.00 23.63 100 ARG D CA 1
ATOM 10312 C C . ARG D 1 100 ? -22.433 22.652 36.255 1.00 24.76 100 ARG D C 1
ATOM 10313 O O . ARG D 1 100 ? -23.629 22.512 36.510 1.00 24.98 100 ARG D O 1
ATOM 10321 N N . TYR D 1 101 ? -21.868 22.133 35.163 1.00 20.60 101 TYR D N 1
ATOM 10322 C CA . TYR D 1 101 ? -22.664 21.367 34.201 1.00 22.00 101 TYR D CA 1
ATOM 10323 C C . TYR D 1 101 ? -22.796 19.887 34.535 1.00 23.18 101 TYR D C 1
ATOM 10324 O O . TYR D 1 101 ? -23.487 19.147 33.830 1.00 24.66 101 TYR D O 1
ATOM 10333 N N . VAL D 1 102 ? -22.131 19.455 35.600 1.00 23.75 102 VAL D N 1
ATOM 10334 C CA . VAL D 1 102 ? -22.185 18.059 36.016 1.00 23.73 102 VAL D CA 1
ATOM 10335 C C . VAL D 1 102 ? -22.859 17.896 37.372 1.00 25.88 102 VAL D C 1
ATOM 10336 O O . VAL D 1 102 ? -22.666 18.704 38.282 1.00 25.12 102 VAL D O 1
ATOM 10340 N N . GLN D 1 103 ? -23.667 16.852 37.493 1.00 26.45 103 GLN D N 1
ATOM 10341 C CA . GLN D 1 103 ? -24.344 16.551 38.743 1.00 26.81 103 GLN D CA 1
ATOM 10342 C C . GLN D 1 103 ? -24.116 15.077 38.990 1.00 25.93 103 GLN D C 1
ATOM 10343 O O . GLN D 1 103 ? -24.517 14.234 38.187 1.00 23.12 103 GLN D O 1
ATOM 10349 N N . THR D 1 104 ? -23.447 14.772 40.090 1.00 23.22 104 THR D N 1
ATOM 10350 C CA . THR D 1 104 ? -23.149 13.395 40.413 1.00 24.41 104 THR D CA 1
ATOM 10351 C C . THR D 1 104 ? -23.395 13.141 41.892 1.00 25.15 104 THR D C 1
ATOM 10352 O O . THR D 1 104 ? -23.394 14.073 42.708 1.00 21.96 104 THR D O 1
ATOM 10356 N N . GLY D 1 105 ? -23.613 11.875 42.227 1.00 25.01 105 GLY D N 1
ATOM 10357 C CA . GLY D 1 105 ? -23.866 11.506 43.607 1.00 25.18 105 GLY D CA 1
ATOM 10358 C C . GLY D 1 105 ? -24.567 10.168 43.664 1.00 24.81 105 GLY D C 1
ATOM 10359 O O . GLY D 1 105 ? -24.394 9.338 42.776 1.00 22.66 105 GLY D O 1
ATOM 10360 N N . ILE D 1 106 ? -25.361 9.962 44.707 1.00 27.00 106 ILE D N 1
ATOM 10361 C CA . ILE D 1 106 ? -26.101 8.722 44.882 1.00 28.72 106 ILE D CA 1
ATOM 10362 C C . ILE D 1 106 ? -27.571 9.068 45.023 1.00 30.65 106 ILE D C 1
ATOM 10363 O O . ILE D 1 106 ? -27.957 9.824 45.913 1.00 31.81 106 ILE D O 1
ATOM 10368 N N . GLU D 1 107 ? -28.352 8.728 44.032 1.00 33.58 107 GLU D N 1
ATOM 10369 C CA . GLU D 1 107 ? -29.819 8.797 44.123 1.00 36.78 107 GLU D CA 1
ATOM 10370 C C . GLU D 1 107 ? -30.420 7.395 44.218 1.00 37.59 107 GLU D C 1
ATOM 10371 O O . GLU D 1 107 ? -30.053 6.493 43.451 1.00 41.32 107 GLU D O 1
ATOM 10377 N N . ASN D 1 108 ? -31.344 6.933 44.518 1.00 36.02 108 ASN D N 1
ATOM 10378 C CA . ASN D 1 108 ? -31.965 5.932 45.370 1.00 35.08 108 ASN D CA 1
ATOM 10379 C C . ASN D 1 108 ? -31.232 4.616 45.242 1.00 33.72 108 ASN D C 1
ATOM 10380 O O . ASN D 1 108 ? -31.596 3.750 44.441 1.00 32.82 108 ASN D O 1
ATOM 10385 N N . ASP D 1 109 ? -30.173 4.501 46.035 1.00 31.41 109 ASP D N 1
ATOM 10386 C CA . ASP D 1 109 ? -29.340 3.316 46.083 1.00 30.80 109 ASP D CA 1
ATOM 10387 C C . ASP D 1 109 ? -28.509 3.077 44.830 1.00 29.61 109 ASP D C 1
ATOM 10388 O O . ASP D 1 109 ? -27.998 1.977 44.621 1.00 30.55 109 ASP D O 1
ATOM 10393 N N . GLU D 1 110 ? -28.368 4.106 44.002 1.00 28.00 110 GLU D N 1
ATOM 10394 C CA . GLU D 1 110 ? -27.577 3.991 42.783 1.00 25.61 110 GLU D CA 1
ATOM 10395 C C . GLU D 1 110 ? -26.742 5.233 42.531 1.00 23.04 110 GLU D C 1
ATOM 10396 O O . GLU D 1 110 ? -27.133 6.345 42.888 1.00 21.21 110 GLU D O 1
ATOM 10402 N N . PHE D 1 111 ? -25.587 5.034 41.909 1.00 19.84 111 PHE D N 1
ATOM 10403 C CA . PHE D 1 111 ? -24.720 6.139 41.551 1.00 19.56 111 PHE D CA 1
ATOM 10404 C C . PHE D 1 111 ? -25.403 6.793 40.356 1.00 20.31 111 PHE D C 1
ATOM 10405 O O . PHE D 1 111 ? -26.109 6.128 39.590 1.00 20.57 111 PHE D O 1
ATOM 10413 N N . PHE D 1 112 ? -25.207 8.093 40.197 1.00 20.17 112 PHE D N 1
ATOM 10414 C CA . PHE D 1 112 ? -25.794 8.777 39.064 1.00 18.60 112 PHE D CA 1
ATOM 10415 C C . PHE D 1 112 ? -24.865 9.895 38.648 1.00 18.82 112 PHE D C 1
ATOM 10416 O O . PHE D 1 112 ? -24.016 10.327 39.426 1.00 18.15 112 PHE D O 1
ATOM 10424 N N . LEU D 1 113 ? -25.009 10.325 37.401 1.00 17.13 113 LEU D N 1
ATOM 10425 C CA . LEU D 1 113 ? -24.224 11.418 36.856 1.00 19.60 113 LEU D CA 1
ATOM 10426 C C . LEU D 1 113 ? -25.023 11.960 35.683 1.00 21.21 113 LEU D C 1
ATOM 10427 O O . LEU D 1 113 ? -25.457 11.203 34.810 1.00 21.85 113 LEU D O 1
ATOM 10432 N N . ARG D 1 114 ? -25.241 13.267 35.689 1.00 22.51 114 ARG D N 1
ATOM 10433 C CA . ARG D 1 114 ? -25.993 13.925 34.634 1.00 24.58 114 ARG D CA 1
ATOM 10434 C C . ARG D 1 114 ? -25.248 15.150 34.129 1.00 23.68 114 ARG D C 1
ATOM 10435 O O . ARG D 1 114 ? -24.515 15.799 34.879 1.00 23.92 114 ARG D O 1
ATOM 10443 N N . LEU D 1 115 ? -25.438 15.460 32.852 1.00 22.33 115 LEU D N 1
ATOM 10444 C CA . LEU D 1 115 ? -24.801 16.619 32.249 1.00 21.40 115 LEU D CA 1
ATOM 10445 C C . LEU D 1 115 ? -25.892 17.534 31.704 1.00 19.87 115 LEU D C 1
ATOM 10446 O O . LEU D 1 115 ? -26.864 17.068 31.118 1.00 18.64 115 LEU D O 1
ATOM 10451 N N . LYS D 1 116 ? -25.733 18.836 31.912 1.00 20.19 116 LYS D N 1
ATOM 10452 C CA . LYS D 1 116 ? -26.692 19.817 31.422 1.00 19.45 116 LYS D CA 1
ATOM 10453 C C . LYS D 1 116 ? -25.999 21.147 31.185 1.00 20.66 116 LYS D C 1
ATOM 10454 O O . LYS D 1 116 ? -25.320 21.669 32.064 1.00 21.12 116 LYS D O 1
ATOM 10460 N N . GLY D 1 117 ? -26.172 21.698 29.992 1.00 20.45 117 GLY D N 1
ATOM 10461 C CA . GLY D 1 117 ? -25.556 22.974 29.687 1.00 18.98 117 GLY D CA 1
ATOM 10462 C C . GLY D 1 117 ? -25.401 23.138 28.195 1.00 17.39 117 GLY D C 1
ATOM 10463 O O . GLY D 1 117 ? -25.912 22.318 27.432 1.00 18.39 117 GLY D O 1
ATOM 10464 N N . PRO D 1 118 ? -24.711 24.195 27.741 1.00 16.60 118 PRO D N 1
ATOM 10465 C CA . PRO D 1 118 ? -24.525 24.404 26.306 1.00 15.99 118 PRO D CA 1
ATOM 10466 C C . PRO D 1 118 ? -23.879 23.167 25.688 1.00 15.32 118 PRO D C 1
ATOM 10467 O O . PRO D 1 118 ? -22.890 22.655 26.200 1.00 14.93 118 PRO D O 1
ATOM 10471 N N . TRP D 1 119 ? -24.461 22.687 24.597 1.00 15.60 119 TRP D N 1
ATOM 10472 C CA . TRP D 1 119 ? -23.944 21.528 23.877 1.00 16.10 119 TRP D CA 1
ATOM 10473 C C . TRP D 1 119 ? -22.433 21.671 23.657 1.00 17.38 119 TRP D C 1
ATOM 10474 O O . TRP D 1 119 ? -21.647 20.746 23.915 1.00 16.18 119 TRP D O 1
ATOM 10485 N N . LEU D 1 120 ? -22.044 22.850 23.185 1.00 16.58 120 LEU D N 1
ATOM 10486 C CA . LEU D 1 120 ? -20.651 23.176 22.884 1.00 16.54 120 LEU D CA 1
ATOM 10487 C C . LEU D 1 120 ? -19.693 22.887 24.049 1.00 17.43 120 LEU D C 1
ATOM 10488 O O . LEU D 1 120 ? -18.596 22.367 23.850 1.00 16.19 120 LEU D O 1
ATOM 10493 N N . HIS D 1 121 ? -20.120 23.229 25.261 1.00 16.62 121 HIS D N 1
ATOM 10494 C CA . HIS D 1 121 ? -19.300 23.057 26.456 1.00 18.58 121 HIS D CA 1
ATOM 10495 C C . HIS D 1 121 ? -19.405 21.713 27.175 1.00 18.76 121 HIS D C 1
ATOM 10496 O O . HIS D 1 121 ? -18.577 21.403 28.028 1.00 19.51 121 HIS D O 1
ATOM 10503 N N . VAL D 1 122 ? -20.410 20.914 26.835 1.00 17.60 122 VAL D N 1
ATOM 10504 C CA . VAL D 1 122 ? -20.606 19.638 27.507 1.00 21.03 122 VAL D CA 1
ATOM 10505 C C . VAL D 1 122 ? -20.211 18.414 26.682 1.00 22.00 122 VAL D C 1
ATOM 10506 O O . VAL D 1 122 ? -20.002 17.327 27.220 1.00 22.81 122 VAL D O 1
ATOM 10510 N N . ILE D 1 123 ? -20.082 18.597 25.377 1.00 21.72 123 ILE D N 1
ATOM 10511 C CA . ILE D 1 123 ? -19.743 17.492 24.495 1.00 22.83 123 ILE D CA 1
ATOM 10512 C C . ILE D 1 123 ? -18.452 16.760 24.906 1.00 20.83 123 ILE D C 1
ATOM 10513 O O . ILE D 1 123 ? -18.409 15.530 24.907 1.00 17.18 123 ILE D O 1
ATOM 10518 N N . LEU D 1 124 ? -17.421 17.510 25.288 1.00 18.89 124 LEU D N 1
ATOM 10519 C CA . LEU D 1 124 ? -16.140 16.929 25.683 1.00 19.91 124 LEU D CA 1
ATOM 10520 C C . LEU D 1 124 ? -16.151 16.076 26.966 1.00 21.44 124 LEU D C 1
ATOM 10521 O O . LEU D 1 124 ? -15.186 15.374 27.258 1.00 19.87 124 LEU D O 1
ATOM 10526 N N . PHE D 1 125 ? -17.237 16.129 27.726 1.00 22.04 125 PHE D N 1
ATOM 10527 C CA . PHE D 1 125 ? -17.354 15.339 28.958 1.00 21.77 125 PHE D CA 1
ATOM 10528 C C . PHE D 1 125 ? -17.540 13.842 28.709 1.00 21.50 125 PHE D C 1
ATOM 10529 O O . PHE D 1 125 ? -17.009 13.017 29.443 1.00 24.10 125 PHE D O 1
ATOM 10537 N N . GLU D 1 126 ? -18.296 13.510 27.669 1.00 20.40 126 GLU D N 1
ATOM 10538 C CA . GLU D 1 126 ? -18.652 12.129 27.328 1.00 22.20 126 GLU D CA 1
ATOM 10539 C C . GLU D 1 126 ? -17.653 10.978 27.447 1.00 19.57 126 GLU D C 1
ATOM 10540 O O . GLU D 1 126 ? -17.788 10.109 28.312 1.00 17.41 126 GLU D O 1
ATOM 10546 N N . VAL D 1 127 ? -16.673 10.953 26.551 1.00 17.78 127 VAL D N 1
ATOM 10547 C CA . VAL D 1 127 ? -15.687 9.885 26.526 1.00 18.03 127 VAL D CA 1
ATOM 10548 C C . VAL D 1 127 ? -14.792 9.836 27.760 1.00 18.74 127 VAL D C 1
ATOM 10549 O O . VAL D 1 127 ? -14.593 8.770 28.344 1.00 21.18 127 VAL D O 1
ATOM 10553 N N . PRO D 1 128 ? -14.239 10.987 28.175 1.00 19.40 128 PRO D N 1
ATOM 10554 C CA . PRO D 1 128 ? -13.376 10.994 29.359 1.00 18.42 128 PRO D CA 1
ATOM 10555 C C . PRO D 1 128 ? -14.095 10.458 30.599 1.00 19.21 128 PRO D C 1
ATOM 10556 O O . PRO D 1 128 ? -13.503 9.738 31.399 1.00 20.02 128 PRO D O 1
ATOM 10560 N N . LEU D 1 129 ? -15.371 10.800 30.756 1.00 17.17 129 LEU D N 1
ATOM 10561 C CA . LEU D 1 129 ? -16.121 10.325 31.915 1.00 18.16 129 LEU D CA 1
ATOM 10562 C C . LEU D 1 129 ? -16.237 8.803 31.926 1.00 18.32 129 LEU D C 1
ATOM 10563 O O . LEU D 1 129 ? -16.105 8.173 32.970 1.00 17.85 129 LEU D O 1
ATOM 10568 N N . LEU D 1 130 ? -16.484 8.218 30.758 1.00 17.38 130 LEU D N 1
ATOM 10569 C CA . LEU D 1 130 ? -16.614 6.769 30.652 1.00 17.34 130 LEU D CA 1
ATOM 10570 C C . LEU D 1 130 ? -15.279 6.060 30.875 1.00 16.79 130 LEU D C 1
ATOM 10571 O O . LEU D 1 130 ? -15.208 5.086 31.622 1.00 17.57 130 LEU D O 1
ATOM 10576 N N . ALA D 1 131 ? -14.221 6.551 30.239 1.00 15.90 131 ALA D N 1
ATOM 10577 C CA . ALA D 1 131 ? -12.907 5.931 30.394 1.00 16.74 131 ALA D CA 1
ATOM 10578 C C . ALA D 1 131 ? -12.433 6.041 31.843 1.00 17.01 131 ALA D C 1
ATOM 10579 O O . ALA D 1 131 ? -11.765 5.142 32.363 1.00 16.65 131 ALA D O 1
ATOM 10581 N N . MET D 1 132 ? -12.789 7.140 32.500 1.00 17.72 132 MET D N 1
ATOM 10582 C CA . MET D 1 132 ? -12.395 7.343 33.888 1.00 19.25 132 MET D CA 1
ATOM 10583 C C . MET D 1 132 ? -13.191 6.451 34.842 1.00 20.13 132 MET D C 1
ATOM 10584 O O . MET D 1 132 ? -12.619 5.845 35.752 1.00 21.20 132 MET D O 1
ATOM 10589 N N . ILE D 1 133 ? -14.504 6.364 34.644 1.00 19.37 133 ILE D N 1
ATOM 10590 C CA . ILE D 1 133 ? -15.322 5.519 35.506 1.00 19.71 133 ILE D CA 1
ATOM 10591 C C . ILE D 1 133 ? -14.885 4.070 35.306 1.00 20.24 133 ILE D C 1
ATOM 10592 O O . ILE D 1 133 ? -14.707 3.330 36.270 1.00 20.56 133 ILE D O 1
ATOM 10597 N N . SER D 1 134 ? -14.690 3.662 34.057 1.00 19.19 134 SER D N 1
ATOM 10598 C CA . SER D 1 134 ? -14.238 2.298 33.804 1.00 18.62 134 SER D CA 1
ATOM 10599 C C . SER D 1 134 ? -12.945 2.009 34.573 1.00 18.08 134 SER D C 1
ATOM 10600 O O . SER D 1 134 ? -12.841 1.002 35.276 1.00 16.71 134 SER D O 1
ATOM 10603 N N . GLU D 1 135 ? -11.960 2.892 34.443 1.00 18.93 135 GLU D N 1
ATOM 10604 C CA . GLU D 1 135 ? -10.696 2.675 35.122 1.00 18.78 135 GLU D CA 1
ATOM 10605 C C . GLU D 1 135 ? -10.775 2.737 36.654 1.00 19.63 135 GLU D C 1
ATOM 10606 O O . GLU D 1 135 ? -10.110 1.944 37.330 1.00 17.86 135 GLU D O 1
ATOM 10612 N N . VAL D 1 136 ? -11.569 3.646 37.225 1.00 18.22 136 VAL D N 1
ATOM 10613 C CA . VAL D 1 136 ? -11.646 3.670 38.685 1.00 18.34 136 VAL D CA 1
ATOM 10614 C C . VAL D 1 136 ? -12.197 2.323 39.162 1.00 17.50 136 VAL D C 1
ATOM 10615 O O . VAL D 1 136 ? -11.710 1.762 40.142 1.00 16.37 136 VAL D O 1
ATOM 10619 N N . ARG D 1 137 ? -13.199 1.797 38.459 1.00 19.26 137 ARG D N 1
ATOM 10620 C CA . ARG D 1 137 ? -13.780 0.511 38.835 1.00 18.19 137 ARG D CA 1
ATOM 10621 C C . ARG D 1 137 ? -12.740 -0.601 38.740 1.00 17.31 137 ARG D C 1
ATOM 10622 O O . ARG D 1 137 ? -12.631 -1.441 39.633 1.00 17.02 137 ARG D O 1
ATOM 10630 N N . ASN D 1 138 ? -11.987 -0.614 37.647 1.00 18.08 138 ASN D N 1
ATOM 10631 C CA . ASN D 1 138 ? -10.976 -1.650 37.453 1.00 20.86 138 ASN D CA 1
ATOM 10632 C C . ASN D 1 138 ? -9.837 -1.584 38.461 1.00 21.52 138 ASN D C 1
ATOM 10633 O O . ASN D 1 138 ? -9.291 -2.617 38.846 1.00 21.60 138 ASN D O 1
ATOM 10638 N N . ARG D 1 139 ? -9.477 -0.379 38.894 1.00 20.35 139 ARG D N 1
ATOM 10639 C CA . ARG D 1 139 ? -8.414 -0.243 39.880 1.00 20.12 139 ARG D CA 1
ATOM 10640 C C . ARG D 1 139 ? -8.874 -0.873 41.190 1.00 21.03 139 ARG D C 1
ATOM 10641 O O . ARG D 1 139 ? -8.090 -1.491 41.907 1.00 21.92 139 ARG D O 1
ATOM 10649 N N . ALA D 1 140 ? -10.161 -0.734 41.476 1.00 21.17 140 ALA D N 1
ATOM 10650 C CA . ALA D 1 140 ? -10.756 -1.280 42.687 1.00 22.32 140 ALA D CA 1
ATOM 10651 C C . ALA D 1 140 ? -10.979 -2.785 42.611 1.00 22.13 140 ALA D C 1
ATOM 10652 O O . ALA D 1 140 ? -10.653 -3.518 43.543 1.00 21.82 140 ALA D O 1
ATOM 10654 N N . ARG D 1 141 ? -11.539 -3.233 41.494 1.00 22.62 141 ARG D N 1
ATOM 10655 C CA . ARG D 1 141 ? -11.853 -4.641 41.288 1.00 25.23 141 ARG D CA 1
ATOM 10656 C C . ARG D 1 141 ? -10.680 -5.528 40.894 1.00 25.22 141 ARG D C 1
ATOM 10657 O O . ARG D 1 141 ? -10.635 -6.691 41.278 1.00 24.46 141 ARG D O 1
ATOM 10665 N N . TYR D 1 142 ? -9.734 -4.987 40.133 1.00 24.64 142 TYR D N 1
ATOM 10666 C CA . TYR D 1 142 ? -8.592 -5.777 39.677 1.00 23.61 142 TYR D CA 1
ATOM 10667 C C . TYR D 1 142 ? -7.301 -5.029 39.928 1.00 24.25 142 TYR D C 1
ATOM 10668 O O . TYR D 1 142 ? -6.536 -4.769 39.007 1.00 23.41 142 TYR D O 1
ATOM 10677 N N . PRO D 1 143 ? -7.020 -4.716 41.200 1.00 23.00 143 PRO D N 1
ATOM 10678 C CA . PRO D 1 143 ? -5.814 -3.981 41.574 1.00 23.41 143 PRO D CA 1
ATOM 10679 C C . PRO D 1 143 ? -4.488 -4.596 41.155 1.00 23.45 143 PRO D C 1
ATOM 10680 O O . PRO D 1 143 ? -3.497 -3.883 41.010 1.00 23.32 143 PRO D O 1
ATOM 10684 N N . ALA D 1 144 ? -4.470 -5.905 40.940 1.00 23.40 144 ALA D N 1
ATOM 10685 C CA . ALA D 1 144 ? -3.227 -6.581 40.586 1.00 23.95 144 ALA D CA 1
ATOM 10686 C C . ALA D 1 144 ? -2.987 -6.790 39.095 1.00 23.65 144 ALA D C 1
ATOM 10687 O O . ALA D 1 144 ? -1.963 -7.356 38.711 1.00 24.22 144 ALA D O 1
ATOM 10689 N N . ALA D 1 145 ? -3.912 -6.330 38.257 1.00 22.45 145 ALA D N 1
ATOM 10690 C CA . ALA D 1 145 ? -3.763 -6.491 36.810 1.00 22.66 145 ALA D CA 1
ATOM 10691 C C . ALA D 1 145 ? -2.439 -5.916 36.318 1.00 21.51 145 ALA D C 1
ATOM 10692 O O . ALA D 1 145 ? -1.968 -4.900 36.821 1.00 21.33 145 ALA D O 1
ATOM 10694 N N . THR D 1 146 ? -1.839 -6.572 35.331 1.00 21.40 146 THR D N 1
ATOM 10695 C CA . THR D 1 146 ? -0.570 -6.110 34.777 1.00 22.75 146 THR D CA 1
ATOM 10696 C C . THR D 1 146 ? -0.717 -5.825 33.290 1.00 23.23 146 THR D C 1
ATOM 10697 O O . THR D 1 146 ? -1.601 -6.378 32.634 1.00 24.67 146 THR D O 1
ATOM 10701 N N . VAL D 1 147 ? 0.148 -4.963 32.763 1.00 23.38 147 VAL D N 1
ATOM 10702 C CA . VAL D 1 147 ? 0.126 -4.635 31.344 1.00 26.11 147 VAL D CA 1
ATOM 10703 C C . VAL D 1 147 ? 0.428 -5.902 30.554 1.00 27.30 147 VAL D C 1
ATOM 10704 O O . VAL D 1 147 ? -0.170 -6.153 29.505 1.00 27.26 147 VAL D O 1
ATOM 10708 N N . GLU D 1 148 ? 1.357 -6.700 31.075 1.00 28.11 148 GLU D N 1
ATOM 10709 C CA . GLU D 1 148 ? 1.769 -7.936 30.425 1.00 29.93 148 GLU D CA 1
ATOM 10710 C C . GLU D 1 148 ? 0.580 -8.858 30.171 1.00 28.73 148 GLU D C 1
ATOM 10711 O O . GLU D 1 148 ? 0.497 -9.485 29.118 1.00 27.96 148 GLU D O 1
ATOM 10717 N N . GLN D 1 149 ? -0.343 -8.940 31.126 1.00 27.58 149 GLN D N 1
ATOM 10718 C CA . GLN D 1 149 ? -1.516 -9.788 30.949 1.00 27.72 149 GLN D CA 1
ATOM 10719 C C . GLN D 1 149 ? -2.314 -9.365 29.716 1.00 26.90 149 GLN D C 1
ATOM 10720 O O . GLN D 1 149 ? -2.800 -10.209 28.969 1.00 25.21 149 GLN D O 1
ATOM 10726 N N . ALA D 1 150 ? -2.448 -8.059 29.510 1.00 27.11 150 ALA D N 1
ATOM 10727 C CA . ALA D 1 150 ? -3.193 -7.552 28.359 1.00 26.11 150 ALA D CA 1
ATOM 10728 C C . ALA D 1 150 ? -2.418 -7.815 27.072 1.00 25.31 150 ALA D C 1
ATOM 10729 O O . ALA D 1 150 ? -3.000 -8.205 26.063 1.00 27.00 150 ALA D O 1
ATOM 10731 N N . ARG D 1 151 ? -1.105 -7.613 27.112 1.00 25.39 151 ARG D N 1
ATOM 10732 C CA . ARG D 1 151 ? -0.266 -7.844 25.939 1.00 27.02 151 ARG D CA 1
ATOM 10733 C C . ARG D 1 151 ? -0.287 -9.307 25.500 1.00 27.06 151 ARG D C 1
ATOM 10734 O O . ARG D 1 151 ? -0.289 -9.605 24.304 1.00 25.55 151 ARG D O 1
ATOM 10742 N N . GLU D 1 152 ? -0.304 -10.215 26.470 1.00 27.45 152 GLU D N 1
ATOM 10743 C CA . GLU D 1 152 ? -0.334 -11.644 26.178 1.00 28.43 152 GLU D CA 1
ATOM 10744 C C . GLU D 1 152 ? -1.590 -12.008 25.386 1.00 26.67 152 GLU D C 1
ATOM 10745 O O . GLU D 1 152 ? -1.516 -12.728 24.389 1.00 23.27 152 GLU D O 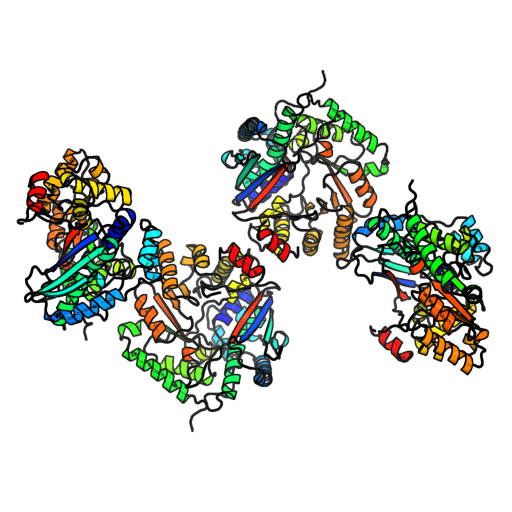1
ATOM 10751 N N . ARG D 1 153 ? -2.741 -11.513 25.836 1.00 25.00 153 ARG D N 1
ATOM 10752 C CA . ARG D 1 153 ? -4.008 -11.768 25.146 1.00 24.96 153 ARG D CA 1
ATOM 10753 C C . ARG D 1 153 ? -3.976 -11.190 23.726 1.00 21.83 153 ARG D C 1
ATOM 10754 O O . ARG D 1 153 ? -4.375 -11.848 22.768 1.00 22.24 153 ARG D O 1
ATOM 10762 N N . LEU D 1 154 ? -3.506 -9.954 23.604 1.00 20.44 154 LEU D N 1
ATOM 10763 C CA . LEU D 1 154 ? -3.444 -9.280 22.305 1.00 22.02 154 LEU D CA 1
ATOM 10764 C C . LEU D 1 154 ? -2.624 -10.106 21.323 1.00 22.68 154 LEU D C 1
ATOM 10765 O O . LEU D 1 154 ? -3.053 -10.370 20.196 1.00 22.71 154 LEU D O 1
ATOM 10770 N N . GLN D 1 155 ? -1.442 -10.515 21.769 1.00 23.51 155 GLN D N 1
ATOM 10771 C CA . GLN D 1 155 ? -0.535 -11.292 20.937 1.00 25.36 155 GLN D CA 1
ATOM 10772 C C . GLN D 1 155 ? -1.142 -12.636 20.538 1.00 25.63 155 GLN D C 1
ATOM 10773 O O . GLN D 1 155 ? -0.928 -13.111 19.426 1.00 23.49 155 GLN D O 1
ATOM 10779 N N . GLU D 1 156 ? -1.897 -13.240 21.451 1.00 25.96 156 GLU D N 1
ATOM 10780 C CA . GLU D 1 156 ? -2.547 -14.520 21.198 1.00 28.37 156 GLU D CA 1
ATOM 10781 C C . GLU D 1 156 ? -3.538 -14.338 20.047 1.00 28.04 156 GLU D C 1
ATOM 10782 O O . GLU D 1 156 ? -3.691 -15.213 19.187 1.00 27.14 156 GLU D O 1
ATOM 10788 N N . LYS D 1 157 ? -4.211 -13.191 20.037 1.00 26.91 157 LYS D N 1
ATOM 10789 C CA . LYS D 1 157 ? -5.174 -12.880 18.993 1.00 24.84 157 LYS D CA 1
ATOM 10790 C C . LYS D 1 157 ? -4.461 -12.631 17.670 1.00 24.06 157 LYS D C 1
ATOM 10791 O O . LYS D 1 157 ? -4.948 -13.025 16.611 1.00 25.01 157 LYS D O 1
ATOM 10797 N N . PHE D 1 158 ? -3.297 -11.996 17.727 1.00 24.47 158 PHE D N 1
ATOM 10798 C CA . PHE D 1 158 ? -2.530 -11.755 16.514 1.00 25.91 158 PHE D CA 1
ATOM 10799 C C . PHE D 1 158 ? -2.062 -13.093 15.929 1.00 27.20 158 PHE D C 1
ATOM 10800 O O . PHE D 1 158 ? -2.186 -13.336 14.721 1.00 26.21 158 PHE D O 1
ATOM 10808 N N . ASP D 1 159 ? -1.531 -13.964 16.783 1.00 26.29 159 ASP D N 1
ATOM 10809 C CA . ASP D 1 159 ? -1.064 -15.266 16.313 1.00 27.69 159 ASP D CA 1
ATOM 10810 C C . ASP D 1 159 ? -2.202 -16.032 15.650 1.00 27.72 159 ASP D C 1
ATOM 10811 O O . ASP D 1 159 ? -2.006 -16.681 14.624 1.00 28.18 159 ASP D O 1
ATOM 10816 N N . TRP D 1 160 ? -3.391 -15.947 16.235 1.00 27.16 160 TRP D N 1
ATOM 10817 C CA . TRP D 1 160 ? -4.559 -16.624 15.679 1.00 28.20 160 TRP D CA 1
ATOM 10818 C C . TRP D 1 160 ? -4.882 -16.094 14.282 1.00 26.86 160 TRP D C 1
ATOM 10819 O O . TRP D 1 160 ? -5.097 -16.867 13.346 1.00 25.31 160 TRP D O 1
ATOM 10830 N N . LEU D 1 161 ? -4.936 -14.772 14.152 1.00 26.86 161 LEU D N 1
ATOM 10831 C CA . LEU D 1 161 ? -5.248 -14.151 12.872 1.00 25.55 161 LEU D CA 1
ATOM 10832 C C . LEU D 1 161 ? -4.207 -14.508 11.828 1.00 26.58 161 LEU D C 1
ATOM 10833 O O . LEU D 1 161 ? -4.537 -14.821 10.681 1.00 25.00 161 LEU D O 1
ATOM 10838 N N . ARG D 1 162 ? -2.947 -14.450 12.238 1.00 26.76 162 ARG D N 1
ATOM 10839 C CA . ARG D 1 162 ? -1.832 -14.745 11.353 1.00 29.78 162 ARG D CA 1
ATOM 10840 C C . ARG D 1 162 ? -1.928 -16.174 10.805 1.00 29.49 162 ARG D C 1
ATOM 10841 O O . ARG D 1 162 ? -1.629 -16.427 9.640 1.00 28.28 162 ARG D O 1
ATOM 10849 N N . ARG D 1 163 ? -2.372 -17.101 11.642 1.00 31.68 163 ARG D N 1
ATOM 10850 C CA . ARG D 1 163 ? -2.492 -18.497 11.234 1.00 33.57 163 ARG D CA 1
ATOM 10851 C C . ARG D 1 163 ? -3.747 -18.779 10.412 1.00 32.80 163 ARG D C 1
ATOM 10852 O O . ARG D 1 163 ? -3.746 -19.648 9.542 1.00 32.96 163 ARG D O 1
ATOM 10860 N N . GLU D 1 164 ? -4.810 -18.030 10.686 1.00 31.80 164 GLU D N 1
ATOM 10861 C CA . GLU D 1 164 ? -6.086 -18.209 10.002 1.00 30.01 164 GLU D CA 1
ATOM 10862 C C . GLU D 1 164 ? -6.228 -17.482 8.668 1.00 29.47 164 GLU D C 1
ATOM 10863 O O . GLU D 1 164 ? -6.949 -17.942 7.781 1.00 28.89 164 GLU D O 1
ATOM 10869 N N . ALA D 1 165 ? -5.554 -16.348 8.520 1.00 28.73 165 ALA D N 1
ATOM 10870 C CA . ALA D 1 165 ? -5.668 -15.574 7.289 1.00 28.78 165 ALA D CA 1
ATOM 10871 C C . ALA D 1 165 ? -4.405 -15.565 6.442 1.00 28.79 165 ALA D C 1
ATOM 10872 O O . ALA D 1 165 ? -3.298 -15.587 6.962 1.00 28.03 165 ALA D O 1
ATOM 10874 N N . SER D 1 166 ? -4.588 -15.519 5.127 1.00 29.54 166 SER D N 1
ATOM 10875 C CA . SER D 1 166 ? -3.469 -15.487 4.193 1.00 29.84 166 SER D CA 1
ATOM 10876 C C . SER D 1 166 ? -2.941 -14.059 4.111 1.00 30.08 166 SER D C 1
ATOM 10877 O O . SER D 1 166 ? -3.668 -13.102 4.387 1.00 28.44 166 SER D O 1
ATOM 10880 N N . ALA D 1 167 ? -1.679 -13.919 3.724 1.00 29.25 167 ALA D N 1
ATOM 10881 C CA . ALA D 1 167 ? -1.062 -12.604 3.602 1.00 30.81 167 ALA D CA 1
ATOM 10882 C C . ALA D 1 167 ? -1.843 -11.744 2.615 1.00 30.86 167 ALA D C 1
ATOM 10883 O O . ALA D 1 167 ? -1.857 -10.519 2.714 1.00 31.47 167 ALA D O 1
ATOM 10885 N N . GLU D 1 168 ? -2.497 -12.397 1.662 1.00 30.22 168 GLU D N 1
ATOM 10886 C CA . GLU D 1 168 ? -3.263 -11.688 0.652 1.00 30.79 168 GLU D CA 1
ATOM 10887 C C . GLU D 1 168 ? -4.480 -10.984 1.249 1.00 29.24 168 GLU D C 1
ATOM 10888 O O . GLU D 1 168 ? -4.673 -9.786 1.032 1.00 27.23 168 GLU D O 1
ATOM 10894 N N . GLU D 1 169 ? -5.299 -11.706 2.009 1.00 26.52 169 GLU D N 1
ATOM 10895 C CA . GLU D 1 169 ? -6.468 -11.067 2.600 1.00 27.73 169 GLU D CA 1
ATOM 10896 C C . GLU D 1 169 ? -6.087 -10.118 3.737 1.00 27.53 169 GLU D C 1
ATOM 10897 O O . GLU D 1 169 ? -6.757 -9.108 3.950 1.00 28.60 169 GLU D O 1
ATOM 10903 N N . LEU D 1 170 ? -5.001 -10.418 4.449 1.00 25.78 170 LEU D N 1
ATOM 10904 C CA . LEU D 1 170 ? -4.562 -9.548 5.529 1.00 26.64 170 LEU D CA 1
ATOM 10905 C C . LEU D 1 170 ? -4.175 -8.170 4.990 1.00 27.23 170 LEU D C 1
ATOM 10906 O O . LEU D 1 170 ? -4.364 -7.155 5.658 1.00 27.56 170 LEU D O 1
ATOM 10911 N N . ALA D 1 171 ? -3.640 -8.135 3.773 1.00 27.16 171 ALA D N 1
ATOM 10912 C CA . ALA D 1 171 ? -3.246 -6.874 3.164 1.00 26.52 171 ALA D CA 1
ATOM 10913 C C . ALA D 1 171 ? -4.447 -5.938 2.992 1.00 26.41 171 ALA D C 1
ATOM 10914 O O . ALA D 1 171 ? -4.291 -4.721 2.995 1.00 28.29 171 ALA D O 1
ATOM 10916 N N . GLY D 1 172 ? -5.641 -6.502 2.840 1.00 24.99 172 GLY D N 1
ATOM 10917 C CA . GLY D 1 172 ? -6.822 -5.674 2.674 1.00 22.83 172 GLY D CA 1
ATOM 10918 C C . GLY D 1 172 ? -7.697 -5.591 3.918 1.00 22.48 172 GLY D C 1
ATOM 10919 O O . GLY D 1 172 ? -8.768 -4.979 3.893 1.00 19.66 172 GLY D O 1
ATOM 10920 N N . PHE D 1 173 ? -7.231 -6.198 5.008 1.00 20.02 173 PHE D N 1
ATOM 10921 C CA . PHE D 1 173 ? -7.962 -6.224 6.273 1.00 19.41 173 PHE D CA 1
ATOM 10922 C C . PHE D 1 173 ? -7.606 -4.972 7.083 1.00 19.63 173 PHE D C 1
ATOM 10923 O O . PHE D 1 173 ? -6.584 -4.931 7.766 1.00 19.58 173 PHE D O 1
ATOM 10931 N N . LYS D 1 174 ? -8.461 -3.959 6.993 1.00 17.64 174 LYS D N 1
ATOM 10932 C CA . LYS D 1 174 ? -8.250 -2.680 7.670 1.00 20.46 174 LYS D CA 1
ATOM 10933 C C . LYS D 1 174 ? -8.917 -2.623 9.032 1.00 19.88 174 LYS D C 1
ATOM 10934 O O . LYS D 1 174 ? -10.133 -2.785 9.148 1.00 21.81 174 LYS D O 1
ATOM 10940 N N . MET D 1 175 ? -8.107 -2.365 10.052 1.00 19.51 175 MET D N 1
ATOM 10941 C CA . MET D 1 175 ? -8.567 -2.316 11.434 1.00 18.21 175 MET D CA 1
ATOM 10942 C C . MET D 1 175 ? -8.140 -1.029 12.114 1.00 18.22 175 MET D C 1
ATOM 10943 O O . MET D 1 175 ? -7.020 -0.552 11.924 1.00 19.03 175 MET D O 1
ATOM 10948 N N . ALA D 1 176 ? -9.044 -0.478 12.913 1.00 18.12 176 ALA D N 1
ATOM 10949 C CA . ALA D 1 176 ? -8.783 0.745 13.653 1.00 18.05 176 ALA D CA 1
ATOM 10950 C C . ALA D 1 176 ? -9.166 0.521 15.105 1.00 18.48 176 ALA D C 1
ATOM 10951 O O . ALA D 1 176 ? -9.935 -0.393 15.418 1.00 16.47 176 ALA D O 1
ATOM 10953 N N . ASP D 1 177 ? -8.630 1.369 15.978 1.00 17.35 177 ASP D N 1
ATOM 10954 C CA . ASP D 1 177 ? -8.924 1.312 17.401 1.00 17.73 177 ASP D CA 1
ATOM 10955 C C . ASP D 1 177 ? -9.965 2.369 17.785 1.00 18.37 177 ASP D C 1
ATOM 10956 O O . ASP D 1 177 ? -9.760 3.563 17.558 1.00 19.05 177 ASP D O 1
ATOM 10961 N N . PHE D 1 178 ? -11.080 1.925 18.355 1.00 18.22 178 PHE D N 1
ATOM 10962 C CA . PHE D 1 178 ? -12.142 2.828 18.813 1.00 19.19 178 PHE D CA 1
ATOM 10963 C C . PHE D 1 178 ? -12.378 2.542 20.300 1.00 19.51 178 PHE D C 1
ATOM 10964 O O . PHE D 1 178 ? -13.416 2.907 20.843 1.00 20.93 178 PHE D O 1
ATOM 10972 N N . GLY D 1 179 ? -11.415 1.908 20.962 1.00 18.06 179 GLY D N 1
ATOM 10973 C CA . GLY D 1 179 ? -11.613 1.530 22.355 1.00 19.55 179 GLY D CA 1
ATOM 10974 C C . GLY D 1 179 ? -11.372 2.432 23.555 1.00 18.20 179 GLY D C 1
ATOM 10975 O O . GLY D 1 179 ? -11.153 1.917 24.650 1.00 17.70 179 GLY D O 1
ATOM 10976 N N . THR D 1 180 ? -11.429 3.749 23.392 1.00 16.87 180 THR D N 1
ATOM 10977 C CA . THR D 1 180 ? -11.197 4.654 24.526 1.00 16.92 180 THR D CA 1
ATOM 10978 C C . THR D 1 180 ? -12.190 4.538 25.692 1.00 19.36 180 THR D C 1
ATOM 10979 O O . THR D 1 180 ? -11.796 4.309 26.839 1.00 18.56 180 THR D O 1
ATOM 10983 N N . ARG D 1 181 ? -13.476 4.685 25.383 1.00 18.17 181 ARG D N 1
ATOM 10984 C CA . ARG D 1 181 ? -14.517 4.709 26.402 1.00 21.23 181 ARG D CA 1
ATOM 10985 C C . ARG D 1 181 ? -14.609 3.616 27.467 1.00 21.39 181 ARG D C 1
ATOM 10986 O O . ARG D 1 181 ? -14.843 3.934 28.635 1.00 22.25 181 ARG D O 1
ATOM 10994 N N . ARG D 1 182 ? -14.429 2.352 27.105 1.00 21.05 182 ARG D N 1
ATOM 10995 C CA . ARG D 1 182 ? -14.514 1.288 28.107 1.00 23.47 182 ARG D CA 1
ATOM 10996 C C . ARG D 1 182 ? -13.206 0.527 28.243 1.00 20.81 182 ARG D C 1
ATOM 10997 O O . ARG D 1 182 ? -13.208 -0.671 28.543 1.00 20.07 182 ARG D O 1
ATOM 11005 N N . ARG D 1 183 ? -12.096 1.204 27.986 1.00 18.11 183 ARG D N 1
ATOM 11006 C CA . ARG D 1 183 ? -10.795 0.561 28.090 1.00 16.98 183 ARG D CA 1
ATOM 11007 C C . ARG D 1 183 ? -10.622 0.102 29.539 1.00 16.35 183 ARG D C 1
ATOM 11008 O O . ARG D 1 183 ? -11.285 0.622 30.438 1.00 17.05 183 ARG D O 1
ATOM 11016 N N . PHE D 1 184 ? -9.771 -0.895 29.758 1.00 16.16 184 PHE D N 1
ATOM 11017 C CA . PHE D 1 184 ? -9.510 -1.387 31.115 1.00 15.68 184 PHE D CA 1
ATOM 11018 C C . PHE D 1 184 ? -8.818 -0.271 31.905 1.00 16.15 184 PHE D C 1
ATOM 11019 O O . PHE D 1 184 ? -9.146 -0.015 33.062 1.00 18.06 184 PHE D O 1
ATOM 11027 N N . SER D 1 185 ? -7.850 0.376 31.264 1.00 15.97 185 SER D N 1
ATOM 11028 C CA . SER D 1 185 ? -7.101 1.486 31.852 1.00 17.75 185 SER D CA 1
ATOM 11029 C C . SER D 1 185 ? -6.361 2.183 30.709 1.00 18.02 185 SER D C 1
ATOM 11030 O O . SER D 1 185 ? -6.255 1.625 29.605 1.00 13.80 185 SER D O 1
ATOM 11033 N N . TYR D 1 186 ? -5.853 3.388 30.960 1.00 15.74 186 TYR D N 1
ATOM 11034 C CA . TYR D 1 186 ? -5.113 4.088 29.919 1.00 15.20 186 TYR D CA 1
ATOM 11035 C C . TYR D 1 186 ? -3.863 3.289 29.531 1.00 18.20 186 TYR D C 1
ATOM 11036 O O . TYR D 1 186 ? -3.565 3.106 28.349 1.00 15.91 186 TYR D O 1
ATOM 11045 N N . ARG D 1 187 ? -3.127 2.825 30.534 1.00 18.11 187 ARG D N 1
ATOM 11046 C CA . ARG D 1 187 ? -1.896 2.084 30.282 1.00 20.32 187 ARG D CA 1
ATOM 11047 C C . ARG D 1 187 ? -2.121 0.901 29.356 1.00 19.31 187 ARG D C 1
ATOM 11048 O O . ARG D 1 187 ? -1.342 0.665 28.438 1.00 19.62 187 ARG D O 1
ATOM 11056 N N . VAL D 1 188 ? -3.188 0.151 29.599 1.00 19.68 188 VAL D N 1
ATOM 11057 C CA . VAL D 1 188 ? -3.493 -0.987 28.751 1.00 17.48 188 VAL D CA 1
ATOM 11058 C C . VAL D 1 188 ? -3.908 -0.498 27.371 1.00 17.39 188 VAL D C 1
ATOM 11059 O O . VAL D 1 188 ? -3.585 -1.124 26.364 1.00 19.40 188 VAL D O 1
ATOM 11063 N N . HIS D 1 189 ? -4.616 0.626 27.317 1.00 18.89 189 HIS D N 1
ATOM 11064 C CA . HIS D 1 189 ? -5.046 1.171 26.025 1.00 17.64 189 HIS D CA 1
ATOM 11065 C C . HIS D 1 189 ? -3.804 1.508 25.206 1.00 17.35 189 HIS D C 1
ATOM 11066 O O . HIS D 1 189 ? -3.714 1.188 24.027 1.00 16.88 189 HIS D O 1
ATOM 11073 N N . GLU D 1 190 ? -2.837 2.144 25.854 1.00 17.88 190 GLU D N 1
ATOM 11074 C CA . GLU D 1 190 ? -1.608 2.536 25.190 1.00 20.27 190 GLU D CA 1
ATOM 11075 C C . GLU D 1 190 ? -0.819 1.337 24.677 1.00 21.33 190 GLU D C 1
ATOM 11076 O O . GLU D 1 190 ? -0.340 1.340 23.540 1.00 21.18 190 GLU D O 1
ATOM 11082 N N . ALA D 1 191 ? -0.678 0.317 25.520 1.00 21.00 191 ALA D N 1
ATOM 11083 C CA . ALA D 1 191 ? 0.074 -0.875 25.142 1.00 20.84 191 ALA D CA 1
ATOM 11084 C C . ALA D 1 191 ? -0.587 -1.601 23.975 1.00 20.93 191 ALA D C 1
ATOM 11085 O O . ALA D 1 191 ? 0.091 -2.101 23.081 1.00 20.97 191 ALA D O 1
ATOM 11087 N N . VAL D 1 192 ? -1.915 -1.647 23.981 1.00 20.78 192 VAL D N 1
ATOM 11088 C CA . VAL D 1 192 ? -2.660 -2.317 22.917 1.00 19.87 192 VAL D CA 1
ATOM 11089 C C . VAL D 1 192 ? -2.512 -1.595 21.576 1.00 20.08 192 VAL D C 1
ATOM 11090 O O . VAL D 1 192 ? -2.216 -2.217 20.551 1.00 18.65 192 VAL D O 1
ATOM 11094 N N . VAL D 1 193 ? -2.713 -0.284 21.576 1.00 19.06 193 VAL D N 1
ATOM 11095 C CA . VAL D 1 193 ? -2.591 0.463 20.333 1.00 17.55 193 VAL D CA 1
ATOM 11096 C C . VAL D 1 193 ? -1.152 0.408 19.831 1.00 17.95 193 VAL D C 1
ATOM 11097 O O . VAL D 1 193 ? -0.905 0.338 18.627 1.00 16.56 193 VAL D O 1
ATOM 11101 N N . SER D 1 194 ? -0.203 0.431 20.759 1.00 17.05 194 SER D N 1
ATOM 11102 C CA . SER D 1 194 ? 1.205 0.358 20.393 1.00 17.44 194 SER D CA 1
ATOM 11103 C C . SER D 1 194 ? 1.484 -1.030 19.798 1.00 18.76 194 SER D C 1
ATOM 11104 O O . SER D 1 194 ? 2.242 -1.164 18.844 1.00 17.44 194 SER D O 1
ATOM 11107 N N . GLY D 1 195 ? 0.864 -2.057 20.375 1.00 19.07 195 GLY D N 1
ATOM 11108 C CA . GLY D 1 195 ? 1.046 -3.408 19.883 1.00 19.03 195 GLY D CA 1
ATOM 11109 C C . GLY D 1 195 ? 0.415 -3.588 18.512 1.00 20.62 195 GLY D C 1
ATOM 11110 O O . GLY D 1 195 ? 0.937 -4.322 17.666 1.00 19.05 195 GLY D O 1
ATOM 11111 N N . LEU D 1 196 ? -0.715 -2.922 18.288 1.00 19.14 196 LEU D N 1
ATOM 11112 C CA . LEU D 1 196 ? -1.406 -3.018 17.006 1.00 20.52 196 LEU D CA 1
ATOM 11113 C C . LEU D 1 196 ? -0.559 -2.384 15.910 1.00 20.16 196 LEU D C 1
ATOM 11114 O O . LEU D 1 196 ? -0.440 -2.933 14.819 1.00 21.01 196 LEU D O 1
ATOM 11119 N N . LYS D 1 197 ? 0.028 -1.229 16.213 1.00 20.06 197 LYS D N 1
ATOM 11120 C CA . LYS D 1 197 ? 0.860 -0.511 15.257 1.00 22.50 197 LYS D CA 1
ATOM 11121 C C . LYS D 1 197 ? 2.071 -1.329 14.842 1.00 22.81 197 LYS D C 1
ATOM 11122 O O . LYS D 1 197 ? 2.403 -1.434 13.660 1.00 21.94 197 LYS D O 1
ATOM 11128 N N . GLU D 1 198 ? 2.729 -1.920 15.826 1.00 24.90 198 GLU D N 1
ATOM 11129 C CA . GLU D 1 198 ? 3.914 -2.699 15.551 1.00 26.25 198 GLU D CA 1
ATOM 11130 C C . GLU D 1 198 ? 3.669 -4.111 15.041 1.00 27.06 198 GLU D C 1
ATOM 11131 O O . GLU D 1 198 ? 4.370 -4.569 14.135 1.00 25.08 198 GLU D O 1
ATOM 11137 N N . ASP D 1 199 ? 2.664 -4.786 15.592 1.00 26.61 199 ASP D N 1
ATOM 11138 C CA . ASP D 1 199 ? 2.412 -6.184 15.244 1.00 25.57 199 ASP D CA 1
ATOM 11139 C C . ASP D 1 199 ? 1.118 -6.638 14.569 1.00 23.49 199 ASP D C 1
ATOM 11140 O O . ASP D 1 199 ? 1.005 -7.817 14.222 1.00 22.69 199 ASP D O 1
ATOM 11145 N N . PHE D 1 200 ? 0.138 -5.760 14.377 1.00 22.52 200 PHE D N 1
ATOM 11146 C CA . PHE D 1 200 ? -1.101 -6.228 13.753 1.00 20.23 200 PHE D CA 1
ATOM 11147 C C . PHE D 1 200 ? -0.827 -6.944 12.423 1.00 20.20 200 PHE D C 1
ATOM 11148 O O . PHE D 1 200 ? -0.157 -6.409 11.543 1.00 19.73 200 PHE D O 1
ATOM 11156 N N . PRO D 1 201 ? -1.341 -8.173 12.268 1.00 19.08 201 PRO D N 1
ATOM 11157 C CA . PRO D 1 201 ? -1.142 -8.950 11.039 1.00 20.51 201 PRO D CA 1
ATOM 11158 C C . PRO D 1 201 ? -1.743 -8.311 9.792 1.00 21.53 201 PRO D C 1
ATOM 11159 O O . PRO D 1 201 ? -1.259 -8.531 8.685 1.00 19.15 201 PRO D O 1
ATOM 11163 N N . GLY D 1 202 ? -2.802 -7.526 9.973 1.00 21.09 202 GLY D N 1
ATOM 11164 C CA . GLY D 1 202 ? -3.431 -6.879 8.839 1.00 19.55 202 GLY D CA 1
ATOM 11165 C C . GLY D 1 202 ? -2.981 -5.441 8.706 1.00 22.19 202 GLY D C 1
ATOM 11166 O O . GLY D 1 202 ? -1.839 -5.116 9.026 1.00 21.42 202 GLY D O 1
ATOM 11167 N N . CYS D 1 203 ? -3.881 -4.576 8.237 1.00 23.49 203 CYS D N 1
ATOM 11168 C CA . CYS D 1 203 ? -3.577 -3.161 8.059 1.00 24.63 203 CYS D CA 1
ATOM 11169 C C . CYS D 1 203 ? -4.200 -2.318 9.149 1.00 22.11 203 CYS D C 1
ATOM 11170 O O . CYS D 1 203 ? -5.393 -2.024 9.106 1.00 21.35 203 CYS D O 1
ATOM 11173 N N . PHE D 1 204 ? -3.389 -1.929 10.121 1.00 21.88 204 PHE D N 1
ATOM 11174 C CA . PHE D 1 204 ? -3.859 -1.093 11.213 1.00 21.97 204 PHE D CA 1
ATOM 11175 C C . PHE D 1 204 ? -3.910 0.316 10.635 1.00 21.78 204 PHE D C 1
ATOM 11176 O O . PHE D 1 204 ? -2.874 0.903 10.340 1.00 21.06 204 PHE D O 1
ATOM 11184 N N . VAL D 1 205 ? -5.109 0.860 10.466 1.00 20.05 205 VAL D N 1
ATOM 11185 C CA . VAL D 1 205 ? -5.226 2.185 9.876 1.00 20.27 205 VAL D CA 1
ATOM 11186 C C . VAL D 1 205 ? -5.209 3.358 10.852 1.00 19.78 205 VAL D C 1
ATOM 11187 O O . VAL D 1 205 ? -4.988 4.491 10.435 1.00 20.14 205 VAL D O 1
ATOM 11191 N N . GLY D 1 206 ? -5.423 3.108 12.141 1.00 17.35 206 GLY D N 1
ATOM 11192 C CA . GLY D 1 206 ? -5.397 4.215 13.084 1.00 17.15 206 GLY D CA 1
ATOM 11193 C C . GLY D 1 206 ? -6.177 4.069 14.382 1.00 17.25 206 GLY D C 1
ATOM 11194 O O . GLY D 1 206 ? -6.634 2.980 14.743 1.00 17.62 206 GLY D O 1
ATOM 11195 N N . THR D 1 207 ? -6.333 5.186 15.090 1.00 16.42 207 THR D N 1
ATOM 11196 C CA . THR D 1 207 ? -7.042 5.186 16.364 1.00 16.31 207 THR D CA 1
ATOM 11197 C C . THR D 1 207 ? -7.933 6.416 16.519 1.00 16.49 207 THR D C 1
ATOM 11198 O O . THR D 1 207 ? -7.630 7.490 15.996 1.00 15.81 207 THR D O 1
ATOM 11202 N N . SER D 1 208 ? -9.042 6.261 17.236 1.00 16.55 208 SER D N 1
ATOM 11203 C CA . SER D 1 208 ? -9.938 7.391 17.452 1.00 16.92 208 SER D CA 1
ATOM 11204 C C . SER D 1 208 ? -9.377 8.271 18.570 1.00 16.29 208 SER D C 1
ATOM 11205 O O . SER D 1 208 ? -9.719 9.453 18.681 1.00 15.93 208 SER D O 1
ATOM 11208 N N . ASN D 1 209 ? -8.497 7.698 19.387 1.00 13.95 209 ASN D N 1
ATOM 11209 C CA . ASN D 1 209 ? -7.911 8.445 20.496 1.00 14.24 209 ASN D CA 1
ATOM 11210 C C . ASN D 1 209 ? -6.834 9.415 20.003 1.00 14.30 209 ASN D C 1
ATOM 11211 O O . ASN D 1 209 ? -5.769 9.006 19.536 1.00 14.69 209 ASN D O 1
ATOM 11216 N N . VAL D 1 210 ? -7.131 10.710 20.104 1.00 15.56 210 VAL D N 1
ATOM 11217 C CA . VAL D 1 210 ? -6.228 11.756 19.637 1.00 15.61 210 VAL D CA 1
ATOM 11218 C C . VAL D 1 210 ? -4.878 11.760 20.348 1.00 16.47 210 VAL D C 1
ATOM 11219 O O . VAL D 1 210 ? -3.840 11.888 19.703 1.00 15.88 210 VAL D O 1
ATOM 11223 N N . HIS D 1 211 ? -4.890 11.614 21.670 1.00 14.78 211 HIS D N 1
ATOM 11224 C CA . HIS D 1 211 ? -3.645 11.584 22.443 1.00 15.13 211 HIS D CA 1
ATOM 11225 C C . HIS D 1 211 ? -2.703 10.484 21.938 1.00 14.16 211 HIS D C 1
ATOM 11226 O O . HIS D 1 211 ? -1.505 10.712 21.761 1.00 12.82 211 HIS D O 1
ATOM 11233 N N . LEU D 1 212 ? -3.248 9.293 21.712 1.00 15.19 212 LEU D N 1
ATOM 11234 C CA . LEU D 1 212 ? -2.442 8.180 21.221 1.00 13.93 212 LEU D CA 1
ATOM 11235 C C . LEU D 1 212 ? -2.051 8.386 19.757 1.00 14.47 212 LEU D C 1
ATOM 11236 O O . LEU D 1 212 ? -0.962 7.986 19.341 1.00 11.42 212 LEU D O 1
ATOM 11241 N N . ALA D 1 213 ? -2.934 9.009 18.976 1.00 15.47 213 ALA D N 1
ATOM 11242 C CA . ALA D 1 213 ? -2.641 9.272 17.569 1.00 16.04 213 ALA D CA 1
ATOM 11243 C C . ALA D 1 213 ? -1.354 10.088 17.513 1.00 18.67 213 ALA D C 1
ATOM 11244 O O . ALA D 1 213 ? -0.427 9.766 16.774 1.00 19.82 213 ALA D O 1
ATOM 11246 N N . ARG D 1 214 ? -1.310 11.142 18.322 1.00 17.66 214 ARG D N 1
ATOM 11247 C CA . ARG D 1 214 ? -0.156 12.035 18.402 1.00 18.67 214 ARG D CA 1
ATOM 11248 C C . ARG D 1 214 ? 1.065 11.376 19.055 1.00 18.37 214 ARG D C 1
ATOM 11249 O O . ARG D 1 214 ? 2.196 11.501 18.574 1.00 17.70 214 ARG D O 1
ATOM 11257 N N . LYS D 1 215 ? 0.835 10.666 20.148 1.00 17.64 215 LYS D N 1
ATOM 11258 C CA . LYS D 1 215 ? 1.926 10.015 20.859 1.00 18.63 215 LYS D CA 1
ATOM 11259 C C . LYS D 1 215 ? 2.585 8.897 20.052 1.00 19.24 215 LYS D C 1
ATOM 11260 O O . LYS D 1 215 ? 3.799 8.705 20.116 1.00 21.01 215 LYS D O 1
ATOM 11266 N N . LEU D 1 216 ? 1.775 8.163 19.298 1.00 20.79 216 LEU D N 1
ATOM 11267 C CA . LEU D 1 216 ? 2.263 7.042 18.513 1.00 18.55 216 LEU D CA 1
ATOM 11268 C C . LEU D 1 216 ? 2.337 7.308 17.020 1.00 18.98 216 LEU D C 1
ATOM 11269 O O . LEU D 1 216 ? 2.607 6.397 16.247 1.00 17.14 216 LEU D O 1
ATOM 11274 N N . ASP D 1 217 ? 2.108 8.555 16.624 1.00 20.72 217 ASP D N 1
ATOM 11275 C CA . ASP D 1 217 ? 2.138 8.945 15.219 1.00 21.67 217 ASP D CA 1
ATOM 11276 C C . ASP D 1 217 ? 1.218 8.040 14.407 1.00 21.37 217 ASP D C 1
ATOM 11277 O O . ASP D 1 217 ? 1.661 7.270 13.553 1.00 20.46 217 ASP D O 1
ATOM 11282 N N . LEU D 1 218 ? -0.071 8.127 14.705 1.00 21.35 218 LEU D N 1
ATOM 11283 C CA . LEU D 1 218 ? -1.082 7.334 14.018 1.00 20.50 218 LEU D CA 1
ATOM 11284 C C . LEU D 1 218 ? -2.133 8.297 13.506 1.00 21.06 218 LEU D C 1
ATOM 11285 O O . LEU D 1 218 ? -2.282 9.400 14.024 1.00 20.55 218 LEU D O 1
ATOM 11290 N N . LYS D 1 219 ? -2.866 7.888 12.485 1.00 21.10 219 LYS D N 1
ATOM 11291 C CA . LYS D 1 219 ? -3.894 8.758 11.945 1.00 21.74 219 LYS D CA 1
ATOM 11292 C C . LYS D 1 219 ? -5.092 8.802 12.899 1.00 20.23 219 LYS D C 1
ATOM 11293 O O . LYS D 1 219 ? -5.604 7.758 13.307 1.00 20.69 219 LYS D O 1
ATOM 11299 N N . PRO D 1 220 ? -5.524 10.011 13.303 1.00 20.24 220 PRO D N 1
ATOM 11300 C CA . PRO D 1 220 ? -6.675 10.140 14.207 1.00 18.98 220 PRO D CA 1
ATOM 11301 C C . PRO D 1 220 ? -7.932 9.893 13.373 1.00 18.32 220 PRO D C 1
ATOM 11302 O O . PRO D 1 220 ? -8.146 10.554 12.362 1.00 17.71 220 PRO D O 1
ATOM 11306 N N . LEU D 1 221 ? -8.759 8.946 13.794 1.00 17.25 221 LEU D N 1
ATOM 11307 C CA . LEU D 1 221 ? -9.947 8.600 13.023 1.00 19.96 221 LEU D CA 1
ATOM 11308 C C . LEU D 1 221 ? -11.258 8.968 13.691 1.00 21.49 221 LEU D C 1
ATOM 11309 O O . LEU D 1 221 ? -11.373 8.964 14.915 1.00 19.47 221 LEU D O 1
ATOM 11314 N N . GLY D 1 222 ? -12.259 9.269 12.874 1.00 24.31 222 GLY D N 1
ATOM 11315 C CA . GLY D 1 222 ? -13.541 9.626 13.437 1.00 30.41 222 GLY D CA 1
ATOM 11316 C C . GLY D 1 222 ? -14.602 10.022 12.443 1.00 34.00 222 GLY D C 1
ATOM 11317 O O . GLY D 1 222 ? -14.434 10.971 11.671 1.00 37.48 222 GLY D O 1
ATOM 11318 N N . THR D 1 223 ? -15.708 9.290 12.492 1.00 35.15 223 THR D N 1
ATOM 11319 C CA . THR D 1 223 ? -16.861 9.519 11.631 1.00 37.67 223 THR D CA 1
ATOM 11320 C C . THR D 1 223 ? -17.774 10.524 12.343 1.00 37.88 223 THR D C 1
ATOM 11321 O O . THR D 1 223 ? -17.300 11.505 12.917 1.00 40.48 223 THR D O 1
ATOM 11325 N N . MET D 1 224 ? -19.081 10.299 12.291 1.00 35.98 224 MET D N 1
ATOM 11326 C CA . MET D 1 224 ? -20.003 11.184 12.985 1.00 34.38 224 MET D CA 1
ATOM 11327 C C . MET D 1 224 ? -20.671 10.375 14.087 1.00 31.41 224 MET D C 1
ATOM 11328 O O . MET D 1 224 ? -20.607 9.148 14.084 1.00 30.18 224 MET D O 1
ATOM 11333 N N . ALA D 1 225 ? -21.289 11.055 15.044 1.00 28.06 225 ALA D N 1
ATOM 11334 C CA . ALA D 1 225 ? -21.922 10.353 16.153 1.00 24.98 225 ALA D CA 1
ATOM 11335 C C . ALA D 1 225 ? -23.440 10.460 16.171 1.00 22.67 225 ALA D C 1
ATOM 11336 O O . ALA D 1 225 ? -24.026 11.313 15.509 1.00 20.43 225 ALA D O 1
ATOM 11338 N N . HIS D 1 226 ? -24.065 9.574 16.937 1.00 20.80 226 HIS D N 1
ATOM 11339 C CA . HIS D 1 226 ? -25.508 9.553 17.068 1.00 20.94 226 HIS D CA 1
ATOM 11340 C C . HIS D 1 226 ? -26.060 10.859 17.643 1.00 20.04 226 HIS D C 1
ATOM 11341 O O . HIS D 1 226 ? -27.110 11.331 17.209 1.00 18.33 226 HIS D O 1
ATOM 11348 N N . GLU D 1 227 ? -25.350 11.447 18.604 1.00 18.75 227 GLU D N 1
ATOM 11349 C CA . GLU D 1 227 ? -25.828 12.681 19.232 1.00 21.22 227 GLU D CA 1
ATOM 11350 C C . GLU D 1 227 ? -26.047 13.807 18.230 1.00 19.34 227 GLU D C 1
ATOM 11351 O O . GLU D 1 227 ? -26.916 14.653 18.426 1.00 19.40 227 GLU D O 1
ATOM 11357 N N . TRP D 1 228 ? -25.262 13.820 17.157 1.00 19.60 228 TRP D N 1
ATOM 11358 C CA . TRP D 1 228 ? -25.410 14.850 16.134 1.00 19.58 228 TRP D CA 1
ATOM 11359 C C . TRP D 1 228 ? -26.748 14.669 15.401 1.00 19.98 228 TRP D C 1
ATOM 11360 O O . TRP D 1 228 ? -27.438 15.638 15.088 1.00 20.37 228 TRP D O 1
ATOM 11371 N N . LEU D 1 229 ? -27.108 13.422 15.129 1.00 18.14 229 LEU D N 1
ATOM 11372 C CA . LEU D 1 229 ? -28.365 13.120 14.453 1.00 18.31 229 LEU D CA 1
ATOM 11373 C C . LEU D 1 229 ? -29.536 13.345 15.417 1.00 19.81 229 LEU D C 1
ATOM 11374 O O . LEU D 1 229 ? -30.584 13.882 15.042 1.00 18.14 229 LEU D O 1
ATOM 11379 N N . MET D 1 230 ? -29.343 12.941 16.666 1.00 18.61 230 MET D N 1
ATOM 11380 C CA . MET D 1 230 ? -30.374 13.084 17.683 1.00 18.69 230 MET D CA 1
ATOM 11381 C C . MET D 1 230 ? -30.703 14.540 17.982 1.00 17.98 230 MET D C 1
ATOM 11382 O O . MET D 1 230 ? -31.868 14.915 18.015 1.00 18.90 230 MET D O 1
ATOM 11387 N N . ALA D 1 231 ? -29.678 15.362 18.193 1.00 17.19 231 ALA D N 1
ATOM 11388 C CA . ALA D 1 231 ? -29.897 16.771 18.493 1.00 17.31 231 ALA D CA 1
ATOM 11389 C C . ALA D 1 231 ? -30.801 17.448 17.472 1.00 16.90 231 ALA D C 1
ATOM 11390 O O . ALA D 1 231 ? -31.640 18.267 17.831 1.00 15.70 231 ALA D O 1
ATOM 11392 N N . HIS D 1 232 ? -30.632 17.109 16.199 1.00 16.47 232 HIS D N 1
ATOM 11393 C CA . HIS D 1 232 ? -31.443 17.722 15.156 1.00 17.17 232 HIS D CA 1
ATOM 11394 C C . HIS D 1 232 ? -32.938 17.488 15.274 1.00 18.49 232 HIS D C 1
ATOM 11395 O O . HIS D 1 232 ? -33.727 18.094 14.538 1.00 18.61 232 HIS D O 1
ATOM 11402 N N . GLN D 1 233 ? -33.326 16.618 16.202 1.00 17.82 233 GLN D N 1
ATOM 11403 C CA . GLN D 1 233 ? -34.732 16.337 16.435 1.00 17.95 233 GLN D CA 1
ATOM 11404 C C . GLN D 1 233 ? -35.383 17.499 17.184 1.00 17.26 233 GLN D C 1
ATOM 11405 O O . GLN D 1 233 ? -36.592 17.517 17.386 1.00 17.04 233 GLN D O 1
ATOM 11411 N N . GLN D 1 234 ? -34.583 18.470 17.611 1.00 17.75 234 GLN D N 1
ATOM 11412 C CA . GLN D 1 234 ? -35.142 19.614 18.320 1.00 16.09 234 GLN D CA 1
ATOM 11413 C C . GLN D 1 234 ? -34.501 20.934 17.919 1.00 15.94 234 GLN D C 1
ATOM 11414 O O . GLN D 1 234 ? -34.968 21.987 18.331 1.00 17.65 234 GLN D O 1
ATOM 11420 N N . LEU D 1 235 ? -33.449 20.888 17.109 1.00 16.96 235 LEU D N 1
ATOM 11421 C CA . LEU D 1 235 ? -32.767 22.113 16.708 1.00 18.06 235 LEU D CA 1
ATOM 11422 C C . LEU D 1 235 ? -33.542 23.021 15.748 1.00 18.62 235 LEU D C 1
ATOM 11423 O O . LEU D 1 235 ? -33.179 24.181 15.577 1.00 15.83 235 LEU D O 1
ATOM 11428 N N . GLY D 1 236 ? -34.598 22.515 15.117 1.00 18.08 236 GLY D N 1
ATOM 11429 C CA . GLY D 1 236 ? -35.333 23.372 14.201 1.00 19.69 236 GLY D CA 1
ATOM 11430 C C . GLY D 1 236 ? -36.186 22.715 13.130 1.00 19.35 236 GLY D C 1
ATOM 11431 O O . GLY D 1 236 ? -37.298 23.163 12.881 1.00 20.45 236 GLY D O 1
ATOM 11432 N N . PRO D 1 237 ? -35.702 21.661 12.464 1.00 20.02 237 PRO D N 1
ATOM 11433 C CA . PRO D 1 237 ? -36.551 21.053 11.434 1.00 20.09 237 PRO D CA 1
ATOM 11434 C C . PRO D 1 237 ? -37.658 20.125 11.929 1.00 20.55 237 PRO D C 1
ATOM 11435 O O . PRO D 1 237 ? -37.654 19.700 13.090 1.00 19.16 237 PRO D O 1
ATOM 11439 N N . ARG D 1 238 ? -38.610 19.833 11.039 1.00 20.65 238 ARG D N 1
ATOM 11440 C CA . ARG D 1 238 ? -39.697 18.903 11.348 1.00 21.19 238 ARG D CA 1
ATOM 11441 C C . ARG D 1 238 ? -39.024 17.614 11.776 1.00 20.36 238 ARG D C 1
ATOM 11442 O O . ARG D 1 238 ? -37.956 17.268 11.261 1.00 18.77 238 ARG D O 1
ATOM 11450 N N . LEU D 1 239 ? -39.659 16.889 12.685 1.00 18.17 239 LEU D N 1
ATOM 11451 C CA . LEU D 1 239 ? -39.105 15.632 13.155 1.00 17.29 239 LEU D CA 1
ATOM 11452 C C . LEU D 1 239 ? -38.764 14.705 11.978 1.00 17.46 239 LEU D C 1
ATOM 11453 O O . LEU D 1 239 ? -37.700 14.084 11.955 1.00 16.15 239 LEU D O 1
ATOM 11458 N N . ILE D 1 240 ? -39.656 14.628 10.993 1.00 17.28 240 ILE D N 1
ATOM 11459 C CA . ILE D 1 240 ? -39.436 13.766 9.835 1.00 18.00 240 ILE D CA 1
ATOM 11460 C C . ILE D 1 240 ? -38.237 14.204 8.962 1.00 18.88 240 ILE D C 1
ATOM 11461 O O . ILE D 1 240 ? -37.711 13.414 8.172 1.00 17.56 240 ILE D O 1
ATOM 11466 N N . ASP D 1 241 ? -37.805 15.456 9.101 1.00 19.23 241 ASP D N 1
ATOM 11467 C CA . ASP D 1 241 ? -36.669 15.957 8.327 1.00 19.12 241 ASP D CA 1
ATOM 11468 C C . ASP D 1 241 ? -35.385 16.028 9.157 1.00 20.48 241 ASP D C 1
ATOM 11469 O O . ASP D 1 241 ? -34.321 16.361 8.625 1.00 18.95 241 ASP D O 1
ATOM 11474 N N . SER D 1 242 ? -35.472 15.716 10.448 1.00 19.95 242 SER D N 1
ATOM 11475 C CA . SER D 1 242 ? -34.301 15.807 11.320 1.00 20.36 242 SER D CA 1
ATOM 11476 C C . SER D 1 242 ? -33.033 15.076 10.842 1.00 19.94 242 SER D C 1
ATOM 11477 O O . SER D 1 242 ? -31.936 15.632 10.908 1.00 18.79 242 SER D O 1
ATOM 11480 N N . GLN D 1 243 ? -33.171 13.845 10.366 1.00 19.23 243 GLN D N 1
ATOM 11481 C CA . GLN D 1 243 ? -32.008 13.094 9.899 1.00 19.65 243 GLN D CA 1
ATOM 11482 C C . GLN D 1 243 ? -31.364 13.750 8.695 1.00 18.62 243 GLN D C 1
ATOM 11483 O O . GLN D 1 243 ? -30.151 13.969 8.668 1.00 19.01 243 GLN D O 1
ATOM 11489 N N . SER D 1 244 ? -32.184 14.048 7.692 1.00 17.91 244 SER D N 1
ATOM 11490 C CA . SER D 1 244 ? -31.695 14.678 6.478 1.00 15.42 244 SER D CA 1
ATOM 11491 C C . SER D 1 244 ? -31.049 16.016 6.803 1.00 14.88 244 SER D C 1
ATOM 11492 O O . SER D 1 244 ? -30.004 16.350 6.249 1.00 13.33 244 SER D O 1
ATOM 11495 N N . ALA D 1 245 ? -31.665 16.774 7.706 1.00 11.94 245 ALA D N 1
ATOM 11496 C CA . ALA D 1 245 ? -31.119 18.070 8.093 1.00 14.23 245 ALA D CA 1
ATOM 11497 C C . ALA D 1 245 ? -29.771 17.861 8.791 1.00 13.06 245 ALA D C 1
ATOM 11498 O O . ALA D 1 245 ? -28.842 18.648 8.621 1.00 13.10 245 ALA D O 1
ATOM 11500 N N . ALA D 1 246 ? -29.659 16.791 9.572 1.00 15.08 246 ALA D N 1
ATOM 11501 C CA . ALA D 1 246 ? -28.405 16.516 10.266 1.00 14.45 246 ALA D CA 1
ATOM 11502 C C . ALA D 1 246 ? -27.287 16.215 9.260 1.00 13.88 246 ALA D C 1
ATOM 11503 O O . ALA D 1 246 ? -26.165 16.709 9.402 1.00 14.38 246 ALA D O 1
ATOM 11505 N N . LEU D 1 247 ? -27.600 15.407 8.248 1.00 14.28 247 LEU D N 1
ATOM 11506 C CA . LEU D 1 247 ? -26.616 15.044 7.229 1.00 15.32 247 LEU D CA 1
ATOM 11507 C C . LEU D 1 247 ? -26.236 16.247 6.385 1.00 16.23 247 LEU D C 1
ATOM 11508 O O . LEU D 1 247 ? -25.074 16.426 6.019 1.00 14.20 247 LEU D O 1
ATOM 11513 N N . ASP D 1 248 ? -27.228 17.075 6.081 1.00 17.95 248 ASP D N 1
ATOM 11514 C CA . ASP D 1 248 ? -27.003 18.269 5.275 1.00 19.90 248 ASP D CA 1
ATOM 11515 C C . ASP D 1 248 ? -26.117 19.271 6.010 1.00 18.64 248 ASP D C 1
ATOM 11516 O O . ASP D 1 248 ? -25.253 19.906 5.400 1.00 17.00 248 ASP D O 1
ATOM 11521 N N . CYS D 1 249 ? -26.335 19.435 7.312 1.00 17.62 249 CYS D N 1
ATOM 11522 C CA . CYS D 1 249 ? -25.503 20.368 8.063 1.00 18.81 249 CYS D CA 1
ATOM 11523 C C . CYS D 1 249 ? -24.071 19.846 8.113 1.00 16.87 249 CYS D C 1
ATOM 11524 O O . CYS D 1 249 ? -23.123 20.606 7.962 1.00 17.67 249 CYS D O 1
ATOM 11527 N N . TRP D 1 250 ? -23.918 18.540 8.305 1.00 18.24 250 TRP D N 1
ATOM 11528 C CA . TRP D 1 250 ? -22.589 17.938 8.369 1.00 18.40 250 TRP D CA 1
ATOM 11529 C C . TRP D 1 250 ? -21.804 18.189 7.086 1.00 20.59 250 TRP D C 1
ATOM 11530 O O . TRP D 1 250 ? -20.654 18.642 7.118 1.00 18.59 250 TRP D O 1
ATOM 11541 N N . VAL D 1 251 ? -22.436 17.900 5.953 1.00 22.02 251 VAL D N 1
ATOM 11542 C CA . VAL D 1 251 ? -21.800 18.090 4.657 1.00 22.42 251 VAL D CA 1
ATOM 11543 C C . VAL D 1 251 ? -21.518 19.558 4.360 1.00 22.19 251 VAL D C 1
ATOM 11544 O O . VAL D 1 251 ? -20.524 19.881 3.719 1.00 23.11 251 VAL D O 1
ATOM 11548 N N . ARG D 1 252 ? -22.386 20.450 4.822 1.00 22.69 252 ARG D N 1
ATOM 11549 C CA . ARG D 1 252 ? -22.174 21.873 4.596 1.00 24.74 252 ARG D CA 1
ATOM 11550 C C . ARG D 1 252 ? -21.009 22.386 5.454 1.00 24.70 252 ARG D C 1
ATOM 11551 O O . ARG D 1 252 ? -20.334 23.353 5.097 1.00 22.67 252 ARG D O 1
ATOM 11559 N N . GLU D 1 253 ? -20.772 21.727 6.585 1.00 23.16 253 GLU D N 1
ATOM 11560 C CA . GLU D 1 253 ? -19.684 22.109 7.482 1.00 21.87 253 GLU D CA 1
ATOM 11561 C C . GLU D 1 253 ? -18.330 21.619 6.979 1.00 21.00 253 GLU D C 1
ATOM 11562 O O . GLU D 1 253 ? -17.363 22.377 6.952 1.00 21.59 253 GLU D O 1
ATOM 11568 N N . TYR D 1 254 ? -18.266 20.352 6.579 1.00 19.66 254 TYR D N 1
ATOM 11569 C CA . TYR D 1 254 ? -17.019 19.768 6.120 1.00 20.27 254 TYR D CA 1
ATOM 11570 C C . TYR D 1 254 ? -16.840 19.629 4.607 1.00 21.25 254 TYR D C 1
ATOM 11571 O O . TYR D 1 254 ? -15.820 19.118 4.143 1.00 19.71 254 TYR D O 1
ATOM 11580 N N . ARG D 1 255 ? -17.827 20.098 3.849 1.00 22.16 255 ARG D N 1
ATOM 11581 C CA . ARG D 1 255 ? -17.781 20.079 2.384 1.00 21.92 255 ARG D CA 1
ATOM 11582 C C . ARG D 1 255 ? -17.286 18.778 1.763 1.00 20.97 255 ARG D C 1
ATOM 11583 O O . ARG D 1 255 ? -16.417 18.807 0.899 1.00 23.34 255 ARG D O 1
ATOM 11591 N N . GLY D 1 256 ? -17.812 17.639 2.192 1.00 20.11 256 GLY D N 1
ATOM 11592 C CA . GLY D 1 256 ? -17.368 16.388 1.599 1.00 21.03 256 GLY D CA 1
ATOM 11593 C C . GLY D 1 256 ? -16.335 15.580 2.368 1.00 21.32 256 GLY D C 1
ATOM 11594 O O . GLY D 1 256 ? -16.147 14.401 2.080 1.00 20.75 256 GLY D O 1
ATOM 11595 N N . LEU D 1 257 ? -15.647 16.194 3.325 1.00 19.72 257 LEU D N 1
ATOM 11596 C CA . LEU D 1 257 ? -14.663 15.457 4.123 1.00 20.31 257 LEU D CA 1
ATOM 11597 C C . LEU D 1 257 ? -15.384 14.769 5.284 1.00 20.38 257 LEU D C 1
ATOM 11598 O O . LEU D 1 257 ? -16.535 15.086 5.573 1.00 20.63 257 LEU D O 1
ATOM 11603 N N . LEU D 1 258 ? -14.715 13.832 5.946 1.00 21.84 258 LEU D N 1
ATOM 11604 C CA . LEU D 1 258 ? -15.324 13.127 7.078 1.00 23.13 258 LEU D CA 1
ATOM 11605 C C . LEU D 1 258 ? -16.686 12.581 6.652 1.00 24.50 258 LEU D C 1
ATOM 11606 O O . LEU D 1 258 ? -17.661 12.655 7.408 1.00 25.32 258 LEU D O 1
ATOM 11611 N N . GLY D 1 259 ? -16.732 12.011 5.449 1.00 23.31 259 GLY D N 1
ATOM 11612 C CA . GLY D 1 259 ? -17.981 11.522 4.894 1.00 22.40 259 GLY D CA 1
ATOM 11613 C C . GLY D 1 259 ? -18.488 10.118 5.158 1.00 21.72 259 GLY D C 1
ATOM 11614 O O . GLY D 1 259 ? -18.795 9.386 4.217 1.00 19.59 259 GLY D O 1
ATOM 11615 N N . ILE D 1 260 ? -18.591 9.742 6.424 1.00 19.86 260 ILE D N 1
ATOM 11616 C CA . ILE D 1 260 ? -19.113 8.432 6.777 1.00 19.05 260 ILE D CA 1
ATOM 11617 C C . ILE D 1 260 ? -20.315 8.671 7.691 1.00 19.41 260 ILE D C 1
ATOM 11618 O O . ILE D 1 260 ? -20.169 9.237 8.770 1.00 16.97 260 ILE D O 1
ATOM 11623 N N . ALA D 1 261 ? -21.496 8.226 7.273 1.00 18.19 261 ALA D N 1
ATOM 11624 C CA . ALA D 1 261 ? -22.699 8.442 8.074 1.00 19.67 261 ALA D CA 1
ATOM 11625 C C . ALA D 1 261 ? -23.215 7.213 8.807 1.00 20.55 261 ALA D C 1
ATOM 11626 O O . ALA D 1 261 ? -22.928 6.079 8.420 1.00 21.22 261 ALA D O 1
ATOM 11628 N N . LEU D 1 262 ? -23.972 7.449 9.878 1.00 20.41 262 LEU D N 1
ATOM 11629 C CA . LEU D 1 262 ? -24.586 6.370 10.662 1.00 20.14 262 LEU D CA 1
ATOM 11630 C C . LEU D 1 262 ? -25.967 6.201 10.055 1.00 18.35 262 LEU D C 1
ATOM 11631 O O . LEU D 1 262 ? -26.539 7.161 9.547 1.00 16.77 262 LEU D O 1
ATOM 11636 N N . THR D 1 263 ? -26.512 4.994 10.109 1.00 17.66 263 THR D N 1
ATOM 11637 C CA . THR D 1 263 ? -27.820 4.748 9.519 1.00 17.37 263 THR D CA 1
ATOM 11638 C C . THR D 1 263 ? -28.872 4.317 10.531 1.00 17.70 263 THR D C 1
ATOM 11639 O O . THR D 1 263 ? -30.039 4.166 10.184 1.00 18.33 263 THR D O 1
ATOM 11643 N N . ASP D 1 264 ? -28.482 4.130 11.781 1.00 17.58 264 ASP D N 1
ATOM 11644 C CA . ASP D 1 264 ? -29.447 3.647 12.747 1.00 18.76 264 ASP D CA 1
ATOM 11645 C C . ASP D 1 264 ? -29.896 4.585 13.859 1.00 19.56 264 ASP D C 1
ATOM 11646 O O . ASP D 1 264 ? -30.183 4.131 14.968 1.00 20.15 264 ASP D O 1
ATOM 11651 N N . CYS D 1 265 ? -29.968 5.883 13.589 1.00 18.99 265 CYS D N 1
ATOM 11652 C CA . CYS D 1 265 ? -30.452 6.783 14.625 1.00 19.95 265 CYS D CA 1
ATOM 11653 C C . CYS D 1 265 ? -31.926 6.439 14.804 1.00 19.22 265 CYS D C 1
ATOM 11654 O O . CYS D 1 265 ? -32.453 6.425 15.923 1.00 20.24 265 CYS D O 1
ATOM 11657 N N . ILE D 1 266 ? -32.585 6.178 13.680 1.00 19.28 266 ILE D N 1
ATOM 11658 C CA . ILE D 1 266 ? -33.987 5.781 13.664 1.00 20.40 266 ILE D CA 1
ATOM 11659 C C . ILE D 1 266 ? -33.883 4.285 13.338 1.00 21.73 266 ILE D C 1
ATOM 11660 O O . ILE D 1 266 ? -33.720 3.461 14.239 1.00 20.60 266 ILE D O 1
ATOM 11665 N N . THR D 1 267 ? -33.977 3.940 12.059 1.00 20.58 267 THR D N 1
ATOM 11666 C CA . THR D 1 267 ? -33.800 2.552 11.615 1.00 20.34 267 THR D CA 1
ATOM 11667 C C . THR D 1 267 ? -33.088 2.658 10.277 1.00 18.69 267 THR D C 1
ATOM 11668 O O . THR D 1 267 ? -33.184 3.678 9.608 1.00 17.98 267 THR D O 1
ATOM 11672 N N . THR D 1 268 ? -32.364 1.624 9.879 1.00 18.81 268 THR D N 1
ATOM 11673 C CA . THR D 1 268 ? -31.671 1.694 8.601 1.00 18.36 268 THR D CA 1
ATOM 11674 C C . THR D 1 268 ? -32.655 1.826 7.431 1.00 18.59 268 THR D C 1
ATOM 11675 O O . THR D 1 268 ? -32.367 2.530 6.458 1.00 20.08 268 THR D O 1
ATOM 11679 N N . ASP D 1 269 ? -33.817 1.175 7.516 1.00 18.38 269 ASP D N 1
ATOM 11680 C CA . ASP D 1 269 ? -34.819 1.281 6.437 1.00 19.17 269 ASP D CA 1
ATOM 11681 C C . ASP D 1 269 ? -35.246 2.736 6.255 1.00 18.48 269 ASP D C 1
ATOM 11682 O O . ASP D 1 269 ? -35.318 3.241 5.130 1.00 19.60 269 ASP D O 1
ATOM 11687 N N . ALA D 1 270 ? -35.536 3.407 7.364 1.00 17.89 270 ALA D N 1
ATOM 11688 C CA . ALA D 1 270 ? -35.944 4.807 7.310 1.00 19.35 270 ALA D CA 1
ATOM 11689 C C . ALA D 1 270 ? -34.824 5.656 6.712 1.00 20.33 270 ALA D C 1
ATOM 11690 O O . ALA D 1 270 ? -35.067 6.484 5.838 1.00 21.00 270 ALA D O 1
ATOM 11692 N N . PHE D 1 271 ? -33.598 5.434 7.182 1.00 21.03 271 PHE D N 1
ATOM 11693 C CA . PHE D 1 271 ? -32.428 6.171 6.697 1.00 21.69 271 PHE D CA 1
ATOM 11694 C C . PHE D 1 271 ? -32.241 6.017 5.187 1.00 21.50 271 PHE D C 1
ATOM 11695 O O . PHE D 1 271 ? -32.073 7.005 4.464 1.00 22.95 271 PHE D O 1
ATOM 11703 N N . LEU D 1 272 ? -32.245 4.772 4.723 1.00 21.15 272 LEU D N 1
ATOM 11704 C CA . LEU D 1 272 ? -32.062 4.477 3.302 1.00 23.57 272 LEU D CA 1
ATOM 11705 C C . LEU D 1 272 ? -33.161 5.082 2.437 1.00 24.72 272 LEU D C 1
ATOM 11706 O O . LEU D 1 272 ? -32.934 5.457 1.286 1.00 25.18 272 LEU D O 1
ATOM 11711 N N . ARG D 1 273 ? -34.356 5.173 2.998 1.00 24.48 273 ARG D N 1
ATOM 11712 C CA . ARG D 1 273 ? -35.478 5.725 2.272 1.00 26.62 273 ARG D CA 1
ATOM 11713 C C . ARG D 1 273 ? -35.233 7.195 1.939 1.00 25.98 273 ARG D C 1
ATOM 11714 O O . ARG D 1 273 ? -35.724 7.694 0.925 1.00 25.92 273 ARG D O 1
ATOM 11722 N N . ASP D 1 274 ? -34.467 7.883 2.784 1.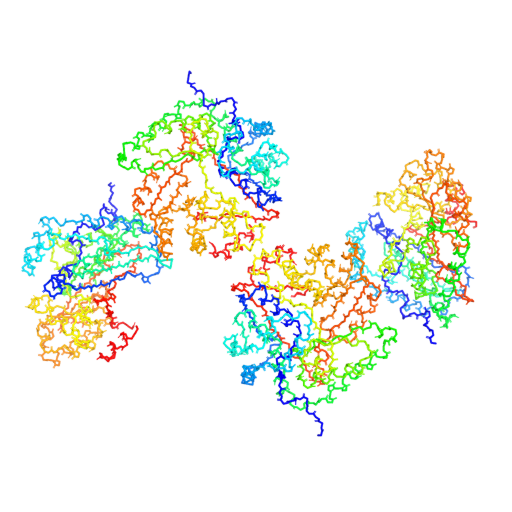00 23.30 274 ASP D N 1
ATOM 11723 C CA . ASP D 1 274 ? -34.166 9.295 2.567 1.00 22.90 274 ASP D CA 1
ATOM 11724 C C . ASP D 1 274 ? -32.731 9.523 2.106 1.00 21.03 274 ASP D C 1
ATOM 11725 O O . ASP D 1 274 ? -32.285 10.660 2.003 1.00 20.27 274 ASP D O 1
ATOM 11730 N N . PHE D 1 275 ? -32.012 8.444 1.832 1.00 20.43 275 PHE D N 1
ATOM 11731 C CA . PHE D 1 275 ? -30.622 8.538 1.395 1.00 20.77 275 PHE D CA 1
ATOM 11732 C C . PHE D 1 275 ? -30.649 8.610 -0.125 1.00 21.18 275 PHE D C 1
ATOM 11733 O O . PHE D 1 275 ? -30.337 7.636 -0.814 1.00 21.49 275 PHE D O 1
ATOM 11741 N N . ASP D 1 276 ? -31.033 9.775 -0.642 1.00 21.33 276 ASP D N 1
ATOM 11742 C CA . ASP D 1 276 ? -31.140 9.971 -2.082 1.00 22.63 276 ASP D CA 1
ATOM 11743 C C . ASP D 1 276 ? -29.796 10.186 -2.776 1.00 21.83 276 ASP D C 1
ATOM 11744 O O . ASP D 1 276 ? -28.750 10.251 -2.131 1.00 20.49 276 ASP D O 1
ATOM 11749 N N . LEU D 1 277 ? -29.842 10.291 -4.101 1.00 21.88 277 LEU D N 1
ATOM 11750 C CA . LEU D 1 277 ? -28.654 10.491 -4.924 1.00 22.82 277 LEU D CA 1
ATOM 11751 C C . LEU D 1 277 ? -27.756 11.626 -4.402 1.00 22.30 277 LEU D C 1
ATOM 11752 O O . LEU D 1 277 ? -26.529 11.549 -4.489 1.00 22.41 277 LEU D O 1
ATOM 11757 N N . TYR D 1 278 ? -28.369 12.674 -3.860 1.00 19.92 278 TYR D N 1
ATOM 11758 C CA . TYR D 1 278 ? -27.621 13.811 -3.323 1.00 20.13 278 TYR D CA 1
ATOM 11759 C C . TYR D 1 278 ? -26.711 13.367 -2.170 1.00 19.71 278 TYR D C 1
ATOM 11760 O O . TYR D 1 278 ? -25.502 13.615 -2.185 1.00 20.31 278 TYR D O 1
ATOM 11769 N N . PHE D 1 279 ? -27.288 12.700 -1.177 1.00 18.41 279 PHE D N 1
ATOM 11770 C CA . PHE D 1 279 ? -26.509 12.232 -0.032 1.00 18.69 279 PHE D CA 1
ATOM 11771 C C . PHE D 1 279 ? -25.581 11.063 -0.380 1.00 18.12 279 PHE D C 1
ATOM 11772 O O . PHE D 1 279 ? -24.444 11.015 0.089 1.00 20.39 279 PHE D O 1
ATOM 11780 N N . ALA D 1 280 ? -26.068 10.126 -1.191 1.00 18.86 280 ALA D N 1
ATOM 11781 C CA . ALA D 1 280 ? -25.282 8.947 -1.578 1.00 20.24 280 ALA D CA 1
ATOM 11782 C C . ALA D 1 280 ? -24.026 9.290 -2.385 1.00 20.91 280 ALA D C 1
ATOM 11783 O O . ALA D 1 280 ? -23.028 8.568 -2.321 1.00 22.11 280 ALA D O 1
ATOM 11785 N N . LYS D 1 281 ? -24.081 10.382 -3.148 1.00 21.39 281 LYS D N 1
ATOM 11786 C CA . LYS D 1 281 ? -22.936 10.834 -3.938 1.00 20.25 281 LYS D CA 1
ATOM 11787 C C . LYS D 1 281 ? -21.946 11.565 -3.043 1.00 20.33 281 LYS D C 1
ATOM 11788 O O . LYS D 1 281 ? -20.732 11.446 -3.215 1.00 20.60 281 LYS D O 1
ATOM 11794 N N . LEU D 1 282 ? -22.472 12.339 -2.096 1.00 19.91 282 LEU D N 1
ATOM 11795 C CA . LEU D 1 282 ? -21.634 13.117 -1.191 1.00 20.63 282 LEU D CA 1
ATOM 11796 C C . LEU D 1 282 ? -20.849 12.314 -0.162 1.00 19.14 282 LEU D C 1
ATOM 11797 O O . LEU D 1 282 ? -19.664 12.556 0.038 1.00 19.80 282 LEU D O 1
ATOM 11802 N N . PHE D 1 283 ? -21.521 11.373 0.498 1.00 19.36 283 PHE D N 1
ATOM 11803 C CA . PHE D 1 283 ? -20.898 10.543 1.521 1.00 18.84 283 PHE D CA 1
ATOM 11804 C C . PHE D 1 283 ? -20.060 9.419 0.915 1.00 20.47 283 PHE D C 1
ATOM 11805 O O . PHE D 1 283 ? -20.466 8.777 -0.063 1.00 19.69 283 PHE D O 1
ATOM 11813 N N . ASP D 1 284 ? -18.886 9.188 1.498 1.00 21.77 284 ASP D N 1
ATOM 11814 C CA . ASP D 1 284 ? -17.994 8.138 1.022 1.00 20.95 284 ASP D CA 1
ATOM 11815 C C . ASP D 1 284 ? -18.483 6.767 1.483 1.00 20.54 284 ASP D C 1
ATOM 11816 O O . ASP D 1 284 ? -18.122 5.744 0.901 1.00 17.48 284 ASP D O 1
ATOM 11821 N N . GLY D 1 285 ? -19.298 6.747 2.533 1.00 19.24 285 GLY D N 1
ATOM 11822 C CA . GLY D 1 285 ? -19.787 5.475 3.030 1.00 18.02 285 GLY D CA 1
ATOM 11823 C C . GLY D 1 285 ? -20.630 5.547 4.287 1.00 17.88 285 GLY D C 1
ATOM 11824 O O . GLY D 1 285 ? -21.056 6.628 4.714 1.00 17.23 285 GLY D O 1
ATOM 11825 N N . LEU D 1 286 ? -20.841 4.381 4.891 1.00 16.80 286 LEU D N 1
ATOM 11826 C CA . LEU D 1 286 ? -21.675 4.248 6.078 1.00 17.03 286 LEU D CA 1
ATOM 11827 C C . LEU D 1 286 ? -21.042 3.399 7.173 1.00 17.98 286 LEU D C 1
ATOM 11828 O O . LEU D 1 286 ? -20.175 2.564 6.905 1.00 17.71 286 LEU D O 1
ATOM 11833 N N . ARG D 1 287 ? -21.498 3.614 8.403 1.00 16.04 287 ARG D N 1
ATOM 11834 C CA . ARG D 1 287 ? -21.020 2.859 9.545 1.00 18.46 287 ARG D CA 1
ATOM 11835 C C . ARG D 1 287 ? -22.168 2.068 10.166 1.00 19.25 287 ARG D C 1
ATOM 11836 O O . ARG D 1 287 ? -23.261 2.598 10.395 1.00 18.42 287 ARG D O 1
ATOM 11844 N N . HIS D 1 288 ? -21.900 0.793 10.431 1.00 20.01 288 HIS D N 1
ATOM 11845 C CA . HIS D 1 288 ? -22.869 -0.114 11.032 1.00 20.29 288 HIS D CA 1
ATOM 11846 C C . HIS D 1 288 ? -22.671 -0.069 12.541 1.00 22.41 288 HIS D C 1
ATOM 11847 O O . HIS D 1 288 ? -21.541 -0.154 13.021 1.00 20.07 288 HIS D O 1
ATOM 11854 N N . ASP D 1 289 ? -23.760 0.067 13.293 1.00 24.05 289 ASP D N 1
ATOM 11855 C CA . ASP D 1 289 ? -23.643 0.128 14.747 1.00 25.40 289 ASP D CA 1
ATOM 11856 C C . ASP D 1 289 ? -24.695 -0.680 15.504 1.00 25.53 289 ASP D C 1
ATOM 11857 O O . ASP D 1 289 ? -24.712 -0.676 16.731 1.00 25.21 289 ASP D O 1
ATOM 11862 N N . SER D 1 290 ? -25.575 -1.362 14.779 1.00 24.59 290 SER D N 1
ATOM 11863 C CA . SER D 1 290 ? -26.602 -2.183 15.417 1.00 24.06 290 SER D CA 1
ATOM 11864 C C . SER D 1 290 ? -27.180 -3.188 14.425 1.00 23.87 290 SER D C 1
ATOM 11865 O O . SER D 1 290 ? -27.057 -3.015 13.209 1.00 21.67 290 SER D O 1
ATOM 11868 N N . GLY D 1 291 ? -27.790 -4.248 14.951 1.00 21.87 291 GLY D N 1
ATOM 11869 C CA . GLY D 1 291 ? -28.374 -5.270 14.103 1.00 21.88 291 GLY D CA 1
ATOM 11870 C C . GLY D 1 291 ? -27.344 -6.177 13.458 1.00 20.77 291 GLY D C 1
ATOM 11871 O O . GLY D 1 291 ? -26.139 -6.011 13.653 1.00 21.11 291 GLY D O 1
ATOM 11872 N N . ASP D 1 292 ? -27.815 -7.150 12.690 1.00 21.32 292 ASP D N 1
ATOM 11873 C CA . ASP D 1 292 ? -26.912 -8.067 12.014 1.00 20.05 292 ASP D CA 1
ATOM 11874 C C . ASP D 1 292 ? -26.105 -7.288 10.976 1.00 20.83 292 ASP D C 1
ATOM 11875 O O . ASP D 1 292 ? -26.670 -6.597 10.135 1.00 21.38 292 ASP D O 1
ATOM 11880 N N . PRO D 1 293 ? -24.772 -7.412 11.007 1.00 20.56 293 PRO D N 1
ATOM 11881 C CA . PRO D 1 293 ? -23.917 -6.694 10.055 1.00 20.14 293 PRO D CA 1
ATOM 11882 C C . PRO D 1 293 ? -24.127 -7.025 8.579 1.00 20.51 293 PRO D C 1
ATOM 11883 O O . PRO D 1 293 ? -24.139 -6.129 7.735 1.00 19.51 293 PRO D O 1
ATOM 11887 N N . LEU D 1 294 ? -24.309 -8.302 8.264 1.00 19.53 294 LEU D N 1
ATOM 11888 C CA . LEU D 1 294 ? -24.488 -8.693 6.875 1.00 19.22 294 LEU D CA 1
ATOM 11889 C C . LEU D 1 294 ? -25.856 -8.293 6.321 1.00 19.37 294 LEU D C 1
ATOM 11890 O O . LEU D 1 294 ? -25.963 -7.909 5.156 1.00 19.36 294 LEU D O 1
ATOM 11895 N N . LEU D 1 295 ? -26.899 -8.366 7.145 1.00 19.06 295 LEU D N 1
ATOM 11896 C CA . LEU D 1 295 ? -28.221 -7.950 6.689 1.00 18.55 295 LEU D CA 1
ATOM 11897 C C . LEU D 1 295 ? -28.132 -6.452 6.404 1.00 19.15 295 LEU D C 1
ATOM 11898 O O . LEU D 1 295 ? -28.614 -5.969 5.375 1.00 16.99 295 LEU D O 1
ATOM 11903 N N . TRP D 1 296 ? -27.508 -5.724 7.328 1.00 16.79 296 TRP D N 1
ATOM 11904 C CA . TRP D 1 296 ? -27.324 -4.282 7.189 1.00 16.57 296 TRP D CA 1
ATOM 11905 C C . TRP D 1 296 ? -26.586 -3.988 5.887 1.00 16.97 296 TRP D C 1
ATOM 11906 O O . TRP D 1 296 ? -27.054 -3.206 5.060 1.00 15.87 296 TRP D O 1
ATOM 11917 N N . ALA D 1 297 ? -25.428 -4.624 5.716 1.00 15.38 297 ALA D N 1
ATOM 11918 C CA . ALA D 1 297 ? -24.617 -4.441 4.517 1.00 17.67 297 ALA D CA 1
ATOM 11919 C C . ALA D 1 297 ? -25.425 -4.654 3.239 1.00 18.38 297 ALA D C 1
ATOM 11920 O O . ALA D 1 297 ? -25.303 -3.880 2.285 1.00 18.54 297 ALA D O 1
ATOM 11922 N N . GLU D 1 298 ? -26.252 -5.700 3.216 1.00 18.79 298 GLU D N 1
ATOM 11923 C CA . GLU D 1 298 ? -27.036 -5.980 2.026 1.00 19.56 298 GLU D CA 1
ATOM 11924 C C . GLU D 1 298 ? -28.001 -4.843 1.725 1.00 19.64 298 GLU D C 1
ATOM 11925 O O . GLU D 1 298 ? -28.193 -4.475 0.570 1.00 22.21 298 GLU D O 1
ATOM 11931 N N . LYS D 1 299 ? -28.609 -4.284 2.763 1.00 21.58 299 LYS D N 1
ATOM 11932 C CA . LYS D 1 299 ? -29.528 -3.166 2.565 1.00 21.34 299 LYS D CA 1
ATOM 11933 C C . LYS D 1 299 ? -28.813 -1.970 1.946 1.00 19.19 299 LYS D C 1
ATOM 11934 O O . LYS D 1 299 ? -29.347 -1.327 1.044 1.00 18.90 299 LYS D O 1
ATOM 11940 N N . THR D 1 300 ? -27.608 -1.666 2.426 1.00 17.61 300 THR D N 1
ATOM 11941 C CA . THR D 1 300 ? -26.870 -0.527 1.886 1.00 16.58 300 THR D CA 1
ATOM 11942 C C . THR D 1 300 ? -26.415 -0.812 0.459 1.00 18.67 300 THR D C 1
ATOM 11943 O O . THR D 1 300 ? -26.435 0.075 -0.395 1.00 18.23 300 THR D O 1
ATOM 11947 N N . ILE D 1 301 ? -26.004 -2.049 0.196 1.00 18.52 301 ILE D N 1
ATOM 11948 C CA . ILE D 1 301 ? -25.556 -2.411 -1.146 1.00 19.46 301 ILE D CA 1
ATOM 11949 C C . ILE D 1 301 ? -26.714 -2.367 -2.150 1.00 20.29 301 ILE D C 1
ATOM 11950 O O . ILE D 1 301 ? -26.580 -1.800 -3.237 1.00 20.44 301 ILE D O 1
ATOM 11955 N N . ALA D 1 302 ? -27.850 -2.953 -1.779 1.00 20.87 302 ALA D N 1
ATOM 11956 C CA . ALA D 1 302 ? -29.025 -2.969 -2.650 1.00 22.21 302 ALA D CA 1
ATOM 11957 C C . ALA D 1 302 ? -29.483 -1.548 -2.965 1.00 22.85 302 ALA D C 1
ATOM 11958 O O . ALA D 1 302 ? -29.922 -1.261 -4.082 1.00 23.01 302 ALA D O 1
ATOM 11960 N N . HIS D 1 303 ? -29.390 -0.662 -1.972 1.00 21.04 303 HIS D N 1
ATOM 11961 C CA . HIS D 1 303 ? -29.797 0.729 -2.154 1.00 19.99 303 HIS D CA 1
ATOM 11962 C C . HIS D 1 303 ? -28.841 1.470 -3.088 1.00 18.92 303 HIS D C 1
ATOM 11963 O O . HIS D 1 303 ? -29.266 2.294 -3.896 1.00 16.23 303 HIS D O 1
ATOM 11970 N N . TYR D 1 304 ? -27.546 1.198 -2.971 1.00 19.39 304 TYR D N 1
ATOM 11971 C CA . TYR D 1 304 ? -26.587 1.847 -3.859 1.00 17.94 304 TYR D CA 1
ATOM 11972 C C . TYR D 1 304 ? -26.877 1.419 -5.299 1.00 18.77 304 TYR D C 1
ATOM 11973 O O . TYR D 1 304 ? -26.881 2.237 -6.214 1.00 20.00 304 TYR D O 1
ATOM 11982 N N . LEU D 1 305 ? -27.125 0.130 -5.498 1.00 21.47 305 LEU D N 1
ATOM 11983 C CA . LEU D 1 305 ? -27.419 -0.372 -6.834 1.00 22.45 305 LEU D CA 1
ATOM 11984 C C . LEU D 1 305 ? -28.727 0.242 -7.325 1.00 22.18 305 LEU D C 1
ATOM 11985 O O . LEU D 1 305 ? -28.870 0.568 -8.503 1.00 23.37 305 LEU D O 1
ATOM 11990 N N . LYS D 1 306 ? -29.676 0.412 -6.415 1.00 24.00 306 LYS D N 1
ATOM 11991 C CA . LYS D 1 306 ? -30.959 1.003 -6.772 1.00 25.83 306 LYS D CA 1
ATOM 11992 C C . LYS D 1 306 ? -30.742 2.429 -7.290 1.00 25.95 306 LYS D C 1
ATOM 11993 O O . LYS D 1 306 ? -31.446 2.884 -8.192 1.00 24.71 306 LYS D O 1
ATOM 11999 N N . LEU D 1 307 ? -29.760 3.128 -6.730 1.00 22.00 307 LEU D N 1
ATOM 12000 C CA . LEU D 1 307 ? -29.488 4.496 -7.154 1.00 22.85 307 LEU D CA 1
ATOM 12001 C C . LEU D 1 307 ? -28.576 4.562 -8.379 1.00 22.26 307 LEU D C 1
ATOM 12002 O O . LEU D 1 307 ? -28.366 5.634 -8.945 1.00 23.93 307 LEU D O 1
ATOM 12007 N N . GLY D 1 308 ? -28.043 3.420 -8.797 1.00 21.46 308 GLY D N 1
ATOM 12008 C CA . GLY D 1 308 ? -27.158 3.426 -9.947 1.00 20.07 308 GLY D CA 1
ATOM 12009 C C . GLY D 1 308 ? -25.741 3.756 -9.527 1.00 21.46 308 GLY D C 1
ATOM 12010 O O . GLY D 1 308 ? -24.918 4.150 -10.346 1.00 21.59 308 GLY D O 1
ATOM 12011 N N . ILE D 1 309 ? -25.459 3.598 -8.235 1.00 20.73 309 ILE D N 1
ATOM 12012 C CA . ILE D 1 309 ? -24.134 3.865 -7.696 1.00 20.20 309 ILE D CA 1
ATOM 12013 C C . ILE D 1 309 ? -23.358 2.558 -7.527 1.00 21.48 309 ILE D C 1
ATOM 12014 O O . ILE D 1 309 ? -23.866 1.580 -6.969 1.00 20.92 309 ILE D O 1
ATOM 12019 N N . ASP D 1 310 ? -22.129 2.552 -8.026 1.00 21.52 310 ASP D N 1
ATOM 12020 C CA . ASP D 1 310 ? -21.252 1.391 -7.939 1.00 25.15 310 ASP D CA 1
ATOM 12021 C C . ASP D 1 310 ? -20.785 1.185 -6.489 1.00 23.68 310 ASP D C 1
ATOM 12022 O O . ASP D 1 310 ? -20.018 1.980 -5.957 1.00 23.81 310 ASP D O 1
ATOM 12027 N N . PRO D 1 311 ? -21.241 0.107 -5.838 1.00 23.36 311 PRO D N 1
ATOM 12028 C CA . PRO D 1 311 ? -20.859 -0.181 -4.448 1.00 23.70 311 PRO D CA 1
ATOM 12029 C C . PRO D 1 311 ? -19.351 -0.232 -4.209 1.00 23.00 311 PRO D C 1
ATOM 12030 O O . PRO D 1 311 ? -18.868 0.089 -3.116 1.00 22.17 311 PRO D O 1
ATOM 12034 N N . LEU D 1 312 ? -18.600 -0.634 -5.226 1.00 23.04 312 LEU D N 1
ATOM 12035 C CA . LEU D 1 312 ? -17.160 -0.724 -5.061 1.00 22.76 312 LEU D CA 1
ATOM 12036 C C . LEU D 1 312 ? -16.473 0.636 -4.964 1.00 22.91 312 LEU D C 1
ATOM 12037 O O . LEU D 1 312 ? -15.255 0.707 -4.799 1.00 24.55 312 LEU D O 1
ATOM 12042 N N . THR D 1 313 ? -17.253 1.712 -5.051 1.00 20.91 313 THR D N 1
ATOM 12043 C CA . THR D 1 313 ? -16.701 3.058 -4.922 1.00 20.80 313 THR D CA 1
ATOM 12044 C C . THR D 1 313 ? -17.059 3.614 -3.535 1.00 20.30 313 THR D C 1
ATOM 12045 O O . THR D 1 313 ? -16.730 4.756 -3.210 1.00 18.58 313 THR D O 1
ATOM 12049 N N . LYS D 1 314 ? -17.730 2.798 -2.723 1.00 19.81 314 LYS D N 1
ATOM 12050 C CA . LYS D 1 314 ? -18.148 3.213 -1.387 1.00 18.87 314 LYS D CA 1
ATOM 12051 C C . LYS D 1 314 ? -17.554 2.316 -0.305 1.00 18.76 314 LYS D C 1
ATOM 12052 O O . LYS D 1 314 ? -17.077 1.218 -0.592 1.00 17.91 314 LYS D O 1
ATOM 12058 N N . THR D 1 315 ? -17.600 2.782 0.940 1.00 17.38 315 THR D N 1
ATOM 12059 C CA . THR D 1 315 ? -17.043 2.019 2.056 1.00 18.35 315 THR D CA 1
ATOM 12060 C C . THR D 1 315 ? -18.031 1.814 3.200 1.00 18.27 315 THR D C 1
ATOM 12061 O O . THR D 1 315 ? -18.805 2.709 3.545 1.00 18.63 315 THR D O 1
ATOM 12065 N N . LEU D 1 316 ? -17.993 0.619 3.774 1.00 16.31 316 LEU D N 1
ATOM 12066 C CA . LEU D 1 316 ? -18.843 0.270 4.900 1.00 16.96 316 LEU D CA 1
ATOM 12067 C C . LEU D 1 316 ? -17.916 0.048 6.091 1.00 18.24 316 LEU D C 1
ATOM 12068 O O . LEU D 1 316 ? -16.987 -0.763 6.012 1.00 18.43 316 LEU D O 1
ATOM 12073 N N . VAL D 1 317 ? -18.156 0.785 7.175 1.00 17.75 317 VAL D N 1
ATOM 12074 C CA . VAL D 1 317 ? -17.358 0.668 8.388 1.00 15.76 317 VAL D CA 1
ATOM 12075 C C . VAL D 1 317 ? -18.166 -0.102 9.437 1.00 15.88 317 VAL D C 1
ATOM 12076 O O . VAL D 1 317 ? -19.290 0.277 9.757 1.00 16.75 317 VAL D O 1
ATOM 12080 N N . PHE D 1 318 ? -17.588 -1.181 9.965 1.00 16.66 318 PHE D N 1
ATOM 12081 C CA . PHE D 1 318 ? -18.251 -2.020 10.975 1.00 17.37 318 PHE D CA 1
ATOM 12082 C C . PHE D 1 318 ? -17.607 -1.820 12.349 1.00 17.27 318 PHE D C 1
ATOM 12083 O O . PHE D 1 318 ? -16.419 -2.072 12.529 1.00 17.64 318 PHE D O 1
ATOM 12091 N N . SER D 1 319 ? -18.390 -1.388 13.326 1.00 18.78 319 SER D N 1
ATOM 12092 C CA . SER D 1 319 ? -17.838 -1.164 14.659 1.00 21.96 319 SER D CA 1
ATOM 12093 C C . SER D 1 319 ? -18.823 -1.494 15.778 1.00 21.74 319 SER D C 1
ATOM 12094 O O . SER D 1 319 ? -18.795 -0.867 16.832 1.00 22.66 319 SER D O 1
ATOM 12097 N N . ASP D 1 320 ? -19.686 -2.477 15.561 1.00 23.01 320 ASP D N 1
ATOM 12098 C CA . ASP D 1 320 ? -20.655 -2.837 16.589 1.00 24.64 320 ASP D CA 1
ATOM 12099 C C . ASP D 1 320 ? -20.170 -3.975 17.473 1.00 24.85 320 ASP D C 1
ATOM 12100 O O . ASP D 1 320 ? -20.447 -5.143 17.199 1.00 24.52 320 ASP D O 1
ATOM 12105 N N . GLY D 1 321 ? -19.441 -3.618 18.527 1.00 22.07 321 GLY D N 1
ATOM 12106 C CA . GLY D 1 321 ? -18.936 -4.599 19.468 1.00 22.47 321 GLY D CA 1
ATOM 12107 C C . GLY D 1 321 ? -18.270 -5.809 18.851 1.00 22.26 321 GLY D C 1
ATOM 12108 O O . GLY D 1 321 ? -18.540 -6.942 19.253 1.00 20.88 321 GLY D O 1
ATOM 12109 N N . LEU D 1 322 ? -17.381 -5.573 17.894 1.00 20.60 322 LEU D N 1
ATOM 12110 C CA . LEU D 1 322 ? -16.686 -6.661 17.214 1.00 21.54 322 LEU D CA 1
ATOM 12111 C C . LEU D 1 322 ? -15.450 -7.179 17.925 1.00 21.41 322 LEU D C 1
ATOM 12112 O O . LEU D 1 322 ? -14.839 -6.494 18.746 1.00 23.81 322 LEU D O 1
ATOM 12117 N N . ASP D 1 323 ? -15.102 -8.413 17.591 1.00 21.69 323 ASP D N 1
ATOM 12118 C CA . ASP D 1 323 ? -13.891 -9.039 18.077 1.00 20.82 323 ASP D CA 1
ATOM 12119 C C . ASP D 1 323 ? -13.199 -9.411 16.766 1.00 20.40 323 ASP D C 1
ATOM 12120 O O . ASP D 1 323 ? -13.793 -9.278 15.693 1.00 19.08 323 ASP D O 1
ATOM 12125 N N . LEU D 1 324 ? -11.960 -9.869 16.834 1.00 20.45 324 LEU D N 1
ATOM 12126 C CA . LEU D 1 324 ? -11.219 -10.188 15.623 1.00 21.59 324 LEU D CA 1
ATOM 12127 C C . LEU D 1 324 ? -11.841 -11.245 14.699 1.00 22.41 324 LEU D C 1
ATOM 12128 O O . LEU D 1 324 ? -11.901 -11.045 13.482 1.00 21.39 324 LEU D O 1
ATOM 12133 N N . PRO D 1 325 ? -12.310 -12.378 15.256 1.00 21.60 325 PRO D N 1
ATOM 12134 C CA . PRO D 1 325 ? -12.920 -13.431 14.430 1.00 21.79 325 PRO D CA 1
ATOM 12135 C C . PRO D 1 325 ? -14.148 -12.967 13.643 1.00 22.07 325 PRO D C 1
ATOM 12136 O O . PRO D 1 325 ? -14.292 -13.291 12.464 1.00 22.23 325 PRO D O 1
ATOM 12140 N N . ARG D 1 326 ? -15.036 -12.219 14.296 1.00 21.73 326 ARG D N 1
ATOM 12141 C CA . ARG D 1 326 ? -16.240 -11.726 13.631 1.00 22.91 326 ARG D CA 1
ATOM 12142 C C . ARG D 1 326 ? -15.883 -10.724 12.542 1.00 22.48 326 ARG D C 1
ATOM 12143 O O . ARG D 1 326 ? -16.470 -10.744 11.461 1.00 20.84 326 ARG D O 1
ATOM 12151 N N . ALA D 1 327 ? -14.912 -9.858 12.825 1.00 21.50 327 ALA D N 1
ATOM 12152 C CA . ALA D 1 327 ? -14.483 -8.867 11.846 1.00 23.06 327 ALA D CA 1
ATOM 12153 C C . ALA D 1 327 ? -13.962 -9.562 10.585 1.00 21.88 327 ALA D C 1
ATOM 12154 O O . ALA D 1 327 ? -14.287 -9.170 9.474 1.00 24.03 327 ALA D O 1
ATOM 12156 N N . LEU D 1 328 ? -13.154 -10.599 10.764 1.00 22.07 328 LEU D N 1
ATOM 12157 C CA . LEU D 1 328 ? -12.600 -11.330 9.636 1.00 21.25 328 LEU D CA 1
ATOM 12158 C C . LEU D 1 328 ? -13.729 -12.014 8.857 1.00 22.04 328 LEU D C 1
ATOM 12159 O O . LEU D 1 328 ? -13.700 -12.076 7.624 1.00 21.37 328 LEU D O 1
ATOM 12164 N N . LYS D 1 329 ? -14.722 -12.518 9.585 1.00 22.64 329 LYS D N 1
ATOM 12165 C CA . LYS D 1 329 ? -15.878 -13.175 8.982 1.00 23.71 329 LYS D CA 1
ATOM 12166 C C . LYS D 1 329 ? -16.579 -12.202 8.027 1.00 23.95 329 LYS D C 1
ATOM 12167 O O . LYS D 1 329 ? -16.817 -12.514 6.852 1.00 21.71 329 LYS D O 1
ATOM 12173 N N . ILE D 1 330 ? -16.913 -11.021 8.544 1.00 22.97 330 ILE D N 1
ATOM 12174 C CA . ILE D 1 330 ? -17.591 -10.002 7.751 1.00 23.09 330 ILE D CA 1
ATOM 12175 C C . ILE D 1 330 ? -16.728 -9.557 6.567 1.00 22.40 330 ILE D C 1
ATOM 12176 O O . ILE D 1 330 ? -17.233 -9.397 5.458 1.00 20.17 330 ILE D O 1
ATOM 12181 N N . TYR D 1 331 ? -15.433 -9.367 6.799 1.00 19.77 331 TYR D N 1
ATOM 12182 C CA . TYR D 1 331 ? -14.518 -8.966 5.732 1.00 20.90 331 TYR D CA 1
ATOM 12183 C C . TYR D 1 331 ? -14.516 -10.027 4.630 1.00 21.08 331 TYR D C 1
ATOM 12184 O O . TYR D 1 331 ? -14.622 -9.713 3.443 1.00 17.58 331 TYR D O 1
ATOM 12193 N N . ARG D 1 332 ? -14.399 -11.286 5.041 1.00 20.70 332 ARG D N 1
ATOM 12194 C CA . ARG D 1 332 ? -14.368 -12.399 4.105 1.00 22.86 332 ARG D CA 1
ATOM 12195 C C . ARG D 1 332 ? -15.667 -12.511 3.309 1.00 23.08 332 ARG D C 1
ATOM 12196 O O . ARG D 1 332 ? -15.662 -12.883 2.130 1.00 22.35 332 ARG D O 1
ATOM 12204 N N . ALA D 1 333 ? -16.781 -12.175 3.943 1.00 21.79 333 ALA D N 1
ATOM 12205 C CA . ALA D 1 333 ? -18.069 -12.264 3.273 1.00 22.25 333 ALA D CA 1
ATOM 12206 C C . ALA D 1 333 ? -18.337 -11.123 2.292 1.00 22.35 333 ALA D C 1
ATOM 12207 O O . ALA D 1 333 ? -19.022 -11.317 1.290 1.00 22.00 333 ALA D O 1
ATOM 12209 N N . LEU D 1 334 ? -17.785 -9.943 2.564 1.00 21.41 334 LEU D N 1
ATOM 12210 C CA . LEU D 1 334 ? -18.039 -8.784 1.713 1.00 24.99 334 LEU D CA 1
ATOM 12211 C C . LEU D 1 334 ? -16.950 -8.319 0.762 1.00 26.32 334 LEU D C 1
ATOM 12212 O O . LEU D 1 334 ? -17.248 -7.624 -0.208 1.00 24.80 334 LEU D O 1
ATOM 12217 N N . GLN D 1 335 ? -15.694 -8.665 1.035 1.00 30.01 335 GLN D N 1
ATOM 12218 C CA . GLN D 1 335 ? -14.620 -8.207 0.163 1.00 32.03 335 GLN D CA 1
ATOM 12219 C C . GLN D 1 335 ? -14.954 -8.608 -1.266 1.00 31.83 335 GLN D C 1
ATOM 12220 O O . GLN D 1 335 ? -15.376 -9.733 -1.523 1.00 34.77 335 GLN D O 1
ATOM 12226 N N . GLY D 1 336 ? -14.811 -7.666 -2.190 1.00 30.75 336 GLY D N 1
ATOM 12227 C CA . GLY D 1 336 ? -15.133 -7.951 -3.576 1.00 28.68 336 GLY D CA 1
ATOM 12228 C C . GLY D 1 336 ? -16.482 -7.374 -3.965 1.00 27.30 336 GLY D C 1
ATOM 12229 O O . GLY D 1 336 ? -16.770 -7.207 -5.151 1.00 26.54 336 GLY D O 1
ATOM 12230 N N . ARG D 1 337 ? -17.319 -7.070 -2.974 1.00 25.45 337 ARG D N 1
ATOM 12231 C CA . ARG D 1 337 ? -18.640 -6.502 -3.250 1.00 25.25 337 ARG D CA 1
ATOM 12232 C C . ARG D 1 337 ? -18.698 -5.014 -2.926 1.00 22.75 337 ARG D C 1
ATOM 12233 O O . ARG D 1 337 ? -19.429 -4.262 -3.558 1.00 23.92 337 ARG D O 1
ATOM 12241 N N . ILE D 1 338 ? -17.940 -4.606 -1.917 1.00 21.69 338 ILE D N 1
ATOM 12242 C CA . ILE D 1 338 ? -17.902 -3.219 -1.485 1.00 21.15 338 ILE D CA 1
ATOM 12243 C C . ILE D 1 338 ? -16.688 -3.054 -0.575 1.00 22.07 338 ILE D C 1
ATOM 12244 O O . ILE D 1 338 ? -16.249 -4.018 0.044 1.00 23.60 338 ILE D O 1
ATOM 12249 N N . ASN D 1 339 ? -16.127 -1.851 -0.502 1.00 21.48 339 ASN D N 1
ATOM 12250 C CA . ASN D 1 339 ? -14.960 -1.646 0.351 1.00 19.76 339 ASN D CA 1
ATOM 12251 C C . ASN D 1 339 ? -15.394 -1.665 1.809 1.00 18.74 339 ASN D C 1
ATOM 12252 O O . ASN D 1 339 ? -16.455 -1.135 2.155 1.00 14.41 339 ASN D O 1
ATOM 12257 N N . VAL D 1 340 ? -14.594 -2.301 2.660 1.00 16.16 340 VAL D N 1
ATOM 12258 C CA . VAL D 1 340 ? -14.924 -2.369 4.074 1.00 16.27 340 VAL D CA 1
ATOM 12259 C C . VAL D 1 340 ? -13.704 -2.171 4.960 1.00 17.91 340 VAL D C 1
ATOM 12260 O O . VAL D 1 340 ? -12.587 -2.511 4.576 1.00 16.07 340 VAL D O 1
ATOM 12264 N N . SER D 1 341 ? -13.925 -1.596 6.139 1.00 18.10 341 SER D N 1
ATOM 12265 C CA . SER D 1 341 ? -12.864 -1.395 7.122 1.00 19.00 341 SER D CA 1
ATOM 12266 C C . SER D 1 341 ? -13.516 -1.716 8.456 1.00 19.26 341 SER D C 1
ATOM 12267 O O . SER D 1 341 ? -14.742 -1.807 8.544 1.00 21.94 341 SER D O 1
ATOM 12270 N N . PHE D 1 342 ? -12.717 -1.895 9.496 1.00 19.50 342 PHE D N 1
ATOM 12271 C CA . PHE D 1 342 ? -13.285 -2.253 10.782 1.00 18.00 342 PHE D CA 1
ATOM 12272 C C . PHE D 1 342 ? -12.760 -1.446 11.948 1.00 17.97 342 PHE D C 1
ATOM 12273 O O . PHE D 1 342 ? -11.680 -0.861 11.884 1.00 16.98 342 PHE D O 1
ATOM 12281 N N . GLY D 1 343 ? -13.549 -1.423 13.015 1.00 17.24 343 GLY D N 1
ATOM 12282 C CA . GLY D 1 343 ? -13.163 -0.707 14.211 1.00 19.96 343 GLY D CA 1
ATOM 12283 C C . GLY D 1 343 ? -13.464 -1.579 15.411 1.00 18.86 343 GLY D C 1
ATOM 12284 O O . GLY D 1 343 ? -14.602 -1.987 15.609 1.00 21.14 343 GLY D O 1
ATOM 12285 N N . ILE D 1 344 ? -12.452 -1.890 16.206 1.00 20.10 344 ILE D N 1
ATOM 12286 C CA . ILE D 1 344 ? -12.672 -2.720 17.382 1.00 20.48 344 ILE D CA 1
ATOM 12287 C C . ILE D 1 344 ? -12.405 -1.889 18.629 1.00 20.11 344 ILE D C 1
ATOM 12288 O O . ILE D 1 344 ? -11.436 -1.124 18.686 1.00 20.99 344 ILE D O 1
ATOM 12293 N N . GLY D 1 345 ? -13.277 -2.030 19.618 1.00 17.74 345 GLY D N 1
ATOM 12294 C CA . GLY D 1 345 ? -13.115 -1.263 20.834 1.00 21.21 345 GLY D CA 1
ATOM 12295 C C . GLY D 1 345 ? -12.774 -2.080 22.060 1.00 21.26 345 GLY D C 1
ATOM 12296 O O . GLY D 1 345 ? -11.636 -2.508 22.244 1.00 21.73 345 GLY D O 1
ATOM 12297 N N . THR D 1 346 ? -13.781 -2.299 22.893 1.00 23.02 346 THR D N 1
ATOM 12298 C CA . THR D 1 346 ? -13.625 -3.031 24.139 1.00 26.07 346 THR D CA 1
ATOM 12299 C C . THR D 1 346 ? -12.945 -4.391 24.006 1.00 24.43 346 THR D C 1
ATOM 12300 O O . THR D 1 346 ? -12.245 -4.816 24.917 1.00 24.98 346 THR D O 1
ATOM 12304 N N . HIS D 1 347 ? -13.146 -5.072 22.882 1.00 23.13 347 HIS D N 1
ATOM 12305 C CA . HIS D 1 347 ? -12.528 -6.382 22.684 1.00 24.50 347 HIS D CA 1
ATOM 12306 C C . HIS D 1 347 ? -11.022 -6.299 22.503 1.00 24.56 347 HIS D C 1
ATOM 12307 O O . HIS D 1 347 ? -10.334 -7.314 22.565 1.00 23.90 347 HIS D O 1
ATOM 12314 N N . PHE D 1 348 ? -10.519 -5.088 22.276 1.00 22.47 348 PHE D N 1
ATOM 12315 C CA . PHE D 1 348 ? -9.084 -4.859 22.139 1.00 23.66 348 PHE D CA 1
ATOM 12316 C C . PHE D 1 348 ? -8.562 -4.110 23.368 1.00 22.39 348 PHE D C 1
ATOM 12317 O O . PHE D 1 348 ? -7.500 -4.437 23.891 1.00 23.50 348 PHE D O 1
ATOM 12325 N N . THR D 1 349 ? -9.313 -3.117 23.845 1.00 21.41 349 THR D N 1
ATOM 12326 C CA . THR D 1 349 ? -8.844 -2.323 24.976 1.00 18.87 349 THR D CA 1
ATOM 12327 C C . THR D 1 349 ? -9.245 -2.790 26.368 1.00 18.26 349 THR D C 1
ATOM 12328 O O . THR D 1 349 ? -8.814 -2.200 27.363 1.00 17.98 349 THR D O 1
ATOM 12332 N N . CYS D 1 350 ? -10.064 -3.831 26.454 1.00 16.84 350 CYS D N 1
ATOM 12333 C CA . CYS D 1 350 ? -10.464 -4.343 27.755 1.00 20.17 350 CYS D CA 1
ATOM 12334 C C . CYS D 1 350 ? -10.641 -5.853 27.712 1.00 22.11 350 CYS D C 1
ATOM 12335 O O . CYS D 1 350 ? -11.740 -6.374 27.914 1.00 21.13 350 CYS D O 1
ATOM 12338 N N . ASP D 1 351 ? -9.539 -6.548 27.446 1.00 23.76 351 ASP D N 1
ATOM 12339 C CA . ASP D 1 351 ? -9.543 -8.001 27.388 1.00 25.32 351 ASP D CA 1
ATOM 12340 C C . ASP D 1 351 ? -8.442 -8.537 28.304 1.00 24.98 351 ASP D C 1
ATOM 12341 O O . ASP D 1 351 ? -7.323 -8.789 27.863 1.00 24.86 351 ASP D O 1
ATOM 12346 N N . LEU D 1 352 ? -8.772 -8.674 29.585 1.00 25.59 352 LEU D N 1
ATOM 12347 C CA . LEU D 1 352 ? -7.850 -9.186 30.599 1.00 26.52 352 LEU D CA 1
ATOM 12348 C C . LEU D 1 352 ? -8.475 -10.462 31.173 1.00 27.88 352 LEU D C 1
ATOM 12349 O O . LEU D 1 352 ? -9.700 -10.568 31.273 1.00 27.58 352 LEU D O 1
ATOM 12354 N N . PRO D 1 353 ? -7.647 -11.446 31.554 1.00 27.63 353 PRO D N 1
ATOM 12355 C CA . PRO D 1 353 ? -8.177 -12.697 32.114 1.00 29.93 353 PRO D CA 1
ATOM 12356 C C . PRO D 1 353 ? -9.057 -12.471 33.340 1.00 29.66 353 PRO D C 1
ATOM 12357 O O . PRO D 1 353 ? -8.661 -11.780 34.274 1.00 31.30 353 PRO D O 1
ATOM 12361 N N . GLY D 1 354 ? -10.250 -13.053 33.330 1.00 29.75 354 GLY D N 1
ATOM 12362 C CA . GLY D 1 354 ? -11.151 -12.916 34.460 1.00 29.58 354 GLY D CA 1
ATOM 12363 C C . GLY D 1 354 ? -11.802 -11.554 34.599 1.00 29.61 354 GLY D C 1
ATOM 12364 O O . GLY D 1 354 ? -12.494 -11.293 35.582 1.00 29.83 354 GLY D O 1
ATOM 12365 N N . VAL D 1 355 ? -11.594 -10.681 33.620 1.00 28.74 355 VAL D N 1
ATOM 12366 C CA . VAL D 1 355 ? -12.173 -9.344 33.674 1.00 28.25 355 VAL D CA 1
ATOM 12367 C C . VAL D 1 355 ? -13.311 -9.162 32.678 1.00 28.49 355 VAL D C 1
ATOM 12368 O O . VAL D 1 355 ? -13.193 -9.527 31.511 1.00 28.19 355 VAL D O 1
ATOM 12372 N N . GLU D 1 356 ? -14.418 -8.603 33.145 1.00 28.39 356 GLU D N 1
ATOM 12373 C CA . GLU D 1 356 ? -15.555 -8.338 32.275 1.00 30.15 356 GLU D CA 1
ATOM 12374 C C . GLU D 1 356 ? -15.698 -6.825 32.149 1.00 27.87 356 GLU D C 1
ATOM 12375 O O . GLU D 1 356 ? -15.803 -6.120 33.150 1.00 27.27 356 GLU D O 1
ATOM 12381 N N . PRO D 1 357 ? -15.692 -6.306 30.914 1.00 27.30 357 PRO D N 1
ATOM 12382 C CA . PRO D 1 357 ? -15.821 -4.862 30.687 1.00 24.28 357 PRO D CA 1
ATOM 12383 C C . PRO D 1 357 ? -17.078 -4.296 31.336 1.00 23.03 357 PRO D C 1
ATOM 12384 O O . PRO D 1 357 ? -18.081 -4.998 31.475 1.00 20.46 357 PRO D O 1
ATOM 12388 N N . MET D 1 358 ? -17.021 -3.030 31.744 1.00 20.17 358 MET D N 1
ATOM 12389 C CA . MET D 1 358 ? -18.194 -2.391 32.333 1.00 20.51 358 MET D CA 1
ATOM 12390 C C . MET D 1 358 ? -19.198 -2.147 31.209 1.00 20.22 358 MET D C 1
ATOM 12391 O O . MET D 1 358 ? -18.808 -1.914 30.061 1.00 21.14 358 MET D O 1
ATOM 12396 N N . ASN D 1 359 ? -20.484 -2.206 31.537 1.00 20.40 359 ASN D N 1
ATOM 12397 C CA . ASN D 1 359 ? -21.536 -1.943 30.555 1.00 21.66 359 ASN D CA 1
ATOM 12398 C C . ASN D 1 359 ? -22.072 -0.559 30.913 1.00 21.35 359 ASN D C 1
ATOM 12399 O O . ASN D 1 359 ? -23.057 -0.428 31.637 1.00 23.18 359 ASN D O 1
ATOM 12404 N N . ILE D 1 360 ? -21.408 0.471 30.404 1.00 20.73 360 ILE D N 1
ATOM 12405 C CA . ILE D 1 360 ? -21.796 1.834 30.708 1.00 21.17 360 ILE D CA 1
ATOM 12406 C C . ILE D 1 360 ? -21.914 2.726 29.490 1.00 23.41 360 ILE D C 1
ATOM 12407 O O . ILE D 1 360 ? -21.261 2.504 28.468 1.00 23.81 360 ILE D O 1
ATOM 12412 N N . VAL D 1 361 ? -22.745 3.751 29.636 1.00 24.12 361 VAL D N 1
ATOM 12413 C CA . VAL D 1 361 ? -23.002 4.724 28.590 1.00 25.97 361 VAL D CA 1
ATOM 12414 C C . VAL D 1 361 ? -23.402 6.060 29.206 1.00 27.37 361 VAL D C 1
ATOM 12415 O O . VAL D 1 361 ? -23.810 6.138 30.368 1.00 24.15 361 VAL D O 1
ATOM 12419 N N . VAL D 1 362 ? -23.255 7.112 28.414 1.00 29.80 362 VAL D N 1
ATOM 12420 C CA . VAL D 1 362 ? -23.638 8.458 28.808 1.00 32.95 362 VAL D CA 1
ATOM 12421 C C . VAL D 1 362 ? -24.463 8.898 27.606 1.00 34.10 362 VAL D C 1
ATOM 12422 O O . VAL D 1 362 ? -23.916 9.394 26.619 1.00 36.70 362 VAL D O 1
ATOM 12426 N N . LYS D 1 363 ? -25.774 8.693 27.693 1.00 32.94 363 LYS D N 1
ATOM 12427 C CA . LYS D 1 363 ? -26.677 9.015 26.598 1.00 32.56 363 LYS D CA 1
ATOM 12428 C C . LYS D 1 363 ? -27.362 10.373 26.636 1.00 30.64 363 LYS D C 1
ATOM 12429 O O . LYS D 1 363 ? -27.754 10.869 27.694 1.00 29.40 363 LYS D O 1
ATOM 12435 N N . MET D 1 364 ? -27.517 10.955 25.450 1.00 29.17 364 MET D N 1
ATOM 12436 C CA . MET D 1 364 ? -28.171 12.245 25.293 1.00 26.15 364 MET D CA 1
ATOM 12437 C C . MET D 1 364 ? -29.668 12.026 25.498 1.00 24.24 364 MET D C 1
ATOM 12438 O O . MET D 1 364 ? -30.267 11.143 24.883 1.00 23.10 364 MET D O 1
ATOM 12443 N N . SER D 1 365 ? -30.271 12.827 26.368 1.00 22.01 365 SER D N 1
ATOM 12444 C CA . SER D 1 365 ? -31.691 12.692 26.650 1.00 19.62 365 SER D CA 1
ATOM 12445 C C . SER D 1 365 ? -32.515 13.882 26.167 1.00 19.01 365 SER D C 1
ATOM 12446 O O . SER D 1 365 ? -33.723 13.761 25.967 1.00 20.05 365 SER D O 1
ATOM 12449 N N . ALA D 1 366 ? -31.875 15.031 25.969 1.00 18.76 366 ALA D N 1
ATOM 12450 C CA . ALA D 1 366 ? -32.611 16.199 25.506 1.00 17.78 366 ALA D CA 1
ATOM 12451 C C . ALA D 1 366 ? -31.760 17.261 24.826 1.00 18.22 366 ALA D C 1
ATOM 12452 O O . ALA D 1 366 ? -30.535 17.307 24.983 1.00 18.25 366 ALA D O 1
ATOM 12454 N N . CYS D 1 367 ? -32.440 18.106 24.056 1.00 17.09 367 CYS D N 1
ATOM 12455 C CA . CYS D 1 367 ? -31.821 19.212 23.341 1.00 18.55 367 CYS D CA 1
ATOM 12456 C C . CYS D 1 367 ? -32.797 20.376 23.417 1.00 19.87 367 CYS D C 1
ATOM 12457 O O . CYS D 1 367 ? -33.975 20.237 23.090 1.00 18.34 367 CYS D O 1
ATOM 12460 N N . ASN D 1 368 ? -32.298 21.516 23.873 1.00 21.09 368 ASN D N 1
ATOM 12461 C CA . ASN D 1 368 ? -33.097 22.714 24.015 1.00 21.70 368 ASN D CA 1
ATOM 12462 C C . ASN D 1 368 ? -34.389 22.493 24.799 1.00 21.88 368 ASN D C 1
ATOM 12463 O O . ASN D 1 368 ? -35.444 23.023 24.455 1.00 23.14 368 ASN D O 1
ATOM 12468 N N . GLY D 1 369 ? -34.291 21.698 25.861 1.00 22.93 369 GLY D N 1
ATOM 12469 C CA . GLY D 1 369 ? -35.435 21.447 26.724 1.00 23.47 369 GLY D CA 1
ATOM 12470 C C . GLY D 1 369 ? -36.462 20.446 26.249 1.00 22.77 369 GLY D C 1
ATOM 12471 O O . GLY D 1 369 ? -37.514 20.288 26.871 1.00 22.01 369 GLY D O 1
ATOM 12472 N N . HIS D 1 370 ? -36.167 19.753 25.160 1.00 22.12 370 HIS D N 1
ATOM 12473 C CA . HIS D 1 370 ? -37.113 18.787 24.639 1.00 22.28 370 HIS D CA 1
ATOM 12474 C C . HIS D 1 370 ? -36.432 17.461 24.341 1.00 21.93 370 HIS D C 1
ATOM 12475 O O . HIS D 1 370 ? -35.247 17.410 24.010 1.00 22.09 370 HIS D O 1
ATOM 12482 N N . PRO D 1 371 ? -37.182 16.361 24.458 1.00 21.83 371 PRO D N 1
ATOM 12483 C CA . PRO D 1 371 ? -36.631 15.032 24.217 1.00 21.31 371 PRO D CA 1
ATOM 12484 C C . PRO D 1 371 ? -36.058 14.745 22.832 1.00 20.33 371 PRO D C 1
ATOM 12485 O O . PRO D 1 371 ? -36.490 15.306 21.823 1.00 19.72 371 PRO D O 1
ATOM 12489 N N . VAL D 1 372 ? -35.051 13.878 22.822 1.00 18.74 372 VAL D N 1
ATOM 12490 C CA . VAL D 1 372 ? -34.403 13.407 21.602 1.00 19.81 372 VAL D CA 1
ATOM 12491 C C . VAL D 1 372 ? -34.258 11.916 21.858 1.00 21.15 372 VAL D C 1
ATOM 12492 O O . VAL D 1 372 ? -34.277 11.486 23.021 1.00 20.03 372 VAL D O 1
ATOM 12496 N N . ALA D 1 373 ? -34.123 11.121 20.802 1.00 20.80 373 ALA D N 1
ATOM 12497 C CA . ALA D 1 373 ? -34.006 9.687 21.003 1.00 21.11 373 ALA D CA 1
ATOM 12498 C C . ALA D 1 373 ? -33.348 8.934 19.868 1.00 21.33 373 ALA D C 1
ATOM 12499 O O . ALA D 1 373 ? -33.271 9.415 18.738 1.00 22.41 373 ALA D O 1
ATOM 12501 N N . LYS D 1 374 ? -32.851 7.748 20.198 1.00 22.23 374 LYS D N 1
ATOM 12502 C CA . LYS D 1 374 ? -32.247 6.856 19.226 1.00 21.90 374 LYS D CA 1
ATOM 12503 C C . LYS D 1 374 ? -33.064 5.573 19.315 1.00 23.20 374 LYS D C 1
ATOM 12504 O O . LYS D 1 374 ? -33.355 5.094 20.412 1.00 22.12 374 LYS D O 1
ATOM 12510 N N . ILE D 1 375 ? -33.444 5.030 18.166 1.00 22.59 375 ILE D N 1
ATOM 12511 C CA . ILE D 1 375 ? -34.222 3.798 18.113 1.00 21.86 375 ILE D CA 1
ATOM 12512 C C . ILE D 1 375 ? -33.247 2.659 17.810 1.00 22.90 375 ILE D C 1
ATOM 12513 O O . ILE D 1 375 ? -33.108 1.719 18.597 1.00 21.89 375 ILE D O 1
ATOM 12518 N N . SER D 1 376 ? -32.560 2.779 16.674 1.00 21.32 376 SER D N 1
ATOM 12519 C CA . SER D 1 376 ? -31.579 1.795 16.207 1.00 22.30 376 SER D CA 1
ATOM 12520 C C . SER D 1 376 ? -32.285 0.554 15.687 1.00 24.20 376 SER D C 1
ATOM 12521 O O . SER D 1 376 ? -33.502 0.427 15.822 1.00 22.78 376 SER D O 1
ATOM 12524 N N . ASP D 1 377 ? -31.518 -0.358 15.096 1.00 26.42 377 ASP D N 1
ATOM 12525 C CA . ASP D 1 377 ? -32.075 -1.581 14.540 1.00 29.51 377 ASP D CA 1
ATOM 12526 C C . ASP D 1 377 ? -32.128 -2.735 15.533 1.00 33.02 377 ASP D C 1
ATOM 12527 O O . ASP D 1 377 ? -32.289 -3.889 15.138 1.00 32.67 377 ASP D O 1
ATOM 12532 N N . THR D 1 378 ? -31.991 -2.422 16.817 1.00 35.78 378 THR D N 1
ATOM 12533 C CA . THR D 1 378 ? -32.053 -3.437 17.860 1.00 39.32 378 THR D CA 1
ATOM 12534 C C . THR D 1 378 ? -33.292 -3.176 18.704 1.00 41.83 378 THR D C 1
ATOM 12535 O O . THR D 1 378 ? -33.567 -2.033 19.073 1.00 42.27 378 THR D O 1
ATOM 12539 N N . PRO D 1 379 ? -34.038 -4.235 19.006 1.00 45.41 379 PRO D N 1
ATOM 12540 C CA . PRO D 1 379 ? -35.253 -4.112 19.813 1.00 47.21 379 PRO D CA 1
ATOM 12541 C C . PRO D 1 379 ? -34.917 -4.011 21.301 1.00 48.27 379 PRO D C 1
ATOM 12542 O O . PRO D 1 379 ? -34.770 -2.913 21.845 1.00 48.89 379 PRO D O 1
ATOM 12544 N N . PRO D 1 387 ? -41.990 8.891 25.722 1.00 52.37 387 PRO D N 1
ATOM 12545 C CA . PRO D 1 387 ? -43.391 8.451 25.706 1.00 51.09 387 PRO D CA 1
ATOM 12546 C C . PRO D 1 387 ? -44.116 8.942 24.455 1.00 49.94 387 PRO D C 1
ATOM 12547 O O . PRO D 1 387 ? -44.028 8.323 23.393 1.00 50.27 387 PRO D O 1
ATOM 12551 N N . ASP D 1 388 ? -44.833 10.055 24.582 1.00 48.15 388 ASP D N 1
ATOM 12552 C CA . ASP D 1 388 ? -45.549 10.619 23.447 1.00 45.92 388 ASP D CA 1
ATOM 12553 C C . ASP D 1 388 ? -44.546 10.948 22.349 1.00 42.88 388 ASP D C 1
ATOM 12554 O O . ASP D 1 388 ? -44.868 10.888 21.161 1.00 42.22 388 ASP D O 1
ATOM 12559 N N . PHE D 1 389 ? -43.328 11.300 22.751 1.00 38.08 389 PHE D N 1
ATOM 12560 C CA . PHE D 1 389 ? -42.302 11.653 21.782 1.00 34.47 389 PHE D CA 1
ATOM 12561 C C . PHE D 1 389 ? -41.836 10.469 20.949 1.00 32.73 389 PHE D C 1
ATOM 12562 O O . PHE D 1 389 ? -41.853 10.523 19.719 1.00 31.83 389 PHE D O 1
ATOM 12570 N N . ILE D 1 390 ? -41.397 9.413 21.622 1.00 32.32 390 ILE D N 1
ATOM 12571 C CA . ILE D 1 390 ? -40.924 8.220 20.935 1.00 33.71 390 ILE D CA 1
ATOM 12572 C C . ILE D 1 390 ? -42.034 7.605 20.088 1.00 33.42 390 ILE D C 1
ATOM 12573 O O . ILE D 1 390 ? -41.772 7.039 19.027 1.00 33.53 390 ILE D O 1
ATOM 12578 N N . HIS D 1 391 ? -43.274 7.744 20.544 1.00 32.88 391 HIS D N 1
ATOM 12579 C CA . HIS D 1 391 ? -44.414 7.213 19.810 1.00 32.76 391 HIS D CA 1
ATOM 12580 C C . HIS D 1 391 ? -44.568 7.956 18.483 1.00 31.69 391 HIS D C 1
ATOM 12581 O O . HIS D 1 391 ? -44.681 7.337 17.424 1.00 31.46 391 HIS D O 1
ATOM 12588 N N . TYR D 1 392 ? -44.568 9.284 18.544 1.00 27.96 392 TYR D N 1
ATOM 12589 C CA . TYR D 1 392 ? -44.712 10.108 17.345 1.00 27.04 392 TYR D CA 1
ATOM 12590 C C . TYR D 1 392 ? -43.467 9.940 16.463 1.00 25.11 392 TYR D C 1
ATOM 12591 O O . TYR D 1 392 ? -43.577 9.808 15.244 1.00 24.00 392 TYR D O 1
ATOM 12600 N N . LEU D 1 393 ? -42.286 9.925 17.078 1.00 24.09 393 LEU D N 1
ATOM 12601 C CA . LEU D 1 393 ? -41.049 9.751 16.314 1.00 22.78 393 LEU D CA 1
ATOM 12602 C C . LEU D 1 393 ? -41.169 8.513 15.423 1.00 22.24 393 LEU D C 1
ATOM 12603 O O . LEU D 1 393 ? -40.919 8.576 14.221 1.00 21.96 393 LEU D O 1
ATOM 12608 N N . LYS D 1 394 ? -41.560 7.391 16.021 1.00 22.69 394 LYS D N 1
ATOM 12609 C CA . LYS D 1 394 ? -41.719 6.145 15.282 1.00 23.90 394 LYS D CA 1
ATOM 12610 C C . LYS D 1 394 ? -42.810 6.264 14.233 1.00 23.83 394 LYS D C 1
ATOM 12611 O O . LYS D 1 394 ? -42.704 5.696 13.152 1.00 22.37 394 LYS D O 1
ATOM 12617 N N . HIS D 1 395 ? -43.864 7.003 14.555 1.00 22.25 395 HIS D N 1
ATOM 12618 C CA . HIS D 1 395 ? -44.962 7.163 13.622 1.00 22.84 395 HIS D CA 1
ATOM 12619 C C . HIS D 1 395 ? -44.577 7.899 12.345 1.00 22.03 395 HIS D C 1
ATOM 12620 O O . HIS D 1 395 ? -44.813 7.400 11.240 1.00 20.56 395 HIS D O 1
ATOM 12627 N N . VAL D 1 396 ? -43.986 9.081 12.479 1.00 21.62 396 VAL D N 1
ATOM 12628 C CA . VAL D 1 396 ? -43.623 9.834 11.285 1.00 21.75 396 VAL D CA 1
ATOM 12629 C C . VAL D 1 396 ? -42.590 9.099 10.436 1.00 23.00 396 VAL D C 1
ATOM 12630 O O . VAL D 1 396 ? -42.586 9.222 9.212 1.00 21.88 396 VAL D O 1
ATOM 12634 N N . PHE D 1 397 ? -41.722 8.324 11.076 1.00 23.77 397 PHE D N 1
ATOM 12635 C CA . PHE D 1 397 ? -40.714 7.571 10.343 1.00 25.94 397 PHE D CA 1
ATOM 12636 C C . PHE D 1 397 ? -41.247 6.189 9.977 1.00 28.59 397 PHE D C 1
ATOM 12637 O O . PHE D 1 397 ? -40.535 5.369 9.394 1.00 27.67 397 PHE D O 1
ATOM 12645 N N . GLN D 1 398 ? -42.502 5.935 10.328 1.00 30.74 398 GLN D N 1
ATOM 12646 C CA . GLN D 1 398 ? -43.135 4.654 10.035 1.00 34.46 398 GLN D CA 1
ATOM 12647 C C . GLN D 1 398 ? -42.454 3.498 10.782 1.00 36.43 398 GLN D C 1
ATOM 12648 O O . GLN D 1 398 ? -41.874 2.595 10.177 1.00 36.15 398 GLN D O 1
ATOM 12654 N N . VAL D 1 399 ? -42.554 3.557 12.110 1.00 38.65 399 VAL D N 1
ATOM 12655 C CA . VAL D 1 399 ? -42.002 2.578 13.045 1.00 40.70 399 VAL D CA 1
ATOM 12656 C C . VAL D 1 399 ? -40.479 2.614 13.059 1.00 41.91 399 VAL D C 1
ATOM 12657 O O . VAL D 1 399 ? -39.900 3.173 12.103 1.00 43.23 399 VAL D O 1
#

InterPro domains:
  IPR006406 Nicotinate phosphoribosyltransferase [MF_00570] (7-398)
  IPR006406 Nicotinate phosphoribosyltransferase [NF003704] (5-397)
  IPR006406 Nicotinate phosphoribosyltransferase [TIGR01514] (10-397)
  IPR006406 Nicotinate phosphoribosyltransferase [cd01401] (12-380)
  IPR007229 Nicotinate phosphoribosyltransferase family [PIRSF000484] (5-379)
  IPR007229 Nicotinate phosphoribosyltransferase family [PTHR11098] (8-390)
  IPR036068 Nicotinate phosphoribosyltransferase-like, C-terminal [SSF51690] (122-396)
  IPR040727 Nicotinate phosphoribosyltransferase, N-terminal domain [PF17767] (15-132)
  IPR041525 Nicotinate/nicotinamide phosphoribosyltransferase [PF04095] (171-397)

Sequence (1560 aa):
LAESAFSERIVQNLLDTDFYKLTMMQAVLHNYPNAEVEWEFRCRNQEDLRLYLPAIREQLEYLAGLAISDEQLAFLERIPFLAPDFIRFLGLFRFNPRYVQTGIENDEFFLRLKGPWLHVILFEVPLLAMISEVRNRARYPAATVEQARERLQEKFDWLRREASAEELAGFKMADFGTRRRFSYRVHEAVVSGLKEDFPGCFVGTSNVHLARKLDLKPLGTMAHEWLMAHQQLGPRLIDSQSAALDCWVREYRGLLGIALTDCITTDAFLRDFDLYFAKLFDGLRHDSGDPLLWAEKTIAHYLKLGIDPLTKTLVFSDGLDLPRALKIYRALQGRINVSFGIGTHFTCDLPGVEPMNIVVKMSACNGHPVAKISDTPPDFIHYLKHVFQVLAESAFSERIVQNLLDTDFYKLTMMQAVLHNYPNAEVEWEFRCRNQEDLRLYLPAIREQLEYLAGLAISDEQLAFLERIPFLAPDFIRFLGLFRFNPRYVQTGIENDEFFLRLKGPWLHVILFEVPLLAMISEVRNRARYPAATVEQARERLQEKFDWLRREASAEELAGFKMADFGTRRRFSYRVHEAVVSGLKEDFPGCFVGTSNVHLARKLDLKPLGTMAHEWLMAHQQLGPRLIDSQSAALDCWVREYRGLLGIALTDCITTDAFLRDFDLYFAKLFDGLRHDSGDPLLWAEKTIAHYLKLGIDPLTKTLVFSDGLDLPRALKIYRALQGRINVSFGIGTHFTCDLPGVEPMNIVVKMSACNGHPVAKISDTPPDFIHYLKHVFQVLAESAFSERIVQNLLDTDFYKLTMMQAVLHNYPNAEVEWEFRCRNQEDLRLYLPAIREQLEYLAGLAISDEQLAFLERIPFLAPDFIRFLGLFRFNPRYVQTGIENDEFFLRLKGPWLHVILFEVPLLAMISEVRNRARYPAATVEQARERLQEKFDWLRREASAEELAGFKMADFGTRRRFSYRVHEAVVSGLKEDFPGCFVGTSNVHLARKLDLKPLGTMAHEWLMAHQQLGPRLIDSQSAALDCWVREYRGLLGIALTDCITTDAFLRDFDLYFAKLFDGLRHDSGDPLLWAEKTIAHYLKLGIDPLTKTLVFSDGLDLPRALKIYRALQGRINVSFGIGTHFTCDLPGVEPMNIVVKMSACNGHPVAKISDTPPDFIHYLKHVFQVLAESAFSERIVQNLLDTDFYKLTMMQAVLHNYPNAEVEWEFRCRNQEDLRLYLPAIREQLEYLAGLAISDEQLAFLERIPFLAPDFIRFLGLFRFNPRYVQTGIENDEFFLRLKGPWLHVILFEVPLLAMISEVRNRARYPAATVEQARERLQEKFDWLRREASAEELAGFKMADFGTRRRFSYRVHEAVVSGLKEDFPGCFVGTSNVHLARKLDLKPLGTMAHEWLMAHQQLGPRLIDSQSAALDCWVREYRGLLGIALTDCITTDAFLRDFDLYFAKLFDGLRHDSGDPLLWAEKTIAHYLKLGIDPLTKTLVFSDGLDLPRALKIYRALQGRINVSFGIGTHFTCDLPGVEPMNIVVKMSACNGHPVAKISDTPPDFIHYLKHVFQV

B-factor: mean 27.09, std 8.84, range [10.03, 77.16]

Organism: Pseudomonas aeruginosa (strain ATCC 15692 / DSM 22644 / CIP 104116 / JCM 14847 / LMG 12228 / 1C / PRS 101 / PAO1) (NCBI:txid208964)